Protein AF-0000000081843686 (afdb_homodimer)

Radius of gyration: 40.19 Å; Cα contacts (8 Å, |Δi|>4): 3943; chains: 2; bounding box: 91×129×81 Å

Foldseek 3Di:
DPPVQVVFADAFDADDLVRLLVLVVVLVVLQVVFPQPDWDDKAWDADDPPDQFGIKIWTWGADPVGQAIAIWIWTFGPDDDQVDFFATDTAGQADPDDQEDPDDDDDPVVVVLCVLVVPQGHDFPDWDAQAQFQKIWTHGPLWIWIDGADHVDDHDDHHYHIDTLDDPDDGGWADWDAAQAHRQWIWTDDQQFIKIARNVVSDIDTQDDQAPPDPPCLVRFKHKFADDPLLCNPLVDGTFKEWQNHQDVVFRKTKMKGKMWGLNQFDKDWACDLPVVVVGTDIDRFFFFQGDDIAMAIKMKMFTADPVRHTPDIFIWGALDGPCQLPVQFDDFNDWYADNVRQWTWTWTAGLLQFKIWIKTAGPLRTFTDDPDPVVSVVRDVVSPPPGGMARFDMGGAPAHDRRFDDKAWDDDPDPQKTWIKDWYQRPQLETFIKIWMWGQDDPDPSPNYTHIPDIAGQDDDQWYFDTGPPFDKQADVVLQKIWTWIAVPHLQAIFIWMAHNVDHDDIGTADDPLWHWDKDAHNVRQKMWIWIAFLQWATWIWIWGFDDDPVCSRPTHTDTRHTNGHTPPPRSQVFRWDKDWDQDPVGDIKIKTKGAAPDDDPSHAAAEEEEELQAAPDDDRHGHHCRPVCSLQSSCSPSGYIYMYIHAQLYPRRGNVSNSPLAQNVQVRLVVSVVVLVVVCVVDVNHDQQRYEYEYAESSLLNLLVCQLPPVRRHQAGEHHLYQQQSSRAHSSPSCNRNNGCVVNVPSRCVSHSLNRLLSGDQDALRAEYEYESRAPHSHCVRVVSSVVSCVVNNHYYHYHYHDSDYSDDSPPVSVSVVSSVVVNSSSVRD/DPPVQVVFADAFDADDLVRLLVLVVVLVVLQVVQPQPDWDDKAWDADDPVDQFGIKIWTWGADPVGQAIAIWIWTFGPDDDQVDFFATDTAGQADPDDQEDPDDDDDPVVVVLCVLVVPQGHDWDDWDAQAQFQKIWTHGPLWIWIDGADHVDDHDPHHYHIDTLDDPDDDGWADWDAAQAHRQWIWTDDQQFIKIARVVVSDIDTQDDQAPPDPDCLVRFKHKFADDPLLCNPLVDGTFKEWQNHQDVVFRKTKMKGKMWGLNQFDKDWACDLPVVVRDTDIDRFFFFQGDDIAMAMKMKMFTDDPVRHTDDIFIWGALDGPCQLPVQFDDFNDWYADNVRQWTWTWTAGLLQFKIWIKTAGPLRTFTDDPDPVVSVVRDVVSPPPGGMARFDMGGAPAHDRRFDDKAWDDDPDPQKTWIKDWYQRPQLETFIKIWMWGQDDPDPSPNYTDIPDIAGQDDDQWYWDTGPPFDKAADVVLQKIWTWIAVPHLQAIFIWMAHNVDHDDIGTADDPLWHWDKDAHNVRQKMWIWIAFLQWRTWIWIWGFDDDPVCSRPTHTDTRHTNGHTDPPRSQVWRWDKDWDQDPVRDIKIKTKTAAPDDDPSHAAAEEEEELQAAPDDDRHGHHCRPVCSLQSSCSPSGYIYMYIHAQLYPRRGNVSNSPLAQNVQVRLVVSVRVLVVVCVVDVNHDQQRYEYEYAESSLLNLLVCQLPPVRRHQAGEHHLYQQQSSRAHSSPSCNRNNGCVVNVPSRCVSHSLNRLLSGDQDALRAEYEYESRAPHSHCVRVVSSVVSCVVNNHYYHYHYHDSDYSDDSPPVSVSVVSSVVVNSSSVRD

Organism: Nothobranchius furzeri (NCBI:txid105023)

Structure (mmCIF, N/CA/C/O backbone):
data_AF-0000000081843686-model_v1
#
loop_
_entity.id
_entity.type
_entity.pdbx_description
1 polymer 'dipeptidyl-peptidase IV'
#
loop_
_atom_site.group_PDB
_atom_site.id
_atom_site.type_symbol
_atom_site.label_atom_id
_atom_site.label_alt_id
_atom_site.label_comp_id
_atom_site.label_asym_id
_atom_site.label_entity_id
_atom_site.label_seq_id
_atom_site.pdbx_PDB_ins_code
_atom_site.Cartn_x
_atom_site.Cartn_y
_atom_site.Cartn_z
_atom_site.occupancy
_atom_site.B_iso_or_equiv
_atom_site.auth_seq_id
_atom_site.auth_comp_id
_atom_site.auth_asym_id
_atom_site.auth_atom_id
_atom_site.pdbx_PDB_model_num
ATOM 1 N N . LEU A 1 1 ? -39.969 -5.34 -8.297 1 34.62 1 LEU A N 1
ATOM 2 C CA . LEU A 1 1 ? -40.562 -6.664 -8.422 1 34.62 1 LEU A CA 1
ATOM 3 C C . LEU A 1 1 ? -42.094 -6.59 -8.289 1 34.62 1 LEU A C 1
ATOM 5 O O . LEU A 1 1 ? -42.594 -6.039 -7.309 1 34.62 1 LEU A O 1
ATOM 9 N N . SER A 1 2 ? -42.688 -6.77 -9.352 1 35.47 2 SER A N 1
ATOM 10 C CA . SER A 1 2 ? -44.125 -6.812 -9.305 1 35.47 2 SER A CA 1
ATOM 11 C C . SER A 1 2 ? -44.625 -7.773 -8.227 1 35.47 2 SER A C 1
ATOM 13 O O . SER A 1 2 ? -43.875 -8.672 -7.809 1 35.47 2 SER A O 1
ATOM 15 N N . ASP A 1 3 ? -45.75 -7.605 -7.633 1 44.5 3 ASP A N 1
ATOM 16 C CA . ASP A 1 3 ? -46.438 -8.438 -6.66 1 44.5 3 ASP A CA 1
ATOM 17 C C . ASP A 1 3 ? -46.438 -9.906 -7.078 1 44.5 3 ASP A C 1
ATOM 19 O O . ASP A 1 3 ? -46.344 -10.797 -6.23 1 44.5 3 ASP A O 1
ATOM 23 N N . THR A 1 4 ? -46.688 -10.156 -8.305 1 43.41 4 THR A N 1
ATOM 24 C CA . THR A 1 4 ? -46.75 -11.516 -8.844 1 43.41 4 THR A CA 1
ATOM 25 C C . THR A 1 4 ? -45.375 -12.164 -8.852 1 43.41 4 THR A C 1
ATOM 27 O O . THR A 1 4 ? -45.25 -13.391 -8.75 1 43.41 4 THR A O 1
ATOM 30 N N . ASP A 1 5 ? -44.312 -11.414 -9.016 1 50.78 5 ASP A N 1
ATOM 31 C CA . ASP A 1 5 ? -42.938 -11.891 -9.125 1 50.78 5 ASP A CA 1
ATOM 32 C C . ASP A 1 5 ? -42.375 -12.258 -7.758 1 50.78 5 ASP A C 1
ATOM 34 O O . ASP A 1 5 ? -41.562 -13.172 -7.641 1 50.78 5 ASP A O 1
ATOM 38 N N . VAL A 1 6 ? -42.875 -11.547 -6.695 1 56.88 6 VAL A N 1
ATOM 39 C CA . VAL A 1 6 ? -42.438 -11.82 -5.332 1 56.88 6 VAL A CA 1
ATOM 40 C C . VAL A 1 6 ? -42.969 -13.164 -4.867 1 56.88 6 VAL A C 1
ATOM 42 O O . VAL A 1 6 ? -42.375 -13.836 -4.031 1 56.88 6 VAL A O 1
ATOM 45 N N . ARG A 1 7 ? -44.188 -13.539 -5.316 1 57.59 7 ARG A N 1
ATOM 46 C CA . ARG A 1 7 ? -44.906 -14.75 -4.91 1 57.59 7 ARG A CA 1
ATOM 47 C C . ARG A 1 7 ? -44.188 -15.992 -5.434 1 57.59 7 ARG A C 1
ATOM 49 O O . ARG A 1 7 ? -44.281 -17.062 -4.836 1 57.59 7 ARG A O 1
ATOM 56 N N . PHE A 1 8 ? -43.25 -15.914 -6.441 1 72 8 PHE A N 1
ATOM 57 C CA . PHE A 1 8 ? -42.625 -17.078 -7.07 1 72 8 PHE A CA 1
ATOM 58 C C . PHE A 1 8 ? -41.125 -17.062 -6.867 1 72 8 PHE A C 1
ATOM 60 O O . PHE A 1 8 ? -40.406 -17.922 -7.387 1 72 8 PHE A O 1
ATOM 67 N N . SER A 1 9 ? -40.625 -16.109 -6.02 1 83.94 9 SER A N 1
ATOM 68 C CA . SER A 1 9 ? -39.156 -16.016 -5.812 1 83.94 9 SER A CA 1
ATOM 69 C C . SER A 1 9 ? -38.781 -16.594 -4.457 1 83.94 9 SER A C 1
ATOM 71 O O . SER A 1 9 ? -39.406 -16.328 -3.445 1 83.94 9 SER A O 1
ATOM 73 N N . PHE A 1 10 ? -37.844 -17.469 -4.543 1 87.06 10 PHE A N 1
ATOM 74 C CA . PHE A 1 10 ? -37.281 -17.984 -3.297 1 87.06 10 PHE A CA 1
ATOM 75 C C . PHE A 1 10 ? -36.406 -16.922 -2.619 1 87.06 10 PHE A C 1
ATOM 77 O O . PHE A 1 10 ? -35.594 -16.297 -3.264 1 87.06 10 PHE A O 1
ATOM 84 N N . HIS A 1 11 ? -36.719 -16.688 -1.326 1 86.38 11 HIS A N 1
ATOM 85 C CA . HIS A 1 11 ? -35.906 -15.742 -0.57 1 86.38 11 HIS A CA 1
ATOM 86 C C . HIS A 1 11 ? -34.938 -16.469 0.344 1 86.38 11 HIS A C 1
ATOM 88 O O . HIS A 1 11 ? -35.344 -17.188 1.253 1 86.38 11 HIS A O 1
ATOM 94 N N . VAL A 1 12 ? -33.688 -16.297 0.044 1 89.81 12 VAL A N 1
ATOM 95 C CA . VAL A 1 12 ? -32.656 -16.875 0.894 1 89.81 12 VAL A CA 1
ATOM 96 C C . VAL A 1 12 ? -32.75 -16.266 2.293 1 89.81 12 VAL A C 1
ATOM 98 O O . VAL A 1 12 ? -32.844 -15.047 2.443 1 89.81 12 VAL A O 1
ATOM 101 N N . GLU A 1 13 ? -32.75 -17.156 3.184 1 89.62 13 GLU A N 1
ATOM 102 C CA . GLU A 1 13 ? -32.781 -16.688 4.566 1 89.62 13 GLU A CA 1
ATOM 103 C C . GLU A 1 13 ? -31.625 -15.758 4.875 1 89.62 13 GLU A C 1
ATOM 105 O O . GLU A 1 13 ? -30.484 -16.062 4.543 1 89.62 13 GLU A O 1
ATOM 110 N N . LYS A 1 14 ? -32 -14.633 5.387 1 93.25 14 LYS A N 1
ATOM 111 C CA . LYS A 1 14 ? -30.969 -13.688 5.781 1 93.25 14 LYS A CA 1
ATOM 112 C C . LYS A 1 14 ? -30.422 -14.023 7.168 1 93.25 14 LYS A C 1
ATOM 114 O O . LYS A 1 14 ? -31.172 -14.039 8.148 1 93.25 14 LYS A O 1
ATOM 119 N N . HIS A 1 15 ? -29.172 -14.289 7.184 1 95.56 15 HIS A N 1
ATOM 120 C CA . HIS A 1 15 ? -28.5 -14.586 8.438 1 95.56 15 HIS A CA 1
ATOM 121 C C . HIS A 1 15 ? -27.703 -13.383 8.938 1 95.56 15 HIS A C 1
ATOM 123 O O . HIS A 1 15 ? -27.281 -12.539 8.141 1 95.56 15 HIS A O 1
ATOM 129 N N . SER A 1 16 ? -27.641 -13.367 10.273 1 95.62 16 SER A N 1
ATOM 130 C CA . SER A 1 16 ? -26.75 -12.367 10.859 1 95.62 16 SER A CA 1
ATOM 131 C C . SER A 1 16 ? -25.281 -12.68 10.547 1 95.62 16 SER A C 1
ATOM 133 O O . SER A 1 16 ? -24.969 -13.773 10.07 1 95.62 16 SER A O 1
ATOM 135 N N . TRP A 1 17 ? -24.438 -11.719 10.758 1 95.69 17 TRP A N 1
ATOM 136 C CA . TRP A 1 17 ? -23 -11.898 10.562 1 95.69 17 TRP A CA 1
ATOM 137 C C . TRP A 1 17 ? -22.484 -13.094 11.359 1 95.69 17 TRP A C 1
ATOM 139 O O . TRP A 1 17 ? -21.781 -13.953 10.82 1 95.69 17 TRP A O 1
ATOM 149 N N . ASP A 1 18 ? -22.922 -13.227 12.562 1 94.88 18 ASP A N 1
ATOM 150 C CA . ASP A 1 18 ? -22.516 -14.344 13.414 1 94.88 18 ASP A CA 1
ATOM 151 C C . ASP A 1 18 ? -23.156 -15.648 12.945 1 94.88 18 ASP A C 1
ATOM 153 O O . ASP A 1 18 ? -22.562 -16.719 13.07 1 94.88 18 ASP A O 1
ATOM 157 N N . GLY A 1 19 ? -24.328 -15.492 12.484 1 96.25 19 GLY A N 1
ATOM 158 C CA . GLY A 1 19 ? -24.984 -16.656 11.922 1 96.25 19 GLY A CA 1
ATOM 159 C C . GLY A 1 19 ? -24.234 -17.25 10.734 1 96.25 19 GLY A C 1
ATOM 160 O O . GLY A 1 19 ? -24.109 -18.469 10.625 1 96.25 19 GLY A O 1
ATOM 161 N N . LEU A 1 20 ? -23.781 -16.391 9.875 1 95.88 20 LEU A N 1
ATOM 162 C CA . LEU A 1 20 ? -23.016 -16.828 8.727 1 95.88 20 LEU A CA 1
ATOM 163 C C . LEU A 1 20 ? -21.703 -17.469 9.164 1 95.88 20 LEU A C 1
ATOM 165 O O . LEU A 1 20 ? -21.25 -18.453 8.57 1 95.88 20 LEU A O 1
ATOM 169 N N . ARG A 1 21 ? -21.094 -16.891 10.156 1 94.12 21 ARG A N 1
ATOM 170 C CA . ARG A 1 21 ? -19.859 -17.453 10.711 1 94.12 21 ARG A CA 1
ATOM 171 C C . ARG A 1 21 ? -20.078 -18.875 11.203 1 94.12 21 ARG A C 1
ATOM 173 O O . ARG A 1 21 ? -19.25 -19.766 10.969 1 94.12 21 ARG A O 1
ATOM 180 N N . LYS A 1 22 ? -21.203 -19.125 11.82 1 94.12 22 LYS A N 1
ATOM 181 C CA . LYS A 1 22 ? -21.547 -20.453 12.32 1 94.12 22 LYS A CA 1
ATOM 182 C C . LYS A 1 22 ? -21.75 -21.422 11.164 1 94.12 22 LYS A C 1
ATOM 184 O O . LYS A 1 22 ? -21.359 -22.594 11.258 1 94.12 22 LYS A O 1
ATOM 189 N N . ILE A 1 23 ? -22.344 -20.953 10.156 1 92.88 23 ILE A N 1
ATOM 190 C CA . ILE A 1 23 ? -22.578 -21.797 8.984 1 92.88 23 ILE A CA 1
ATOM 191 C C . ILE A 1 23 ? -21.25 -22.234 8.391 1 92.88 23 ILE A C 1
ATOM 193 O O . ILE A 1 23 ? -21.078 -23.406 8.031 1 92.88 23 ILE A O 1
ATOM 197 N N . ILE A 1 24 ? -20.328 -21.359 8.305 1 91.31 24 ILE A N 1
ATOM 198 C CA . ILE A 1 24 ? -19.016 -21.656 7.727 1 91.31 24 ILE A CA 1
ATOM 199 C C . ILE A 1 24 ? -18.266 -22.625 8.625 1 91.31 24 ILE A C 1
ATOM 201 O O . ILE A 1 24 ? -17.641 -23.578 8.141 1 91.31 24 ILE A O 1
ATOM 205 N N . HIS A 1 25 ? -18.359 -22.422 9.93 1 88.12 25 HIS A N 1
ATOM 206 C CA . HIS A 1 25 ? -17.703 -23.328 10.875 1 88.12 25 HIS A CA 1
ATOM 207 C C . HIS A 1 25 ? -18.266 -24.734 10.766 1 88.12 25 HIS A C 1
ATOM 209 O O . HIS A 1 25 ? -17.516 -25.719 10.805 1 88.12 25 HIS A O 1
ATOM 215 N N . ASN A 1 26 ? -19.484 -24.766 10.617 1 85.5 26 ASN A N 1
ATOM 216 C CA . ASN A 1 26 ? -20.141 -26.078 10.523 1 85.5 26 ASN A CA 1
ATOM 217 C C . ASN A 1 26 ? -19.781 -26.781 9.219 1 85.5 26 ASN A C 1
ATOM 219 O O . ASN A 1 26 ? -19.625 -28 9.203 1 85.5 26 ASN A O 1
ATOM 223 N N . SER A 1 27 ? -19.656 -26.031 8.234 1 83.06 27 SER A N 1
ATOM 224 C CA . SER A 1 27 ? -19.281 -26.609 6.949 1 83.06 27 SER A CA 1
ATOM 225 C C . SER A 1 27 ? -17.859 -27.156 6.977 1 83.06 27 SER A C 1
ATOM 227 O O . SER A 1 27 ? -17.594 -28.203 6.379 1 83.06 27 SER A O 1
ATOM 229 N N . ARG A 1 28 ? -16.953 -26.516 7.668 1 79 28 ARG A N 1
ATOM 230 C CA . ARG A 1 28 ? -15.562 -26.922 7.742 1 79 28 ARG A CA 1
ATOM 231 C C . ARG A 1 28 ? -15.398 -28.125 8.672 1 79 28 ARG A C 1
ATOM 233 O O . ARG A 1 28 ? -14.531 -28.969 8.445 1 79 28 ARG A O 1
ATOM 240 N N . LYS A 1 29 ? -16.062 -28.125 9.75 1 73.81 29 LYS A N 1
ATOM 241 C CA . LYS A 1 29 ? -15.992 -29.25 10.68 1 73.81 29 LYS A CA 1
ATOM 242 C C . LYS A 1 29 ? -16.391 -30.547 10 1 73.81 29 LYS A C 1
ATOM 244 O O . LYS A 1 29 ? -15.773 -31.594 10.227 1 73.81 29 LYS A O 1
ATOM 249 N N . ASN A 1 30 ? -17.312 -30.469 9.258 1 65.56 30 ASN A N 1
ATOM 250 C CA . ASN A 1 30 ? -17.797 -31.656 8.57 1 65.56 30 ASN A CA 1
ATOM 251 C C . ASN A 1 30 ? -16.797 -32.156 7.547 1 65.56 30 ASN A C 1
ATOM 253 O O . ASN A 1 30 ? -16.672 -33.375 7.348 1 65.56 30 ASN A O 1
ATOM 257 N N . THR A 1 31 ? -16 -31.266 7.035 1 62.53 31 THR A N 1
ATOM 258 C CA . THR A 1 31 ? -15.047 -31.641 5.996 1 62.53 31 THR A CA 1
ATOM 259 C C . THR A 1 31 ? -13.719 -32.062 6.609 1 62.53 31 THR A C 1
ATOM 261 O O . THR A 1 31 ? -12.969 -32.844 6 1 62.53 31 THR A O 1
ATOM 264 N N . GLY A 1 32 ? -13.312 -31.391 7.691 1 58.59 32 GLY A N 1
ATOM 265 C CA . GLY A 1 32 ? -12.047 -31.703 8.352 1 58.59 32 GLY A CA 1
ATOM 266 C C . GLY A 1 32 ? -11.891 -33.156 8.672 1 58.59 32 GLY A C 1
ATOM 267 O O . GLY A 1 32 ? -10.766 -33.688 8.695 1 58.59 32 GLY A O 1
ATOM 268 N N . VAL A 1 33 ? -12.945 -33.844 8.859 1 54.34 33 VAL A N 1
ATOM 269 C CA . VAL A 1 33 ? -12.883 -35.281 9.164 1 54.34 33 VAL A CA 1
ATOM 270 C C . VAL A 1 33 ? -12.422 -36.062 7.938 1 54.34 33 VAL A C 1
ATOM 272 O O . VAL A 1 33 ? -11.75 -37.094 8.062 1 54.34 33 VAL A O 1
ATOM 275 N N . VAL A 1 34 ? -12.711 -35.531 6.832 1 54.22 34 VAL A N 1
ATOM 276 C CA . VAL A 1 34 ? -12.461 -36.281 5.602 1 54.22 34 VAL A CA 1
ATOM 277 C C . VAL A 1 34 ? -11.062 -35.969 5.078 1 54.22 34 VAL A C 1
ATOM 279 O O . VAL A 1 34 ? -10.531 -36.688 4.227 1 54.22 34 VAL A O 1
ATOM 282 N N . ILE A 1 35 ? -10.477 -34.906 5.641 1 53.84 35 ILE A N 1
ATOM 283 C CA . ILE A 1 35 ? -9.375 -34.406 4.824 1 53.84 35 ILE A CA 1
ATOM 284 C C . ILE A 1 35 ? -8.086 -35.156 5.199 1 53.84 35 ILE A C 1
ATOM 286 O O . ILE A 1 35 ? -7.34 -34.688 6.066 1 53.84 35 ILE A O 1
ATOM 290 N N . SER A 1 36 ? -8.18 -36.438 5.562 1 54.97 36 SER A N 1
ATOM 291 C CA . SER A 1 36 ? -6.828 -37 5.539 1 54.97 36 SER A CA 1
ATOM 292 C C . SER A 1 36 ? -6.156 -36.75 4.191 1 54.97 36 SER A C 1
ATOM 294 O O . SER A 1 36 ? -6.738 -37.031 3.143 1 54.97 36 SER A O 1
ATOM 296 N N . LYS A 1 37 ? -5.051 -35.875 4.148 1 70.44 37 LYS A N 1
ATOM 297 C CA . LYS A 1 37 ? -4.336 -35.656 2.895 1 70.44 37 LYS A CA 1
ATOM 298 C C . LYS A 1 37 ? -3.818 -37 2.326 1 70.44 37 LYS A C 1
ATOM 300 O O . LYS A 1 37 ? -3.166 -37.75 3.033 1 70.44 37 LYS A O 1
ATOM 305 N N . ALA A 1 38 ? -4.41 -37.375 1.188 1 82.62 38 ALA A N 1
ATOM 306 C CA . ALA A 1 38 ? -4.031 -38.594 0.466 1 82.62 38 ALA A CA 1
ATOM 307 C C . ALA A 1 38 ? -2.525 -38.625 0.217 1 82.62 38 ALA A C 1
ATOM 309 O O . ALA A 1 38 ? -1.91 -37.594 -0.077 1 82.62 38 ALA A O 1
ATOM 310 N N . PRO A 1 39 ? -1.926 -39.844 0.559 1 92 39 PRO A N 1
ATOM 311 C CA . PRO A 1 39 ? -0.5 -40 0.263 1 92 39 PRO A CA 1
ATOM 312 C C . PRO A 1 39 ? -0.16 -39.656 -1.19 1 92 39 PRO A C 1
ATOM 314 O O . PRO A 1 39 ? -0.974 -39.906 -2.086 1 92 39 PRO A O 1
ATOM 317 N N . HIS A 1 40 ? 0.996 -39.156 -1.357 1 90.75 40 HIS A N 1
ATOM 318 C CA . HIS A 1 40 ? 1.431 -38.781 -2.697 1 90.75 40 HIS A CA 1
ATOM 319 C C . HIS A 1 40 ? 2.947 -38.875 -2.828 1 90.75 40 HIS A C 1
ATOM 321 O O . HIS A 1 40 ? 3.641 -39.188 -1.863 1 90.75 40 HIS A O 1
ATOM 327 N N . ASP A 1 41 ? 3.486 -38.688 -4.016 1 92.62 41 ASP A N 1
ATOM 328 C CA . ASP A 1 41 ? 4.91 -38.719 -4.328 1 92.62 41 ASP A CA 1
ATOM 329 C C . ASP A 1 41 ? 5.488 -40.125 -4.047 1 92.62 41 ASP A C 1
ATOM 331 O O . ASP A 1 41 ? 6.441 -40.25 -3.279 1 92.62 41 ASP A O 1
ATOM 335 N N . PHE A 1 42 ? 5.082 -41.094 -4.684 1 95.88 42 PHE A N 1
ATOM 336 C CA . PHE A 1 42 ? 5.391 -42.5 -4.426 1 95.88 42 PHE A CA 1
ATOM 337 C C . PHE A 1 42 ? 6.695 -42.906 -5.102 1 95.88 42 PHE A C 1
ATOM 339 O O . PHE A 1 42 ? 6.977 -42.469 -6.223 1 95.88 42 PHE A O 1
ATOM 346 N N . GLN A 1 43 ? 7.473 -43.719 -4.422 1 94.62 43 GLN A N 1
ATOM 347 C CA . GLN A 1 43 ? 8.656 -44.375 -4.969 1 94.62 43 GLN A CA 1
ATOM 348 C C . GLN A 1 43 ? 8.672 -45.875 -4.637 1 94.62 43 GLN A C 1
ATOM 350 O O . GLN A 1 43 ? 8.672 -46.25 -3.465 1 94.62 43 GLN A O 1
ATOM 355 N N . PHE A 1 44 ? 8.734 -46.75 -5.66 1 94.75 44 PHE A N 1
ATOM 356 C CA . PHE A 1 44 ? 8.797 -48.188 -5.488 1 94.75 44 PHE A CA 1
ATOM 357 C C . PHE A 1 44 ? 10.242 -48.656 -5.348 1 94.75 44 PHE A C 1
ATOM 359 O O . PHE A 1 44 ? 11.117 -48.188 -6.082 1 94.75 44 PHE A O 1
ATOM 366 N N . VAL A 1 45 ? 10.445 -49.562 -4.441 1 94.5 45 VAL A N 1
ATOM 367 C CA . VAL A 1 45 ? 11.734 -50.219 -4.316 1 94.5 45 VAL A CA 1
ATOM 368 C C . VAL A 1 45 ? 11.531 -51.75 -4.223 1 94.5 45 VAL A C 1
ATOM 370 O O . VAL A 1 45 ? 10.953 -52.219 -3.254 1 94.5 45 VAL A O 1
ATOM 373 N N . PRO A 1 46 ? 12.016 -52.406 -5.203 1 92.25 46 PRO A N 1
ATOM 374 C CA . PRO A 1 46 ? 11.867 -53.875 -5.145 1 92.25 46 PRO A CA 1
ATOM 375 C C . PRO A 1 46 ? 12.703 -54.5 -4.035 1 92.25 46 PRO A C 1
ATOM 377 O O . PRO A 1 46 ? 13.82 -54.062 -3.766 1 92.25 46 PRO A O 1
ATOM 380 N N . LYS A 1 47 ? 12.133 -55.531 -3.486 1 91.5 47 LYS A N 1
ATOM 381 C CA . LYS A 1 47 ? 12.844 -56.281 -2.445 1 91.5 47 LYS A CA 1
ATOM 382 C C . LYS A 1 47 ? 13.391 -57.594 -2.984 1 91.5 47 LYS A C 1
ATOM 384 O O . LYS A 1 47 ? 13.016 -58.031 -4.07 1 91.5 47 LYS A O 1
ATOM 389 N N . ASP A 1 48 ? 14.25 -58.188 -2.133 1 86.88 48 ASP A N 1
ATOM 390 C CA . ASP A 1 48 ? 14.906 -59.406 -2.52 1 86.88 48 ASP A CA 1
ATOM 391 C C . ASP A 1 48 ? 13.906 -60.562 -2.541 1 86.88 48 ASP A C 1
ATOM 393 O O . ASP A 1 48 ? 12.875 -60.531 -1.864 1 86.88 48 ASP A O 1
ATOM 397 N N . GLU A 1 49 ? 14.242 -61.594 -3.229 1 85.31 49 GLU A N 1
ATOM 398 C CA . GLU A 1 49 ? 13.391 -62.781 -3.389 1 85.31 49 GLU A CA 1
ATOM 399 C C . GLU A 1 49 ? 13.141 -63.469 -2.053 1 85.31 49 GLU A C 1
ATOM 401 O O . GLU A 1 49 ? 12.086 -64.062 -1.839 1 85.31 49 GLU A O 1
ATOM 406 N N . ALA A 1 50 ? 14.055 -63.344 -1.211 1 87.81 50 ALA A N 1
ATOM 407 C CA . ALA A 1 50 ? 13.938 -64 0.078 1 87.81 50 ALA A CA 1
ATOM 408 C C . ALA A 1 50 ? 12.992 -63.25 1.01 1 87.81 50 ALA A C 1
ATOM 410 O O . ALA A 1 50 ? 12.523 -63.812 2.004 1 87.81 50 ALA A O 1
ATOM 411 N N . SER A 1 51 ? 12.734 -62.094 0.615 1 89.06 51 SER A N 1
ATOM 412 C CA . SER A 1 51 ? 11.859 -61.281 1.449 1 89.06 51 SER A CA 1
ATOM 413 C C . SER A 1 51 ? 10.398 -61.688 1.283 1 89.06 51 SER A C 1
ATOM 415 O O . SER A 1 51 ? 9.984 -62.094 0.201 1 89.06 51 SER A O 1
ATOM 417 N N . PRO A 1 52 ? 9.648 -61.562 2.342 1 93.38 52 PRO A N 1
ATOM 418 C CA . PRO A 1 52 ? 8.211 -61.812 2.227 1 93.38 52 PRO A CA 1
ATOM 419 C C . PRO A 1 52 ? 7.465 -60.719 1.499 1 93.38 52 PRO A C 1
ATOM 421 O O . PRO A 1 52 ? 6.281 -60.844 1.184 1 93.38 52 PRO A O 1
ATOM 424 N N . HIS A 1 53 ? 8.148 -59.719 1.301 1 94.12 53 HIS A N 1
ATOM 425 C CA . HIS A 1 53 ? 7.551 -58.562 0.624 1 94.12 53 HIS A CA 1
ATOM 426 C C . HIS A 1 53 ? 8.133 -58.375 -0.776 1 94.12 53 HIS A C 1
ATOM 428 O O . HIS A 1 53 ? 9.312 -58.656 -1.002 1 94.12 53 HIS A O 1
ATOM 434 N N . SER A 1 54 ? 7.316 -57.938 -1.661 1 93.81 54 SER A N 1
ATOM 435 C CA . SER A 1 54 ? 7.754 -57.719 -3.037 1 93.81 54 SER A CA 1
ATOM 436 C C . SER A 1 54 ? 8.43 -56.375 -3.201 1 93.81 54 SER A C 1
ATOM 438 O O . SER A 1 54 ? 9.461 -56.25 -3.877 1 93.81 54 SER A O 1
ATOM 440 N N . HIS A 1 55 ? 7.738 -55.344 -2.68 1 94.81 55 HIS A N 1
ATOM 441 C CA . HIS A 1 55 ? 8.25 -54 -2.789 1 94.81 55 HIS A CA 1
ATOM 442 C C . HIS A 1 55 ? 8.109 -53.25 -1.468 1 94.81 55 HIS A C 1
ATOM 444 O O . HIS A 1 55 ? 7.285 -53.625 -0.625 1 94.81 55 HIS A O 1
ATOM 450 N N . ARG A 1 56 ? 8.875 -52.312 -1.237 1 95.81 56 ARG A N 1
ATOM 451 C CA . ARG A 1 56 ? 8.625 -51.188 -0.321 1 95.81 56 ARG A CA 1
ATOM 452 C C . ARG A 1 56 ? 8.258 -49.938 -1.084 1 95.81 56 ARG A C 1
ATOM 454 O O . ARG A 1 56 ? 8.844 -49.625 -2.131 1 95.81 56 ARG A O 1
ATOM 461 N N . ILE A 1 57 ? 7.289 -49.25 -0.601 1 96.69 57 ILE A N 1
ATOM 462 C CA . ILE A 1 57 ? 6.887 -48 -1.22 1 96.69 57 ILE A CA 1
ATOM 463 C C . ILE A 1 57 ? 7.16 -46.844 -0.261 1 96.69 57 ILE A C 1
ATOM 465 O O . ILE A 1 57 ? 6.762 -46.875 0.906 1 96.69 57 ILE A O 1
ATOM 469 N N . TYR A 1 58 ? 7.898 -45.812 -0.705 1 96.75 58 TYR A N 1
ATOM 470 C CA . TYR A 1 58 ? 8.078 -44.562 0.029 1 96.75 58 TYR A CA 1
ATOM 471 C C . TYR A 1 58 ? 7.105 -43.5 -0.466 1 96.75 58 TYR A C 1
ATOM 473 O O . TYR A 1 58 ? 6.777 -43.469 -1.654 1 96.75 58 TYR A O 1
ATOM 481 N N . TYR A 1 59 ? 6.641 -42.656 0.372 1 96.19 59 TYR A N 1
ATOM 482 C CA . TYR A 1 59 ? 5.695 -41.625 -0.025 1 96.19 59 TYR A CA 1
ATOM 483 C C . TYR A 1 59 ? 5.582 -40.531 1.048 1 96.19 59 TYR A C 1
ATOM 485 O O . TYR A 1 59 ? 6.18 -40.656 2.119 1 96.19 59 TYR A O 1
ATOM 493 N N . LEU A 1 60 ? 4.984 -39.438 0.678 1 93.62 60 LEU A N 1
ATOM 494 C CA . LEU A 1 60 ? 4.641 -38.375 1.616 1 93.62 60 LEU A CA 1
ATOM 495 C C . LEU A 1 60 ? 3.17 -38.438 2.012 1 93.62 60 LEU A C 1
ATOM 497 O O . LEU A 1 60 ? 2.33 -38.875 1.213 1 93.62 60 LEU A O 1
ATOM 501 N N . GLY A 1 61 ? 2.895 -38.125 3.17 1 90.06 61 GLY A N 1
ATOM 502 C CA . GLY A 1 61 ? 1.527 -38.094 3.668 1 90.06 61 GLY A CA 1
ATOM 503 C C . GLY A 1 61 ? 1.409 -37.5 5.062 1 90.06 61 GLY A C 1
ATOM 504 O O . GLY A 1 61 ? 2.416 -37.312 5.746 1 90.06 61 GLY A O 1
ATOM 505 N N . MET A 1 62 ? 0.232 -37.188 5.441 1 86.12 62 MET A N 1
ATOM 506 C CA . MET A 1 62 ? -0.055 -36.688 6.777 1 86.12 62 MET A CA 1
ATOM 507 C C . MET A 1 62 ? -0.674 -37.781 7.656 1 86.12 62 MET A C 1
ATOM 509 O O . MET A 1 62 ? -1.878 -38.031 7.582 1 86.12 62 MET A O 1
ATOM 513 N N . PRO A 1 63 ? 0.116 -38.219 8.547 1 80.81 63 PRO A N 1
ATOM 514 C CA . PRO A 1 63 ? -0.454 -39.219 9.445 1 80.81 63 PRO A CA 1
ATOM 515 C C . PRO A 1 63 ? -1.611 -38.656 10.281 1 80.81 63 PRO A C 1
ATOM 517 O O . PRO A 1 63 ? -1.686 -37.469 10.531 1 80.81 63 PRO A O 1
ATOM 520 N N . TYR A 1 64 ? -2.604 -39.5 10.633 1 70.25 64 TYR A N 1
ATOM 521 C CA . TYR A 1 64 ? -3.848 -39.125 11.297 1 70.25 64 TYR A CA 1
ATOM 522 C C . TYR A 1 64 ? -3.58 -38.219 12.492 1 70.25 64 TYR A C 1
ATOM 524 O O . TYR A 1 64 ? -4.324 -37.281 12.727 1 70.25 64 TYR A O 1
ATOM 532 N N . ALA A 1 65 ? -2.604 -38.438 13.25 1 67.94 65 ALA A N 1
ATOM 533 C CA . ALA A 1 65 ? -2.404 -37.656 14.469 1 67.94 65 ALA A CA 1
ATOM 534 C C . ALA A 1 65 ? -1.494 -36.438 14.211 1 67.94 65 ALA A C 1
ATOM 536 O O . ALA A 1 65 ? -1.244 -35.656 15.109 1 67.94 65 ALA A O 1
ATOM 537 N N . SER A 1 66 ? -1.229 -36.25 12.891 1 75.06 66 SER A N 1
ATOM 538 C CA . SER A 1 66 ? -0.266 -35.188 12.609 1 75.06 66 SER A CA 1
ATOM 539 C C . SER A 1 66 ? -0.891 -34.094 11.758 1 75.06 66 SER A C 1
ATOM 541 O O . SER A 1 66 ? -1.899 -34.312 11.086 1 75.06 66 SER A O 1
ATOM 543 N N . ARG A 1 67 ? -0.345 -32.844 11.906 1 74.69 67 ARG A N 1
ATOM 544 C CA . ARG A 1 67 ? -0.785 -31.703 11.102 1 74.69 67 ARG A CA 1
ATOM 545 C C . ARG A 1 67 ? 0.25 -31.359 10.039 1 74.69 67 ARG A C 1
ATOM 547 O O . ARG A 1 67 ? 0.058 -30.422 9.258 1 74.69 67 ARG A O 1
ATOM 554 N N . GLU A 1 68 ? 1.282 -32.25 9.953 1 82.62 68 GLU A N 1
ATOM 555 C CA . GLU A 1 68 ? 2.354 -32 9 1 82.62 68 GLU A CA 1
ATOM 556 C C . GLU A 1 68 ? 2.6 -33.188 8.094 1 82.62 68 GLU A C 1
ATOM 558 O O . GLU A 1 68 ? 2.447 -34.344 8.523 1 82.62 68 GLU A O 1
ATOM 563 N N . ASN A 1 69 ? 3.047 -32.906 6.879 1 88.25 69 ASN A N 1
ATOM 564 C CA . ASN A 1 69 ? 3.479 -33.938 5.965 1 88.25 69 ASN A CA 1
ATOM 565 C C . ASN A 1 69 ? 4.742 -34.625 6.465 1 88.25 69 ASN A C 1
ATOM 567 O O . ASN A 1 69 ? 5.648 -33.969 6.984 1 88.25 69 ASN A O 1
ATOM 571 N N . ALA A 1 70 ? 4.695 -35.906 6.367 1 91.5 70 ALA A N 1
ATOM 572 C CA . ALA A 1 70 ? 5.844 -36.688 6.801 1 91.5 70 ALA A CA 1
ATOM 573 C C . ALA A 1 70 ? 6.285 -37.656 5.703 1 91.5 70 ALA A C 1
ATOM 575 O O . ALA A 1 70 ? 5.527 -37.938 4.77 1 91.5 70 ALA A O 1
ATOM 576 N N . LEU A 1 71 ? 7.52 -38.094 5.781 1 94.69 71 LEU A N 1
ATOM 577 C CA . LEU A 1 71 ? 8.055 -39.125 4.926 1 94.69 71 LEU A CA 1
ATOM 578 C C . LEU A 1 71 ? 7.695 -40.531 5.473 1 94.69 71 LEU A C 1
ATOM 580 O O . LEU A 1 71 ? 8.031 -40.844 6.617 1 94.69 71 LEU A O 1
ATOM 584 N N . LEU A 1 72 ? 7.059 -41.344 4.664 1 95.75 72 LEU A N 1
ATOM 585 C CA . LEU A 1 72 ? 6.496 -42.594 5.113 1 95.75 72 LEU A CA 1
ATOM 586 C C . LEU A 1 72 ? 6.906 -43.75 4.18 1 95.75 72 LEU A C 1
ATOM 588 O O . LEU A 1 72 ? 7.422 -43.5 3.084 1 95.75 72 LEU A O 1
ATOM 592 N N . TYR A 1 73 ? 6.719 -45 4.715 1 96.56 73 TYR A N 1
ATOM 593 C CA . TYR A 1 73 ? 6.898 -46.156 3.859 1 96.56 73 TYR A CA 1
ATOM 594 C C . TYR A 1 73 ? 5.902 -47.25 4.211 1 96.56 73 TYR A C 1
ATOM 596 O O . TYR A 1 73 ? 5.332 -47.25 5.309 1 96.56 73 TYR A O 1
ATOM 604 N N . SER A 1 74 ? 5.594 -48.125 3.305 1 97 74 SER A N 1
ATOM 605 C CA . SER A 1 74 ? 4.797 -49.312 3.451 1 97 74 SER A CA 1
ATOM 606 C C . SER A 1 74 ? 5.414 -50.5 2.684 1 97 74 SER A C 1
ATOM 608 O O . SER A 1 74 ? 6.004 -50.281 1.62 1 97 74 SER A O 1
ATOM 610 N N . ASP A 1 75 ? 5.266 -51.688 3.248 1 96.56 75 ASP A N 1
ATOM 611 C CA . ASP A 1 75 ? 5.766 -52.875 2.6 1 96.56 75 ASP A CA 1
ATOM 612 C C . ASP A 1 75 ? 4.625 -53.688 1.967 1 96.56 75 ASP A C 1
ATOM 614 O O . ASP A 1 75 ? 3.596 -53.906 2.602 1 96.56 75 ASP A O 1
ATOM 618 N N . ILE A 1 76 ? 4.848 -54.031 0.756 1 96.5 76 ILE A N 1
ATOM 619 C CA . ILE A 1 76 ? 3.832 -54.781 0.019 1 96.5 76 ILE A CA 1
ATOM 620 C C . ILE A 1 76 ? 4.125 -56.281 0.107 1 96.5 76 ILE A C 1
ATOM 622 O O . ILE A 1 76 ? 5.129 -56.75 -0.43 1 96.5 76 ILE A O 1
ATOM 626 N N . PRO A 1 77 ? 3.229 -57.031 0.593 1 95.38 77 PRO A N 1
ATOM 627 C CA . PRO A 1 77 ? 3.48 -58.469 0.703 1 95.38 77 PRO A CA 1
ATOM 628 C C . PRO A 1 77 ? 3.424 -59.188 -0.646 1 95.38 77 PRO A C 1
ATOM 630 O O . PRO A 1 77 ? 2.666 -58.781 -1.531 1 95.38 77 PRO A O 1
ATOM 633 N N . LYS A 1 78 ? 4.109 -60.312 -0.793 1 93.75 78 LYS A N 1
ATOM 634 C CA . LYS A 1 78 ? 4.105 -61.125 -2.006 1 93.75 78 LYS A CA 1
ATOM 635 C C . LYS A 1 78 ? 2.814 -61.906 -2.129 1 93.75 78 LYS A C 1
ATOM 637 O O . LYS A 1 78 ? 2.334 -62.156 -3.236 1 93.75 78 LYS A O 1
ATOM 642 N N . LYS A 1 79 ? 2.312 -62.312 -0.963 1 91.19 79 LYS A N 1
ATOM 643 C CA . LYS A 1 79 ? 1.09 -63.094 -0.921 1 91.19 79 LYS A CA 1
ATOM 644 C C . LYS A 1 79 ? 0.003 -62.406 -0.113 1 91.19 79 LYS A C 1
ATOM 646 O O . LYS A 1 79 ? 0.281 -61.812 0.939 1 91.19 79 LYS A O 1
ATOM 651 N N . ILE A 1 80 ? -1.1 -62.406 -0.775 1 90.44 80 ILE A N 1
ATOM 652 C CA . ILE A 1 80 ? -2.223 -61.812 -0.064 1 90.44 80 ILE A CA 1
ATOM 653 C C . ILE A 1 80 ? -3.396 -62.781 -0.034 1 90.44 80 ILE A C 1
ATOM 655 O O . ILE A 1 80 ? -3.453 -63.719 -0.835 1 90.44 80 ILE A O 1
ATOM 659 N N . ARG A 1 81 ? -4.336 -62.531 0.898 1 88.12 81 ARG A N 1
ATOM 660 C CA . ARG A 1 81 ? -5.582 -63.281 0.924 1 88.12 81 ARG A CA 1
ATOM 661 C C . ARG A 1 81 ? -6.582 -62.75 -0.084 1 88.12 81 ARG A C 1
ATOM 663 O O . ARG A 1 81 ? -6.934 -61.562 -0.035 1 88.12 81 ARG A O 1
ATOM 670 N N . LYS A 1 82 ? -7.012 -63.5 -1.021 1 77.94 82 LYS A N 1
ATOM 671 C CA . LYS A 1 82 ? -7.828 -63.031 -2.146 1 77.94 82 LYS A CA 1
ATOM 672 C C . LYS A 1 82 ? -9.156 -62.469 -1.67 1 77.94 82 LYS A C 1
ATOM 674 O O . LYS A 1 82 ? -9.688 -61.531 -2.279 1 77.94 82 LYS A O 1
ATOM 679 N N . ASP A 1 83 ? -9.719 -62.969 -0.579 1 79.25 83 ASP A N 1
ATOM 680 C CA . ASP A 1 83 ? -11.078 -62.562 -0.235 1 79.25 83 ASP A CA 1
ATOM 681 C C . ASP A 1 83 ? -11.07 -61.469 0.838 1 79.25 83 ASP A C 1
ATOM 683 O O . ASP A 1 83 ? -12.109 -61.156 1.418 1 79.25 83 ASP A O 1
ATOM 687 N N . ALA A 1 84 ? -9.875 -60.875 1.033 1 86.12 84 ALA A N 1
ATOM 688 C CA . ALA A 1 84 ? -9.82 -59.844 2.066 1 86.12 84 ALA A CA 1
ATOM 689 C C . ALA A 1 84 ? -9.062 -58.594 1.578 1 86.12 84 ALA A C 1
ATOM 691 O O . ALA A 1 84 ? -8.055 -58.719 0.875 1 86.12 84 ALA A O 1
ATOM 692 N N . LEU A 1 85 ? -9.727 -57.469 1.885 1 89.62 85 LEU A N 1
ATOM 693 C CA . LEU A 1 85 ? -9.031 -56.219 1.587 1 89.62 85 LEU A CA 1
ATOM 694 C C . LEU A 1 85 ? -7.879 -56 2.561 1 89.62 85 LEU A C 1
ATOM 696 O O . LEU A 1 85 ? -8.094 -55.906 3.775 1 89.62 85 LEU A O 1
ATOM 700 N N . LEU A 1 86 ? -6.676 -55.938 2.064 1 94.12 86 LEU A N 1
ATOM 701 C CA . LEU A 1 86 ? -5.496 -55.656 2.881 1 94.12 86 LEU A CA 1
ATOM 702 C C . LEU A 1 86 ? -5.188 -54.156 2.916 1 94.12 86 LEU A C 1
ATOM 704 O O . LEU A 1 86 ? -4.902 -53.562 1.879 1 94.12 86 LEU A O 1
ATOM 708 N N . VAL A 1 87 ? -5.277 -53.594 4.062 1 94.06 87 VAL A N 1
ATOM 709 C CA . VAL A 1 87 ? -4.902 -52.219 4.246 1 94.06 87 VAL A CA 1
ATOM 710 C C . VAL A 1 87 ? -3.5 -52.125 4.844 1 94.06 87 VAL A C 1
ATOM 712 O O . VAL A 1 87 ? -3.25 -52.656 5.934 1 94.06 87 VAL A O 1
ATOM 715 N N . LEU A 1 88 ? -2.637 -51.469 4.152 1 95.56 88 LEU A N 1
ATOM 716 C CA . LEU A 1 88 ? -1.251 -51.375 4.598 1 95.56 88 LEU A CA 1
ATOM 717 C C . LEU A 1 88 ? -1.09 -50.25 5.641 1 95.56 88 LEU A C 1
ATOM 719 O O . LEU A 1 88 ? -1.742 -49.219 5.559 1 95.56 88 LEU A O 1
ATOM 723 N N . SER A 1 89 ? -0.16 -50.5 6.551 1 92.69 89 SER A N 1
ATOM 724 C CA . SER A 1 89 ? 0.161 -49.5 7.562 1 92.69 89 SER A CA 1
ATOM 725 C C . SER A 1 89 ? 1.136 -48.469 7.023 1 92.69 89 SER A C 1
ATOM 727 O O . SER A 1 89 ? 2.059 -48.781 6.277 1 92.69 89 SER A O 1
ATOM 729 N N . TRP A 1 90 ? 0.874 -47.188 7.414 1 93.44 90 TRP A N 1
ATOM 730 C CA . TRP A 1 90 ? 1.81 -46.125 7.121 1 93.44 90 TRP A CA 1
ATOM 731 C C . TRP A 1 90 ? 2.906 -46.031 8.18 1 93.44 90 TRP A C 1
ATOM 733 O O . TRP A 1 90 ? 2.645 -45.688 9.336 1 93.44 90 TRP A O 1
ATOM 743 N N . LYS A 1 91 ? 4.086 -46.312 7.852 1 94.75 91 LYS A N 1
ATOM 744 C CA . LYS A 1 91 ? 5.18 -46.281 8.82 1 94.75 91 LYS A CA 1
ATOM 745 C C . LYS A 1 91 ? 6.086 -45.062 8.578 1 94.75 91 LYS A C 1
ATOM 747 O O . LYS A 1 91 ? 6.488 -44.812 7.445 1 94.75 91 LYS A O 1
ATOM 752 N N . PRO A 1 92 ? 6.359 -44.344 9.594 1 93.44 92 PRO A N 1
ATOM 753 C CA . PRO A 1 92 ? 7.238 -43.188 9.43 1 93.44 92 PRO A CA 1
ATOM 754 C C . PRO A 1 92 ? 8.703 -43.562 9.258 1 93.44 92 PRO A C 1
ATOM 756 O O . PRO A 1 92 ? 9.18 -44.5 9.906 1 93.44 92 PRO A O 1
ATOM 759 N N . ILE A 1 93 ? 9.344 -42.906 8.43 1 94.88 93 ILE A N 1
ATOM 760 C CA . ILE A 1 93 ? 10.773 -43.125 8.258 1 94.88 93 ILE A CA 1
ATOM 761 C C . ILE A 1 93 ? 11.531 -42.438 9.391 1 94.88 93 ILE A C 1
ATOM 763 O O . ILE A 1 93 ? 12.562 -42.938 9.844 1 94.88 93 ILE A O 1
ATOM 767 N N . LEU A 1 94 ? 10.992 -41.312 9.758 1 93.69 94 LEU A N 1
ATOM 768 C CA . LEU A 1 94 ? 11.695 -40.5 10.734 1 93.69 94 LEU A CA 1
ATOM 769 C C . LEU A 1 94 ? 11.016 -40.562 12.102 1 93.69 94 LEU A C 1
ATOM 771 O O . LEU A 1 94 ? 9.781 -40.625 12.18 1 93.69 94 LEU A O 1
ATOM 775 N N . ASP A 1 95 ? 11.797 -40.406 13.148 1 87.81 95 ASP A N 1
ATOM 776 C CA . ASP A 1 95 ? 11.289 -40.469 14.516 1 87.81 95 ASP A CA 1
ATOM 777 C C . ASP A 1 95 ? 10.93 -39.094 15.039 1 87.81 95 ASP A C 1
ATOM 779 O O . ASP A 1 95 ? 11.812 -38.281 15.359 1 87.81 95 ASP A O 1
ATOM 783 N N . ARG A 1 96 ? 9.883 -38.625 15.422 1 78.19 96 ARG A N 1
ATOM 784 C CA . ARG A 1 96 ? 9.336 -37.406 16.016 1 78.19 96 ARG A CA 1
ATOM 785 C C . ARG A 1 96 ? 10.039 -36.188 15.477 1 78.19 96 ARG A C 1
ATOM 787 O O . ARG A 1 96 ? 10.492 -35.312 16.25 1 78.19 96 ARG A O 1
ATOM 794 N N . PHE A 1 97 ? 10.18 -36.188 14.125 1 84 97 PHE A N 1
ATOM 795 C CA . PHE A 1 97 ? 10.906 -35.125 13.469 1 84 97 PHE A CA 1
ATOM 796 C C . PHE A 1 97 ? 9.977 -33.938 13.148 1 84 97 PHE A C 1
ATOM 798 O O . PHE A 1 97 ? 8.938 -34.125 12.523 1 84 97 PHE A O 1
ATOM 805 N N . GLN A 1 98 ? 10.352 -32.781 13.695 1 79.31 98 GLN A N 1
ATOM 806 C CA . GLN A 1 98 ? 9.594 -31.578 13.398 1 79.31 98 GLN A CA 1
ATOM 807 C C . GLN A 1 98 ? 10.25 -30.781 12.273 1 79.31 98 GLN A C 1
ATOM 809 O O . GLN A 1 98 ? 11.297 -30.172 12.477 1 79.31 98 GLN A O 1
ATOM 814 N N . ALA A 1 99 ? 9.531 -30.766 11.156 1 79.12 99 ALA A N 1
ATOM 815 C CA . ALA A 1 99 ? 10.109 -30.156 9.961 1 79.12 99 ALA A CA 1
ATOM 816 C C . ALA A 1 99 ? 9.789 -28.656 9.898 1 79.12 99 ALA A C 1
ATOM 818 O O . ALA A 1 99 ? 10.477 -27.906 9.219 1 79.12 99 ALA A O 1
ATOM 819 N N . SER A 1 100 ? 8.781 -28.172 10.555 1 72.5 100 SER A N 1
ATOM 820 C CA . SER A 1 100 ? 8.391 -26.766 10.492 1 72.5 100 SER A CA 1
ATOM 821 C C . SER A 1 100 ? 9.055 -25.969 11.609 1 72.5 100 SER A C 1
ATOM 823 O O . SER A 1 100 ? 9.266 -26.484 12.711 1 72.5 100 SER A O 1
ATOM 825 N N . PRO A 1 101 ? 9.445 -24.656 11.219 1 64.75 101 PRO A N 1
ATOM 826 C CA . PRO A 1 101 ? 10.109 -23.844 12.242 1 64.75 101 PRO A CA 1
ATOM 827 C C . PRO A 1 101 ? 9.234 -23.609 13.477 1 64.75 101 PRO A C 1
ATOM 829 O O . PRO A 1 101 ? 8.016 -23.438 13.344 1 64.75 101 PRO A O 1
ATOM 832 N N . HIS A 1 102 ? 9.797 -24 14.734 1 51.94 102 HIS A N 1
ATOM 833 C CA . HIS A 1 102 ? 9.055 -23.766 15.969 1 51.94 102 HIS A CA 1
ATOM 834 C C . HIS A 1 102 ? 8.648 -22.312 16.109 1 51.94 102 HIS A C 1
ATOM 836 O O . HIS A 1 102 ? 7.5 -22.016 16.453 1 51.94 102 HIS A O 1
ATOM 842 N N . HIS A 1 103 ? 9.82 -21.562 16.141 1 54.69 103 HIS A N 1
ATOM 843 C CA . HIS A 1 103 ? 9.648 -20.125 16.266 1 54.69 103 HIS A CA 1
ATOM 844 C C . HIS A 1 103 ? 10.156 -19.375 15.039 1 54.69 103 HIS A C 1
ATOM 846 O O . HIS A 1 103 ? 11.148 -19.781 14.438 1 54.69 103 HIS A O 1
ATOM 852 N N . GLY A 1 104 ? 9.289 -18.688 14.367 1 59.47 104 GLY A N 1
ATOM 853 C CA . GLY A 1 104 ? 9.781 -17.859 13.281 1 59.47 104 GLY A CA 1
ATOM 854 C C . GLY A 1 104 ? 9.195 -18.219 11.93 1 59.47 104 GLY A C 1
ATOM 855 O O . GLY A 1 104 ? 8.477 -19.219 11.812 1 59.47 104 GLY A O 1
ATOM 856 N N . GLY A 1 105 ? 9.242 -17.453 10.938 1 65.69 105 GLY A N 1
ATOM 857 C CA . GLY A 1 105 ? 8.695 -17.609 9.594 1 65.69 105 GLY A CA 1
ATOM 858 C C . GLY A 1 105 ? 9.711 -18.109 8.586 1 65.69 105 GLY A C 1
ATOM 859 O O . GLY A 1 105 ? 10.867 -18.359 8.938 1 65.69 105 GLY A O 1
ATOM 860 N N . PHE A 1 106 ? 9.328 -18.797 7.52 1 77.69 106 PHE A N 1
ATOM 861 C CA . PHE A 1 106 ? 10.156 -19.141 6.371 1 77.69 106 PHE A CA 1
ATOM 862 C C . PHE A 1 106 ? 10.969 -17.938 5.895 1 77.69 106 PHE A C 1
ATOM 864 O O . PHE A 1 106 ? 10.586 -16.797 6.137 1 77.69 106 PHE A O 1
ATOM 871 N N . SER A 1 107 ? 12.188 -18.281 5.461 1 82.38 107 SER A N 1
ATOM 872 C CA . SER A 1 107 ? 12.898 -17.203 4.758 1 82.38 107 SER A CA 1
ATOM 873 C C . SER A 1 107 ? 12.062 -16.641 3.621 1 82.38 107 SER A C 1
ATOM 875 O O . SER A 1 107 ? 11.109 -17.281 3.166 1 82.38 107 SER A O 1
ATOM 877 N N . ARG A 1 108 ? 12.383 -15.508 3.199 1 82.31 108 ARG A N 1
ATOM 878 C CA . ARG A 1 108 ? 11.648 -14.852 2.121 1 82.31 108 ARG A CA 1
ATOM 879 C C . ARG A 1 108 ? 11.703 -15.68 0.839 1 82.31 108 ARG A C 1
ATOM 881 O O . ARG A 1 108 ? 10.711 -15.781 0.115 1 82.31 108 ARG A O 1
ATOM 888 N N . GLU A 1 109 ? 12.828 -16.25 0.559 1 84.88 109 GLU A N 1
ATOM 889 C CA . GLU A 1 109 ? 13 -17.062 -0.635 1 84.88 109 GLU A CA 1
ATOM 890 C C . GLU A 1 109 ? 12.094 -18.297 -0.594 1 84.88 109 GLU A C 1
ATOM 892 O O . GLU A 1 109 ? 11.453 -18.641 -1.591 1 84.88 109 GLU A O 1
ATOM 897 N N . GLU A 1 110 ? 12.031 -18.844 0.509 1 85.5 110 GLU A N 1
ATOM 898 C CA . GLU A 1 110 ? 11.203 -20.031 0.666 1 85.5 110 GLU A CA 1
ATOM 899 C C . GLU A 1 110 ? 9.719 -19.688 0.585 1 85.5 110 GLU A C 1
ATOM 901 O O . GLU A 1 110 ? 8.938 -20.422 -0.006 1 85.5 110 GLU A O 1
ATOM 906 N N . GLU A 1 111 ? 9.375 -18.594 1.148 1 83.88 111 GLU A N 1
ATOM 907 C CA . GLU A 1 111 ? 7.988 -18.156 1.103 1 83.88 111 GLU A CA 1
ATOM 908 C C . GLU A 1 111 ? 7.527 -17.922 -0.334 1 83.88 111 GLU A C 1
ATOM 910 O O . GLU A 1 111 ? 6.43 -18.344 -0.712 1 83.88 111 GLU A O 1
ATOM 915 N N . LEU A 1 112 ? 8.336 -17.297 -1.015 1 85.69 112 LEU A N 1
ATOM 916 C CA . LEU A 1 112 ? 7.984 -16.984 -2.395 1 85.69 112 LEU A CA 1
ATOM 917 C C . LEU A 1 112 ? 7.891 -18.25 -3.236 1 85.69 112 LEU A C 1
ATOM 919 O O . LEU A 1 112 ? 7.008 -18.359 -4.09 1 85.69 112 LEU A O 1
ATOM 923 N N . LEU A 1 113 ? 8.812 -19.094 -3.01 1 86.94 113 LEU A N 1
ATOM 924 C CA . LEU A 1 113 ? 8.766 -20.359 -3.736 1 86.94 113 LEU A CA 1
ATOM 925 C C . LEU A 1 113 ? 7.504 -21.141 -3.395 1 86.94 113 LEU A C 1
ATOM 927 O O . LEU A 1 113 ? 6.875 -21.734 -4.277 1 86.94 113 LEU A O 1
ATOM 931 N N . ARG A 1 114 ? 7.148 -21.203 -2.188 1 83.62 114 ARG A N 1
ATOM 932 C CA . ARG A 1 114 ? 5.949 -21.906 -1.744 1 83.62 114 ARG A CA 1
ATOM 933 C C . ARG A 1 114 ? 4.699 -21.297 -2.373 1 83.62 114 ARG A C 1
ATOM 935 O O . ARG A 1 114 ? 3.773 -22.016 -2.748 1 83.62 114 ARG A O 1
ATOM 942 N N . GLU A 1 115 ? 4.664 -20.031 -2.479 1 83.75 115 GLU A N 1
ATOM 943 C CA . GLU A 1 115 ? 3.533 -19.359 -3.107 1 83.75 115 GLU A CA 1
ATOM 944 C C . GLU A 1 115 ? 3.434 -19.719 -4.59 1 83.75 115 GLU A C 1
ATOM 946 O O . GLU A 1 115 ? 2.336 -19.938 -5.105 1 83.75 115 GLU A O 1
ATOM 951 N N . ARG A 1 116 ? 4.562 -19.75 -5.172 1 84.5 116 ARG A N 1
ATOM 952 C CA . ARG A 1 116 ? 4.559 -20.047 -6.602 1 84.5 116 ARG A CA 1
ATOM 953 C C . ARG A 1 116 ? 4.195 -21.516 -6.848 1 84.5 116 ARG A C 1
ATOM 955 O O . ARG A 1 116 ? 3.58 -21.844 -7.863 1 84.5 116 ARG A O 1
ATOM 962 N N . LYS A 1 117 ? 4.543 -22.281 -5.836 1 83.06 117 LYS A N 1
ATOM 963 C CA . LYS A 1 117 ? 4.191 -23.688 -5.922 1 83.06 117 LYS A CA 1
ATOM 964 C C . LYS A 1 117 ? 2.785 -23.938 -5.379 1 83.06 117 LYS A C 1
ATOM 966 O O . LYS A 1 117 ? 2.289 -25.062 -5.422 1 83.06 117 LYS A O 1
ATOM 971 N N . ARG A 1 118 ? 2.166 -22.938 -4.883 1 78.75 118 ARG A N 1
ATOM 972 C CA . ARG A 1 118 ? 0.842 -23.016 -4.277 1 78.75 118 ARG A CA 1
ATOM 973 C C . ARG A 1 118 ? 0.799 -24.094 -3.195 1 78.75 118 ARG A C 1
ATOM 975 O O . ARG A 1 118 ? -0.127 -24.906 -3.158 1 78.75 118 ARG A O 1
ATOM 982 N N . LEU A 1 119 ? 1.87 -24.062 -2.404 1 78.62 119 LEU A N 1
ATOM 983 C CA . LEU A 1 119 ? 1.976 -25.031 -1.325 1 78.62 119 LEU A CA 1
ATOM 984 C C . LEU A 1 119 ? 1.299 -24.516 -0.06 1 78.62 119 LEU A C 1
ATOM 986 O O . LEU A 1 119 ? 1.704 -23.5 0.494 1 78.62 119 LEU A O 1
ATOM 990 N N . GLY A 1 120 ? 0.299 -25.219 0.366 1 74.12 120 GLY A N 1
ATOM 991 C CA . GLY A 1 120 ? -0.403 -24.812 1.574 1 74.12 120 GLY A CA 1
ATOM 992 C C . GLY A 1 120 ? -0.105 -25.703 2.764 1 74.12 120 GLY A C 1
ATOM 993 O O . GLY A 1 120 ? -0.507 -25.406 3.891 1 74.12 120 GLY A O 1
ATOM 994 N N . VAL A 1 121 ? 0.742 -26.75 2.531 1 76.56 121 VAL A N 1
ATOM 995 C CA . VAL A 1 121 ? 0.982 -27.719 3.598 1 76.56 121 VAL A CA 1
ATOM 996 C C . VAL A 1 121 ? 2.326 -27.422 4.262 1 76.56 121 VAL A C 1
ATOM 998 O O . VAL A 1 121 ? 3.229 -26.859 3.635 1 76.56 121 VAL A O 1
ATOM 1001 N N . SER A 1 122 ? 2.371 -27.891 5.492 1 81.12 122 SER A N 1
ATOM 1002 C CA . SER A 1 122 ? 3.613 -27.734 6.246 1 81.12 122 SER A CA 1
ATOM 1003 C C . SER A 1 122 ? 4.32 -29.078 6.406 1 81.12 122 SER A C 1
ATOM 1005 O O . SER A 1 122 ? 3.775 -30.125 6.047 1 81.12 122 SER A O 1
ATOM 1007 N N . GLY A 1 123 ? 5.543 -29.062 6.816 1 88.25 123 GLY A N 1
ATOM 1008 C CA . GLY A 1 123 ? 6.359 -30.25 6.98 1 88.25 123 GLY A CA 1
ATOM 1009 C C . GLY A 1 123 ? 7.262 -30.531 5.793 1 88.25 123 GLY A C 1
ATOM 1010 O O . GLY A 1 123 ? 7.766 -29.594 5.164 1 88.25 123 GLY A O 1
ATOM 1011 N N . ILE A 1 124 ? 7.449 -31.891 5.582 1 90.88 124 ILE A N 1
ATOM 1012 C CA . ILE A 1 124 ? 8.273 -32.281 4.445 1 90.88 124 ILE A CA 1
ATOM 1013 C C . ILE A 1 124 ? 7.434 -32.281 3.172 1 90.88 124 ILE A C 1
ATOM 1015 O O . ILE A 1 124 ? 6.527 -33.125 3.025 1 90.88 124 ILE A O 1
ATOM 1019 N N . THR A 1 125 ? 7.766 -31.406 2.363 1 89.38 125 THR A N 1
ATOM 1020 C CA . THR A 1 125 ? 6.902 -31.234 1.197 1 89.38 125 THR A CA 1
ATOM 1021 C C . THR A 1 125 ? 7.547 -31.844 -0.044 1 89.38 125 THR A C 1
ATOM 1023 O O . THR A 1 125 ? 6.898 -31.984 -1.085 1 89.38 125 THR A O 1
ATOM 1026 N N . SER A 1 126 ? 8.742 -32.156 0.013 1 91.12 126 SER A N 1
ATOM 1027 C CA . SER A 1 126 ? 9.453 -32.844 -1.078 1 91.12 126 SER A CA 1
ATOM 1028 C C . SER A 1 126 ? 10.664 -33.594 -0.563 1 91.12 126 SER A C 1
ATOM 1030 O O . SER A 1 126 ? 11.203 -33.281 0.502 1 91.12 126 SER A O 1
ATOM 1032 N N . TYR A 1 127 ? 11.078 -34.625 -1.302 1 95.06 127 TYR A N 1
ATOM 1033 C CA . TYR A 1 127 ? 12.266 -35.406 -0.947 1 95.06 127 TYR A CA 1
ATOM 1034 C C . TYR A 1 127 ? 12.93 -36 -2.191 1 95.06 127 TYR A C 1
ATOM 1036 O O . TYR A 1 127 ? 12.289 -36.156 -3.227 1 95.06 127 TYR A O 1
ATOM 1044 N N . GLU A 1 128 ? 14.227 -36.219 -2.104 1 95.81 128 GLU A N 1
ATOM 1045 C CA . GLU A 1 128 ? 15 -36.969 -3.1 1 95.81 128 GLU A CA 1
ATOM 1046 C C . GLU A 1 128 ? 15.422 -38.312 -2.566 1 95.81 128 GLU A C 1
ATOM 1048 O O . GLU A 1 128 ? 15.766 -38.469 -1.391 1 95.81 128 GLU A O 1
ATOM 1053 N N . TYR A 1 129 ? 15.328 -39.25 -3.379 1 95.69 129 TYR A N 1
ATOM 1054 C CA . TYR A 1 129 ? 15.742 -40.625 -3.027 1 95.69 129 TYR A CA 1
ATOM 1055 C C . TYR A 1 129 ? 16.688 -41.188 -4.078 1 95.69 129 TYR A C 1
ATOM 1057 O O . TYR A 1 129 ? 16.359 -41.219 -5.266 1 95.69 129 TYR A O 1
ATOM 1065 N N . HIS A 1 130 ? 17.891 -41.562 -3.699 1 95.38 130 HIS A N 1
ATOM 1066 C CA . HIS A 1 130 ? 18.875 -42.25 -4.539 1 95.38 130 HIS A CA 1
ATOM 1067 C C . HIS A 1 130 ? 18.828 -43.75 -4.309 1 95.38 130 HIS A C 1
ATOM 1069 O O . HIS A 1 130 ? 19.5 -44.281 -3.404 1 95.38 130 HIS A O 1
ATOM 1075 N N . GLN A 1 131 ? 18.25 -44.406 -5.191 1 91.12 131 GLN A N 1
ATOM 1076 C CA . GLN A 1 131 ? 17.906 -45.812 -5.004 1 91.12 131 GLN A CA 1
ATOM 1077 C C . GLN A 1 131 ? 19.156 -46.688 -4.805 1 91.12 131 GLN A C 1
ATOM 1079 O O . GLN A 1 131 ? 19.219 -47.5 -3.896 1 91.12 131 GLN A O 1
ATOM 1084 N N . PRO A 1 132 ? 20.219 -46.469 -5.574 1 90.19 132 PRO A N 1
ATOM 1085 C CA . PRO A 1 132 ? 21.391 -47.344 -5.434 1 90.19 132 PRO A CA 1
ATOM 1086 C C . PRO A 1 132 ? 22.047 -47.219 -4.062 1 90.19 132 PRO A C 1
ATOM 1088 O O . PRO A 1 132 ? 22.641 -48.188 -3.574 1 90.19 132 PRO A O 1
ATOM 1091 N N . SER A 1 133 ? 21.969 -46.094 -3.488 1 92.75 133 SER A N 1
ATOM 1092 C CA . SER A 1 133 ? 22.641 -45.906 -2.207 1 92.75 133 SER A CA 1
ATOM 1093 C C . SER A 1 133 ? 21.641 -45.906 -1.054 1 92.75 133 SER A C 1
ATOM 1095 O O . SER A 1 133 ? 22.031 -46.031 0.111 1 92.75 133 SER A O 1
ATOM 1097 N N . GLY A 1 134 ? 20.391 -45.781 -1.396 1 94.69 134 GLY A N 1
ATOM 1098 C CA . GLY A 1 134 ? 19.359 -45.688 -0.367 1 94.69 134 GLY A CA 1
ATOM 1099 C C . GLY A 1 134 ? 19.328 -44.344 0.336 1 94.69 134 GLY A C 1
ATOM 1100 O O . GLY A 1 134 ? 18.672 -44.188 1.365 1 94.69 134 GLY A O 1
ATOM 1101 N N . LEU A 1 135 ? 19.969 -43.375 -0.184 1 95.81 135 LEU A N 1
ATOM 1102 C CA . LEU A 1 135 ? 20.094 -42.062 0.452 1 95.81 135 LEU A CA 1
ATOM 1103 C C . LEU A 1 135 ? 18.844 -41.219 0.216 1 95.81 135 LEU A C 1
ATOM 1105 O O . LEU A 1 135 ? 18.375 -41.094 -0.917 1 95.81 135 LEU A O 1
ATOM 1109 N N . PHE A 1 136 ? 18.312 -40.656 1.361 1 96.06 136 PHE A N 1
ATOM 1110 C CA . PHE A 1 136 ? 17.25 -39.656 1.319 1 96.06 136 PHE A CA 1
ATOM 1111 C C . PHE A 1 136 ? 17.781 -38.25 1.592 1 96.06 136 PHE A C 1
ATOM 1113 O O . PHE A 1 136 ? 18.672 -38.094 2.428 1 96.06 136 PHE A O 1
ATOM 1120 N N . LEU A 1 137 ? 17.219 -37.281 0.872 1 97.31 137 LEU A N 1
ATOM 1121 C CA . LEU A 1 137 ? 17.531 -35.875 1.087 1 97.31 137 LEU A CA 1
ATOM 1122 C C . LEU A 1 137 ? 16.266 -35.031 1.12 1 97.31 137 LEU A C 1
ATOM 1124 O O . LEU A 1 137 ? 15.383 -35.188 0.263 1 97.31 137 LEU A O 1
ATOM 1128 N N . PHE A 1 138 ? 16.062 -34.219 2.107 1 94.69 138 PHE A N 1
ATOM 1129 C CA . PHE A 1 138 ? 14.891 -33.344 2.189 1 94.69 138 PHE A CA 1
ATOM 1130 C C . PHE A 1 138 ? 15.227 -32.062 2.963 1 94.69 138 PHE A C 1
ATOM 1132 O O . PHE A 1 138 ? 16.203 -32.031 3.705 1 94.69 138 PHE A O 1
ATOM 1139 N N . GLN A 1 139 ? 14.461 -31.094 2.674 1 90.38 139 GLN A N 1
ATOM 1140 C CA . GLN A 1 139 ? 14.633 -29.812 3.344 1 90.38 139 GLN A CA 1
ATOM 1141 C C . GLN A 1 139 ? 13.688 -29.688 4.535 1 90.38 139 GLN A C 1
ATOM 1143 O O . GLN A 1 139 ? 12.531 -30.109 4.465 1 90.38 139 GLN A O 1
ATOM 1148 N N . ALA A 1 140 ? 14.133 -29.156 5.652 1 86.56 140 ALA A N 1
ATOM 1149 C CA . ALA A 1 140 ? 13.352 -28.875 6.848 1 86.56 140 ALA A CA 1
ATOM 1150 C C . ALA A 1 140 ? 13.977 -27.75 7.66 1 86.56 140 ALA A C 1
ATOM 1152 O O . ALA A 1 140 ? 15.195 -27.688 7.812 1 86.56 140 ALA A O 1
ATOM 1153 N N . ASN A 1 141 ? 13.164 -26.781 8.102 1 79 141 ASN A N 1
ATOM 1154 C CA . ASN A 1 141 ? 13.609 -25.672 8.922 1 79 141 ASN A CA 1
ATOM 1155 C C . ASN A 1 141 ? 14.75 -24.891 8.258 1 79 141 ASN A C 1
ATOM 1157 O O . ASN A 1 141 ? 15.781 -24.641 8.875 1 79 141 ASN A O 1
ATOM 1161 N N . SER A 1 142 ? 14.648 -24.719 6.953 1 78.12 142 SER A N 1
ATOM 1162 C CA . SER A 1 142 ? 15.594 -23.953 6.152 1 78.12 142 SER A CA 1
ATOM 1163 C C . SER A 1 142 ? 16.953 -24.641 6.098 1 78.12 142 SER A C 1
ATOM 1165 O O . SER A 1 142 ? 17.969 -24 5.773 1 78.12 142 SER A O 1
ATOM 1167 N N . SER A 1 143 ? 16.969 -25.906 6.539 1 87.81 143 SER A N 1
ATOM 1168 C CA . SER A 1 143 ? 18.188 -26.719 6.48 1 87.81 143 SER A CA 1
ATOM 1169 C C . SER A 1 143 ? 17.969 -27.984 5.668 1 87.81 143 SER A C 1
ATOM 1171 O O . SER A 1 143 ? 16.844 -28.266 5.219 1 87.81 143 SER A O 1
ATOM 1173 N N . LEU A 1 144 ? 19.125 -28.719 5.484 1 94.06 144 LEU A N 1
ATOM 1174 C CA . LEU A 1 144 ? 19.062 -29.969 4.734 1 94.06 144 LEU A CA 1
ATOM 1175 C C . LEU A 1 144 ? 19.344 -31.172 5.645 1 94.06 144 LEU A C 1
ATOM 1177 O O . LEU A 1 144 ? 20.172 -31.094 6.543 1 94.06 144 LEU A O 1
ATOM 1181 N N . HIS A 1 145 ? 18.609 -32.188 5.418 1 95.5 145 HIS A N 1
ATOM 1182 C CA . HIS A 1 145 ? 18.734 -33.406 6.195 1 95.5 145 HIS A CA 1
ATOM 1183 C C . HIS A 1 145 ? 18.797 -34.625 5.285 1 95.5 145 HIS A C 1
ATOM 1185 O O . HIS A 1 145 ? 18.25 -34.594 4.18 1 95.5 145 HIS A O 1
ATOM 1191 N N . TYR A 1 146 ? 19.5 -35.594 5.734 1 96.12 146 TYR A N 1
ATOM 1192 C CA . TYR A 1 146 ? 19.531 -36.844 4.965 1 96.12 146 TYR A CA 1
ATOM 1193 C C . TYR A 1 146 ? 19.438 -38.062 5.883 1 96.12 146 TYR A C 1
ATOM 1195 O O . TYR A 1 146 ? 19.688 -37.969 7.086 1 96.12 146 TYR A O 1
ATOM 1203 N N . CYS A 1 147 ? 19 -39.188 5.422 1 95.06 147 CYS A N 1
ATOM 1204 C CA . CYS A 1 147 ? 18.969 -40.5 6.055 1 95.06 147 CYS A CA 1
ATOM 1205 C C . CYS A 1 147 ? 19.078 -41.594 5.012 1 95.06 147 CYS A C 1
ATOM 1207 O O . CYS A 1 147 ? 19.125 -41.344 3.811 1 95.06 147 CYS A O 1
ATOM 1209 N N . ARG A 1 148 ? 19.203 -42.812 5.457 1 94.5 148 ARG A N 1
ATOM 1210 C CA . ARG A 1 148 ? 19.391 -43.938 4.527 1 94.5 148 ARG A CA 1
ATOM 1211 C C . ARG A 1 148 ? 18.453 -45.062 4.844 1 94.5 148 ARG A C 1
ATOM 1213 O O . ARG A 1 148 ? 18.188 -45.375 6.016 1 94.5 148 ARG A O 1
ATOM 1220 N N . ASP A 1 149 ? 17.938 -45.594 3.814 1 94.25 149 ASP A N 1
ATOM 1221 C CA . ASP A 1 149 ? 17.109 -46.781 3.898 1 94.25 149 ASP A CA 1
ATOM 1222 C C . ASP A 1 149 ? 17.156 -47.594 2.596 1 94.25 149 ASP A C 1
ATOM 1224 O O . ASP A 1 149 ? 16.984 -47.031 1.512 1 94.25 149 ASP A O 1
ATOM 1228 N N . GLY A 1 150 ? 17.406 -48.906 2.697 1 87.88 150 GLY A N 1
ATOM 1229 C CA . GLY A 1 150 ? 17.422 -49.75 1.534 1 87.88 150 GLY A CA 1
ATOM 1230 C C . GLY A 1 150 ? 18.797 -49.875 0.908 1 87.88 150 GLY A C 1
ATOM 1231 O O . GLY A 1 150 ? 19.797 -49.5 1.517 1 87.88 150 GLY A O 1
ATOM 1232 N N . ALA A 1 151 ? 18.797 -50.5 -0.371 1 81.94 151 ALA A N 1
ATOM 1233 C CA . ALA A 1 151 ? 20.016 -50.75 -1.122 1 81.94 151 ALA A CA 1
ATOM 1234 C C . ALA A 1 151 ? 20.969 -51.625 -0.315 1 81.94 151 ALA A C 1
ATOM 1236 O O . ALA A 1 151 ? 20.594 -52.719 0.165 1 81.94 151 ALA A O 1
ATOM 1237 N N . ASN A 1 152 ? 22.25 -51.062 -0.171 1 77.38 152 ASN A N 1
ATOM 1238 C CA . ASN A 1 152 ? 23.234 -51.844 0.562 1 77.38 152 ASN A CA 1
ATOM 1239 C C . ASN A 1 152 ? 23.016 -51.75 2.07 1 77.38 152 ASN A C 1
ATOM 1241 O O . ASN A 1 152 ? 23.703 -52.438 2.842 1 77.38 152 ASN A O 1
ATOM 1245 N N . ASN A 1 153 ? 21.984 -51 2.268 1 74.44 153 ASN A N 1
ATOM 1246 C CA . ASN A 1 153 ? 21.609 -50.906 3.674 1 74.44 153 ASN A CA 1
ATOM 1247 C C . ASN A 1 153 ? 20.391 -51.75 3.992 1 74.44 153 ASN A C 1
ATOM 1249 O O . ASN A 1 153 ? 19.609 -52.094 3.1 1 74.44 153 ASN A O 1
ATOM 1253 N N . SER A 1 154 ? 20.359 -52.281 5.16 1 80.5 154 SER A N 1
ATOM 1254 C CA . SER A 1 154 ? 19.156 -53 5.586 1 80.5 154 SER A CA 1
ATOM 1255 C C . SER A 1 154 ? 17.953 -52.062 5.66 1 80.5 154 SER A C 1
ATOM 1257 O O . SER A 1 154 ? 18.109 -50.875 5.867 1 80.5 154 SER A O 1
ATOM 1259 N N . PHE A 1 155 ? 16.844 -52.594 5.211 1 91.06 155 PHE A N 1
ATOM 1260 C CA . PHE A 1 155 ? 15.602 -51.844 5.363 1 91.06 155 PHE A CA 1
ATOM 1261 C C . PHE A 1 155 ? 15.289 -51.594 6.836 1 91.06 155 PHE A C 1
ATOM 1263 O O . PHE A 1 155 ? 15.375 -52.531 7.652 1 91.06 155 PHE A O 1
ATOM 1270 N N . ILE A 1 156 ? 14.945 -50.406 7.062 1 89.62 156 ILE A N 1
ATOM 1271 C CA . ILE A 1 156 ? 14.68 -50.062 8.453 1 89.62 156 ILE A CA 1
ATOM 1272 C C . ILE A 1 156 ? 13.375 -50.688 8.914 1 89.62 156 ILE A C 1
ATOM 1274 O O . ILE A 1 156 ? 12.484 -50.938 8.102 1 89.62 156 ILE A O 1
ATOM 1278 N N . THR A 1 157 ? 13.32 -50.906 10.203 1 89 157 THR A N 1
ATOM 1279 C CA . THR A 1 157 ? 12.102 -51.406 10.812 1 89 157 THR A CA 1
ATOM 1280 C C . THR A 1 157 ? 11.586 -50.469 11.883 1 89 157 THR A C 1
ATOM 1282 O O . THR A 1 157 ? 10.469 -50.625 12.391 1 89 157 THR A O 1
ATOM 1285 N N . SER A 1 158 ? 12.406 -49.5 12.172 1 90.5 158 SER A N 1
ATOM 1286 C CA . SER A 1 158 ? 12.039 -48.469 13.125 1 90.5 158 SER A CA 1
ATOM 1287 C C . SER A 1 158 ? 12.453 -47.094 12.625 1 90.5 158 SER A C 1
ATOM 1289 O O . SER A 1 158 ? 13.445 -46.969 11.898 1 90.5 158 SER A O 1
ATOM 1291 N N . PRO A 1 159 ? 11.68 -46.156 13.023 1 93.19 159 PRO A N 1
ATOM 1292 C CA . PRO A 1 159 ? 12.016 -44.812 12.57 1 93.19 159 PRO A CA 1
ATOM 1293 C C . PRO A 1 159 ? 13.422 -44.375 12.984 1 93.19 159 PRO A C 1
ATOM 1295 O O . PRO A 1 159 ? 13.93 -44.844 14.008 1 93.19 159 PRO A O 1
ATOM 1298 N N . MET A 1 160 ? 13.969 -43.531 12.211 1 93.5 160 MET A N 1
ATOM 1299 C CA . MET A 1 160 ? 15.336 -43.094 12.484 1 93.5 160 MET A CA 1
ATOM 1300 C C . MET A 1 160 ? 15.398 -41.562 12.594 1 93.5 160 MET A C 1
ATOM 1302 O O . MET A 1 160 ? 14.445 -40.875 12.242 1 93.5 160 MET A O 1
ATOM 1306 N N . ASP A 1 161 ? 16.562 -41.125 13.133 1 93.5 161 ASP A N 1
ATOM 1307 C CA . ASP A 1 161 ? 16.844 -39.688 13.172 1 93.5 161 ASP A CA 1
ATOM 1308 C C . ASP A 1 161 ? 17.656 -39.25 11.953 1 93.5 161 ASP A C 1
ATOM 1310 O O . ASP A 1 161 ? 18.719 -39.812 11.688 1 93.5 161 ASP A O 1
ATOM 1314 N N . PRO A 1 162 ? 17.094 -38.344 11.289 1 94.88 162 PRO A N 1
ATOM 1315 C CA . PRO A 1 162 ? 17.875 -37.844 10.148 1 94.88 162 PRO A CA 1
ATOM 1316 C C . PRO A 1 162 ? 19.109 -37.062 10.57 1 94.88 162 PRO A C 1
ATOM 1318 O O . PRO A 1 162 ? 19.188 -36.562 11.703 1 94.88 162 PRO A O 1
ATOM 1321 N N . THR A 1 163 ? 20.062 -36.969 9.75 1 95 163 THR A N 1
ATOM 1322 C CA . THR A 1 163 ? 21.281 -36.188 9.977 1 95 163 THR A CA 1
ATOM 1323 C C . THR A 1 163 ? 21.203 -34.844 9.273 1 95 163 THR A C 1
ATOM 1325 O O . THR A 1 163 ? 20.906 -34.781 8.078 1 95 163 THR A O 1
ATOM 1328 N N . GLU A 1 164 ? 21.438 -33.812 9.961 1 93.56 164 GLU A N 1
ATOM 1329 C CA . GLU A 1 164 ? 21.453 -32.469 9.375 1 93.56 164 GLU A CA 1
ATOM 1330 C C . GLU A 1 164 ? 22.766 -32.219 8.648 1 93.56 164 GLU A C 1
ATOM 1332 O O . GLU A 1 164 ? 23.828 -32.562 9.133 1 93.56 164 GLU A O 1
ATOM 1337 N N . ILE A 1 165 ? 22.672 -31.688 7.531 1 94.62 165 ILE A N 1
ATOM 1338 C CA . ILE A 1 165 ? 23.844 -31.234 6.805 1 94.62 165 ILE A CA 1
ATOM 1339 C C . ILE A 1 165 ? 24.25 -29.844 7.285 1 94.62 165 ILE A C 1
ATOM 1341 O O . ILE A 1 165 ? 23.656 -28.844 6.875 1 94.62 165 ILE A O 1
ATOM 1345 N N . LYS A 1 166 ? 25.203 -29.734 7.992 1 90.44 166 LYS A N 1
ATOM 1346 C CA . LYS A 1 166 ? 25.656 -28.469 8.562 1 90.44 166 LYS A CA 1
ATOM 1347 C C . LYS A 1 166 ? 26.328 -27.594 7.508 1 90.44 166 LYS A C 1
ATOM 1349 O O . LYS A 1 166 ? 26.922 -28.109 6.559 1 90.44 166 LYS A O 1
ATOM 1354 N N . SER A 1 167 ? 26.109 -26.344 7.566 1 87.69 167 SER A N 1
ATOM 1355 C CA . SER A 1 167 ? 26.703 -25.406 6.621 1 87.69 167 SER A CA 1
ATOM 1356 C C . SER A 1 167 ? 27.281 -24.188 7.34 1 87.69 167 SER A C 1
ATOM 1358 O O . SER A 1 167 ? 26.797 -23.797 8.406 1 87.69 167 SER A O 1
ATOM 1360 N N . GLN A 1 168 ? 28.328 -23.562 6.859 1 79.81 168 GLN A N 1
ATOM 1361 C CA . GLN A 1 168 ? 28.938 -22.344 7.391 1 79.81 168 GLN A CA 1
ATOM 1362 C C . GLN A 1 168 ? 28.234 -21.094 6.836 1 79.81 168 GLN A C 1
ATOM 1364 O O . GLN A 1 168 ? 28.406 -20 7.371 1 79.81 168 GLN A O 1
ATOM 1369 N N . ASN A 1 169 ? 27.578 -21.359 5.805 1 79.12 169 ASN A N 1
ATOM 1370 C CA . ASN A 1 169 ? 26.922 -20.219 5.172 1 79.12 169 ASN A CA 1
ATOM 1371 C C . ASN A 1 169 ? 25.609 -19.891 5.863 1 79.12 169 ASN A C 1
ATOM 1373 O O . ASN A 1 169 ? 24.891 -20.781 6.309 1 79.12 169 ASN A O 1
ATOM 1377 N N . SER A 1 170 ? 25.516 -18.516 5.941 1 79.88 170 SER A N 1
ATOM 1378 C CA . SER A 1 170 ? 24.266 -18.031 6.496 1 79.88 170 SER A CA 1
ATOM 1379 C C . SER A 1 170 ? 23.188 -17.953 5.422 1 79.88 170 SER A C 1
ATOM 1381 O O . SER A 1 170 ? 23.484 -17.938 4.227 1 79.88 170 SER A O 1
ATOM 1383 N N . GLY A 1 171 ? 22.031 -18.438 5.602 1 81.75 171 GLY A N 1
ATOM 1384 C CA . GLY A 1 171 ? 20.906 -18.312 4.684 1 81.75 171 GLY A CA 1
ATOM 1385 C C . GLY A 1 171 ? 20.188 -19.609 4.414 1 81.75 171 GLY A C 1
ATOM 1386 O O . GLY A 1 171 ? 20.641 -20.672 4.844 1 81.75 171 GLY A O 1
ATOM 1387 N N . THR A 1 172 ? 19.312 -19.484 3.602 1 87.38 172 THR A N 1
ATOM 1388 C CA . THR A 1 172 ? 18.484 -20.641 3.293 1 87.38 172 THR A CA 1
ATOM 1389 C C . THR A 1 172 ? 19.094 -21.453 2.145 1 87.38 172 THR A C 1
ATOM 1391 O O . THR A 1 172 ? 19.625 -20.875 1.192 1 87.38 172 THR A O 1
ATOM 1394 N N . ARG A 1 173 ? 19.109 -22.75 2.252 1 92.69 173 ARG A N 1
ATOM 1395 C CA . ARG A 1 173 ? 19.562 -23.656 1.193 1 92.69 173 ARG A CA 1
ATOM 1396 C C . ARG A 1 173 ? 18.375 -24.188 0.396 1 92.69 173 ARG A C 1
ATOM 1398 O O . ARG A 1 173 ? 17.594 -25 0.909 1 92.69 173 ARG A O 1
ATOM 1405 N N . MET A 1 174 ? 18.422 -23.797 -0.85 1 93 174 MET A N 1
ATOM 1406 C CA . MET A 1 174 ? 17.25 -24.078 -1.68 1 93 174 MET A CA 1
ATOM 1407 C C . MET A 1 174 ? 17.562 -25.156 -2.717 1 93 174 MET A C 1
ATOM 1409 O O . MET A 1 174 ? 18.734 -25.406 -3.016 1 93 174 MET A O 1
ATOM 1413 N N . ASP A 1 175 ? 16.531 -25.859 -3.191 1 95 175 ASP A N 1
ATOM 1414 C CA . ASP A 1 175 ? 16.562 -26.781 -4.316 1 95 175 ASP A CA 1
ATOM 1415 C C . ASP A 1 175 ? 17.672 -27.812 -4.145 1 95 175 ASP A C 1
ATOM 1417 O O . ASP A 1 175 ? 18.531 -27.969 -5.023 1 95 175 ASP A O 1
ATOM 1421 N N . PRO A 1 176 ? 17.719 -28.469 -3.068 1 96.19 176 PRO A N 1
ATOM 1422 C CA . PRO A 1 176 ? 18.75 -29.484 -2.855 1 96.19 176 PRO A CA 1
ATOM 1423 C C . PRO A 1 176 ? 18.594 -30.688 -3.785 1 96.19 176 PRO A C 1
ATOM 1425 O O . PRO A 1 176 ? 17.484 -31.109 -4.066 1 96.19 176 PRO A O 1
ATOM 1428 N N . LYS A 1 177 ? 19.75 -31.25 -4.215 1 97.5 177 LYS A N 1
ATOM 1429 C CA . LYS A 1 177 ? 19.75 -32.406 -5.098 1 97.5 177 LYS A CA 1
ATOM 1430 C C . LYS A 1 177 ? 20.922 -33.344 -4.793 1 97.5 177 LYS A C 1
ATOM 1432 O O . LYS A 1 177 ? 22.016 -32.875 -4.488 1 97.5 177 LYS A O 1
ATOM 1437 N N . ILE A 1 178 ? 20.656 -34.562 -4.938 1 97.62 178 ILE A N 1
ATOM 1438 C CA . ILE A 1 178 ? 21.703 -35.562 -4.816 1 97.62 178 ILE A CA 1
ATOM 1439 C C . ILE A 1 178 ? 22.375 -35.781 -6.176 1 97.62 178 ILE A C 1
ATOM 1441 O O . ILE A 1 178 ? 21.688 -35.938 -7.191 1 97.62 178 ILE A O 1
ATOM 1445 N N . CYS A 1 179 ? 23.719 -35.781 -6.191 1 96.44 179 CYS A N 1
ATOM 1446 C CA . CYS A 1 179 ? 24.422 -36.156 -7.414 1 96.44 179 CYS A CA 1
ATOM 1447 C C . CYS A 1 179 ? 24.219 -37.625 -7.727 1 96.44 179 CYS A C 1
ATOM 1449 O O . CYS A 1 179 ? 24.625 -38.5 -6.941 1 96.44 179 CYS A O 1
ATOM 1451 N N . PRO A 1 180 ? 23.641 -37.906 -8.828 1 94.56 180 PRO A N 1
ATOM 1452 C CA . PRO A 1 180 ? 23.359 -39.312 -9.133 1 94.56 180 PRO A CA 1
ATOM 1453 C C . PRO A 1 180 ? 24.641 -40.156 -9.305 1 94.56 180 PRO A C 1
ATOM 1455 O O . PRO A 1 180 ? 24.672 -41.312 -8.93 1 94.56 180 PRO A O 1
ATOM 1458 N N . GLY A 1 181 ? 25.672 -39.594 -9.844 1 90.25 181 GLY A N 1
ATOM 1459 C CA . GLY A 1 181 ? 26.922 -40.312 -10.078 1 90.25 181 GLY A CA 1
ATOM 1460 C C . GLY A 1 181 ? 27.719 -40.531 -8.805 1 90.25 181 GLY A C 1
ATOM 1461 O O . GLY A 1 181 ? 28.484 -41.5 -8.711 1 90.25 181 GLY A O 1
ATOM 1462 N N . ASP A 1 182 ? 27.609 -39.656 -7.898 1 92.12 182 ASP A N 1
ATOM 1463 C CA . ASP A 1 182 ? 28.25 -39.75 -6.59 1 92.12 182 ASP A CA 1
ATOM 1464 C C . ASP A 1 182 ? 27.344 -39.188 -5.496 1 92.12 182 ASP A C 1
ATOM 1466 O O . ASP A 1 182 ? 27.422 -38 -5.164 1 92.12 182 ASP A O 1
ATOM 1470 N N . PRO A 1 183 ? 26.625 -40.031 -4.859 1 93.25 183 PRO A N 1
ATOM 1471 C CA . PRO A 1 183 ? 25.578 -39.562 -3.941 1 93.25 183 PRO A CA 1
ATOM 1472 C C . PRO A 1 183 ? 26.141 -38.906 -2.695 1 93.25 183 PRO A C 1
ATOM 1474 O O . PRO A 1 183 ? 25.391 -38.375 -1.879 1 93.25 183 PRO A O 1
ATOM 1477 N N . THR A 1 184 ? 27.422 -38.844 -2.533 1 93.5 184 THR A N 1
ATOM 1478 C CA . THR A 1 184 ? 28 -38.125 -1.405 1 93.5 184 THR A CA 1
ATOM 1479 C C . THR A 1 184 ? 27.953 -36.625 -1.653 1 93.5 184 THR A C 1
ATOM 1481 O O . THR A 1 184 ? 28.109 -35.844 -0.722 1 93.5 184 THR A O 1
ATOM 1484 N N . PHE A 1 185 ? 27.797 -36.281 -2.898 1 95.06 185 PHE A N 1
ATOM 1485 C CA . PHE A 1 185 ? 27.734 -34.875 -3.248 1 95.06 185 PHE A CA 1
ATOM 1486 C C . PHE A 1 185 ? 26.281 -34.375 -3.264 1 95.06 185 PHE A C 1
ATOM 1488 O O . PHE A 1 185 ? 25.438 -34.969 -3.941 1 95.06 185 PHE A O 1
ATOM 1495 N N . ILE A 1 186 ? 26.031 -33.344 -2.525 1 96.94 186 ILE A N 1
ATOM 1496 C CA . ILE A 1 186 ? 24.734 -32.688 -2.494 1 96.94 186 ILE A CA 1
ATOM 1497 C C . ILE A 1 186 ? 24.875 -31.25 -3.027 1 96.94 186 ILE A C 1
ATOM 1499 O O . ILE A 1 186 ? 25.719 -30.484 -2.559 1 96.94 186 ILE A O 1
ATOM 1503 N N . GLY A 1 187 ? 24.125 -30.953 -4.059 1 96.56 187 GLY A N 1
ATOM 1504 C CA . GLY A 1 187 ? 24.062 -29.578 -4.547 1 96.56 187 GLY A CA 1
ATOM 1505 C C . GLY A 1 187 ? 22.906 -28.797 -3.979 1 96.56 187 GLY A C 1
ATOM 1506 O O . GLY A 1 187 ? 21.844 -29.359 -3.666 1 96.56 187 GLY A O 1
ATOM 1507 N N . PHE A 1 188 ? 23.031 -27.484 -3.85 1 96.31 188 PHE A N 1
ATOM 1508 C CA . PHE A 1 188 ? 21.953 -26.609 -3.414 1 96.31 188 PHE A CA 1
ATOM 1509 C C . PHE A 1 188 ? 22.219 -25.172 -3.826 1 96.31 188 PHE A C 1
ATOM 1511 O O . PHE A 1 188 ? 23.312 -24.844 -4.312 1 96.31 188 PHE A O 1
ATOM 1518 N N . ILE A 1 189 ? 21.234 -24.328 -3.688 1 96 189 ILE A N 1
ATOM 1519 C CA . ILE A 1 189 ? 21.328 -22.906 -4.016 1 96 189 ILE A CA 1
ATOM 1520 C C . ILE A 1 189 ? 21.422 -22.078 -2.73 1 96 189 ILE A C 1
ATOM 1522 O O . ILE A 1 189 ? 20.625 -22.281 -1.805 1 96 189 ILE A O 1
ATOM 1526 N N . ASN A 1 190 ? 22.344 -21.234 -2.637 1 93.56 190 ASN A N 1
ATOM 1527 C CA . ASN A 1 190 ? 22.469 -20.25 -1.563 1 93.56 190 ASN A CA 1
ATOM 1528 C C . ASN A 1 190 ? 22.828 -18.875 -2.107 1 93.56 190 ASN A C 1
ATOM 1530 O O . ASN A 1 190 ? 23.797 -18.719 -2.848 1 93.56 190 ASN A O 1
ATOM 1534 N N . ASN A 1 191 ? 21.984 -17.875 -1.825 1 90.5 191 ASN A N 1
ATOM 1535 C CA . ASN A 1 191 ? 22.172 -16.5 -2.27 1 90.5 191 ASN A CA 1
ATOM 1536 C C . ASN A 1 191 ? 22.344 -16.422 -3.783 1 90.5 191 ASN A C 1
ATOM 1538 O O . ASN A 1 191 ? 23.312 -15.82 -4.27 1 90.5 191 ASN A O 1
ATOM 1542 N N . ASN A 1 192 ? 21.594 -17.172 -4.488 1 92.81 192 ASN A N 1
ATOM 1543 C CA . ASN A 1 192 ? 21.484 -17.109 -5.941 1 92.81 192 ASN A CA 1
ATOM 1544 C C . ASN A 1 192 ? 22.719 -17.703 -6.629 1 92.81 192 ASN A C 1
ATOM 1546 O O . ASN A 1 192 ? 23.016 -17.359 -7.777 1 92.81 192 ASN A O 1
ATOM 1550 N N . ASP A 1 193 ? 23.453 -18.547 -5.895 1 96.44 193 ASP A N 1
ATOM 1551 C CA . ASP A 1 193 ? 24.578 -19.281 -6.465 1 96.44 193 ASP A CA 1
ATOM 1552 C C . ASP A 1 193 ? 24.5 -20.766 -6.117 1 96.44 193 ASP A C 1
ATOM 1554 O O . ASP A 1 193 ? 23.844 -21.156 -5.16 1 96.44 193 ASP A O 1
ATOM 1558 N N . ILE A 1 194 ? 25.188 -21.516 -6.898 1 97.75 194 ILE A N 1
ATOM 1559 C CA . ILE A 1 194 ? 25.203 -22.969 -6.695 1 97.75 194 ILE A CA 1
ATOM 1560 C C . ILE A 1 194 ? 26.312 -23.344 -5.715 1 97.75 194 ILE A C 1
ATOM 1562 O O . ILE A 1 194 ? 27.453 -22.875 -5.848 1 97.75 194 ILE A O 1
ATOM 1566 N N . TRP A 1 195 ? 25.969 -24.141 -4.789 1 96.62 195 TRP A N 1
ATOM 1567 C CA . TRP A 1 195 ? 26.906 -24.703 -3.814 1 96.62 195 TRP A CA 1
ATOM 1568 C C . TRP A 1 195 ? 26.859 -26.219 -3.826 1 96.62 195 TRP A C 1
ATOM 1570 O O . TRP A 1 195 ? 25.891 -26.812 -4.309 1 96.62 195 TRP A O 1
ATOM 1580 N N . VAL A 1 196 ? 27.922 -26.828 -3.334 1 96.38 196 VAL A N 1
ATOM 1581 C CA . VAL A 1 196 ? 27.969 -28.281 -3.186 1 96.38 196 VAL A CA 1
ATOM 1582 C C . VAL A 1 196 ? 28.578 -28.656 -1.836 1 96.38 196 VAL A C 1
ATOM 1584 O O . VAL A 1 196 ? 29.438 -27.922 -1.318 1 96.38 196 VAL A O 1
ATOM 1587 N N . THR A 1 197 ? 28.078 -29.672 -1.305 1 95.44 197 THR A N 1
ATOM 1588 C CA . THR A 1 197 ? 28.656 -30.219 -0.084 1 95.44 197 THR A CA 1
ATOM 1589 C C . THR A 1 197 ? 28.859 -31.734 -0.216 1 95.44 197 THR A C 1
ATOM 1591 O O . THR A 1 197 ? 28.031 -32.406 -0.818 1 95.44 197 THR A O 1
ATOM 1594 N N . ASN A 1 198 ? 30 -32.125 0.234 1 94.56 198 ASN A N 1
ATOM 1595 C CA . ASN A 1 198 ? 30.25 -33.562 0.366 1 94.56 198 ASN A CA 1
ATOM 1596 C C . ASN A 1 198 ? 29.922 -34.062 1.772 1 94.56 198 ASN A C 1
ATOM 1598 O O . ASN A 1 198 ? 30.578 -33.688 2.74 1 94.56 198 ASN A O 1
ATOM 1602 N N . ILE A 1 199 ? 28.969 -34.969 1.887 1 94.06 199 ILE A N 1
ATOM 1603 C CA . ILE A 1 199 ? 28.469 -35.312 3.209 1 94.06 199 ILE A CA 1
ATOM 1604 C C . ILE A 1 199 ? 29.438 -36.281 3.881 1 94.06 199 ILE A C 1
ATOM 1606 O O . ILE A 1 199 ? 29.359 -36.531 5.086 1 94.06 199 ILE A O 1
ATOM 1610 N N . LYS A 1 200 ? 30.344 -36.844 3.197 1 92.62 200 LYS A N 1
ATOM 1611 C CA . LYS A 1 200 ? 31.359 -37.719 3.766 1 92.62 200 LYS A CA 1
ATOM 1612 C C . LYS A 1 200 ? 32.531 -36.906 4.32 1 92.62 200 LYS A C 1
ATOM 1614 O O . LYS A 1 200 ? 32.938 -37.094 5.477 1 92.62 200 LYS A O 1
ATOM 1619 N N . THR A 1 201 ? 33.062 -36.062 3.459 1 92 201 THR A N 1
ATOM 1620 C CA . THR A 1 201 ? 34.219 -35.281 3.865 1 92 201 THR A CA 1
ATOM 1621 C C . THR A 1 201 ? 33.781 -34.031 4.613 1 92 201 THR A C 1
ATOM 1623 O O . THR A 1 201 ? 34.594 -33.375 5.277 1 92 201 THR A O 1
ATOM 1626 N N . ARG A 1 202 ? 32.562 -33.594 4.457 1 91.75 202 ARG A N 1
ATOM 1627 C CA . ARG A 1 202 ? 31.969 -32.406 5.066 1 91.75 202 ARG A CA 1
ATOM 1628 C C . ARG A 1 202 ? 32.531 -31.141 4.43 1 91.75 202 ARG A C 1
ATOM 1630 O O . ARG A 1 202 ? 32.344 -30.047 4.98 1 91.75 202 ARG A O 1
ATOM 1637 N N . GLU A 1 203 ? 33.062 -31.344 3.316 1 94.12 203 GLU A N 1
ATOM 1638 C CA . GLU A 1 203 ? 33.562 -30.172 2.582 1 94.12 203 GLU A CA 1
ATOM 1639 C C . GLU A 1 203 ? 32.438 -29.5 1.804 1 94.12 203 GLU A C 1
ATOM 1641 O O . GLU A 1 203 ? 31.641 -30.156 1.15 1 94.12 203 GLU A O 1
ATOM 1646 N N . GLU A 1 204 ? 32.312 -28.172 1.979 1 94.56 204 GLU A N 1
ATOM 1647 C CA . GLU A 1 204 ? 31.359 -27.344 1.25 1 94.56 204 GLU A CA 1
ATOM 1648 C C . GLU A 1 204 ? 32.062 -26.344 0.343 1 94.56 204 GLU A C 1
ATOM 1650 O O . GLU A 1 204 ? 33.062 -25.734 0.74 1 94.56 204 GLU A O 1
ATOM 1655 N N . ARG A 1 205 ? 31.625 -26.188 -0.849 1 95.25 205 ARG A N 1
ATOM 1656 C CA . ARG A 1 205 ? 32.281 -25.312 -1.813 1 95.25 205 ARG A CA 1
ATOM 1657 C C . ARG A 1 205 ? 31.25 -24.562 -2.646 1 95.25 205 ARG A C 1
ATOM 1659 O O . ARG A 1 205 ? 30.25 -25.125 -3.092 1 95.25 205 ARG A O 1
ATOM 1666 N N . ARG A 1 206 ? 31.5 -23.203 -2.812 1 95.19 206 ARG A N 1
ATOM 1667 C CA . ARG A 1 206 ? 30.734 -22.406 -3.764 1 95.19 206 ARG A CA 1
ATOM 1668 C C . ARG A 1 206 ? 31.203 -22.656 -5.195 1 95.19 206 ARG A C 1
ATOM 1670 O O . ARG A 1 206 ? 32.406 -22.594 -5.484 1 95.19 206 ARG A O 1
ATOM 1677 N N . LEU A 1 207 ? 30.281 -22.938 -6.098 1 96.94 207 LEU A N 1
ATOM 1678 C CA . LEU A 1 207 ? 30.656 -23.312 -7.453 1 96.94 207 LEU A CA 1
ATOM 1679 C C . LEU A 1 207 ? 30.531 -22.141 -8.414 1 96.94 207 LEU A C 1
ATOM 1681 O O . LEU A 1 207 ? 31.25 -22.062 -9.414 1 96.94 207 LEU A O 1
ATOM 1685 N N . THR A 1 208 ? 29.531 -21.312 -8.211 1 97.12 208 THR A N 1
ATOM 1686 C CA . THR A 1 208 ? 29.297 -20.172 -9.078 1 97.12 208 THR A CA 1
ATOM 1687 C C . THR A 1 208 ? 29.359 -18.859 -8.297 1 97.12 208 THR A C 1
ATOM 1689 O O . THR A 1 208 ? 29.156 -18.859 -7.078 1 97.12 208 THR A O 1
ATOM 1692 N N . PHE A 1 209 ? 29.578 -17.656 -8.992 1 94.19 209 PHE A N 1
ATOM 1693 C CA . PHE A 1 209 ? 29.828 -16.406 -8.305 1 94.19 209 PHE A CA 1
ATOM 1694 C C . PHE A 1 209 ? 29.078 -15.258 -8.977 1 94.19 209 PHE A C 1
ATOM 1696 O O . PHE A 1 209 ? 29.656 -14.188 -9.219 1 94.19 209 PHE A O 1
ATOM 1703 N N . CYS A 1 210 ? 27.875 -15.516 -9.258 1 92.38 210 CYS A N 1
ATOM 1704 C CA . CYS A 1 210 ? 27.031 -14.492 -9.867 1 92.38 210 CYS A CA 1
ATOM 1705 C C . CYS A 1 210 ? 26.641 -13.43 -8.852 1 92.38 210 CYS A C 1
ATOM 1707 O O . CYS A 1 210 ? 26.578 -12.242 -9.18 1 92.38 210 CYS A O 1
ATOM 1709 N N . HIS A 1 211 ? 26.266 -13.828 -7.676 1 86.06 211 HIS A N 1
ATOM 1710 C CA . HIS A 1 211 ? 25.875 -12.891 -6.629 1 86.06 211 HIS A CA 1
ATOM 1711 C C . HIS A 1 211 ? 27.094 -12.18 -6.047 1 86.06 211 HIS A C 1
ATOM 1713 O O . HIS A 1 211 ? 28.031 -12.828 -5.57 1 86.06 211 HIS A O 1
ATOM 1719 N N . LYS A 1 212 ? 27.016 -10.836 -5.938 1 83.31 212 LYS A N 1
ATOM 1720 C CA . LYS A 1 212 ? 28.172 -10.055 -5.496 1 83.31 212 LYS A CA 1
ATOM 1721 C C . LYS A 1 212 ? 28.047 -9.656 -4.027 1 83.31 212 LYS A C 1
ATOM 1723 O O . LYS A 1 212 ? 29 -9.18 -3.418 1 83.31 212 LYS A O 1
ATOM 1728 N N . GLY A 1 213 ? 26.891 -9.93 -3.428 1 73.75 213 GLY A N 1
ATOM 1729 C CA . GLY A 1 213 ? 26.688 -9.617 -2.021 1 73.75 213 GLY A CA 1
ATOM 1730 C C . GLY A 1 213 ? 26.422 -8.148 -1.771 1 73.75 213 GLY A C 1
ATOM 1731 O O . GLY A 1 213 ? 26.594 -7.656 -0.655 1 73.75 213 GLY A O 1
ATOM 1732 N N . ILE A 1 214 ? 26.047 -7.379 -2.76 1 69.88 214 ILE A N 1
ATOM 1733 C CA . ILE A 1 214 ? 25.719 -5.965 -2.617 1 69.88 214 ILE A CA 1
ATOM 1734 C C . ILE A 1 214 ? 24.312 -5.816 -2.014 1 69.88 214 ILE A C 1
ATOM 1736 O O . ILE A 1 214 ? 23.406 -6.559 -2.367 1 69.88 214 ILE A O 1
ATOM 1740 N N . ASP A 1 215 ? 24.156 -4.953 -1.091 1 64.94 215 ASP A N 1
ATOM 1741 C CA . ASP A 1 215 ? 22.922 -4.797 -0.333 1 64.94 215 ASP A CA 1
ATOM 1742 C C . ASP A 1 215 ? 21.797 -4.242 -1.215 1 64.94 215 ASP A C 1
ATOM 1744 O O . ASP A 1 215 ? 20.625 -4.566 -1.021 1 64.94 215 ASP A O 1
ATOM 1748 N N . ASN A 1 216 ? 22.203 -3.434 -2.219 1 69.88 216 ASN A N 1
ATOM 1749 C CA . ASN A 1 216 ? 21.172 -2.869 -3.072 1 69.88 216 ASN A CA 1
ATOM 1750 C C . ASN A 1 216 ? 20.734 -3.854 -4.156 1 69.88 216 ASN A C 1
ATOM 1752 O O . ASN A 1 216 ? 21.531 -4.199 -5.035 1 69.88 216 ASN A O 1
ATOM 1756 N N . PRO A 1 217 ? 19.562 -4.383 -4.066 1 70.19 217 PRO A N 1
ATOM 1757 C CA . PRO A 1 217 ? 19.094 -5.363 -5.047 1 70.19 217 PRO A CA 1
ATOM 1758 C C . PRO A 1 217 ? 19.234 -4.867 -6.484 1 70.19 217 PRO A C 1
ATOM 1760 O O . PRO A 1 217 ? 19.328 -5.676 -7.414 1 70.19 217 PRO A O 1
ATOM 1763 N N . LYS A 1 218 ? 19.328 -3.58 -6.609 1 74.94 218 LYS A N 1
ATOM 1764 C CA . LYS A 1 218 ? 19.438 -3.031 -7.957 1 74.94 218 LYS A CA 1
ATOM 1765 C C . LYS A 1 218 ? 20.797 -3.34 -8.57 1 74.94 218 LYS A C 1
ATOM 1767 O O . LYS A 1 218 ? 20.922 -3.471 -9.789 1 74.94 218 LYS A O 1
ATOM 1772 N N . ASP A 1 219 ? 21.734 -3.635 -7.691 1 79.19 219 ASP A N 1
ATOM 1773 C CA . ASP A 1 219 ? 23.094 -3.787 -8.188 1 79.19 219 ASP A CA 1
ATOM 1774 C C . ASP A 1 219 ? 23.5 -5.262 -8.258 1 79.19 219 ASP A C 1
ATOM 1776 O O . ASP A 1 219 ? 24.547 -5.598 -8.797 1 79.19 219 ASP A O 1
ATOM 1780 N N . ASP A 1 220 ? 22.703 -6.16 -7.832 1 86.88 220 ASP A N 1
ATOM 1781 C CA . ASP A 1 220 ? 22.953 -7.598 -7.855 1 86.88 220 ASP A CA 1
ATOM 1782 C C . ASP A 1 220 ? 21.875 -8.328 -8.641 1 86.88 220 ASP A C 1
ATOM 1784 O O . ASP A 1 220 ? 21.062 -9.062 -8.062 1 86.88 220 ASP A O 1
ATOM 1788 N N . SER A 1 221 ? 22.031 -8.344 -9.984 1 91.56 221 SER A N 1
ATOM 1789 C CA . SER A 1 221 ? 20.922 -8.734 -10.844 1 91.56 221 SER A CA 1
ATOM 1790 C C . SER A 1 221 ? 21.141 -10.133 -11.422 1 91.56 221 SER A C 1
ATOM 1792 O O . SER A 1 221 ? 20.266 -10.664 -12.117 1 91.56 221 SER A O 1
ATOM 1794 N N . LYS A 1 222 ? 22.25 -10.867 -11.094 1 94.56 222 LYS A N 1
ATOM 1795 C CA . LYS A 1 222 ? 22.531 -12.156 -11.727 1 94.56 222 LYS A CA 1
ATOM 1796 C C . LYS A 1 222 ? 22.328 -13.305 -10.742 1 94.56 222 LYS A C 1
ATOM 1798 O O . LYS A 1 222 ? 22.484 -13.133 -9.531 1 94.56 222 LYS A O 1
ATOM 1803 N N . SER A 1 223 ? 21.984 -14.422 -11.258 1 95.69 223 SER A N 1
ATOM 1804 C CA . SER A 1 223 ? 21.828 -15.648 -10.477 1 95.69 223 SER A CA 1
ATOM 1805 C C . SER A 1 223 ? 22.25 -16.875 -11.281 1 95.69 223 SER A C 1
ATOM 1807 O O . SER A 1 223 ? 22.281 -16.828 -12.516 1 95.69 223 SER A O 1
ATOM 1809 N N . ALA A 1 224 ? 22.641 -17.938 -10.625 1 97.88 224 ALA A N 1
ATOM 1810 C CA . ALA A 1 224 ? 23 -19.219 -11.227 1 97.88 224 ALA A CA 1
ATOM 1811 C C . ALA A 1 224 ? 22.219 -20.359 -10.594 1 97.88 224 ALA A C 1
ATOM 1813 O O . ALA A 1 224 ? 22.188 -20.5 -9.367 1 97.88 224 ALA A O 1
ATOM 1814 N N . GLY A 1 225 ? 21.578 -21.078 -11.414 1 98.06 225 GLY A N 1
ATOM 1815 C CA . GLY A 1 225 ? 20.859 -22.266 -10.938 1 98.06 225 GLY A CA 1
ATOM 1816 C C . GLY A 1 225 ? 19.469 -21.938 -10.406 1 98.06 225 GLY A C 1
ATOM 1817 O O . GLY A 1 225 ? 18.812 -22.812 -9.836 1 98.06 225 GLY A O 1
ATOM 1818 N N . VAL A 1 226 ? 19.094 -20.734 -10.555 1 96.44 226 VAL A N 1
ATOM 1819 C CA . VAL A 1 226 ? 17.781 -20.312 -10.102 1 96.44 226 VAL A CA 1
ATOM 1820 C C . VAL A 1 226 ? 16.906 -19.969 -11.312 1 96.44 226 VAL A C 1
ATOM 1822 O O . VAL A 1 226 ? 17.297 -19.188 -12.172 1 96.44 226 VAL A O 1
ATOM 1825 N N . ALA A 1 227 ? 15.688 -20.609 -11.336 1 96.69 227 ALA A N 1
ATOM 1826 C CA . ALA A 1 227 ? 14.773 -20.328 -12.445 1 96.69 227 ALA A CA 1
ATOM 1827 C C . ALA A 1 227 ? 14.227 -18.906 -12.352 1 96.69 227 ALA A C 1
ATOM 1829 O O . ALA A 1 227 ? 14.047 -18.375 -11.258 1 96.69 227 ALA A O 1
ATOM 1830 N N . THR A 1 228 ? 13.938 -18.297 -13.469 1 95.94 228 THR A N 1
ATOM 1831 C CA . THR A 1 228 ? 13.375 -16.953 -13.516 1 95.94 228 THR A CA 1
ATOM 1832 C C . THR A 1 228 ? 11.945 -16.938 -12.977 1 95.94 228 THR A C 1
ATOM 1834 O O . THR A 1 228 ? 11.312 -18 -12.859 1 95.94 228 THR A O 1
ATOM 1837 N N . PHE A 1 229 ? 11.422 -15.789 -12.742 1 94.19 229 PHE A N 1
ATOM 1838 C CA . PHE A 1 229 ? 10.055 -15.641 -12.258 1 94.19 229 PHE A CA 1
ATOM 1839 C C . PHE A 1 229 ? 9.062 -16.25 -13.242 1 94.19 229 PHE A C 1
ATOM 1841 O O . PHE A 1 229 ? 8.203 -17.047 -12.859 1 94.19 229 PHE A O 1
ATOM 1848 N N . VAL A 1 230 ? 9.18 -15.938 -14.469 1 96.44 230 VAL A N 1
ATOM 1849 C CA . VAL A 1 230 ? 8.242 -16.391 -15.492 1 96.44 230 VAL A CA 1
ATOM 1850 C C . VAL A 1 230 ? 8.312 -17.906 -15.609 1 96.44 230 VAL A C 1
ATOM 1852 O O . VAL A 1 230 ? 7.285 -18.578 -15.75 1 96.44 230 VAL A O 1
ATOM 1855 N N . THR A 1 231 ? 9.516 -18.406 -15.586 1 96.69 231 THR A N 1
ATOM 1856 C CA . THR A 1 231 ? 9.695 -19.859 -15.711 1 96.69 231 THR A CA 1
ATOM 1857 C C . THR A 1 231 ? 9.039 -20.594 -14.547 1 96.69 231 THR A C 1
ATOM 1859 O O . THR A 1 231 ? 8.438 -21.641 -14.727 1 96.69 231 THR A O 1
ATOM 1862 N N . GLN A 1 232 ? 9.094 -20.016 -13.383 1 95.31 232 GLN A N 1
ATOM 1863 C CA . GLN A 1 232 ? 8.477 -20.625 -12.211 1 95.31 232 GLN A CA 1
ATOM 1864 C C . GLN A 1 232 ? 6.961 -20.453 -12.234 1 95.31 232 GLN A C 1
ATOM 1866 O O . GLN A 1 232 ? 6.219 -21.438 -12.102 1 95.31 232 GLN A O 1
ATOM 1871 N N . GLU A 1 233 ? 6.539 -19.297 -12.57 1 93.38 233 GLU A N 1
ATOM 1872 C CA . GLU A 1 233 ? 5.137 -18.938 -12.43 1 93.38 233 GLU A CA 1
ATOM 1873 C C . GLU A 1 233 ? 4.301 -19.484 -13.578 1 93.38 233 GLU A C 1
ATOM 1875 O O . GLU A 1 233 ? 3.17 -19.938 -13.375 1 93.38 233 GLU A O 1
ATOM 1880 N N . GLU A 1 234 ? 4.895 -19.5 -14.75 1 94.81 234 GLU A N 1
ATOM 1881 C CA . GLU A 1 234 ? 4.062 -19.781 -15.922 1 94.81 234 GLU A CA 1
ATOM 1882 C C . GLU A 1 234 ? 4.406 -21.125 -16.531 1 94.81 234 GLU A C 1
ATOM 1884 O O . GLU A 1 234 ? 3.6 -21.703 -17.266 1 94.81 234 GLU A O 1
ATOM 1889 N N . PHE A 1 235 ? 5.621 -21.609 -16.266 1 95.69 235 PHE A N 1
ATOM 1890 C CA . PHE A 1 235 ? 6.031 -22.859 -16.906 1 95.69 235 PHE A CA 1
ATOM 1891 C C . PHE A 1 235 ? 6.242 -23.953 -15.867 1 95.69 235 PHE A C 1
ATOM 1893 O O . PHE A 1 235 ? 6.664 -25.062 -16.203 1 95.69 235 PHE A O 1
ATOM 1900 N N . ASP A 1 236 ? 6.043 -23.625 -14.625 1 94.25 236 ASP A N 1
ATOM 1901 C CA . ASP A 1 236 ? 6.082 -24.578 -13.516 1 94.25 236 ASP A CA 1
ATOM 1902 C C . ASP A 1 236 ? 7.441 -25.281 -13.438 1 94.25 236 ASP A C 1
ATOM 1904 O O . ASP A 1 236 ? 7.512 -26.484 -13.227 1 94.25 236 ASP A O 1
ATOM 1908 N N . ARG A 1 237 ? 8.477 -24.641 -13.781 1 95.75 237 ARG A N 1
ATOM 1909 C CA . ARG A 1 237 ? 9.828 -25.109 -13.539 1 95.75 237 ARG A CA 1
ATOM 1910 C C . ARG A 1 237 ? 10.484 -24.344 -12.398 1 95.75 237 ARG A C 1
ATOM 1912 O O . ARG A 1 237 ? 10.688 -23.141 -12.5 1 95.75 237 ARG A O 1
ATOM 1919 N N . PHE A 1 238 ? 10.969 -25.094 -11.422 1 95.44 238 PHE A N 1
ATOM 1920 C CA . PHE A 1 238 ? 11.414 -24.422 -10.203 1 95.44 238 PHE A CA 1
ATOM 1921 C C . PHE A 1 238 ? 12.898 -24.656 -9.969 1 95.44 238 PHE A C 1
ATOM 1923 O O . PHE A 1 238 ? 13.43 -24.312 -8.906 1 95.44 238 PHE A O 1
ATOM 1930 N N . THR A 1 239 ? 13.555 -25.219 -10.898 1 96.44 239 THR A N 1
ATOM 1931 C CA . THR A 1 239 ? 14.984 -25.484 -10.812 1 96.44 239 THR A CA 1
ATOM 1932 C C . THR A 1 239 ? 15.727 -24.812 -11.961 1 96.44 239 THR A C 1
ATOM 1934 O O . THR A 1 239 ? 15.133 -24.5 -12.992 1 96.44 239 THR A O 1
ATOM 1937 N N . GLY A 1 240 ? 17.031 -24.594 -11.727 1 98.19 240 GLY A N 1
ATOM 1938 C CA . GLY A 1 240 ? 17.859 -24 -12.758 1 98.19 240 GLY A CA 1
ATOM 1939 C C . GLY A 1 240 ? 19.203 -24.703 -12.922 1 98.19 240 GLY A C 1
ATOM 1940 O O . GLY A 1 240 ? 20.094 -24.203 -13.602 1 98.19 240 GLY A O 1
ATOM 1941 N N . TYR A 1 241 ? 19.375 -25.875 -12.273 1 98.69 241 TYR A N 1
ATOM 1942 C CA . TYR A 1 241 ? 20.609 -26.641 -12.453 1 98.69 241 TYR A CA 1
ATOM 1943 C C . TYR A 1 241 ? 20.328 -28.141 -12.43 1 98.69 241 TYR A C 1
ATOM 1945 O O . TYR A 1 241 ? 19.391 -28.594 -11.781 1 98.69 241 TYR A O 1
ATOM 1953 N N . TRP A 1 242 ? 21.141 -28.984 -13.156 1 98.5 242 TRP A N 1
ATOM 1954 C CA . TRP A 1 242 ? 20.922 -30.406 -13.367 1 98.5 242 TRP A CA 1
ATOM 1955 C C . TRP A 1 242 ? 22.234 -31.172 -13.32 1 98.5 242 TRP A C 1
ATOM 1957 O O . TRP A 1 242 ? 23.141 -30.922 -14.117 1 98.5 242 TRP A O 1
ATOM 1967 N N . TRP A 1 243 ? 22.297 -32.188 -12.461 1 97.81 243 TRP A N 1
ATOM 1968 C CA . TRP A 1 243 ? 23.469 -33.062 -12.352 1 97.81 243 TRP A CA 1
ATOM 1969 C C . TRP A 1 243 ? 23.578 -34 -13.547 1 97.81 243 TRP A C 1
ATOM 1971 O O . TRP A 1 243 ? 22.562 -34.562 -13.992 1 97.81 243 TRP A O 1
ATOM 1981 N N . SER A 1 244 ? 24.781 -34.062 -14.062 1 96.06 244 SER A N 1
ATOM 1982 C CA . SER A 1 244 ? 25.016 -35.188 -14.984 1 96.06 244 SER A CA 1
ATOM 1983 C C . SER A 1 244 ? 24.891 -36.531 -14.281 1 96.06 244 SER A C 1
ATOM 1985 O O . SER A 1 244 ? 25.328 -36.688 -13.148 1 96.06 244 SER A O 1
ATOM 1987 N N . PRO A 1 245 ? 24.297 -37.531 -14.914 1 93.06 245 PRO A N 1
ATOM 1988 C CA . PRO A 1 245 ? 24.062 -38.812 -14.242 1 93.06 245 PRO A CA 1
ATOM 1989 C C . PRO A 1 245 ? 25.312 -39.656 -14.125 1 93.06 245 PRO A C 1
ATOM 1991 O O . PRO A 1 245 ? 25.344 -40.625 -13.359 1 93.06 245 PRO A O 1
ATOM 1994 N N . VAL A 1 246 ? 26.375 -39.312 -14.828 1 88.88 246 VAL A N 1
ATOM 1995 C CA . VAL A 1 246 ? 27.531 -40.188 -14.852 1 88.88 246 VAL A CA 1
ATOM 1996 C C . VAL A 1 246 ? 28.75 -39.469 -14.289 1 88.88 246 VAL A C 1
ATOM 1998 O O . VAL A 1 246 ? 28.844 -38.219 -14.375 1 88.88 246 VAL A O 1
ATOM 2001 N N . THR A 1 247 ? 29.484 -40.281 -13.57 1 83.56 247 THR A N 1
ATOM 2002 C CA . THR A 1 247 ? 30.812 -39.812 -13.148 1 83.56 247 THR A CA 1
ATOM 2003 C C . THR A 1 247 ? 31.875 -40.219 -14.172 1 83.56 247 THR A C 1
ATOM 2005 O O . THR A 1 247 ? 31.828 -41.312 -14.719 1 83.56 247 THR A O 1
ATOM 2008 N N . HIS A 1 248 ? 32.688 -39.281 -14.461 1 77.25 248 HIS A N 1
ATOM 2009 C CA . HIS A 1 248 ? 33.75 -39.625 -15.398 1 77.25 248 HIS A CA 1
ATOM 2010 C C . HIS A 1 248 ? 34.906 -40.281 -14.688 1 77.25 248 HIS A C 1
ATOM 2012 O O . HIS A 1 248 ? 35.469 -39.719 -13.75 1 77.25 248 HIS A O 1
ATOM 2018 N N . THR A 1 249 ? 35.094 -41.562 -14.898 1 61.81 249 THR A N 1
ATOM 2019 C CA . THR A 1 249 ? 36.031 -42.469 -14.211 1 61.81 249 THR A CA 1
ATOM 2020 C C . THR A 1 249 ? 37.438 -41.969 -14.375 1 61.81 249 THR A C 1
ATOM 2022 O O . THR A 1 249 ? 38.281 -42.125 -13.477 1 61.81 249 THR A O 1
ATOM 2025 N N . GLY A 1 250 ? 37.812 -41.469 -15.484 1 59.94 250 GLY A N 1
ATOM 2026 C CA . GLY A 1 250 ? 39.219 -41.125 -15.648 1 59.94 250 GLY A CA 1
ATOM 2027 C C . GLY A 1 250 ? 39.656 -40.031 -14.695 1 59.94 250 GLY A C 1
ATOM 2028 O O . GLY A 1 250 ? 40.688 -40.156 -14.047 1 59.94 250 GLY A O 1
ATOM 2029 N N . ASP A 1 251 ? 38.844 -39.062 -14.422 1 68.19 251 ASP A N 1
ATOM 2030 C CA . ASP A 1 251 ? 39.312 -37.938 -13.641 1 68.19 251 ASP A CA 1
ATOM 2031 C C . ASP A 1 251 ? 38.406 -37.688 -12.445 1 68.19 251 ASP A C 1
ATOM 2033 O O . ASP A 1 251 ? 38.531 -36.656 -11.75 1 68.19 251 ASP A O 1
ATOM 2037 N N . PHE A 1 252 ? 37.531 -38.625 -12.031 1 81.25 252 PHE A N 1
ATOM 2038 C CA . PHE A 1 252 ? 36.625 -38.5 -10.898 1 81.25 252 PHE A CA 1
ATOM 2039 C C . PHE A 1 252 ? 35.906 -37.156 -10.906 1 81.25 252 PHE A C 1
ATOM 2041 O O . PHE A 1 252 ? 35.938 -36.438 -9.906 1 81.25 252 PHE A O 1
ATOM 2048 N N . SER A 1 253 ? 35.375 -36.844 -12.055 1 91.12 253 SER A N 1
ATOM 2049 C CA . SER A 1 253 ? 34.75 -35.531 -12.148 1 91.12 253 SER A CA 1
ATOM 2050 C C . SER A 1 253 ? 33.219 -35.656 -12.297 1 91.12 253 SER A C 1
ATOM 2052 O O . SER A 1 253 ? 32.75 -36.625 -12.859 1 91.12 253 SER A O 1
ATOM 2054 N N . VAL A 1 254 ? 32.469 -34.812 -11.664 1 93.62 254 VAL A N 1
ATOM 2055 C CA . VAL A 1 254 ? 31.016 -34.688 -11.82 1 93.62 254 VAL A CA 1
ATOM 2056 C C . VAL A 1 254 ? 30.672 -33.312 -12.422 1 93.62 254 VAL A C 1
ATOM 2058 O O . VAL A 1 254 ? 31.438 -32.344 -12.266 1 93.62 254 VAL A O 1
ATOM 2061 N N . ARG A 1 255 ? 29.594 -33.281 -13.164 1 95.75 255 ARG A N 1
ATOM 2062 C CA . ARG A 1 255 ? 29.234 -32.062 -13.891 1 95.75 255 ARG A CA 1
ATOM 2063 C C . ARG A 1 255 ? 27.812 -31.625 -13.562 1 95.75 255 ARG A C 1
ATOM 2065 O O . ARG A 1 255 ? 26.953 -32.469 -13.297 1 95.75 255 ARG A O 1
ATOM 2072 N N . ILE A 1 256 ? 27.609 -30.312 -13.594 1 98.12 256 ILE A N 1
ATOM 2073 C CA . ILE A 1 256 ? 26.297 -29.703 -13.422 1 98.12 256 ILE A CA 1
ATOM 2074 C C . ILE A 1 256 ? 26 -28.75 -14.586 1 98.12 256 ILE A C 1
ATOM 2076 O O . ILE A 1 256 ? 26.781 -27.844 -14.867 1 98.12 256 ILE A O 1
ATOM 2080 N N . LEU A 1 257 ? 24.953 -29.031 -15.312 1 98.69 257 LEU A N 1
ATOM 2081 C CA . LEU A 1 257 ? 24.406 -28.031 -16.219 1 98.69 257 LEU A CA 1
ATOM 2082 C C . LEU A 1 257 ? 23.562 -27.016 -15.453 1 98.69 257 LEU A C 1
ATOM 2084 O O . LEU A 1 257 ? 22.797 -27.375 -14.562 1 98.69 257 LEU A O 1
ATOM 2088 N N . TYR A 1 258 ? 23.781 -25.719 -15.727 1 98.75 258 TYR A N 1
ATOM 2089 C CA . TYR A 1 258 ? 22.953 -24.766 -15.016 1 98.75 258 TYR A CA 1
ATOM 2090 C C . TYR A 1 258 ? 22.609 -23.578 -15.906 1 98.75 258 TYR A C 1
ATOM 2092 O O . TYR A 1 258 ? 23.312 -23.297 -16.875 1 98.75 258 TYR A O 1
ATOM 2100 N N . GLU A 1 259 ? 21.516 -22.938 -15.594 1 98.56 259 GLU A N 1
ATOM 2101 C CA . GLU A 1 259 ? 21.078 -21.688 -16.234 1 98.56 259 GLU A CA 1
ATOM 2102 C C . GLU A 1 259 ? 21.609 -20.469 -15.484 1 98.56 259 GLU A C 1
ATOM 2104 O O . GLU A 1 259 ? 21.5 -20.391 -14.258 1 98.56 259 GLU A O 1
ATOM 2109 N N . GLU A 1 260 ? 22.266 -19.609 -16.125 1 98.19 260 GLU A N 1
ATOM 2110 C CA . GLU A 1 260 ? 22.625 -18.297 -15.594 1 98.19 260 GLU A CA 1
ATOM 2111 C C . GLU A 1 260 ? 21.656 -17.219 -16.078 1 98.19 260 GLU A C 1
ATOM 2113 O O . GLU A 1 260 ? 21.359 -17.141 -17.281 1 98.19 260 GLU A O 1
ATOM 2118 N N . VAL A 1 261 ? 21.156 -16.438 -15.148 1 97.44 261 VAL A N 1
ATOM 2119 C CA . VAL A 1 261 ? 20.125 -15.445 -15.438 1 97.44 261 VAL A CA 1
ATOM 2120 C C . VAL A 1 261 ? 20.625 -14.047 -15.117 1 97.44 261 VAL A C 1
ATOM 2122 O O . VAL A 1 261 ? 21.203 -13.82 -14.047 1 97.44 261 VAL A O 1
ATOM 2125 N N . ASP A 1 262 ? 20.5 -13.13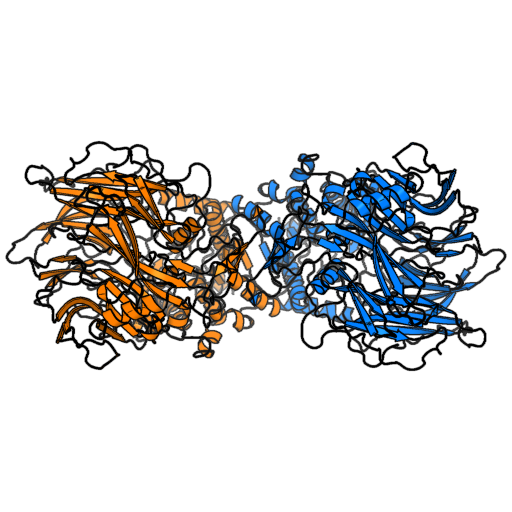3 -16 1 96.62 262 ASP A N 1
ATOM 2126 C CA . ASP A 1 262 ? 20.812 -11.719 -15.805 1 96.62 262 ASP A CA 1
ATOM 2127 C C . ASP A 1 262 ? 19.547 -10.859 -15.898 1 96.62 262 ASP A C 1
ATOM 2129 O O . ASP A 1 262 ? 19 -10.672 -16.984 1 96.62 262 ASP A O 1
ATOM 2133 N N . GLU A 1 263 ? 19.125 -10.258 -14.789 1 95.5 263 GLU A N 1
ATOM 2134 C CA . GLU A 1 263 ? 17.906 -9.469 -14.742 1 95.5 263 GLU A CA 1
ATOM 2135 C C . GLU A 1 263 ? 18.203 -7.973 -14.711 1 95.5 263 GLU A C 1
ATOM 2137 O O . GLU A 1 263 ? 17.375 -7.176 -14.266 1 95.5 263 GLU A O 1
ATOM 2142 N N . SER A 1 264 ? 19.312 -7.539 -15.156 1 94.19 264 SER A N 1
ATOM 2143 C CA . SER A 1 264 ? 19.75 -6.145 -15.086 1 94.19 264 SER A CA 1
ATOM 2144 C C . SER A 1 264 ? 18.781 -5.23 -15.844 1 94.19 264 SER A C 1
ATOM 2146 O O . SER A 1 264 ? 18.562 -4.09 -15.438 1 94.19 264 SER A O 1
ATOM 2148 N N . GLU A 1 265 ? 18.172 -5.75 -16.922 1 95 265 GLU A N 1
ATOM 2149 C CA . GLU A 1 265 ? 17.328 -4.906 -17.75 1 95 265 GLU A CA 1
ATOM 2150 C C . GLU A 1 265 ? 15.844 -5.105 -17.422 1 95 265 GLU A C 1
ATOM 2152 O O . GLU A 1 265 ? 14.977 -4.484 -18.047 1 95 265 GLU A O 1
ATOM 2157 N N . VAL A 1 266 ? 15.586 -5.992 -16.516 1 95.69 266 VAL A N 1
ATOM 2158 C CA . VAL A 1 266 ? 14.203 -6.242 -16.109 1 95.69 266 VAL A CA 1
ATOM 2159 C C . VAL A 1 266 ? 13.719 -5.125 -15.195 1 95.69 266 VAL A C 1
ATOM 2161 O O . VAL A 1 266 ? 14.469 -4.652 -14.336 1 95.69 266 VAL A O 1
ATOM 2164 N N . GLU A 1 267 ? 12.516 -4.723 -15.336 1 92.56 267 GLU A N 1
ATOM 2165 C CA . GLU A 1 267 ? 11.922 -3.629 -14.57 1 92.56 267 GLU A CA 1
ATOM 2166 C C . GLU A 1 267 ? 11.875 -3.965 -13.078 1 92.56 267 GLU A C 1
ATOM 2168 O O . GLU A 1 267 ? 11.609 -5.105 -12.703 1 92.56 267 GLU A O 1
ATOM 2173 N N . ILE A 1 268 ? 12.156 -2.936 -12.258 1 90.25 268 ILE A N 1
ATOM 2174 C CA . ILE A 1 268 ? 12.078 -3.086 -10.812 1 90.25 268 ILE A CA 1
ATOM 2175 C C . ILE A 1 268 ? 10.758 -2.516 -10.297 1 90.25 268 ILE A C 1
ATOM 2177 O O . ILE A 1 268 ? 10.391 -1.391 -10.641 1 90.25 268 ILE A O 1
ATOM 2181 N N . ILE A 1 269 ? 10.023 -3.254 -9.469 1 89.56 269 ILE A N 1
ATOM 2182 C CA . ILE A 1 269 ? 8.789 -2.785 -8.844 1 89.56 269 ILE A CA 1
ATOM 2183 C C . ILE A 1 269 ? 8.867 -2.988 -7.336 1 89.56 269 ILE A C 1
ATOM 2185 O O . ILE A 1 269 ? 9.727 -3.719 -6.84 1 89.56 269 ILE A O 1
ATOM 2189 N N . HIS A 1 270 ? 8.023 -2.322 -6.621 1 86.31 270 HIS A N 1
ATOM 2190 C CA . HIS A 1 270 ? 7.965 -2.447 -5.172 1 86.31 270 HIS A CA 1
ATOM 2191 C C . HIS A 1 270 ? 6.641 -3.068 -4.73 1 86.31 270 HIS A C 1
ATOM 2193 O O . HIS A 1 270 ? 5.578 -2.693 -5.227 1 86.31 270 HIS A O 1
ATOM 2199 N N . VAL A 1 271 ? 6.73 -4.055 -3.891 1 81.75 271 VAL A N 1
ATOM 2200 C CA . VAL A 1 271 ? 5.551 -4.695 -3.318 1 81.75 271 VAL A CA 1
ATOM 2201 C C . VAL A 1 271 ? 5.582 -4.57 -1.797 1 81.75 271 VAL A C 1
ATOM 2203 O O . VAL A 1 271 ? 6.656 -4.504 -1.193 1 81.75 271 VAL A O 1
ATOM 2206 N N . PRO A 1 272 ? 4.387 -4.398 -1.181 1 77.44 272 PRO A N 1
ATOM 2207 C CA . PRO A 1 272 ? 4.375 -4.258 0.278 1 77.44 272 PRO A CA 1
ATOM 2208 C C . PRO A 1 272 ? 5.043 -5.43 0.99 1 77.44 272 PRO A C 1
ATOM 2210 O O . PRO A 1 272 ? 4.914 -6.578 0.555 1 77.44 272 PRO A O 1
ATOM 2213 N N . SER A 1 273 ? 5.676 -5.098 2.09 1 78.25 273 SER A N 1
ATOM 2214 C CA . SER A 1 273 ? 6.328 -6.117 2.908 1 78.25 273 SER A CA 1
ATOM 2215 C C . SER A 1 273 ? 5.309 -6.918 3.709 1 78.25 273 SER A C 1
ATOM 2217 O O . SER A 1 273 ? 4.32 -6.367 4.199 1 78.25 273 SER A O 1
ATOM 2219 N N . PRO A 1 274 ? 5.578 -8.242 3.883 1 70.19 274 PRO A N 1
ATOM 2220 C CA . PRO A 1 274 ? 4.664 -9.055 4.691 1 70.19 274 PRO A CA 1
ATOM 2221 C C . PRO A 1 274 ? 4.641 -8.633 6.156 1 70.19 274 PRO A C 1
ATOM 2223 O O . PRO A 1 274 ? 3.699 -8.961 6.883 1 70.19 274 PRO A O 1
ATOM 2226 N N . ALA A 1 275 ? 5.766 -7.984 6.535 1 75.06 275 ALA A N 1
ATOM 2227 C CA . ALA A 1 275 ? 5.773 -7.461 7.898 1 75.06 275 ALA A CA 1
ATOM 2228 C C . ALA A 1 275 ? 5.184 -6.055 7.945 1 75.06 275 ALA A C 1
ATOM 2230 O O . ALA A 1 275 ? 5.922 -5.062 7.945 1 75.06 275 ALA A O 1
ATOM 2231 N N . LEU A 1 276 ? 3.951 -5.973 8 1 69.19 276 LEU A N 1
ATOM 2232 C CA . LEU A 1 276 ? 3.217 -4.711 7.957 1 69.19 276 LEU A CA 1
ATOM 2233 C C . LEU A 1 276 ? 3.76 -3.729 8.992 1 69.19 276 LEU A C 1
ATOM 2235 O O . LEU A 1 276 ? 3.836 -2.527 8.727 1 69.19 276 LEU A O 1
ATOM 2239 N N . GLU A 1 277 ? 4.293 -4.242 10 1 72.12 277 GLU A N 1
ATOM 2240 C CA . GLU A 1 277 ? 4.734 -3.4 11.109 1 72.12 277 GLU A CA 1
ATOM 2241 C C . GLU A 1 277 ? 6.004 -2.635 10.742 1 72.12 277 GLU A C 1
ATOM 2243 O O . GLU A 1 277 ? 6.281 -1.575 11.312 1 72.12 277 GLU A O 1
ATOM 2248 N N . GLU A 1 278 ? 6.719 -3.15 9.766 1 77.62 278 GLU A N 1
ATOM 2249 C CA . GLU A 1 278 ? 7.977 -2.514 9.398 1 77.62 278 GLU A CA 1
ATOM 2250 C C . GLU A 1 278 ? 7.75 -1.367 8.414 1 77.62 278 GLU A C 1
ATOM 2252 O O . GLU A 1 278 ? 8.625 -0.517 8.234 1 77.62 278 GLU A O 1
ATOM 2257 N N . ARG A 1 279 ? 6.562 -1.297 7.875 1 82.44 279 ARG A N 1
ATOM 2258 C CA . ARG A 1 279 ? 6.211 -0.237 6.934 1 82.44 279 ARG A CA 1
ATOM 2259 C C . ARG A 1 279 ? 7.254 -0.117 5.828 1 82.44 279 ARG A C 1
ATOM 2261 O O . ARG A 1 279 ? 7.684 0.988 5.492 1 82.44 279 ARG A O 1
ATOM 2268 N N . LYS A 1 280 ? 7.793 -1.27 5.383 1 83.25 280 LYS A N 1
ATOM 2269 C CA . LYS A 1 280 ? 8.773 -1.365 4.309 1 83.25 280 LYS A CA 1
ATOM 2270 C C . LYS A 1 280 ? 8.203 -2.113 3.105 1 83.25 280 LYS A C 1
ATOM 2272 O O . LYS A 1 280 ? 7.098 -2.65 3.172 1 83.25 280 LYS A O 1
ATOM 2277 N N . THR A 1 281 ? 8.891 -1.992 1.953 1 82.25 281 THR A N 1
ATOM 2278 C CA . THR A 1 281 ? 8.492 -2.701 0.741 1 82.25 281 THR A CA 1
ATOM 2279 C C . THR A 1 281 ? 9.625 -3.605 0.252 1 82.25 281 THR A C 1
ATOM 2281 O O . THR A 1 281 ? 10.781 -3.412 0.616 1 82.25 281 THR A O 1
ATOM 2284 N N . ASP A 1 282 ? 9.242 -4.648 -0.429 1 80 282 ASP A N 1
ATOM 2285 C CA . ASP A 1 282 ? 10.203 -5.52 -1.096 1 80 282 ASP A CA 1
ATOM 2286 C C . ASP A 1 282 ? 10.406 -5.105 -2.553 1 80 282 ASP A C 1
ATOM 2288 O O . ASP A 1 282 ? 9.469 -4.656 -3.209 1 80 282 ASP A O 1
ATOM 2292 N N . VAL A 1 283 ? 11.68 -5.219 -2.961 1 83 283 VAL A N 1
ATOM 2293 C CA . VAL A 1 283 ? 12.031 -4.914 -4.344 1 83 283 VAL A CA 1
ATOM 2294 C C . VAL A 1 283 ? 11.953 -6.188 -5.188 1 83 283 VAL A C 1
ATOM 2296 O O . VAL A 1 283 ? 12.5 -7.223 -4.812 1 83 283 VAL A O 1
ATOM 2299 N N . TYR A 1 284 ? 11.188 -6.129 -6.297 1 84.12 284 TYR A N 1
ATOM 2300 C CA . TYR A 1 284 ? 10.984 -7.262 -7.188 1 84.12 284 TYR A CA 1
ATOM 2301 C C . TYR A 1 284 ? 11.352 -6.902 -8.625 1 84.12 284 TYR A C 1
ATOM 2303 O O . TYR A 1 284 ? 11.078 -5.789 -9.078 1 84.12 284 TYR A O 1
ATOM 2311 N N . ARG A 1 285 ? 12.117 -7.766 -9.297 1 91.06 285 ARG A N 1
ATOM 2312 C CA . ARG A 1 285 ? 12.258 -7.668 -10.75 1 91.06 285 ARG A CA 1
ATOM 2313 C C . ARG A 1 285 ? 11.109 -8.383 -11.461 1 91.06 285 ARG A C 1
ATOM 2315 O O . ARG A 1 285 ? 10.914 -9.586 -11.266 1 91.06 285 ARG A O 1
ATOM 2322 N N . TYR A 1 286 ? 10.344 -7.645 -12.188 1 94 286 TYR A N 1
ATOM 2323 C CA . TYR A 1 286 ? 9.109 -8.172 -12.758 1 94 286 TYR A CA 1
ATOM 2324 C C . TYR A 1 286 ? 9 -7.836 -14.242 1 94 286 TYR A C 1
ATOM 2326 O O . TYR A 1 286 ? 8.883 -6.664 -14.609 1 94 286 TYR A O 1
ATOM 2334 N N . PRO A 1 287 ? 9.086 -8.875 -15.141 1 96.88 287 PRO A N 1
ATOM 2335 C CA . PRO A 1 287 ? 8.93 -8.633 -16.578 1 96.88 287 PRO A CA 1
ATOM 2336 C C . PRO A 1 287 ? 7.469 -8.445 -17 1 96.88 287 PRO A C 1
ATOM 2338 O O . PRO A 1 287 ? 6.793 -9.414 -17.344 1 96.88 287 PRO A O 1
ATOM 2341 N N . ARG A 1 288 ? 6.996 -7.273 -17.094 1 95.38 288 ARG A N 1
ATOM 2342 C CA . ARG A 1 288 ? 5.625 -7.004 -17.516 1 95.38 288 ARG A CA 1
ATOM 2343 C C . ARG A 1 288 ? 5.484 -7.145 -19.031 1 95.38 288 ARG A C 1
ATOM 2345 O O . ARG A 1 288 ? 6.457 -6.98 -19.766 1 95.38 288 ARG A O 1
ATOM 2352 N N . ALA A 1 289 ? 4.277 -7.359 -19.453 1 97.19 289 ALA A N 1
ATOM 2353 C CA . ALA A 1 289 ? 4.023 -7.543 -20.875 1 97.19 289 ALA A CA 1
ATOM 2354 C C . ALA A 1 289 ? 4.598 -6.391 -21.688 1 97.19 289 ALA A C 1
ATOM 2356 O O . ALA A 1 289 ? 4.383 -5.223 -21.359 1 97.19 289 ALA A O 1
ATOM 2357 N N . GLY A 1 290 ? 5.316 -6.715 -22.672 1 97.06 290 GLY A N 1
ATOM 2358 C CA . GLY A 1 290 ? 5.91 -5.715 -23.531 1 97.06 290 GLY A CA 1
ATOM 2359 C C . GLY A 1 290 ? 7.305 -5.297 -23.109 1 97.06 290 GLY A C 1
ATOM 2360 O O . GLY A 1 290 ? 8.055 -4.715 -23.891 1 97.06 290 GLY A O 1
ATOM 2361 N N . SER A 1 291 ? 7.75 -5.59 -21.875 1 96.25 291 SER A N 1
ATOM 2362 C CA . SER A 1 291 ? 9.055 -5.191 -21.359 1 96.25 291 SER A CA 1
ATOM 2363 C C . SER A 1 291 ? 10.086 -6.301 -21.547 1 96.25 291 SER A C 1
ATOM 2365 O O . SER A 1 291 ? 9.797 -7.324 -22.172 1 96.25 291 SER A O 1
ATOM 2367 N N . LYS A 1 292 ? 11.289 -6.098 -21.016 1 96.81 292 LYS A N 1
ATOM 2368 C CA . LYS A 1 292 ? 12.398 -7.023 -21.234 1 96.81 292 LYS A CA 1
ATOM 2369 C C . LYS A 1 292 ? 12.305 -8.219 -20.281 1 96.81 292 LYS A C 1
ATOM 2371 O O . LYS A 1 292 ? 11.945 -8.07 -19.109 1 96.81 292 LYS A O 1
ATOM 2376 N N . ASN A 1 293 ? 12.492 -9.414 -20.828 1 97.56 293 ASN A N 1
ATOM 2377 C CA . ASN A 1 293 ? 12.75 -10.602 -20.031 1 97.56 293 ASN A CA 1
ATOM 2378 C C . ASN A 1 293 ? 14.211 -10.695 -19.609 1 97.56 293 ASN A C 1
ATOM 2380 O O . ASN A 1 293 ? 15.062 -9.984 -20.141 1 97.56 293 ASN A O 1
ATOM 2384 N N . PRO A 1 294 ? 14.523 -11.5 -18.641 1 97.12 294 PRO A N 1
ATOM 2385 C CA . PRO A 1 294 ? 15.93 -11.711 -18.297 1 97.12 294 PRO A CA 1
ATOM 2386 C C . PRO A 1 294 ? 16.734 -12.328 -19.453 1 97.12 294 PRO A C 1
ATOM 2388 O O . PRO A 1 294 ? 16.188 -13.094 -20.25 1 97.12 294 PRO A O 1
ATOM 2391 N N . ASP A 1 295 ? 18.016 -11.984 -19.453 1 96.81 295 ASP A N 1
ATOM 2392 C CA . ASP A 1 295 ? 18.938 -12.711 -20.328 1 96.81 295 ASP A CA 1
ATOM 2393 C C . ASP A 1 295 ? 19.344 -14.047 -19.719 1 96.81 295 ASP A C 1
ATOM 2395 O O . ASP A 1 295 ? 19.656 -14.117 -18.531 1 96.81 295 ASP A O 1
ATOM 2399 N N . ILE A 1 296 ? 19.266 -15.07 -20.562 1 97.56 296 ILE A N 1
ATOM 2400 C CA . ILE A 1 296 ? 19.547 -16.391 -20.031 1 97.56 296 ILE A CA 1
ATOM 2401 C C . ILE A 1 296 ? 20.672 -17.047 -20.859 1 97.56 296 ILE A C 1
ATOM 2403 O O . ILE A 1 296 ? 20.891 -16.672 -22.016 1 97.56 296 ILE A O 1
ATOM 2407 N N . THR A 1 297 ? 21.391 -17.891 -20.234 1 98 297 THR A N 1
ATOM 2408 C CA . THR A 1 297 ? 22.375 -18.734 -20.891 1 98 297 THR A CA 1
ATOM 2409 C C . THR A 1 297 ? 22.547 -20.047 -20.141 1 98 297 THR A C 1
ATOM 2411 O O . THR A 1 297 ? 21.969 -20.25 -19.078 1 98 297 THR A O 1
ATOM 2414 N N . LEU A 1 298 ? 23.203 -21.016 -20.781 1 98.5 298 LEU A N 1
ATOM 2415 C CA . LEU A 1 298 ? 23.531 -22.297 -20.156 1 98.5 298 LEU A CA 1
ATOM 2416 C C . LEU A 1 298 ? 25.031 -22.438 -19.953 1 98.5 298 LEU A C 1
ATOM 2418 O O . LEU A 1 298 ? 25.828 -22.016 -20.812 1 98.5 298 LEU A O 1
ATOM 2422 N N . LYS A 1 299 ? 25.375 -22.953 -18.812 1 98.44 299 LYS A N 1
ATOM 2423 C CA . LYS A 1 299 ? 26.766 -23.203 -18.453 1 98.44 299 LYS A CA 1
ATOM 2424 C C . LYS A 1 299 ? 26.922 -24.562 -17.781 1 98.44 299 LYS A C 1
ATOM 2426 O O . LYS A 1 299 ? 25.922 -25.234 -17.484 1 98.44 299 LYS A O 1
ATOM 2431 N N . ILE A 1 300 ? 28.188 -24.969 -17.625 1 98 300 ILE A N 1
ATOM 2432 C CA . ILE A 1 300 ? 28.484 -26.203 -16.906 1 98 300 ILE A CA 1
ATOM 2433 C C . ILE A 1 300 ? 29.484 -25.938 -15.789 1 98 300 ILE A C 1
ATOM 2435 O O . ILE A 1 300 ? 30.422 -25.156 -15.961 1 98 300 ILE A O 1
ATOM 2439 N N . ALA A 1 301 ? 29.219 -26.422 -14.664 1 97.81 301 ALA A N 1
ATOM 2440 C CA . ALA A 1 301 ? 30.188 -26.484 -13.57 1 97.81 301 ALA A CA 1
ATOM 2441 C C . ALA A 1 301 ? 30.766 -27.891 -13.43 1 97.81 301 ALA A C 1
ATOM 2443 O O . ALA A 1 301 ? 30.031 -28.859 -13.312 1 97.81 301 ALA A O 1
ATOM 2444 N N . GLU A 1 302 ? 32.031 -27.922 -13.391 1 95.44 302 GLU A N 1
ATOM 2445 C CA . GLU A 1 302 ? 32.719 -29.203 -13.266 1 95.44 302 GLU A CA 1
ATOM 2446 C C . GLU A 1 302 ? 33.469 -29.297 -11.945 1 95.44 302 GLU A C 1
ATOM 2448 O O . GLU A 1 302 ? 34.156 -28.328 -11.547 1 95.44 302 GLU A O 1
ATOM 2453 N N . ILE A 1 303 ? 33.344 -30.422 -11.281 1 95.44 303 ILE A N 1
ATOM 2454 C CA . ILE A 1 303 ? 34 -30.656 -10.016 1 95.44 303 ILE A CA 1
ATOM 2455 C C . ILE A 1 303 ? 34.938 -31.875 -10.148 1 95.44 303 ILE A C 1
ATOM 2457 O O . ILE A 1 303 ? 34.469 -32.969 -10.5 1 95.44 303 ILE A O 1
ATOM 2461 N N . ARG A 1 304 ? 36.125 -31.656 -9.789 1 94.06 304 ARG A N 1
ATOM 2462 C CA . ARG A 1 304 ? 37.094 -32.75 -9.789 1 94.06 304 ARG A CA 1
ATOM 2463 C C . ARG A 1 304 ? 37.5 -33.125 -8.367 1 94.06 304 ARG A C 1
ATOM 2465 O O . ARG A 1 304 ? 37.75 -32.281 -7.531 1 94.06 304 ARG A O 1
ATOM 2472 N N . THR A 1 305 ? 37.438 -34.375 -8.164 1 91.75 305 THR A N 1
ATOM 2473 C CA . THR A 1 305 ? 37.75 -34.875 -6.828 1 91.75 305 THR A CA 1
ATOM 2474 C C . THR A 1 305 ? 38.938 -35.844 -6.883 1 91.75 305 THR A C 1
ATOM 2476 O O . THR A 1 305 ? 39.344 -36.281 -7.961 1 91.75 305 THR A O 1
ATOM 2479 N N . ASP A 1 306 ? 39.531 -36.125 -5.734 1 89.31 306 ASP A N 1
ATOM 2480 C CA . ASP A 1 306 ? 40.531 -37.188 -5.621 1 89.31 306 ASP A CA 1
ATOM 2481 C C . ASP A 1 306 ? 39.906 -38.5 -5.254 1 89.31 306 ASP A C 1
ATOM 2483 O O . ASP A 1 306 ? 38.656 -38.625 -5.238 1 89.31 306 ASP A O 1
ATOM 2487 N N . SER A 1 307 ? 40.719 -39.469 -5.031 1 82.5 307 SER A N 1
ATOM 2488 C CA . SER A 1 307 ? 40.219 -40.812 -4.797 1 82.5 307 SER A CA 1
ATOM 2489 C C . SER A 1 307 ? 39.469 -40.906 -3.477 1 82.5 307 SER A C 1
ATOM 2491 O O . SER A 1 307 ? 38.656 -41.812 -3.285 1 82.5 307 SER A O 1
ATOM 2493 N N . GLN A 1 308 ? 39.719 -39.906 -2.66 1 83.62 308 GLN A N 1
ATOM 2494 C CA . GLN A 1 308 ? 39.062 -39.906 -1.356 1 83.62 308 GLN A CA 1
ATOM 2495 C C . GLN A 1 308 ? 37.812 -39.062 -1.362 1 83.62 308 GLN A C 1
ATOM 2497 O O . GLN A 1 308 ? 37.094 -38.969 -0.361 1 83.62 308 GLN A O 1
ATOM 2502 N N . GLY A 1 309 ? 37.469 -38.5 -2.449 1 84.75 309 GLY A N 1
ATOM 2503 C CA . GLY A 1 309 ? 36.281 -37.688 -2.555 1 84.75 309 GLY A CA 1
ATOM 2504 C C . GLY A 1 309 ? 36.5 -36.219 -2.238 1 84.75 309 GLY A C 1
ATOM 2505 O O . GLY A 1 309 ? 35.562 -35.438 -2.236 1 84.75 309 GLY A O 1
ATOM 2506 N N . ASN A 1 310 ? 37.719 -35.844 -1.992 1 91.81 310 ASN A N 1
ATOM 2507 C CA . ASN A 1 310 ? 38.031 -34.438 -1.744 1 91.81 310 ASN A CA 1
ATOM 2508 C C . ASN A 1 310 ? 38 -33.625 -3.033 1 91.81 310 ASN A C 1
ATOM 2510 O O . ASN A 1 310 ? 38.469 -34.094 -4.082 1 91.81 310 ASN A O 1
ATOM 2514 N N . ILE A 1 311 ? 37.469 -32.469 -2.906 1 93.62 311 ILE A N 1
ATOM 2515 C CA . ILE A 1 311 ? 37.406 -31.609 -4.082 1 93.62 311 ILE A CA 1
ATOM 2516 C C . ILE A 1 311 ? 38.781 -31.047 -4.398 1 93.62 311 ILE A C 1
ATOM 2518 O O . ILE A 1 311 ? 39.375 -30.344 -3.576 1 93.62 311 ILE A O 1
ATOM 2522 N N . VAL A 1 312 ? 39.281 -31.297 -5.461 1 94.12 312 VAL A N 1
ATOM 2523 C CA . VAL A 1 312 ? 40.594 -30.844 -5.906 1 94.12 312 VAL A CA 1
ATOM 2524 C C . VAL A 1 312 ? 40.469 -29.516 -6.652 1 94.12 312 VAL A C 1
ATOM 2526 O O . VAL A 1 312 ? 41.281 -28.609 -6.465 1 94.12 312 VAL A O 1
ATOM 2529 N N . SER A 1 313 ? 39.469 -29.5 -7.547 1 93.88 313 SER A N 1
ATOM 2530 C CA . SER A 1 313 ? 39.25 -28.281 -8.312 1 93.88 313 SER A CA 1
ATOM 2531 C C . SER A 1 313 ? 37.812 -28.188 -8.812 1 93.88 313 SER A C 1
ATOM 2533 O O . SER A 1 313 ? 37.125 -29.188 -8.898 1 93.88 313 SER A O 1
ATOM 2535 N N . THR A 1 314 ? 37.406 -26.969 -9.023 1 95.19 314 THR A N 1
ATOM 2536 C CA . THR A 1 314 ? 36.125 -26.656 -9.664 1 95.19 314 THR A CA 1
ATOM 2537 C C . THR A 1 314 ? 36.344 -25.703 -10.844 1 95.19 314 THR A C 1
ATOM 2539 O O . THR A 1 314 ? 37.25 -24.875 -10.828 1 95.19 314 THR A O 1
ATOM 2542 N N . GLN A 1 315 ? 35.594 -25.891 -11.898 1 94.12 315 GLN A N 1
ATOM 2543 C CA . GLN A 1 315 ? 35.75 -25.078 -13.102 1 94.12 315 GLN A CA 1
ATOM 2544 C C . GLN A 1 315 ? 34.406 -24.75 -13.727 1 94.12 315 GLN A C 1
ATOM 2546 O O . GLN A 1 315 ? 33.562 -25.641 -13.906 1 94.12 315 GLN A O 1
ATOM 2551 N N . GLU A 1 316 ? 34.219 -23.469 -14.023 1 96.25 316 GLU A N 1
ATOM 2552 C CA . GLU A 1 316 ? 33.062 -23.062 -14.797 1 96.25 316 GLU A CA 1
ATOM 2553 C C . GLU A 1 316 ? 33.344 -23.109 -16.297 1 96.25 316 GLU A C 1
ATOM 2555 O O . GLU A 1 316 ? 34.406 -22.688 -16.734 1 96.25 316 GLU A O 1
ATOM 2560 N N . LYS A 1 317 ? 32.469 -23.641 -17 1 96.69 317 LYS A N 1
ATOM 2561 C CA . LYS A 1 317 ? 32.562 -23.688 -18.453 1 96.69 317 LYS A CA 1
ATOM 2562 C C . LYS A 1 317 ? 31.359 -22.969 -19.094 1 96.69 317 LYS A C 1
ATOM 2564 O O . LYS A 1 317 ? 30.266 -22.969 -18.547 1 96.69 317 LYS A O 1
ATOM 2569 N N . GLU A 1 318 ? 31.578 -22.328 -20.188 1 96.75 318 GLU A N 1
ATOM 2570 C CA . GLU A 1 318 ? 30.562 -21.531 -20.844 1 96.75 318 GLU A CA 1
ATOM 2571 C C . GLU A 1 318 ? 30.484 -21.844 -22.344 1 96.75 318 GLU A C 1
ATOM 2573 O O . GLU A 1 318 ? 31.375 -22.5 -22.875 1 96.75 318 GLU A O 1
ATOM 2578 N N . LEU A 1 319 ? 29.438 -21.422 -22.938 1 96.19 319 LEU A N 1
ATOM 2579 C CA . LEU A 1 319 ? 29.281 -21.578 -24.375 1 96.19 319 LEU A CA 1
ATOM 2580 C C . LEU A 1 319 ? 30.281 -20.719 -25.141 1 96.19 319 LEU A C 1
ATOM 2582 O O . LEU A 1 319 ? 30.75 -19.703 -24.625 1 96.19 319 LEU A O 1
ATOM 2586 N N . PRO A 1 320 ? 30.641 -21.094 -26.312 1 92.5 320 PRO A N 1
ATOM 2587 C CA . PRO A 1 320 ? 31.688 -20.375 -27.047 1 92.5 320 PRO A CA 1
ATOM 2588 C C . PRO A 1 320 ? 31.234 -18.984 -27.516 1 92.5 320 PRO A C 1
ATOM 2590 O O . PRO A 1 320 ? 32.062 -18.109 -27.734 1 92.5 320 PRO A O 1
ATOM 2593 N N . VAL A 1 321 ? 29.938 -18.891 -27.797 1 92 321 VAL A N 1
ATOM 2594 C CA . VAL A 1 321 ? 29.344 -17.609 -28.156 1 92 321 VAL A CA 1
ATOM 2595 C C . VAL A 1 321 ? 28.109 -17.344 -27.297 1 92 321 VAL A C 1
ATOM 2597 O O . VAL A 1 321 ? 27.641 -18.234 -26.578 1 92 321 VAL A O 1
ATOM 2600 N N . ALA A 1 322 ? 27.688 -16.078 -27.406 1 93.31 322 ALA A N 1
ATOM 2601 C CA . ALA A 1 322 ? 26.5 -15.734 -26.625 1 93.31 322 ALA A CA 1
ATOM 2602 C C . ALA A 1 322 ? 25.328 -16.641 -26.984 1 93.31 322 ALA A C 1
ATOM 2604 O O . ALA A 1 322 ? 25.141 -17 -28.141 1 93.31 322 ALA A O 1
ATOM 2605 N N . PHE A 1 323 ? 24.578 -16.969 -25.953 1 96.62 323 PHE A N 1
ATOM 2606 C CA . PHE A 1 323 ? 23.438 -17.844 -26.109 1 96.62 323 PHE A CA 1
ATOM 2607 C C . PHE A 1 323 ? 22.516 -17.328 -27.203 1 96.62 323 PHE A C 1
ATOM 2609 O O . PHE A 1 323 ? 22.031 -18.109 -28.031 1 96.62 323 PHE A O 1
ATOM 2616 N N . THR A 1 324 ? 22.297 -16.031 -27.312 1 93.69 324 THR A N 1
ATOM 2617 C CA . THR A 1 324 ? 21.391 -15.422 -28.281 1 93.69 324 THR A CA 1
ATOM 2618 C C . THR A 1 324 ? 21.953 -15.539 -29.688 1 93.69 324 THR A C 1
ATOM 2620 O O . THR A 1 324 ? 21.203 -15.492 -30.672 1 93.69 324 THR A O 1
ATOM 2623 N N . SER A 1 325 ? 23.25 -15.609 -29.75 1 92.31 325 SER A N 1
ATOM 2624 C CA . SER A 1 325 ? 23.875 -15.797 -31.062 1 92.31 325 SER A CA 1
ATOM 2625 C C . SER A 1 325 ? 23.719 -17.234 -31.547 1 92.31 325 SER A C 1
ATOM 2627 O O . SER A 1 325 ? 23.531 -17.469 -32.75 1 92.31 325 SER A O 1
ATOM 2629 N N . LEU A 1 326 ? 23.828 -18.141 -30.594 1 92.06 326 LEU A N 1
ATOM 2630 C CA . LEU A 1 326 ? 23.688 -19.562 -30.922 1 92.06 326 LEU A CA 1
ATOM 2631 C C . LEU A 1 326 ? 22.234 -19.891 -31.25 1 92.06 326 LEU A C 1
ATOM 2633 O O . LEU A 1 326 ? 21.953 -20.688 -32.156 1 92.06 326 LEU A O 1
ATOM 2637 N N . PHE A 1 327 ? 21.312 -19.25 -30.484 1 94.62 327 PHE A N 1
ATOM 2638 C CA . PHE A 1 327 ? 19.875 -19.484 -30.625 1 94.62 327 PHE A CA 1
ATOM 2639 C C . PHE A 1 327 ? 19.109 -18.172 -30.703 1 94.62 327 PHE A C 1
ATOM 2641 O O . PHE A 1 327 ? 18.406 -17.797 -29.766 1 94.62 327 PHE A O 1
ATOM 2648 N N . PRO A 1 328 ? 19.078 -17.391 -31.781 1 91.38 328 PRO A N 1
ATOM 2649 C CA . PRO A 1 328 ? 18.578 -16.031 -31.891 1 91.38 328 PRO A CA 1
ATOM 2650 C C . PRO A 1 328 ? 17.078 -15.922 -31.625 1 91.38 328 PRO A C 1
ATOM 2652 O O . PRO A 1 328 ? 16.594 -14.883 -31.188 1 91.38 328 PRO A O 1
ATOM 2655 N N . ASN A 1 329 ? 16.203 -16.922 -31.828 1 91.44 329 ASN A N 1
ATOM 2656 C CA . ASN A 1 329 ? 14.75 -16.797 -31.688 1 91.44 329 ASN A CA 1
ATOM 2657 C C . ASN A 1 329 ? 14.25 -17.453 -30.406 1 91.44 329 ASN A C 1
ATOM 2659 O O . ASN A 1 329 ? 13.039 -17.609 -30.219 1 91.44 329 ASN A O 1
ATOM 2663 N N . VAL A 1 330 ? 15.195 -17.625 -29.484 1 95.88 330 VAL A N 1
ATOM 2664 C CA . VAL A 1 330 ? 14.812 -18.297 -28.25 1 95.88 330 VAL A CA 1
ATOM 2665 C C . VAL A 1 330 ? 14.68 -17.281 -27.109 1 95.88 330 VAL A C 1
ATOM 2667 O O . VAL A 1 330 ? 15.555 -16.422 -26.938 1 95.88 330 VAL A O 1
ATOM 2670 N N . GLU A 1 331 ? 13.539 -17.359 -26.422 1 97.25 331 GLU A N 1
ATOM 2671 C CA . GLU A 1 331 ? 13.281 -16.469 -25.297 1 97.25 331 GLU A CA 1
ATOM 2672 C C . GLU A 1 331 ? 13.281 -17.219 -23.969 1 97.25 331 GLU A C 1
ATOM 2674 O O . GLU A 1 331 ? 13.711 -16.688 -22.953 1 97.25 331 GLU A O 1
ATOM 2679 N N . TYR A 1 332 ? 12.828 -18.469 -23.984 1 98.06 332 TYR A N 1
ATOM 2680 C CA . TYR A 1 332 ? 12.656 -19.234 -22.766 1 98.06 332 TYR A CA 1
ATOM 2681 C C . TYR A 1 332 ? 13.336 -20.594 -22.875 1 98.06 332 TYR A C 1
ATOM 2683 O O . TYR A 1 332 ? 13.344 -21.219 -23.938 1 98.06 332 TYR A O 1
ATOM 2691 N N . ILE A 1 333 ? 13.914 -21.047 -21.781 1 98.31 333 ILE A N 1
ATOM 2692 C CA . ILE A 1 333 ? 14.242 -22.453 -21.562 1 98.31 333 ILE A CA 1
ATOM 2693 C C . ILE A 1 333 ? 13.211 -23.094 -20.641 1 98.31 333 ILE A C 1
ATOM 2695 O O . ILE A 1 333 ? 13.203 -22.828 -19.438 1 98.31 333 ILE A O 1
ATOM 2699 N N . THR A 1 334 ? 12.391 -23.906 -21.203 1 97.25 334 THR A N 1
ATOM 2700 C CA . THR A 1 334 ? 11.266 -24.422 -20.422 1 97.25 334 THR A CA 1
ATOM 2701 C C . THR A 1 334 ? 11.664 -25.672 -19.656 1 97.25 334 THR A C 1
ATOM 2703 O O . THR A 1 334 ? 11.125 -25.938 -18.578 1 97.25 334 THR A O 1
ATOM 2706 N N . ARG A 1 335 ? 12.5 -26.484 -20.266 1 97.56 335 ARG A N 1
ATOM 2707 C CA . ARG A 1 335 ? 13.039 -27.672 -19.609 1 97.56 335 ARG A CA 1
ATOM 2708 C C . ARG A 1 335 ? 14.492 -27.906 -20 1 97.56 335 ARG A C 1
ATOM 2710 O O . ARG A 1 335 ? 14.938 -27.453 -21.047 1 97.56 335 ARG A O 1
ATOM 2717 N N . ALA A 1 336 ? 15.203 -28.625 -19.141 1 98.25 336 ALA A N 1
ATOM 2718 C CA . ALA A 1 336 ? 16.578 -29 -19.422 1 98.25 336 ALA A CA 1
ATOM 2719 C C . ALA A 1 336 ? 17 -30.219 -18.594 1 98.25 336 ALA A C 1
ATOM 2721 O O . ALA A 1 336 ? 16.312 -30.578 -17.641 1 98.25 336 ALA A O 1
ATOM 2722 N N . GLY A 1 337 ? 18.047 -30.859 -18.984 1 97.62 337 GLY A N 1
ATOM 2723 C CA . GLY A 1 337 ? 18.562 -32.031 -18.281 1 97.62 337 GLY A CA 1
ATOM 2724 C C . GLY A 1 337 ? 19.719 -32.688 -19.016 1 97.62 337 GLY A C 1
ATOM 2725 O O . GLY A 1 337 ? 20.453 -32.031 -19.75 1 97.62 337 GLY A O 1
ATOM 2726 N N . TRP A 1 338 ? 19.969 -33.969 -18.672 1 97.44 338 TRP A N 1
ATOM 2727 C CA . TRP A 1 338 ? 21.016 -34.781 -19.281 1 97.44 338 TRP A CA 1
ATOM 2728 C C . TRP A 1 338 ? 20.438 -36.094 -19.812 1 97.44 338 TRP A C 1
ATOM 2730 O O . TRP A 1 338 ? 19.438 -36.594 -19.297 1 97.44 338 TRP A O 1
ATOM 2740 N N . THR A 1 339 ? 21.031 -36.562 -20.891 1 96.06 339 THR A N 1
ATOM 2741 C CA . THR A 1 339 ? 20.734 -37.938 -21.297 1 96.06 339 THR A CA 1
ATOM 2742 C C . THR A 1 339 ? 21.234 -38.938 -20.266 1 96.06 339 THR A C 1
ATOM 2744 O O . THR A 1 339 ? 22.188 -38.625 -19.531 1 96.06 339 THR A O 1
ATOM 2747 N N . LYS A 1 340 ? 20.641 -40.062 -20.219 1 91.56 340 LYS A N 1
ATOM 2748 C CA . LYS A 1 340 ? 20.922 -41.062 -19.188 1 91.56 340 LYS A CA 1
ATOM 2749 C C . LYS A 1 340 ? 22.406 -41.469 -19.188 1 91.56 340 LYS A C 1
ATOM 2751 O O . LYS A 1 340 ? 22.969 -41.75 -18.125 1 91.56 340 LYS A O 1
ATOM 2756 N N . ASP A 1 341 ? 23.031 -41.438 -20.312 1 91.12 341 ASP A N 1
ATOM 2757 C CA . ASP A 1 341 ? 24.438 -41.812 -20.422 1 91.12 341 ASP A CA 1
ATOM 2758 C C . ASP A 1 341 ? 25.359 -40.625 -20.219 1 91.12 341 ASP A C 1
ATOM 2760 O O . ASP A 1 341 ? 26.594 -40.781 -20.25 1 91.12 341 ASP A O 1
ATOM 2764 N N . GLY A 1 342 ? 24.844 -39.469 -20.047 1 92.38 342 GLY A N 1
ATOM 2765 C CA . GLY A 1 342 ? 25.641 -38.281 -19.812 1 92.38 342 GLY A CA 1
ATOM 2766 C C . GLY A 1 342 ? 26.328 -37.75 -21.047 1 92.38 342 GLY A C 1
ATOM 2767 O O . GLY A 1 342 ? 27.141 -36.812 -20.984 1 92.38 342 GLY A O 1
ATOM 2768 N N . ARG A 1 343 ? 26 -38.281 -22.188 1 93.31 343 ARG A N 1
ATOM 2769 C CA . ARG A 1 343 ? 26.656 -37.906 -23.438 1 93.31 343 ARG A CA 1
ATOM 2770 C C . ARG A 1 343 ? 26.234 -36.5 -23.875 1 93.31 343 ARG A C 1
ATOM 2772 O O . ARG A 1 343 ? 27.031 -35.781 -24.484 1 93.31 343 ARG A O 1
ATOM 2779 N N . TYR A 1 344 ? 24.953 -36.188 -23.594 1 96.06 344 TYR A N 1
ATOM 2780 C CA . TYR A 1 344 ? 24.453 -34.875 -23.969 1 96.06 344 TYR A CA 1
ATOM 2781 C C . TYR A 1 344 ? 23.719 -34.219 -22.812 1 96.06 344 TYR A C 1
ATOM 2783 O O . TYR A 1 344 ? 22.984 -34.875 -22.078 1 96.06 344 TYR A O 1
ATOM 2791 N N . ALA A 1 345 ? 23.953 -32.938 -22.656 1 97.94 345 ALA A N 1
ATOM 2792 C CA . ALA A 1 345 ? 22.922 -32.094 -22.031 1 97.94 345 ALA A CA 1
ATOM 2793 C C . ALA A 1 345 ? 21.812 -31.75 -23.031 1 97.94 345 ALA A C 1
ATOM 2795 O O . ALA A 1 345 ? 22.016 -31.859 -24.234 1 97.94 345 ALA A O 1
ATOM 2796 N N . TRP A 1 346 ? 20.688 -31.453 -22.578 1 98.38 346 TRP A N 1
ATOM 2797 C CA . TRP A 1 346 ? 19.609 -31.078 -23.484 1 98.38 346 TRP A CA 1
ATOM 2798 C C . TRP A 1 346 ? 18.766 -29.953 -22.891 1 98.38 346 TRP A C 1
ATOM 2800 O O . TRP A 1 346 ? 18.828 -29.688 -21.688 1 98.38 346 TRP A O 1
ATOM 2810 N N . ALA A 1 347 ? 18.062 -29.219 -23.719 1 98.56 347 ALA A N 1
ATOM 2811 C CA . ALA A 1 347 ? 17.156 -28.141 -23.328 1 98.56 347 ALA A CA 1
ATOM 2812 C C . ALA A 1 347 ? 15.977 -28.047 -24.281 1 98.56 347 ALA A C 1
ATOM 2814 O O . ALA A 1 347 ? 16.094 -28.391 -25.469 1 98.56 347 ALA A O 1
ATOM 2815 N N . VAL A 1 348 ? 14.844 -27.75 -23.75 1 98 348 VAL A N 1
ATOM 2816 C CA . VAL A 1 348 ? 13.672 -27.375 -24.531 1 98 348 VAL A CA 1
ATOM 2817 C C . VAL A 1 348 ? 13.523 -25.859 -24.547 1 98 348 VAL A C 1
ATOM 2819 O O . VAL A 1 348 ? 13.367 -25.234 -23.484 1 98 348 VAL A O 1
ATOM 2822 N N . MET A 1 349 ? 13.516 -25.312 -25.734 1 98.06 349 MET A N 1
ATOM 2823 C CA . MET A 1 349 ? 13.531 -23.859 -25.891 1 98.06 349 MET A CA 1
ATOM 2824 C C . MET A 1 349 ? 12.273 -23.375 -26.594 1 98.06 349 MET A C 1
ATOM 2826 O O . MET A 1 349 ? 11.68 -24.109 -27.375 1 98.06 349 MET A O 1
ATOM 2830 N N . MET A 1 350 ? 11.914 -22.172 -26.25 1 97.88 350 MET A N 1
ATOM 2831 C CA . MET A 1 350 ? 10.703 -21.594 -26.828 1 97.88 350 MET A CA 1
ATOM 2832 C C . MET A 1 350 ? 10.906 -20.125 -27.172 1 97.88 350 MET A C 1
ATOM 2834 O O . MET A 1 350 ? 11.656 -19.422 -26.5 1 97.88 350 MET A O 1
ATOM 2838 N N . ASP A 1 351 ? 10.227 -19.688 -28.203 1 97.31 351 ASP A N 1
ATOM 2839 C CA . ASP A 1 351 ? 10.25 -18.266 -28.531 1 97.31 351 ASP A CA 1
ATOM 2840 C C . ASP A 1 351 ? 9.336 -17.469 -27.609 1 97.31 351 ASP A C 1
ATOM 2842 O O . ASP A 1 351 ? 8.617 -18.031 -26.781 1 97.31 351 ASP A O 1
ATOM 2846 N N . ARG A 1 352 ? 9.336 -16.234 -27.719 1 96.75 352 ARG A N 1
ATOM 2847 C CA . ARG A 1 352 ? 8.633 -15.336 -26.812 1 96.75 352 ARG A CA 1
ATOM 2848 C C . ARG A 1 352 ? 7.125 -15.539 -26.891 1 96.75 352 ARG A C 1
ATOM 2850 O O . ARG A 1 352 ? 6.438 -15.57 -25.875 1 96.75 352 ARG A O 1
ATOM 2857 N N . ARG A 1 353 ? 6.594 -15.789 -28.109 1 95.56 353 ARG A N 1
ATOM 2858 C CA . ARG A 1 353 ? 5.156 -15.969 -28.297 1 95.56 353 ARG A CA 1
ATOM 2859 C C . ARG A 1 353 ? 4.73 -17.391 -27.969 1 95.56 353 ARG A C 1
ATOM 2861 O O . ARG A 1 353 ? 3.537 -17.672 -27.859 1 95.56 353 ARG A O 1
ATOM 2868 N N . GLN A 1 354 ? 5.711 -18.266 -27.781 1 97.38 354 GLN A N 1
ATOM 2869 C CA . GLN A 1 354 ? 5.484 -19.656 -27.406 1 97.38 354 GLN A CA 1
ATOM 2870 C C . GLN A 1 354 ? 4.754 -20.422 -28.516 1 97.38 354 GLN A C 1
ATOM 2872 O O . GLN A 1 354 ? 3.811 -21.156 -28.234 1 97.38 354 GLN A O 1
ATOM 2877 N N . GLN A 1 355 ? 5.18 -20.141 -29.719 1 97.5 355 GLN A N 1
ATOM 2878 C CA . GLN A 1 355 ? 4.59 -20.797 -30.891 1 97.5 355 GLN A CA 1
ATOM 2879 C C . GLN A 1 355 ? 5.617 -21.672 -31.609 1 97.5 355 GLN A C 1
ATOM 2881 O O . GLN A 1 355 ? 5.281 -22.375 -32.562 1 97.5 355 GLN A O 1
ATOM 2886 N N . HIS A 1 356 ? 6.836 -21.594 -31.156 1 97.62 356 HIS A N 1
ATOM 2887 C CA . HIS A 1 356 ? 7.918 -22.391 -31.719 1 97.62 356 HIS A CA 1
ATOM 2888 C C . HIS A 1 356 ? 8.75 -23.047 -30.625 1 97.62 356 HIS A C 1
ATOM 2890 O O . HIS A 1 356 ? 9.328 -22.359 -29.781 1 97.62 356 HIS A O 1
ATOM 2896 N N . LEU A 1 357 ? 8.812 -24.359 -30.672 1 97.88 357 LEU A N 1
ATOM 2897 C CA . LEU A 1 357 ? 9.555 -25.141 -29.688 1 97.88 357 LEU A CA 1
ATOM 2898 C C . LEU A 1 357 ? 10.695 -25.906 -30.344 1 97.88 357 LEU A C 1
ATOM 2900 O O . LEU A 1 357 ? 10.523 -26.469 -31.422 1 97.88 357 LEU A O 1
ATOM 2904 N N . GLN A 1 358 ? 11.836 -25.875 -29.703 1 97.31 358 GLN A N 1
ATOM 2905 C CA . GLN A 1 358 ? 12.992 -26.641 -30.156 1 97.31 358 GLN A CA 1
ATOM 2906 C C . GLN A 1 358 ? 13.57 -27.5 -29.047 1 97.31 358 GLN A C 1
ATOM 2908 O O . GLN A 1 358 ? 13.742 -27.031 -27.922 1 97.31 358 GLN A O 1
ATOM 2913 N N . LEU A 1 359 ? 13.75 -28.75 -29.328 1 98.19 359 LEU A N 1
ATOM 2914 C CA . LEU A 1 359 ? 14.5 -29.641 -28.469 1 98.19 359 LEU A CA 1
ATOM 2915 C C . LEU A 1 359 ? 15.93 -29.812 -28.953 1 98.19 359 LEU A C 1
ATOM 2917 O O . LEU A 1 359 ? 16.172 -30.266 -30.062 1 98.19 359 LEU A O 1
ATOM 2921 N N . VAL A 1 360 ? 16.938 -29.484 -28.094 1 97.44 360 VAL A N 1
ATOM 2922 C CA . VAL A 1 360 ? 18.328 -29.406 -28.547 1 97.44 360 VAL A CA 1
ATOM 2923 C C . VAL A 1 360 ? 19.203 -30.297 -27.672 1 97.44 360 VAL A C 1
ATOM 2925 O O . VAL A 1 360 ? 19.016 -30.359 -26.453 1 97.44 360 VAL A O 1
ATOM 2928 N N . LEU A 1 361 ? 20.125 -30.984 -28.266 1 97.31 361 LEU A N 1
ATOM 2929 C CA . LEU A 1 361 ? 21.203 -31.688 -27.578 1 97.31 361 LEU A CA 1
ATOM 2930 C C . LEU A 1 361 ? 22.469 -30.844 -27.562 1 97.31 361 LEU A C 1
ATOM 2932 O O . LEU A 1 361 ? 22.812 -30.203 -28.562 1 97.31 361 LEU A O 1
ATOM 2936 N N . LEU A 1 362 ? 23.078 -30.812 -26.438 1 97.5 362 LEU A N 1
ATOM 2937 C CA . LEU A 1 362 ? 24.297 -30.047 -26.234 1 97.5 362 LEU A CA 1
ATOM 2938 C C . LEU A 1 362 ? 25.438 -30.953 -25.781 1 97.5 362 LEU A C 1
ATOM 2940 O O . LEU A 1 362 ? 25.516 -31.312 -24.609 1 97.5 362 LEU A O 1
ATOM 2944 N N . PRO A 1 363 ? 26.359 -31.188 -26.641 1 95.12 363 PRO A N 1
ATOM 2945 C CA . PRO A 1 363 ? 27.531 -31.953 -26.188 1 95.12 363 PRO A CA 1
ATOM 2946 C C . PRO A 1 363 ? 28.344 -31.203 -25.141 1 95.12 363 PRO A C 1
ATOM 2948 O O . PRO A 1 363 ? 28.578 -30 -25.281 1 95.12 363 PRO A O 1
ATOM 2951 N N . PRO A 1 364 ? 28.781 -31.875 -24.125 1 94.44 364 PRO A N 1
ATOM 2952 C CA . PRO A 1 364 ? 29.562 -31.188 -23.094 1 94.44 364 PRO A CA 1
ATOM 2953 C C . PRO A 1 364 ? 30.797 -30.484 -23.656 1 94.44 364 PRO A C 1
ATOM 2955 O O . PRO A 1 364 ? 31.219 -29.453 -23.125 1 94.44 364 PRO A O 1
ATOM 2958 N N . ALA A 1 365 ? 31.328 -30.984 -24.719 1 93.31 365 ALA A N 1
ATOM 2959 C CA . ALA A 1 365 ? 32.531 -30.438 -25.328 1 93.31 365 ALA A CA 1
ATOM 2960 C C . ALA A 1 365 ? 32.25 -29.047 -25.906 1 93.31 365 ALA A C 1
ATOM 2962 O O . ALA A 1 365 ? 33.188 -28.297 -26.203 1 93.31 365 ALA A O 1
ATOM 2963 N N . LEU A 1 366 ? 31.016 -28.797 -26.125 1 94.62 366 LEU A N 1
ATOM 2964 C CA . LEU A 1 366 ? 30.625 -27.5 -26.641 1 94.62 366 LEU A CA 1
ATOM 2965 C C . LEU A 1 366 ? 30.953 -26.391 -25.641 1 94.62 366 LEU A C 1
ATOM 2967 O O . LEU A 1 366 ? 31.109 -25.234 -26.031 1 94.62 366 LEU A O 1
ATOM 2971 N N . PHE A 1 367 ? 31.047 -26.688 -24.406 1 96.31 367 PHE A N 1
ATOM 2972 C CA . PHE A 1 367 ? 31.297 -25.734 -23.344 1 96.31 367 PHE A CA 1
ATOM 2973 C C . PHE A 1 367 ? 32.812 -25.594 -23.078 1 96.31 367 PHE A C 1
ATOM 2975 O O . PHE A 1 367 ? 33.469 -26.594 -22.797 1 96.31 367 PHE A O 1
ATOM 2982 N N . ILE A 1 368 ? 33.312 -24.375 -23.094 1 95.12 368 ILE A N 1
ATOM 2983 C CA . ILE A 1 368 ? 34.719 -24.141 -22.906 1 95.12 368 ILE A CA 1
ATOM 2984 C C . ILE A 1 368 ? 34.969 -23.5 -21.547 1 95.12 368 ILE A C 1
ATOM 2986 O O . ILE A 1 368 ? 34.062 -22.875 -20.969 1 95.12 368 ILE A O 1
ATOM 2990 N N . PRO A 1 369 ? 36.125 -23.656 -21 1 94.25 369 PRO A N 1
ATOM 2991 C CA . PRO A 1 369 ? 36.438 -23.031 -19.703 1 94.25 369 PRO A CA 1
ATOM 2992 C C . PRO A 1 369 ? 36.188 -21.531 -19.703 1 94.25 369 PRO A C 1
ATOM 2994 O O . PRO A 1 369 ? 36.562 -20.844 -20.656 1 94.25 369 PRO A O 1
ATOM 2997 N N . ALA A 1 370 ? 35.531 -21.109 -18.656 1 92.25 370 ALA A N 1
ATOM 2998 C CA . ALA A 1 370 ? 35.312 -19.672 -18.516 1 92.25 370 ALA A CA 1
ATOM 2999 C C . ALA A 1 370 ? 36.562 -18.938 -18.078 1 92.25 370 ALA A C 1
ATOM 3001 O O . ALA A 1 370 ? 37.219 -19.328 -17.094 1 92.25 370 ALA 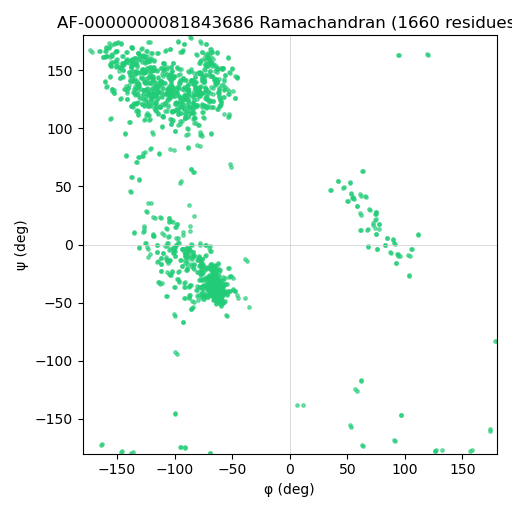A O 1
ATOM 3002 N N . HIS A 1 371 ? 37.125 -18.078 -18.906 1 84 371 HIS A N 1
ATOM 3003 C CA . HIS A 1 371 ? 38.312 -17.328 -18.578 1 84 371 HIS A CA 1
ATOM 3004 C C . HIS A 1 371 ? 38.062 -15.82 -18.656 1 84 371 HIS A C 1
ATOM 3006 O O . HIS A 1 371 ? 37.344 -15.352 -19.516 1 84 371 HIS A O 1
ATOM 3012 N N . ASN A 1 372 ? 38.625 -15.18 -17.703 1 79.75 372 ASN A N 1
ATOM 3013 C CA . ASN A 1 372 ? 38.562 -13.727 -17.781 1 79.75 372 ASN A CA 1
ATOM 3014 C C . ASN A 1 372 ? 39.594 -13.18 -18.797 1 79.75 372 ASN A C 1
ATOM 3016 O O . ASN A 1 372 ? 39.438 -12.055 -19.266 1 79.75 372 ASN A O 1
ATOM 3020 N N . ASP A 1 373 ? 40.531 -14.086 -19.078 1 81.62 373 ASP A N 1
ATOM 3021 C CA . ASP A 1 373 ? 41.594 -13.703 -19.984 1 81.62 373 ASP A CA 1
ATOM 3022 C C . ASP A 1 373 ? 41.219 -13.961 -21.438 1 81.62 373 ASP A C 1
ATOM 3024 O O . ASP A 1 373 ? 40.969 -15.109 -21.828 1 81.62 373 ASP A O 1
ATOM 3028 N N . LYS A 1 374 ? 41.312 -13.031 -22.375 1 82.19 374 LYS A N 1
ATOM 3029 C CA . LYS A 1 374 ? 40.906 -13.102 -23.781 1 82.19 374 LYS A CA 1
ATOM 3030 C C . LYS A 1 374 ? 41.781 -14.07 -24.562 1 82.19 374 LYS A C 1
ATOM 3032 O O . LYS A 1 374 ? 41.312 -14.758 -25.469 1 82.19 374 LYS A O 1
ATOM 3037 N N . PHE A 1 375 ? 43 -14.117 -24.125 1 83.94 375 PHE A N 1
ATOM 3038 C CA . PHE A 1 375 ? 43.938 -15 -24.828 1 83.94 375 PHE A CA 1
ATOM 3039 C C . PHE A 1 375 ? 43.594 -16.453 -24.547 1 83.94 375 PHE A C 1
ATOM 3041 O O . PHE A 1 375 ? 43.562 -17.281 -25.469 1 83.94 375 PHE A O 1
ATOM 3048 N N . ARG A 1 376 ? 43.375 -16.656 -23.422 1 85.25 376 ARG A N 1
ATOM 3049 C CA . ARG A 1 376 ? 43.031 -18.016 -23.031 1 85.25 376 ARG A CA 1
ATOM 3050 C C . ARG A 1 376 ? 41.719 -18.453 -23.641 1 85.25 376 ARG A C 1
ATOM 3052 O O . ARG A 1 376 ? 41.531 -19.609 -24.016 1 85.25 376 ARG A O 1
ATOM 3059 N N . ARG A 1 377 ? 40.812 -17.625 -23.641 1 89 377 ARG A N 1
ATOM 3060 C CA . ARG A 1 377 ? 39.531 -17.906 -24.266 1 89 377 ARG A CA 1
ATOM 3061 C C . ARG A 1 377 ? 39.688 -18.203 -25.75 1 89 377 ARG A C 1
ATOM 3063 O O . ARG A 1 377 ? 39.094 -19.125 -26.281 1 89 377 ARG A O 1
ATOM 3070 N N . HIS A 1 378 ? 40.562 -17.453 -26.438 1 88.88 378 HIS A N 1
ATOM 3071 C CA . HIS A 1 378 ? 40.812 -17.656 -27.859 1 88.88 378 HIS A CA 1
ATOM 3072 C C . HIS A 1 378 ? 41.438 -19.031 -28.109 1 88.88 378 HIS A C 1
ATOM 3074 O O . HIS A 1 378 ? 41.125 -19.688 -29.094 1 88.88 378 HIS A O 1
ATOM 3080 N N . GLU A 1 379 ? 42.281 -19.391 -27.234 1 89.25 379 GLU A N 1
ATOM 3081 C CA . GLU A 1 379 ? 42.906 -20.719 -27.359 1 89.25 379 GLU A CA 1
ATOM 3082 C C . GLU A 1 379 ? 41.844 -21.828 -27.234 1 89.25 379 GLU A C 1
ATOM 3084 O O . GLU A 1 379 ? 41.906 -22.812 -27.969 1 89.25 379 GLU A O 1
ATOM 3089 N N . SER A 1 380 ? 41 -21.594 -26.297 1 88.5 380 SER A N 1
ATOM 3090 C CA . SER A 1 380 ? 39.969 -22.578 -26.094 1 88.5 380 SER A CA 1
ATOM 3091 C C . SER A 1 380 ? 39.031 -22.672 -27.312 1 88.5 380 SER A C 1
ATOM 3093 O O . SER A 1 380 ? 38.562 -23.75 -27.672 1 88.5 380 SER A O 1
ATOM 3095 N N . LEU A 1 381 ? 38.781 -21.609 -27.969 1 89.12 381 LEU A N 1
ATOM 3096 C CA . LEU A 1 381 ? 37.938 -21.562 -29.156 1 89.12 381 LEU A CA 1
ATOM 3097 C C . LEU A 1 381 ? 38.625 -22.281 -30.328 1 89.12 381 LEU A C 1
ATOM 3099 O O . LEU A 1 381 ? 37.969 -22.953 -31.125 1 89.12 381 LEU A O 1
ATOM 3103 N N . LYS A 1 382 ? 39.938 -22.125 -30.391 1 87.5 382 LYS A N 1
ATOM 3104 C CA . LYS A 1 382 ? 40.719 -22.781 -31.438 1 87.5 382 LYS A CA 1
ATOM 3105 C C . LYS A 1 382 ? 40.656 -24.297 -31.281 1 87.5 382 LYS A C 1
ATOM 3107 O O . LYS A 1 382 ? 40.562 -25.031 -32.281 1 87.5 382 LYS A O 1
ATOM 3112 N N . VAL A 1 383 ? 40.719 -24.609 -30.078 1 85.31 383 VAL A N 1
ATOM 3113 C CA . VAL A 1 383 ? 40.719 -26.047 -29.797 1 85.31 383 VAL A CA 1
ATOM 3114 C C . VAL A 1 383 ? 39.344 -26.625 -30.141 1 85.31 383 VAL A C 1
ATOM 3116 O O . VAL A 1 383 ? 39.25 -27.766 -30.625 1 85.31 383 VAL A O 1
ATOM 3119 N N . LEU A 1 384 ? 38.312 -25.984 -29.797 1 85.31 384 LEU A N 1
ATOM 3120 C CA . LEU A 1 384 ? 36.969 -26.438 -30.078 1 85.31 384 LEU A CA 1
ATOM 3121 C C . LEU A 1 384 ? 36.75 -26.625 -31.578 1 85.31 384 LEU A C 1
ATOM 3123 O O . LEU A 1 384 ? 36.188 -27.625 -32.031 1 85.31 384 LEU A O 1
ATOM 3127 N N . GLY A 1 385 ? 37.344 -25.75 -32.406 1 77.69 385 GLY A N 1
ATOM 3128 C CA . GLY A 1 385 ? 37.156 -25.812 -33.875 1 77.69 385 GLY A CA 1
ATOM 3129 C C . GLY A 1 385 ? 35.719 -25.828 -34.312 1 77.69 385 GLY A C 1
ATOM 3130 O O . GLY A 1 385 ? 34.844 -25.328 -33.594 1 77.69 385 GLY A O 1
ATOM 3131 N N . ASP A 1 386 ? 35.469 -26.344 -35.531 1 74.88 386 ASP A N 1
ATOM 3132 C CA . ASP A 1 386 ? 34.125 -26.359 -36.094 1 74.88 386 ASP A CA 1
ATOM 3133 C C . ASP A 1 386 ? 33.469 -27.734 -35.969 1 74.88 386 ASP A C 1
ATOM 3135 O O . ASP A 1 386 ? 32.406 -27.984 -36.531 1 74.88 386 ASP A O 1
ATOM 3139 N N . SER A 1 387 ? 34.062 -28.453 -35.062 1 77.44 387 SER A N 1
ATOM 3140 C CA . SER A 1 387 ? 33.625 -29.859 -35.062 1 77.44 387 SER A CA 1
ATOM 3141 C C . SER A 1 387 ? 32.531 -30.094 -34.031 1 77.44 387 SER A C 1
ATOM 3143 O O . SER A 1 387 ? 31.781 -31.062 -34.125 1 77.44 387 SER A O 1
ATOM 3145 N N . VAL A 1 388 ? 32.406 -29.312 -33.031 1 87.12 388 VAL A N 1
ATOM 3146 C CA . VAL A 1 388 ? 31.406 -29.531 -31.984 1 87.12 388 VAL A CA 1
ATOM 3147 C C . VAL A 1 388 ? 30.297 -28.5 -32.094 1 87.12 388 VAL A C 1
ATOM 3149 O O . VAL A 1 388 ? 30.547 -27.297 -32.094 1 87.12 388 VAL A O 1
ATOM 3152 N N . HIS A 1 389 ? 29.094 -28.891 -32.25 1 89.94 389 HIS A N 1
ATOM 3153 C CA . HIS A 1 389 ? 27.938 -28.016 -32.375 1 89.94 389 HIS A CA 1
ATOM 3154 C C . HIS A 1 389 ? 26.703 -28.625 -31.703 1 89.94 389 HIS A C 1
ATOM 3156 O O . HIS A 1 389 ? 26.656 -29.828 -31.453 1 89.94 389 HIS A O 1
ATOM 3162 N N . PRO A 1 390 ? 25.719 -27.812 -31.422 1 94.44 390 PRO A N 1
ATOM 3163 C CA . PRO A 1 390 ? 24.453 -28.359 -30.906 1 94.44 390 PRO A CA 1
ATOM 3164 C C . PRO A 1 390 ? 23.641 -29.094 -31.953 1 94.44 390 PRO A C 1
ATOM 3166 O O . PRO A 1 390 ? 23.906 -28.953 -33.156 1 94.44 390 PRO A O 1
ATOM 3169 N N . PHE A 1 391 ? 22.656 -29.922 -31.484 1 95.38 391 PHE A N 1
ATOM 3170 C CA . PHE A 1 391 ? 21.766 -30.656 -32.375 1 95.38 391 PHE A CA 1
ATOM 3171 C C . PHE A 1 391 ? 20.312 -30.375 -32.031 1 95.38 391 PHE A C 1
ATOM 3173 O O . PHE A 1 391 ? 19.797 -30.844 -31.016 1 95.38 391 PHE A O 1
ATOM 3180 N N . ILE A 1 392 ? 19.656 -29.625 -32.875 1 96.62 392 ILE A N 1
ATOM 3181 C CA . ILE A 1 392 ? 18.219 -29.484 -32.719 1 96.62 392 ILE A CA 1
ATOM 3182 C C . ILE A 1 392 ? 17.5 -30.703 -33.281 1 96.62 392 ILE A C 1
ATOM 3184 O O . ILE A 1 392 ? 17.281 -30.797 -34.5 1 96.62 392 ILE A O 1
ATOM 3188 N N . ILE A 1 393 ? 17.078 -31.547 -32.438 1 96.81 393 ILE A N 1
ATOM 3189 C CA . ILE A 1 393 ? 16.656 -32.875 -32.875 1 96.81 393 ILE A CA 1
ATOM 3190 C C . ILE A 1 393 ? 15.141 -32.875 -33.094 1 96.81 393 ILE A C 1
ATOM 3192 O O . ILE A 1 393 ? 14.602 -33.844 -33.656 1 96.81 393 ILE A O 1
ATOM 3196 N N . TYR A 1 394 ? 14.438 -31.906 -32.656 1 97.19 394 TYR A N 1
ATOM 3197 C CA . TYR A 1 394 ? 12.992 -31.844 -32.812 1 97.19 394 TYR A CA 1
ATOM 3198 C C . TYR A 1 394 ? 12.5 -30.406 -32.75 1 97.19 394 TYR A C 1
ATOM 3200 O O . TYR A 1 394 ? 13.055 -29.578 -32 1 97.19 394 TYR A O 1
ATOM 3208 N N . GLN A 1 395 ? 11.508 -30.078 -33.5 1 96.06 395 GLN A N 1
ATOM 3209 C CA . GLN A 1 395 ? 10.867 -28.766 -33.531 1 96.06 395 GLN A CA 1
ATOM 3210 C C . GLN A 1 395 ? 9.352 -28.906 -33.625 1 96.06 395 GLN A C 1
ATOM 3212 O O . GLN A 1 395 ? 8.836 -29.812 -34.281 1 96.06 395 GLN A O 1
ATOM 3217 N N . GLU A 1 396 ? 8.664 -28.094 -32.969 1 97.38 396 GLU A N 1
ATOM 3218 C CA . GLU A 1 396 ? 7.207 -27.984 -33 1 97.38 396 GLU A CA 1
ATOM 3219 C C . GLU A 1 396 ? 6.766 -26.547 -33.25 1 97.38 396 GLU A C 1
ATOM 3221 O O . GLU A 1 396 ? 7.344 -25.609 -32.688 1 97.38 396 GLU A O 1
ATOM 3226 N N . THR A 1 397 ? 5.852 -26.344 -34.125 1 97.19 397 THR A N 1
ATOM 3227 C CA . THR A 1 397 ? 5.27 -25.031 -34.406 1 97.19 397 THR A CA 1
ATOM 3228 C C . THR A 1 397 ? 3.748 -25.078 -34.281 1 97.19 397 THR A C 1
ATOM 3230 O O . THR A 1 397 ? 3.125 -26.078 -34.656 1 97.19 397 THR A O 1
ATOM 3233 N N . SER A 1 398 ? 3.186 -24.062 -33.719 1 97.06 398 SER A N 1
ATOM 3234 C CA . SER A 1 398 ? 1.739 -23.953 -33.562 1 97.06 398 SER A CA 1
ATOM 3235 C C . SER A 1 398 ? 1.246 -22.562 -33.969 1 97.06 398 SER A C 1
ATOM 3237 O O . SER A 1 398 ? 1.958 -21.578 -33.781 1 97.06 398 SER A O 1
ATOM 3239 N N . ASP A 1 399 ? 0.022 -22.516 -34.531 1 93.25 399 ASP A N 1
ATOM 3240 C CA . ASP A 1 399 ? -0.603 -21.234 -34.844 1 93.25 399 ASP A CA 1
ATOM 3241 C C . ASP A 1 399 ? -1.283 -20.641 -33.625 1 93.25 399 ASP A C 1
ATOM 3243 O O . ASP A 1 399 ? -1.636 -19.453 -33.594 1 93.25 399 ASP A O 1
ATOM 3247 N N . VAL A 1 400 ? -1.521 -21.391 -32.625 1 94.81 400 VAL A N 1
ATOM 3248 C CA . VAL A 1 400 ? -2.096 -20.922 -31.375 1 94.81 400 VAL A CA 1
ATOM 3249 C C . VAL A 1 400 ? -0.987 -20.719 -30.344 1 94.81 400 VAL A C 1
ATOM 3251 O O . VAL A 1 400 ? -0.281 -19.703 -30.391 1 94.81 400 VAL A O 1
ATOM 3254 N N . TRP A 1 401 ? -0.639 -21.594 -29.531 1 96.19 401 TRP A N 1
ATOM 3255 C CA . TRP A 1 401 ? 0.518 -21.656 -28.641 1 96.19 401 TRP A CA 1
ATOM 3256 C C . TRP A 1 401 ? 0.911 -23.109 -28.359 1 96.19 401 TRP A C 1
ATOM 3258 O O . TRP A 1 401 ? 0.217 -24.031 -28.781 1 96.19 401 TRP A O 1
ATOM 3268 N N . ILE A 1 402 ? 2.035 -23.297 -27.844 1 96.69 402 ILE A N 1
ATOM 3269 C CA . ILE A 1 402 ? 2.506 -24.609 -27.453 1 96.69 402 ILE A CA 1
ATOM 3270 C C . ILE A 1 402 ? 2.469 -24.734 -25.938 1 96.69 402 ILE A C 1
ATOM 3272 O O . ILE A 1 402 ? 3.082 -23.938 -25.219 1 96.69 402 ILE A O 1
ATOM 3276 N N . ASN A 1 403 ? 1.698 -25.703 -25.438 1 95.19 403 ASN A N 1
ATOM 3277 C CA . ASN A 1 403 ? 1.696 -25.984 -24.016 1 95.19 403 ASN A CA 1
ATOM 3278 C C . ASN A 1 403 ? 2.982 -26.672 -23.578 1 95.19 403 ASN A C 1
ATOM 3280 O O . ASN A 1 403 ? 3.371 -27.688 -24.156 1 95.19 403 ASN A O 1
ATOM 3284 N N . VAL A 1 404 ? 3.629 -26.125 -22.625 1 93.94 404 VAL A N 1
ATOM 3285 C CA . VAL A 1 404 ? 4.855 -26.703 -22.078 1 93.94 404 VAL A CA 1
ATOM 3286 C C . VAL A 1 404 ? 4.551 -28.047 -21.438 1 93.94 404 VAL A C 1
ATOM 3288 O O . VAL A 1 404 ? 3.508 -28.219 -20.797 1 93.94 404 VAL A O 1
ATOM 3291 N N . HIS A 1 405 ? 5.395 -29 -21.641 1 94 405 HIS A N 1
ATOM 3292 C CA . HIS A 1 405 ? 5.168 -30.328 -21.078 1 94 405 HIS A CA 1
ATOM 3293 C C . HIS A 1 405 ? 6.453 -30.922 -20.5 1 94 405 HIS A C 1
ATOM 3295 O O . HIS A 1 405 ? 7.543 -30.391 -20.75 1 94 405 HIS A O 1
ATOM 3301 N N . ASP A 1 406 ? 6.301 -31.984 -19.812 1 93.94 406 ASP A N 1
ATOM 3302 C CA . ASP A 1 406 ? 7.426 -32.594 -19.109 1 93.94 406 ASP A CA 1
ATOM 3303 C C . ASP A 1 406 ? 7.812 -33.938 -19.766 1 93.94 406 ASP A C 1
ATOM 3305 O O . ASP A 1 406 ? 8.648 -34.656 -19.25 1 93.94 406 ASP A O 1
ATOM 3309 N N . ILE A 1 407 ? 7.273 -34.25 -20.891 1 96.5 407 ILE A N 1
ATOM 3310 C CA . ILE A 1 407 ? 7.465 -35.594 -21.453 1 96.5 407 ILE A CA 1
ATOM 3311 C C . ILE A 1 407 ? 8.633 -35.562 -22.438 1 96.5 407 ILE A C 1
ATOM 3313 O O . ILE A 1 407 ? 8.539 -34.969 -23.5 1 96.5 407 ILE A O 1
ATOM 3317 N N . PHE A 1 408 ? 9.641 -36.188 -22.141 1 96.56 408 PHE A N 1
ATOM 3318 C CA . PHE A 1 408 ? 10.82 -36.469 -22.953 1 96.56 408 PHE A CA 1
ATOM 3319 C C . PHE A 1 408 ? 11.547 -37.719 -22.469 1 96.56 408 PHE A C 1
ATOM 3321 O O . PHE A 1 408 ? 12.086 -37.719 -21.359 1 96.56 408 PHE A O 1
ATOM 3328 N N . HIS A 1 409 ? 11.477 -38.75 -23.203 1 97 409 HIS A N 1
ATOM 3329 C CA . HIS A 1 409 ? 12.148 -40 -22.844 1 97 409 HIS A CA 1
ATOM 3330 C C . HIS A 1 409 ? 13.172 -40.406 -23.906 1 97 409 HIS A C 1
ATOM 3332 O O . HIS A 1 409 ? 12.836 -41.094 -24.875 1 97 409 HIS A O 1
ATOM 3338 N N . PRO A 1 410 ? 14.477 -40.094 -23.75 1 96.88 410 PRO A N 1
ATOM 3339 C CA . PRO A 1 410 ? 15.531 -40.562 -24.641 1 96.88 410 PRO A CA 1
ATOM 3340 C C . PRO A 1 410 ? 15.844 -42.062 -24.438 1 96.88 410 PRO A C 1
ATOM 3342 O O . PRO A 1 410 ? 16.125 -42.469 -23.328 1 96.88 410 PRO A O 1
ATOM 3345 N N . PHE A 1 411 ? 15.789 -42.781 -25.5 1 95.44 411 PHE A N 1
ATOM 3346 C CA . PHE A 1 411 ? 16.172 -44.188 -25.422 1 95.44 411 PHE A CA 1
ATOM 3347 C C . PHE A 1 411 ? 17.688 -44.344 -25.297 1 95.44 411 PHE A C 1
ATOM 3349 O O . PHE A 1 411 ? 18.422 -43.375 -25.516 1 95.44 411 PHE A O 1
ATOM 3356 N N . ILE A 1 412 ? 18.062 -45.469 -24.812 1 89.19 412 ILE A N 1
ATOM 3357 C CA . ILE A 1 412 ? 19.484 -45.781 -24.938 1 89.19 412 ILE A CA 1
ATOM 3358 C C . ILE A 1 412 ? 19.844 -45.969 -26.406 1 89.19 412 ILE A C 1
ATOM 3360 O O . ILE A 1 412 ? 19.266 -46.812 -27.094 1 89.19 412 ILE A O 1
ATOM 3364 N N . GLN A 1 413 ? 20.797 -45.188 -26.812 1 91.62 413 GLN A N 1
ATOM 3365 C CA . GLN A 1 413 ? 21.109 -45.156 -28.25 1 91.62 413 GLN A CA 1
ATOM 3366 C C . GLN A 1 413 ? 22.016 -46.312 -28.641 1 91.62 413 GLN A C 1
ATOM 3368 O O . GLN A 1 413 ? 22.906 -46.719 -27.891 1 91.62 413 GLN A O 1
ATOM 3373 N N . THR A 1 414 ? 21.781 -46.812 -29.797 1 88 414 THR A N 1
ATOM 3374 C CA . THR A 1 414 ? 22.594 -47.906 -30.312 1 88 414 THR A CA 1
ATOM 3375 C C . THR A 1 414 ? 23.516 -47.406 -31.438 1 88 414 THR A C 1
ATOM 3377 O O . THR A 1 414 ? 24.406 -48.125 -31.891 1 88 414 THR A O 1
ATOM 3380 N N . SER A 1 415 ? 23.25 -46.25 -31.844 1 90.56 415 SER A N 1
ATOM 3381 C CA . SER A 1 415 ? 24.047 -45.625 -32.906 1 90.56 415 SER A CA 1
ATOM 3382 C C . SER A 1 415 ? 24.438 -44.188 -32.531 1 90.56 415 SER A C 1
ATOM 3384 O O . SER A 1 415 ? 23.719 -43.531 -31.781 1 90.56 415 SER A O 1
ATOM 3386 N N . ASP A 1 416 ? 25.578 -43.812 -33.125 1 89 416 ASP A N 1
ATOM 3387 C CA . ASP A 1 416 ? 26.047 -42.438 -32.812 1 89 416 ASP A CA 1
ATOM 3388 C C . ASP A 1 416 ? 25.484 -41.438 -33.844 1 89 416 ASP A C 1
ATOM 3390 O O . ASP A 1 416 ? 25.547 -40.25 -33.625 1 89 416 ASP A O 1
ATOM 3394 N N . ASP A 1 417 ? 24.875 -41.938 -34.844 1 92.25 417 ASP A N 1
ATOM 3395 C CA . ASP A 1 417 ? 24.453 -41.062 -35.906 1 92.25 417 ASP A CA 1
ATOM 3396 C C . ASP A 1 417 ? 22.953 -40.75 -35.812 1 92.25 417 ASP A C 1
ATOM 3398 O O . ASP A 1 417 ? 22.422 -40 -36.625 1 92.25 417 ASP A O 1
ATOM 3402 N N . GLU A 1 418 ? 22.344 -41.375 -34.844 1 95.44 418 GLU A N 1
ATOM 3403 C CA . GLU A 1 418 ? 20.922 -41.156 -34.688 1 95.44 418 GLU A CA 1
ATOM 3404 C C . GLU A 1 418 ? 20.547 -41 -33.219 1 95.44 418 GLU A C 1
ATOM 3406 O O . GLU A 1 418 ? 21.328 -41.375 -32.344 1 95.44 418 GLU A O 1
ATOM 3411 N N . PHE A 1 419 ? 19.469 -40.406 -33 1 97 419 PHE A N 1
ATOM 3412 C CA . PHE A 1 419 ? 18.953 -40.25 -31.641 1 97 419 PHE A CA 1
ATOM 3413 C C . PHE A 1 419 ? 17.453 -40.531 -31.594 1 97 419 PHE A C 1
ATOM 3415 O O . PHE A 1 419 ? 16.672 -39.906 -32.281 1 97 419 PHE A O 1
ATOM 3422 N N . THR A 1 420 ? 17.062 -41.562 -30.797 1 97.38 420 THR A N 1
ATOM 3423 C CA . THR A 1 420 ? 15.672 -41.969 -30.703 1 97.38 420 THR A CA 1
ATOM 3424 C C . THR A 1 420 ? 15.086 -41.656 -29.344 1 97.38 420 THR A C 1
ATOM 3426 O O . THR A 1 420 ? 15.734 -41.875 -28.312 1 97.38 420 THR A O 1
ATOM 3429 N N . PHE A 1 421 ? 13.898 -41.094 -29.359 1 98 421 PHE A N 1
ATOM 3430 C CA . PHE A 1 421 ? 13.266 -40.656 -28.125 1 98 421 PHE A CA 1
ATOM 3431 C C . PHE A 1 421 ? 11.75 -40.625 -28.266 1 98 421 PHE A C 1
ATOM 3433 O O . PHE A 1 421 ? 11.227 -40.719 -29.375 1 98 421 PHE A O 1
ATOM 3440 N N . ILE A 1 422 ? 11.008 -40.594 -27.109 1 98.06 422 ILE A N 1
ATOM 3441 C CA . ILE A 1 422 ? 9.562 -40.375 -27.062 1 98.06 422 ILE A CA 1
ATOM 3442 C C . ILE A 1 422 ? 9.273 -38.969 -26.531 1 98.06 422 ILE A C 1
ATOM 3444 O O . ILE A 1 422 ? 9.922 -38.5 -25.594 1 98.06 422 ILE A O 1
ATOM 3448 N N . THR A 1 423 ? 8.398 -38.281 -27.172 1 97.69 423 THR A N 1
ATOM 3449 C CA . THR A 1 423 ? 7.93 -36.969 -26.766 1 97.69 423 THR A CA 1
ATOM 3450 C C . THR A 1 423 ? 6.453 -36.781 -27.109 1 97.69 423 THR A C 1
ATOM 3452 O O . THR A 1 423 ? 5.789 -37.719 -27.531 1 97.69 423 THR A O 1
ATOM 3455 N N . VAL A 1 424 ? 5.922 -35.594 -26.828 1 97.56 424 VAL A N 1
ATOM 3456 C CA . VAL A 1 424 ? 4.531 -35.344 -27.172 1 97.56 424 VAL A CA 1
ATOM 3457 C C . VAL A 1 424 ? 4.461 -34.188 -28.188 1 97.56 424 VAL A C 1
ATOM 3459 O O . VAL A 1 424 ? 5.406 -33.406 -28.297 1 97.56 424 VAL A O 1
ATOM 3462 N N . ASN A 1 425 ? 3.436 -34.125 -28.875 1 97.19 425 ASN A N 1
ATOM 3463 C CA . ASN A 1 425 ? 3.104 -33.062 -29.797 1 97.19 425 ASN A CA 1
ATOM 3464 C C . ASN A 1 425 ? 1.596 -32.812 -29.875 1 97.19 425 ASN A C 1
ATOM 3466 O O . ASN A 1 425 ? 0.828 -33.781 -30.062 1 97.19 425 ASN A O 1
ATOM 3470 N N . GLU A 1 426 ? 1.228 -31.656 -29.656 1 95.75 426 GLU A N 1
ATOM 3471 C CA . GLU A 1 426 ? -0.188 -31.312 -29.703 1 95.75 426 GLU A CA 1
ATOM 3472 C C . GLU A 1 426 ? -0.537 -30.609 -31.016 1 95.75 426 GLU A C 1
ATOM 3474 O O . GLU A 1 426 ? -1.681 -30.672 -31.469 1 95.75 426 GLU A O 1
ATOM 3479 N N . SER A 1 427 ? 0.369 -30.031 -31.656 1 96.31 427 SER A N 1
ATOM 3480 C CA . SER A 1 427 ? 0.145 -29.141 -32.781 1 96.31 427 SER A CA 1
ATOM 3481 C C . SER A 1 427 ? -0.184 -29.906 -34.062 1 96.31 427 SER A C 1
ATOM 3483 O O . SER A 1 427 ? -0.854 -29.391 -34.938 1 96.31 427 SER A O 1
ATOM 3485 N N . LYS A 1 428 ? 0.216 -31.094 -34.125 1 95.94 428 LYS A N 1
ATOM 3486 C CA . LYS A 1 428 ? 0.04 -31.875 -35.344 1 95.94 428 LYS A CA 1
ATOM 3487 C C . LYS A 1 428 ? -1.421 -32.281 -35.531 1 95.94 428 LYS A C 1
ATOM 3489 O O . LYS A 1 428 ? -1.937 -32.219 -36.656 1 95.94 428 LYS A O 1
ATOM 3494 N N . THR A 1 429 ? -2.082 -32.688 -34.469 1 96.44 429 THR A N 1
ATOM 3495 C CA . THR A 1 429 ? -3.441 -33.219 -34.594 1 96.44 429 THR A CA 1
ATOM 3496 C C . THR A 1 429 ? -4.43 -32.312 -33.875 1 96.44 429 THR A C 1
ATOM 3498 O O . THR A 1 429 ? -5.645 -32.438 -34.062 1 96.44 429 THR A O 1
ATOM 3501 N N . GLY A 1 430 ? -3.9 -31.438 -33.031 1 96.81 430 GLY A N 1
ATOM 3502 C CA . GLY A 1 430 ? -4.762 -30.625 -32.188 1 96.81 430 GLY A CA 1
ATOM 3503 C C . GLY A 1 430 ? -4.957 -31.203 -30.812 1 96.81 430 GLY A C 1
ATOM 3504 O O . GLY A 1 430 ? -5.523 -30.562 -29.922 1 96.81 430 GLY A O 1
ATOM 3505 N N . PHE A 1 431 ? -4.523 -32.375 -30.641 1 97.5 431 PHE A N 1
ATOM 3506 C CA . PHE A 1 431 ? -4.566 -33.062 -29.359 1 97.5 431 PHE A CA 1
ATOM 3507 C C . PHE A 1 431 ? -3.18 -33.531 -28.953 1 97.5 431 PHE A C 1
ATOM 3509 O O . PHE A 1 431 ? -2.354 -33.844 -29.812 1 97.5 431 PHE A O 1
ATOM 3516 N N . CYS A 1 432 ? -2.904 -33.594 -27.688 1 97.25 432 CYS A N 1
ATOM 3517 C CA . CYS A 1 432 ? -1.602 -34 -27.188 1 97.25 432 CYS A CA 1
ATOM 3518 C C . CYS A 1 432 ? -1.441 -35.5 -27.297 1 97.25 432 CYS A C 1
ATOM 3520 O O . CYS A 1 432 ? -2.182 -36.281 -26.656 1 97.25 432 CYS A O 1
ATOM 3522 N N . HIS A 1 433 ? -0.475 -35.938 -28.062 1 98 433 HIS A N 1
ATOM 3523 C CA . HIS A 1 433 ? -0.245 -37.375 -28.266 1 98 433 HIS A CA 1
ATOM 3524 C C . HIS A 1 433 ? 1.24 -37.719 -28.172 1 98 433 HIS A C 1
ATOM 3526 O O . HIS A 1 433 ? 2.09 -36.812 -28.297 1 98 433 HIS A O 1
ATOM 3532 N N . LEU A 1 434 ? 1.509 -38.969 -27.938 1 98.44 434 LEU A N 1
ATOM 3533 C CA . LEU A 1 434 ? 2.873 -39.469 -27.844 1 98.44 434 LEU A CA 1
ATOM 3534 C C . LEU A 1 434 ? 3.422 -39.812 -29.234 1 98.44 434 LEU A C 1
ATOM 3536 O O . LEU A 1 434 ? 2.703 -40.344 -30.078 1 98.44 434 LEU A O 1
ATOM 3540 N N . TYR A 1 435 ? 4.676 -39.5 -29.453 1 98.44 435 TYR A N 1
ATOM 3541 C CA . TYR A 1 435 ? 5.406 -39.812 -30.688 1 98.44 435 TYR A CA 1
ATOM 3542 C C . TYR A 1 435 ? 6.762 -40.438 -30.359 1 98.44 435 TYR A C 1
ATOM 3544 O O . TYR A 1 435 ? 7.461 -39.969 -29.453 1 98.44 435 TYR A O 1
ATOM 3552 N N . LYS A 1 436 ? 7.066 -41.5 -31.031 1 98.5 436 LYS A N 1
ATOM 3553 C CA . LYS A 1 436 ? 8.438 -42 -31.078 1 98.5 436 LYS A CA 1
ATOM 3554 C C . LYS A 1 436 ? 9.188 -41.438 -32.281 1 98.5 436 LYS A C 1
ATOM 3556 O O . LYS A 1 436 ? 8.789 -41.688 -33.438 1 98.5 436 LYS A O 1
ATOM 3561 N N . ILE A 1 437 ? 10.258 -40.75 -32 1 98.12 437 ILE A N 1
ATOM 3562 C CA . ILE A 1 437 ? 10.953 -40.031 -33.062 1 98.12 437 ILE A CA 1
ATOM 3563 C C . ILE A 1 437 ? 12.406 -40.5 -33.125 1 98.12 437 ILE A C 1
ATOM 3565 O O . ILE A 1 437 ? 13.047 -40.719 -32.094 1 98.12 437 ILE A O 1
ATOM 3569 N N . THR A 1 438 ? 12.914 -40.656 -34.281 1 97.62 438 THR A N 1
ATOM 3570 C CA . THR A 1 438 ? 14.336 -40.875 -34.531 1 97.62 438 THR A CA 1
ATOM 3571 C C . THR A 1 438 ? 14.891 -39.781 -35.438 1 97.62 438 THR A C 1
ATOM 3573 O O . THR A 1 438 ? 14.422 -39.594 -36.562 1 97.62 438 THR A O 1
ATOM 3576 N N . SER A 1 439 ? 15.844 -39.062 -34.906 1 97.25 439 SER A N 1
ATOM 3577 C CA . SER A 1 439 ? 16.484 -38 -35.656 1 97.25 439 SER A CA 1
ATOM 3578 C C . SER A 1 439 ? 17.922 -38.375 -36.031 1 97.25 439 SER A C 1
ATOM 3580 O O . SER A 1 439 ? 18.594 -39.062 -35.281 1 97.25 439 SER A O 1
ATOM 3582 N N . VAL A 1 440 ? 18.344 -37.812 -37.188 1 95.94 440 VAL A N 1
ATOM 3583 C CA . VAL A 1 440 ? 19.734 -38 -37.594 1 95.94 440 VAL A CA 1
ATOM 3584 C C . VAL A 1 440 ? 20.594 -36.875 -37.062 1 95.94 440 VAL A C 1
ATOM 3586 O O . VAL A 1 440 ? 20.266 -35.688 -37.188 1 95.94 440 VAL A O 1
ATOM 3589 N N . LEU A 1 441 ? 21.672 -37.219 -36.406 1 93.12 441 LEU A N 1
ATOM 3590 C CA . LEU A 1 441 ? 22.547 -36.219 -35.812 1 93.12 441 LEU A CA 1
ATOM 3591 C C . LEU A 1 441 ? 23.516 -35.656 -36.844 1 93.12 441 LEU A C 1
ATOM 3593 O O . LEU A 1 441 ? 24.734 -35.75 -36.688 1 93.12 441 LEU A O 1
ATOM 3597 N N . HIS A 1 442 ? 23 -35.031 -37.844 1 85 442 HIS A N 1
ATOM 3598 C CA . HIS A 1 442 ? 23.719 -34.312 -38.875 1 85 442 HIS A CA 1
ATOM 3599 C C . HIS A 1 442 ? 22.953 -33.062 -39.312 1 85 442 HIS A C 1
ATOM 3601 O O . HIS A 1 442 ? 21.734 -33.094 -39.469 1 85 442 HIS A O 1
ATOM 3607 N N . TRP A 1 443 ? 23.672 -31.953 -39.406 1 73.75 443 TRP A N 1
ATOM 3608 C CA . TRP A 1 443 ? 22.938 -30.734 -39.688 1 73.75 443 TRP A CA 1
ATOM 3609 C C . TRP A 1 443 ? 22.734 -30.578 -41.219 1 73.75 443 TRP A C 1
ATOM 3611 O O . TRP A 1 443 ? 23.578 -31 -42 1 73.75 443 TRP A O 1
ATOM 3621 N N . THR A 1 444 ? 21.609 -30.109 -41.562 1 68.69 444 THR A N 1
ATOM 3622 C CA . THR A 1 444 ? 21.203 -29.906 -42.938 1 68.69 444 THR A CA 1
ATOM 3623 C C . THR A 1 444 ? 21.906 -28.688 -43.531 1 68.69 444 THR A C 1
ATOM 3625 O O . THR A 1 444 ? 22.219 -28.656 -44.719 1 68.69 444 THR A O 1
ATOM 3628 N N . SER A 1 445 ? 21.938 -27.609 -42.844 1 69.44 445 SER A N 1
ATOM 3629 C CA . SER A 1 445 ? 22.594 -26.375 -43.281 1 69.44 445 SER A CA 1
ATOM 3630 C C . SER A 1 445 ? 23.562 -25.844 -42.219 1 69.44 445 SER A C 1
ATOM 3632 O O . SER A 1 445 ? 23.344 -26.047 -41.031 1 69.44 445 SER A O 1
ATOM 3634 N N . PRO A 1 446 ? 24.531 -25.203 -42.844 1 65.81 446 PRO A N 1
ATOM 3635 C CA . PRO A 1 446 ? 25.516 -24.656 -41.906 1 65.81 446 PRO A CA 1
ATOM 3636 C C . PRO A 1 446 ? 24.906 -23.609 -40.969 1 65.81 446 PRO A C 1
ATOM 3638 O O . PRO A 1 446 ? 24.141 -22.734 -41.406 1 65.81 446 PRO A O 1
ATOM 3641 N N . TYR A 1 447 ? 24.797 -23.688 -39.688 1 68.12 447 TYR A N 1
ATOM 3642 C CA . TYR A 1 447 ? 24.578 -22.688 -38.656 1 68.12 447 TYR A CA 1
ATOM 3643 C C . TYR A 1 447 ? 23.156 -22.781 -38.125 1 68.12 447 TYR A C 1
ATOM 3645 O O . TYR A 1 447 ? 22.766 -22 -37.25 1 68.12 447 TYR A O 1
ATOM 3653 N N . ASP A 1 448 ? 22.25 -23.703 -38.719 1 82.19 448 ASP A N 1
ATOM 3654 C CA . ASP A 1 448 ? 20.922 -23.719 -38.094 1 82.19 448 ASP A CA 1
ATOM 3655 C C . ASP A 1 448 ? 20.781 -24.875 -37.125 1 82.19 448 ASP A C 1
ATOM 3657 O O . ASP A 1 448 ? 19.844 -24.922 -36.344 1 82.19 448 ASP A O 1
ATOM 3661 N N . PHE A 1 449 ? 21.703 -25.797 -37.094 1 90.06 449 PHE A N 1
ATOM 3662 C CA . PHE A 1 449 ? 21.891 -26.906 -36.156 1 90.06 449 PHE A CA 1
ATOM 3663 C C . PHE A 1 449 ? 20.688 -27.844 -36.188 1 90.06 449 PHE A C 1
ATOM 3665 O O . PHE A 1 449 ? 20.516 -28.625 -35.25 1 90.06 449 PHE A O 1
ATOM 3672 N N . LYS A 1 450 ? 19.75 -27.75 -37.188 1 93.75 450 LYS A N 1
ATOM 3673 C CA . LYS A 1 450 ? 18.547 -28.578 -37.281 1 93.75 450 LYS A CA 1
ATOM 3674 C C . LYS A 1 450 ? 18.875 -29.969 -37.812 1 93.75 450 LYS A C 1
ATOM 3676 O O . LYS A 1 450 ? 19.562 -30.094 -38.812 1 93.75 450 LYS A O 1
ATOM 3681 N N . CYS A 1 451 ? 18.359 -30.938 -37.094 1 95.12 451 CYS A N 1
ATOM 3682 C CA . CYS A 1 451 ? 18.562 -32.312 -37.5 1 95.12 451 CYS A CA 1
ATOM 3683 C C . CYS A 1 451 ? 17.297 -32.875 -38.156 1 95.12 451 CYS A C 1
ATOM 3685 O O . CYS A 1 451 ? 16.188 -32.656 -37.656 1 95.12 451 CYS A O 1
ATOM 3687 N N . PRO A 1 452 ? 17.5 -33.562 -39.312 1 94.56 452 PRO A N 1
ATOM 3688 C CA . PRO A 1 452 ? 16.312 -34.125 -39.938 1 94.56 452 PRO A CA 1
ATOM 3689 C C . PRO A 1 452 ? 15.727 -35.281 -39.156 1 94.56 452 PRO A C 1
ATOM 3691 O O . PRO A 1 452 ? 16.469 -36.094 -38.562 1 94.56 452 PRO A O 1
ATOM 3694 N N . VAL A 1 453 ? 14.477 -35.469 -39.156 1 95.62 453 VAL A N 1
ATOM 3695 C CA . VAL A 1 453 ? 13.781 -36.594 -38.531 1 95.62 453 VAL A CA 1
ATOM 3696 C C . VAL A 1 453 ? 13.734 -37.75 -39.5 1 95.62 453 VAL A C 1
ATOM 3698 O O . VAL A 1 453 ? 13.164 -37.656 -40.594 1 95.62 453 VAL A O 1
ATOM 3701 N N . LYS A 1 454 ? 14.297 -38.781 -39.156 1 95.75 454 LYS A N 1
ATOM 3702 C CA . LYS A 1 454 ? 14.344 -40 -40 1 95.75 454 LYS A CA 1
ATOM 3703 C C . LYS A 1 454 ? 13.031 -40.781 -39.906 1 95.75 454 LYS A C 1
ATOM 3705 O O . LYS A 1 454 ? 12.523 -41.281 -40.906 1 95.75 454 LYS A O 1
ATOM 3710 N N . GLU A 1 455 ? 12.586 -40.969 -38.719 1 96.62 455 GLU A N 1
ATOM 3711 C CA . GLU A 1 455 ? 11.367 -41.719 -38.469 1 96.62 455 GLU A CA 1
ATOM 3712 C C . GLU A 1 455 ? 10.523 -41.094 -37.375 1 96.62 455 GLU A C 1
ATOM 3714 O O . GLU A 1 455 ? 11.062 -40.625 -36.375 1 96.62 455 GLU A O 1
ATOM 3719 N N . GLU A 1 456 ? 9.281 -41.062 -37.625 1 96.81 456 GLU A N 1
ATOM 3720 C CA . GLU A 1 456 ? 8.305 -40.594 -36.656 1 96.81 456 GLU A CA 1
ATOM 3721 C C . GLU A 1 456 ? 7.121 -41.531 -36.562 1 96.81 456 GLU A C 1
ATOM 3723 O O . GLU A 1 456 ? 6.398 -41.75 -37.531 1 96.81 456 GLU A O 1
ATOM 3728 N N . VAL A 1 457 ? 6.965 -42.125 -35.438 1 97.19 457 VAL A N 1
ATOM 3729 C CA . VAL A 1 457 ? 5.863 -43.031 -35.188 1 97.19 457 VAL A CA 1
ATOM 3730 C C . VAL A 1 457 ? 4.871 -42.406 -34.219 1 97.19 457 VAL A C 1
ATOM 3732 O O . VAL A 1 457 ? 5.23 -42.062 -33.094 1 97.19 457 VAL A O 1
ATOM 3735 N N . MET A 1 458 ? 3.652 -42.25 -34.688 1 97.69 458 MET A N 1
ATOM 3736 C CA . MET A 1 458 ? 2.596 -41.812 -33.812 1 97.69 458 MET A CA 1
ATOM 3737 C C . MET A 1 458 ? 2.158 -42.938 -32.875 1 97.69 458 MET A C 1
ATOM 3739 O O . MET A 1 458 ? 1.457 -43.844 -33.281 1 97.69 458 MET A O 1
ATOM 3743 N N . VAL A 1 459 ? 2.467 -42.844 -31.625 1 98.5 459 VAL A N 1
ATOM 3744 C CA . VAL A 1 459 ? 2.248 -43.906 -30.656 1 98.5 459 VAL A CA 1
ATOM 3745 C C . VAL A 1 459 ? 0.784 -43.906 -30.219 1 98.5 459 VAL A C 1
ATOM 3747 O O . VAL A 1 459 ? 0.2 -44.969 -30 1 98.5 459 VAL A O 1
ATOM 3750 N N . THR A 1 460 ? 0.212 -42.781 -29.969 1 98.38 460 THR A N 1
ATOM 3751 C CA . THR A 1 460 ? -1.207 -42.625 -29.656 1 98.38 460 THR A CA 1
ATOM 3752 C C . THR A 1 460 ? -1.869 -41.656 -30.641 1 98.38 460 THR A C 1
ATOM 3754 O O . THR A 1 460 ? -1.19 -40.844 -31.281 1 98.38 460 THR A O 1
ATOM 3757 N N . SER A 1 461 ? -3.164 -41.719 -30.797 1 97.31 461 SER A N 1
ATOM 3758 C CA . SER A 1 461 ? -3.924 -40.875 -31.688 1 97.31 461 SER A CA 1
ATOM 3759 C C . SER A 1 461 ? -5.398 -40.844 -31.312 1 97.31 461 SER A C 1
ATOM 3761 O O . SER A 1 461 ? -5.879 -41.719 -30.578 1 97.31 461 SER A O 1
ATOM 3763 N N . GLY A 1 462 ? -6.09 -39.875 -31.781 1 96.94 462 GLY A N 1
ATOM 3764 C CA . GLY A 1 462 ? -7.512 -39.719 -31.531 1 96.94 462 GLY A CA 1
ATOM 3765 C C . GLY A 1 462 ? -7.867 -38.344 -30.969 1 96.94 462 GLY A C 1
ATOM 3766 O O . GLY A 1 462 ? -7.012 -37.469 -30.875 1 96.94 462 GLY A O 1
ATOM 3767 N N . GLU A 1 463 ? -9.148 -38.188 -30.656 1 97 463 GLU A N 1
ATOM 3768 C CA . GLU A 1 463 ? -9.633 -36.906 -30.141 1 97 463 GLU A CA 1
ATOM 3769 C C . GLU A 1 463 ? -9.664 -36.906 -28.609 1 97 463 GLU A C 1
ATOM 3771 O O . GLU A 1 463 ? -10.719 -36.688 -28 1 97 463 GLU A O 1
ATOM 3776 N N . TRP A 1 464 ? -8.617 -37.219 -28.109 1 97.25 464 TRP A N 1
ATOM 3777 C CA . TRP A 1 464 ? -8.367 -37.219 -26.672 1 97.25 464 TRP A CA 1
ATOM 3778 C C . TRP A 1 464 ? -6.922 -36.844 -26.375 1 97.25 464 TRP A C 1
ATOM 3780 O O . TRP A 1 464 ? -6.125 -36.625 -27.281 1 97.25 464 TRP A O 1
ATOM 3790 N N . GLU A 1 465 ? -6.594 -36.656 -25.109 1 96.56 465 GLU A N 1
ATOM 3791 C CA . GLU A 1 465 ? -5.305 -36.062 -24.781 1 96.56 465 GLU A CA 1
ATOM 3792 C C . GLU A 1 465 ? -4.508 -36.938 -23.844 1 96.56 465 GLU A C 1
ATOM 3794 O O . GLU A 1 465 ? -5.062 -37.531 -22.906 1 96.56 465 GLU A O 1
ATOM 3799 N N . VAL A 1 466 ? -3.184 -37.031 -24.109 1 97.75 466 VAL A N 1
ATOM 3800 C CA . VAL A 1 466 ? -2.215 -37.5 -23.125 1 97.75 466 VAL A CA 1
ATOM 3801 C C . VAL A 1 466 ? -1.916 -36.375 -22.125 1 97.75 466 VAL A C 1
ATOM 3803 O O . VAL A 1 466 ? -1.702 -35.219 -22.516 1 97.75 466 VAL A O 1
ATOM 3806 N N . LEU A 1 467 ? -2.053 -36.719 -20.844 1 96.12 467 LEU A N 1
ATOM 3807 C CA . LEU A 1 467 ? -1.713 -35.719 -19.844 1 96.12 467 LEU A CA 1
ATOM 3808 C C . LEU A 1 467 ? -0.206 -35.5 -19.781 1 96.12 467 LEU A C 1
ATOM 3810 O O . LEU A 1 467 ? 0.558 -36.406 -19.484 1 96.12 467 LEU A O 1
ATOM 3814 N N . ALA A 1 468 ? 0.19 -34.219 -20.078 1 91.94 468 ALA A N 1
ATOM 3815 C CA . ALA A 1 468 ? 1.622 -33.969 -20.203 1 91.94 468 ALA A CA 1
ATOM 3816 C C . ALA A 1 468 ? 2.043 -32.75 -19.375 1 91.94 468 ALA A C 1
ATOM 3818 O O . ALA A 1 468 ? 3.232 -32.469 -19.266 1 91.94 468 ALA A O 1
ATOM 3819 N N . ASN A 1 469 ? 1.147 -32.125 -18.75 1 83.25 469 ASN A N 1
ATOM 3820 C CA . ASN A 1 469 ? 1.472 -30.906 -18.016 1 83.25 469 ASN A CA 1
ATOM 3821 C C . ASN A 1 469 ? 2.334 -31.203 -16.781 1 83.25 469 ASN A C 1
ATOM 3823 O O . ASN A 1 469 ? 2.771 -32.344 -16.594 1 83.25 469 ASN A O 1
ATOM 3827 N N . HIS A 1 470 ? 2.629 -30.109 -16.109 1 73.88 470 HIS A N 1
ATOM 3828 C CA . HIS A 1 470 ? 3.602 -30.172 -15.023 1 73.88 470 HIS A CA 1
ATOM 3829 C C . HIS A 1 470 ? 3.311 -31.344 -14.094 1 73.88 470 HIS A C 1
ATOM 3831 O O . HIS A 1 470 ? 2.18 -31.516 -13.625 1 73.88 470 HIS A O 1
ATOM 3837 N N . GLY A 1 471 ? 4.25 -32.125 -13.906 1 77.31 471 GLY A N 1
ATOM 3838 C CA . GLY A 1 471 ? 4.164 -33.25 -12.992 1 77.31 471 GLY A CA 1
ATOM 3839 C C . GLY A 1 471 ? 3.76 -34.531 -13.688 1 77.31 471 GLY A C 1
ATOM 3840 O O . GLY A 1 471 ? 3.834 -35.625 -13.094 1 77.31 471 GLY A O 1
ATOM 3841 N N . ALA A 1 472 ? 3.393 -34.438 -14.938 1 87.25 472 ALA A N 1
ATOM 3842 C CA . ALA A 1 472 ? 3.012 -35.625 -15.695 1 87.25 472 ALA A CA 1
ATOM 3843 C C . ALA A 1 472 ? 4.234 -36.469 -16.047 1 87.25 472 ALA A C 1
ATOM 3845 O O . ALA A 1 472 ? 5.328 -35.938 -16.234 1 87.25 472 ALA A O 1
ATOM 3846 N N . LYS A 1 473 ? 3.977 -37.781 -16.047 1 91.88 473 LYS A N 1
ATOM 3847 C CA . LYS A 1 473 ? 5.039 -38.75 -16.344 1 91.88 473 LYS A CA 1
ATOM 3848 C C . LYS A 1 473 ? 4.535 -39.844 -17.25 1 91.88 473 LYS A C 1
ATOM 3850 O O . LYS A 1 473 ? 3.332 -40.125 -17.297 1 91.88 473 LYS A O 1
ATOM 3855 N N . ILE A 1 474 ? 5.473 -40.375 -17.984 1 97.44 474 ILE A N 1
ATOM 3856 C CA . ILE A 1 474 ? 5.238 -41.625 -18.688 1 97.44 474 ILE A CA 1
ATOM 3857 C C . ILE A 1 474 ? 6.215 -42.688 -18.188 1 97.44 474 ILE A C 1
ATOM 3859 O O . ILE A 1 474 ? 7.262 -42.344 -17.625 1 97.44 474 ILE A O 1
ATOM 3863 N N . TRP A 1 475 ? 5.824 -43.938 -18.25 1 97.38 475 TRP A N 1
ATOM 3864 C CA . TRP A 1 475 ? 6.668 -45.094 -17.891 1 97.38 475 TRP A CA 1
ATOM 3865 C C . TRP A 1 475 ? 6.902 -46 -19.094 1 97.38 475 TRP A C 1
ATOM 3867 O O . TRP A 1 475 ? 5.965 -46.594 -19.625 1 97.38 475 TRP A O 1
ATOM 3877 N N . VAL A 1 476 ? 8.18 -46.062 -19.469 1 97.62 476 VAL A N 1
ATOM 3878 C CA . VAL A 1 476 ? 8.5 -46.812 -20.688 1 97.62 476 VAL A CA 1
ATOM 3879 C C . VAL A 1 476 ? 9.164 -48.125 -20.328 1 97.62 476 VAL A C 1
ATOM 3881 O O . VAL A 1 476 ? 10.266 -48.156 -19.781 1 97.62 476 VAL A O 1
ATOM 3884 N N . ASP A 1 477 ? 8.477 -49.219 -20.641 1 96.81 477 ASP A N 1
ATOM 3885 C CA . ASP A 1 477 ? 9.039 -50.562 -20.562 1 96.81 477 ASP A CA 1
ATOM 3886 C C . ASP A 1 477 ? 9.719 -50.938 -21.875 1 96.81 477 ASP A C 1
ATOM 3888 O O . ASP A 1 477 ? 9.078 -51.5 -22.781 1 96.81 477 ASP A O 1
ATOM 3892 N N . GLU A 1 478 ? 10.961 -50.75 -21.953 1 94.62 478 GLU A N 1
ATOM 3893 C CA . GLU A 1 478 ? 11.68 -50.969 -23.203 1 94.62 478 GLU A CA 1
ATOM 3894 C C . GLU A 1 478 ? 11.781 -52.438 -23.516 1 94.62 478 GLU A C 1
ATOM 3896 O O . GLU A 1 478 ? 11.828 -52.844 -24.688 1 94.62 478 GLU A O 1
ATOM 3901 N N . ALA A 1 479 ? 11.781 -53.281 -22.516 1 93.56 479 ALA A N 1
ATOM 3902 C CA . ALA A 1 479 ? 11.844 -54.719 -22.734 1 93.56 479 ALA A CA 1
ATOM 3903 C C . ALA A 1 479 ? 10.57 -55.219 -23.422 1 93.56 479 ALA A C 1
ATOM 3905 O O . ALA A 1 479 ? 10.641 -56 -24.391 1 93.56 479 ALA A O 1
ATOM 3906 N N . ALA A 1 480 ? 9.477 -54.781 -22.891 1 95.06 480 ALA A N 1
ATOM 3907 C CA . ALA A 1 480 ? 8.195 -55.219 -23.438 1 95.06 480 ALA A CA 1
ATOM 3908 C C . ALA A 1 480 ? 7.742 -54.312 -24.562 1 95.06 480 ALA A C 1
ATOM 3910 O O . ALA A 1 480 ? 6.754 -54.594 -25.25 1 95.06 480 ALA A O 1
ATOM 3911 N N . LYS A 1 481 ? 8.469 -53.156 -24.828 1 96.19 481 LYS A N 1
ATOM 3912 C CA . LYS A 1 481 ? 8.164 -52.156 -25.859 1 96.19 481 LYS A CA 1
ATOM 3913 C C . LYS A 1 481 ? 6.801 -51.531 -25.609 1 96.19 481 LYS A C 1
ATOM 3915 O O . LYS A 1 481 ? 6 -51.406 -26.547 1 96.19 481 LYS A O 1
ATOM 3920 N N . LEU A 1 482 ? 6.547 -51.219 -24.344 1 97.75 482 LEU A N 1
ATOM 3921 C CA . LEU A 1 482 ? 5.297 -50.594 -23.922 1 97.75 482 LEU A CA 1
ATOM 3922 C C . LEU A 1 482 ? 5.555 -49.25 -23.281 1 97.75 482 LEU A C 1
ATOM 3924 O O . LEU A 1 482 ? 6.629 -49 -22.719 1 97.75 482 LEU A O 1
ATOM 3928 N N . VAL A 1 483 ? 4.617 -48.375 -23.422 1 98.31 483 VAL A N 1
ATOM 3929 C CA . VAL A 1 483 ? 4.641 -47.094 -22.719 1 98.31 483 VAL A CA 1
ATOM 3930 C C . VAL A 1 483 ? 3.342 -46.906 -21.922 1 98.31 483 VAL A C 1
ATOM 3932 O O . VAL A 1 483 ? 2.252 -47.125 -22.469 1 98.31 483 VAL A O 1
ATOM 3935 N N . TYR A 1 484 ? 3.457 -46.688 -20.594 1 98.31 484 TYR A N 1
ATOM 3936 C CA . TYR A 1 484 ? 2.342 -46.344 -19.734 1 98.31 484 TYR A CA 1
ATOM 3937 C C . TYR A 1 484 ? 2.184 -44.812 -19.609 1 98.31 484 TYR A C 1
ATOM 3939 O O . TYR A 1 484 ? 3.174 -44.094 -19.484 1 98.31 484 TYR A O 1
ATOM 3947 N N . PHE A 1 485 ? 0.98 -44.312 -19.75 1 98.12 485 PHE A N 1
ATOM 3948 C CA . PHE A 1 485 ? 0.716 -42.906 -19.672 1 98.12 485 PHE A CA 1
ATOM 3949 C C . PHE A 1 485 ? -0.684 -42.625 -19.141 1 98.12 485 PHE A C 1
ATOM 3951 O O . PHE A 1 485 ? -1.517 -43.531 -19.078 1 98.12 485 PHE A O 1
ATOM 3958 N N . GLN A 1 486 ? -0.878 -41.469 -18.656 1 97.88 486 GLN A N 1
ATOM 3959 C CA . GLN A 1 486 ? -2.215 -41.062 -18.234 1 97.88 486 GLN A CA 1
ATOM 3960 C C . GLN A 1 486 ? -2.857 -40.156 -19.297 1 97.88 486 GLN A C 1
ATOM 3962 O O . GLN A 1 486 ? -2.17 -39.375 -19.969 1 97.88 486 GLN A O 1
ATOM 3967 N N . GLY A 1 487 ? -4.156 -40.312 -19.453 1 97.81 487 GLY A N 1
ATOM 3968 C CA . GLY A 1 487 ? -4.836 -39.562 -20.5 1 97.81 487 GLY A CA 1
ATOM 3969 C C . GLY A 1 487 ? -6.344 -39.531 -20.312 1 97.81 487 GLY A C 1
ATOM 3970 O O . GLY A 1 487 ? -6.863 -39.938 -19.281 1 97.81 487 GLY A O 1
ATOM 3971 N N . THR A 1 488 ? -7.043 -38.969 -21.359 1 97.69 488 THR A N 1
ATOM 3972 C CA . THR A 1 488 ? -8.484 -38.781 -21.328 1 97.69 488 THR A CA 1
ATOM 3973 C C . THR A 1 488 ? -9.172 -39.531 -22.469 1 97.69 488 THR A C 1
ATOM 3975 O O . THR A 1 488 ? -10.125 -39 -23.062 1 97.69 488 THR A O 1
ATOM 3978 N N . LYS A 1 489 ? -8.672 -40.656 -22.797 1 98.06 489 LYS A N 1
ATOM 3979 C CA . LYS A 1 489 ? -9.156 -41.375 -23.969 1 98.06 489 LYS A CA 1
ATOM 3980 C C . LYS A 1 489 ? -10.633 -41.719 -23.828 1 98.06 489 LYS A C 1
ATOM 3982 O O . LYS A 1 489 ? -11.391 -41.656 -24.797 1 98.06 489 LYS A O 1
ATOM 3987 N N . ASP A 1 490 ? -11.086 -42.094 -22.609 1 97.44 490 ASP A N 1
ATOM 3988 C CA . ASP A 1 490 ? -12.453 -42.594 -22.422 1 97.44 490 ASP A CA 1
ATOM 3989 C C . ASP A 1 490 ? -13.406 -41.406 -22.203 1 97.44 490 ASP A C 1
ATOM 3991 O O . ASP A 1 490 ? -14.578 -41.469 -22.594 1 97.44 490 ASP A O 1
ATOM 3995 N N . SER A 1 491 ? -12.953 -40.375 -21.547 1 96.31 491 SER A N 1
ATOM 3996 C CA . SER A 1 491 ? -13.742 -39.188 -21.266 1 96.31 491 SER A CA 1
ATOM 3997 C C . SER A 1 491 ? -12.844 -38 -20.938 1 96.31 491 SER A C 1
ATOM 3999 O O . SER A 1 491 ? -11.836 -38.156 -20.25 1 96.31 491 SER A O 1
ATOM 4001 N N . PRO A 1 492 ? -13.258 -36.844 -21.469 1 96.38 492 PRO A N 1
ATOM 4002 C CA . PRO A 1 492 ? -12.477 -35.656 -21.047 1 96.38 492 PRO A CA 1
ATOM 4003 C C . PRO A 1 492 ? -12.672 -35.312 -19.578 1 96.38 492 PRO A C 1
ATOM 4005 O O . PRO A 1 492 ? -11.953 -34.469 -19.031 1 96.38 492 PRO A O 1
ATOM 4008 N N . LEU A 1 493 ? -13.609 -36.031 -18.859 1 97.56 493 LEU A N 1
ATOM 4009 C CA . LEU A 1 493 ? -13.945 -35.688 -17.484 1 97.56 493 LEU A CA 1
ATOM 4010 C C . LEU A 1 493 ? -13.211 -36.625 -16.516 1 97.56 493 LEU A C 1
ATOM 4012 O O . LEU A 1 493 ? -13.273 -36.406 -15.297 1 97.56 493 LEU A O 1
ATOM 4016 N N . GLU A 1 494 ? -12.492 -37.594 -17 1 97.81 494 GLU A N 1
ATOM 4017 C CA . GLU A 1 494 ? -11.797 -38.562 -16.172 1 97.81 494 GLU A CA 1
ATOM 4018 C C . GLU A 1 494 ? -10.367 -38.781 -16.656 1 97.81 494 GLU A C 1
ATOM 4020 O O . GLU A 1 494 ? -10.102 -38.781 -17.859 1 97.81 494 GLU A O 1
ATOM 4025 N N . HIS A 1 495 ? -9.484 -38.938 -15.742 1 97.19 495 HIS A N 1
ATOM 4026 C CA . HIS A 1 495 ? -8.109 -39.312 -16.016 1 97.19 495 HIS A CA 1
ATOM 4027 C C . HIS A 1 495 ? -7.891 -40.812 -15.742 1 97.19 495 HIS A C 1
ATOM 4029 O O . HIS A 1 495 ? -8.336 -41.312 -14.711 1 97.19 495 HIS A O 1
ATOM 4035 N N . HIS A 1 496 ? -7.234 -41.469 -16.672 1 98.12 496 HIS A N 1
ATOM 4036 C CA . HIS A 1 496 ? -6.984 -42.906 -16.531 1 98.12 496 HIS A CA 1
ATOM 4037 C C . HIS A 1 496 ? -5.543 -43.25 -16.891 1 98.12 496 HIS A C 1
ATOM 4039 O O . HIS A 1 496 ? -4.855 -42.469 -17.531 1 98.12 496 HIS A O 1
ATOM 4045 N N . LEU A 1 497 ? -5.125 -44.344 -16.344 1 98.5 497 LEU A N 1
ATOM 4046 C CA . LEU A 1 497 ? -3.855 -44.938 -16.75 1 98.5 497 LEU A CA 1
ATOM 4047 C C . LEU A 1 497 ? -4.047 -45.875 -17.938 1 98.5 497 LEU A C 1
ATOM 4049 O O . LEU A 1 497 ? -4.918 -46.75 -17.922 1 98.5 497 LEU A O 1
ATOM 4053 N N . TYR A 1 498 ? -3.236 -45.688 -18.984 1 98.56 498 TYR A N 1
ATOM 4054 C CA . TYR A 1 498 ? -3.285 -46.469 -20.203 1 98.56 498 TYR A CA 1
ATOM 4055 C C . TYR A 1 498 ? -1.922 -47.094 -20.5 1 98.56 498 TYR A C 1
ATOM 4057 O O . TYR A 1 498 ? -0.905 -46.656 -19.953 1 98.56 498 TYR A O 1
ATOM 4065 N N . VAL A 1 499 ? -1.938 -48.125 -21.375 1 98.38 499 VAL A N 1
ATOM 4066 C CA . VAL A 1 499 ? -0.71 -48.75 -21.891 1 98.38 499 VAL A CA 1
ATOM 4067 C C . VAL A 1 499 ? -0.848 -49 -23.391 1 98.38 499 VAL A C 1
ATOM 4069 O O . VAL A 1 499 ? -1.933 -49.312 -23.859 1 98.38 499 VAL A O 1
ATOM 4072 N N . VAL A 1 500 ? 0.211 -48.781 -24.125 1 98.56 500 VAL A N 1
ATOM 4073 C CA . VAL A 1 500 ? 0.235 -48.969 -25.562 1 98.56 500 VAL A CA 1
ATOM 4074 C C . VAL A 1 500 ? 1.625 -49.406 -26 1 98.56 500 VAL A C 1
ATOM 4076 O O . VAL A 1 500 ? 2.619 -49.125 -25.328 1 98.56 500 VAL A O 1
ATOM 4079 N N . SER A 1 501 ? 1.661 -50.188 -27.078 1 97.88 501 SER A N 1
ATOM 4080 C CA . SER A 1 501 ? 2.949 -50.562 -27.672 1 97.88 501 SER A CA 1
ATOM 4081 C C . SER A 1 501 ? 3.523 -49.406 -28.5 1 97.88 501 SER A C 1
ATOM 4083 O O . SER A 1 501 ? 2.838 -48.844 -29.359 1 97.88 501 SER A O 1
ATOM 4085 N N . TYR A 1 502 ? 4.781 -49.031 -28.281 1 97.44 502 TYR A N 1
ATOM 4086 C CA . TYR A 1 502 ? 5.371 -47.969 -29.094 1 97.44 502 TYR A CA 1
ATOM 4087 C C . TYR A 1 502 ? 6.047 -48.562 -30.328 1 97.44 502 TYR A C 1
ATOM 4089 O O . TYR A 1 502 ? 6.43 -47.812 -31.234 1 97.44 502 TYR A O 1
ATOM 4097 N N . GLU A 1 503 ? 6.176 -49.844 -30.375 1 94 503 GLU A N 1
ATOM 4098 C CA . GLU A 1 503 ? 6.719 -50.5 -31.547 1 94 503 GLU A CA 1
ATOM 4099 C C . GLU A 1 503 ? 5.621 -50.812 -32.562 1 94 503 GLU A C 1
ATOM 4101 O O . GLU A 1 503 ? 5.855 -50.75 -33.781 1 94 503 GLU A O 1
ATOM 4106 N N . SER A 1 504 ? 4.559 -51.281 -32.062 1 93.75 504 SER A N 1
ATOM 4107 C CA . SER A 1 504 ? 3.381 -51.531 -32.875 1 93.75 504 SER A CA 1
ATOM 4108 C C . SER A 1 504 ? 2.15 -50.844 -32.312 1 93.75 504 SER A C 1
ATOM 4110 O O . SER A 1 504 ? 1.215 -51.469 -31.844 1 93.75 504 SER A O 1
ATOM 4112 N N . PRO A 1 505 ? 2.205 -49.5 -32.688 1 94.75 505 PRO A N 1
ATOM 4113 C CA . PRO A 1 505 ? 1.095 -48.75 -32.125 1 94.75 505 PRO A CA 1
ATOM 4114 C C . PRO A 1 505 ? -0.263 -49.156 -32.656 1 94.75 505 PRO A C 1
ATOM 4116 O O . PRO A 1 505 ? -0.383 -49.469 -33.844 1 94.75 505 PRO A O 1
ATOM 4119 N N . GLY A 1 506 ? -1.32 -49.219 -31.891 1 91.19 506 GLY A N 1
ATOM 4120 C CA . GLY A 1 506 ? -2.674 -49.594 -32.25 1 91.19 506 GLY A CA 1
ATOM 4121 C C . GLY A 1 506 ? -3.646 -49.562 -31.094 1 91.19 506 GLY A C 1
ATOM 4122 O O . GLY A 1 506 ? -4.105 -48.469 -30.719 1 91.19 506 GLY A O 1
ATOM 4123 N N . GLU A 1 507 ? -3.604 -50.625 -30.406 1 94.81 507 GLU A N 1
ATOM 4124 C CA . GLU A 1 507 ? -4.559 -50.75 -29.297 1 94.81 507 GLU A CA 1
ATOM 4125 C C . GLU A 1 507 ? -4.047 -50.062 -28.047 1 94.81 507 GLU A C 1
ATOM 4127 O O . GLU A 1 507 ? -2.93 -50.312 -27.594 1 94.81 507 GLU A O 1
ATOM 4132 N N . VAL A 1 508 ? -4.777 -49.125 -27.531 1 97.94 508 VAL A N 1
ATOM 4133 C CA . VAL A 1 508 ? -4.516 -48.469 -26.25 1 97.94 508 VAL A CA 1
ATOM 4134 C C . VAL A 1 508 ? -5.383 -49.125 -25.172 1 97.94 508 VAL A C 1
ATOM 4136 O O . VAL A 1 508 ? -6.609 -49.031 -25.219 1 97.94 508 VAL A O 1
ATOM 4139 N N . VAL A 1 509 ? -4.809 -49.719 -24.156 1 98 509 VAL A N 1
ATOM 4140 C CA . VAL A 1 509 ? -5.535 -50.469 -23.125 1 98 509 VAL A CA 1
ATOM 4141 C C . VAL A 1 509 ? -5.621 -49.656 -21.844 1 98 509 VAL A C 1
ATOM 4143 O O . VAL A 1 509 ? -4.609 -49.156 -21.359 1 98 509 VAL A O 1
ATOM 4146 N N . ARG A 1 510 ? -6.82 -49.469 -21.328 1 98.5 510 ARG A N 1
ATOM 4147 C CA . ARG A 1 510 ? -7.012 -48.812 -20.047 1 98.5 510 ARG A CA 1
ATOM 4148 C C . ARG A 1 510 ? -6.781 -49.781 -18.891 1 98.5 510 ARG A C 1
ATOM 4150 O O . ARG A 1 510 ? -7.336 -50.875 -18.875 1 98.5 510 ARG A O 1
ATOM 4157 N N . LEU A 1 511 ? -6.066 -49.344 -17.891 1 98.31 511 LEU A N 1
ATOM 4158 C CA . LEU A 1 511 ? -5.754 -50.219 -16.75 1 98.31 511 LEU A CA 1
ATOM 4159 C C . LEU A 1 511 ? -6.621 -49.875 -15.547 1 98.31 511 LEU A C 1
ATOM 4161 O O . LEU A 1 511 ? -6.891 -50.719 -14.703 1 98.31 511 LEU A O 1
ATOM 4165 N N . THR A 1 512 ? -7.082 -48.688 -15.422 1 98.31 512 THR A N 1
ATOM 4166 C CA . THR A 1 512 ? -7.801 -48.219 -14.234 1 98.31 512 THR A CA 1
ATOM 4167 C C . THR A 1 512 ? -9.305 -48.406 -14.414 1 98.31 512 THR A C 1
ATOM 4169 O O . THR A 1 512 ? -9.789 -48.562 -15.539 1 98.31 512 THR A O 1
ATOM 4172 N N . LYS A 1 513 ? -10 -48.25 -13.289 1 96.06 513 LYS A N 1
ATOM 4173 C CA . LYS A 1 513 ? -11.445 -48.438 -13.258 1 96.06 513 LYS A CA 1
ATOM 4174 C C . LYS A 1 513 ? -12.172 -47.219 -13.797 1 96.06 513 LYS A C 1
ATOM 4176 O O . LYS A 1 513 ? -11.859 -46.094 -13.422 1 96.06 513 LYS A O 1
ATOM 4181 N N . PRO A 1 514 ? -13.148 -47.469 -14.742 1 96.75 514 PRO A N 1
ATOM 4182 C CA . PRO A 1 514 ? -13.945 -46.312 -15.219 1 96.75 514 PRO A CA 1
ATOM 4183 C C . PRO A 1 514 ? -14.852 -45.75 -14.141 1 96.75 514 PRO A C 1
ATOM 4185 O O . PRO A 1 514 ? -15.156 -46.406 -13.156 1 96.75 514 PRO A O 1
ATOM 4188 N N . GLY A 1 515 ? -15.297 -44.531 -14.32 1 97.06 515 GLY A N 1
ATOM 4189 C CA . GLY A 1 515 ? -16.203 -43.875 -13.383 1 97.06 515 GLY A CA 1
ATOM 4190 C C . GLY A 1 515 ? -15.477 -43.062 -12.312 1 97.06 515 GLY A C 1
ATOM 4191 O O . GLY A 1 515 ? -16.109 -42.5 -11.414 1 97.06 515 GLY A O 1
ATOM 4192 N N . PHE A 1 516 ? -14.164 -43.062 -12.391 1 97.12 516 PHE A N 1
ATOM 4193 C CA . PHE A 1 516 ? -13.312 -42.344 -11.445 1 97.12 516 PHE A CA 1
ATOM 4194 C C . PHE A 1 516 ? -12.234 -41.562 -12.172 1 97.12 516 PHE A C 1
ATOM 4196 O O . PHE A 1 516 ? -11.953 -41.812 -13.344 1 97.12 516 PHE A O 1
ATOM 4203 N N . SER A 1 517 ? -11.758 -40.594 -11.594 1 96.69 517 SER A N 1
ATOM 4204 C CA . SER A 1 517 ? -10.531 -39.938 -12.039 1 96.69 517 SER A CA 1
ATOM 4205 C C . SER A 1 517 ? -9.328 -40.438 -11.234 1 96.69 517 SER A C 1
ATOM 4207 O O . SER A 1 517 ? -9.383 -40.5 -10 1 96.69 517 SER A O 1
ATOM 4209 N N . HIS A 1 518 ? -8.242 -40.75 -11.945 1 96.62 518 HIS A N 1
ATOM 4210 C CA . HIS A 1 518 ? -7.113 -41.438 -11.32 1 96.62 518 HIS A CA 1
ATOM 4211 C C . HIS A 1 518 ? -5.832 -40.594 -11.461 1 96.62 518 HIS A C 1
ATOM 4213 O O . HIS A 1 518 ? -5.66 -39.875 -12.445 1 96.62 518 HIS A O 1
ATOM 4219 N N . SER A 1 519 ? -5.012 -40.656 -10.539 1 95.5 519 SER A N 1
ATOM 4220 C CA . SER A 1 519 ? -3.596 -40.312 -10.578 1 95.5 519 SER A CA 1
ATOM 4221 C C . SER A 1 519 ? -2.719 -41.5 -10.195 1 95.5 519 SER A C 1
ATOM 4223 O O . SER A 1 519 ? -2.82 -42 -9.086 1 95.5 519 SER A O 1
ATOM 4225 N N . CYS A 1 520 ? -1.838 -41.844 -11.102 1 97.06 520 CYS A N 1
ATOM 4226 C CA . CYS A 1 520 ? -1.201 -43.125 -10.906 1 97.06 520 CYS A CA 1
ATOM 4227 C C . CYS A 1 520 ? 0.317 -43 -10.914 1 97.06 520 CYS A C 1
ATOM 4229 O O . CYS A 1 520 ? 0.857 -42 -11.406 1 97.06 520 CYS A O 1
ATOM 4231 N N . SER A 1 521 ? 0.928 -43.969 -10.297 1 96.75 521 SER A N 1
ATOM 4232 C CA . SER A 1 521 ? 2.369 -44.188 -10.328 1 96.75 521 SER A CA 1
ATOM 4233 C C . SER A 1 521 ? 2.693 -45.656 -10.617 1 96.75 521 SER A C 1
ATOM 4235 O O . SER A 1 521 ? 2.156 -46.531 -9.969 1 96.75 521 SER A O 1
ATOM 4237 N N . VAL A 1 522 ? 3.553 -45.875 -11.578 1 97.5 522 VAL A N 1
ATOM 4238 C CA . VAL A 1 522 ? 3.885 -47.219 -12.008 1 97.5 522 VAL A CA 1
ATOM 4239 C C . VAL A 1 522 ? 5.246 -47.625 -11.445 1 97.5 522 VAL A C 1
ATOM 4241 O O . VAL A 1 522 ? 6.172 -46.812 -11.398 1 97.5 522 VAL A O 1
ATOM 4244 N N . SER A 1 523 ? 5.309 -48.938 -11.031 1 96.25 523 SER A N 1
ATOM 4245 C CA . SER A 1 523 ? 6.57 -49.438 -10.492 1 96.25 523 SER A CA 1
ATOM 4246 C C . SER A 1 523 ? 7.629 -49.531 -11.586 1 96.25 523 SER A C 1
ATOM 4248 O O . SER A 1 523 ? 7.305 -49.688 -12.758 1 96.25 523 SER A O 1
ATOM 4250 N N . GLN A 1 524 ? 8.859 -49.5 -11.195 1 91.12 524 GLN A N 1
ATOM 4251 C CA . GLN A 1 524 ? 9.969 -49.562 -12.148 1 91.12 524 GLN A CA 1
ATOM 4252 C C . GLN A 1 524 ? 10.039 -50.938 -12.805 1 91.12 524 GLN A C 1
ATOM 4254 O O . GLN A 1 524 ? 10.57 -51.094 -13.906 1 91.12 524 GLN A O 1
ATOM 4259 N N . THR A 1 525 ? 9.461 -51.906 -12.125 1 92.44 525 THR A N 1
ATOM 4260 C CA . THR A 1 525 ? 9.438 -53.281 -12.664 1 92.44 525 THR A CA 1
ATOM 4261 C C . THR A 1 525 ? 8.211 -53.5 -13.539 1 92.44 525 THR A C 1
ATOM 4263 O O . THR A 1 525 ? 8.055 -54.562 -14.148 1 92.44 525 THR A O 1
ATOM 4266 N N . PHE A 1 526 ? 7.355 -52.562 -13.609 1 95.56 526 PHE A N 1
ATOM 4267 C CA . PHE A 1 526 ? 6.164 -52.531 -14.445 1 95.56 526 PHE A CA 1
ATOM 4268 C C . PHE A 1 526 ? 5.219 -53.688 -14.07 1 95.56 526 PHE A C 1
ATOM 4270 O O . PHE A 1 526 ? 4.488 -54.188 -14.922 1 95.56 526 PHE A O 1
ATOM 4277 N N . ASP A 1 527 ? 5.285 -54.125 -12.852 1 94.88 527 ASP A N 1
ATOM 4278 C CA . ASP A 1 527 ? 4.422 -55.219 -12.406 1 94.88 527 ASP A CA 1
ATOM 4279 C C . ASP A 1 527 ? 3.322 -54.688 -11.484 1 94.88 527 ASP A C 1
ATOM 4281 O O . ASP A 1 527 ? 2.363 -55.406 -11.188 1 94.88 527 ASP A O 1
ATOM 4285 N N . MET A 1 528 ? 3.477 -53.469 -11.023 1 97.06 528 MET A N 1
ATOM 4286 C CA . MET A 1 528 ? 2.49 -52.875 -10.117 1 97.06 528 MET A CA 1
ATOM 4287 C C . MET A 1 528 ? 2.271 -51.406 -10.438 1 97.06 528 MET A C 1
ATOM 4289 O O . MET A 1 528 ? 3.104 -50.781 -11.086 1 97.06 528 MET A O 1
ATOM 4293 N N . PHE A 1 529 ? 1.16 -50.906 -10.008 1 98 529 PHE A N 1
ATOM 4294 C CA . PHE A 1 529 ? 0.947 -49.469 -9.992 1 98 529 PHE A CA 1
ATOM 4295 C C . PHE A 1 529 ? 0.045 -49.062 -8.836 1 98 529 PHE A C 1
ATOM 4297 O O . PHE A 1 529 ? -0.707 -49.875 -8.312 1 98 529 PHE A O 1
ATOM 4304 N N . ILE A 1 530 ? 0.181 -47.875 -8.367 1 97.81 530 ILE A N 1
ATOM 4305 C CA . ILE A 1 530 ? -0.667 -47.25 -7.355 1 97.81 530 ILE A CA 1
ATOM 4306 C C . ILE A 1 530 ? -1.648 -46.281 -8.023 1 97.81 530 ILE A C 1
ATOM 4308 O O . ILE A 1 530 ? -1.283 -45.562 -8.953 1 97.81 530 ILE A O 1
ATOM 4312 N N . SER A 1 531 ? -2.863 -46.312 -7.621 1 97.69 531 SER A N 1
ATOM 4313 C CA . SER A 1 531 ? -3.885 -45.406 -8.148 1 97.69 531 SER A CA 1
ATOM 4314 C C . SER A 1 531 ? -4.543 -44.625 -7.027 1 97.69 531 SER A C 1
ATOM 4316 O O . SER A 1 531 ? -5.121 -45.188 -6.102 1 97.69 531 SER A O 1
ATOM 4318 N N . HIS A 1 532 ? -4.316 -43.406 -7.023 1 95.31 532 HIS A N 1
ATOM 4319 C CA . HIS A 1 532 ? -5.113 -42.438 -6.246 1 95.31 532 HIS A CA 1
ATOM 4320 C C . HIS A 1 532 ? -6.332 -41.969 -7.027 1 95.31 532 HIS A C 1
ATOM 4322 O O . HIS A 1 532 ? -6.199 -41.312 -8.062 1 95.31 532 HIS A O 1
ATOM 4328 N N . TYR A 1 533 ? -7.527 -42.312 -6.598 1 95.38 533 TYR A N 1
ATOM 4329 C CA . TYR A 1 533 ? -8.672 -42 -7.445 1 95.38 533 TYR A CA 1
ATOM 4330 C C . TYR A 1 533 ? -9.883 -41.625 -6.605 1 95.38 533 TYR A C 1
ATOM 4332 O O . TYR A 1 533 ? -9.945 -41.938 -5.41 1 95.38 533 TYR A O 1
ATOM 4340 N N . SER A 1 534 ? -10.734 -40.906 -7.195 1 93.31 534 SER A N 1
ATOM 4341 C CA . SER A 1 534 ? -11.992 -40.469 -6.609 1 93.31 534 SER A CA 1
ATOM 4342 C C . SER A 1 534 ? -13.023 -40.125 -7.684 1 93.31 534 SER A C 1
ATOM 4344 O O . SER A 1 534 ? -12.75 -40.281 -8.875 1 93.31 534 SER A O 1
ATOM 4346 N N . SER A 1 535 ? -14.203 -39.844 -7.328 1 93.12 535 SER A N 1
ATOM 4347 C CA . SER A 1 535 ? -15.281 -39.344 -8.172 1 93.12 535 SER A CA 1
ATOM 4348 C C . SER A 1 535 ? -16.047 -38.25 -7.477 1 93.12 535 SER A C 1
ATOM 4350 O O . SER A 1 535 ? -15.727 -37.844 -6.352 1 93.12 535 SER A O 1
ATOM 4352 N N . LEU A 1 536 ? -17.031 -37.75 -8.141 1 91.12 536 LEU A N 1
ATOM 4353 C CA . LEU A 1 536 ? -17.859 -36.719 -7.531 1 91.12 536 LEU A CA 1
ATOM 4354 C C . LEU A 1 536 ? -18.562 -37.219 -6.285 1 91.12 536 LEU A C 1
ATOM 4356 O O . LEU A 1 536 ? -18.812 -36.469 -5.344 1 91.12 536 LEU A O 1
ATOM 4360 N N . THR A 1 537 ? -18.781 -38.5 -6.262 1 88.31 537 THR A N 1
ATOM 4361 C CA . THR A 1 537 ? -19.578 -39.094 -5.184 1 88.31 537 THR A CA 1
ATOM 4362 C C . THR A 1 537 ? -18.719 -39.938 -4.254 1 88.31 537 THR A C 1
ATOM 4364 O O . THR A 1 537 ? -19.188 -40.438 -3.236 1 88.31 537 THR A O 1
ATOM 4367 N N . THR A 1 538 ? -17.469 -40.125 -4.645 1 88.44 538 THR A N 1
ATOM 4368 C CA . THR A 1 538 ? -16.594 -40.969 -3.838 1 88.44 538 THR A CA 1
ATOM 4369 C C . THR A 1 538 ? -15.328 -40.219 -3.438 1 88.44 538 THR A C 1
ATOM 4371 O O . THR A 1 538 ? -14.602 -39.719 -4.297 1 88.44 538 THR A O 1
ATOM 4374 N N . SER A 1 539 ? -15.117 -40.125 -2.105 1 87.12 539 SER A N 1
ATOM 4375 C CA . SER A 1 539 ? -13.898 -39.5 -1.605 1 87.12 539 SER A CA 1
ATOM 4376 C C . SER A 1 539 ? -12.656 -40.281 -2.025 1 87.12 539 SER A C 1
ATOM 4378 O O . SER A 1 539 ? -12.758 -41.438 -2.432 1 87.12 539 SER A O 1
ATOM 4380 N N . PRO A 1 540 ? -11.523 -39.812 -1.951 1 88.88 540 PRO A N 1
ATOM 4381 C CA . PRO A 1 540 ? -10.289 -40.406 -2.494 1 88.88 540 PRO A CA 1
ATOM 4382 C C . PRO A 1 540 ? -9.93 -41.719 -1.839 1 88.88 540 PRO A C 1
ATOM 4384 O O . PRO A 1 540 ? -10.109 -41.906 -0.629 1 88.88 540 PRO A O 1
ATOM 4387 N N . CYS A 1 541 ? -9.438 -42.594 -2.66 1 91.81 541 CYS A N 1
ATOM 4388 C CA . CYS A 1 541 ? -8.844 -43.875 -2.275 1 91.81 541 CYS A CA 1
ATOM 4389 C C . CYS A 1 541 ? -7.477 -44.031 -2.928 1 91.81 541 CYS A C 1
ATOM 4391 O O . CYS A 1 541 ? -7.211 -43.469 -3.99 1 91.81 541 CYS A O 1
ATOM 4393 N N . VAL A 1 542 ? -6.648 -44.719 -2.205 1 95.75 542 VAL A N 1
ATOM 4394 C CA . VAL A 1 542 ? -5.344 -45.031 -2.768 1 95.75 542 VAL A CA 1
ATOM 4395 C C . VAL A 1 542 ? -5.125 -46.562 -2.727 1 95.75 542 VAL A C 1
ATOM 4397 O O . VAL A 1 542 ? -4.973 -47.125 -1.651 1 95.75 542 VAL A O 1
ATOM 4400 N N . HIS A 1 543 ? -5.109 -47.156 -3.883 1 97.06 543 HIS A N 1
ATOM 4401 C CA . HIS A 1 543 ? -5.016 -48.594 -4 1 97.06 543 HIS A CA 1
ATOM 4402 C C . HIS A 1 543 ? -3.787 -49 -4.801 1 97.06 543 HIS A C 1
ATOM 4404 O O . HIS A 1 543 ? -3.322 -48.25 -5.664 1 97.06 543 HIS A O 1
ATOM 4410 N N . ILE A 1 544 ? -3.277 -50.156 -4.453 1 97.62 544 ILE A N 1
ATOM 4411 C CA . ILE A 1 544 ? -2.152 -50.781 -5.16 1 97.62 544 ILE A CA 1
ATOM 4412 C C . ILE A 1 544 ? -2.646 -51.938 -6 1 97.62 544 ILE A C 1
ATOM 4414 O O . ILE A 1 544 ? -3.355 -52.812 -5.5 1 97.62 544 ILE A O 1
ATOM 4418 N N . TYR A 1 545 ? -2.252 -51.969 -7.219 1 97.62 545 TYR A N 1
ATOM 4419 C CA . TYR A 1 545 ? -2.654 -53.031 -8.148 1 97.62 545 TYR A CA 1
ATOM 4420 C C . TYR A 1 545 ? -1.441 -53.812 -8.656 1 97.62 545 TYR A C 1
ATOM 4422 O O . TYR A 1 545 ? -0.379 -53.219 -8.891 1 97.62 545 TYR A O 1
ATOM 4430 N N . LYS A 1 546 ? -1.62 -55.062 -8.805 1 96.44 546 LYS A N 1
ATOM 4431 C CA . LYS A 1 546 ? -0.639 -55.906 -9.453 1 96.44 546 LYS A CA 1
ATOM 4432 C C . LYS A 1 546 ? -1.083 -56.281 -10.867 1 96.44 546 LYS A C 1
ATOM 4434 O O . LYS A 1 546 ? -2.264 -56.562 -11.102 1 96.44 546 LYS A O 1
ATOM 4439 N N . LEU A 1 547 ? -0.172 -56.219 -11.797 1 96.75 547 LEU A N 1
ATOM 4440 C CA . LEU A 1 547 ? -0.467 -56.594 -13.172 1 96.75 547 LEU A CA 1
ATOM 4441 C C . LEU A 1 547 ? -0.2 -58.094 -13.391 1 96.75 547 LEU A C 1
ATOM 4443 O O . LEU A 1 547 ? 0.955 -58.531 -13.391 1 96.75 547 LEU A O 1
ATOM 4447 N N . ILE A 1 548 ? -1.29 -58.75 -13.656 1 94.38 548 ILE A N 1
ATOM 4448 C CA . ILE A 1 548 ? -1.193 -60.188 -13.797 1 94.38 548 ILE A CA 1
ATOM 4449 C C . ILE A 1 548 ? -1.497 -60.594 -15.234 1 94.38 548 ILE A C 1
ATOM 4451 O O . ILE A 1 548 ? -2.436 -60.094 -15.844 1 94.38 548 ILE A O 1
ATOM 4455 N N . GLY A 1 549 ? -0.723 -61.531 -15.727 1 91.62 549 GLY A N 1
ATOM 4456 C CA . GLY A 1 549 ? -0.901 -62.031 -17.078 1 91.62 549 GLY A CA 1
ATOM 4457 C C . GLY A 1 549 ? 0.355 -62.656 -17.656 1 91.62 549 GLY A C 1
ATOM 4458 O O . GLY A 1 549 ? 1.385 -62.719 -16.984 1 91.62 549 GLY A O 1
ATOM 4459 N N . SER A 1 550 ? 0.192 -63.062 -18.906 1 91.44 550 SER A N 1
ATOM 4460 C CA . SER A 1 550 ? 1.292 -63.75 -19.578 1 91.44 550 SER A CA 1
ATOM 4461 C C . SER A 1 550 ? 2.352 -62.781 -20.047 1 91.44 550 SER A C 1
ATOM 4463 O O . SER A 1 550 ? 2.025 -61.688 -20.516 1 91.44 550 SER A O 1
ATOM 4465 N N . ASP A 1 551 ? 3.514 -63.25 -20.016 1 87.62 551 ASP A N 1
ATOM 4466 C CA . ASP A 1 551 ? 4.621 -62.438 -20.5 1 87.62 551 ASP A CA 1
ATOM 4467 C C . ASP A 1 551 ? 4.641 -62.375 -22.031 1 87.62 551 ASP A C 1
ATOM 4469 O O . ASP A 1 551 ? 5.281 -61.531 -22.625 1 87.62 551 ASP A O 1
ATOM 4473 N N . SER A 1 552 ? 3.934 -63.281 -22.547 1 89.75 552 SER A N 1
ATOM 4474 C CA . SER A 1 552 ? 3.879 -63.312 -24.016 1 89.75 552 SER A CA 1
ATOM 4475 C C . SER A 1 552 ? 2.932 -62.25 -24.547 1 89.75 552 SER A C 1
ATOM 4477 O O . SER A 1 552 ? 2.99 -61.875 -25.719 1 89.75 552 SER A O 1
ATOM 4479 N N . ASP A 1 553 ? 2.102 -61.781 -23.672 1 92.56 553 ASP A N 1
ATOM 4480 C CA . ASP A 1 553 ? 1.18 -60.719 -24.062 1 92.56 553 ASP A CA 1
ATOM 4481 C C . ASP A 1 553 ? 1.157 -59.594 -23 1 92.56 553 ASP A C 1
ATOM 4483 O O . ASP A 1 553 ? 0.123 -59.344 -22.375 1 92.56 553 ASP A O 1
ATOM 4487 N N . PRO A 1 554 ? 2.17 -58.906 -22.953 1 92.31 554 PRO A N 1
ATOM 4488 C CA . PRO A 1 554 ? 2.312 -57.938 -21.875 1 92.31 554 PRO A CA 1
ATOM 4489 C C . PRO A 1 554 ? 1.294 -56.781 -21.984 1 92.31 554 PRO A C 1
ATOM 4491 O O . PRO A 1 554 ? 0.927 -56.188 -20.953 1 92.31 554 PRO A O 1
ATOM 4494 N N . LEU A 1 555 ? 0.782 -56.469 -23.125 1 94.06 555 LEU A N 1
ATOM 4495 C CA . LEU A 1 555 ? -0.169 -55.406 -23.344 1 94.06 555 LEU A CA 1
ATOM 4496 C C . LEU A 1 555 ? -1.492 -55.688 -22.641 1 94.06 555 LEU A C 1
ATOM 4498 O O . LEU A 1 555 ? -2.197 -54.75 -22.234 1 94.06 555 LEU A O 1
ATOM 4502 N N . HIS A 1 556 ? -1.837 -57 -22.422 1 95.06 556 HIS A N 1
ATOM 4503 C CA . HIS A 1 556 ? -3.156 -57.344 -21.906 1 95.06 556 HIS A CA 1
ATOM 4504 C C . HIS A 1 556 ? -3.064 -57.906 -20.5 1 95.06 556 HIS A C 1
ATOM 4506 O O . HIS A 1 556 ? -3.908 -58.719 -20.094 1 95.06 556 HIS A O 1
ATOM 4512 N N . LYS A 1 557 ? -1.977 -57.562 -19.828 1 95.19 557 LYS A N 1
ATOM 4513 C CA . LYS A 1 557 ? -1.97 -57.875 -18.406 1 95.19 557 LYS A CA 1
ATOM 4514 C C . LYS A 1 557 ? -3.092 -57.156 -17.672 1 95.19 557 LYS A C 1
ATOM 4516 O O . LYS A 1 557 ? -3.4 -56 -17.984 1 95.19 557 LYS A O 1
ATOM 4521 N N . GLU A 1 558 ? -3.717 -57.812 -16.688 1 95.62 558 GLU A N 1
ATOM 4522 C CA . GLU A 1 558 ? -4.879 -57.281 -16.016 1 95.62 558 GLU A CA 1
ATOM 4523 C C . GLU A 1 558 ? -4.523 -56.812 -14.594 1 95.62 558 GLU A C 1
ATOM 4525 O O . GLU A 1 558 ? -3.797 -57.5 -13.883 1 95.62 558 GLU A O 1
ATOM 4530 N N . PRO A 1 559 ? -4.973 -55.625 -14.273 1 97 559 PRO A N 1
ATOM 4531 C CA . PRO A 1 559 ? -4.73 -55.156 -12.906 1 97 559 PRO A CA 1
ATOM 4532 C C . PRO A 1 559 ? -5.57 -55.906 -11.875 1 97 559 PRO A C 1
ATOM 4534 O O . PRO A 1 559 ? -6.781 -56.062 -12.055 1 97 559 PRO A O 1
ATOM 4537 N N . GLN A 1 560 ? -4.992 -56.344 -10.867 1 95 560 GLN A N 1
ATOM 4538 C CA . GLN A 1 560 ? -5.645 -56.938 -9.711 1 95 560 GLN A CA 1
ATOM 4539 C C . GLN A 1 560 ? -5.363 -56.156 -8.438 1 95 560 GLN A C 1
ATOM 4541 O O . GLN A 1 560 ? -4.211 -55.844 -8.141 1 95 560 GLN A O 1
ATOM 4546 N N . LEU A 1 561 ? -6.449 -55.844 -7.73 1 95.62 561 LEU A N 1
ATOM 4547 C CA . LEU A 1 561 ? -6.254 -55.156 -6.465 1 95.62 561 LEU A CA 1
ATOM 4548 C C . LEU A 1 561 ? -5.406 -55.969 -5.508 1 95.62 561 LEU A C 1
ATOM 4550 O O . LEU A 1 561 ? -5.738 -57.125 -5.223 1 95.62 561 LEU A O 1
ATOM 4554 N N . TRP A 1 562 ? -4.32 -55.406 -5.055 1 96.06 562 TRP A N 1
ATOM 4555 C CA . TRP A 1 562 ? -3.379 -56.125 -4.215 1 96.06 562 TRP A CA 1
ATOM 4556 C C . TRP A 1 562 ? -3.457 -55.656 -2.77 1 96.06 562 TRP A C 1
ATOM 4558 O O . TRP A 1 562 ? -3.451 -56.469 -1.841 1 96.06 562 TRP A O 1
ATOM 4568 N N . ALA A 1 563 ? -3.514 -54.344 -2.572 1 96.31 563 ALA A N 1
ATOM 4569 C CA . ALA A 1 563 ? -3.59 -53.75 -1.243 1 96.31 563 ALA A CA 1
ATOM 4570 C C . ALA A 1 563 ? -4.121 -52.312 -1.318 1 96.31 563 ALA A C 1
ATOM 4572 O O . ALA A 1 563 ? -4.234 -51.75 -2.406 1 96.31 563 ALA A O 1
ATOM 4573 N N . SER A 1 564 ? -4.469 -51.875 -0.125 1 95.31 564 SER A N 1
ATOM 4574 C CA . SER A 1 564 ? -4.941 -50.5 -0.007 1 95.31 564 SER A CA 1
ATOM 4575 C C . SER A 1 564 ? -4.047 -49.688 0.923 1 95.31 564 SER A C 1
ATOM 4577 O O . SER A 1 564 ? -3.588 -50.188 1.951 1 95.31 564 SER A O 1
ATOM 4579 N N . LEU A 1 565 ? -3.689 -48.469 0.487 1 94.12 565 LEU A N 1
ATOM 4580 C CA . LEU A 1 565 ? -3.014 -47.531 1.375 1 94.12 565 LEU A CA 1
ATOM 4581 C C . LEU A 1 565 ? -4.023 -46.656 2.098 1 94.12 565 LEU A C 1
ATOM 4583 O O . LEU A 1 565 ? -3.746 -46.156 3.191 1 94.12 565 LEU A O 1
ATOM 4587 N N . MET A 1 566 ? -5.113 -46.344 1.485 1 92.12 566 MET A N 1
ATOM 4588 C CA . MET A 1 566 ? -6.148 -45.469 2.045 1 92.12 566 MET A CA 1
ATOM 4589 C C . MET A 1 566 ? -7.508 -45.781 1.436 1 92.12 566 MET A C 1
ATOM 4591 O O . MET A 1 566 ? -7.645 -45.875 0.214 1 92.12 566 MET A O 1
ATOM 4595 N N . GLU A 1 567 ? -8.477 -45.906 2.264 1 89.75 567 GLU A N 1
ATOM 4596 C CA . GLU A 1 567 ? -9.836 -46.188 1.81 1 89.75 567 GLU A CA 1
ATOM 4597 C C . GLU A 1 567 ? -10.688 -44.906 1.86 1 89.75 567 GLU A C 1
ATOM 4599 O O . GLU A 1 567 ? -10.398 -44 2.635 1 89.75 567 GLU A O 1
ATOM 4604 N N . SER A 1 568 ? -11.656 -44.969 0.95 1 85.88 568 SER A N 1
ATOM 4605 C CA . SER A 1 568 ? -12.594 -43.844 0.94 1 85.88 568 SER A CA 1
ATOM 4606 C C . SER A 1 568 ? -13.352 -43.75 2.262 1 85.88 568 SER A C 1
ATOM 4608 O O . SER A 1 568 ? -13.727 -44.781 2.848 1 85.88 568 SER A O 1
ATOM 4610 N N . SER A 1 569 ? -13.352 -42.5 2.768 1 74.81 569 SER A N 1
ATOM 4611 C CA . SER A 1 569 ? -14.102 -42.312 4.008 1 74.81 569 SER A CA 1
ATOM 4612 C C . SER A 1 569 ? -15.594 -42.469 3.787 1 74.81 569 SER A C 1
ATOM 4614 O O . SER A 1 569 ? -16.125 -42.125 2.732 1 74.81 569 SER A O 1
ATOM 4616 N N . GLY A 1 570 ? -16.266 -43.656 4.008 1 60.19 570 GLY A N 1
ATOM 4617 C CA . GLY A 1 570 ? -17.688 -43.969 3.834 1 60.19 570 GLY A CA 1
ATOM 4618 C C . GLY A 1 570 ? -18.594 -42.812 4.227 1 60.19 570 GLY A C 1
ATOM 4619 O O . GLY A 1 570 ? -19.812 -42.875 4.027 1 60.19 570 GLY A O 1
ATOM 4620 N N . HIS A 1 571 ? -18.109 -41.844 4.891 1 56.66 571 HIS A N 1
ATOM 4621 C CA . HIS A 1 571 ? -19.016 -40.812 5.398 1 56.66 571 HIS A CA 1
ATOM 4622 C C . HIS A 1 571 ? -19.422 -39.844 4.305 1 56.66 571 HIS A C 1
ATOM 4624 O O . HIS A 1 571 ? -18.547 -39.25 3.645 1 56.66 571 HIS A O 1
ATOM 4630 N N . HIS A 1 572 ? -20.391 -40.156 3.564 1 53.28 572 HIS A N 1
ATOM 4631 C CA . HIS A 1 572 ? -20.969 -39.25 2.598 1 53.28 572 HIS A CA 1
ATOM 4632 C C . HIS A 1 572 ? -21.297 -37.906 3.252 1 53.28 572 HIS A C 1
ATOM 4634 O O . HIS A 1 572 ? -22.281 -37.781 3.994 1 53.28 572 HIS A O 1
ATOM 4640 N N . PHE A 1 573 ? -20.469 -37.156 3.668 1 50.03 573 PHE A N 1
ATOM 4641 C CA . PHE A 1 573 ? -20.828 -35.906 4.32 1 50.03 573 PHE A CA 1
ATOM 4642 C C . PHE A 1 573 ? -21.625 -35.031 3.375 1 50.03 573 PHE A C 1
ATOM 4644 O O . PHE A 1 573 ? -22.297 -34.094 3.814 1 50.03 573 PHE A O 1
ATOM 4651 N N . ASP A 1 574 ? -21.078 -34.781 2.152 1 54.41 574 ASP A N 1
ATOM 4652 C CA . ASP A 1 574 ? -21.531 -33.531 1.507 1 54.41 574 ASP A CA 1
ATOM 4653 C C . ASP A 1 574 ? -22.938 -33.688 0.936 1 54.41 574 ASP A C 1
ATOM 4655 O O . ASP A 1 574 ? -23.156 -34.5 0.025 1 54.41 574 ASP A O 1
ATOM 4659 N N . PRO A 1 575 ? -23.906 -33.344 1.663 1 58.31 575 PRO A N 1
ATOM 4660 C CA . PRO A 1 575 ? -25.234 -33.469 1.077 1 58.31 575 PRO A CA 1
ATOM 4661 C C . PRO A 1 575 ? -25.266 -33.156 -0.413 1 58.31 575 PRO A C 1
ATOM 4663 O O . PRO A 1 575 ? -25.922 -33.844 -1.193 1 58.31 575 PRO A O 1
ATOM 4666 N N . SER A 1 576 ? -24.75 -31.938 -0.874 1 69.06 576 SER A N 1
ATOM 4667 C CA . SER A 1 576 ? -25.172 -31.562 -2.225 1 69.06 576 SER A CA 1
ATOM 4668 C C . SER A 1 576 ? -24.078 -31.875 -3.242 1 69.06 576 SER A C 1
ATOM 4670 O O . SER A 1 576 ? -23.141 -31.094 -3.412 1 69.06 576 SER A O 1
ATOM 4672 N N . THR A 1 577 ? -23.953 -33.156 -3.713 1 83.75 577 THR A N 1
ATOM 4673 C CA . THR A 1 577 ? -23.062 -33.531 -4.82 1 83.75 577 THR A CA 1
ATOM 4674 C C . THR A 1 577 ? -23.562 -32.906 -6.125 1 83.75 577 THR A C 1
ATOM 4676 O O . THR A 1 577 ? -24.75 -32.969 -6.438 1 83.75 577 THR A O 1
ATOM 4679 N N . PRO A 1 578 ? -22.688 -32.281 -6.773 1 92.81 578 PRO A N 1
ATOM 4680 C CA . PRO A 1 578 ? -23.109 -31.672 -8.031 1 92.81 578 PRO A CA 1
ATOM 4681 C C . PRO A 1 578 ? -23.406 -32.688 -9.125 1 92.81 578 PRO A C 1
ATOM 4683 O O . PRO A 1 578 ? -22.938 -33.844 -9.047 1 92.81 578 PRO A O 1
ATOM 4686 N N . GLU A 1 579 ? -24.188 -32.281 -10.055 1 93.88 579 GLU A N 1
ATOM 4687 C CA . GLU A 1 579 ? -24.516 -33.094 -11.234 1 93.88 579 GLU A CA 1
ATOM 4688 C C . GLU A 1 579 ? -23.812 -32.531 -12.477 1 93.88 579 GLU A C 1
ATOM 4690 O O . GLU A 1 579 ? -23.875 -31.312 -12.734 1 93.88 579 GLU A O 1
ATOM 4695 N N . ILE A 1 580 ? -23.141 -33.438 -13.164 1 96.94 580 ILE A N 1
ATOM 4696 C CA . ILE A 1 580 ? -22.5 -33 -14.398 1 96.94 580 ILE A CA 1
ATOM 4697 C C . ILE A 1 580 ? -23.531 -33 -15.531 1 96.94 580 ILE A C 1
ATOM 4699 O O . ILE A 1 580 ? -24.359 -33.906 -15.641 1 96.94 580 ILE A O 1
ATOM 4703 N N . PHE A 1 581 ? -23.547 -31.984 -16.297 1 97.38 581 PHE A N 1
ATOM 4704 C CA . PHE A 1 581 ? -24.391 -31.859 -17.484 1 97.38 581 PHE A CA 1
ATOM 4705 C C . PHE A 1 581 ? -23.562 -31.422 -18.688 1 97.38 581 PHE A C 1
ATOM 4707 O O . PHE A 1 581 ? -22.406 -31.031 -18.547 1 97.38 581 PHE A O 1
ATOM 4714 N N . ASN A 1 582 ? -24.062 -31.609 -19.859 1 97.56 582 ASN A N 1
ATOM 4715 C CA . ASN A 1 582 ? -23.422 -31.141 -21.078 1 97.56 582 ASN A CA 1
ATOM 4716 C C . ASN A 1 582 ? -24.438 -30.531 -22.047 1 97.56 582 ASN A C 1
ATOM 4718 O O . ASN A 1 582 ? -25.641 -30.766 -21.922 1 97.56 582 ASN A O 1
ATOM 4722 N N . PHE A 1 583 ? -24.031 -29.656 -22.859 1 97.44 583 PHE A N 1
ATOM 4723 C CA . PHE A 1 583 ? -24.812 -29.047 -23.922 1 97.44 583 PHE A CA 1
ATOM 4724 C C . PHE A 1 583 ? -23.922 -28.578 -25.062 1 97.44 583 PHE A C 1
ATOM 4726 O O . PHE A 1 583 ? -22.719 -28.406 -24.891 1 97.44 583 PHE A O 1
ATOM 4733 N N . THR A 1 584 ? -24.5 -28.453 -26.25 1 97 584 THR A N 1
ATOM 4734 C CA . THR A 1 584 ? -23.766 -27.953 -27.406 1 97 584 THR A CA 1
ATOM 4735 C C . THR A 1 584 ? -23.859 -26.438 -27.5 1 97 584 THR A C 1
ATOM 4737 O O . THR A 1 584 ? -24.953 -25.891 -27.625 1 97 584 THR A O 1
ATOM 4740 N N . GLY A 1 585 ? -22.734 -25.844 -27.422 1 94.75 585 GLY A N 1
ATOM 4741 C CA . GLY A 1 585 ? -22.719 -24.391 -27.547 1 94.75 585 GLY A CA 1
ATOM 4742 C C . GLY A 1 585 ? -22.969 -23.906 -28.953 1 94.75 585 GLY A C 1
ATOM 4743 O O . GLY A 1 585 ? -22.969 -24.703 -29.906 1 94.75 585 GLY A O 1
ATOM 4744 N N . LYS A 1 586 ? -23.125 -22.609 -29.094 1 93.88 586 LYS A N 1
ATOM 4745 C CA . LYS A 1 586 ? -23.328 -22 -30.391 1 93.88 586 LYS A CA 1
ATOM 4746 C C . LYS A 1 586 ? -22.094 -22.172 -31.281 1 93.88 586 LYS A C 1
ATOM 4748 O O . LYS A 1 586 ? -22.203 -22.172 -32.5 1 93.88 586 LYS A O 1
ATOM 4753 N N . SER A 1 587 ? -21.016 -22.359 -30.625 1 92.31 587 SER A N 1
ATOM 4754 C CA . SER A 1 587 ? -19.766 -22.531 -31.359 1 92.31 587 SER A CA 1
ATOM 4755 C C . SER A 1 587 ? -19.656 -23.938 -31.953 1 92.31 587 SER A C 1
ATOM 4757 O O . SER A 1 587 ? -18.812 -24.203 -32.812 1 92.31 587 SER A O 1
ATOM 4759 N N . GLY A 1 588 ? -20.453 -24.828 -31.516 1 94.25 588 GLY A N 1
ATOM 4760 C CA . GLY A 1 588 ? -20.453 -26.188 -32.031 1 94.25 588 GLY A CA 1
ATOM 4761 C C . GLY A 1 588 ? -19.766 -27.172 -31.094 1 94.25 588 GLY A C 1
ATOM 4762 O O . GLY A 1 588 ? -19.922 -28.391 -31.234 1 94.25 588 GLY A O 1
ATOM 4763 N N . PHE A 1 589 ? -19.141 -26.656 -30.094 1 95.19 589 PHE A N 1
ATOM 4764 C CA . PHE A 1 589 ? -18.453 -27.547 -29.156 1 95.19 589 PHE A CA 1
ATOM 4765 C C . PHE A 1 589 ? -19.422 -28.047 -28.078 1 95.19 589 PHE A C 1
ATOM 4767 O O . PHE A 1 589 ? -20.344 -27.344 -27.703 1 95.19 589 PHE A O 1
ATOM 4774 N N . GLU A 1 590 ? -19.125 -29.219 -27.609 1 96.31 590 GLU A N 1
ATOM 4775 C CA . GLU A 1 590 ? -19.797 -29.719 -26.406 1 96.31 590 GLU A CA 1
ATOM 4776 C C . GLU A 1 590 ? -19.172 -29.141 -25.141 1 96.31 590 GLU A C 1
ATOM 4778 O O . GLU A 1 590 ? -17.953 -29.25 -24.938 1 96.31 590 GLU A O 1
ATOM 4783 N N . LEU A 1 591 ? -20.016 -28.453 -24.406 1 96.88 591 LEU A N 1
ATOM 4784 C CA . LEU A 1 591 ? -19.547 -27.891 -23.141 1 96.88 591 LEU A CA 1
ATOM 4785 C C . LEU A 1 591 ? -20.047 -28.703 -21.969 1 96.88 591 LEU A C 1
ATOM 4787 O O . LEU A 1 591 ? -21.125 -29.312 -22.031 1 96.88 591 LEU A O 1
ATOM 4791 N N . TYR A 1 592 ? -19.234 -28.781 -20.938 1 97.75 592 TYR A N 1
ATOM 4792 C CA . TYR A 1 592 ? -19.609 -29.5 -19.719 1 97.75 592 TYR A CA 1
ATOM 4793 C C . TYR A 1 592 ? -19.734 -28.547 -18.547 1 97.75 592 TYR A C 1
ATOM 4795 O O . TYR A 1 592 ? -19.016 -27.562 -18.453 1 97.75 592 TYR A O 1
ATOM 4803 N N . GLY A 1 593 ? -20.688 -28.812 -17.672 1 97.62 593 GLY A N 1
ATOM 4804 C CA . GLY A 1 593 ? -20.891 -28.031 -16.469 1 97.62 593 GLY A CA 1
ATOM 4805 C C . GLY A 1 593 ? -21.281 -28.875 -15.266 1 97.62 593 GLY A C 1
ATOM 4806 O O . GLY A 1 593 ? -21.516 -30.078 -15.391 1 97.62 593 GLY A O 1
ATOM 4807 N N . MET A 1 594 ? -21.188 -28.266 -14.141 1 97.12 594 MET A N 1
ATOM 4808 C CA . MET A 1 594 ? -21.656 -28.844 -12.883 1 97.12 594 MET A CA 1
ATOM 4809 C C . MET A 1 594 ? -22.766 -27.984 -12.281 1 97.12 594 MET A C 1
ATOM 4811 O O . MET A 1 594 ? -22.656 -26.766 -12.258 1 97.12 594 MET A O 1
ATOM 4815 N N . LEU A 1 595 ? -23.812 -28.672 -11.898 1 97 595 LEU A N 1
ATOM 4816 C CA . LEU A 1 595 ? -24.953 -28 -11.289 1 97 595 LEU A CA 1
ATOM 4817 C C . LEU A 1 595 ? -25.141 -28.453 -9.836 1 97 595 LEU A C 1
ATOM 4819 O O . LEU A 1 595 ? -25.281 -29.641 -9.57 1 97 595 LEU A O 1
ATOM 4823 N N . TYR A 1 596 ? -24.969 -27.531 -8.922 1 95.81 596 TYR A N 1
ATOM 4824 C CA . TYR A 1 596 ? -25.375 -27.75 -7.539 1 95.81 596 TYR A CA 1
ATOM 4825 C C . TYR A 1 596 ? -26.812 -27.281 -7.32 1 95.81 596 TYR A C 1
ATOM 4827 O O . TYR A 1 596 ? -27.094 -26.078 -7.383 1 95.81 596 TYR A O 1
ATOM 4835 N N . LYS A 1 597 ? -27.703 -28.203 -7.133 1 94.25 597 LYS A N 1
ATOM 4836 C CA . LYS A 1 597 ? -29.094 -27.859 -6.836 1 94.25 597 LYS A CA 1
ATOM 4837 C C . LYS A 1 597 ? -29.25 -27.453 -5.375 1 94.25 597 LYS A C 1
ATOM 4839 O O . LYS A 1 597 ? -28.5 -27.906 -4.508 1 94.25 597 LYS A O 1
ATOM 4844 N N . PRO A 1 598 ? -30.219 -26.531 -5.152 1 93.75 598 PRO A N 1
ATOM 4845 C CA . PRO A 1 598 ? -30.469 -26.188 -3.748 1 93.75 598 PRO A CA 1
ATOM 4846 C C . PRO A 1 598 ? -30.891 -27.406 -2.918 1 93.75 598 PRO A C 1
ATOM 4848 O O . PRO A 1 598 ? -31.641 -28.25 -3.396 1 93.75 598 PRO A O 1
ATOM 4851 N N . ASN A 1 599 ? -30.328 -27.484 -1.733 1 87.94 599 ASN A N 1
ATOM 4852 C CA . ASN A 1 599 ? -30.672 -28.625 -0.872 1 87.94 599 ASN A CA 1
ATOM 4853 C C . ASN A 1 599 ? -32.156 -28.672 -0.563 1 87.94 599 ASN A C 1
ATOM 4855 O O . ASN A 1 599 ? -32.75 -29.75 -0.482 1 87.94 599 ASN A O 1
ATOM 4859 N N . HIS A 1 600 ? -32.719 -27.469 -0.363 1 85.81 600 HIS A N 1
ATOM 4860 C CA . HIS A 1 600 ? -34.156 -27.391 -0.112 1 85.81 600 HIS A CA 1
ATOM 4861 C C . HIS A 1 600 ? -34.875 -26.688 -1.262 1 85.81 600 HIS A C 1
ATOM 4863 O O . HIS A 1 600 ? -35.312 -25.547 -1.122 1 85.81 600 HIS A O 1
ATOM 4869 N N . LEU A 1 601 ? -35.031 -27.516 -2.275 1 89.06 601 LEU A N 1
ATOM 4870 C CA . LEU A 1 601 ? -35.75 -27 -3.436 1 89.06 601 LEU A CA 1
ATOM 4871 C C . LEU A 1 601 ? -37.219 -26.812 -3.129 1 89.06 601 LEU A C 1
ATOM 4873 O O . LEU A 1 601 ? -37.906 -27.734 -2.67 1 89.06 601 LEU A O 1
ATOM 4877 N N . VAL A 1 602 ? -37.688 -25.578 -3.309 1 86.44 602 VAL A N 1
ATOM 4878 C CA . VAL A 1 602 ? -39.094 -25.297 -3.113 1 86.44 602 VAL A CA 1
ATOM 4879 C C . VAL A 1 602 ? -39.812 -25.266 -4.461 1 86.44 602 VAL A C 1
ATOM 4881 O O . VAL A 1 602 ? -39.531 -24.422 -5.312 1 86.44 602 VAL A O 1
ATOM 4884 N N . PRO A 1 603 ? -40.719 -26.234 -4.598 1 84.5 603 PRO A N 1
ATOM 4885 C CA . PRO A 1 603 ? -41.406 -26.297 -5.891 1 84.5 603 PRO A CA 1
ATOM 4886 C C . PRO A 1 603 ? -42.125 -24.984 -6.238 1 84.5 603 PRO A C 1
ATOM 4888 O O . PRO A 1 603 ? -42.75 -24.375 -5.375 1 84.5 603 PRO A O 1
ATOM 4891 N N . GLY A 1 604 ? -41.938 -24.562 -7.414 1 86.44 604 GLY A N 1
ATOM 4892 C CA . GLY A 1 604 ? -42.625 -23.375 -7.914 1 86.44 604 GLY A CA 1
ATOM 4893 C C . GLY A 1 604 ? -41.906 -22.078 -7.609 1 86.44 604 GLY A C 1
ATOM 4894 O O . GLY A 1 604 ? -42.312 -21.016 -8.07 1 86.44 604 GLY A O 1
ATOM 4895 N N . ARG A 1 605 ? -40.875 -22.25 -6.852 1 91.69 605 ARG A N 1
ATOM 4896 C CA . ARG A 1 605 ? -40.125 -21.047 -6.527 1 91.69 605 ARG A CA 1
ATOM 4897 C C . ARG A 1 605 ? -38.812 -21 -7.297 1 91.69 605 ARG A C 1
ATOM 4899 O O . ARG A 1 605 ? -38.188 -22.047 -7.52 1 91.69 605 ARG A O 1
ATOM 4906 N N . LYS A 1 606 ? -38.438 -19.766 -7.68 1 94.81 606 LYS A N 1
ATOM 4907 C CA . LYS A 1 606 ? -37.188 -19.578 -8.391 1 94.81 606 LYS A CA 1
ATOM 4908 C C . LYS A 1 606 ? -36.062 -19.172 -7.43 1 94.81 606 LYS A C 1
ATOM 4910 O O . LYS A 1 606 ? -36.219 -18.25 -6.637 1 94.81 606 LYS A O 1
ATOM 4915 N N . HIS A 1 607 ? -35 -19.875 -7.492 1 96.44 607 HIS A N 1
ATOM 4916 C CA . HIS A 1 607 ? -33.875 -19.656 -6.594 1 96.44 607 HIS A CA 1
ATOM 4917 C C . HIS A 1 607 ? -32.812 -18.766 -7.242 1 96.44 607 HIS A C 1
ATOM 4919 O O . HIS A 1 607 ? -32.562 -18.891 -8.438 1 96.44 607 HIS A O 1
ATOM 4925 N N . PRO A 1 608 ? -32.219 -17.844 -6.449 1 97.12 608 PRO A N 1
ATOM 4926 C CA . PRO A 1 608 ? -31.078 -17.109 -7.012 1 97.12 608 PRO A CA 1
ATOM 4927 C C . PRO A 1 608 ? -29.938 -18.016 -7.445 1 97.12 608 PRO A C 1
ATOM 4929 O O . PRO A 1 608 ? -29.766 -19.109 -6.898 1 97.12 608 PRO A O 1
ATOM 4932 N N . THR A 1 609 ? -29.203 -17.547 -8.414 1 98.06 609 THR A N 1
ATOM 4933 C CA . THR A 1 609 ? -28.203 -18.406 -9.039 1 98.06 609 THR A CA 1
ATOM 4934 C C . THR A 1 609 ? -26.828 -17.766 -8.969 1 98.06 609 THR A C 1
ATOM 4936 O O . THR A 1 609 ? -26.688 -16.547 -9.172 1 98.06 609 THR A O 1
ATOM 4939 N N . VAL A 1 610 ? -25.844 -18.547 -8.602 1 98.38 610 VAL A N 1
ATOM 4940 C CA . VAL A 1 610 ? -24.453 -18.094 -8.602 1 98.38 610 VAL A CA 1
ATOM 4941 C C . VAL A 1 610 ? -23.672 -18.875 -9.656 1 98.38 610 VAL A C 1
ATOM 4943 O O . VAL A 1 610 ? -23.594 -20.109 -9.602 1 98.38 610 VAL A O 1
ATOM 4946 N N . VAL A 1 611 ? -23.141 -18.172 -10.617 1 98.44 611 VAL A N 1
ATOM 4947 C CA . VAL A 1 611 ? -22.234 -18.75 -11.602 1 98.44 611 VAL A CA 1
ATOM 4948 C C . VAL A 1 611 ? -20.797 -18.609 -11.117 1 98.44 611 VAL A C 1
ATOM 4950 O O . VAL A 1 611 ? -20.25 -17.5 -11.07 1 98.44 611 VAL A O 1
ATOM 4953 N N . PHE A 1 612 ? -20.219 -19.734 -10.75 1 97.94 612 PHE A N 1
ATOM 4954 C CA . PHE A 1 612 ? -18.797 -19.75 -10.375 1 97.94 612 PHE A CA 1
ATOM 4955 C C . PHE A 1 612 ? -17.922 -19.984 -11.602 1 97.94 612 PHE A C 1
ATOM 4957 O O . PHE A 1 612 ? -18.047 -21.016 -12.258 1 97.94 612 PHE A O 1
ATOM 4964 N N . VAL A 1 613 ? -16.938 -19.016 -11.852 1 96.62 613 VAL A N 1
ATOM 4965 C CA . VAL A 1 613 ? -16.25 -19.078 -13.141 1 96.62 613 VAL A CA 1
ATOM 4966 C C . VAL A 1 613 ? -14.75 -18.938 -12.938 1 96.62 613 VAL A C 1
ATOM 4968 O O . VAL A 1 613 ? -14.305 -18.172 -12.078 1 96.62 613 VAL A O 1
ATOM 4971 N N . TYR A 1 614 ? -13.977 -19.734 -13.555 1 94.31 614 TYR A N 1
ATOM 4972 C CA . TYR A 1 614 ? -12.578 -19.422 -13.844 1 94.31 614 TYR A CA 1
ATOM 4973 C C . TYR A 1 614 ? -12.414 -18.953 -15.281 1 94.31 614 TYR A C 1
ATOM 4975 O O . TYR A 1 614 ? -12.102 -17.781 -15.523 1 94.31 614 TYR A O 1
ATOM 4983 N N . GLY A 1 615 ? -12.766 -19.75 -16.25 1 86.81 615 GLY A N 1
ATOM 4984 C CA . GLY A 1 615 ? -12.898 -19.375 -17.656 1 86.81 615 GLY A CA 1
ATOM 4985 C C . GLY A 1 615 ? -11.57 -19.219 -18.359 1 86.81 615 GLY A C 1
ATOM 4986 O O . GLY A 1 615 ? -11.523 -19 -19.562 1 86.81 615 GLY A O 1
ATOM 4987 N N . GLY A 1 616 ? -10.445 -19.344 -17.672 1 87.19 616 GLY A N 1
ATOM 4988 C CA . GLY A 1 616 ? -9.141 -19.109 -18.281 1 87.19 616 GLY A CA 1
ATOM 4989 C C . GLY A 1 616 ? -8.461 -20.391 -18.734 1 87.19 616 GLY A C 1
ATOM 4990 O O . GLY A 1 616 ? -8.992 -21.484 -18.531 1 87.19 616 GLY A O 1
ATOM 4991 N N . PRO A 1 617 ? -7.359 -20.172 -19.375 1 89.75 617 PRO A N 1
ATOM 4992 C CA . PRO A 1 617 ? -6.617 -21.328 -19.891 1 89.75 617 PRO A CA 1
ATOM 4993 C C . PRO A 1 617 ? -5.957 -22.156 -18.781 1 89.75 617 PRO A C 1
ATOM 4995 O O . PRO A 1 617 ? -5.824 -21.688 -17.656 1 89.75 617 PRO A O 1
ATOM 4998 N N . GLN A 1 618 ? -5.734 -23.406 -19 1 89.12 618 GLN A N 1
ATOM 4999 C CA . GLN A 1 618 ? -4.918 -24.328 -18.219 1 89.12 618 GLN A CA 1
ATOM 5000 C C . GLN A 1 618 ? -5.699 -24.875 -17.031 1 89.12 618 GLN A C 1
ATOM 5002 O O . GLN A 1 618 ? -5.16 -25.641 -16.219 1 89.12 618 GLN A O 1
ATOM 5007 N N . VAL A 1 619 ? -6.945 -24.438 -16.891 1 92.12 619 VAL A N 1
ATOM 5008 C CA . VAL A 1 619 ? -7.695 -24.875 -15.711 1 92.12 619 VAL A CA 1
ATOM 5009 C C . VAL A 1 619 ? -8.977 -25.578 -16.156 1 92.12 619 VAL A C 1
ATOM 5011 O O . VAL A 1 619 ? -9.648 -25.141 -17.078 1 92.12 619 VAL A O 1
ATOM 5014 N N . GLN A 1 620 ? -9.242 -26.703 -15.648 1 94 620 GLN A N 1
ATOM 5015 C CA . GLN A 1 620 ? -10.5 -27.422 -15.773 1 94 620 GLN A CA 1
ATOM 5016 C C . GLN A 1 620 ? -11.172 -27.594 -14.414 1 94 620 GLN A C 1
ATOM 5018 O O . GLN A 1 620 ? -10.578 -28.141 -13.484 1 94 620 GLN A O 1
ATOM 5023 N N . LEU A 1 621 ? -12.383 -27.078 -14.305 1 95.12 621 LEU A N 1
ATOM 5024 C CA . LEU A 1 621 ? -13.117 -27.172 -13.047 1 95.12 621 LEU A CA 1
ATOM 5025 C C . LEU A 1 621 ? -14.07 -28.359 -13.055 1 95.12 621 LEU A C 1
ATOM 5027 O O . LEU A 1 621 ? -14.32 -28.969 -12.016 1 95.12 621 LEU A O 1
ATOM 5031 N N . VAL A 1 622 ? -14.594 -28.688 -14.211 1 97 622 VAL A N 1
ATOM 5032 C CA . VAL A 1 622 ? -15.617 -29.719 -14.336 1 97 622 VAL A CA 1
ATOM 5033 C C . VAL A 1 622 ? -14.961 -31.062 -14.656 1 97 622 VAL A C 1
ATOM 5035 O O . VAL A 1 622 ? -14.492 -31.281 -15.773 1 97 622 VAL A O 1
ATOM 5038 N N . ASN A 1 623 ? -14.898 -31.922 -13.742 1 95.56 623 ASN A N 1
ATOM 5039 C CA . ASN A 1 623 ? -14.391 -33.281 -13.883 1 95.56 623 ASN A CA 1
ATOM 5040 C C . ASN A 1 623 ? -15 -34.219 -12.836 1 95.56 623 ASN A C 1
ATOM 5042 O O . ASN A 1 623 ? -15.672 -33.75 -11.914 1 95.56 623 ASN A O 1
ATOM 5046 N N . ASN A 1 624 ? -14.867 -35.438 -13.086 1 96.12 624 ASN A N 1
ATOM 5047 C CA . ASN A 1 624 ? -15.398 -36.469 -12.172 1 96.12 624 ASN A CA 1
ATOM 5048 C C . ASN A 1 624 ? -14.406 -36.781 -11.062 1 96.12 624 ASN A C 1
ATOM 5050 O O . ASN A 1 624 ? -13.883 -37.906 -11 1 96.12 624 ASN A O 1
ATOM 5054 N N . SER A 1 625 ? -14.125 -35.875 -10.242 1 93.06 625 SER A N 1
ATOM 5055 C CA . SER A 1 625 ? -13.273 -36.031 -9.07 1 93.06 625 SER A CA 1
ATOM 5056 C C . SER A 1 625 ? -13.914 -35.406 -7.832 1 93.06 625 SER A C 1
ATOM 5058 O O . SER A 1 625 ? -14.773 -34.531 -7.945 1 93.06 625 SER A O 1
ATOM 5060 N N . TYR A 1 626 ? -13.461 -35.812 -6.73 1 88.25 626 TYR A N 1
ATOM 5061 C CA . TYR A 1 626 ? -14 -35.312 -5.473 1 88.25 626 TYR A CA 1
ATOM 5062 C C . TYR A 1 626 ? -13.633 -33.844 -5.266 1 88.25 626 TYR A C 1
ATOM 5064 O O . TYR A 1 626 ? -12.461 -33.469 -5.402 1 88.25 626 TYR A O 1
ATOM 5072 N N . LYS A 1 627 ? -14.562 -32.844 -5.055 1 82.62 627 LYS A N 1
ATOM 5073 C CA . LYS A 1 627 ? -14.32 -31.406 -4.938 1 82.62 627 LYS A CA 1
ATOM 5074 C C . LYS A 1 627 ? -13.977 -31.016 -3.504 1 82.62 627 LYS A C 1
ATOM 5076 O O . LYS A 1 627 ? -13.484 -29.922 -3.256 1 82.62 627 LYS A O 1
ATOM 5081 N N . GLY A 1 628 ? -13.727 -31.719 -2.639 1 74.62 628 GLY A N 1
ATOM 5082 C CA . GLY A 1 628 ? -13.32 -31.578 -1.25 1 74.62 628 GLY A CA 1
ATOM 5083 C C . GLY A 1 628 ? -13.453 -30.156 -0.73 1 74.62 628 GLY A C 1
ATOM 5084 O O . GLY A 1 628 ? -14.391 -29.453 -1.085 1 74.62 628 GLY A O 1
ATOM 5085 N N . VAL A 1 629 ? -12.461 -29.641 0.054 1 68.88 629 VAL A N 1
ATOM 5086 C CA . VAL A 1 629 ? -12.484 -28.391 0.814 1 68.88 629 VAL A CA 1
ATOM 5087 C C . VAL A 1 629 ? -12.312 -27.203 -0.131 1 68.88 629 VAL A C 1
ATOM 5089 O O . VAL A 1 629 ? -12.859 -26.125 0.113 1 68.88 629 VAL A O 1
ATOM 5092 N N . LYS A 1 630 ? -11.766 -27.391 -1.171 1 75.31 630 LYS A N 1
ATOM 5093 C CA . LYS A 1 630 ? -11.484 -26.297 -2.105 1 75.31 630 LYS A CA 1
ATOM 5094 C C . LYS A 1 630 ? -12.773 -25.703 -2.664 1 75.31 630 LYS A C 1
ATOM 5096 O O . LYS A 1 630 ? -12.828 -24.516 -2.965 1 75.31 630 LYS A O 1
ATOM 5101 N N . TYR A 1 631 ? -13.82 -26.578 -2.766 1 84.19 631 TYR A N 1
ATOM 5102 C CA . TYR A 1 631 ? -15.062 -26.094 -3.363 1 84.19 631 TYR A CA 1
ATOM 5103 C C . TYR A 1 631 ? -16.219 -26.172 -2.363 1 84.19 631 TYR A C 1
ATOM 5105 O O . TYR A 1 631 ? -17.375 -26.266 -2.752 1 84.19 631 TYR A O 1
ATOM 5113 N N . LEU A 1 632 ? -15.82 -26.156 -1.119 1 86.12 632 LEU A N 1
ATOM 5114 C CA . LEU A 1 632 ? -16.797 -26.203 -0.037 1 86.12 632 LEU A CA 1
ATOM 5115 C C . LEU A 1 632 ? -17.781 -25.047 -0.147 1 86.12 632 LEU A C 1
ATOM 5117 O O . LEU A 1 632 ? -18.953 -25.188 0.195 1 86.12 632 LEU A O 1
ATOM 5121 N N . ARG A 1 633 ? -17.328 -23.969 -0.6 1 91 633 ARG A N 1
ATOM 5122 C CA . ARG A 1 633 ? -18.188 -22.781 -0.752 1 91 633 ARG A CA 1
ATOM 5123 C C . ARG A 1 633 ? -19.375 -23.078 -1.655 1 91 633 ARG A C 1
ATOM 5125 O O . ARG A 1 633 ? -20.484 -22.609 -1.403 1 91 633 ARG A O 1
ATOM 5132 N N . LEU A 1 634 ? -19.141 -23.797 -2.717 1 94.31 634 LEU A N 1
ATOM 5133 C CA . LEU A 1 634 ? -20.203 -24.094 -3.672 1 94.31 634 LEU A CA 1
ATOM 5134 C C . LEU A 1 634 ? -21.297 -24.938 -3.027 1 94.31 634 LEU A C 1
ATOM 5136 O O . LEU A 1 634 ? -22.484 -24.672 -3.217 1 94.31 634 LEU A O 1
ATOM 5140 N N . SER A 1 635 ? -20.844 -25.859 -2.23 1 90.62 635 SER A N 1
ATOM 5141 C CA . SER A 1 635 ? -21.812 -26.672 -1.509 1 90.62 635 SER A CA 1
ATOM 5142 C C . SER A 1 635 ? -22.547 -25.859 -0.447 1 90.62 635 SER A C 1
ATOM 5144 O O . SER A 1 635 ? -23.734 -26.094 -0.201 1 90.62 635 SER A O 1
ATOM 5146 N N . THR A 1 636 ? -21.844 -25.031 0.19 1 91.94 636 THR A N 1
ATOM 5147 C CA . THR A 1 636 ? -22.453 -24.172 1.202 1 91.94 636 THR A CA 1
ATOM 5148 C C . THR A 1 636 ? -23.516 -23.266 0.58 1 91.94 636 THR A C 1
ATOM 5150 O O . THR A 1 636 ? -24.594 -23.094 1.148 1 91.94 636 THR A O 1
ATOM 5153 N N . LEU A 1 637 ? -23.266 -22.734 -0.526 1 95.25 637 LEU A N 1
ATOM 5154 C CA . LEU A 1 637 ? -24.234 -21.906 -1.231 1 95.25 637 LEU A CA 1
ATOM 5155 C C . LEU A 1 637 ? -25.484 -22.703 -1.568 1 95.25 637 LEU A C 1
ATOM 5157 O O . LEU A 1 637 ? -26.594 -22.203 -1.39 1 95.25 637 LEU A O 1
ATOM 5161 N N . ALA A 1 638 ? -25.266 -23.875 -2.035 1 93.94 638 ALA A N 1
ATOM 5162 C CA . ALA A 1 638 ? -26.406 -24.734 -2.348 1 93.94 638 ALA A CA 1
ATOM 5163 C C . ALA A 1 638 ? -27.219 -25.031 -1.099 1 93.94 638 ALA A C 1
ATOM 5165 O O . ALA A 1 638 ? -28.453 -25.078 -1.156 1 93.94 638 ALA A O 1
ATOM 5166 N N . SER A 1 639 ? -26.516 -25.219 -0.006 1 91.5 639 SER A N 1
ATOM 5167 C CA . SER A 1 639 ? -27.203 -25.5 1.251 1 91.5 639 SER A CA 1
ATOM 5168 C C . SER A 1 639 ? -28.031 -24.297 1.717 1 91.5 639 SER A C 1
ATOM 5170 O O . SER A 1 639 ? -29 -24.453 2.449 1 91.5 639 SER A O 1
ATOM 5172 N N . LEU A 1 640 ? -27.688 -23.156 1.273 1 93.81 640 LEU A N 1
ATOM 5173 C CA . LEU A 1 640 ? -28.391 -21.938 1.675 1 93.81 640 LEU A CA 1
ATOM 5174 C C . LEU A 1 640 ? -29.531 -21.625 0.713 1 93.81 640 LEU A C 1
ATOM 5176 O O . LEU A 1 640 ? -30.281 -20.672 0.932 1 93.81 640 LEU A O 1
ATOM 5180 N N . GLY A 1 641 ? -29.594 -22.391 -0.356 1 94.12 641 GLY A N 1
ATOM 5181 C CA . GLY A 1 641 ? -30.75 -22.266 -1.234 1 94.12 641 GLY A CA 1
ATOM 5182 C C . GLY A 1 641 ? -30.406 -21.672 -2.588 1 94.12 641 GLY A C 1
ATOM 5183 O O . GLY A 1 641 ? -31.297 -21.375 -3.393 1 94.12 641 GLY A O 1
ATOM 5184 N N . TYR A 1 642 ? -29.141 -21.516 -2.885 1 96.69 642 TYR A N 1
ATOM 5185 C CA . TYR A 1 642 ? -28.734 -21 -4.184 1 96.69 642 TYR A CA 1
ATOM 5186 C C . TYR A 1 642 ? -28.578 -22.125 -5.195 1 96.69 642 TYR A C 1
ATOM 5188 O O . TYR A 1 642 ? -28.25 -23.266 -4.832 1 96.69 642 TYR A O 1
ATOM 5196 N N . VAL A 1 643 ? -28.844 -21.781 -6.402 1 96.69 643 VAL A N 1
ATOM 5197 C CA . VAL A 1 643 ? -28.375 -22.609 -7.508 1 96.69 643 VAL A CA 1
ATOM 5198 C C . VAL A 1 643 ? -26.938 -22.25 -7.855 1 96.69 643 VAL A C 1
ATOM 5200 O O . VAL A 1 643 ? -26.609 -21.062 -7.996 1 96.69 643 VAL A O 1
ATOM 5203 N N . VAL A 1 644 ? -26.094 -23.234 -7.891 1 97.69 644 VAL A N 1
ATOM 5204 C CA . VAL A 1 644 ? -24.703 -22.938 -8.242 1 97.69 644 VAL A CA 1
ATOM 5205 C C . VAL A 1 644 ? -24.344 -23.641 -9.547 1 97.69 644 VAL A C 1
ATOM 5207 O O . VAL A 1 644 ? -24.562 -24.844 -9.688 1 97.69 644 VAL A O 1
ATOM 5210 N N . LEU A 1 645 ? -23.812 -22.844 -10.43 1 97.94 645 LEU A N 1
ATOM 5211 C CA . LEU A 1 645 ? -23.453 -23.344 -11.75 1 97.94 645 LEU A CA 1
ATOM 5212 C C . LEU A 1 645 ? -21.969 -23.141 -12.031 1 97.94 645 LEU A C 1
ATOM 5214 O O . LEU A 1 645 ? -21.438 -22.062 -11.797 1 97.94 645 LEU A O 1
ATOM 5218 N N . VAL A 1 646 ? -21.297 -24.219 -12.445 1 97.69 646 VAL A N 1
ATOM 5219 C CA . VAL A 1 646 ? -19.906 -24.188 -12.906 1 97.69 646 VAL A CA 1
ATOM 5220 C C . VAL A 1 646 ? -19.844 -24.703 -14.344 1 97.69 646 VAL A C 1
ATOM 5222 O O . VAL A 1 646 ? -20.297 -25.797 -14.641 1 97.69 646 VAL A O 1
ATOM 5225 N N . ILE A 1 647 ? -19.234 -23.906 -15.273 1 97.25 647 ILE A N 1
ATOM 5226 C CA . ILE A 1 647 ? -19.156 -24.297 -16.672 1 97.25 647 ILE A CA 1
ATOM 5227 C C . ILE A 1 647 ? -17.719 -24.156 -17.172 1 97.25 647 ILE A C 1
ATOM 5229 O O . ILE A 1 647 ? -17.094 -23.109 -16.984 1 97.25 647 ILE A O 1
ATOM 5233 N N . ASP A 1 648 ? -17.203 -25.219 -17.719 1 96.69 648 ASP A N 1
ATOM 5234 C CA . ASP A 1 648 ? -15.953 -25.109 -18.453 1 96.69 648 ASP A CA 1
ATOM 5235 C C . ASP A 1 648 ? -16.203 -24.766 -19.922 1 96.69 648 ASP A C 1
ATOM 5237 O O . ASP A 1 648 ? -16.578 -25.641 -20.703 1 96.69 648 ASP A O 1
ATOM 5241 N N . GLY A 1 649 ? -16.047 -23.516 -20.203 1 94.25 649 GLY A N 1
ATOM 5242 C CA . GLY A 1 649 ? -16.188 -23.047 -21.578 1 94.25 649 GLY A CA 1
ATOM 5243 C C . GLY A 1 649 ? -14.906 -23.172 -22.375 1 94.25 649 GLY A C 1
ATOM 5244 O O . GLY A 1 649 ? -13.93 -23.75 -21.922 1 94.25 649 GLY A O 1
ATOM 5245 N N . ARG A 1 650 ? -15.039 -22.766 -23.703 1 93.69 650 ARG A N 1
ATOM 5246 C CA . ARG A 1 650 ? -13.844 -22.688 -24.531 1 93.69 650 ARG A CA 1
ATOM 5247 C C . ARG A 1 650 ? -12.719 -21.953 -23.797 1 93.69 650 ARG A C 1
ATOM 5249 O O . ARG A 1 650 ? -12.977 -21.094 -22.969 1 93.69 650 ARG A O 1
ATOM 5256 N N . GLY A 1 651 ? -11.445 -22.391 -24.031 1 93.56 651 GLY A N 1
ATOM 5257 C CA . GLY A 1 651 ? -10.289 -21.859 -23.328 1 93.56 651 GLY A CA 1
ATOM 5258 C C . GLY A 1 651 ? -9.766 -22.781 -22.25 1 93.56 651 GLY A C 1
ATOM 5259 O O . GLY A 1 651 ? -8.602 -22.703 -21.859 1 93.56 651 GLY A O 1
ATOM 5260 N N . SER A 1 652 ? -10.648 -23.609 -21.703 1 93.19 652 SER A N 1
ATOM 5261 C CA . SER A 1 652 ? -10.227 -24.547 -20.672 1 93.19 652 SER A CA 1
ATOM 5262 C C . SER A 1 652 ? -9.352 -25.656 -21.25 1 93.19 652 SER A C 1
ATOM 5264 O O . SER A 1 652 ? -9.352 -25.891 -22.469 1 93.19 652 SER A O 1
ATOM 5266 N N . CYS A 1 653 ? -8.695 -26.344 -20.406 1 91.56 653 CYS A N 1
ATOM 5267 C CA . CYS A 1 653 ? -7.695 -27.312 -20.875 1 91.56 653 CYS A CA 1
ATOM 5268 C C . CYS A 1 653 ? -8.297 -28.703 -21.016 1 91.56 653 CYS A C 1
ATOM 5270 O O . CYS A 1 653 ? -9.461 -28.922 -20.656 1 91.56 653 CYS A O 1
ATOM 5272 N N . GLN A 1 654 ? -7.605 -29.594 -21.672 1 92.38 654 GLN A N 1
ATOM 5273 C CA . GLN A 1 654 ? -7.859 -31.016 -21.844 1 92.38 654 GLN A CA 1
ATOM 5274 C C . GLN A 1 654 ? -9.008 -31.266 -22.812 1 92.38 654 GLN A C 1
ATOM 5276 O O . GLN A 1 654 ? -9.789 -32.219 -22.641 1 92.38 654 GLN A O 1
ATOM 5281 N N . ARG A 1 655 ? -9.234 -30.344 -23.703 1 94.81 655 ARG A N 1
ATOM 5282 C CA . ARG A 1 655 ? -10.281 -30.469 -24.719 1 94.81 655 ARG A CA 1
ATOM 5283 C C . ARG A 1 655 ? -9.711 -30.25 -26.125 1 94.81 655 ARG A C 1
ATOM 5285 O O . ARG A 1 655 ? -10.461 -30.078 -27.078 1 94.81 655 ARG A O 1
ATOM 5292 N N . GLY A 1 656 ? -8.383 -30.234 -26.203 1 94.62 656 GLY A N 1
ATOM 5293 C CA . GLY A 1 656 ? -7.73 -29.984 -27.484 1 94.62 656 GLY A CA 1
ATOM 5294 C C . GLY A 1 656 ? -7.367 -28.531 -27.688 1 94.62 656 GLY A C 1
ATOM 5295 O O . GLY A 1 656 ? -7.941 -27.641 -27.047 1 94.62 656 GLY A O 1
ATOM 5296 N N . LEU A 1 657 ? -6.512 -28.297 -28.609 1 94.94 657 LEU A N 1
ATOM 5297 C CA . LEU A 1 657 ? -5.926 -26.969 -28.828 1 94.94 657 LEU A CA 1
ATOM 5298 C C . LEU A 1 657 ? -6.953 -26.016 -29.438 1 94.94 657 LEU A C 1
ATOM 5300 O O . LEU A 1 657 ? -6.93 -24.812 -29.156 1 94.94 657 LEU A O 1
ATOM 5304 N N . LYS A 1 658 ? -7.781 -26.516 -30.328 1 94.5 658 LYS A N 1
ATOM 5305 C CA . LYS A 1 658 ? -8.797 -25.672 -30.938 1 94.5 658 LYS A CA 1
ATOM 5306 C C . LYS A 1 658 ? -9.766 -25.141 -29.875 1 94.5 658 LYS A C 1
ATOM 5308 O O . LYS A 1 658 ? -10.18 -23.984 -29.938 1 94.5 658 LYS A O 1
ATOM 5313 N N . PHE A 1 659 ? -10.172 -25.953 -28.969 1 95.06 659 PHE A N 1
ATOM 5314 C CA . PHE A 1 659 ? -11.047 -25.562 -27.859 1 95.06 659 PHE A CA 1
ATOM 5315 C C . PHE A 1 659 ? -10.352 -24.562 -26.938 1 95.06 659 PHE A C 1
ATOM 5317 O O . PHE A 1 659 ? -10.93 -23.531 -26.578 1 95.06 659 PHE A O 1
ATOM 5324 N N . GLU A 1 660 ? -9.125 -24.875 -26.625 1 94.19 660 GLU A N 1
ATOM 5325 C CA . GLU A 1 660 ? -8.344 -24 -25.734 1 94.19 660 GLU A CA 1
ATOM 5326 C C . GLU A 1 660 ? -8 -22.688 -26.422 1 94.19 660 GLU A C 1
ATOM 5328 O O . GLU A 1 660 ? -7.973 -21.641 -25.766 1 94.19 660 GLU A O 1
ATOM 5333 N N . GLY A 1 661 ? -7.734 -22.766 -27.719 1 94.38 661 GLY A N 1
ATOM 5334 C CA . GLY A 1 661 ? -7.242 -21.625 -28.484 1 94.38 661 GLY A CA 1
ATOM 5335 C C . GLY A 1 661 ? -8.305 -20.578 -28.75 1 94.38 661 GLY A C 1
ATOM 5336 O O . GLY A 1 661 ? -8.008 -19.516 -29.312 1 94.38 661 GLY A O 1
ATOM 5337 N N . ALA A 1 662 ? -9.539 -20.797 -28.281 1 92.94 662 ALA A N 1
ATOM 5338 C CA . ALA A 1 662 ? -10.633 -19.859 -28.5 1 92.94 662 ALA A CA 1
ATOM 5339 C C . ALA A 1 662 ? -10.352 -18.516 -27.812 1 92.94 662 ALA A C 1
ATOM 5341 O O . ALA A 1 662 ? -10.875 -17.484 -28.219 1 92.94 662 ALA A O 1
ATOM 5342 N N . VAL A 1 663 ? -9.453 -18.516 -26.797 1 93.31 663 VAL A N 1
ATOM 5343 C CA . VAL A 1 663 ? -9.195 -17.312 -26.016 1 93.31 663 VAL A CA 1
ATOM 5344 C C . VAL A 1 663 ? -8.023 -16.531 -26.609 1 93.31 663 VAL A C 1
ATOM 5346 O O . VAL A 1 663 ? -7.695 -15.438 -26.172 1 93.31 663 VAL A O 1
ATOM 5349 N N . LYS A 1 664 ? -7.391 -17.094 -27.672 1 94.69 664 LYS A N 1
ATOM 5350 C CA . LYS A 1 664 ? -6.25 -16.438 -28.281 1 94.69 664 LYS A CA 1
ATOM 5351 C C . LYS A 1 664 ? -6.637 -15.055 -28.812 1 94.69 664 LYS A C 1
ATOM 5353 O O . LYS A 1 664 ? -7.594 -14.922 -29.578 1 94.69 664 LYS A O 1
ATOM 5358 N N . ASP A 1 665 ? -5.984 -14.008 -28.312 1 92.44 665 ASP A N 1
ATOM 5359 C CA . ASP A 1 665 ? -6.133 -12.609 -28.703 1 92.44 665 ASP A CA 1
ATOM 5360 C C . ASP A 1 665 ? -7.504 -12.07 -28.297 1 92.44 665 ASP A C 1
ATOM 5362 O O . ASP A 1 665 ? -7.855 -10.938 -28.641 1 92.44 665 ASP A O 1
ATOM 5366 N N . LYS A 1 666 ? -8.367 -12.891 -27.703 1 89.5 666 LYS A N 1
ATOM 5367 C CA . LYS A 1 666 ? -9.719 -12.523 -27.281 1 89.5 666 LYS A CA 1
ATOM 5368 C C . LYS A 1 666 ? -10.086 -13.188 -25.953 1 89.5 666 LYS A C 1
ATOM 5370 O O . LYS A 1 666 ? -11 -14.008 -25.906 1 89.5 666 LYS A O 1
ATOM 5375 N N . MET A 1 667 ? -9.625 -12.734 -24.922 1 92.5 667 MET A N 1
ATOM 5376 C CA . MET A 1 667 ? -9.703 -13.43 -23.641 1 92.5 667 MET A CA 1
ATOM 5377 C C . MET A 1 667 ? -11.086 -13.273 -23.016 1 92.5 667 MET A C 1
ATOM 5379 O O . MET A 1 667 ? -11.445 -14.023 -22.109 1 92.5 667 MET A O 1
ATOM 5383 N N . VAL A 1 668 ? -11.992 -12.391 -23.562 1 90.56 668 VAL A N 1
ATOM 5384 C CA . VAL A 1 668 ? -13.297 -12.117 -22.969 1 90.56 668 VAL A CA 1
ATOM 5385 C C . VAL A 1 668 ? -14.359 -13.023 -23.594 1 90.56 668 VAL A C 1
ATOM 5387 O O . VAL A 1 668 ? -15.438 -13.219 -23.031 1 90.56 668 VAL A O 1
ATOM 5390 N N . THR A 1 669 ? -14.117 -13.617 -24.75 1 84.81 669 THR A N 1
ATOM 5391 C CA . THR A 1 669 ? -15.078 -14.328 -25.594 1 84.81 669 THR A CA 1
ATOM 5392 C C . THR A 1 669 ? -15.672 -15.516 -24.844 1 84.81 669 THR A C 1
ATOM 5394 O O . THR A 1 669 ? -16.812 -15.914 -25.109 1 84.81 669 THR A O 1
ATOM 5397 N N . VAL A 1 670 ? -15.055 -15.977 -23.891 1 88.19 670 VAL A N 1
ATOM 5398 C CA . VAL A 1 670 ? -15.477 -17.188 -23.203 1 88.19 670 VAL A CA 1
ATOM 5399 C C . VAL A 1 670 ? -16.625 -16.859 -22.25 1 88.19 670 VAL A C 1
ATOM 5401 O O . VAL A 1 670 ? -17.312 -17.766 -21.766 1 88.19 670 VAL A O 1
ATOM 5404 N N . LEU A 1 671 ? -16.859 -15.609 -22.031 1 93.88 671 LEU A N 1
ATOM 5405 C CA . LEU A 1 671 ? -17.984 -15.172 -21.219 1 93.88 671 LEU A CA 1
ATOM 5406 C C . LEU A 1 671 ? -19.312 -15.641 -21.828 1 93.88 671 LEU A C 1
ATOM 5408 O O . LEU A 1 671 ? -20.25 -15.953 -21.109 1 93.88 671 LEU A O 1
ATOM 5412 N N . GLU A 1 672 ? -19.359 -15.734 -23.125 1 94.56 672 GLU A N 1
ATOM 5413 C CA . GLU A 1 672 ? -20.562 -16.156 -23.828 1 94.56 672 GLU A CA 1
ATOM 5414 C C . GLU A 1 672 ? -20.922 -17.609 -23.5 1 94.56 672 GLU A C 1
ATOM 5416 O O . GLU A 1 672 ? -22.094 -17.969 -23.438 1 94.56 672 GLU A O 1
ATOM 5421 N N . ASP A 1 673 ? -19.891 -18.375 -23.359 1 96.25 673 ASP A N 1
ATOM 5422 C CA . ASP A 1 673 ? -20.125 -19.766 -23 1 96.25 673 ASP A CA 1
ATOM 5423 C C . ASP A 1 673 ? -20.812 -19.891 -21.641 1 96.25 673 ASP A C 1
ATOM 5425 O O . ASP A 1 673 ? -21.641 -20.766 -21.438 1 96.25 673 ASP A O 1
ATOM 5429 N N . GLN A 1 674 ? -20.453 -19 -20.734 1 96.81 674 GLN A N 1
ATOM 5430 C CA . GLN A 1 674 ? -21.078 -18.984 -19.406 1 96.81 674 GLN A CA 1
ATOM 5431 C C . GLN A 1 674 ? -22.562 -18.609 -19.5 1 96.81 674 GLN A C 1
ATOM 5433 O O . GLN A 1 674 ? -23.406 -19.234 -18.844 1 96.81 674 GLN A O 1
ATOM 5438 N N . VAL A 1 675 ? -22.859 -17.641 -20.281 1 97.56 675 VAL A N 1
ATOM 5439 C CA . VAL A 1 675 ? -24.234 -17.156 -20.438 1 97.56 675 VAL A CA 1
ATOM 5440 C C . VAL A 1 675 ? -25.078 -18.219 -21.125 1 97.56 675 VAL A C 1
ATOM 5442 O O . VAL A 1 675 ? -26.234 -18.453 -20.734 1 97.56 675 VAL A O 1
ATOM 5445 N N . GLU A 1 676 ? -24.5 -18.859 -22.125 1 97.19 676 GLU A N 1
ATOM 5446 C CA . GLU A 1 676 ? -25.234 -19.922 -22.828 1 97.19 676 GLU A CA 1
ATOM 5447 C C . GLU A 1 676 ? -25.562 -21.078 -21.891 1 97.19 676 GLU A C 1
ATOM 5449 O O . GLU A 1 676 ? -26.672 -21.625 -21.922 1 97.19 676 GLU A O 1
ATOM 5454 N N . GLY A 1 677 ? -24.531 -21.438 -21.094 1 97.56 677 GLY A N 1
ATOM 5455 C CA . GLY A 1 677 ? -24.766 -22.5 -20.125 1 97.56 677 GLY A CA 1
ATOM 5456 C C . GLY A 1 677 ? -25.828 -22.141 -19.109 1 97.56 677 GLY A C 1
ATOM 5457 O O . GLY A 1 677 ? -26.641 -22.984 -18.734 1 97.56 677 GLY A O 1
ATOM 5458 N N . LEU A 1 678 ? -25.844 -20.922 -18.625 1 98 678 LEU A N 1
ATOM 5459 C CA . LEU A 1 678 ? -26.844 -20.438 -17.703 1 98 678 LEU A CA 1
ATOM 5460 C C . LEU A 1 678 ? -28.25 -20.531 -18.297 1 98 678 LEU A C 1
ATOM 5462 O O . LEU A 1 678 ? -29.172 -21.031 -17.656 1 98 678 LEU A O 1
ATOM 5466 N N . HIS A 1 679 ? -28.422 -20.188 -19.547 1 97.5 679 HIS A N 1
ATOM 5467 C CA . HIS A 1 679 ? -29.719 -20.25 -20.219 1 97.5 679 HIS A CA 1
ATOM 5468 C C . HIS A 1 679 ? -30.156 -21.688 -20.469 1 97.5 679 HIS A C 1
ATOM 5470 O O . HIS A 1 679 ? -31.328 -22.016 -20.375 1 97.5 679 HIS A O 1
ATOM 5476 N N . TYR A 1 680 ? -29.219 -22.5 -20.812 1 97.75 680 TYR A N 1
ATOM 5477 C CA . TYR A 1 680 ? -29.516 -23.906 -21 1 97.75 680 TYR A CA 1
ATOM 5478 C C . TYR A 1 680 ? -30.125 -24.516 -19.75 1 97.75 680 TYR A C 1
ATOM 5480 O O . TYR A 1 680 ? -31.172 -25.172 -19.812 1 97.75 680 TYR A O 1
ATOM 5488 N N . ILE A 1 681 ? -29.484 -24.266 -18.641 1 97.81 681 ILE A N 1
ATOM 5489 C CA . ILE A 1 681 ? -29.953 -24.828 -17.375 1 97.81 681 ILE A CA 1
ATOM 5490 C C . ILE A 1 681 ? -31.281 -24.203 -16.984 1 97.81 681 ILE A C 1
ATOM 5492 O O . ILE A 1 681 ? -32.156 -24.875 -16.438 1 97.81 681 ILE A O 1
ATOM 5496 N N . ALA A 1 682 ? -31.422 -22.922 -17.203 1 96.75 682 ALA A N 1
ATOM 5497 C CA . ALA A 1 682 ? -32.656 -22.219 -16.875 1 96.75 682 ALA A CA 1
ATOM 5498 C C . ALA A 1 682 ? -33.844 -22.781 -17.688 1 96.75 682 ALA A C 1
ATOM 5500 O O . ALA A 1 682 ? -34.969 -22.797 -17.203 1 96.75 682 ALA A O 1
ATOM 5501 N N . ASN A 1 683 ? -33.562 -23.156 -18.891 1 96.5 683 ASN A N 1
ATOM 5502 C CA . ASN A 1 683 ? -34.594 -23.75 -19.734 1 96.5 683 ASN A CA 1
ATOM 5503 C C . ASN A 1 683 ? -34.969 -25.156 -19.266 1 96.5 683 ASN A C 1
ATOM 5505 O O . ASN A 1 683 ? -36.125 -25.578 -19.391 1 96.5 683 ASN A O 1
ATOM 5509 N N . LYS A 1 684 ? -34 -25.781 -18.766 1 95.44 684 LYS A N 1
ATOM 5510 C CA . LYS A 1 684 ? -34.188 -27.156 -18.328 1 95.44 684 LYS A CA 1
ATOM 5511 C C . LYS A 1 684 ? -34.844 -27.203 -16.953 1 95.44 684 LYS A C 1
ATOM 5513 O O . LYS A 1 684 ? -35.656 -28.078 -16.672 1 95.44 684 LYS A O 1
ATOM 5518 N N . TYR A 1 685 ? -34.438 -26.297 -16.125 1 94.5 685 TYR A N 1
ATOM 5519 C CA . TYR A 1 685 ? -34.938 -26.266 -14.758 1 94.5 685 TYR A CA 1
ATOM 5520 C C . TYR A 1 685 ? -35.625 -24.938 -14.453 1 94.5 685 TYR A C 1
ATOM 5522 O O . TYR A 1 685 ? -34.969 -23.891 -14.398 1 94.5 685 TYR A O 1
ATOM 5530 N N . LYS A 1 686 ? -36.812 -25 -13.992 1 92.25 686 LYS A N 1
ATOM 5531 C CA . LYS A 1 686 ? -37.625 -23.781 -13.836 1 92.25 686 LYS A CA 1
ATOM 5532 C C . LYS A 1 686 ? -37.312 -23.094 -12.508 1 92.25 686 LYS A C 1
ATOM 5534 O O . LYS A 1 686 ? -37.719 -21.953 -12.297 1 92.25 686 LYS A O 1
ATOM 5539 N N . PHE A 1 687 ? -36.5 -23.75 -11.688 1 94.25 687 PHE A N 1
ATOM 5540 C CA . PHE A 1 687 ? -36.188 -23.141 -10.398 1 94.25 687 PHE A CA 1
ATOM 5541 C C . PHE A 1 687 ? -35.031 -22.156 -10.516 1 94.25 687 PHE A C 1
ATOM 5543 O O . PHE A 1 687 ? -34.688 -21.484 -9.547 1 94.25 687 PHE A O 1
ATOM 5550 N N . VAL A 1 688 ? -34.469 -21.984 -11.68 1 96.12 688 VAL A N 1
ATOM 5551 C CA . VAL A 1 688 ? -33.375 -21.031 -11.898 1 96.12 688 VAL A CA 1
ATOM 5552 C C . VAL A 1 688 ? -33.938 -19.625 -12.094 1 96.12 688 VAL A C 1
ATOM 5554 O O . VAL A 1 688 ? -34.781 -19.406 -12.992 1 96.12 688 VAL A O 1
ATOM 5557 N N . ASP A 1 689 ? -33.562 -18.703 -11.258 1 95.88 689 ASP A N 1
ATOM 5558 C CA . ASP A 1 689 ? -34 -17.312 -11.375 1 95.88 689 ASP A CA 1
ATOM 5559 C C . ASP A 1 689 ? -33 -16.5 -12.227 1 95.88 689 ASP A C 1
ATOM 5561 O O . ASP A 1 689 ? -31.922 -16.156 -11.766 1 95.88 689 ASP A O 1
ATOM 5565 N N . LEU A 1 690 ? -33.406 -16.078 -13.352 1 96.19 690 LEU A N 1
ATOM 5566 C CA . LEU A 1 690 ? -32.531 -15.367 -14.273 1 96.19 690 LEU A CA 1
ATOM 5567 C C . LEU A 1 690 ? -32.469 -13.883 -13.922 1 96.19 690 LEU A C 1
ATOM 5569 O O . LEU A 1 690 ? -31.609 -13.164 -14.414 1 96.19 690 LEU A O 1
ATOM 5573 N N . SER A 1 691 ? -33.312 -13.414 -13.008 1 95.5 691 SER A N 1
ATOM 5574 C CA . SER A 1 691 ? -33.312 -12.008 -12.602 1 95.5 691 SER A CA 1
ATOM 5575 C C . SER A 1 691 ? -32.344 -11.773 -11.43 1 95.5 691 SER A C 1
ATOM 5577 O O . SER A 1 691 ? -31.984 -10.633 -11.141 1 95.5 691 SER A O 1
ATOM 5579 N N . ARG A 1 692 ? -31.953 -12.844 -10.781 1 96.81 692 ARG A N 1
ATOM 5580 C CA . ARG A 1 692 ? -31.031 -12.773 -9.648 1 96.81 692 ARG A CA 1
ATOM 5581 C C . ARG A 1 692 ? -29.844 -13.711 -9.844 1 96.81 692 ARG A C 1
ATOM 5583 O O . ARG A 1 692 ? -29.734 -14.727 -9.156 1 96.81 692 ARG A O 1
ATOM 5590 N N . VAL A 1 693 ? -28.922 -13.281 -10.711 1 98.44 693 VAL A N 1
ATOM 5591 C CA . VAL A 1 693 ? -27.75 -14.086 -11.047 1 98.44 693 VAL A CA 1
ATOM 5592 C C . VAL A 1 693 ? -26.484 -13.344 -10.641 1 98.44 693 VAL A C 1
ATOM 5594 O O . VAL A 1 693 ? -26.312 -12.172 -10.969 1 98.44 693 VAL A O 1
ATOM 5597 N N . ALA A 1 694 ? -25.688 -14.023 -9.914 1 98.62 694 ALA A N 1
ATOM 5598 C CA . ALA A 1 694 ? -24.359 -13.508 -9.586 1 98.62 694 ALA A CA 1
ATOM 5599 C C . ALA A 1 694 ? -23.266 -14.258 -10.359 1 98.62 694 ALA A C 1
ATOM 5601 O O . ALA A 1 694 ? -23.438 -15.438 -10.688 1 98.62 694 ALA A O 1
ATOM 5602 N N . ILE A 1 695 ? -22.234 -13.57 -10.703 1 98.56 695 ILE A N 1
ATOM 5603 C CA . ILE A 1 695 ? -21.031 -14.188 -11.258 1 98.56 695 ILE A CA 1
ATOM 5604 C C . ILE A 1 695 ? -19.859 -13.969 -10.305 1 98.56 695 ILE A C 1
ATOM 5606 O O . ILE A 1 695 ? -19.641 -12.859 -9.812 1 98.56 695 ILE A O 1
ATOM 5610 N N . HIS A 1 696 ? -19.188 -15.039 -9.984 1 98.06 696 HIS A N 1
ATOM 5611 C CA . HIS A 1 696 ? -18.094 -14.977 -9.023 1 98.06 696 HIS A CA 1
ATOM 5612 C C . HIS A 1 696 ? -16.891 -15.781 -9.516 1 98.06 696 HIS A C 1
ATOM 5614 O O . HIS A 1 696 ? -17.047 -16.938 -9.938 1 98.06 696 HIS A O 1
ATOM 5620 N N . GLY A 1 697 ? -15.758 -15.164 -9.453 1 97.25 697 GLY A N 1
ATOM 5621 C CA . GLY A 1 697 ? -14.523 -15.867 -9.773 1 97.25 697 GLY A CA 1
ATOM 5622 C C . GLY A 1 697 ? -13.297 -15.227 -9.148 1 97.25 697 GLY A C 1
ATOM 5623 O O . GLY A 1 697 ? -13.391 -14.156 -8.539 1 97.25 697 GLY A O 1
ATOM 5624 N N . TRP A 1 698 ? -12.148 -15.93 -9.203 1 96.25 698 TRP A N 1
ATOM 5625 C CA . TRP A 1 698 ? -10.875 -15.508 -8.633 1 96.25 698 TRP A CA 1
ATOM 5626 C C . TRP A 1 698 ? -9.789 -15.469 -9.703 1 96.25 698 TRP A C 1
ATOM 5628 O O . TRP A 1 698 ? -9.781 -16.281 -10.625 1 96.25 698 TRP A O 1
ATOM 5638 N N . SER A 1 699 ? -8.844 -14.492 -9.648 1 96.5 699 SER A N 1
ATOM 5639 C CA . SER A 1 699 ? -7.773 -14.352 -10.625 1 96.5 699 SER A CA 1
ATOM 5640 C C . SER A 1 699 ? -8.328 -14.094 -12.023 1 96.5 699 SER A C 1
ATOM 5642 O O . SER A 1 699 ? -9.125 -13.172 -12.219 1 96.5 699 SER A O 1
ATOM 5644 N N . TYR A 1 700 ? -8.086 -15.023 -13.008 1 96.44 700 TYR A N 1
ATOM 5645 C CA . TYR A 1 700 ? -8.727 -14.906 -14.312 1 96.44 700 TYR A CA 1
ATOM 5646 C C . TYR A 1 700 ? -10.242 -14.906 -14.18 1 96.44 700 TYR A C 1
ATOM 5648 O O . TYR A 1 700 ? -10.938 -14.211 -14.922 1 96.44 700 TYR A O 1
ATOM 5656 N N . GLY A 1 701 ? -10.773 -15.672 -13.227 1 96.88 701 GLY A N 1
ATOM 5657 C CA . GLY A 1 701 ? -12.195 -15.664 -12.953 1 96.88 701 GLY A CA 1
ATOM 5658 C C . GLY A 1 701 ? -12.703 -14.328 -12.445 1 96.88 701 GLY A C 1
ATOM 5659 O O . GLY A 1 701 ? -13.836 -13.938 -12.727 1 96.88 701 GLY A O 1
ATOM 5660 N N . GLY A 1 702 ? -11.828 -13.664 -11.633 1 97.94 702 GLY A N 1
ATOM 5661 C CA . GLY A 1 702 ? -12.164 -12.312 -11.219 1 97.94 702 GLY A CA 1
ATOM 5662 C C . GLY A 1 702 ? -12.25 -11.336 -12.375 1 97.94 702 GLY A C 1
ATOM 5663 O O . GLY A 1 702 ? -13.164 -10.508 -12.43 1 97.94 702 GLY A O 1
ATOM 5664 N N . PHE A 1 703 ? -11.305 -11.469 -13.32 1 97.69 703 PHE A N 1
ATOM 5665 C CA . PHE A 1 703 ? -11.312 -10.688 -14.547 1 97.69 703 PHE A CA 1
ATOM 5666 C C . PHE A 1 703 ? -12.602 -10.93 -15.328 1 97.69 703 PHE A C 1
ATOM 5668 O O . PHE A 1 703 ? -13.266 -9.977 -15.742 1 97.69 703 PHE A O 1
ATOM 5675 N N . LEU A 1 704 ? -13.023 -12.156 -15.422 1 97.19 704 LEU A N 1
ATOM 5676 C CA . LEU A 1 704 ? -14.219 -12.492 -16.188 1 97.19 704 LEU A CA 1
ATOM 5677 C C . LEU A 1 704 ? -15.477 -12.023 -15.469 1 97.19 704 LEU A C 1
ATOM 5679 O O . LEU A 1 704 ? -16.453 -11.648 -16.109 1 97.19 704 LEU A O 1
ATOM 5683 N N . SER A 1 705 ? -15.453 -12.094 -14.141 1 98.31 705 SER A N 1
ATOM 5684 C CA . SER A 1 705 ? -16.594 -11.586 -13.375 1 98.31 705 SER A CA 1
ATOM 5685 C C . SER A 1 705 ? -16.812 -10.102 -13.633 1 98.31 705 SER A C 1
ATOM 5687 O O . SER A 1 705 ? -17.953 -9.656 -13.812 1 98.31 705 SER A O 1
ATOM 5689 N N . LEU A 1 706 ? -15.711 -9.359 -13.656 1 98.44 706 LEU A N 1
ATOM 5690 C CA . LEU A 1 706 ? -15.805 -7.934 -13.961 1 98.44 706 LEU A CA 1
ATOM 5691 C C . LEU A 1 706 ? -16.297 -7.719 -15.383 1 98.44 706 LEU A C 1
ATOM 5693 O O . LEU A 1 706 ? -17.172 -6.875 -15.625 1 98.44 706 LEU A O 1
ATOM 5697 N N . MET A 1 707 ? -15.773 -8.523 -16.297 1 97.75 707 MET A N 1
ATOM 5698 C CA . MET A 1 707 ? -16.172 -8.398 -17.688 1 97.75 707 MET A CA 1
ATOM 5699 C C . MET A 1 707 ? -17.641 -8.805 -17.875 1 97.75 707 MET A C 1
ATOM 5701 O O . MET A 1 707 ? -18.328 -8.281 -18.75 1 97.75 707 MET A O 1
ATOM 5705 N N . GLY A 1 708 ? -18.047 -9.797 -17.031 1 97.69 708 GLY A N 1
ATOM 5706 C CA . GLY A 1 708 ? -19.469 -10.141 -17.047 1 97.69 708 GLY A CA 1
ATOM 5707 C C . GLY A 1 708 ? -20.375 -8.969 -16.734 1 97.69 708 GLY A C 1
ATOM 5708 O O . GLY A 1 708 ? -21.406 -8.789 -17.391 1 97.69 708 GLY A O 1
ATOM 5709 N N . LEU A 1 709 ? -19.969 -8.172 -15.75 1 97.56 709 LEU A N 1
ATOM 5710 C CA . LEU A 1 709 ? -20.766 -7.012 -15.375 1 97.56 709 LEU A CA 1
ATOM 5711 C C . LEU A 1 709 ? -20.672 -5.918 -16.422 1 97.56 709 LEU A C 1
ATOM 5713 O O . LEU A 1 709 ? -21.609 -5.145 -16.625 1 97.56 709 LEU A O 1
ATOM 5717 N N . VAL A 1 710 ? -19.578 -5.828 -17.141 1 97.25 710 VAL A N 1
ATOM 5718 C CA . VAL A 1 710 ? -19.344 -4.809 -18.172 1 97.25 710 VAL A CA 1
ATOM 5719 C C . VAL A 1 710 ? -20.172 -5.141 -19.406 1 97.25 710 VAL A C 1
ATOM 5721 O O . VAL A 1 710 ? -20.859 -4.273 -19.953 1 97.25 710 VAL A O 1
ATOM 5724 N N . HIS A 1 711 ? -20.172 -6.383 -19.797 1 96.44 711 HIS A N 1
ATOM 5725 C CA . HIS A 1 711 ? -20.703 -6.766 -21.109 1 96.44 711 HIS A CA 1
ATOM 5726 C C . HIS A 1 711 ? -22.141 -7.281 -20.969 1 96.44 711 HIS A C 1
ATOM 5728 O O . HIS A 1 711 ? -22.922 -7.199 -21.922 1 96.44 711 HIS A O 1
ATOM 5734 N N . ARG A 1 712 ? -22.453 -7.871 -19.828 1 97.06 712 ARG A N 1
ATOM 5735 C CA . ARG A 1 712 ? -23.766 -8.477 -19.625 1 97.06 712 ARG A CA 1
ATOM 5736 C C . ARG A 1 712 ? -24.391 -8.039 -18.312 1 97.06 712 ARG A C 1
ATOM 5738 O O . ARG A 1 712 ? -24.797 -8.867 -17.5 1 97.06 712 ARG A O 1
ATOM 5745 N N . PRO A 1 713 ? -24.516 -6.734 -18.156 1 96.44 713 PRO A N 1
ATOM 5746 C CA . PRO A 1 713 ? -25.078 -6.254 -16.891 1 96.44 713 PRO A CA 1
ATOM 5747 C C . PRO A 1 713 ? -26.547 -6.645 -16.719 1 96.44 713 PRO A C 1
ATOM 5749 O O . PRO A 1 713 ? -27.062 -6.652 -15.586 1 96.44 713 PRO A O 1
ATOM 5752 N N . GLU A 1 714 ? -27.25 -6.977 -17.766 1 96.06 714 GLU A N 1
ATOM 5753 C CA . GLU A 1 714 ? -28.641 -7.391 -17.703 1 96.06 714 GLU A CA 1
ATOM 5754 C C . GLU A 1 714 ? -28.766 -8.836 -17.234 1 96.06 714 GLU A C 1
ATOM 5756 O O . GLU A 1 714 ? -29.797 -9.227 -16.672 1 96.06 714 GLU A O 1
ATOM 5761 N N . THR A 1 715 ? -27.719 -9.562 -17.469 1 97.25 715 THR A N 1
ATOM 5762 C CA . THR A 1 715 ? -27.719 -10.961 -17.078 1 97.25 715 THR A CA 1
ATOM 5763 C C . THR A 1 715 ? -27.234 -11.117 -15.641 1 97.25 715 THR A C 1
ATOM 5765 O O . THR A 1 715 ? -27.844 -11.836 -14.844 1 97.25 715 THR A O 1
ATOM 5768 N N . PHE A 1 716 ? -26.188 -10.438 -15.383 1 98.38 716 PHE A N 1
ATOM 5769 C CA . PHE A 1 716 ? -25.594 -10.562 -14.062 1 98.38 716 PHE A CA 1
ATOM 5770 C C . PHE A 1 716 ? -25.953 -9.375 -13.188 1 98.38 716 PHE A C 1
ATOM 5772 O O . PHE A 1 716 ? -25.484 -8.258 -13.414 1 98.38 716 PHE A O 1
ATOM 5779 N N . LYS A 1 717 ? -26.672 -9.656 -12.18 1 97.88 717 LYS A N 1
ATOM 5780 C CA . LYS A 1 717 ? -27.078 -8.617 -11.242 1 97.88 717 LYS A CA 1
ATOM 5781 C C . LYS A 1 717 ? -25.922 -8.211 -10.328 1 97.88 717 LYS A C 1
ATOM 5783 O O . LYS A 1 717 ? -25.797 -7.035 -9.977 1 97.88 717 LYS A O 1
ATOM 5788 N N . VAL A 1 718 ? -25.141 -9.203 -10 1 97.88 718 VAL A N 1
ATOM 5789 C CA . VAL A 1 718 ? -24.047 -8.977 -9.055 1 97.88 718 VAL A CA 1
ATOM 5790 C C . VAL A 1 718 ? -22.781 -9.648 -9.578 1 97.88 718 VAL A C 1
ATOM 5792 O O . VAL A 1 718 ? -22.828 -10.727 -10.172 1 97.88 718 VAL A O 1
ATOM 5795 N N . ALA A 1 719 ? -21.609 -8.977 -9.383 1 98.69 719 ALA A N 1
ATOM 5796 C CA . ALA A 1 719 ? -20.312 -9.578 -9.664 1 98.69 719 ALA A CA 1
ATOM 5797 C C . ALA A 1 719 ? -19.406 -9.539 -8.43 1 98.69 719 ALA A C 1
ATOM 5799 O O . ALA A 1 719 ? -19.328 -8.516 -7.75 1 98.69 719 ALA A O 1
ATOM 5800 N N . VAL A 1 720 ? -18.844 -10.633 -8.07 1 98.62 720 VAL A N 1
ATOM 5801 C CA . VAL A 1 720 ? -17.812 -10.742 -7.047 1 98.62 720 VAL A CA 1
ATOM 5802 C C . VAL A 1 720 ? -16.484 -11.094 -7.691 1 98.62 720 VAL A C 1
ATOM 5804 O O . VAL A 1 720 ? -16.281 -12.227 -8.141 1 98.62 720 VAL A O 1
ATOM 5807 N N . ALA A 1 721 ? -15.57 -10.188 -7.707 1 98.69 721 ALA A N 1
ATOM 5808 C CA . ALA A 1 721 ? -14.297 -10.352 -8.398 1 98.69 721 ALA A CA 1
ATOM 5809 C C . ALA A 1 721 ? -13.148 -10.477 -7.395 1 98.69 721 ALA A C 1
ATOM 5811 O O . ALA A 1 721 ? -12.773 -9.492 -6.742 1 98.69 721 ALA A O 1
ATOM 5812 N N . GLY A 1 722 ? -12.57 -11.68 -7.324 1 98.25 722 GLY A N 1
ATOM 5813 C CA . GLY A 1 722 ? -11.422 -11.898 -6.453 1 98.25 722 GLY A CA 1
ATOM 5814 C C . GLY A 1 722 ? -10.094 -11.766 -7.176 1 98.25 722 GLY A C 1
ATOM 5815 O O . GLY A 1 722 ? -9.891 -12.367 -8.234 1 98.25 722 GLY A O 1
ATOM 5816 N N . ALA A 1 723 ? -9.211 -10.945 -6.684 1 97.94 723 ALA A N 1
ATOM 5817 C CA . ALA A 1 723 ? -7.852 -10.711 -7.168 1 97.94 723 ALA A CA 1
ATOM 5818 C C . ALA A 1 723 ? -7.82 -10.648 -8.695 1 97.94 723 ALA A C 1
ATOM 5820 O O . ALA A 1 723 ? -7.031 -11.344 -9.336 1 97.94 723 ALA A O 1
ATOM 5821 N N . PRO A 1 724 ? -8.602 -9.805 -9.266 1 98.12 724 PRO A N 1
ATOM 5822 C CA . PRO A 1 724 ? -8.727 -9.766 -10.727 1 98.12 724 PRO A CA 1
ATOM 5823 C C . PRO A 1 724 ? -7.543 -9.094 -11.406 1 98.12 724 PRO A C 1
ATOM 5825 O O . PRO A 1 724 ? -6.992 -8.125 -10.875 1 98.12 724 PRO A O 1
ATOM 5828 N N . VAL A 1 725 ? -7.133 -9.57 -12.555 1 97.62 725 VAL A N 1
ATOM 5829 C CA . VAL A 1 725 ? -6.285 -8.797 -13.453 1 97.62 725 VAL A CA 1
ATOM 5830 C C . VAL A 1 725 ? -7.121 -7.746 -14.172 1 97.62 725 VAL A C 1
ATOM 5832 O O . VAL A 1 725 ? -8.109 -8.07 -14.828 1 97.62 725 VAL A O 1
ATOM 5835 N N . THR A 1 726 ? -6.789 -6.516 -14.016 1 97.81 726 THR A N 1
ATOM 5836 C CA . THR A 1 726 ? -7.637 -5.465 -14.57 1 97.81 726 THR A CA 1
ATOM 5837 C C . THR A 1 726 ? -6.934 -4.746 -15.719 1 97.81 726 THR A C 1
ATOM 5839 O O . THR A 1 726 ? -7.57 -4.031 -16.5 1 97.81 726 THR A O 1
ATOM 5842 N N . LEU A 1 727 ? -5.633 -4.902 -15.812 1 96.44 727 LEU A N 1
ATOM 5843 C CA . LEU A 1 727 ? -4.781 -4.379 -16.875 1 96.44 727 LEU A CA 1
ATOM 5844 C C . LEU A 1 727 ? -3.736 -5.406 -17.297 1 96.44 727 LEU A C 1
ATOM 5846 O O . LEU A 1 727 ? -2.68 -5.516 -16.672 1 96.44 727 LEU A O 1
ATOM 5850 N N . TRP A 1 728 ? -3.947 -6 -18.438 1 96.81 728 TRP A N 1
ATOM 5851 C CA . TRP A 1 728 ? -3.098 -7.113 -18.844 1 96.81 728 TRP A CA 1
ATOM 5852 C C . TRP A 1 728 ? -1.704 -6.621 -19.219 1 96.81 728 TRP A C 1
ATOM 5854 O O . TRP A 1 728 ? -0.739 -7.387 -19.188 1 96.81 728 TRP A O 1
ATOM 5864 N N . THR A 1 729 ? -1.489 -5.32 -19.531 1 96.19 729 THR A N 1
ATOM 5865 C CA . THR A 1 729 ? -0.167 -4.766 -19.797 1 96.19 729 THR A CA 1
ATOM 5866 C C . THR A 1 729 ? 0.691 -4.781 -18.531 1 96.19 729 THR A C 1
ATOM 5868 O O . THR A 1 729 ? 1.914 -4.645 -18.609 1 96.19 729 THR A O 1
ATOM 5871 N N . ALA A 1 730 ? 0.024 -4.914 -17.391 1 95.44 730 ALA A N 1
ATOM 5872 C CA . ALA A 1 730 ? 0.748 -4.883 -16.125 1 95.44 730 ALA A CA 1
ATOM 5873 C C . ALA A 1 730 ? 1.003 -6.293 -15.609 1 95.44 730 ALA A C 1
ATOM 5875 O O . ALA A 1 730 ? 1.59 -6.473 -14.539 1 95.44 730 ALA A O 1
ATOM 5876 N N . TYR A 1 731 ? 0.574 -7.348 -16.281 1 96.56 731 TYR A N 1
ATOM 5877 C CA . TYR A 1 731 ? 0.855 -8.734 -15.93 1 96.56 731 TYR A CA 1
ATOM 5878 C C . TYR A 1 731 ? 2.111 -9.234 -16.641 1 96.56 731 TYR A C 1
ATOM 5880 O O . TYR A 1 731 ? 2.703 -8.516 -17.438 1 96.56 731 TYR A O 1
ATOM 5888 N N . ASP A 1 732 ? 2.598 -10.375 -16.344 1 97 732 ASP A N 1
ATOM 5889 C CA . ASP A 1 732 ? 3.93 -10.797 -16.766 1 97 732 ASP A CA 1
ATOM 5890 C C . ASP A 1 732 ? 3.936 -11.18 -18.234 1 97 732 ASP A C 1
ATOM 5892 O O . ASP A 1 732 ? 2.877 -11.406 -18.828 1 97 732 ASP A O 1
ATOM 5896 N N . THR A 1 733 ? 5.082 -11.297 -18.828 1 97.81 733 THR A N 1
ATOM 5897 C CA . THR A 1 733 ? 5.289 -11.586 -20.25 1 97.81 733 THR A CA 1
ATOM 5898 C C . THR A 1 733 ? 4.879 -13.016 -20.578 1 97.81 733 THR A C 1
ATOM 5900 O O . THR A 1 733 ? 4.211 -13.266 -21.578 1 97.81 733 THR A O 1
ATOM 5903 N N . GLY A 1 734 ? 5.25 -14.031 -19.703 1 97.5 734 GLY A N 1
ATOM 5904 C CA . GLY A 1 734 ? 5.043 -15.438 -20 1 97.5 734 GLY A CA 1
ATOM 5905 C C . GLY A 1 734 ? 3.58 -15.797 -20.188 1 97.5 734 GLY A C 1
ATOM 5906 O O . GLY A 1 734 ? 3.234 -16.547 -21.109 1 97.5 734 GLY A O 1
ATOM 5907 N N . TYR A 1 735 ? 2.74 -15.227 -19.422 1 96.88 735 TYR A N 1
ATOM 5908 C CA . TYR A 1 735 ? 1.31 -15.508 -19.5 1 96.88 735 TYR A CA 1
ATOM 5909 C C . TYR A 1 735 ? 0.635 -14.641 -20.562 1 96.88 735 TYR A C 1
ATOM 5911 O O . TYR A 1 735 ? -0.021 -15.156 -21.469 1 96.88 735 TYR A O 1
ATOM 5919 N N . THR A 1 736 ? 0.76 -13.359 -20.484 1 97.5 736 THR A N 1
ATOM 5920 C CA . THR A 1 736 ? -0.032 -12.406 -21.25 1 97.5 736 THR A CA 1
ATOM 5921 C C . THR A 1 736 ? 0.29 -12.516 -22.734 1 97.5 736 THR A C 1
ATOM 5923 O O . THR A 1 736 ? -0.615 -12.523 -23.578 1 97.5 736 THR A O 1
ATOM 5926 N N . GLU A 1 737 ? 1.58 -12.633 -23.062 1 97.69 737 GLU A N 1
ATOM 5927 C CA . GLU A 1 737 ? 1.973 -12.578 -24.469 1 97.69 737 GLU A CA 1
ATOM 5928 C C . GLU A 1 737 ? 1.674 -13.898 -25.172 1 97.69 737 GLU A C 1
ATOM 5930 O O . GLU A 1 737 ? 1.541 -13.938 -26.391 1 97.69 737 GLU A O 1
ATOM 5935 N N . ARG A 1 738 ? 1.562 -14.938 -24.375 1 96.75 738 ARG A N 1
ATOM 5936 C CA . ARG A 1 738 ? 1.098 -16.219 -24.922 1 96.75 738 ARG A CA 1
ATOM 5937 C C . ARG A 1 738 ? -0.317 -16.094 -25.469 1 96.75 738 ARG A C 1
ATOM 5939 O O . ARG A 1 738 ? -0.616 -16.609 -26.547 1 96.75 738 ARG A O 1
ATOM 5946 N N . TYR A 1 739 ? -1.138 -15.305 -24.828 1 96.69 739 TYR A N 1
ATOM 5947 C CA . TYR A 1 739 ? -2.559 -15.289 -25.172 1 96.69 739 TYR A CA 1
ATOM 5948 C C . TYR A 1 739 ? -2.93 -14.023 -25.922 1 96.69 739 TYR A C 1
ATOM 5950 O O . TYR A 1 739 ? -3.887 -14.016 -26.703 1 96.69 739 TYR A O 1
ATOM 5958 N N . LEU A 1 740 ? -2.17 -12.938 -25.766 1 96.56 740 LEU A N 1
ATOM 5959 C CA . LEU A 1 740 ? -2.564 -11.664 -26.359 1 96.56 740 LEU A CA 1
ATOM 5960 C C . LEU A 1 740 ? -1.447 -11.109 -27.234 1 96.56 740 LEU A C 1
ATOM 5962 O O . LEU A 1 740 ? -1.592 -10.031 -27.812 1 96.56 740 LEU A O 1
ATOM 5966 N N . ASP A 1 741 ? -0.354 -11.828 -27.344 1 96.69 741 ASP A N 1
ATOM 5967 C CA . ASP A 1 741 ? 0.811 -11.266 -28 1 96.69 741 ASP A CA 1
ATOM 5968 C C . ASP A 1 741 ? 1.342 -10.047 -27.25 1 96.69 741 ASP A C 1
ATOM 5970 O O . ASP A 1 741 ? 0.966 -9.812 -26.094 1 96.69 741 ASP A O 1
ATOM 5974 N N . THR A 1 742 ? 2.322 -9.289 -27.766 1 96.81 742 THR A N 1
ATOM 5975 C CA . THR A 1 742 ? 2.854 -8.094 -27.125 1 96.81 742 THR A CA 1
ATOM 5976 C C . THR A 1 742 ? 1.88 -6.926 -27.25 1 96.81 742 THR A C 1
ATOM 5978 O O . THR A 1 742 ? 1.082 -6.879 -28.203 1 96.81 742 THR A O 1
ATOM 5981 N N . PRO A 1 743 ? 1.886 -5.992 -26.281 1 96.62 743 PRO A N 1
ATOM 5982 C CA . PRO A 1 743 ? 0.997 -4.832 -26.359 1 96.62 743 PRO A CA 1
ATOM 5983 C C . PRO A 1 743 ? 1.164 -4.047 -27.656 1 96.62 743 PRO A C 1
ATOM 5985 O O . PRO A 1 743 ? 0.185 -3.531 -28.203 1 96.62 743 PRO A O 1
ATOM 5988 N N . ASP A 1 744 ? 2.396 -3.969 -28.234 1 96.5 744 ASP A N 1
ATOM 5989 C CA . ASP A 1 744 ? 2.654 -3.24 -29.469 1 96.5 744 ASP A CA 1
ATOM 5990 C C . ASP A 1 744 ? 2 -3.934 -30.656 1 96.5 744 ASP A C 1
ATOM 5992 O O . ASP A 1 744 ? 1.521 -3.271 -31.578 1 96.5 744 ASP A O 1
ATOM 5996 N N . LYS A 1 745 ? 1.962 -5.238 -30.656 1 96.12 745 LYS A N 1
ATOM 5997 C CA . LYS A 1 745 ? 1.479 -6.012 -31.797 1 96.12 745 LYS A CA 1
ATOM 5998 C C . LYS A 1 745 ? -0.026 -6.246 -31.703 1 96.12 745 LYS A C 1
ATOM 6000 O O . LYS A 1 745 ? -0.678 -6.535 -32.719 1 96.12 745 LYS A O 1
ATOM 6005 N N . ASN A 1 746 ? -0.603 -6.152 -30.531 1 96.62 746 ASN A N 1
ATOM 6006 C CA . ASN A 1 746 ? -2.027 -6.395 -30.328 1 96.62 746 ASN A CA 1
ATOM 6007 C C . ASN A 1 746 ? -2.65 -5.359 -29.406 1 96.62 746 ASN A C 1
ATOM 6009 O O . ASN A 1 746 ? -3.264 -5.711 -28.391 1 96.62 746 ASN A O 1
ATOM 6013 N N . GLN A 1 747 ? -2.561 -4.129 -29.75 1 95.94 747 GLN A N 1
ATOM 6014 C CA . GLN A 1 747 ? -3.074 -3.037 -28.938 1 95.94 747 GLN A CA 1
ATOM 6015 C C . GLN A 1 747 ? -4.574 -3.182 -28.703 1 95.94 747 GLN A C 1
ATOM 6017 O O . GLN A 1 747 ? -5.062 -2.949 -27.594 1 95.94 747 GLN A O 1
ATOM 6022 N N . LYS A 1 748 ? -5.285 -3.592 -29.703 1 95.56 748 LYS A N 1
ATOM 6023 C CA . LYS A 1 748 ? -6.734 -3.727 -29.609 1 95.56 748 LYS A CA 1
ATOM 6024 C C . LYS A 1 748 ? -7.121 -4.812 -28.594 1 95.56 748 LYS A C 1
ATOM 6026 O O . LYS A 1 748 ? -8.062 -4.641 -27.828 1 95.56 748 LYS A O 1
ATOM 6031 N N . GLY A 1 749 ? -6.445 -5.98 -28.688 1 95.69 749 GLY A N 1
ATOM 6032 C CA . GLY A 1 749 ? -6.715 -7.055 -27.75 1 95.69 749 GLY A CA 1
ATOM 6033 C C . GLY A 1 749 ? -6.473 -6.648 -26.297 1 95.69 749 GLY A C 1
ATOM 6034 O O . GLY A 1 749 ? -7.266 -6.984 -25.422 1 95.69 749 GLY A O 1
ATOM 6035 N N . TYR A 1 750 ? -5.387 -5.867 -26.094 1 96.56 750 TYR A N 1
ATOM 6036 C CA . TYR A 1 750 ? -5.059 -5.402 -24.75 1 96.56 750 TYR A CA 1
ATOM 6037 C C . TYR A 1 750 ? -6.109 -4.422 -24.25 1 96.56 750 TYR A C 1
ATOM 6039 O O . TYR A 1 750 ? -6.508 -4.473 -23.078 1 96.56 750 TYR A O 1
ATOM 6047 N N . GLU A 1 751 ? -6.547 -3.549 -25.078 1 95.88 751 GLU A N 1
ATOM 6048 C CA . GLU A 1 751 ? -7.57 -2.582 -24.688 1 95.88 751 GLU A CA 1
ATOM 6049 C C . GLU A 1 751 ? -8.898 -3.271 -24.375 1 95.88 751 GLU A C 1
ATOM 6051 O O . GLU A 1 751 ? -9.547 -2.963 -23.375 1 95.88 751 GLU A O 1
ATOM 6056 N N . ALA A 1 752 ? -9.25 -4.203 -25.188 1 95 752 ALA A N 1
ATOM 6057 C CA . ALA A 1 752 ? -10.531 -4.887 -25.047 1 95 752 ALA A CA 1
ATOM 6058 C C . ALA A 1 752 ? -10.57 -5.727 -23.781 1 95 752 ALA A C 1
ATOM 6060 O O . ALA A 1 752 ? -11.625 -5.871 -23.156 1 95 752 ALA A O 1
ATOM 6061 N N . CYS A 1 753 ? -9.445 -6.23 -23.359 1 94.75 753 CYS A N 1
ATOM 6062 C CA . CYS A 1 753 ? -9.406 -7.164 -22.25 1 94.75 753 CYS A CA 1
ATOM 6063 C C . CYS A 1 753 ? -9.031 -6.453 -20.953 1 94.75 753 CYS A C 1
ATOM 6065 O O . CYS A 1 753 ? -8.812 -7.098 -19.922 1 94.75 753 CYS A O 1
ATOM 6067 N N . SER A 1 754 ? -8.922 -5.176 -21 1 94.75 754 SER A N 1
ATOM 6068 C CA . SER A 1 754 ? -8.586 -4.422 -19.797 1 94.75 754 SER A CA 1
ATOM 6069 C C . SER A 1 754 ? -9.82 -3.736 -19.203 1 94.75 754 SER A C 1
ATOM 6071 O O . SER A 1 754 ? -10.18 -2.633 -19.625 1 94.75 754 SER A O 1
ATOM 6073 N N . VAL A 1 755 ? -10.312 -4.328 -18.141 1 95.94 755 VAL A N 1
ATOM 6074 C CA . VAL A 1 755 ? -11.578 -3.889 -17.562 1 95.94 755 VAL A CA 1
ATOM 6075 C C . VAL A 1 755 ? -11.438 -2.451 -17.062 1 95.94 755 VAL A C 1
ATOM 6077 O O . VAL A 1 755 ? -12.391 -1.669 -17.141 1 95.94 755 VAL A O 1
ATOM 6080 N N . ALA A 1 756 ? -10.258 -2.029 -16.609 1 94.5 756 ALA A N 1
ATOM 6081 C CA . ALA A 1 756 ? -10.023 -0.713 -16.031 1 94.5 756 ALA A CA 1
ATOM 6082 C C . ALA A 1 756 ? -10.227 0.392 -17.062 1 94.5 756 ALA A C 1
ATOM 6084 O O . ALA A 1 756 ? -10.438 1.553 -16.703 1 94.5 756 ALA A O 1
ATOM 6085 N N . LEU A 1 757 ? -10.211 0.036 -18.312 1 94.5 757 LEU A N 1
ATOM 6086 C CA . LEU A 1 757 ? -10.398 1.017 -19.375 1 94.5 757 LEU A CA 1
ATOM 6087 C C . LEU A 1 757 ? -11.867 1.099 -19.781 1 94.5 757 LEU A C 1
ATOM 6089 O O . LEU A 1 757 ? -12.25 1.963 -20.578 1 94.5 757 LEU A O 1
ATOM 6093 N N . HIS A 1 758 ? -12.734 0.244 -19.203 1 96.25 758 HIS A N 1
ATOM 6094 C CA . HIS A 1 758 ? -14.141 0.189 -19.578 1 96.25 758 HIS A CA 1
ATOM 6095 C C . HIS A 1 758 ? -15.047 0.388 -18.375 1 96.25 758 HIS A C 1
ATOM 6097 O O . HIS A 1 758 ? -16.156 -0.136 -18.328 1 96.25 758 HIS A O 1
ATOM 6103 N N . VAL A 1 759 ? -14.602 1.093 -17.391 1 96.75 759 VAL A N 1
ATOM 6104 C CA . VAL A 1 759 ? -15.344 1.23 -16.141 1 96.75 759 VAL A CA 1
ATOM 6105 C C . VAL A 1 759 ? -16.641 2.006 -16.391 1 96.75 759 VAL A C 1
ATOM 6107 O O . VAL A 1 759 ? -17.594 1.867 -15.633 1 96.75 759 VAL A O 1
ATOM 6110 N N . ASP A 1 760 ? -16.703 2.852 -17.453 1 95.94 760 ASP A N 1
ATOM 6111 C CA . ASP A 1 760 ? -17.891 3.635 -17.781 1 95.94 760 ASP A CA 1
ATOM 6112 C C . ASP A 1 760 ? -19.078 2.727 -18.078 1 95.94 760 ASP A C 1
ATOM 6114 O O . ASP A 1 760 ? -20.234 3.135 -17.938 1 95.94 760 ASP A O 1
ATOM 6118 N N . ARG A 1 761 ? -18.797 1.507 -18.469 1 96.44 761 ARG A N 1
ATOM 6119 C CA . ARG A 1 761 ? -19.844 0.567 -18.844 1 96.44 761 ARG A CA 1
ATOM 6120 C C . ARG A 1 761 ? -20.344 -0.204 -17.625 1 96.44 761 ARG A C 1
ATOM 6122 O O . ARG A 1 761 ? -21.344 -0.919 -17.703 1 96.44 761 ARG A O 1
ATOM 6129 N N . LEU A 1 762 ? -19.688 -0.121 -16.516 1 97.5 762 LEU A N 1
ATOM 6130 C CA . LEU A 1 762 ? -20.172 -0.753 -15.289 1 97.5 762 LEU A CA 1
ATOM 6131 C C . LEU A 1 762 ? -21.422 -0.054 -14.766 1 97.5 762 LEU A C 1
ATOM 6133 O O . LEU A 1 762 ? -21.641 1.126 -15.047 1 97.5 762 LEU A O 1
ATOM 6137 N N . PRO A 1 763 ? -22.203 -0.728 -14.023 1 96.12 763 PRO A N 1
ATOM 6138 C CA . PRO A 1 763 ? -23.469 -0.166 -13.555 1 96.12 763 PRO A CA 1
ATOM 6139 C C . PRO A 1 763 ? -23.266 1.055 -12.656 1 96.12 763 PRO A C 1
ATOM 6141 O O . PRO A 1 763 ? -22.281 1.144 -11.938 1 96.12 763 PRO A O 1
ATOM 6144 N N . ASN A 1 764 ? -24.266 1.953 -12.648 1 94.69 764 ASN A N 1
ATOM 6145 C CA . ASN A 1 764 ? -24.281 3.123 -11.781 1 94.69 764 ASN A CA 1
ATOM 6146 C C . ASN A 1 764 ? -24.984 2.83 -10.461 1 94.69 764 ASN A C 1
ATOM 6148 O O . ASN A 1 764 ? -24.922 3.629 -9.523 1 94.69 764 ASN A O 1
ATOM 6152 N N . GLU A 1 765 ? -25.625 1.665 -10.438 1 95.12 765 GLU A N 1
ATOM 6153 C CA . GLU A 1 765 ? -26.344 1.278 -9.219 1 95.12 765 GLU A CA 1
ATOM 6154 C C . GLU A 1 765 ? -25.391 0.646 -8.211 1 95.12 765 GLU A C 1
ATOM 6156 O O . GLU A 1 765 ? -24.531 -0.164 -8.57 1 95.12 765 GLU A O 1
ATOM 6161 N N . PRO A 1 766 ? -25.547 0.985 -6.996 1 95.06 766 PRO A N 1
ATOM 6162 C CA . PRO A 1 766 ? -24.688 0.396 -5.957 1 95.06 766 PRO A CA 1
ATOM 6163 C C . PRO A 1 766 ? -25.016 -1.071 -5.691 1 95.06 766 PRO A C 1
ATOM 6165 O O . PRO A 1 766 ? -26.078 -1.558 -6.102 1 95.06 766 PRO A O 1
ATOM 6168 N N . ASN A 1 767 ? -24.109 -1.782 -5.094 1 96 767 ASN A N 1
ATOM 6169 C CA . ASN A 1 767 ? -24.281 -3.135 -4.578 1 96 767 ASN A CA 1
ATOM 6170 C C . ASN A 1 767 ? -24.297 -4.168 -5.699 1 96 767 ASN A C 1
ATOM 6172 O O . ASN A 1 767 ? -24.953 -5.207 -5.582 1 96 767 ASN A O 1
ATOM 6176 N N . ARG A 1 768 ? -23.641 -3.877 -6.773 1 98.12 768 ARG A N 1
ATOM 6177 C CA . ARG A 1 768 ? -23.562 -4.82 -7.887 1 98.12 768 ARG A CA 1
ATOM 6178 C C . ARG A 1 768 ? -22.156 -5.363 -8.055 1 98.12 768 ARG A C 1
ATOM 6180 O O . ARG A 1 768 ? -21.922 -6.305 -8.82 1 98.12 768 ARG A O 1
ATOM 6187 N N . LEU A 1 769 ? -21.188 -4.742 -7.359 1 98.56 769 LEU A N 1
ATOM 6188 C CA . LEU A 1 769 ? -19.797 -5.141 -7.559 1 98.56 769 LEU A CA 1
ATOM 6189 C C . LEU A 1 769 ? -19.062 -5.223 -6.23 1 98.56 769 LEU A C 1
ATOM 6191 O O . LEU A 1 769 ? -19 -4.242 -5.484 1 98.56 769 LEU A O 1
ATOM 6195 N N . LEU A 1 770 ? -18.562 -6.379 -5.875 1 98.56 770 LEU A N 1
ATOM 6196 C CA . LEU A 1 770 ? -17.672 -6.609 -4.75 1 98.56 770 LEU A CA 1
ATOM 6197 C C . LEU A 1 770 ? -16.281 -7.023 -5.234 1 98.56 770 LEU A C 1
ATOM 6199 O O . LEU A 1 770 ? -16.141 -7.996 -5.98 1 98.56 770 LEU A O 1
ATOM 6203 N N . ILE A 1 771 ? -15.266 -6.262 -4.934 1 98.62 771 ILE A N 1
ATOM 6204 C CA . ILE A 1 771 ? -13.883 -6.566 -5.293 1 98.62 771 ILE A CA 1
ATOM 6205 C C . ILE A 1 771 ? -13.117 -7.02 -4.051 1 98.62 771 ILE A C 1
ATOM 6207 O O . ILE A 1 771 ? -13.133 -6.336 -3.023 1 98.62 771 ILE A O 1
ATOM 6211 N N . LEU A 1 772 ? -12.516 -8.195 -4.094 1 98.25 772 LEU A N 1
ATOM 6212 C CA . LEU A 1 772 ? -11.695 -8.742 -3.018 1 98.25 772 LEU A CA 1
ATOM 6213 C C . LEU A 1 772 ? -10.258 -8.93 -3.477 1 98.25 772 LEU A C 1
ATOM 6215 O O . LEU A 1 772 ? -10.008 -9.336 -4.617 1 98.25 772 LEU A O 1
ATOM 6219 N N . HIS A 1 773 ? -9.242 -8.609 -2.604 1 97.81 773 HIS A N 1
ATOM 6220 C CA . HIS A 1 773 ? -7.855 -8.742 -3.037 1 97.81 773 HIS A CA 1
ATOM 6221 C C . HIS A 1 773 ? -6.914 -8.844 -1.842 1 97.81 773 HIS A C 1
ATOM 6223 O O . HIS A 1 773 ? -7.113 -8.164 -0.831 1 97.81 773 HIS A O 1
ATOM 6229 N N . GLY A 1 774 ? -5.941 -9.773 -1.886 1 96.06 774 GLY A N 1
ATOM 6230 C CA . GLY A 1 774 ? -4.852 -9.781 -0.925 1 96.06 774 GLY A CA 1
ATOM 6231 C C . GLY A 1 774 ? -3.838 -8.672 -1.169 1 96.06 774 GLY A C 1
ATOM 6232 O O . GLY A 1 774 ? -3.412 -8.453 -2.305 1 96.06 774 GLY A O 1
ATOM 6233 N N . PHE A 1 775 ? -3.445 -8.023 -0.125 1 93.38 775 PHE A N 1
ATOM 6234 C CA . PHE A 1 775 ? -2.6 -6.844 -0.246 1 93.38 775 PHE A CA 1
ATOM 6235 C C . PHE A 1 775 ? -1.181 -7.23 -0.643 1 93.38 775 PHE A C 1
ATOM 6237 O O . PHE A 1 775 ? -0.49 -6.469 -1.323 1 93.38 775 PHE A O 1
ATOM 6244 N N . LEU A 1 776 ? -0.737 -8.438 -0.26 1 91 776 LEU A N 1
ATOM 6245 C CA . LEU A 1 776 ? 0.636 -8.883 -0.479 1 91 776 LEU A CA 1
ATOM 6246 C C . LEU A 1 776 ? 0.734 -9.75 -1.729 1 91 776 LEU A C 1
ATOM 6248 O O . LEU A 1 776 ? 1.714 -10.477 -1.909 1 91 776 LEU A O 1
ATOM 6252 N N . ASP A 1 777 ? -0.235 -9.711 -2.604 1 92.38 777 ASP A N 1
ATOM 6253 C CA . ASP A 1 777 ? -0.319 -10.562 -3.787 1 92.38 777 ASP A CA 1
ATOM 6254 C C . ASP A 1 777 ? 0.873 -10.336 -4.715 1 92.38 777 ASP A C 1
ATOM 6256 O O . ASP A 1 777 ? 1.054 -9.234 -5.238 1 92.38 777 ASP A O 1
ATOM 6260 N N . GLU A 1 778 ? 1.629 -11.398 -4.926 1 89.19 778 GLU A N 1
ATOM 6261 C CA . GLU A 1 778 ? 2.811 -11.289 -5.777 1 89.19 778 GLU A CA 1
ATOM 6262 C C . GLU A 1 778 ? 2.537 -11.836 -7.176 1 89.19 778 GLU A C 1
ATOM 6264 O O . GLU A 1 778 ? 3.387 -11.742 -8.062 1 89.19 778 GLU A O 1
ATOM 6269 N N . ASN A 1 779 ? 1.376 -12.406 -7.336 1 91.81 779 ASN A N 1
ATOM 6270 C CA . ASN A 1 779 ? 0.979 -12.891 -8.648 1 91.81 779 ASN A CA 1
ATOM 6271 C C . ASN A 1 779 ? 0.194 -11.836 -9.422 1 91.81 779 ASN A C 1
ATOM 6273 O O . ASN A 1 779 ? 0.649 -11.352 -10.461 1 91.81 779 ASN A O 1
ATOM 6277 N N . VAL A 1 780 ? -0.921 -11.555 -8.938 1 95.75 780 VAL A N 1
ATOM 6278 C CA . VAL A 1 780 ? -1.665 -10.391 -9.406 1 95.75 780 VAL A CA 1
ATOM 6279 C C . VAL A 1 780 ? -1.471 -9.227 -8.43 1 95.75 780 VAL A C 1
ATOM 6281 O O . VAL A 1 780 ? -2.207 -9.102 -7.453 1 95.75 780 VAL A O 1
ATOM 6284 N N . HIS A 1 781 ? -0.55 -8.391 -8.812 1 93.69 781 HIS A N 1
ATOM 6285 C CA . HIS A 1 781 ? -0.165 -7.324 -7.898 1 93.69 781 HIS A CA 1
ATOM 6286 C C . HIS A 1 781 ? -1.36 -6.449 -7.535 1 93.69 781 HIS A C 1
ATOM 6288 O O . HIS A 1 781 ? -2.24 -6.219 -8.367 1 93.69 781 HIS A O 1
ATOM 6294 N N . PHE A 1 782 ? -1.354 -5.852 -6.355 1 93.56 782 PHE A N 1
ATOM 6295 C CA . PHE A 1 782 ? -2.439 -5.004 -5.875 1 93.56 782 PHE A CA 1
ATOM 6296 C C . PHE A 1 782 ? -2.607 -3.783 -6.77 1 93.56 782 PHE A C 1
ATOM 6298 O O . PHE A 1 782 ? -3.662 -3.145 -6.762 1 93.56 782 PHE A O 1
ATOM 6305 N N . PHE A 1 783 ? -1.616 -3.496 -7.574 1 93.88 783 PHE A N 1
ATOM 6306 C CA . PHE A 1 783 ? -1.685 -2.441 -8.578 1 93.88 783 PHE A CA 1
ATOM 6307 C C . PHE A 1 783 ? -2.959 -2.562 -9.406 1 93.88 783 PHE A C 1
ATOM 6309 O O . PHE A 1 783 ? -3.598 -1.556 -9.719 1 93.88 783 PHE A O 1
ATOM 6316 N N . HIS A 1 784 ? -3.334 -3.795 -9.703 1 96.31 784 HIS A N 1
ATOM 6317 C CA . HIS A 1 784 ? -4.5 -4.023 -10.555 1 96.31 784 HIS A CA 1
ATOM 6318 C C . HIS A 1 784 ? -5.77 -3.488 -9.898 1 96.31 784 HIS A C 1
ATOM 6320 O O . HIS A 1 784 ? -6.547 -2.777 -10.539 1 96.31 784 HIS A O 1
ATOM 6326 N N . THR A 1 785 ? -5.977 -3.83 -8.648 1 96.69 785 THR A N 1
ATOM 6327 C CA . THR A 1 785 ? -7.137 -3.336 -7.918 1 96.69 785 THR A CA 1
ATOM 6328 C C . THR A 1 785 ? -7.039 -1.827 -7.707 1 96.69 785 THR A C 1
ATOM 6330 O O . THR A 1 785 ? -8.031 -1.109 -7.863 1 96.69 785 THR A O 1
ATOM 6333 N N . ASN A 1 786 ? -5.867 -1.396 -7.367 1 94.69 786 ASN A N 1
ATOM 6334 C CA . ASN A 1 786 ? -5.656 0.029 -7.137 1 94.69 786 ASN A CA 1
ATOM 6335 C C . ASN A 1 786 ? -5.977 0.852 -8.383 1 94.69 786 ASN A C 1
ATOM 6337 O O . ASN A 1 786 ? -6.598 1.911 -8.289 1 94.69 786 ASN A O 1
ATOM 6341 N N . PHE A 1 787 ? -5.508 0.414 -9.508 1 95.25 787 PHE A N 1
ATOM 6342 C CA . PHE A 1 787 ? -5.754 1.106 -10.773 1 95.25 787 PHE A CA 1
ATOM 6343 C C . PHE A 1 787 ? -7.234 1.074 -11.125 1 95.25 787 PHE A C 1
ATOM 6345 O O . PHE A 1 787 ? -7.797 2.082 -11.562 1 95.25 787 PHE A O 1
ATOM 6352 N N . LEU A 1 788 ? -7.883 -0.078 -10.961 1 97.44 788 LEU A N 1
ATOM 6353 C CA . LEU A 1 788 ? -9.312 -0.202 -11.234 1 97.44 788 LEU A CA 1
ATOM 6354 C C . LEU A 1 788 ? -10.117 0.759 -10.367 1 97.44 788 LEU A C 1
ATOM 6356 O O . LEU A 1 788 ? -10.984 1.477 -10.867 1 97.44 788 LEU A O 1
ATOM 6360 N N . VAL A 1 789 ? -9.852 0.806 -9.109 1 97 789 VAL A N 1
ATOM 6361 C CA . VAL A 1 789 ? -10.562 1.649 -8.156 1 97 789 VAL A CA 1
ATOM 6362 C C . VAL A 1 789 ? -10.375 3.119 -8.523 1 97 789 VAL A C 1
ATOM 6364 O O . VAL A 1 789 ? -11.312 3.912 -8.438 1 97 789 VAL A O 1
ATOM 6367 N N . SER A 1 790 ? -9.141 3.49 -8.898 1 95.31 790 SER A N 1
ATOM 6368 C CA . SER A 1 790 ? -8.875 4.859 -9.328 1 95.31 790 SER A CA 1
ATOM 6369 C C . SER A 1 790 ? -9.766 5.246 -10.508 1 95.31 790 SER A C 1
ATOM 6371 O O . SER A 1 790 ? -10.281 6.367 -10.562 1 95.31 790 SER A O 1
ATOM 6373 N N . GLN A 1 791 ? -9.93 4.344 -11.438 1 96.62 791 GLN A N 1
ATOM 6374 C CA . GLN A 1 791 ? -10.766 4.605 -12.602 1 96.62 791 GLN A CA 1
ATOM 6375 C C . GLN A 1 791 ? -12.242 4.672 -12.219 1 96.62 791 GLN A C 1
ATOM 6377 O O . GLN A 1 791 ? -12.992 5.496 -12.742 1 96.62 791 GLN A O 1
ATOM 6382 N N . LEU A 1 792 ? -12.664 3.777 -11.352 1 97.69 792 LEU A N 1
ATOM 6383 C CA . LEU A 1 792 ? -14.047 3.773 -10.883 1 97.69 792 LEU A CA 1
ATOM 6384 C C . LEU A 1 792 ? -14.391 5.09 -10.195 1 97.69 792 LEU A C 1
ATOM 6386 O O . LEU A 1 792 ? -15.469 5.652 -10.422 1 97.69 792 LEU A O 1
ATOM 6390 N N . ILE A 1 793 ? -13.484 5.582 -9.383 1 96.69 793 ILE A N 1
ATOM 6391 C CA . ILE A 1 793 ? -13.688 6.828 -8.656 1 96.69 793 ILE A CA 1
ATOM 6392 C C . ILE A 1 793 ? -13.773 7.992 -9.641 1 96.69 793 ILE A C 1
ATOM 6394 O O . ILE A 1 793 ? -14.656 8.844 -9.523 1 96.69 793 ILE A O 1
ATOM 6398 N N . ARG A 1 794 ? -12.906 8.039 -10.578 1 95 794 ARG A N 1
ATOM 6399 C CA . ARG A 1 794 ? -12.906 9.094 -11.586 1 95 794 ARG A CA 1
ATOM 6400 C C . ARG A 1 794 ? -14.227 9.102 -12.367 1 95 794 ARG A C 1
ATOM 6402 O O . ARG A 1 794 ? -14.742 10.172 -12.703 1 95 794 ARG A O 1
ATOM 6409 N N . ALA A 1 795 ? -14.75 7.926 -12.57 1 96.06 795 ALA A N 1
ATOM 6410 C CA . ALA A 1 795 ? -15.984 7.801 -13.336 1 96.06 795 ALA A CA 1
ATOM 6411 C C . ALA A 1 795 ? -17.203 7.953 -12.438 1 96.06 795 ALA A C 1
ATOM 6413 O O . ALA A 1 795 ? -18.344 7.965 -12.914 1 96.06 795 ALA A O 1
ATOM 6414 N N . GLY A 1 796 ? -17.047 8.07 -11.148 1 95.81 796 GLY A N 1
ATOM 6415 C CA . GLY A 1 796 ? -18.141 8.211 -10.195 1 95.81 796 GLY A CA 1
ATOM 6416 C C . GLY A 1 796 ? -18.969 6.949 -10.039 1 95.81 796 GLY A C 1
ATOM 6417 O O . GLY A 1 796 ? -20.172 7.016 -9.836 1 95.81 796 GLY A O 1
ATOM 6418 N N . LYS A 1 797 ? -18.328 5.73 -10.234 1 97.31 797 LYS A N 1
ATOM 6419 C CA . LYS A 1 797 ? -19.031 4.453 -10.188 1 97.31 797 LYS A CA 1
ATOM 6420 C C . LYS A 1 797 ? -19.031 3.873 -8.773 1 97.31 797 LYS A C 1
ATOM 6422 O O . LYS A 1 797 ? -18.031 3.98 -8.055 1 97.31 797 LYS A O 1
ATOM 6427 N N . PRO A 1 798 ? -20.172 3.258 -8.375 1 97.25 798 PRO A N 1
ATOM 6428 C CA . PRO A 1 798 ? -20.219 2.598 -7.066 1 97.25 798 PRO A CA 1
ATOM 6429 C C . PRO A 1 798 ? -19.547 1.225 -7.082 1 97.25 798 PRO A C 1
ATOM 6431 O O . PRO A 1 798 ? -19.562 0.536 -8.102 1 97.25 798 PRO A O 1
ATOM 6434 N N . TYR A 1 799 ? -18.938 0.799 -6.02 1 97.81 799 TYR A N 1
ATOM 6435 C CA . TYR A 1 799 ? -18.328 -0.512 -5.812 1 97.81 799 TYR A CA 1
ATOM 6436 C C . TYR A 1 799 ? -18.109 -0.777 -4.328 1 97.81 799 TYR A C 1
ATOM 6438 O O . TYR A 1 799 ? -18.219 0.133 -3.504 1 97.81 799 TYR A O 1
ATOM 6446 N N . ARG A 1 800 ? -17.922 -2.014 -3.971 1 97.56 800 ARG A N 1
ATOM 6447 C CA . ARG A 1 800 ? -17.469 -2.406 -2.641 1 97.56 800 ARG A CA 1
ATOM 6448 C C . ARG A 1 800 ? -16.078 -3.059 -2.703 1 97.56 800 ARG A C 1
ATOM 6450 O O . ARG A 1 800 ? -15.812 -3.871 -3.59 1 97.56 800 ARG A O 1
ATOM 6457 N N . LEU A 1 801 ? -15.203 -2.594 -1.825 1 98 801 LEU A N 1
ATOM 6458 C CA . LEU A 1 801 ? -13.828 -3.096 -1.81 1 98 801 LEU A CA 1
ATOM 6459 C C . LEU A 1 801 ? -13.523 -3.795 -0.49 1 98 801 LEU A C 1
ATOM 6461 O O . LEU A 1 801 ? -13.883 -3.299 0.58 1 98 801 LEU A O 1
ATOM 6465 N N . GLN A 1 802 ? -13 -4.992 -0.536 1 98.06 802 GLN A N 1
ATOM 6466 C CA . GLN A 1 802 ? -12.492 -5.73 0.617 1 98.06 802 GLN A CA 1
ATOM 6467 C C . GLN A 1 802 ? -11.031 -6.125 0.417 1 98.06 802 GLN A C 1
ATOM 6469 O O . GLN A 1 802 ? -10.695 -6.832 -0.538 1 98.06 802 GLN A O 1
ATOM 6474 N N . ILE A 1 803 ? -10.156 -5.629 1.31 1 96.81 803 ILE A N 1
ATOM 6475 C CA . ILE A 1 803 ? -8.727 -5.922 1.217 1 96.81 803 ILE A CA 1
ATOM 6476 C C . ILE A 1 803 ? -8.312 -6.824 2.373 1 96.81 803 ILE A C 1
ATOM 6478 O O . ILE A 1 803 ? -8.773 -6.656 3.502 1 96.81 803 ILE A O 1
ATOM 6482 N N . TYR A 1 804 ? -7.484 -7.777 2.131 1 97 804 TYR A N 1
ATOM 6483 C CA . TYR A 1 804 ? -6.867 -8.625 3.148 1 97 804 TYR A CA 1
ATOM 6484 C C . TYR A 1 804 ? -5.379 -8.336 3.266 1 97 804 TYR A C 1
ATOM 6486 O O . TYR A 1 804 ? -4.57 -8.875 2.504 1 97 804 TYR A O 1
ATOM 6494 N N . PRO A 1 805 ? -4.98 -7.594 4.254 1 93.25 805 PRO A N 1
ATOM 6495 C CA . PRO A 1 805 ? -3.643 -7.004 4.344 1 93.25 805 PRO A CA 1
ATOM 6496 C C . PRO A 1 805 ? -2.535 -8.055 4.418 1 93.25 805 PRO A C 1
ATOM 6498 O O . PRO A 1 805 ? -1.433 -7.828 3.912 1 93.25 805 PRO A O 1
ATOM 6501 N N . ASN A 1 806 ? -2.785 -9.242 5.012 1 90.12 806 ASN A N 1
ATOM 6502 C CA . ASN A 1 806 ? -1.723 -10.211 5.266 1 90.12 806 ASN A CA 1
ATOM 6503 C C . ASN A 1 806 ? -1.811 -11.398 4.312 1 90.12 806 ASN A C 1
ATOM 6505 O O . ASN A 1 806 ? -1.212 -12.445 4.566 1 90.12 806 ASN A O 1
ATOM 6509 N N . GLU A 1 807 ? -2.596 -11.195 3.32 1 93.31 807 GLU A N 1
ATOM 6510 C CA . GLU A 1 807 ? -2.799 -12.312 2.408 1 93.31 807 GLU A CA 1
ATOM 6511 C C . GLU A 1 807 ? -2.172 -12.039 1.044 1 93.31 807 GLU A C 1
ATOM 6513 O O . GLU A 1 807 ? -2.008 -10.883 0.654 1 93.31 807 GLU A O 1
ATOM 6518 N N . ARG A 1 808 ? -1.811 -13.062 0.427 1 92.12 808 ARG A N 1
ATOM 6519 C CA . ARG A 1 808 ? -1.202 -13.016 -0.898 1 92.12 808 ARG A CA 1
ATOM 6520 C C . ARG A 1 808 ? -2.227 -13.336 -1.982 1 92.12 808 ARG A C 1
ATOM 6522 O O . ARG A 1 808 ? -3.379 -12.906 -1.9 1 92.12 808 ARG A O 1
ATOM 6529 N N . HIS A 1 809 ? -1.871 -13.984 -3.039 1 91.88 809 HIS A N 1
ATOM 6530 C CA . HIS A 1 809 ? -2.828 -14.297 -4.094 1 91.88 809 HIS A CA 1
ATOM 6531 C C . HIS A 1 809 ? -3.893 -15.273 -3.6 1 91.88 809 HIS A C 1
ATOM 6533 O O . HIS A 1 809 ? -5.051 -15.195 -4.02 1 91.88 809 HIS A O 1
ATOM 6539 N N . SER A 1 810 ? -3.459 -16.172 -2.768 1 89.88 810 SER A N 1
ATOM 6540 C CA . SER A 1 810 ? -4.402 -17.062 -2.098 1 89.88 810 SER A CA 1
ATOM 6541 C C . SER A 1 810 ? -4.645 -16.625 -0.656 1 89.88 810 SER A C 1
ATOM 6543 O O . SER A 1 810 ? -3.717 -16.188 0.028 1 89.88 810 SER A O 1
ATOM 6545 N N . ILE A 1 811 ? -5.836 -16.781 -0.26 1 91.12 811 ILE A N 1
ATOM 6546 C CA . ILE A 1 811 ? -6.164 -16.516 1.136 1 91.12 811 ILE A CA 1
ATOM 6547 C C . ILE A 1 811 ? -5.949 -17.766 1.969 1 91.12 811 ILE A C 1
ATOM 6549 O O . ILE A 1 811 ? -6.719 -18.734 1.867 1 91.12 811 ILE A O 1
ATOM 6553 N N . ARG A 1 812 ? -4.934 -17.766 2.807 1 85.31 812 ARG A N 1
ATOM 6554 C CA . ARG A 1 812 ? -4.551 -19.016 3.457 1 85.31 812 ARG A CA 1
ATOM 6555 C C . ARG A 1 812 ? -4.793 -18.953 4.961 1 85.31 812 ARG A C 1
ATOM 6557 O O . ARG A 1 812 ? -5.105 -19.969 5.594 1 85.31 812 ARG A O 1
ATOM 6564 N N . CYS A 1 813 ? -4.629 -17.734 5.48 1 87.25 813 CYS A N 1
ATOM 6565 C CA . CYS A 1 813 ? -4.895 -17.609 6.91 1 87.25 813 CYS A CA 1
ATOM 6566 C C . CYS A 1 813 ? -6.348 -17.953 7.223 1 87.25 813 CYS A C 1
ATOM 6568 O O . CYS A 1 813 ? -7.266 -17.438 6.586 1 87.25 813 CYS A O 1
ATOM 6570 N N . PRO A 1 814 ? -6.582 -18.844 8.156 1 88.12 814 PRO A N 1
ATOM 6571 C CA . PRO A 1 814 ? -7.945 -19.281 8.461 1 88.12 814 PRO A CA 1
ATOM 6572 C C . PRO A 1 814 ? -8.883 -18.125 8.789 1 88.12 814 PRO A C 1
ATOM 6574 O O . PRO A 1 814 ? -10.023 -18.094 8.328 1 88.12 814 PRO A O 1
ATOM 6577 N N . GLU A 1 815 ? -8.375 -17.156 9.531 1 93 815 GLU A N 1
ATOM 6578 C CA . GLU A 1 815 ? -9.203 -16.031 9.906 1 93 815 GLU A CA 1
ATOM 6579 C C . GLU A 1 815 ? -9.609 -15.203 8.688 1 93 815 GLU A C 1
ATOM 6581 O O . GLU A 1 815 ? -10.758 -14.781 8.57 1 93 815 GLU A O 1
ATOM 6586 N N . SER A 1 816 ? -8.633 -14.984 7.848 1 94.69 816 SER A N 1
ATOM 6587 C CA . SER A 1 816 ? -8.914 -14.242 6.625 1 94.69 816 SER A CA 1
ATOM 6588 C C . SER A 1 816 ? -9.891 -15 5.73 1 94.69 816 SER A C 1
ATOM 6590 O O . SER A 1 816 ? -10.773 -14.398 5.113 1 94.69 816 SER A O 1
ATOM 6592 N N . GLY A 1 817 ? -9.617 -16.328 5.656 1 93.62 817 GLY A N 1
ATOM 6593 C CA . GLY A 1 817 ? -10.516 -17.156 4.859 1 93.62 817 GLY A CA 1
ATOM 6594 C C . GLY A 1 817 ? -11.953 -17.125 5.359 1 93.62 817 GLY A C 1
ATOM 6595 O O . GLY A 1 817 ? -12.891 -17.062 4.566 1 93.62 817 GLY A O 1
ATOM 6596 N N . GLU A 1 818 ? -12.078 -17.234 6.609 1 94.31 818 GLU A N 1
ATOM 6597 C CA . GLU A 1 818 ? -13.406 -17.188 7.215 1 94.31 818 GLU A CA 1
ATOM 6598 C C . GLU A 1 818 ? -14.078 -15.844 6.938 1 94.31 818 GLU A C 1
ATOM 6600 O O . GLU A 1 818 ? -15.25 -15.805 6.543 1 94.31 818 GLU A O 1
ATOM 6605 N N . HIS A 1 819 ? -13.344 -14.781 7.207 1 96.75 819 HIS A N 1
ATOM 6606 C CA . HIS A 1 819 ? -13.891 -13.453 6.977 1 96.75 819 HIS A CA 1
ATOM 6607 C C . HIS A 1 819 ? -14.305 -13.273 5.52 1 96.75 819 HIS A C 1
ATOM 6609 O O . HIS A 1 819 ? -15.336 -12.664 5.238 1 96.75 819 HIS A O 1
ATOM 6615 N N . TYR A 1 820 ? -13.531 -13.766 4.668 1 96.12 820 TYR A N 1
ATOM 6616 C CA . TYR A 1 820 ? -13.812 -13.727 3.238 1 96.12 820 TYR A CA 1
ATOM 6617 C C . TYR A 1 820 ? -15.141 -14.414 2.928 1 96.12 820 TYR A C 1
ATOM 6619 O O . TYR A 1 820 ? -15.992 -13.844 2.24 1 96.12 820 TYR A O 1
ATOM 6627 N N . GLU A 1 821 ? -15.297 -15.578 3.418 1 96.19 821 GLU A N 1
ATOM 6628 C CA . GLU A 1 821 ? -16.516 -16.344 3.156 1 96.19 821 GLU A CA 1
ATOM 6629 C C . GLU A 1 821 ? -17.75 -15.641 3.711 1 96.19 821 GLU A C 1
ATOM 6631 O O . GLU A 1 821 ? -18.797 -15.602 3.061 1 96.19 821 GLU A O 1
ATOM 6636 N N . ILE A 1 822 ? -17.641 -15.078 4.887 1 96.69 822 ILE A N 1
ATOM 6637 C CA . ILE A 1 822 ? -18.766 -14.383 5.496 1 96.69 822 ILE A CA 1
ATOM 6638 C C . ILE A 1 822 ? -19.141 -13.164 4.648 1 96.69 822 ILE A C 1
ATOM 6640 O O . ILE A 1 822 ? -20.312 -12.93 4.387 1 96.69 822 ILE A O 1
ATOM 6644 N N . THR A 1 823 ? -18.094 -12.398 4.266 1 97.38 823 THR A N 1
ATOM 6645 C CA . THR A 1 823 ? -18.312 -11.195 3.471 1 97.38 823 THR A CA 1
ATOM 6646 C C . THR A 1 823 ? -19.016 -11.539 2.164 1 97.38 823 THR A C 1
ATOM 6648 O O . THR A 1 823 ? -19.953 -10.836 1.759 1 97.38 823 THR A O 1
ATOM 6651 N N . LEU A 1 824 ? -18.578 -12.555 1.551 1 97.31 824 LEU A N 1
ATOM 6652 C CA . LEU A 1 824 ? -19.156 -12.984 0.282 1 97.31 824 LEU A CA 1
ATOM 6653 C C . LEU A 1 824 ? -20.609 -13.406 0.467 1 97.31 824 LEU A C 1
ATOM 6655 O O . LEU A 1 824 ? -21.484 -12.961 -0.267 1 97.31 824 LEU A O 1
ATOM 6659 N N . LEU A 1 825 ? -20.891 -14.289 1.447 1 97.06 825 LEU A N 1
ATOM 6660 C CA . LEU A 1 825 ? -22.25 -14.773 1.688 1 97.06 825 LEU A CA 1
ATOM 6661 C C . LEU A 1 825 ? -23.172 -13.633 2.078 1 97.06 825 LEU A C 1
ATOM 6663 O O . LEU A 1 825 ? -24.328 -13.57 1.623 1 97.06 825 LEU A O 1
ATOM 6667 N N . HIS A 1 826 ? -22.641 -12.75 2.873 1 97.06 826 HIS A N 1
ATOM 6668 C CA . HIS A 1 826 ? -23.438 -11.602 3.291 1 97.06 826 HIS A CA 1
ATOM 6669 C C . HIS A 1 826 ? -23.781 -10.711 2.105 1 97.06 826 HIS A C 1
ATOM 6671 O O . HIS A 1 826 ? -24.906 -10.227 1.989 1 97.06 826 HIS A O 1
ATOM 6677 N N . PHE A 1 827 ? -22.859 -10.445 1.274 1 97.56 827 PHE A N 1
ATOM 6678 C CA . PHE A 1 827 ? -23.062 -9.609 0.096 1 97.56 827 PHE A CA 1
ATOM 6679 C C . PHE A 1 827 ? -24.125 -10.234 -0.819 1 97.56 827 PHE A C 1
ATOM 6681 O O . PHE A 1 827 ? -25 -9.531 -1.326 1 97.56 827 PHE A O 1
ATOM 6688 N N . LEU A 1 828 ? -24.031 -11.539 -1.012 1 97.94 828 LEU A N 1
ATOM 6689 C CA . LEU A 1 828 ? -24.969 -12.234 -1.889 1 97.94 828 LEU A CA 1
ATOM 6690 C C . LEU A 1 828 ? -26.375 -12.227 -1.301 1 97.94 828 LEU A C 1
ATOM 6692 O O . LEU A 1 828 ? -27.359 -11.961 -2.012 1 97.94 828 LEU A O 1
ATOM 6696 N N . GLN A 1 829 ? -26.547 -12.484 -0.025 1 96.44 829 GLN A N 1
ATOM 6697 C CA . GLN A 1 829 ? -27.875 -12.539 0.57 1 96.44 829 GLN A CA 1
ATOM 6698 C C . GLN A 1 829 ? -28.547 -11.172 0.564 1 96.44 829 GLN A C 1
ATOM 6700 O O . GLN A 1 829 ? -29.766 -11.07 0.475 1 96.44 829 GLN A O 1
ATOM 6705 N N . GLN A 1 830 ? -27.688 -10.102 0.591 1 95.12 830 GLN A N 1
ATOM 6706 C CA . GLN A 1 830 ? -28.234 -8.75 0.619 1 95.12 830 GLN A CA 1
ATOM 6707 C C . GLN A 1 830 ? -28.656 -8.305 -0.774 1 95.12 830 GLN A C 1
ATOM 6709 O O . GLN A 1 830 ? -29.547 -7.461 -0.914 1 95.12 830 GLN A O 1
ATOM 6714 N N . ASN A 1 831 ? -28.078 -8.906 -1.776 1 95.56 831 ASN A N 1
ATOM 6715 C CA . ASN A 1 831 ? -28.266 -8.273 -3.08 1 95.56 831 ASN A CA 1
ATOM 6716 C C . ASN A 1 831 ? -28.875 -9.234 -4.09 1 95.56 831 ASN A C 1
ATOM 6718 O O . ASN A 1 831 ? -29.078 -8.875 -5.25 1 95.56 831 ASN A O 1
ATOM 6722 N N . LEU A 1 832 ? -29.094 -10.484 -3.672 1 95.75 832 LEU A N 1
ATOM 6723 C CA . LEU A 1 832 ? -29.812 -11.445 -4.492 1 95.75 832 LEU A CA 1
ATOM 6724 C C . LEU A 1 832 ? -31.094 -11.914 -3.789 1 95.75 832 LEU A C 1
ATOM 6726 O O . LEU A 1 832 ? -31.109 -12.078 -2.566 1 95.75 832 LEU A O 1
ATOM 6730 N N . LEU B 1 1 ? -38.062 -2.066 14.742 1 34.84 1 LEU B N 1
ATOM 6731 C CA . LEU B 1 1 ? -38.844 -0.857 14.961 1 34.84 1 LEU B CA 1
ATOM 6732 C C . LEU B 1 1 ? -40.344 -1.192 15.117 1 34.84 1 LEU B C 1
ATOM 6734 O O . LEU B 1 1 ? -40.906 -1.854 14.258 1 34.84 1 LEU B O 1
ATOM 6738 N N . SER B 1 2 ? -40.719 -1.102 16.281 1 35.38 2 SER B N 1
ATOM 6739 C CA . SER B 1 2 ? -42.125 -1.312 16.5 1 35.38 2 SER B CA 1
ATOM 6740 C C . SER B 1 2 ? -42.969 -0.468 15.555 1 35.38 2 SER B C 1
ATOM 6742 O O . SER B 1 2 ? -42.5 0.537 15.023 1 35.38 2 SER B O 1
ATOM 6744 N N . ASP B 1 3 ? -44.156 -0.843 15.18 1 44.94 3 ASP B N 1
ATOM 6745 C CA . ASP B 1 3 ? -45.156 -0.171 14.367 1 44.94 3 ASP B CA 1
ATOM 6746 C C . ASP B 1 3 ? -45.312 1.288 14.781 1 44.94 3 ASP B C 1
ATOM 6748 O O . ASP B 1 3 ? -45.531 2.162 13.945 1 44.94 3 ASP B O 1
ATOM 6752 N N . THR B 1 4 ? -45.406 1.525 16.031 1 43.75 4 THR B N 1
ATOM 6753 C CA . THR B 1 4 ? -45.594 2.854 16.594 1 43.75 4 THR B CA 1
ATOM 6754 C C . THR B 1 4 ? -44.375 3.74 16.359 1 43.75 4 THR B C 1
ATOM 6756 O O . THR B 1 4 ? -44.5 4.957 16.219 1 43.75 4 THR B O 1
ATOM 6759 N N . ASP B 1 5 ? -43.188 3.189 16.312 1 50.97 5 ASP B N 1
ATOM 6760 C CA . ASP B 1 5 ? -41.906 3.891 16.172 1 50.97 5 ASP B CA 1
ATOM 6761 C C . ASP B 1 5 ? -41.688 4.324 14.727 1 50.97 5 ASP B C 1
ATOM 6763 O O . ASP B 1 5 ? -41.094 5.379 14.469 1 50.97 5 ASP B O 1
ATOM 6767 N N . VAL B 1 6 ? -42.25 3.539 13.758 1 56.88 6 VAL B N 1
ATOM 6768 C CA . VAL B 1 6 ? -42.125 3.855 12.336 1 56.88 6 VAL B CA 1
ATOM 6769 C C . VAL B 1 6 ? -42.969 5.074 12 1 56.88 6 VAL B C 1
ATOM 6771 O O . VAL B 1 6 ? -42.656 5.836 11.086 1 56.88 6 VAL B O 1
ATOM 6774 N N . ARG B 1 7 ? -44.156 5.246 12.719 1 57.41 7 ARG B N 1
ATOM 6775 C CA . ARG B 1 7 ? -45.125 6.316 12.469 1 57.41 7 ARG B CA 1
ATOM 6776 C C . ARG B 1 7 ? -44.531 7.672 12.875 1 57.41 7 ARG B C 1
ATOM 6778 O O . ARG B 1 7 ? -44.906 8.703 12.32 1 57.41 7 ARG B O 1
ATOM 6785 N N . PHE B 1 8 ? -43.438 7.781 13.695 1 72.25 8 PHE B N 1
ATOM 6786 C CA . PHE B 1 8 ? -42.906 9.039 14.219 1 72.25 8 PHE B CA 1
ATOM 6787 C C . PHE B 1 8 ? -41.469 9.281 13.734 1 72.25 8 PHE B C 1
ATOM 6789 O O . PHE B 1 8 ? -40.844 10.258 14.125 1 72.25 8 PHE B O 1
ATOM 6796 N N . SER B 1 9 ? -40.969 8.406 12.797 1 84.38 9 SER B N 1
ATOM 6797 C CA . SER B 1 9 ? -39.594 8.555 12.32 1 84.38 9 SER B CA 1
ATOM 6798 C C . SER B 1 9 ? -39.562 9.164 10.922 1 84.38 9 SER B C 1
ATOM 6800 O O . SER B 1 9 ? -40.344 8.781 10.047 1 84.38 9 SER B O 1
ATOM 6802 N N . PHE B 1 10 ? -38.812 10.195 10.852 1 87.56 10 PHE B N 1
ATOM 6803 C CA . PHE B 1 10 ? -38.594 10.773 9.539 1 87.56 10 PHE B CA 1
ATOM 6804 C C . PHE B 1 10 ? -37.688 9.875 8.688 1 87.56 10 PHE B C 1
ATOM 6806 O O . PHE B 1 10 ? -36.656 9.406 9.156 1 87.56 10 PHE B O 1
ATOM 6813 N N . HIS B 1 11 ? -38.188 9.57 7.473 1 86.69 11 HIS B N 1
ATOM 6814 C CA . HIS B 1 11 ? -37.375 8.766 6.562 1 86.69 11 HIS B CA 1
ATOM 6815 C C . HIS B 1 11 ? -36.719 9.641 5.492 1 86.69 11 HIS B C 1
ATOM 6817 O O . HIS B 1 11 ? -37.406 10.266 4.688 1 86.69 11 HIS B O 1
ATOM 6823 N N . VAL B 1 12 ? -35.438 9.695 5.547 1 89.94 12 VAL B N 1
ATOM 6824 C CA . VAL B 1 12 ? -34.688 10.422 4.527 1 89.94 12 VAL B CA 1
ATOM 6825 C C . VAL B 1 12 ? -34.938 9.781 3.16 1 89.94 12 VAL B C 1
ATOM 6827 O O . VAL B 1 12 ? -34.844 8.562 3.016 1 89.94 12 VAL B O 1
ATOM 6830 N N . GLU B 1 13 ? -35.25 10.641 2.291 1 89.88 13 GLU B N 1
ATOM 6831 C CA . GLU B 1 13 ? -35.469 10.148 0.937 1 89.88 13 GLU B CA 1
ATOM 6832 C C . GLU B 1 13 ? -34.25 9.43 0.399 1 89.88 13 GLU B C 1
ATOM 6834 O O . GLU B 1 13 ? -33.125 9.93 0.512 1 89.88 13 GLU B O 1
ATOM 6839 N N . LYS B 1 14 ? -34.531 8.234 -0.049 1 93.44 14 LYS B N 1
ATOM 6840 C CA . LYS B 1 14 ? -33.406 7.48 -0.65 1 93.44 14 LYS B CA 1
ATOM 6841 C C . LYS B 1 14 ? -33.219 7.879 -2.109 1 93.44 14 LYS B C 1
ATOM 6843 O O . LYS B 1 14 ? -34.125 7.754 -2.926 1 93.44 14 LYS B O 1
ATOM 6848 N N . HIS B 1 15 ? -32.062 8.359 -2.352 1 95.62 15 HIS B N 1
ATOM 6849 C CA . HIS B 1 15 ? -31.688 8.75 -3.709 1 95.62 15 HIS B CA 1
ATOM 6850 C C . HIS B 1 15 ? -30.797 7.695 -4.367 1 95.62 15 HIS B C 1
ATOM 6852 O O . HIS B 1 15 ? -30.109 6.945 -3.678 1 95.62 15 HIS B O 1
ATOM 6858 N N . SER B 1 16 ? -30.984 7.668 -5.688 1 95.69 16 SER B N 1
ATOM 6859 C CA . SER B 1 16 ? -30.062 6.832 -6.449 1 95.69 16 SER B CA 1
ATOM 6860 C C . SER B 1 16 ? -28.656 7.402 -6.41 1 95.69 16 SER B C 1
ATOM 6862 O O . SER B 1 16 ? -28.438 8.539 -5.984 1 95.69 16 SER B O 1
ATOM 6864 N N . TRP B 1 17 ? -27.703 6.598 -6.801 1 95.81 17 TRP B N 1
ATOM 6865 C CA . TRP B 1 17 ? -26.312 7.031 -6.867 1 95.81 17 TRP B CA 1
ATOM 6866 C C . TRP B 1 17 ? -26.172 8.281 -7.727 1 95.81 17 TRP B C 1
ATOM 6868 O O . TRP B 1 17 ? -25.531 9.258 -7.312 1 95.81 17 TRP B O 1
ATOM 6878 N N . ASP B 1 18 ? -26.828 8.32 -8.828 1 95 18 ASP B N 1
ATOM 6879 C CA . ASP B 1 18 ? -26.797 9.477 -9.719 1 95 18 ASP B CA 1
ATOM 6880 C C . ASP B 1 18 ? -27.547 10.656 -9.117 1 95 18 ASP B C 1
ATOM 6882 O O . ASP B 1 18 ? -27.188 11.812 -9.336 1 95 18 ASP B O 1
ATOM 6886 N N . GLY B 1 19 ? -28.562 10.312 -8.453 1 96.31 19 GLY B N 1
ATOM 6887 C CA . GLY B 1 19 ? -29.297 11.352 -7.754 1 96.31 19 GLY B CA 1
ATOM 6888 C C . GLY B 1 19 ? -28.453 12.078 -6.715 1 96.31 19 GLY B C 1
ATOM 6889 O O . GLY B 1 19 ? -28.516 13.305 -6.602 1 96.31 19 GLY B O 1
ATOM 6890 N N . LEU B 1 20 ? -27.719 11.32 -5.977 1 96 20 LEU B N 1
ATOM 6891 C CA . LEU B 1 20 ? -26.828 11.914 -4.98 1 96 20 LEU B CA 1
ATOM 6892 C C . LEU B 1 20 ? -25.75 12.758 -5.648 1 96 20 LEU B C 1
ATOM 6894 O O . LEU B 1 20 ? -25.359 13.812 -5.129 1 96 20 LEU B O 1
ATOM 6898 N N . ARG B 1 21 ? -25.25 12.289 -6.734 1 94.19 21 ARG B N 1
ATOM 6899 C CA . ARG B 1 21 ? -24.25 13.039 -7.5 1 94.19 21 ARG B CA 1
ATOM 6900 C C . ARG B 1 21 ? -24.797 14.398 -7.914 1 94.19 21 ARG B C 1
ATOM 6902 O O . ARG B 1 21 ? -24.109 15.414 -7.82 1 94.19 21 ARG B O 1
ATOM 6909 N N . LYS B 1 22 ? -26.031 14.438 -8.312 1 94.19 22 LYS B N 1
ATOM 6910 C CA . LYS B 1 22 ? -26.688 15.68 -8.711 1 94.19 22 LYS B CA 1
ATOM 6911 C C . LYS B 1 22 ? -26.844 16.625 -7.523 1 94.19 22 LYS B C 1
ATOM 6913 O O . LYS B 1 22 ? -26.688 17.844 -7.664 1 94.19 22 LYS B O 1
ATOM 6918 N N . ILE B 1 23 ? -27.141 16.078 -6.43 1 93 23 ILE B N 1
ATOM 6919 C CA . ILE B 1 23 ? -27.297 16.875 -5.219 1 93 23 ILE B CA 1
ATOM 6920 C C . ILE B 1 23 ? -25.984 17.547 -4.871 1 93 23 ILE B C 1
ATOM 6922 O O . ILE B 1 23 ? -25.953 18.734 -4.527 1 93 23 ILE B O 1
ATOM 6926 N N . ILE B 1 24 ? -24.922 16.844 -4.969 1 91.44 24 ILE B N 1
ATOM 6927 C CA . ILE B 1 24 ? -23.594 17.375 -4.641 1 91.44 24 ILE B CA 1
ATOM 6928 C C . ILE B 1 24 ? -23.203 18.453 -5.648 1 91.44 24 ILE B C 1
ATOM 6930 O O . ILE B 1 24 ? -22.672 19.5 -5.27 1 91.44 24 ILE B O 1
ATOM 6934 N N . HIS B 1 25 ? -23.484 18.219 -6.906 1 88.06 25 HIS B N 1
ATOM 6935 C CA . HIS B 1 25 ? -23.188 19.203 -7.941 1 88.06 25 HIS B CA 1
ATOM 6936 C C . HIS B 1 25 ? -23.953 20.5 -7.711 1 88.06 25 HIS B C 1
ATOM 6938 O O . HIS B 1 25 ? -23.391 21.594 -7.867 1 88.06 25 HIS B O 1
ATOM 6944 N N . ASN B 1 26 ? -25.109 20.344 -7.34 1 85.31 26 ASN B N 1
ATOM 6945 C CA . ASN B 1 26 ? -25.938 21.516 -7.098 1 85.31 26 ASN B CA 1
ATOM 6946 C C . ASN B 1 26 ? -25.484 22.281 -5.871 1 85.31 26 ASN B C 1
ATOM 6948 O O . ASN B 1 26 ? -25.531 23.516 -5.855 1 85.31 26 ASN B O 1
ATOM 6952 N N . SER B 1 27 ? -25.047 21.578 -4.938 1 83.12 27 SER B N 1
ATOM 6953 C CA . SER B 1 27 ? -24.562 22.219 -3.729 1 83.12 27 SER B CA 1
ATOM 6954 C C . SER B 1 27 ? -23.281 23.016 -4.008 1 83.12 27 SER B C 1
ATOM 6956 O O . SER B 1 27 ? -23.078 24.094 -3.441 1 83.12 27 SER B O 1
ATOM 6958 N N . ARG B 1 28 ? -22.438 22.531 -4.871 1 78.88 28 ARG B N 1
ATOM 6959 C CA . ARG B 1 28 ? -21.156 23.172 -5.191 1 78.88 28 ARG B CA 1
ATOM 6960 C C . ARG B 1 28 ? -21.375 24.375 -6.109 1 78.88 28 ARG B C 1
ATOM 6962 O O . ARG B 1 28 ? -20.641 25.359 -6.035 1 78.88 28 ARG B O 1
ATOM 6969 N N . LYS B 1 29 ? -22.203 24.25 -7.039 1 73.38 29 LYS B N 1
ATOM 6970 C CA . LYS B 1 29 ? -22.516 25.359 -7.953 1 73.38 29 LYS B CA 1
ATOM 6971 C C . LYS B 1 29 ? -23 26.578 -7.188 1 73.38 29 LYS B C 1
ATOM 6973 O O . LYS B 1 29 ? -22.625 27.703 -7.52 1 73.38 29 LYS B O 1
ATOM 6978 N N . ASN B 1 30 ? -23.703 26.359 -6.293 1 64.88 30 ASN B N 1
ATOM 6979 C CA . ASN B 1 30 ? -24.25 27.453 -5.504 1 64.88 30 ASN B CA 1
ATOM 6980 C C . ASN B 1 30 ? -23.172 28.156 -4.676 1 64.88 30 ASN B C 1
ATOM 6982 O O . ASN B 1 30 ? -23.234 29.359 -4.461 1 64.88 30 ASN B O 1
ATOM 6986 N N . THR B 1 31 ? -22.156 27.422 -4.34 1 61.84 31 THR B N 1
ATOM 6987 C CA . THR B 1 31 ? -21.125 27.953 -3.477 1 61.84 31 THR B CA 1
ATOM 6988 C C . THR B 1 31 ? -20 28.578 -4.305 1 61.84 31 THR B C 1
ATOM 6990 O O . THR B 1 31 ? -19.281 29.453 -3.828 1 61.84 31 THR B O 1
ATOM 6993 N N . GLY B 1 32 ? -19.688 27.969 -5.445 1 57.47 32 GLY B N 1
ATOM 6994 C CA . GLY B 1 32 ? -18.609 28.438 -6.293 1 57.47 32 GLY B CA 1
ATOM 6995 C C . GLY B 1 32 ? -18.672 29.938 -6.582 1 57.47 32 GLY B C 1
ATOM 6996 O O . GLY B 1 32 ? -17.656 30.594 -6.77 1 57.47 32 GLY B O 1
ATOM 6997 N N . VAL B 1 33 ? -19.828 30.484 -6.582 1 52.75 33 VAL B N 1
ATOM 6998 C CA . VAL B 1 33 ? -19.984 31.906 -6.852 1 52.75 33 VAL B CA 1
ATOM 6999 C C . VAL B 1 33 ? -19.422 32.719 -5.688 1 52.75 33 VAL B C 1
ATOM 7001 O O . VAL B 1 33 ? -18.906 33.812 -5.883 1 52.75 33 VAL B O 1
ATOM 7004 N N . VAL B 1 34 ? -19.469 32.156 -4.562 1 52.97 34 VAL B N 1
ATOM 7005 C CA . VAL B 1 34 ? -19.125 32.906 -3.365 1 52.97 34 VAL B CA 1
ATOM 7006 C C . VAL B 1 34 ? -17.625 32.75 -3.076 1 52.97 34 VAL B C 1
ATOM 7008 O O . VAL B 1 34 ? -17.062 33.531 -2.297 1 52.97 34 VAL B O 1
ATOM 7011 N N . ILE B 1 35 ? -17.062 31.766 -3.713 1 52.38 35 ILE B N 1
ATOM 7012 C CA . ILE B 1 35 ? -15.758 31.422 -3.158 1 52.38 35 ILE B CA 1
ATOM 7013 C C . ILE B 1 35 ? -14.688 32.344 -3.721 1 52.38 35 ILE B C 1
ATOM 7015 O O . ILE B 1 35 ? -13.969 32 -4.656 1 52.38 35 ILE B O 1
ATOM 7019 N N . SER B 1 36 ? -15.156 33.594 -4.164 1 52.56 36 SER B N 1
ATOM 7020 C CA . SER B 1 36 ? -13.961 34.375 -4.438 1 52.56 36 SER B CA 1
ATOM 7021 C C . SER B 1 36 ? -13.023 34.375 -3.232 1 52.56 36 SER B C 1
ATOM 7023 O O . SER B 1 36 ? -13.438 34.688 -2.117 1 52.56 36 SER B O 1
ATOM 7025 N N . LYS B 1 37 ? -11.812 33.688 -3.33 1 68.56 37 LYS B N 1
ATOM 7026 C CA . LYS B 1 37 ? -10.836 33.688 -2.242 1 68.56 37 LYS B CA 1
ATOM 7027 C C . LYS B 1 37 ? -10.477 35.094 -1.817 1 68.56 37 LYS B C 1
ATOM 7029 O O . LYS B 1 37 ? -10.125 35.938 -2.656 1 68.56 37 LYS B O 1
ATOM 7034 N N . ALA B 1 38 ? -10.93 35.469 -0.606 1 81.81 38 ALA B N 1
ATOM 7035 C CA . ALA B 1 38 ? -10.641 36.75 0.028 1 81.81 38 ALA B CA 1
ATOM 7036 C C . ALA B 1 38 ? -9.141 37.062 -0.013 1 81.81 38 ALA B C 1
ATOM 7038 O O . ALA B 1 38 ? -8.32 36.156 0.135 1 81.81 38 ALA B O 1
ATOM 7039 N N . PRO B 1 39 ? -8.844 38.312 -0.432 1 91.75 39 PRO B N 1
ATOM 7040 C CA . PRO B 1 39 ? -7.438 38.719 -0.406 1 91.75 39 PRO B CA 1
ATOM 7041 C C . PRO B 1 39 ? -6.781 38.5 0.953 1 91.75 39 PRO B C 1
ATOM 7043 O O . PRO B 1 39 ? -7.441 38.594 1.988 1 91.75 39 PRO B O 1
ATOM 7046 N N . HIS B 1 40 ? -5.543 38.219 0.888 1 90.62 40 HIS B N 1
ATOM 7047 C CA . HIS B 1 40 ? -4.805 37.938 2.115 1 90.62 40 HIS B CA 1
ATOM 7048 C C . HIS B 1 40 ? -3.328 38.281 1.962 1 90.62 40 HIS B C 1
ATOM 7050 O O . HIS B 1 40 ? -2.895 38.719 0.893 1 90.62 40 HIS B O 1
ATOM 7056 N N . ASP B 1 41 ? -2.547 38.219 3.039 1 92.44 41 ASP B N 1
ATOM 7057 C CA . ASP B 1 41 ? -1.119 38.5 3.082 1 92.44 41 ASP B CA 1
ATOM 7058 C C . ASP B 1 41 ? -0.855 39.969 2.73 1 92.44 41 ASP B C 1
ATOM 7060 O O . ASP B 1 41 ? -0.102 40.281 1.801 1 92.44 41 ASP B O 1
ATOM 7064 N N . PHE B 1 42 ? -1.298 40.875 3.447 1 95.81 42 PHE B N 1
ATOM 7065 C CA . PHE B 1 42 ? -1.288 42.312 3.17 1 95.81 42 PHE B CA 1
ATOM 7066 C C . PHE B 1 42 ? 0.032 42.938 3.604 1 95.81 42 PHE B C 1
ATOM 7068 O O . PHE B 1 42 ? 0.591 42.562 4.637 1 95.81 42 PHE B O 1
ATOM 7075 N N . GLN B 1 43 ? 0.521 43.875 2.816 1 94.69 43 GLN B N 1
ATOM 7076 C CA . GLN B 1 43 ? 1.661 44.719 3.145 1 94.69 43 GLN B CA 1
ATOM 7077 C C . GLN B 1 43 ? 1.358 46.188 2.85 1 94.69 43 GLN B C 1
ATOM 7079 O O . GLN B 1 43 ? 1.084 46.562 1.705 1 94.69 43 GLN B O 1
ATOM 7084 N N . PHE B 1 44 ? 1.458 47.062 3.871 1 94.81 44 PHE B N 1
ATOM 7085 C CA . PHE B 1 44 ? 1.243 48.5 3.719 1 94.81 44 PHE B CA 1
ATOM 7086 C C . PHE B 1 44 ? 2.535 49.219 3.324 1 94.81 44 PHE B C 1
ATOM 7088 O O . PHE B 1 44 ? 3.604 48.906 3.861 1 94.81 44 PHE B O 1
ATOM 7095 N N . VAL B 1 45 ? 2.398 50.125 2.418 1 94.56 45 VAL B N 1
ATOM 7096 C CA . VAL B 1 45 ? 3.512 51 2.068 1 94.56 45 VAL B CA 1
ATOM 7097 C C . VAL B 1 45 ? 3.039 52.469 2.051 1 94.56 45 VAL B C 1
ATOM 7099 O O . VAL B 1 45 ? 2.199 52.844 1.229 1 94.56 45 VAL B O 1
ATOM 7102 N N . PRO B 1 46 ? 3.578 53.219 2.939 1 92.25 46 PRO B N 1
ATOM 7103 C CA . PRO B 1 46 ? 3.176 54.625 2.945 1 92.25 46 PRO B CA 1
ATOM 7104 C C . PRO B 1 46 ? 3.662 55.375 1.712 1 92.25 46 PRO B C 1
ATOM 7106 O O . PRO B 1 46 ? 4.77 55.125 1.23 1 92.25 46 PRO B O 1
ATOM 7109 N N . LYS B 1 47 ? 2.826 56.281 1.308 1 91.5 47 LYS B N 1
ATOM 7110 C CA . LYS B 1 47 ? 3.189 57.125 0.171 1 91.5 47 LYS B CA 1
ATOM 7111 C C . LYS B 1 47 ? 3.596 58.531 0.628 1 91.5 47 LYS B C 1
ATOM 7113 O O . LYS B 1 47 ? 3.357 58.906 1.777 1 91.5 47 LYS B O 1
ATOM 7118 N N . ASP B 1 48 ? 4.168 59.25 -0.35 1 86.75 48 ASP B N 1
ATOM 7119 C CA . ASP B 1 48 ? 4.652 60.594 -0.063 1 86.75 48 ASP B CA 1
ATOM 7120 C C . ASP B 1 48 ? 3.494 61.562 0.169 1 86.75 48 ASP B C 1
ATOM 7122 O O . ASP B 1 48 ? 2.383 61.344 -0.316 1 86.75 48 ASP B O 1
ATOM 7126 N N . GLU B 1 49 ? 3.781 62.625 0.796 1 85.5 49 GLU B N 1
ATOM 7127 C CA . GLU B 1 49 ? 2.787 63.656 1.141 1 85.5 49 GLU B CA 1
ATOM 7128 C C . GLU B 1 49 ? 2.18 64.25 -0.111 1 85.5 49 GLU B C 1
ATOM 7130 O O . GLU B 1 49 ? 1.013 64.688 -0.108 1 85.5 49 GLU B O 1
ATOM 7135 N N . ALA B 1 50 ? 2.93 64.25 -1.101 1 87.94 50 ALA B N 1
ATOM 7136 C CA . ALA B 1 50 ? 2.459 64.938 -2.328 1 87.94 50 ALA B CA 1
ATOM 7137 C C . ALA B 1 50 ? 1.499 64 -3.084 1 87.94 50 ALA B C 1
ATOM 7139 O O . ALA B 1 50 ? 0.762 64.438 -3.963 1 87.94 50 ALA B O 1
ATOM 7140 N N . SER B 1 51 ? 1.525 62.812 -2.678 1 89.06 51 SER B N 1
ATOM 7141 C CA . SER B 1 51 ? 0.661 61.844 -3.352 1 89.06 51 SER B CA 1
ATOM 7142 C C . SER B 1 51 ? -0.79 62 -2.906 1 89.06 51 SER B C 1
ATOM 7144 O O . SER B 1 51 ? -1.059 62.344 -1.754 1 89.06 51 SER B O 1
ATOM 7146 N N . PRO B 1 52 ? -1.704 61.75 -3.812 1 93.44 52 PRO B N 1
ATOM 7147 C CA . PRO B 1 52 ? -3.117 61.75 -3.422 1 93.44 52 PRO B CA 1
ATOM 7148 C C . PRO B 1 52 ? -3.51 60.531 -2.594 1 93.44 52 PRO B C 1
ATOM 7150 O O . PRO B 1 52 ? -4.621 60.469 -2.061 1 93.44 52 PRO B O 1
ATOM 7153 N N . HIS B 1 53 ? -2.625 59.688 -2.549 1 94.19 53 HIS B N 1
ATOM 7154 C CA . HIS B 1 53 ? -2.883 58.469 -1.799 1 94.19 53 HIS B CA 1
ATOM 7155 C C . HIS B 1 53 ? -2.029 58.406 -0.536 1 94.19 53 HIS B C 1
ATOM 7157 O O . HIS B 1 53 ? -0.892 58.875 -0.526 1 94.19 53 HIS B O 1
ATOM 7163 N N . SER B 1 54 ? -2.584 57.812 0.473 1 93.81 54 SER B N 1
ATOM 7164 C CA . SER B 1 54 ? -1.866 57.688 1.738 1 93.81 54 SER B CA 1
ATOM 7165 C C . SER B 1 54 ? -0.947 56.469 1.741 1 93.81 54 SER B C 1
ATOM 7167 O O . SER B 1 54 ? 0.192 56.562 2.207 1 93.81 54 SER B O 1
ATOM 7169 N N . HIS B 1 55 ? -1.544 55.344 1.329 1 94.88 55 HIS B N 1
ATOM 7170 C CA . HIS B 1 55 ? -0.797 54.094 1.309 1 94.88 55 HIS B CA 1
ATOM 7171 C C . HIS B 1 55 ? -1.054 53.312 0.02 1 94.88 55 HIS B C 1
ATOM 7173 O O . HIS B 1 55 ? -2.07 53.531 -0.645 1 94.88 55 HIS B O 1
ATOM 7179 N N . ARG B 1 56 ? -0.19 52.531 -0.37 1 95.75 56 ARG B N 1
ATOM 7180 C CA . ARG B 1 56 ? -0.413 51.406 -1.247 1 95.75 56 ARG B CA 1
ATOM 7181 C C . ARG B 1 56 ? -0.409 50.094 -0.458 1 95.75 56 ARG B C 1
ATOM 7183 O O . ARG B 1 56 ? 0.401 49.906 0.454 1 95.75 56 ARG B O 1
ATOM 7190 N N . ILE B 1 57 ? -1.32 49.219 -0.776 1 96.69 57 ILE B N 1
ATOM 7191 C CA . ILE B 1 57 ? -1.376 47.938 -0.122 1 96.69 57 ILE B CA 1
ATOM 7192 C C . ILE B 1 57 ? -1.094 46.812 -1.141 1 96.69 57 ILE B C 1
ATOM 7194 O O . ILE B 1 57 ? -1.706 46.781 -2.211 1 96.69 57 ILE B O 1
ATOM 7198 N N . TYR B 1 58 ? -0.12 45.969 -0.865 1 96.75 58 TYR B N 1
ATOM 7199 C CA . TYR B 1 58 ? 0.13 44.75 -1.646 1 96.75 58 TYR B CA 1
ATOM 7200 C C . TYR B 1 58 ? -0.533 43.562 -1.004 1 96.75 58 TYR B C 1
ATOM 7202 O O . TYR B 1 58 ? -0.62 43.469 0.223 1 96.75 58 TYR B O 1
ATOM 7210 N N . TYR B 1 59 ? -0.991 42.625 -1.772 1 96.12 59 TYR B N 1
ATOM 7211 C CA . TYR B 1 59 ? -1.655 41.438 -1.228 1 96.12 59 TYR B CA 1
ATOM 7212 C C . TYR B 1 59 ? -1.783 40.344 -2.283 1 96.12 59 TYR B C 1
ATOM 7214 O O . TYR B 1 59 ? -1.42 40.562 -3.443 1 96.12 59 TYR B O 1
ATOM 7222 N N . LEU B 1 60 ? -2.113 39.156 -1.834 1 93.44 60 LEU B N 1
ATOM 7223 C CA . LEU B 1 60 ? -2.438 38.031 -2.715 1 93.44 60 LEU B CA 1
ATOM 7224 C C . LEU B 1 60 ? -3.947 37.844 -2.828 1 93.44 60 LEU B C 1
ATOM 7226 O O . LEU B 1 60 ? -4.684 38.125 -1.877 1 93.44 60 LEU B O 1
ATOM 7230 N N . GLY B 1 61 ? -4.375 37.469 -3.928 1 90 61 GLY B N 1
ATOM 7231 C CA . GLY B 1 61 ? -5.789 37.188 -4.164 1 90 61 GLY B CA 1
ATOM 7232 C C . GLY B 1 61 ? -6.062 36.594 -5.527 1 90 61 GLY B C 1
ATOM 7233 O O . GLY B 1 61 ? -5.18 36.562 -6.391 1 90 61 GLY B O 1
ATOM 7234 N N . MET B 1 62 ? -7.219 36.094 -5.695 1 85.94 62 MET B N 1
ATOM 7235 C CA . MET B 1 62 ? -7.656 35.5 -6.965 1 85.94 62 MET B CA 1
ATOM 7236 C C . MET B 1 62 ? -8.602 36.469 -7.691 1 85.94 62 MET B C 1
ATOM 7238 O O . MET B 1 62 ? -9.797 36.5 -7.395 1 85.94 62 MET B O 1
ATOM 7242 N N . PRO B 1 63 ? -8.086 37 -8.703 1 80.88 63 PRO B N 1
ATOM 7243 C CA . PRO B 1 63 ? -8.977 37.906 -9.453 1 80.88 63 PRO B CA 1
ATOM 7244 C C . PRO B 1 63 ? -10.156 37.156 -10.078 1 80.88 63 PRO B C 1
ATOM 7246 O O . PRO B 1 63 ? -10.07 35.938 -10.344 1 80.88 63 PRO B O 1
ATOM 7249 N N . TYR B 1 64 ? -11.312 37.812 -10.219 1 70.12 64 TYR B N 1
ATOM 7250 C CA . TYR B 1 64 ? -12.578 37.219 -10.648 1 70.12 64 TYR B CA 1
ATOM 7251 C C . TYR B 1 64 ? -12.383 36.344 -11.891 1 70.12 64 TYR B C 1
ATOM 7253 O O . TYR B 1 64 ? -12.984 35.281 -12 1 70.12 64 TYR B O 1
ATOM 7261 N N . ALA B 1 65 ? -11.625 36.719 -12.797 1 67.56 65 ALA B N 1
ATOM 7262 C CA . ALA B 1 65 ? -11.523 35.938 -14.039 1 67.56 65 ALA B CA 1
ATOM 7263 C C . ALA B 1 65 ? -10.398 34.938 -13.977 1 67.56 65 ALA B C 1
ATOM 7265 O O . ALA B 1 65 ? -10.195 34.156 -14.914 1 67.56 65 ALA B O 1
ATOM 7266 N N . SER B 1 66 ? -9.867 34.781 -12.742 1 74.81 66 SER B N 1
ATOM 7267 C CA . SER B 1 66 ? -8.703 33.906 -12.664 1 74.81 66 SER B CA 1
ATOM 7268 C C . SER B 1 66 ? -8.961 32.75 -11.727 1 74.81 66 SER B C 1
ATOM 7270 O O . SER B 1 66 ? -9.828 32.812 -10.852 1 74.81 66 SER B O 1
ATOM 7272 N N . ARG B 1 67 ? -8.258 31.609 -12.008 1 74.5 67 ARG B N 1
ATOM 7273 C CA . ARG B 1 67 ? -8.336 30.422 -11.156 1 74.5 67 ARG B CA 1
ATOM 7274 C C . ARG B 1 67 ? -7.074 30.266 -10.312 1 74.5 67 ARG B C 1
ATOM 7276 O O . ARG B 1 67 ? -6.957 29.328 -9.523 1 74.5 67 ARG B O 1
ATOM 7283 N N . GLU B 1 68 ? -6.207 31.328 -10.406 1 82.44 68 GLU B N 1
ATOM 7284 C CA . GLU B 1 68 ? -4.949 31.266 -9.672 1 82.44 68 GLU B CA 1
ATOM 7285 C C . GLU B 1 68 ? -4.746 32.5 -8.805 1 82.44 68 GLU B C 1
ATOM 7287 O O . GLU B 1 68 ? -5.172 33.594 -9.172 1 82.44 68 GLU B O 1
ATOM 7292 N N . ASN B 1 69 ? -4.023 32.312 -7.707 1 88 69 ASN B N 1
ATOM 7293 C CA . ASN B 1 69 ? -3.611 33.438 -6.871 1 88 69 ASN B CA 1
ATOM 7294 C C . ASN B 1 69 ? -2.6 34.312 -7.586 1 88 69 ASN B C 1
ATOM 7296 O O . ASN B 1 69 ? -1.715 33.812 -8.281 1 88 69 ASN B O 1
ATOM 7300 N N . ALA B 1 70 ? -2.846 35.562 -7.453 1 91.44 70 ALA B N 1
ATOM 7301 C CA . ALA B 1 70 ? -1.954 36.531 -8.078 1 91.44 70 ALA B CA 1
ATOM 7302 C C . ALA B 1 70 ? -1.484 37.594 -7.059 1 91.44 70 ALA B C 1
ATOM 7304 O O . ALA B 1 70 ? -2.09 37.75 -5.996 1 91.44 70 ALA B O 1
ATOM 7305 N N . LEU B 1 71 ? -0.376 38.188 -7.355 1 94.69 71 LEU B N 1
ATOM 7306 C CA . LEU B 1 71 ? 0.121 39.344 -6.59 1 94.69 71 LEU B CA 1
ATOM 7307 C C . LEU B 1 71 ? -0.564 40.625 -7.027 1 94.69 71 LEU B C 1
ATOM 7309 O O . LEU B 1 71 ? -0.512 41 -8.203 1 94.69 71 LEU B O 1
ATOM 7313 N N . LEU B 1 72 ? -1.166 41.344 -6.098 1 95.75 72 LEU B N 1
ATOM 7314 C CA . LEU B 1 72 ? -2.012 42.5 -6.398 1 95.75 72 LEU B CA 1
ATOM 7315 C C . LEU B 1 72 ? -1.633 43.688 -5.535 1 95.75 72 LEU B C 1
ATOM 7317 O O . LEU B 1 72 ? -0.889 43.531 -4.562 1 95.75 72 LEU B O 1
ATOM 7321 N N . TYR B 1 73 ? -2.139 44.875 -5.988 1 96.56 73 TYR B N 1
ATOM 7322 C CA . TYR B 1 73 ? -2.004 46.062 -5.156 1 96.56 73 TYR B CA 1
ATOM 7323 C C . TYR B 1 73 ? -3.225 46.969 -5.293 1 96.56 73 TYR B C 1
ATOM 7325 O O . TYR B 1 73 ? -3.98 46.875 -6.262 1 96.56 73 TYR B O 1
ATOM 7333 N N . SER B 1 74 ? -3.492 47.781 -4.324 1 97 74 SER B N 1
ATOM 7334 C CA . SER B 1 74 ? -4.5 48.844 -4.297 1 97 74 SER B CA 1
ATOM 7335 C C . SER B 1 74 ? -3.957 50.094 -3.629 1 97 74 SER B C 1
ATOM 7337 O O . SER B 1 74 ? -3.148 50.031 -2.703 1 97 74 SER B O 1
ATOM 7339 N N . ASP B 1 75 ? -4.414 51.25 -4.117 1 96.5 75 ASP B N 1
ATOM 7340 C CA . ASP B 1 75 ? -4.016 52.531 -3.543 1 96.5 75 ASP B CA 1
ATOM 7341 C C . ASP B 1 75 ? -5.137 53.125 -2.689 1 96.5 75 ASP B C 1
ATOM 7343 O O . ASP B 1 75 ? -6.293 53.156 -3.111 1 96.5 75 ASP B O 1
ATOM 7347 N N . ILE B 1 76 ? -4.758 53.531 -1.532 1 96.5 76 ILE B N 1
ATOM 7348 C CA . ILE B 1 76 ? -5.727 54.094 -0.601 1 96.5 76 ILE B CA 1
ATOM 7349 C C . ILE B 1 76 ? -5.715 55.625 -0.707 1 96.5 76 ILE B C 1
ATOM 7351 O O . ILE B 1 76 ? -4.727 56.25 -0.357 1 96.5 76 ILE B O 1
ATOM 7355 N N . PRO B 1 77 ? -6.797 56.188 -0.992 1 95.38 77 PRO B N 1
ATOM 7356 C CA . PRO B 1 77 ? -6.824 57.656 -1.113 1 95.38 77 PRO B CA 1
ATOM 7357 C C . PRO B 1 77 ? -6.742 58.344 0.238 1 95.38 77 PRO B C 1
ATOM 7359 O O . PRO B 1 77 ? -7.242 57.844 1.24 1 95.38 77 PRO B O 1
ATOM 7362 N N . LYS B 1 78 ? -6.254 59.594 0.278 1 93.75 78 LYS B N 1
ATOM 7363 C CA . LYS B 1 78 ? -6.164 60.375 1.488 1 93.75 78 LYS B CA 1
ATOM 7364 C C . LYS B 1 78 ? -7.527 60.969 1.872 1 93.75 78 LYS B C 1
ATOM 7366 O O . LYS B 1 78 ? -7.828 61.125 3.057 1 93.75 78 LYS B O 1
ATOM 7371 N N . LYS B 1 79 ? -8.289 61.219 0.843 1 91.19 79 LYS B N 1
ATOM 7372 C CA . LYS B 1 79 ? -9.617 61.812 1.053 1 91.19 79 LYS B CA 1
ATOM 7373 C C . LYS B 1 79 ? -10.703 60.938 0.442 1 91.19 79 LYS B C 1
ATOM 7375 O O . LYS B 1 79 ? -10.523 60.375 -0.653 1 91.19 79 LYS B O 1
ATOM 7380 N N . ILE B 1 80 ? -11.648 60.75 1.301 1 90.19 80 ILE B N 1
ATOM 7381 C CA . ILE B 1 80 ? -12.766 59.969 0.798 1 90.19 80 ILE B CA 1
ATOM 7382 C C . ILE B 1 80 ? -14.07 60.719 1.009 1 90.19 80 ILE B C 1
ATOM 7384 O O . ILE B 1 80 ? -14.133 61.656 1.825 1 90.19 80 ILE B O 1
ATOM 7388 N N . ARG B 1 81 ? -15.109 60.312 0.265 1 87.75 81 ARG B N 1
ATOM 7389 C CA . ARG B 1 81 ? -16.453 60.844 0.489 1 87.75 81 ARG B CA 1
ATOM 7390 C C . ARG B 1 81 ? -17.141 60.125 1.647 1 87.75 81 ARG B C 1
ATOM 7392 O O . ARG B 1 81 ? -17.297 58.906 1.627 1 87.75 81 ARG B O 1
ATOM 7399 N N . LYS B 1 82 ? -17.5 60.781 2.652 1 77.81 82 LYS B N 1
ATOM 7400 C CA . LYS B 1 82 ? -18.016 60.219 3.898 1 77.81 82 LYS B CA 1
ATOM 7401 C C . LYS B 1 82 ? -19.281 59.406 3.66 1 77.81 82 LYS B C 1
ATOM 7403 O O . LYS B 1 82 ? -19.531 58.406 4.34 1 77.81 82 LYS B O 1
ATOM 7408 N N . ASP B 1 83 ? -20.094 59.812 2.709 1 78.88 83 ASP B N 1
ATOM 7409 C CA . ASP B 1 83 ? -21.406 59.188 2.613 1 78.88 83 ASP B CA 1
ATOM 7410 C C . ASP B 1 83 ? -21.422 58.094 1.53 1 78.88 83 ASP B C 1
ATOM 7412 O O . ASP B 1 83 ? -22.484 57.594 1.161 1 78.88 83 ASP B O 1
ATOM 7416 N N . ALA B 1 84 ? -20.203 57.688 1.104 1 85.69 84 ALA B N 1
ATOM 7417 C CA . ALA B 1 84 ? -20.172 56.688 0.052 1 85.69 84 ALA B CA 1
ATOM 7418 C C . ALA B 1 84 ? -19.141 55.594 0.357 1 85.69 84 ALA B C 1
ATOM 7420 O O . ALA B 1 84 ? -18.062 55.906 0.865 1 85.69 84 ALA B O 1
ATOM 7421 N N . LEU B 1 85 ? -19.656 54.375 0.139 1 89.5 85 LEU B N 1
ATOM 7422 C CA . LEU B 1 85 ? -18.719 53.25 0.267 1 89.5 85 LEU B CA 1
ATOM 7423 C C . LEU B 1 85 ? -17.75 53.219 -0.911 1 89.5 85 LEU B C 1
ATOM 7425 O O . LEU B 1 85 ? -18.172 53.125 -2.064 1 89.5 85 LEU B O 1
ATOM 7429 N N . LEU B 1 86 ? -16.469 53.375 -0.642 1 94.06 86 LEU B N 1
ATOM 7430 C CA . LEU B 1 86 ? -15.445 53.281 -1.67 1 94.06 86 LEU B CA 1
ATOM 7431 C C . LEU B 1 86 ? -14.891 51.875 -1.791 1 94.06 86 LEU B C 1
ATOM 7433 O O . LEU B 1 86 ? -14.312 51.344 -0.839 1 94.06 86 LEU B O 1
ATOM 7437 N N . VAL B 1 87 ? -15.102 51.312 -2.916 1 94 87 VAL B N 1
ATOM 7438 C CA . VAL B 1 87 ? -14.531 50 -3.195 1 94 87 VAL B CA 1
ATOM 7439 C C . VAL B 1 87 ? -13.273 50.125 -4.047 1 94 87 VAL B C 1
ATOM 7441 O O . VAL B 1 87 ? -13.32 50.688 -5.145 1 94 87 VAL B O 1
ATOM 7444 N N . LEU B 1 88 ? -12.195 49.656 -3.539 1 95.56 88 LEU B N 1
ATOM 7445 C CA . LEU B 1 88 ? -10.914 49.781 -4.238 1 95.56 88 LEU B CA 1
ATOM 7446 C C . LEU B 1 88 ? -10.766 48.719 -5.32 1 95.56 88 LEU B C 1
ATOM 7448 O O . LEU B 1 88 ? -11.203 47.594 -5.141 1 95.56 88 LEU B O 1
ATOM 7452 N N . SER B 1 89 ? -10.078 49.094 -6.383 1 92.69 89 SER B N 1
ATOM 7453 C CA . SER B 1 89 ? -9.781 48.156 -7.461 1 92.69 89 SER B CA 1
ATOM 7454 C C . SER B 1 89 ? -8.562 47.312 -7.129 1 92.69 89 SER B C 1
ATOM 7456 O O . SER B 1 89 ? -7.586 47.812 -6.559 1 92.69 89 SER B O 1
ATOM 7458 N N . TRP B 1 90 ? -8.672 46 -7.5 1 93.56 90 TRP B N 1
ATOM 7459 C CA . TRP B 1 90 ? -7.523 45.125 -7.41 1 93.56 90 TRP B CA 1
ATOM 7460 C C . TRP B 1 90 ? -6.648 45.219 -8.648 1 93.56 90 TRP B C 1
ATOM 7462 O O . TRP B 1 90 ? -7.059 44.812 -9.742 1 93.56 90 TRP B O 1
ATOM 7472 N N . LYS B 1 91 ? -5.492 45.688 -8.547 1 94.75 91 LYS B N 1
ATOM 7473 C CA . LYS B 1 91 ? -4.609 45.844 -9.695 1 94.75 91 LYS B CA 1
ATOM 7474 C C . LYS B 1 91 ? -3.482 44.812 -9.664 1 94.75 91 LYS B C 1
ATOM 7476 O O . LYS B 1 91 ? -2.836 44.625 -8.625 1 94.75 91 LYS B O 1
ATOM 7481 N N . PRO B 1 92 ? -3.283 44.125 -10.734 1 93.44 92 PRO B N 1
ATOM 7482 C CA . PRO B 1 92 ? -2.203 43.156 -10.758 1 93.44 92 PRO B CA 1
ATOM 7483 C C . PRO B 1 92 ? -0.82 43.781 -10.859 1 93.44 92 PRO B C 1
ATOM 7485 O O . PRO B 1 92 ? -0.646 44.781 -11.555 1 93.44 92 PRO B O 1
ATOM 7488 N N . ILE B 1 93 ? 0.063 43.25 -10.18 1 94.88 93 ILE B N 1
ATOM 7489 C CA . ILE B 1 93 ? 1.449 43.688 -10.273 1 94.88 93 ILE B CA 1
ATOM 7490 C C . ILE B 1 93 ? 2.086 43.125 -11.539 1 94.88 93 ILE B C 1
ATOM 7492 O O . ILE B 1 93 ? 2.92 43.812 -12.164 1 94.88 93 ILE B O 1
ATOM 7496 N N . LEU B 1 94 ? 1.685 41.938 -11.82 1 93.69 94 LEU B N 1
ATOM 7497 C CA . LEU B 1 94 ? 2.32 41.25 -12.93 1 93.69 94 LEU B CA 1
ATOM 7498 C C . LEU B 1 94 ? 1.396 41.188 -14.141 1 93.69 94 LEU B C 1
ATOM 7500 O O . LEU B 1 94 ? 0.181 41.031 -13.992 1 93.69 94 LEU B O 1
ATOM 7504 N N . ASP B 1 95 ? 1.984 41.125 -15.312 1 87.88 95 ASP B N 1
ATOM 7505 C CA . ASP B 1 95 ? 1.229 41.094 -16.562 1 87.88 95 ASP B CA 1
ATOM 7506 C C . ASP B 1 95 ? 1.023 39.656 -17.047 1 87.88 95 ASP B C 1
ATOM 7508 O O . ASP B 1 95 ? 1.958 39.031 -17.531 1 87.88 95 ASP B O 1
ATOM 7512 N N . ARG B 1 96 ? 0.013 39.031 -17.234 1 77.56 96 ARG B N 1
ATOM 7513 C CA . ARG B 1 96 ? -0.418 37.75 -17.734 1 77.56 96 ARG B CA 1
ATOM 7514 C C . ARG B 1 96 ? 0.577 36.656 -17.375 1 77.56 96 ARG B C 1
ATOM 7516 O O . ARG B 1 96 ? 1.016 35.875 -18.234 1 77.56 96 ARG B O 1
ATOM 7523 N N . PHE B 1 97 ? 0.968 36.688 -16.078 1 84 97 PHE B N 1
ATOM 7524 C CA . PHE B 1 97 ? 1.98 35.75 -15.594 1 84 97 PHE B CA 1
ATOM 7525 C C . PHE B 1 97 ? 1.342 34.469 -15.133 1 84 97 PHE B C 1
ATOM 7527 O O . PHE B 1 97 ? 0.425 34.469 -14.305 1 84 97 PHE B O 1
ATOM 7534 N N . GLN B 1 98 ? 1.797 33.375 -15.758 1 79.06 98 GLN B N 1
ATOM 7535 C CA . GLN B 1 98 ? 1.326 32.062 -15.352 1 79.06 98 GLN B CA 1
ATOM 7536 C C . GLN B 1 98 ? 2.305 31.406 -14.391 1 79.06 98 GLN B C 1
ATOM 7538 O O . GLN B 1 98 ? 3.381 30.969 -14.789 1 79.06 98 GLN B O 1
ATOM 7543 N N . ALA B 1 99 ? 1.817 31.266 -13.156 1 79 99 ALA B N 1
ATOM 7544 C CA . ALA B 1 99 ? 2.707 30.781 -12.102 1 79 99 ALA B CA 1
ATOM 7545 C C . ALA B 1 99 ? 2.666 29.25 -12.016 1 79 99 ALA B C 1
ATOM 7547 O O . ALA B 1 99 ? 3.588 28.641 -11.484 1 79 99 ALA B O 1
ATOM 7548 N N . SER B 1 100 ? 1.655 28.578 -12.484 1 72.31 100 SER B N 1
ATOM 7549 C CA . SER B 1 100 ? 1.53 27.125 -12.383 1 72.31 100 SER B CA 1
ATOM 7550 C C . SER B 1 100 ? 2.1 26.438 -13.617 1 72.31 100 SER B C 1
ATOM 7552 O O . SER B 1 100 ? 2.012 26.969 -14.727 1 72.31 100 SER B O 1
ATOM 7554 N N . PRO B 1 101 ? 2.762 25.219 -13.336 1 64.81 101 PRO B N 1
ATOM 7555 C CA . PRO B 1 101 ? 3.35 24.516 -14.477 1 64.81 101 PRO B CA 1
ATOM 7556 C C . PRO B 1 101 ? 2.312 24.125 -15.531 1 64.81 101 PRO B C 1
ATOM 7558 O O . PRO B 1 101 ? 1.191 23.75 -15.188 1 64.81 101 PRO B O 1
ATOM 7561 N N . HIS B 1 102 ? 2.578 24.578 -16.859 1 51.75 102 HIS B N 1
ATOM 7562 C CA . HIS B 1 102 ? 1.672 24.219 -17.938 1 51.75 102 HIS B CA 1
ATOM 7563 C C . HIS B 1 102 ? 1.497 22.719 -18.031 1 51.75 102 HIS B C 1
ATOM 7565 O O . HIS B 1 102 ? 0.376 22.219 -18.172 1 51.75 102 HIS B O 1
ATOM 7571 N N . HIS B 1 103 ? 2.758 22.188 -18.281 1 54.53 103 HIS B N 1
ATOM 7572 C CA . HIS B 1 103 ? 2.809 20.734 -18.422 1 54.53 103 HIS B CA 1
ATOM 7573 C C . HIS B 1 103 ? 3.646 20.109 -17.312 1 54.53 103 HIS B C 1
ATOM 7575 O O . HIS B 1 103 ? 4.66 20.672 -16.906 1 54.53 103 HIS B O 1
ATOM 7581 N N . GLY B 1 104 ? 3.039 19.281 -16.516 1 60 104 GLY B N 1
ATOM 7582 C CA . GLY B 1 104 ? 3.855 18.547 -15.562 1 60 104 GLY B CA 1
ATOM 7583 C C . GLY B 1 104 ? 3.482 18.828 -14.117 1 60 104 GLY B C 1
ATOM 7584 O O . GLY B 1 104 ? 2.637 19.672 -13.844 1 60 104 GLY B O 1
ATOM 7585 N N . GLY B 1 105 ? 3.865 18.078 -13.164 1 65.81 105 GLY B N 1
ATOM 7586 C CA . GLY B 1 105 ? 3.564 18.141 -11.742 1 65.81 105 GLY B CA 1
ATOM 7587 C C . GLY B 1 105 ? 4.648 18.828 -10.93 1 65.81 105 GLY B C 1
ATOM 7588 O O . GLY B 1 105 ? 5.664 19.266 -11.484 1 65.81 105 GLY B O 1
ATOM 7589 N N . PHE B 1 106 ? 4.348 19.453 -9.797 1 77.56 106 PHE B N 1
ATOM 7590 C CA . PHE B 1 106 ? 5.301 19.953 -8.82 1 77.56 106 PHE B CA 1
ATOM 7591 C C . PHE B 1 106 ? 6.379 18.922 -8.523 1 77.56 106 PHE B C 1
ATOM 7593 O O . PHE B 1 106 ? 6.16 17.719 -8.703 1 77.56 106 PHE B O 1
ATOM 7600 N N . SER B 1 107 ? 7.586 19.469 -8.32 1 82.44 107 SER B N 1
ATOM 7601 C CA . SER B 1 107 ? 8.586 18.547 -7.781 1 82.44 107 SER B CA 1
ATOM 7602 C C . SER B 1 107 ? 8.086 17.859 -6.52 1 82.44 107 SER B C 1
ATOM 7604 O O . SER B 1 107 ? 7.145 18.344 -5.879 1 82.44 107 SER B O 1
ATOM 7606 N N . ARG B 1 108 ? 8.68 16.812 -6.188 1 82.31 108 ARG B N 1
ATOM 7607 C CA . ARG B 1 108 ? 8.281 16.047 -5.004 1 82.31 108 ARG B CA 1
ATOM 7608 C C . ARG B 1 108 ? 8.438 16.891 -3.74 1 82.31 108 ARG B C 1
ATOM 7610 O O . ARG B 1 108 ? 7.602 16.828 -2.84 1 82.31 108 ARG B O 1
ATOM 7617 N N . GLU B 1 109 ? 9.484 17.641 -3.658 1 84.94 109 GLU B N 1
ATOM 7618 C CA . GLU B 1 109 ? 9.734 18.5 -2.502 1 84.94 109 GLU B CA 1
ATOM 7619 C C . GLU B 1 109 ? 8.641 19.547 -2.346 1 84.94 109 GLU B C 1
ATOM 7621 O O . GLU B 1 109 ? 8.148 19.797 -1.239 1 84.94 109 GLU B O 1
ATOM 7626 N N . GLU B 1 110 ? 8.281 20.062 -3.408 1 85.5 110 GLU B N 1
ATOM 7627 C CA . GLU B 1 110 ? 7.242 21.094 -3.383 1 85.5 110 GLU B CA 1
ATOM 7628 C C . GLU B 1 110 ? 5.883 20.484 -3.031 1 85.5 110 GLU B C 1
ATOM 7630 O O . GLU B 1 110 ? 5.105 21.094 -2.291 1 85.5 110 GLU B O 1
ATOM 7635 N N . GLU B 1 111 ? 5.637 19.344 -3.553 1 83.88 111 GLU B N 1
ATOM 7636 C CA . GLU B 1 111 ? 4.375 18.672 -3.256 1 83.88 111 GLU B CA 1
ATOM 7637 C C . GLU B 1 111 ? 4.242 18.391 -1.763 1 83.88 111 GLU B C 1
ATOM 7639 O O . GLU B 1 111 ? 3.178 18.609 -1.178 1 83.88 111 GLU B O 1
ATOM 7644 N N . LEU B 1 112 ? 5.254 17.922 -1.255 1 85.62 112 LEU B N 1
ATOM 7645 C CA . LEU B 1 112 ? 5.23 17.562 0.16 1 85.62 112 LEU B CA 1
ATOM 7646 C C . LEU B 1 112 ? 5.078 18.812 1.029 1 85.62 112 LEU B C 1
ATOM 7648 O O . LEU B 1 112 ? 4.363 18.781 2.035 1 85.62 112 LEU B O 1
ATOM 7652 N N . LEU B 1 113 ? 5.781 19.812 0.653 1 86.88 113 LEU B N 1
ATOM 7653 C CA . LEU B 1 113 ? 5.664 21.062 1.4 1 86.88 113 LEU B CA 1
ATOM 7654 C C . LEU B 1 113 ? 4.242 21.609 1.316 1 86.88 113 LEU B C 1
ATOM 7656 O O . LEU B 1 113 ? 3.699 22.094 2.312 1 86.88 113 LEU B O 1
ATOM 7660 N N . ARG B 1 114 ? 3.662 21.594 0.2 1 83.69 114 ARG B N 1
ATOM 7661 C CA . ARG B 1 114 ? 2.299 22.062 0.002 1 83.69 114 ARG B CA 1
ATOM 7662 C C . ARG B 1 114 ? 1.31 21.266 0.842 1 83.69 114 ARG B C 1
ATOM 7664 O O . ARG B 1 114 ? 0.363 21.828 1.398 1 83.69 114 ARG B O 1
ATOM 7671 N N . GLU B 1 115 ? 1.519 20 0.927 1 84 115 GLU B N 1
ATOM 7672 C CA . GLU B 1 115 ? 0.66 19.156 1.747 1 84 115 GLU B CA 1
ATOM 7673 C C . GLU B 1 115 ? 0.783 19.5 3.227 1 84 115 GLU B C 1
ATOM 7675 O O . GLU B 1 115 ? -0.216 19.547 3.947 1 84 115 GLU B O 1
ATOM 7680 N N . ARG B 1 116 ? 1.97 19.75 3.594 1 84.38 116 ARG B N 1
ATOM 7681 C CA . ARG B 1 116 ? 2.186 20.078 5 1 84.38 116 ARG B CA 1
ATOM 7682 C C . ARG B 1 116 ? 1.634 21.453 5.34 1 84.38 116 ARG B C 1
ATOM 7684 O O . ARG B 1 116 ? 1.175 21.688 6.461 1 84.38 116 ARG B O 1
ATOM 7691 N N . LYS B 1 117 ? 1.646 22.25 4.289 1 83.12 117 LYS B N 1
ATOM 7692 C CA . LYS B 1 117 ? 1.081 23.578 4.465 1 83.12 117 LYS B CA 1
ATOM 7693 C C . LYS B 1 117 ? -0.422 23.578 4.199 1 83.12 117 LYS B C 1
ATOM 7695 O O . LYS B 1 117 ? -1.087 24.609 4.367 1 83.12 117 LYS B O 1
ATOM 7700 N N . ARG B 1 118 ? -0.951 22.484 3.811 1 78.88 118 ARG B N 1
ATOM 7701 C CA . ARG B 1 118 ? -2.359 22.328 3.465 1 78.88 118 ARG B CA 1
ATOM 7702 C C . ARG B 1 118 ? -2.785 23.359 2.43 1 78.88 118 ARG B C 1
ATOM 7704 O O . ARG B 1 118 ? -3.822 24.016 2.584 1 78.88 118 ARG B O 1
ATOM 7711 N N . LEU B 1 119 ? -1.89 23.516 1.455 1 78.5 119 LEU B N 1
ATOM 7712 C CA . LEU B 1 119 ? -2.156 24.469 0.391 1 78.5 119 LEU B CA 1
ATOM 7713 C C . LEU B 1 119 ? -2.961 23.828 -0.734 1 78.5 119 LEU B C 1
ATOM 7715 O O . LEU B 1 119 ? -2.498 22.875 -1.365 1 78.5 119 LEU B O 1
ATOM 7719 N N . GLY B 1 120 ? -4.121 24.344 -0.962 1 74.38 120 GLY B N 1
ATOM 7720 C CA . GLY B 1 120 ? -4.957 23.797 -2.023 1 74.38 120 GLY B CA 1
ATOM 7721 C C . GLY B 1 120 ? -5.051 24.719 -3.232 1 74.38 120 GLY B C 1
ATOM 7722 O O . GLY B 1 120 ? -5.586 24.328 -4.27 1 74.38 120 GLY B O 1
ATOM 7723 N N . VAL B 1 121 ? -4.383 25.906 -3.139 1 76.25 121 VAL B N 1
ATOM 7724 C CA . VAL B 1 121 ? -4.516 26.875 -4.215 1 76.25 121 VAL B CA 1
ATOM 7725 C C . VAL B 1 121 ? -3.289 26.828 -5.121 1 76.25 121 VAL B C 1
ATOM 7727 O O . VAL B 1 121 ? -2.201 26.438 -4.68 1 76.25 121 VAL B O 1
ATOM 7730 N N . SER B 1 122 ? -3.547 27.266 -6.324 1 80.88 122 SER B N 1
ATOM 7731 C CA . SER B 1 122 ? -2.461 27.328 -7.297 1 80.88 122 SER B CA 1
ATOM 7732 C C . SER B 1 122 ? -2.035 28.766 -7.559 1 80.88 122 SER B C 1
ATOM 7734 O O . SER B 1 122 ? -2.672 29.703 -7.078 1 80.88 122 SER B O 1
ATOM 7736 N N . GLY B 1 123 ? -0.929 28.953 -8.195 1 88.06 123 GLY B N 1
ATOM 7737 C CA . GLY B 1 123 ? -0.376 30.266 -8.484 1 88.06 123 GLY B CA 1
ATOM 7738 C C . GLY B 1 123 ? 0.671 30.703 -7.48 1 88.06 123 GLY B C 1
ATOM 7739 O O . GLY B 1 123 ? 1.435 29.875 -6.973 1 88.06 123 GLY B O 1
ATOM 7740 N N . ILE B 1 124 ? 0.649 32.094 -7.273 1 90.75 124 ILE B N 1
ATOM 7741 C CA . ILE B 1 124 ? 1.595 32.625 -6.305 1 90.75 124 ILE B CA 1
ATOM 7742 C C . ILE B 1 124 ? 1.012 32.5 -4.895 1 90.75 124 ILE B C 1
ATOM 7744 O O . ILE B 1 124 ? 0.018 33.156 -4.57 1 90.75 124 ILE B O 1
ATOM 7748 N N . THR B 1 125 ? 1.642 31.719 -4.18 1 89.25 125 THR B N 1
ATOM 7749 C CA . THR B 1 125 ? 1.052 31.422 -2.879 1 89.25 125 THR B CA 1
ATOM 7750 C C . THR B 1 125 ? 1.801 32.156 -1.768 1 89.25 125 THR B C 1
ATOM 7752 O O . THR B 1 125 ? 1.344 32.188 -0.623 1 89.25 125 THR B O 1
ATOM 7755 N N . SER B 1 126 ? 2.898 32.656 -2.037 1 91.06 126 SER B N 1
ATOM 7756 C CA . SER B 1 126 ? 3.674 33.438 -1.083 1 91.06 126 SER B CA 1
ATOM 7757 C C . SER B 1 126 ? 4.617 34.406 -1.798 1 91.06 126 SER B C 1
ATOM 7759 O O . SER B 1 126 ? 4.992 34.188 -2.951 1 91.06 126 SER B O 1
ATOM 7761 N N . TYR B 1 127 ? 4.984 35.531 -1.129 1 95.06 127 TYR B N 1
ATOM 7762 C CA . TYR B 1 127 ? 5.93 36.469 -1.678 1 95.06 127 TYR B CA 1
ATOM 7763 C C . TYR B 1 127 ? 6.707 37.188 -0.566 1 95.06 127 TYR B C 1
ATOM 7765 O O . TYR B 1 127 ? 6.242 37.25 0.574 1 95.06 127 TYR B O 1
ATOM 7773 N N . GLU B 1 128 ? 7.902 37.625 -0.889 1 95.88 128 GLU B N 1
ATOM 7774 C CA . GLU B 1 128 ? 8.703 38.5 -0.035 1 95.88 128 GLU B CA 1
ATOM 7775 C C . GLU B 1 128 ? 8.789 39.906 -0.61 1 95.88 128 GLU B C 1
ATOM 7777 O O . GLU B 1 128 ? 8.883 40.094 -1.827 1 95.88 128 GLU B O 1
ATOM 7782 N N . TYR B 1 129 ? 8.688 40.844 0.221 1 95.69 129 TYR B N 1
ATOM 7783 C CA . TYR B 1 129 ? 8.797 42.25 -0.177 1 95.69 129 TYR B CA 1
ATOM 7784 C C . TYR B 1 129 ? 9.805 42.969 0.694 1 95.69 129 TYR B C 1
ATOM 7786 O O . TYR B 1 129 ? 9.695 42.969 1.922 1 95.69 129 TYR B O 1
ATOM 7794 N N . HIS B 1 130 ? 10.844 43.531 0.107 1 95.44 130 HIS B N 1
ATOM 7795 C CA . HIS B 1 130 ? 11.828 44.406 0.766 1 95.44 130 HIS B CA 1
ATOM 7796 C C . HIS B 1 130 ? 11.484 45.875 0.583 1 95.44 130 HIS B C 1
ATOM 7798 O O . HIS B 1 130 ? 11.867 46.469 -0.421 1 95.44 130 HIS B O 1
ATOM 7804 N N . GLN B 1 131 ? 10.984 46.438 1.579 1 91.19 131 GLN B N 1
ATOM 7805 C CA . GLN B 1 131 ? 10.375 47.75 1.492 1 91.19 131 GLN B CA 1
ATOM 7806 C C . GLN B 1 131 ? 11.406 48.812 1.084 1 91.19 131 GLN B C 1
ATOM 7808 O O . GLN B 1 131 ? 11.141 49.625 0.201 1 91.19 131 GLN B O 1
ATOM 7813 N N . PRO B 1 132 ? 12.602 48.781 1.633 1 90.31 132 PRO B N 1
ATOM 7814 C CA . PRO B 1 132 ? 13.555 49.844 1.297 1 90.31 132 PRO B CA 1
ATOM 7815 C C . PRO B 1 132 ? 13.961 49.812 -0.176 1 90.31 132 PRO B C 1
ATOM 7817 O O . PRO B 1 132 ? 14.281 50.875 -0.741 1 90.31 132 PRO B O 1
ATOM 7820 N N . SER B 1 133 ? 13.961 48.719 -0.747 1 92.81 133 SER B N 1
ATOM 7821 C CA . SER B 1 133 ? 14.406 48.625 -2.135 1 92.81 133 SER B CA 1
ATOM 7822 C C . SER B 1 133 ? 13.227 48.438 -3.084 1 92.81 133 SER B C 1
ATOM 7824 O O . SER B 1 133 ? 13.367 48.594 -4.297 1 92.81 133 SER B O 1
ATOM 7826 N N . GLY B 1 134 ? 12.102 48.062 -2.516 1 94.69 134 GLY B N 1
ATOM 7827 C CA . GLY B 1 134 ? 10.938 47.812 -3.34 1 94.69 134 GLY B CA 1
ATOM 7828 C C . GLY B 1 134 ? 11 46.469 -4.055 1 94.69 134 GLY B C 1
ATOM 7829 O O . GLY B 1 134 ? 10.18 46.188 -4.934 1 94.69 134 GLY B O 1
ATOM 7830 N N . LEU B 1 135 ? 11.875 45.625 -3.691 1 95.81 135 LEU B N 1
ATOM 7831 C CA . LEU B 1 135 ? 12.109 44.375 -4.367 1 95.81 135 LEU B CA 1
ATOM 7832 C C . LEU B 1 135 ? 11.094 43.312 -3.922 1 95.81 135 LEU B C 1
ATOM 7834 O O . LEU B 1 135 ? 10.867 43.125 -2.723 1 95.81 135 LEU B O 1
ATOM 7838 N N . PHE B 1 136 ? 10.461 42.656 -4.953 1 96.06 136 PHE B N 1
ATOM 7839 C CA . PHE B 1 136 ? 9.602 41.5 -4.734 1 96.06 136 PHE B CA 1
ATOM 7840 C C . PHE B 1 136 ? 10.32 40.219 -5.133 1 96.06 136 PHE B C 1
ATOM 7842 O O . PHE B 1 136 ? 11.055 40.188 -6.121 1 96.06 136 PHE B O 1
ATOM 7849 N N . LEU B 1 137 ? 10.07 39.156 -4.348 1 97.31 137 LEU B N 1
ATOM 7850 C CA . LEU B 1 137 ? 10.57 37.844 -4.648 1 97.31 137 LEU B CA 1
ATOM 7851 C C . LEU B 1 137 ? 9.469 36.781 -4.465 1 97.31 137 LEU B C 1
ATOM 7853 O O . LEU B 1 137 ? 8.75 36.812 -3.459 1 97.31 137 LEU B O 1
ATOM 7857 N N . PHE B 1 138 ? 9.234 35.906 -5.41 1 94.75 138 PHE B N 1
ATOM 7858 C CA . PHE B 1 138 ? 8.242 34.844 -5.293 1 94.75 138 PHE B CA 1
ATOM 7859 C C . PHE B 1 138 ? 8.641 33.656 -6.141 1 94.75 138 PHE B C 1
ATOM 7861 O O . PHE B 1 138 ? 9.461 33.75 -7.055 1 94.75 138 PHE B O 1
ATOM 7868 N N . GLN B 1 139 ? 8.109 32.562 -5.742 1 90.44 139 GLN B N 1
ATOM 7869 C CA . GLN B 1 139 ? 8.367 31.328 -6.457 1 90.44 139 GLN B CA 1
ATOM 7870 C C . GLN B 1 139 ? 7.254 31.016 -7.457 1 90.44 139 GLN B C 1
ATOM 7872 O O . GLN B 1 139 ? 6.074 31.234 -7.164 1 90.44 139 GLN B O 1
ATOM 7877 N N . ALA B 1 140 ? 7.582 30.562 -8.648 1 86.56 140 ALA B N 1
ATOM 7878 C CA . ALA B 1 140 ? 6.645 30.141 -9.68 1 86.56 140 ALA B CA 1
ATOM 7879 C C . ALA B 1 140 ? 7.293 29.125 -10.617 1 86.56 140 ALA B C 1
ATOM 7881 O O . ALA B 1 140 ? 8.461 29.266 -10.992 1 86.56 140 ALA B O 1
ATOM 7882 N N . ASN B 1 141 ? 6.578 28.031 -10.922 1 78.69 141 ASN B N 1
ATOM 7883 C CA . ASN B 1 141 ? 7.047 26.984 -11.844 1 78.69 141 ASN B CA 1
ATOM 7884 C C . ASN B 1 141 ? 8.398 26.438 -11.414 1 78.69 141 ASN B C 1
ATOM 7886 O O . ASN B 1 141 ? 9.328 26.359 -12.227 1 78.69 141 ASN B O 1
ATOM 7890 N N . SER B 1 142 ? 8.586 26.266 -10.117 1 77.94 142 SER B N 1
ATOM 7891 C CA . SER B 1 142 ? 9.781 25.672 -9.523 1 77.94 142 SER B CA 1
ATOM 7892 C C . SER B 1 142 ? 10.992 26.578 -9.711 1 77.94 142 SER B C 1
ATOM 7894 O O . SER B 1 142 ? 12.133 26.125 -9.617 1 77.94 142 SER B O 1
ATOM 7896 N N . SER B 1 143 ? 10.703 27.828 -10.109 1 87.56 143 SER B N 1
ATOM 7897 C CA . SER B 1 143 ? 11.75 28.828 -10.258 1 87.56 143 SER B CA 1
ATOM 7898 C C . SER B 1 143 ? 11.477 30.062 -9.391 1 87.56 143 SER B C 1
ATOM 7900 O O . SER B 1 143 ? 10.43 30.141 -8.742 1 87.56 143 SER B O 1
ATOM 7902 N N . LEU B 1 144 ? 12.508 30.984 -9.414 1 94 144 LEU B N 1
ATOM 7903 C CA . LEU B 1 144 ? 12.375 32.219 -8.641 1 94 144 LEU B CA 1
ATOM 7904 C C . LEU B 1 144 ? 12.266 33.438 -9.562 1 94 144 LEU B C 1
ATOM 7906 O O . LEU B 1 144 ? 12.922 33.5 -10.602 1 94 144 LEU B O 1
ATOM 7910 N N . HIS B 1 145 ? 11.43 34.312 -9.172 1 95.5 145 HIS B N 1
ATOM 7911 C CA . HIS B 1 145 ? 11.211 35.531 -9.938 1 95.5 145 HIS B CA 1
ATOM 7912 C C . HIS B 1 145 ? 11.219 36.75 -9.031 1 95.5 145 HIS B C 1
ATOM 7914 O O . HIS B 1 145 ? 10.906 36.656 -7.84 1 95.5 145 HIS B O 1
ATOM 7920 N N . TYR B 1 146 ? 11.641 37.844 -9.578 1 96.12 146 TYR B N 1
ATOM 7921 C CA . TYR B 1 146 ? 11.602 39.062 -8.805 1 96.12 146 TYR B CA 1
ATOM 7922 C C . TYR B 1 146 ? 11.148 40.25 -9.664 1 96.12 146 TYR B C 1
ATOM 7924 O O . TYR B 1 146 ? 11.195 40.156 -10.898 1 96.12 146 TYR B O 1
ATOM 7932 N N . CYS B 1 147 ? 10.609 41.281 -9.109 1 95.06 147 CYS B N 1
ATOM 7933 C CA . CYS B 1 147 ? 10.25 42.562 -9.695 1 95.06 147 CYS B CA 1
ATOM 7934 C C . CYS B 1 147 ? 10.352 43.688 -8.672 1 95.06 147 CYS B C 1
ATOM 7936 O O . CYS B 1 147 ? 10.672 43.438 -7.504 1 95.06 147 CYS B O 1
ATOM 7938 N N . ARG B 1 148 ? 10.172 44.906 -9.094 1 94.56 148 ARG B N 1
ATOM 7939 C CA . ARG B 1 148 ? 10.344 46.031 -8.195 1 94.56 148 ARG B CA 1
ATOM 7940 C C . ARG B 1 148 ? 9.172 47 -8.305 1 94.56 148 ARG B C 1
ATOM 7942 O O . ARG B 1 148 ? 8.641 47.219 -9.391 1 94.56 148 ARG B O 1
ATOM 7949 N N . ASP B 1 149 ? 8.781 47.438 -7.184 1 94.38 149 ASP B N 1
ATOM 7950 C CA . ASP B 1 149 ? 7.766 48.469 -7.082 1 94.38 149 ASP B CA 1
ATOM 7951 C C . ASP B 1 149 ? 7.926 49.281 -5.797 1 94.38 149 ASP B C 1
ATOM 7953 O O . ASP B 1 149 ? 8.07 48.688 -4.715 1 94.38 149 ASP B O 1
ATOM 7957 N N . GLY B 1 150 ? 7.918 50.594 -5.91 1 87.94 150 GLY B N 1
ATOM 7958 C CA . GLY B 1 150 ? 8.016 51.469 -4.754 1 87.94 150 GLY B CA 1
ATOM 7959 C C . GLY B 1 150 ? 9.445 51.844 -4.398 1 87.94 150 GLY B C 1
ATOM 7960 O O . GLY B 1 150 ? 10.359 51.625 -5.188 1 87.94 150 GLY B O 1
ATOM 7961 N N . ALA B 1 151 ? 9.57 52.469 -3.135 1 82.25 151 ALA B N 1
ATOM 7962 C CA . ALA B 1 151 ? 10.852 52.969 -2.625 1 82.25 151 ALA B CA 1
ATOM 7963 C C . ALA B 1 151 ? 11.477 53.969 -3.582 1 82.25 151 ALA B C 1
ATOM 7965 O O . ALA B 1 151 ? 10.844 54.969 -3.965 1 82.25 151 ALA B O 1
ATOM 7966 N N . ASN B 1 152 ? 12.781 53.594 -3.963 1 77.5 152 ASN B N 1
ATOM 7967 C CA . ASN B 1 152 ? 13.461 54.531 -4.852 1 77.5 152 ASN B CA 1
ATOM 7968 C C . ASN B 1 152 ? 12.977 54.406 -6.293 1 77.5 152 ASN B C 1
ATOM 7970 O O . ASN B 1 152 ? 13.352 55.188 -7.16 1 77.5 152 ASN B O 1
ATOM 7974 N N . ASN B 1 153 ? 12.078 53.469 -6.305 1 74.44 153 ASN B N 1
ATOM 7975 C CA . ASN B 1 153 ? 11.461 53.312 -7.613 1 74.44 153 ASN B CA 1
ATOM 7976 C C . ASN B 1 153 ? 10.07 53.938 -7.664 1 74.44 153 ASN B C 1
ATOM 7978 O O . ASN B 1 153 ? 9.43 54.125 -6.629 1 74.44 153 ASN B O 1
ATOM 7982 N N . SER B 1 154 ? 9.719 54.438 -8.797 1 80.25 154 SER B N 1
ATOM 7983 C CA . SER B 1 154 ? 8.359 54.938 -8.961 1 80.25 154 SER B CA 1
ATOM 7984 C C . SER B 1 154 ? 7.34 53.812 -8.836 1 80.25 154 SER B C 1
ATOM 7986 O O . SER B 1 154 ? 7.652 52.656 -9.102 1 80.25 154 SER B O 1
ATOM 7988 N N . PHE B 1 155 ? 6.254 54.125 -8.188 1 90.94 155 PHE B N 1
ATOM 7989 C CA . PHE B 1 155 ? 5.156 53.156 -8.117 1 90.94 155 PHE B CA 1
ATOM 7990 C C . PHE B 1 155 ? 4.621 52.844 -9.516 1 90.94 155 PHE B C 1
ATOM 7992 O O . PHE B 1 155 ? 4.398 53.75 -10.312 1 90.94 155 PHE B O 1
ATOM 7999 N N . ILE B 1 156 ? 4.449 51.625 -9.688 1 89.5 156 ILE B N 1
ATOM 8000 C CA . ILE B 1 156 ? 3.996 51.219 -11.016 1 89.5 156 ILE B CA 1
ATOM 8001 C C . ILE B 1 156 ? 2.537 51.625 -11.203 1 89.5 156 ILE B C 1
ATOM 8003 O O . ILE B 1 156 ? 1.779 51.719 -10.234 1 89.5 156 ILE B O 1
ATOM 8007 N N . THR B 1 157 ? 2.229 51.781 -12.461 1 89.06 157 THR B N 1
ATOM 8008 C CA . THR B 1 157 ? 0.845 52.094 -12.828 1 89.06 157 THR B CA 1
ATOM 8009 C C . THR B 1 157 ? 0.309 51.031 -13.805 1 89.06 157 THR B C 1
ATOM 8011 O O . THR B 1 157 ? -0.889 51 -14.094 1 89.06 157 THR B O 1
ATOM 8014 N N . SER B 1 158 ? 1.207 50.25 -14.258 1 90.88 158 SER B N 1
ATOM 8015 C CA . SER B 1 158 ? 0.848 49.156 -15.148 1 90.88 158 SER B CA 1
ATOM 8016 C C . SER B 1 158 ? 1.584 47.875 -14.766 1 90.88 158 SER B C 1
ATOM 8018 O O . SER B 1 158 ? 2.697 47.906 -14.242 1 90.88 158 SER B O 1
ATOM 8020 N N . PRO B 1 159 ? 0.917 46.812 -15.039 1 93.31 159 PRO B N 1
ATOM 8021 C CA . PRO B 1 159 ? 1.557 45.531 -14.688 1 93.31 159 PRO B CA 1
ATOM 8022 C C . PRO B 1 159 ? 2.912 45.344 -15.367 1 93.31 159 PRO B C 1
ATOM 8024 O O . PRO B 1 159 ? 3.143 45.906 -16.453 1 93.31 159 PRO B O 1
ATOM 8027 N N . MET B 1 160 ? 3.727 44.625 -14.734 1 93.62 160 MET B N 1
ATOM 8028 C CA . MET B 1 160 ? 5.07 44.406 -15.266 1 93.62 160 MET B CA 1
ATOM 8029 C C . MET B 1 160 ? 5.375 42.938 -15.422 1 93.62 160 MET B C 1
ATOM 8031 O O . MET B 1 160 ? 4.633 42.062 -14.93 1 93.62 160 MET B O 1
ATOM 8035 N N . ASP B 1 161 ? 6.477 42.688 -16.172 1 93.56 161 ASP B N 1
ATOM 8036 C CA . ASP B 1 161 ? 6.984 41.312 -16.297 1 93.56 161 ASP B CA 1
ATOM 8037 C C . ASP B 1 161 ? 8.078 41.031 -15.258 1 93.56 161 ASP B C 1
ATOM 8039 O O . ASP B 1 161 ? 9.062 41.781 -15.18 1 93.56 161 ASP B O 1
ATOM 8043 N N . PRO B 1 162 ? 7.82 40.062 -14.531 1 94.88 162 PRO B N 1
ATOM 8044 C CA . PRO B 1 162 ? 8.875 39.719 -13.57 1 94.88 162 PRO B CA 1
ATOM 8045 C C . PRO B 1 162 ? 10.125 39.156 -14.234 1 94.88 162 PRO B C 1
ATOM 8047 O O . PRO B 1 162 ? 10.062 38.656 -15.359 1 94.88 162 PRO B O 1
ATOM 8050 N N . THR B 1 163 ? 11.211 39.219 -13.594 1 95.06 163 THR B N 1
ATOM 8051 C CA . THR B 1 163 ? 12.477 38.656 -14.062 1 95.06 163 THR B CA 1
ATOM 8052 C C . THR B 1 163 ? 12.766 37.312 -13.383 1 95.06 163 THR B C 1
ATOM 8054 O O . THR B 1 163 ? 12.727 37.219 -12.156 1 95.06 163 THR B O 1
ATOM 8057 N N . GLU B 1 164 ? 13.039 36.344 -14.125 1 93.5 164 GLU B N 1
ATOM 8058 C CA . GLU B 1 164 ? 13.391 35.031 -13.586 1 93.5 164 GLU B CA 1
ATOM 8059 C C . GLU B 1 164 ? 14.844 35 -13.117 1 93.5 164 GLU B C 1
ATOM 8061 O O . GLU B 1 164 ? 15.727 35.562 -13.789 1 93.5 164 GLU B O 1
ATOM 8066 N N . ILE B 1 165 ? 15.039 34.5 -12.016 1 94.56 165 ILE B N 1
ATOM 8067 C CA . ILE B 1 165 ? 16.391 34.25 -11.531 1 94.56 165 ILE B CA 1
ATOM 8068 C C . ILE B 1 165 ? 16.938 32.938 -12.117 1 94.56 165 ILE B C 1
ATOM 8070 O O . ILE B 1 165 ? 16.594 31.859 -11.633 1 94.56 165 ILE B O 1
ATOM 8074 N N . LYS B 1 166 ? 17.75 33 -12.992 1 90.31 166 LYS B N 1
ATOM 8075 C CA . LYS B 1 166 ? 18.297 31.812 -13.664 1 90.31 166 LYS B CA 1
ATOM 8076 C C . LYS B 1 166 ? 19.297 31.078 -12.773 1 90.31 166 LYS B C 1
ATOM 8078 O O . LYS B 1 166 ? 19.953 31.703 -11.938 1 90.31 166 LYS B O 1
ATOM 8083 N N . SER B 1 167 ? 19.281 29.812 -12.828 1 87.56 167 SER B N 1
ATOM 8084 C CA . SER B 1 167 ? 20.203 29 -12.039 1 87.56 167 SER B CA 1
ATOM 8085 C C . SER B 1 167 ? 20.844 27.906 -12.883 1 87.56 167 SER B C 1
ATOM 8087 O O . SER B 1 167 ? 20.234 27.422 -13.844 1 87.56 167 SER B O 1
ATOM 8089 N N . GLN B 1 168 ? 22.062 27.484 -12.617 1 79.62 168 GLN B N 1
ATOM 8090 C CA . GLN B 1 168 ? 22.75 26.391 -13.281 1 79.62 168 GLN B CA 1
ATOM 8091 C C . GLN B 1 168 ? 22.406 25.047 -12.641 1 79.62 168 GLN B C 1
ATOM 8093 O O . GLN B 1 168 ? 22.656 24 -13.227 1 79.62 168 GLN B O 1
ATOM 8098 N N . ASN B 1 169 ? 21.906 25.203 -11.508 1 79.06 169 ASN B N 1
ATOM 8099 C CA . ASN B 1 169 ? 21.609 23.969 -10.789 1 79.06 169 ASN B CA 1
ATOM 8100 C C . ASN B 1 169 ? 20.25 23.406 -11.211 1 79.06 169 ASN B C 1
ATOM 8102 O O . ASN B 1 169 ? 19.312 24.156 -11.492 1 79.06 169 ASN B O 1
ATOM 8106 N N . SER B 1 170 ? 20.375 22.047 -11.281 1 80.5 170 SER B N 1
ATOM 8107 C CA . SER B 1 170 ? 19.125 21.359 -11.57 1 80.5 170 SER B CA 1
ATOM 8108 C C . SER B 1 170 ? 18.312 21.125 -10.305 1 80.5 170 SER B C 1
ATOM 8110 O O . SER B 1 170 ? 18.844 21.203 -9.195 1 80.5 170 SER B O 1
ATOM 8112 N N . GLY B 1 171 ? 17.078 21.297 -10.305 1 81.88 171 GLY B N 1
ATOM 8113 C CA . GLY B 1 171 ? 16.203 20.984 -9.18 1 81.88 171 GLY B CA 1
ATOM 8114 C C . GLY B 1 171 ? 15.336 22.156 -8.758 1 81.88 171 GLY B C 1
ATOM 8115 O O . GLY B 1 171 ? 15.516 23.281 -9.242 1 81.88 171 GLY B O 1
ATOM 8116 N N . THR B 1 172 ? 14.641 21.922 -7.797 1 87.44 172 THR B N 1
ATOM 8117 C CA . THR B 1 172 ? 13.703 22.922 -7.312 1 87.44 172 THR B CA 1
ATOM 8118 C C . THR B 1 172 ? 14.367 23.844 -6.281 1 87.44 172 THR B C 1
ATOM 8120 O O . THR B 1 172 ? 15.156 23.375 -5.457 1 87.44 172 THR B O 1
ATOM 8123 N N . ARG B 1 173 ? 14.141 25.125 -6.363 1 92.75 173 ARG B N 1
ATOM 8124 C CA . ARG B 1 173 ? 14.617 26.094 -5.387 1 92.75 173 ARG B CA 1
ATOM 8125 C C . ARG B 1 173 ? 13.531 26.438 -4.371 1 92.75 173 ARG B C 1
ATOM 8127 O O . ARG B 1 173 ? 12.547 27.094 -4.707 1 92.75 173 ARG B O 1
ATOM 8134 N N . MET B 1 174 ? 13.859 26.062 -3.174 1 93 174 MET B N 1
ATOM 8135 C CA . MET B 1 174 ? 12.836 26.156 -2.137 1 93 174 MET B CA 1
ATOM 8136 C C . MET B 1 174 ? 13.156 27.266 -1.156 1 93 174 MET B C 1
ATOM 8138 O O . MET B 1 174 ? 14.297 27.734 -1.079 1 93 174 MET B O 1
ATOM 8142 N N . ASP B 1 175 ? 12.125 27.797 -0.476 1 94.94 175 ASP B N 1
ATOM 8143 C CA . ASP B 1 175 ? 12.203 28.734 0.642 1 94.94 175 ASP B CA 1
ATOM 8144 C C . ASP B 1 175 ? 13.07 29.938 0.284 1 94.94 175 ASP B C 1
ATOM 8146 O O . ASP B 1 175 ? 14.031 30.266 0.994 1 94.94 175 ASP B O 1
ATOM 8150 N N . PRO B 1 176 ? 12.797 30.594 -0.759 1 96.19 176 PRO B N 1
ATOM 8151 C CA . PRO B 1 176 ? 13.586 31.766 -1.14 1 96.19 176 PRO B CA 1
ATOM 8152 C C . PRO B 1 176 ? 13.406 32.938 -0.17 1 96.19 176 PRO B C 1
ATOM 8154 O O . PRO B 1 176 ? 12.305 33.156 0.33 1 96.19 176 PRO B O 1
ATOM 8157 N N . LYS B 1 177 ? 14.492 33.688 0.046 1 97.5 177 LYS B N 1
ATOM 8158 C CA . LYS B 1 177 ? 14.461 34.844 0.938 1 97.5 177 LYS B CA 1
ATOM 8159 C C . LYS B 1 177 ? 15.383 35.969 0.439 1 97.5 177 LYS B C 1
ATOM 8161 O O . LYS B 1 177 ? 16.469 35.688 -0.076 1 97.5 177 LYS B O 1
ATOM 8166 N N . ILE B 1 178 ? 14.938 37.125 0.66 1 97.62 178 ILE B N 1
ATOM 8167 C CA . ILE B 1 178 ? 15.758 38.281 0.368 1 97.62 178 ILE B CA 1
ATOM 8168 C C . ILE B 1 178 ? 16.625 38.625 1.58 1 97.62 178 ILE B C 1
ATOM 8170 O O . ILE B 1 178 ? 16.141 38.656 2.713 1 97.62 178 ILE B O 1
ATOM 8174 N N . CYS B 1 179 ? 17.922 38.844 1.35 1 96.5 179 CYS B N 1
ATOM 8175 C CA . CYS B 1 179 ? 18.766 39.375 2.426 1 96.5 179 CYS B CA 1
ATOM 8176 C C . CYS B 1 179 ? 18.391 40.781 2.801 1 96.5 179 CYS B C 1
ATOM 8178 O O . CYS B 1 179 ? 18.469 41.688 1.974 1 96.5 179 CYS B O 1
ATOM 8180 N N . PRO B 1 180 ? 17.984 41 3.99 1 94.56 180 PRO B N 1
ATOM 8181 C CA . PRO B 1 180 ? 17.531 42.312 4.371 1 94.56 180 PRO B CA 1
ATOM 8182 C C . PRO B 1 180 ? 18.656 43.375 4.316 1 94.56 180 PRO B C 1
ATOM 8184 O O . PRO B 1 180 ? 18.422 44.531 3.965 1 94.56 180 PRO B O 1
ATOM 8187 N N . GLY B 1 181 ? 19.859 43 4.645 1 90.25 181 GLY B N 1
ATOM 8188 C CA . GLY B 1 181 ? 20.984 43.938 4.652 1 90.25 181 GLY B CA 1
ATOM 8189 C C . GLY B 1 181 ? 21.484 44.281 3.262 1 90.25 181 GLY B C 1
ATOM 8190 O O . GLY B 1 181 ? 22.031 45.344 3.045 1 90.25 181 GLY B O 1
ATOM 8191 N N . ASP B 1 182 ? 21.344 43.375 2.377 1 92.06 182 ASP B N 1
ATOM 8192 C CA . ASP B 1 182 ? 21.703 43.562 0.974 1 92.06 182 ASP B CA 1
ATOM 8193 C C . ASP B 1 182 ? 20.719 42.844 0.058 1 92.06 182 ASP B C 1
ATOM 8195 O O . ASP B 1 182 ? 20.938 41.656 -0.305 1 92.06 182 ASP B O 1
ATOM 8199 N N . PRO B 1 183 ? 19.766 43.531 -0.413 1 93.25 183 PRO B N 1
ATOM 8200 C CA . PRO B 1 183 ? 18.656 42.875 -1.127 1 93.25 183 PRO B CA 1
ATOM 8201 C C . PRO B 1 183 ? 19.078 42.312 -2.471 1 93.25 183 PRO B C 1
ATOM 8203 O O . PRO B 1 183 ? 18.281 41.656 -3.143 1 93.25 183 PRO B O 1
ATOM 8206 N N . THR B 1 184 ? 20.297 42.5 -2.865 1 93.5 184 THR B N 1
ATOM 8207 C CA . THR B 1 184 ? 20.766 41.844 -4.098 1 93.5 184 THR B CA 1
ATOM 8208 C C . THR B 1 184 ? 21.031 40.375 -3.879 1 93.5 184 THR B C 1
ATOM 8210 O O . THR B 1 184 ? 21.141 39.594 -4.84 1 93.5 184 THR B O 1
ATOM 8213 N N . PHE B 1 185 ? 21.172 40.031 -2.637 1 95.06 185 PHE B N 1
ATOM 8214 C CA . PHE B 1 185 ? 21.406 38.625 -2.311 1 95.06 185 PHE B CA 1
ATOM 8215 C C . PHE B 1 185 ? 20.094 37.906 -2.033 1 95.06 185 PHE B C 1
ATOM 8217 O O . PHE B 1 185 ? 19.297 38.344 -1.203 1 95.06 185 PHE B O 1
ATOM 8224 N N . ILE B 1 186 ? 19.891 36.812 -2.736 1 96.94 186 ILE B N 1
ATOM 8225 C CA . ILE B 1 186 ? 18.75 35.938 -2.537 1 96.94 186 ILE B CA 1
ATOM 8226 C C . ILE B 1 186 ? 19.234 34.562 -2.068 1 96.94 186 ILE B C 1
ATOM 8228 O O . ILE B 1 186 ? 20.094 33.969 -2.703 1 96.94 186 ILE B O 1
ATOM 8232 N N . GLY B 1 187 ? 18.734 34.156 -0.932 1 96.56 187 GLY B N 1
ATOM 8233 C CA . GLY B 1 187 ? 19.016 32.812 -0.469 1 96.56 187 GLY B CA 1
ATOM 8234 C C . GLY B 1 187 ? 17.906 31.812 -0.827 1 96.56 187 GLY B C 1
ATOM 8235 O O . GLY B 1 187 ? 16.734 32.188 -0.928 1 96.56 187 GLY B O 1
ATOM 8236 N N . PHE B 1 188 ? 18.25 30.547 -1.001 1 96.31 188 PHE B N 1
ATOM 8237 C CA . PHE B 1 188 ? 17.281 29.5 -1.244 1 96.31 188 PHE B CA 1
ATOM 8238 C C . PHE B 1 188 ? 17.859 28.125 -0.918 1 96.31 188 PHE B C 1
ATOM 8240 O O . PHE B 1 188 ? 19.062 28 -0.651 1 96.31 188 PHE B O 1
ATOM 8247 N N . ILE B 1 189 ? 17.016 27.109 -0.898 1 96 189 ILE B N 1
ATOM 8248 C CA . ILE B 1 189 ? 17.422 25.734 -0.625 1 96 189 ILE B CA 1
ATOM 8249 C C . ILE B 1 189 ? 17.406 24.938 -1.92 1 96 189 ILE B C 1
ATOM 8251 O O . ILE B 1 189 ? 16.422 24.984 -2.678 1 96 189 ILE B O 1
ATOM 8255 N N . ASN B 1 190 ? 18.422 24.25 -2.197 1 93.5 190 ASN B N 1
ATOM 8256 C CA . ASN B 1 190 ? 18.531 23.297 -3.295 1 93.5 190 ASN B CA 1
ATOM 8257 C C . ASN B 1 190 ? 19.219 22 -2.854 1 93.5 190 ASN B C 1
ATOM 8259 O O . ASN B 1 190 ? 20.312 22.031 -2.309 1 93.5 190 ASN B O 1
ATOM 8263 N N . ASN B 1 191 ? 18.516 20.875 -2.998 1 90.44 191 ASN B N 1
ATOM 8264 C CA . ASN B 1 191 ? 19.016 19.562 -2.621 1 90.44 191 ASN B CA 1
ATOM 8265 C C . ASN B 1 191 ? 19.484 19.531 -1.169 1 90.44 191 ASN B C 1
ATOM 8267 O O . ASN B 1 191 ? 20.609 19.109 -0.881 1 90.44 191 ASN B O 1
ATOM 8271 N N . ASN B 1 192 ? 18.766 20.156 -0.331 1 92.81 192 ASN B N 1
ATOM 8272 C CA . ASN B 1 192 ? 18.938 20.078 1.116 1 92.81 192 ASN B CA 1
ATOM 8273 C C . ASN B 1 192 ? 20.156 20.875 1.575 1 92.81 192 ASN B C 1
ATOM 8275 O O . ASN B 1 192 ? 20.719 20.609 2.639 1 92.81 192 ASN B O 1
ATOM 8279 N N . ASP B 1 193 ? 20.578 21.844 0.744 1 96.44 193 ASP B N 1
ATOM 8280 C CA . ASP B 1 193 ? 21.656 22.766 1.109 1 96.44 193 ASP B CA 1
ATOM 8281 C C . ASP B 1 193 ? 21.266 24.219 0.812 1 96.44 193 ASP B C 1
ATOM 8283 O O . ASP B 1 193 ? 20.359 24.469 0.005 1 96.44 193 ASP B O 1
ATOM 8287 N N . ILE B 1 194 ? 21.938 25.078 1.465 1 97.75 194 ILE B N 1
ATOM 8288 C CA . ILE B 1 194 ? 21.656 26.5 1.292 1 97.75 194 ILE B CA 1
ATOM 8289 C C . ILE B 1 194 ? 22.484 27.047 0.132 1 97.75 194 ILE B C 1
ATOM 8291 O O . ILE B 1 194 ? 23.688 26.781 0.042 1 97.75 194 ILE B O 1
ATOM 8295 N N . TRP B 1 195 ? 21.844 27.781 -0.704 1 96.56 195 TRP B N 1
ATOM 8296 C CA . TRP B 1 195 ? 22.469 28.469 -1.822 1 96.56 195 TRP B CA 1
ATOM 8297 C C . TRP B 1 195 ? 22.172 29.969 -1.771 1 96.56 195 TRP B C 1
ATOM 8299 O O . TRP B 1 195 ? 21.219 30.391 -1.107 1 96.56 195 TRP B O 1
ATOM 8309 N N . VAL B 1 196 ? 23 30.734 -2.43 1 96.44 196 VAL B N 1
ATOM 8310 C CA . VAL B 1 196 ? 22.75 32.188 -2.555 1 96.44 196 VAL B CA 1
ATOM 8311 C C . VAL B 1 196 ? 23.031 32.625 -3.986 1 96.44 196 VAL B C 1
ATOM 8313 O O . VAL B 1 196 ? 23.891 32.062 -4.668 1 96.44 196 VAL B O 1
ATOM 8316 N N . THR B 1 197 ? 22.281 33.531 -4.398 1 95.5 197 THR B N 1
ATOM 8317 C CA . THR B 1 197 ? 22.516 34.188 -5.691 1 95.5 197 THR B CA 1
ATOM 8318 C C . THR B 1 197 ? 22.469 35.688 -5.566 1 95.5 197 THR B C 1
ATOM 8320 O O . THR B 1 197 ? 21.656 36.25 -4.809 1 95.5 197 THR B O 1
ATOM 8323 N N . ASN B 1 198 ? 23.422 36.281 -6.215 1 94.62 198 ASN B N 1
ATOM 8324 C CA . ASN B 1 198 ? 23.391 37.75 -6.355 1 94.62 198 ASN B CA 1
ATOM 8325 C C . ASN B 1 198 ? 22.734 38.156 -7.668 1 94.62 198 ASN B C 1
ATOM 8327 O O . ASN B 1 198 ? 23.25 37.875 -8.75 1 94.62 198 ASN B O 1
ATOM 8331 N N . ILE B 1 199 ? 21.625 38.875 -7.578 1 94.19 199 ILE B N 1
ATOM 8332 C CA . ILE B 1 199 ? 20.828 39.125 -8.773 1 94.19 199 ILE B CA 1
ATOM 8333 C C . ILE B 1 199 ? 21.484 40.25 -9.594 1 94.19 199 ILE B C 1
ATOM 8335 O O . ILE B 1 199 ? 21.125 40.438 -10.758 1 94.19 199 ILE B O 1
ATOM 8339 N N . LYS B 1 200 ? 22.391 40.938 -9.078 1 92.69 200 LYS B N 1
ATOM 8340 C CA . LYS B 1 200 ? 23.125 41.969 -9.812 1 92.69 200 LYS B CA 1
ATOM 8341 C C . LYS B 1 200 ? 24.281 41.375 -10.594 1 92.69 200 LYS B C 1
ATOM 8343 O O . LYS B 1 200 ? 24.422 41.594 -11.797 1 92.69 200 LYS B O 1
ATOM 8348 N N . THR B 1 201 ? 25.109 40.656 -9.875 1 92.06 201 THR B N 1
ATOM 8349 C CA . THR B 1 201 ? 26.281 40.062 -10.508 1 92.06 201 THR B CA 1
ATOM 8350 C C . THR B 1 201 ? 25.938 38.75 -11.188 1 92.06 201 THR B C 1
ATOM 8352 O O . THR B 1 201 ? 26.703 38.25 -12.008 1 92.06 201 THR B O 1
ATOM 8355 N N . ARG B 1 202 ? 24.859 38.125 -10.805 1 91.75 202 ARG B N 1
ATOM 8356 C CA . ARG B 1 202 ? 24.375 36.844 -11.312 1 91.75 202 ARG B CA 1
ATOM 8357 C C . ARG B 1 202 ? 25.234 35.688 -10.82 1 91.75 202 ARG B C 1
ATOM 8359 O O . ARG B 1 202 ? 25.156 34.562 -11.344 1 91.75 202 ARG B O 1
ATOM 8366 N N . GLU B 1 203 ? 25.953 36 -9.828 1 94.12 203 GLU B N 1
ATOM 8367 C CA . GLU B 1 203 ? 26.766 34.938 -9.227 1 94.12 203 GLU B CA 1
ATOM 8368 C C . GLU B 1 203 ? 25.938 34.094 -8.266 1 94.12 203 GLU B C 1
ATOM 8370 O O . GLU B 1 203 ? 25.156 34.625 -7.469 1 94.12 203 GLU B O 1
ATOM 8375 N N . GLU B 1 204 ? 26.016 32.75 -8.445 1 94.56 204 GLU B N 1
ATOM 8376 C CA . GLU B 1 204 ? 25.375 31.797 -7.562 1 94.56 204 GLU B CA 1
ATOM 8377 C C . GLU B 1 204 ? 26.391 30.938 -6.828 1 94.56 204 GLU B C 1
ATOM 8379 O O . GLU B 1 204 ? 27.391 30.5 -7.418 1 94.56 204 GLU B O 1
ATOM 8384 N N . ARG B 1 205 ? 26.219 30.719 -5.578 1 95.25 205 ARG B N 1
ATOM 8385 C CA . ARG B 1 205 ? 27.188 29.969 -4.773 1 95.25 205 ARG B CA 1
ATOM 8386 C C . ARG B 1 205 ? 26.484 29.062 -3.777 1 95.25 205 ARG B C 1
ATOM 8388 O O . ARG B 1 205 ? 25.5 29.469 -3.148 1 95.25 205 ARG B O 1
ATOM 8395 N N . ARG B 1 206 ? 26.984 27.766 -3.689 1 95.25 206 ARG B N 1
ATOM 8396 C CA . ARG B 1 206 ? 26.547 26.859 -2.627 1 95.25 206 ARG B CA 1
ATOM 8397 C C . ARG B 1 206 ? 27.219 27.219 -1.304 1 95.25 206 ARG B C 1
ATOM 8399 O O . ARG B 1 206 ? 28.438 27.375 -1.246 1 95.25 206 ARG B O 1
ATOM 8406 N N . LEU B 1 207 ?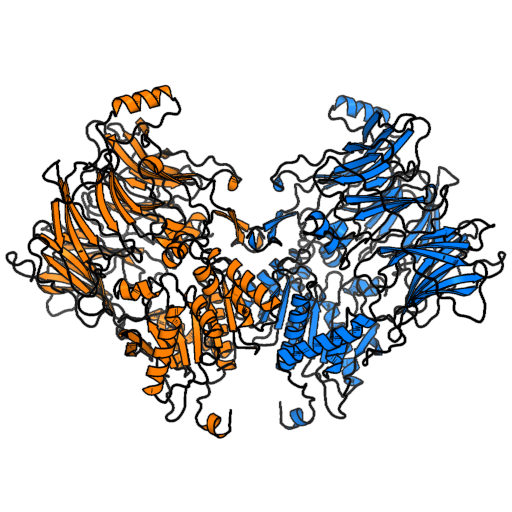 26.469 27.344 -0.228 1 96.94 207 LEU B N 1
ATOM 8407 C CA . LEU B 1 207 ? 27.016 27.812 1.04 1 96.94 207 LEU B CA 1
ATOM 8408 C C . LEU B 1 207 ? 27.281 26.641 1.98 1 96.94 207 LEU B C 1
ATOM 8410 O O . LEU B 1 207 ? 28.156 26.703 2.838 1 96.94 207 LEU B O 1
ATOM 8414 N N . THR B 1 208 ? 26.406 25.641 1.94 1 97.12 208 THR B N 1
ATOM 8415 C CA . THR B 1 208 ? 26.547 24.484 2.818 1 97.12 208 THR B CA 1
ATOM 8416 C C . THR B 1 208 ? 26.672 23.203 2.004 1 97.12 208 THR B C 1
ATOM 8418 O O . THR B 1 208 ? 26.266 23.156 0.845 1 97.12 208 THR B O 1
ATOM 8421 N N . PHE B 1 209 ? 27.234 22.078 2.629 1 94.19 209 PHE B N 1
ATOM 8422 C CA . PHE B 1 209 ? 27.578 20.875 1.88 1 94.19 209 PHE B CA 1
ATOM 8423 C C . PHE B 1 209 ? 27.172 19.625 2.65 1 94.19 209 PHE B C 1
ATOM 8425 O O . PHE B 1 209 ? 27.938 18.672 2.756 1 94.19 209 PHE B O 1
ATOM 8432 N N . CYS B 1 210 ? 26.016 19.656 3.154 1 92.38 210 CYS B N 1
ATOM 8433 C CA . CYS B 1 210 ? 25.484 18.516 3.893 1 92.38 210 CYS B CA 1
ATOM 8434 C C . CYS B 1 210 ? 25.094 17.391 2.945 1 92.38 210 CYS B C 1
ATOM 8436 O O . CYS B 1 210 ? 25.312 16.219 3.254 1 92.38 210 CYS B O 1
ATOM 8438 N N . HIS B 1 211 ? 24.453 17.703 1.865 1 86.12 211 HIS B N 1
ATOM 8439 C CA . HIS B 1 211 ? 24.047 16.703 0.891 1 86.12 211 HIS B CA 1
ATOM 8440 C C . HIS B 1 211 ? 25.234 16.203 0.077 1 86.12 211 HIS B C 1
ATOM 8442 O O . HIS B 1 211 ? 25.953 17 -0.54 1 86.12 211 HIS B O 1
ATOM 8448 N N . LYS B 1 212 ? 25.375 14.859 -0.052 1 83.25 212 LYS B N 1
ATOM 8449 C CA . LYS B 1 212 ? 26.531 14.289 -0.713 1 83.25 212 LYS B CA 1
ATOM 8450 C C . LYS B 1 212 ? 26.203 13.852 -2.137 1 83.25 212 LYS B C 1
ATOM 8452 O O . LYS B 1 212 ? 27.109 13.539 -2.924 1 83.25 212 LYS B O 1
ATOM 8457 N N . GLY B 1 213 ? 24.938 13.922 -2.506 1 73.81 213 GLY B N 1
ATOM 8458 C CA . GLY B 1 213 ? 24.547 13.555 -3.857 1 73.81 213 GLY B CA 1
ATOM 8459 C C . GLY B 1 213 ? 24.484 12.055 -4.078 1 73.81 213 GLY B C 1
ATOM 8460 O O . GLY B 1 213 ? 24.531 11.586 -5.215 1 73.81 213 GLY B O 1
ATOM 8461 N N . ILE B 1 214 ? 24.422 11.258 -3.064 1 70.06 214 ILE B N 1
ATOM 8462 C CA . ILE B 1 214 ? 24.312 9.805 -3.17 1 70.06 214 ILE B CA 1
ATOM 8463 C C . ILE B 1 214 ? 22.891 9.414 -3.52 1 70.06 214 ILE B C 1
ATOM 8465 O O . ILE B 1 214 ? 21.938 10 -2.998 1 70.06 214 ILE B O 1
ATOM 8469 N N . ASP B 1 215 ? 22.719 8.516 -4.406 1 65.12 215 ASP B N 1
ATOM 8470 C CA . ASP B 1 215 ? 21.406 8.141 -4.934 1 65.12 215 ASP B CA 1
ATOM 8471 C C . ASP B 1 215 ? 20.578 7.41 -3.873 1 65.12 215 ASP B C 1
ATOM 8473 O O . ASP B 1 215 ? 19.359 7.516 -3.855 1 65.12 215 ASP B O 1
ATOM 8477 N N . ASN B 1 216 ? 21.297 6.711 -2.98 1 69.81 216 ASN B N 1
ATOM 8478 C CA . ASN B 1 216 ? 20.547 5.984 -1.962 1 69.81 216 ASN B CA 1
ATOM 8479 C C . ASN B 1 216 ? 20.156 6.891 -0.798 1 69.81 216 ASN B C 1
ATOM 8481 O O . ASN B 1 216 ? 21.016 7.375 -0.069 1 69.81 216 ASN B O 1
ATOM 8485 N N . PRO B 1 217 ? 18.906 7.203 -0.668 1 70.12 217 PRO B N 1
ATOM 8486 C CA . PRO B 1 217 ? 18.469 8.102 0.401 1 70.12 217 PRO B CA 1
ATOM 8487 C C . PRO B 1 217 ? 18.938 7.648 1.782 1 70.12 217 PRO B C 1
ATOM 8489 O O . PRO B 1 217 ? 19.047 8.469 2.697 1 70.12 217 PRO B O 1
ATOM 8492 N N . LYS B 1 218 ? 19.266 6.402 1.857 1 75 218 LYS B N 1
ATOM 8493 C CA . LYS B 1 218 ? 19.703 5.895 3.154 1 75 218 LYS B CA 1
ATOM 8494 C C . LYS B 1 218 ? 21.078 6.438 3.525 1 75 218 LYS B C 1
ATOM 8496 O O . LYS B 1 218 ? 21.391 6.598 4.707 1 75 218 LYS B O 1
ATOM 8501 N N . ASP B 1 219 ? 21.781 6.879 2.514 1 79.31 219 ASP B N 1
ATOM 8502 C CA . ASP B 1 219 ? 23.156 7.266 2.764 1 79.31 219 ASP B CA 1
ATOM 8503 C C . ASP B 1 219 ? 23.312 8.781 2.791 1 79.31 219 ASP B C 1
ATOM 8505 O O . ASP B 1 219 ? 24.375 9.305 3.15 1 79.31 219 ASP B O 1
ATOM 8509 N N . ASP B 1 220 ? 22.344 9.531 2.516 1 86.88 220 ASP B N 1
ATOM 8510 C CA . ASP B 1 220 ? 22.344 10.992 2.523 1 86.88 220 ASP B CA 1
ATOM 8511 C C . ASP B 1 220 ? 21.312 11.539 3.512 1 86.88 220 ASP B C 1
ATOM 8513 O O . ASP B 1 220 ? 20.297 12.094 3.109 1 86.88 220 ASP B O 1
ATOM 8517 N N . SER B 1 221 ? 21.719 11.602 4.805 1 91.56 221 SER B N 1
ATOM 8518 C CA . SER B 1 221 ? 20.734 11.805 5.863 1 91.56 221 SER B CA 1
ATOM 8519 C C . SER B 1 221 ? 20.812 13.227 6.418 1 91.56 221 SER B C 1
ATOM 8521 O O . SER B 1 221 ? 20 13.602 7.273 1 91.56 221 SER B O 1
ATOM 8523 N N . LYS B 1 222 ? 21.703 14.141 5.91 1 94.62 222 LYS B N 1
ATOM 8524 C CA . LYS B 1 222 ? 21.875 15.461 6.508 1 94.62 222 LYS B CA 1
ATOM 8525 C C . LYS B 1 222 ? 21.297 16.547 5.605 1 94.62 222 LYS B C 1
ATOM 8527 O O . LYS B 1 222 ? 21.234 16.391 4.387 1 94.6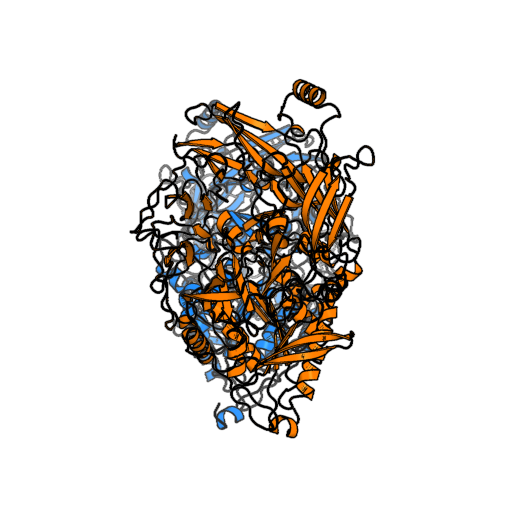2 222 LYS B O 1
ATOM 8532 N N . SER B 1 223 ? 20.875 17.594 6.195 1 95.75 223 SER B N 1
ATOM 8533 C CA . SER B 1 223 ? 20.375 18.766 5.48 1 95.75 223 SER B CA 1
ATOM 8534 C C . SER B 1 223 ? 20.719 20.047 6.219 1 95.75 223 SER B C 1
ATOM 8536 O O . SER B 1 223 ? 20.984 20.031 7.426 1 95.75 223 SER B O 1
ATOM 8538 N N . ALA B 1 224 ? 20.781 21.156 5.523 1 97.88 224 ALA B N 1
ATOM 8539 C CA . ALA B 1 224 ? 21.031 22.484 6.07 1 97.88 224 ALA B CA 1
ATOM 8540 C C . ALA B 1 224 ? 19.953 23.469 5.621 1 97.88 224 ALA B C 1
ATOM 8542 O O . ALA B 1 224 ? 19.672 23.578 4.426 1 97.88 224 ALA B O 1
ATOM 8543 N N . GLY B 1 225 ? 19.359 24.078 6.559 1 98.06 225 GLY B N 1
ATOM 8544 C CA . GLY B 1 225 ? 18.375 25.109 6.242 1 98.06 225 GLY B CA 1
ATOM 8545 C C . GLY B 1 225 ? 17 24.547 5.977 1 98.06 225 GLY B C 1
ATOM 8546 O O . GLY B 1 225 ? 16.094 25.281 5.57 1 98.06 225 GLY B O 1
ATOM 8547 N N . VAL B 1 226 ? 16.875 23.297 6.172 1 96.44 226 VAL B N 1
ATOM 8548 C CA . VAL B 1 226 ? 15.578 22.641 5.969 1 96.44 226 VAL B CA 1
ATOM 8549 C C . VAL B 1 226 ? 15.016 22.188 7.309 1 96.44 226 VAL B C 1
ATOM 8551 O O . VAL B 1 226 ? 15.695 21.484 8.062 1 96.44 226 VAL B O 1
ATOM 8554 N N . ALA B 1 227 ? 13.734 22.609 7.582 1 96.69 227 ALA B N 1
ATOM 8555 C CA . ALA B 1 227 ? 13.109 22.188 8.836 1 96.69 227 ALA B CA 1
ATOM 8556 C C . ALA B 1 227 ? 12.805 20.688 8.82 1 96.69 227 ALA B C 1
ATOM 8558 O O . ALA B 1 227 ? 12.516 20.109 7.766 1 96.69 227 ALA B O 1
ATOM 8559 N N . THR B 1 228 ? 12.836 20.047 9.969 1 96 228 THR B N 1
ATOM 8560 C CA . THR B 1 228 ? 12.531 18.625 10.086 1 96 228 THR B CA 1
ATOM 8561 C C . THR B 1 228 ? 11.047 18.375 9.82 1 96 228 THR B C 1
ATOM 8563 O O . THR B 1 228 ? 10.234 19.297 9.844 1 96 228 THR B O 1
ATOM 8566 N N . PHE B 1 229 ? 10.703 17.141 9.664 1 94.19 229 PHE B N 1
ATOM 8567 C CA . PHE B 1 229 ? 9.312 16.75 9.438 1 94.19 229 PHE B CA 1
ATOM 8568 C C . PHE B 1 229 ? 8.438 17.188 10.602 1 94.19 229 PHE B C 1
ATOM 8570 O O . PHE B 1 229 ? 7.395 17.812 10.398 1 94.19 229 PHE B O 1
ATOM 8577 N N . VAL B 1 230 ? 8.828 16.922 11.773 1 96.44 230 VAL B N 1
ATOM 8578 C CA . VAL B 1 230 ? 8.039 17.219 12.961 1 96.44 230 VAL B CA 1
ATOM 8579 C C . VAL B 1 230 ? 7.863 18.734 13.102 1 96.44 230 VAL B C 1
ATOM 8581 O O . VAL B 1 230 ? 6.781 19.219 13.445 1 96.44 230 VAL B O 1
ATOM 8584 N N . THR B 1 231 ? 8.938 19.438 12.859 1 96.69 231 THR B N 1
ATOM 8585 C CA . THR B 1 231 ? 8.883 20.891 12.977 1 96.69 231 THR B CA 1
ATOM 8586 C C . THR B 1 231 ? 7.906 21.484 11.961 1 96.69 231 THR B C 1
ATOM 8588 O O . THR B 1 231 ? 7.176 22.422 12.281 1 96.69 231 THR B O 1
ATOM 8591 N N . GLN B 1 232 ? 7.844 20.906 10.797 1 95.38 232 GLN B N 1
ATOM 8592 C CA . GLN B 1 232 ? 6.922 21.391 9.773 1 95.38 232 GLN B CA 1
ATOM 8593 C C . GLN B 1 232 ? 5.488 20.953 10.078 1 95.38 232 GLN B C 1
ATOM 8595 O O . GLN B 1 232 ? 4.578 21.781 10.102 1 95.38 232 GLN B O 1
ATOM 8600 N N . GLU B 1 233 ? 5.348 19.75 10.445 1 93.38 233 GLU B N 1
ATOM 8601 C CA . GLU B 1 233 ? 4.027 19.125 10.562 1 93.38 233 GLU B CA 1
ATOM 8602 C C . GLU B 1 233 ? 3.336 19.547 11.859 1 93.38 233 GLU B C 1
ATOM 8604 O O . GLU B 1 233 ? 2.127 19.797 11.875 1 93.38 233 GLU B O 1
ATOM 8609 N N . GLU B 1 234 ? 4.125 19.688 12.914 1 94.81 234 GLU B N 1
ATOM 8610 C CA . GLU B 1 234 ? 3.492 19.828 14.219 1 94.81 234 GLU B CA 1
ATOM 8611 C C . GLU B 1 234 ? 3.707 21.234 14.781 1 94.81 234 GLU B C 1
ATOM 8613 O O . GLU B 1 234 ? 2.959 21.672 15.656 1 94.81 234 GLU B O 1
ATOM 8618 N N . PHE B 1 235 ? 4.75 21.922 14.312 1 95.75 235 PHE B N 1
ATOM 8619 C CA . PHE B 1 235 ? 5.055 23.219 14.883 1 95.75 235 PHE B CA 1
ATOM 8620 C C . PHE B 1 235 ? 4.875 24.328 13.844 1 95.75 235 PHE B C 1
ATOM 8622 O O . PHE B 1 235 ? 5.148 25.5 14.117 1 95.75 235 PHE B O 1
ATOM 8629 N N . ASP B 1 236 ? 4.504 23.953 12.656 1 94.31 236 ASP B N 1
ATOM 8630 C CA . ASP B 1 236 ? 4.176 24.875 11.578 1 94.31 236 ASP B CA 1
ATOM 8631 C C . ASP B 1 236 ? 5.355 25.797 11.266 1 94.31 236 ASP B C 1
ATOM 8633 O O . ASP B 1 236 ? 5.176 27 11.062 1 94.31 236 ASP B O 1
ATOM 8637 N N . ARG B 1 237 ? 6.527 25.344 11.398 1 95.75 237 ARG B N 1
ATOM 8638 C CA . ARG B 1 237 ? 7.711 26.047 10.922 1 95.75 237 ARG B CA 1
ATOM 8639 C C . ARG B 1 237 ? 8.266 25.391 9.664 1 95.75 237 ARG B C 1
ATOM 8641 O O . ARG B 1 237 ? 8.68 24.234 9.695 1 95.75 237 ARG B O 1
ATOM 8648 N N . PHE B 1 238 ? 8.43 26.188 8.625 1 95.44 238 PHE B N 1
ATOM 8649 C CA . PHE B 1 238 ? 8.734 25.594 7.332 1 95.44 238 PHE B CA 1
ATOM 8650 C C . PHE B 1 238 ? 10.094 26.078 6.828 1 95.44 238 PHE B C 1
ATOM 8652 O O . PHE B 1 238 ? 10.469 25.797 5.688 1 95.44 238 PHE B O 1
ATOM 8659 N N . THR B 1 239 ? 10.797 26.766 7.629 1 96.44 239 THR B N 1
ATOM 8660 C CA . THR B 1 239 ? 12.117 27.266 7.281 1 96.44 239 THR B CA 1
ATOM 8661 C C . THR B 1 239 ? 13.172 26.75 8.266 1 96.44 239 THR B C 1
ATOM 8663 O O . THR B 1 239 ? 12.844 26.375 9.383 1 96.44 239 THR B O 1
ATOM 8666 N N . GLY B 1 240 ? 14.43 26.75 7.797 1 98.12 240 GLY B N 1
ATOM 8667 C CA . GLY B 1 240 ? 15.531 26.328 8.648 1 98.12 240 GLY B CA 1
ATOM 8668 C C . GLY B 1 240 ? 16.734 27.25 8.57 1 98.12 240 GLY B C 1
ATOM 8669 O O . GLY B 1 240 ? 17.812 26.922 9.062 1 98.12 240 GLY B O 1
ATOM 8670 N N . TYR B 1 241 ? 16.578 28.438 7.918 1 98.69 241 TYR B N 1
ATOM 8671 C CA . TYR B 1 241 ? 17.672 29.406 7.879 1 98.69 241 TYR B CA 1
ATOM 8672 C C . TYR B 1 241 ? 17.141 30.828 7.934 1 98.69 241 TYR B C 1
ATOM 8674 O O . TYR B 1 241 ? 16.031 31.094 7.48 1 98.69 241 TYR B O 1
ATOM 8682 N N . TRP B 1 242 ? 17.922 31.797 8.516 1 98.5 242 TRP B N 1
ATOM 8683 C CA . TRP B 1 242 ? 17.5 33.156 8.797 1 98.5 242 TRP B CA 1
ATOM 8684 C C . TRP B 1 242 ? 18.625 34.156 8.516 1 98.5 242 TRP B C 1
ATOM 8686 O O . TRP B 1 242 ? 19.703 34.062 9.125 1 98.5 242 TRP B O 1
ATOM 8696 N N . TRP B 1 243 ? 18.359 35.156 7.68 1 97.75 243 TRP B N 1
ATOM 8697 C CA . TRP B 1 243 ? 19.328 36.219 7.375 1 97.75 243 TRP B CA 1
ATOM 8698 C C . TRP B 1 243 ? 19.484 37.156 8.547 1 97.75 243 TRP B C 1
ATOM 8700 O O . TRP B 1 243 ? 18.5 37.531 9.188 1 97.75 243 TRP B O 1
ATOM 8710 N N . SER B 1 244 ? 20.734 37.438 8.844 1 96.06 244 SER B N 1
ATOM 8711 C CA . SER B 1 244 ? 20.938 38.594 9.734 1 96.06 244 SER B CA 1
ATOM 8712 C C . SER B 1 244 ? 20.453 39.875 9.094 1 96.06 244 SER B C 1
ATOM 8714 O O . SER B 1 244 ? 20.656 40.094 7.895 1 96.06 244 SER B O 1
ATOM 8716 N N . PRO B 1 245 ? 19.828 40.75 9.836 1 93 245 PRO B N 1
ATOM 8717 C CA . PRO B 1 245 ? 19.25 41.969 9.25 1 93 245 PRO B CA 1
ATOM 8718 C C . PRO B 1 245 ? 20.312 43.031 8.922 1 93 245 PRO B C 1
ATOM 8720 O O . PRO B 1 245 ? 20.031 43.969 8.18 1 93 245 PRO B O 1
ATOM 8723 N N . VAL B 1 246 ? 21.516 42.875 9.406 1 88.75 246 VAL B N 1
ATOM 8724 C CA . VAL B 1 246 ? 22.5 43.938 9.234 1 88.75 246 VAL B CA 1
ATOM 8725 C C . VAL B 1 246 ? 23.688 43.438 8.438 1 88.75 246 VAL B C 1
ATOM 8727 O O . VAL B 1 246 ? 24.016 42.25 8.477 1 88.75 246 VAL B O 1
ATOM 8730 N N . THR B 1 247 ? 24.125 44.375 7.605 1 83.62 247 THR B N 1
ATOM 8731 C CA . THR B 1 247 ? 25.406 44.125 6.938 1 83.62 247 THR B CA 1
ATOM 8732 C C . THR B 1 247 ? 26.562 44.719 7.75 1 83.62 247 THR B C 1
ATOM 8734 O O . THR B 1 247 ? 26.422 45.812 8.32 1 83.62 247 THR B O 1
ATOM 8737 N N . HIS B 1 248 ? 27.547 43.938 7.848 1 77.12 248 HIS B N 1
ATOM 8738 C CA . HIS B 1 248 ? 28.703 44.469 8.586 1 77.12 248 HIS B CA 1
ATOM 8739 C C . HIS B 1 248 ? 29.594 45.312 7.684 1 77.12 248 HIS B C 1
ATOM 8741 O O . HIS B 1 248 ? 30.062 44.844 6.648 1 77.12 248 HIS B O 1
ATOM 8747 N N . THR B 1 249 ? 29.562 46.594 7.883 1 61.69 249 THR B N 1
ATOM 8748 C CA . THR B 1 249 ? 30.188 47.625 7.055 1 61.69 249 THR B CA 1
ATOM 8749 C C . THR B 1 249 ? 31.688 47.375 6.941 1 61.69 249 THR B C 1
ATOM 8751 O O . THR B 1 249 ? 32.312 47.688 5.91 1 61.69 249 THR B O 1
ATOM 8754 N N . GLY B 1 250 ? 32.281 47 7.938 1 59.72 250 GLY B N 1
ATOM 8755 C CA . GLY B 1 250 ? 33.75 46.906 7.828 1 59.72 250 GLY B CA 1
ATOM 8756 C C . GLY B 1 250 ? 34.188 45.875 6.781 1 59.72 250 GLY B C 1
ATOM 8757 O O . GLY B 1 250 ? 35.062 46.188 5.957 1 59.72 250 GLY B O 1
ATOM 8758 N N . ASP B 1 251 ? 33.531 44.812 6.66 1 68.19 251 ASP B N 1
ATOM 8759 C CA . ASP B 1 251 ? 34.031 43.75 5.777 1 68.19 251 ASP B CA 1
ATOM 8760 C C . ASP B 1 251 ? 32.969 43.344 4.77 1 68.19 251 ASP B C 1
ATOM 8762 O O . ASP B 1 251 ? 33.156 42.375 4.035 1 68.19 251 ASP B O 1
ATOM 8766 N N . PHE B 1 252 ? 31.875 44.125 4.574 1 81.25 252 PHE B N 1
ATOM 8767 C CA . PHE B 1 252 ? 30.812 43.812 3.623 1 81.25 252 PHE B CA 1
ATOM 8768 C C . PHE B 1 252 ? 30.375 42.375 3.736 1 81.25 252 PHE B C 1
ATOM 8770 O O . PHE B 1 252 ? 30.344 41.656 2.738 1 81.25 252 PHE B O 1
ATOM 8777 N N . SER B 1 253 ? 30.125 42 4.945 1 91.12 253 SER B N 1
ATOM 8778 C CA . SER B 1 253 ? 29.75 40.594 5.129 1 91.12 253 SER B CA 1
ATOM 8779 C C . SER B 1 253 ? 28.297 40.438 5.559 1 91.12 253 SER B C 1
ATOM 8781 O O . SER B 1 253 ? 27.766 41.344 6.23 1 91.12 253 SER B O 1
ATOM 8783 N N . VAL B 1 254 ? 27.594 39.469 5.078 1 93.62 254 VAL B N 1
ATOM 8784 C CA . VAL B 1 254 ? 26.234 39.094 5.496 1 93.62 254 VAL B CA 1
ATOM 8785 C C . VAL B 1 254 ? 26.266 37.688 6.117 1 93.62 254 VAL B C 1
ATOM 8787 O O . VAL B 1 254 ? 27.141 36.875 5.805 1 93.62 254 VAL B O 1
ATOM 8790 N N . ARG B 1 255 ? 25.359 37.469 7.047 1 95.75 255 ARG B N 1
ATOM 8791 C CA . ARG B 1 255 ? 25.359 36.219 7.797 1 95.75 255 ARG B CA 1
ATOM 8792 C C . ARG B 1 255 ? 23.984 35.562 7.734 1 95.75 255 ARG B C 1
ATOM 8794 O O . ARG B 1 255 ? 22.969 36.25 7.648 1 95.75 255 ARG B O 1
ATOM 8801 N N . ILE B 1 256 ? 24.016 34.219 7.777 1 98.12 256 ILE B N 1
ATOM 8802 C CA . ILE B 1 256 ? 22.828 33.406 7.84 1 98.12 256 ILE B CA 1
ATOM 8803 C C . ILE B 1 256 ? 22.922 32.438 9.016 1 98.12 256 ILE B C 1
ATOM 8805 O O . ILE B 1 256 ? 23.891 31.688 9.125 1 98.12 256 ILE B O 1
ATOM 8809 N N . LEU B 1 257 ? 22 32.531 9.93 1 98.69 257 LEU B N 1
ATOM 8810 C CA . LEU B 1 257 ? 21.812 31.469 10.898 1 98.69 257 LEU B CA 1
ATOM 8811 C C . LEU B 1 257 ? 21.031 30.312 10.289 1 98.69 257 LEU B C 1
ATOM 8813 O O . LEU B 1 257 ? 20.047 30.516 9.57 1 98.69 257 LEU B O 1
ATOM 8817 N N . TYR B 1 258 ? 21.5 29.094 10.492 1 98.75 258 TYR B N 1
ATOM 8818 C CA . TYR B 1 258 ? 20.734 27.984 9.93 1 98.75 258 TYR B CA 1
ATOM 8819 C C . TYR B 1 258 ? 20.781 26.766 10.836 1 98.75 258 TYR B C 1
ATOM 8821 O O . TYR B 1 258 ? 21.688 26.625 11.656 1 98.75 258 TYR B O 1
ATOM 8829 N N . GLU B 1 259 ? 19.766 25.938 10.719 1 98.56 259 GLU B N 1
ATOM 8830 C CA . GLU B 1 259 ? 19.672 24.656 11.398 1 98.56 259 GLU B CA 1
ATOM 8831 C C . GLU B 1 259 ? 20.266 23.531 10.539 1 98.56 259 GLU B C 1
ATOM 8833 O O . GLU B 1 259 ? 19.953 23.438 9.352 1 98.56 259 GLU B O 1
ATOM 8838 N N . GLU B 1 260 ? 21.172 22.812 11.039 1 98.25 260 GLU B N 1
ATOM 8839 C CA . GLU B 1 260 ? 21.641 21.578 10.422 1 98.25 260 GLU B CA 1
ATOM 8840 C C . GLU B 1 260 ? 20.969 20.359 11.062 1 98.25 260 GLU B C 1
ATOM 8842 O O . GLU B 1 260 ? 20.922 20.25 12.289 1 98.25 260 GLU B O 1
ATOM 8847 N N . VAL B 1 261 ? 20.453 19.484 10.211 1 97.44 261 VAL B N 1
ATOM 8848 C CA . VAL B 1 261 ? 19.688 18.328 10.672 1 97.44 261 VAL B CA 1
ATOM 8849 C C . VAL B 1 261 ? 20.344 17.031 10.227 1 97.44 261 VAL B C 1
ATOM 8851 O O . VAL B 1 261 ? 20.75 16.906 9.07 1 97.44 261 VAL B O 1
ATOM 8854 N N . ASP B 1 262 ? 20.547 16.125 11.117 1 96.69 262 ASP B N 1
ATOM 8855 C CA . ASP B 1 262 ? 21.062 14.789 10.828 1 96.69 262 ASP B CA 1
ATOM 8856 C C . ASP B 1 262 ? 20 13.727 11.141 1 96.69 262 ASP B C 1
ATOM 8858 O O . ASP B 1 262 ? 19.703 13.469 12.312 1 96.69 262 ASP B O 1
ATOM 8862 N N . GLU B 1 263 ? 19.484 13.039 10.117 1 95.5 263 GLU B N 1
ATOM 8863 C CA . GLU B 1 263 ? 18.422 12.055 10.289 1 95.5 263 GLU B CA 1
ATOM 8864 C C . GLU B 1 263 ? 18.969 10.633 10.172 1 95.5 263 GLU B C 1
ATOM 8866 O O . GLU B 1 263 ? 18.219 9.695 9.875 1 95.5 263 GLU B O 1
ATOM 8871 N N . SER B 1 264 ? 20.203 10.406 10.383 1 94.19 264 SER B N 1
ATOM 8872 C CA . SER B 1 264 ? 20.844 9.109 10.203 1 94.19 264 SER B CA 1
ATOM 8873 C C . SER B 1 264 ? 20.219 8.047 11.109 1 94.19 264 SER B C 1
ATOM 8875 O O . SER B 1 264 ? 20.109 6.883 10.727 1 94.19 264 SER B O 1
ATOM 8877 N N . GLU B 1 265 ? 19.734 8.469 12.289 1 95.06 265 GLU B N 1
ATOM 8878 C CA . GLU B 1 265 ? 19.203 7.504 13.25 1 95.06 265 GLU B CA 1
ATOM 8879 C C . GLU B 1 265 ? 17.688 7.445 13.203 1 95.06 265 GLU B C 1
ATOM 8881 O O . GLU B 1 265 ? 17.062 6.691 13.961 1 95.06 265 GLU B O 1
ATOM 8886 N N . VAL B 1 266 ? 17.109 8.266 12.383 1 95.81 266 VAL B N 1
ATOM 8887 C CA . VAL B 1 266 ? 15.664 8.273 12.25 1 95.81 266 VAL B CA 1
ATOM 8888 C C . VAL B 1 266 ? 15.211 7.078 11.414 1 95.81 266 VAL B C 1
ATOM 8890 O O . VAL B 1 266 ? 15.852 6.73 10.422 1 95.81 266 VAL B O 1
ATOM 8893 N N . GLU B 1 267 ? 14.133 6.484 11.773 1 92.62 267 GLU B N 1
ATOM 8894 C CA . GLU B 1 267 ? 13.602 5.297 11.109 1 92.62 267 GLU B CA 1
ATOM 8895 C C . GLU B 1 267 ? 13.227 5.598 9.664 1 92.62 267 GLU B C 1
ATOM 8897 O O . GLU B 1 267 ? 12.703 6.672 9.367 1 92.62 267 GLU B O 1
ATOM 8902 N N . ILE B 1 268 ? 13.516 4.617 8.781 1 90.31 268 ILE B N 1
ATOM 8903 C CA . ILE B 1 268 ? 13.148 4.73 7.375 1 90.31 268 ILE B CA 1
ATOM 8904 C C . ILE B 1 268 ? 11.875 3.934 7.105 1 90.31 268 ILE B C 1
ATOM 8906 O O . ILE B 1 268 ? 11.773 2.766 7.488 1 90.31 268 ILE B O 1
ATOM 8910 N N . ILE B 1 269 ? 10.883 4.516 6.445 1 89.62 269 ILE B N 1
ATOM 8911 C CA . ILE B 1 269 ? 9.656 3.83 6.059 1 89.62 269 ILE B CA 1
ATOM 8912 C C . ILE B 1 269 ? 9.406 4.02 4.562 1 89.62 269 ILE B C 1
ATOM 8914 O O . ILE B 1 269 ? 10.023 4.883 3.932 1 89.62 269 ILE B O 1
ATOM 8918 N N . HIS B 1 270 ? 8.586 3.219 4.016 1 86.38 270 HIS B N 1
ATOM 8919 C CA . HIS B 1 270 ? 8.227 3.309 2.604 1 86.38 270 HIS B CA 1
ATOM 8920 C C . HIS B 1 270 ? 6.766 3.695 2.43 1 86.38 270 HIS B C 1
ATOM 8922 O O . HIS B 1 270 ? 5.891 3.152 3.107 1 86.38 270 HIS B O 1
ATOM 8928 N N . VAL B 1 271 ? 6.52 4.652 1.609 1 81.81 271 VAL B N 1
ATOM 8929 C CA . VAL B 1 271 ? 5.164 5.078 1.283 1 81.81 271 VAL B CA 1
ATOM 8930 C C . VAL B 1 271 ? 4.922 4.93 -0.217 1 81.81 271 VAL B C 1
ATOM 8932 O O . VAL B 1 271 ? 5.855 5.035 -1.016 1 81.81 271 VAL B O 1
ATOM 8935 N N . PRO B 1 272 ? 3.678 4.559 -0.597 1 77.62 272 PRO B N 1
ATOM 8936 C CA . PRO B 1 272 ? 3.41 4.395 -2.027 1 77.62 272 PRO B CA 1
ATOM 8937 C C . PRO B 1 272 ? 3.725 5.652 -2.836 1 77.62 272 PRO B C 1
ATOM 8939 O O . PRO B 1 272 ? 3.488 6.766 -2.363 1 77.62 272 PRO B O 1
ATOM 8942 N N . SER B 1 273 ? 4.18 5.422 -4.039 1 78 273 SER B N 1
ATOM 8943 C CA . SER B 1 273 ? 4.477 6.523 -4.953 1 78 273 SER B CA 1
ATOM 8944 C C . SER B 1 273 ? 3.195 7.121 -5.527 1 78 273 SER B C 1
ATOM 8946 O O . SER B 1 273 ? 2.244 6.398 -5.824 1 78 273 SER B O 1
ATOM 8948 N N . PRO B 1 274 ? 3.203 8.469 -5.73 1 70.12 274 PRO B N 1
ATOM 8949 C CA . PRO B 1 274 ? 2.027 9.086 -6.34 1 70.12 274 PRO B CA 1
ATOM 8950 C C . PRO B 1 274 ? 1.811 8.648 -7.785 1 70.12 274 PRO B C 1
ATOM 8952 O O . PRO B 1 274 ? 0.71 8.797 -8.32 1 70.12 274 PRO B O 1
ATOM 8955 N N . ALA B 1 275 ? 2.926 8.18 -8.367 1 73.69 275 ALA B N 1
ATOM 8956 C CA . ALA B 1 275 ? 2.781 7.648 -9.727 1 73.69 275 ALA B CA 1
ATOM 8957 C C . ALA B 1 275 ? 2.418 6.168 -9.695 1 73.69 275 ALA B C 1
ATOM 8959 O O . ALA B 1 275 ? 3.289 5.305 -9.836 1 73.69 275 ALA B O 1
ATOM 8960 N N . LEU B 1 276 ? 1.212 5.898 -9.562 1 69.06 276 LEU B N 1
ATOM 8961 C CA . LEU B 1 276 ? 0.697 4.543 -9.414 1 69.06 276 LEU B CA 1
ATOM 8962 C C . LEU B 1 276 ? 1.209 3.641 -10.531 1 69.06 276 LEU B C 1
ATOM 8964 O O . LEU B 1 276 ? 1.528 2.473 -10.297 1 69.06 276 LEU B O 1
ATOM 8968 N N . GLU B 1 277 ? 1.476 4.215 -11.609 1 71.5 277 GLU B N 1
ATOM 8969 C CA . GLU B 1 277 ? 1.847 3.436 -12.789 1 71.5 277 GLU B CA 1
ATOM 8970 C C . GLU B 1 277 ? 3.271 2.902 -12.672 1 71.5 277 GLU B C 1
ATOM 8972 O O . GLU B 1 277 ? 3.615 1.891 -13.289 1 71.5 277 GLU B O 1
ATOM 8977 N N . GLU B 1 278 ? 4.059 3.543 -11.828 1 77 278 GLU B N 1
ATOM 8978 C CA . GLU B 1 278 ? 5.453 3.139 -11.703 1 77 278 GLU B CA 1
ATOM 8979 C C . GLU B 1 278 ? 5.613 1.995 -10.703 1 77 278 GLU B C 1
ATOM 8981 O O . GLU B 1 278 ? 6.641 1.312 -10.695 1 77 278 GLU B O 1
ATOM 8986 N N . ARG B 1 279 ? 4.582 1.727 -9.969 1 81.06 279 ARG B N 1
ATOM 8987 C CA . ARG B 1 279 ? 4.598 0.645 -8.992 1 81.06 279 ARG B CA 1
ATOM 8988 C C . ARG B 1 279 ? 5.836 0.725 -8.102 1 81.06 279 ARG B C 1
ATOM 8990 O O . ARG B 1 279 ? 6.508 -0.283 -7.875 1 81.06 279 ARG B O 1
ATOM 8997 N N . LYS B 1 280 ? 6.254 1.958 -7.75 1 83.12 280 LYS B N 1
ATOM 8998 C CA . LYS B 1 280 ? 7.391 2.236 -6.879 1 83.12 280 LYS B CA 1
ATOM 8999 C C . LYS B 1 280 ? 6.941 2.891 -5.578 1 83.12 280 LYS B C 1
ATOM 9001 O O . LYS B 1 280 ? 5.766 3.225 -5.418 1 83.12 280 LYS B O 1
ATOM 9006 N N . THR B 1 281 ? 7.844 2.898 -4.582 1 82.06 281 THR B N 1
ATOM 9007 C CA . THR B 1 281 ? 7.574 3.547 -3.303 1 82.06 281 THR B CA 1
ATOM 9008 C C . THR B 1 281 ? 8.609 4.633 -3.02 1 82.06 281 THR B C 1
ATOM 9010 O O . THR B 1 281 ? 9.695 4.633 -3.6 1 82.06 281 THR B O 1
ATOM 9013 N N . ASP B 1 282 ? 8.195 5.621 -2.252 1 79.94 282 ASP B N 1
ATOM 9014 C CA . ASP B 1 282 ? 9.109 6.656 -1.771 1 79.94 282 ASP B CA 1
ATOM 9015 C C . ASP B 1 282 ? 9.641 6.312 -0.382 1 79.94 282 ASP B C 1
ATOM 9017 O O . ASP B 1 282 ? 8.938 5.715 0.432 1 79.94 282 ASP B O 1
ATOM 9021 N N . VAL B 1 283 ? 10.922 6.633 -0.216 1 82.94 283 VAL B N 1
ATOM 9022 C CA . VAL B 1 283 ? 11.578 6.422 1.073 1 82.94 283 VAL B CA 1
ATOM 9023 C C . VAL B 1 283 ? 11.43 7.676 1.936 1 82.94 283 VAL B C 1
ATOM 9025 O O . VAL B 1 283 ? 11.695 8.789 1.476 1 82.94 283 VAL B O 1
ATOM 9028 N N . TYR B 1 284 ? 10.922 7.5 3.162 1 84.31 284 TYR B N 1
ATOM 9029 C CA . TYR B 1 284 ? 10.68 8.594 4.094 1 84.31 284 TYR B CA 1
ATOM 9030 C C . TYR B 1 284 ? 11.359 8.328 5.434 1 84.31 284 TYR B C 1
ATOM 9032 O O . TYR B 1 284 ? 11.375 7.195 5.914 1 84.31 284 TYR B O 1
ATOM 9040 N N . ARG B 1 285 ? 12.078 9.32 5.977 1 91.12 285 ARG B N 1
ATOM 9041 C CA . ARG B 1 285 ? 12.508 9.273 7.371 1 91.12 285 ARG B CA 1
ATOM 9042 C C . ARG B 1 285 ? 11.414 9.789 8.297 1 91.12 285 ARG B C 1
ATOM 9044 O O . ARG B 1 285 ? 10.969 10.93 8.172 1 91.12 285 ARG B O 1
ATOM 9051 N N . TYR B 1 286 ? 10.93 8.938 9.141 1 94 286 TYR B N 1
ATOM 9052 C CA . TYR B 1 286 ? 9.758 9.25 9.945 1 94 286 TYR B CA 1
ATOM 9053 C C . TYR B 1 286 ? 9.992 8.914 11.406 1 94 286 TYR B C 1
ATOM 9055 O O . TYR B 1 286 ? 10.141 7.746 11.766 1 94 286 TYR B O 1
ATOM 9063 N N . PRO B 1 287 ? 10.07 9.969 12.305 1 96.81 287 PRO B N 1
ATOM 9064 C CA . PRO B 1 287 ? 10.234 9.711 13.742 1 96.81 287 PRO B CA 1
ATOM 9065 C C . PRO B 1 287 ? 8.93 9.289 14.414 1 96.81 287 PRO B C 1
ATOM 9067 O O . PRO B 1 287 ? 8.164 10.133 14.883 1 96.81 287 PRO B O 1
ATOM 9070 N N . ARG B 1 288 ? 8.695 8.047 14.586 1 95.38 288 ARG B N 1
ATOM 9071 C CA . ARG B 1 288 ? 7.496 7.551 15.25 1 95.38 288 ARG B CA 1
ATOM 9072 C C . ARG B 1 288 ? 7.617 7.684 16.766 1 95.38 288 ARG B C 1
ATOM 9074 O O . ARG B 1 288 ? 8.727 7.711 17.312 1 95.38 288 ARG B O 1
ATOM 9081 N N . ALA B 1 289 ? 6.492 7.695 17.406 1 97.19 289 ALA B N 1
ATOM 9082 C CA . ALA B 1 289 ? 6.484 7.852 18.859 1 97.19 289 ALA B CA 1
ATOM 9083 C C . ALA B 1 289 ? 7.398 6.828 19.531 1 97.19 289 ALA B C 1
ATOM 9085 O O . ALA B 1 289 ? 7.336 5.637 19.219 1 97.19 289 ALA B O 1
ATOM 9086 N N . GLY B 1 290 ? 8.219 7.285 20.359 1 97.12 290 GLY B N 1
ATOM 9087 C CA . GLY B 1 290 ? 9.133 6.418 21.078 1 97.12 290 GLY B CA 1
ATOM 9088 C C . GLY B 1 290 ? 10.469 6.242 20.391 1 97.12 290 GLY B C 1
ATOM 9089 O O . GLY B 1 290 ? 11.445 5.82 21 1 97.12 290 GLY B O 1
ATOM 9090 N N . SER B 1 291 ? 10.609 6.578 19.094 1 96.25 291 SER B N 1
ATOM 9091 C CA . SER B 1 291 ? 11.844 6.406 18.344 1 96.25 291 SER B CA 1
ATOM 9092 C C . SER B 1 291 ? 12.68 7.676 18.359 1 96.25 291 SER B C 1
ATOM 9094 O O . SER B 1 291 ? 12.352 8.641 19.047 1 96.25 291 SER B O 1
ATOM 9096 N N . LYS B 1 292 ? 13.781 7.684 17.609 1 96.88 292 LYS B N 1
ATOM 9097 C CA . LYS B 1 292 ? 14.734 8.789 17.625 1 96.88 292 LYS B CA 1
ATOM 9098 C C . LYS B 1 292 ? 14.258 9.938 16.734 1 96.88 292 LYS B C 1
ATOM 9100 O O . LYS B 1 292 ? 13.727 9.719 15.648 1 96.88 292 LYS B O 1
ATOM 9105 N N . ASN B 1 293 ? 14.344 11.141 17.266 1 97.62 293 ASN B N 1
ATOM 9106 C CA . ASN B 1 293 ? 14.234 12.352 16.453 1 97.62 293 ASN B CA 1
ATOM 9107 C C . ASN B 1 293 ? 15.555 12.68 15.766 1 97.62 293 ASN B C 1
ATOM 9109 O O . ASN B 1 293 ? 16.594 12.133 16.125 1 97.62 293 ASN B O 1
ATOM 9113 N N . PRO B 1 294 ? 15.531 13.523 14.789 1 97.12 294 PRO B N 1
ATOM 9114 C CA . PRO B 1 294 ? 16.797 13.969 14.195 1 97.12 294 PRO B CA 1
ATOM 9115 C C . PRO B 1 294 ? 17.672 14.727 15.18 1 97.12 294 PRO B C 1
ATOM 9117 O O . PRO B 1 294 ? 17.172 15.391 16.094 1 97.12 294 PRO B O 1
ATOM 9120 N N . ASP B 1 295 ? 18.984 14.617 14.945 1 96.81 295 ASP B N 1
ATOM 9121 C CA . ASP B 1 295 ? 19.906 15.492 15.648 1 96.81 295 ASP B CA 1
ATOM 9122 C C . ASP B 1 295 ? 19.953 16.875 15 1 96.81 295 ASP B C 1
ATOM 9124 O O . ASP B 1 295 ? 20.016 16.984 13.773 1 96.81 295 ASP B O 1
ATOM 9128 N N . ILE B 1 296 ? 19.859 17.859 15.859 1 97.56 296 ILE B N 1
ATOM 9129 C CA . ILE B 1 296 ? 19.812 19.219 15.312 1 97.56 296 ILE B CA 1
ATOM 9130 C C . ILE B 1 296 ? 20.938 20.062 15.922 1 97.56 296 ILE B C 1
ATOM 9132 O O . ILE B 1 296 ? 21.438 19.75 17 1 97.56 296 ILE B O 1
ATOM 9136 N N . THR B 1 297 ? 21.375 21.016 15.211 1 98 297 THR B N 1
ATOM 9137 C CA . THR B 1 297 ? 22.312 22.031 15.68 1 98 297 THR B CA 1
ATOM 9138 C C . THR B 1 297 ? 22.109 23.344 14.938 1 98 297 THR B C 1
ATOM 9140 O O . THR B 1 297 ? 21.328 23.422 13.992 1 98 297 THR B O 1
ATOM 9143 N N . LEU B 1 298 ? 22.703 24.406 15.453 1 98.5 298 LEU B N 1
ATOM 9144 C CA . LEU B 1 298 ? 22.688 25.719 14.812 1 98.5 298 LEU B CA 1
ATOM 9145 C C . LEU B 1 298 ? 24.078 26.109 14.328 1 98.5 298 LEU B C 1
ATOM 9147 O O . LEU B 1 298 ? 25.078 25.844 15.016 1 98.5 298 LEU B O 1
ATOM 9151 N N . LYS B 1 299 ? 24.094 26.656 13.172 1 98.44 299 LYS B N 1
ATOM 9152 C CA . LYS B 1 299 ? 25.328 27.141 12.562 1 98.44 299 LYS B CA 1
ATOM 9153 C C . LYS B 1 299 ? 25.125 28.5 11.906 1 98.44 299 LYS B C 1
ATOM 9155 O O . LYS B 1 299 ? 24 28.984 11.812 1 98.44 299 LYS B O 1
ATOM 9160 N N . ILE B 1 300 ? 26.25 29.109 11.516 1 98 300 ILE B N 1
ATOM 9161 C CA . ILE B 1 300 ? 26.188 30.375 10.789 1 98 300 ILE B CA 1
ATOM 9162 C C . ILE B 1 300 ? 26.984 30.266 9.492 1 98 300 ILE B C 1
ATOM 9164 O O . ILE B 1 300 ? 28.062 29.672 9.461 1 98 300 ILE B O 1
ATOM 9168 N N . ALA B 1 301 ? 26.438 30.688 8.438 1 97.81 301 ALA B N 1
ATOM 9169 C CA . ALA B 1 301 ? 27.172 30.906 7.188 1 97.81 301 ALA B CA 1
ATOM 9170 C C . ALA B 1 301 ? 27.453 32.375 6.965 1 97.81 301 ALA B C 1
ATOM 9172 O O . ALA B 1 301 ? 26.547 33.219 7.02 1 97.81 301 ALA B O 1
ATOM 9173 N N . GLU B 1 302 ? 28.656 32.656 6.691 1 95.44 302 GLU B N 1
ATOM 9174 C CA . GLU B 1 302 ? 29.078 34.031 6.465 1 95.44 302 GLU B CA 1
ATOM 9175 C C . GLU B 1 302 ? 29.562 34.219 5.027 1 95.44 302 GLU B C 1
ATOM 9177 O O . GLU B 1 302 ? 30.297 33.375 4.492 1 95.44 302 GLU B O 1
ATOM 9182 N N . ILE B 1 303 ? 29.109 35.281 4.434 1 95.44 303 ILE B N 1
ATOM 9183 C CA . ILE B 1 303 ? 29.484 35.625 3.066 1 95.44 303 ILE B CA 1
ATOM 9184 C C . ILE B 1 303 ? 30.203 37 3.055 1 95.44 303 ILE B C 1
ATOM 9186 O O . ILE B 1 303 ? 29.641 38 3.52 1 95.44 303 ILE B O 1
ATOM 9190 N N . ARG B 1 304 ? 31.328 37 2.475 1 94.12 304 ARG B N 1
ATOM 9191 C CA . ARG B 1 304 ? 32.094 38.219 2.314 1 94.12 304 ARG B CA 1
ATOM 9192 C C . ARG B 1 304 ? 32.125 38.656 0.853 1 94.12 304 ARG B C 1
ATOM 9194 O O . ARG B 1 304 ? 32.344 37.844 -0.037 1 94.12 304 ARG B O 1
ATOM 9201 N N . THR B 1 305 ? 31.812 39.875 0.686 1 91.81 305 THR B N 1
ATOM 9202 C CA . THR B 1 305 ? 31.797 40.406 -0.675 1 91.81 305 THR B CA 1
ATOM 9203 C C . THR B 1 305 ? 32.781 41.562 -0.826 1 91.81 305 THR B C 1
ATOM 9205 O O . THR B 1 305 ? 33.281 42.062 0.167 1 91.81 305 THR B O 1
ATOM 9208 N N . ASP B 1 306 ? 33.094 41.938 -2.064 1 89.38 306 ASP B N 1
ATOM 9209 C CA . ASP B 1 306 ? 33.844 43.125 -2.342 1 89.38 306 ASP B CA 1
ATOM 9210 C C . ASP B 1 306 ? 32.938 44.344 -2.551 1 89.38 306 ASP B C 1
ATOM 9212 O O . ASP B 1 306 ? 31.719 44.219 -2.342 1 89.38 306 ASP B O 1
ATOM 9216 N N . SER B 1 307 ? 33.531 45.406 -2.908 1 82.56 307 SER B N 1
ATOM 9217 C CA . SER B 1 307 ? 32.75 46.656 -3.018 1 82.56 307 SER B CA 1
ATOM 9218 C C . SER B 1 307 ? 31.766 46.594 -4.168 1 82.56 307 SER B C 1
ATOM 9220 O O . SER B 1 307 ? 30.766 47.344 -4.18 1 82.56 307 SER B O 1
ATOM 9222 N N . GLN B 1 308 ? 32.031 45.625 -5.039 1 83.75 308 GLN B N 1
ATOM 9223 C CA . GLN B 1 308 ? 31.141 45.5 -6.195 1 83.75 308 GLN B CA 1
ATOM 9224 C C . GLN B 1 308 ? 30.078 44.438 -5.969 1 83.75 308 GLN B C 1
ATOM 9226 O O . GLN B 1 308 ? 29.203 44.25 -6.816 1 83.75 308 GLN B O 1
ATOM 9231 N N . GLY B 1 309 ? 30.062 43.844 -4.844 1 85.12 309 GLY B N 1
ATOM 9232 C CA . GLY B 1 309 ? 29.062 42.844 -4.527 1 85.12 309 GLY B CA 1
ATOM 9233 C C . GLY B 1 309 ? 29.469 41.438 -4.918 1 85.12 309 GLY B C 1
ATOM 9234 O O . GLY B 1 309 ? 28.703 40.5 -4.75 1 85.12 309 GLY B O 1
ATOM 9235 N N . ASN B 1 310 ? 30.672 41.281 -5.391 1 91.88 310 ASN B N 1
ATOM 9236 C CA . ASN B 1 310 ? 31.156 39.938 -5.723 1 91.88 310 ASN B CA 1
ATOM 9237 C C . ASN B 1 310 ? 31.516 39.156 -4.473 1 91.88 310 ASN B C 1
ATOM 9239 O O . ASN B 1 310 ? 32.062 39.719 -3.52 1 91.88 310 ASN B O 1
ATOM 9243 N N . ILE B 1 311 ? 31.188 37.938 -4.531 1 93.62 311 ILE B N 1
ATOM 9244 C CA . ILE B 1 311 ? 31.484 37.094 -3.383 1 93.62 311 ILE B CA 1
ATOM 9245 C C . ILE B 1 311 ? 33 36.781 -3.346 1 93.62 311 ILE B C 1
ATOM 9247 O O . ILE B 1 311 ? 33.531 36.188 -4.285 1 93.62 311 ILE B O 1
ATOM 9251 N N . VAL B 1 312 ? 33.625 37.125 -2.379 1 94.12 312 VAL B N 1
ATOM 9252 C CA . VAL B 1 312 ? 35.031 36.906 -2.199 1 94.12 312 VAL B CA 1
ATOM 9253 C C . VAL B 1 312 ? 35.281 35.594 -1.47 1 94.12 312 VAL B C 1
ATOM 9255 O O . VAL B 1 312 ? 36.188 34.844 -1.819 1 94.12 312 VAL B O 1
ATOM 9258 N N . SER B 1 313 ? 34.5 35.406 -0.408 1 93.88 313 SER B N 1
ATOM 9259 C CA . SER B 1 313 ? 34.656 34.188 0.36 1 93.88 313 SER B CA 1
ATOM 9260 C C . SER B 1 313 ? 33.375 33.844 1.114 1 93.88 313 SER B C 1
ATOM 9262 O O . SER B 1 313 ? 32.531 34.719 1.357 1 93.88 313 SER B O 1
ATOM 9264 N N . THR B 1 314 ? 33.219 32.562 1.381 1 95.12 314 THR B N 1
ATOM 9265 C CA . THR B 1 314 ? 32.156 32.062 2.236 1 95.12 314 THR B CA 1
ATOM 9266 C C . THR B 1 314 ? 32.75 31.172 3.338 1 95.12 314 THR B C 1
ATOM 9268 O O . THR B 1 314 ? 33.75 30.5 3.137 1 95.12 314 THR B O 1
ATOM 9271 N N . GLN B 1 315 ? 32.188 31.234 4.52 1 94.19 315 GLN B N 1
ATOM 9272 C CA . GLN B 1 315 ? 32.688 30.469 5.652 1 94.19 315 GLN B CA 1
ATOM 9273 C C . GLN B 1 315 ? 31.562 29.922 6.508 1 94.19 315 GLN B C 1
ATOM 9275 O O . GLN B 1 315 ? 30.625 30.656 6.859 1 94.19 315 GLN B O 1
ATOM 9280 N N . GLU B 1 316 ? 31.672 28.641 6.82 1 96.25 316 GLU B N 1
ATOM 9281 C CA . GLU B 1 316 ? 30.75 28.047 7.789 1 96.25 316 GLU B CA 1
ATOM 9282 C C . GLU B 1 316 ? 31.312 28.156 9.211 1 96.25 316 GLU B C 1
ATOM 9284 O O . GLU B 1 316 ? 32.5 27.922 9.438 1 96.25 316 GLU B O 1
ATOM 9289 N N . LYS B 1 317 ? 30.5 28.547 10.07 1 96.69 317 LYS B N 1
ATOM 9290 C CA . LYS B 1 317 ? 30.844 28.609 11.484 1 96.69 317 LYS B CA 1
ATOM 9291 C C . LYS B 1 317 ? 29.953 27.719 12.32 1 96.69 317 LYS B C 1
ATOM 9293 O O . LYS B 1 317 ? 28.781 27.516 11.984 1 96.69 317 LYS B O 1
ATOM 9298 N N . GLU B 1 318 ? 30.469 27.141 13.336 1 96.69 318 GLU B N 1
ATOM 9299 C CA . GLU B 1 318 ? 29.75 26.172 14.164 1 96.69 318 GLU B CA 1
ATOM 9300 C C . GLU B 1 318 ? 29.906 26.5 15.641 1 96.69 318 GLU B C 1
ATOM 9302 O O . GLU B 1 318 ? 30.75 27.312 16.016 1 96.69 318 GLU B O 1
ATOM 9307 N N . LEU B 1 319 ? 29.078 25.906 16.422 1 96.19 319 LEU B N 1
ATOM 9308 C CA . LEU B 1 319 ? 29.172 26.047 17.875 1 96.19 319 LEU B CA 1
ATOM 9309 C C . LEU B 1 319 ? 30.438 25.391 18.406 1 96.19 319 LEU B C 1
ATOM 9311 O O . LEU B 1 319 ? 30.953 24.469 17.797 1 96.19 319 LEU B O 1
ATOM 9315 N N . PRO B 1 320 ? 30.922 25.828 19.5 1 92.5 320 PRO B N 1
ATOM 9316 C CA . PRO B 1 320 ? 32.188 25.312 20.016 1 92.5 320 PRO B CA 1
ATOM 9317 C C . PRO B 1 320 ? 32.094 23.875 20.531 1 92.5 320 PRO B C 1
ATOM 9319 O O . PRO B 1 320 ? 33.094 23.156 20.562 1 92.5 320 PRO B O 1
ATOM 9322 N N . VAL B 1 321 ? 30.906 23.578 21.047 1 92 321 VAL B N 1
ATOM 9323 C CA . VAL B 1 321 ? 30.625 22.203 21.484 1 92 321 VAL B CA 1
ATOM 9324 C C . VAL B 1 321 ? 29.312 21.719 20.859 1 92 321 VAL B C 1
ATOM 9326 O O . VAL B 1 321 ? 28.578 22.516 20.25 1 92 321 VAL B O 1
ATOM 9329 N N . ALA B 1 322 ? 29.141 20.406 21.031 1 93.38 322 ALA B N 1
ATOM 9330 C CA . ALA B 1 322 ? 27.906 19.844 20.484 1 93.38 322 ALA B CA 1
ATOM 9331 C C . ALA B 1 322 ? 26.672 20.531 21.062 1 93.38 322 ALA B C 1
ATOM 9333 O O . ALA B 1 322 ? 26.656 20.875 22.25 1 93.38 322 ALA B O 1
ATOM 9334 N N . PHE B 1 323 ? 25.719 20.719 20.188 1 96.62 323 PHE B N 1
ATOM 9335 C CA . PHE B 1 323 ? 24.484 21.391 20.578 1 96.62 323 PHE B CA 1
ATOM 9336 C C . PHE B 1 323 ? 23.891 20.734 21.828 1 96.62 323 PHE B C 1
ATOM 9338 O O . PHE B 1 323 ? 23.438 21.422 22.734 1 96.62 323 PHE B O 1
ATOM 9345 N N . THR B 1 324 ? 23.922 19.422 21.938 1 93.62 324 THR B N 1
ATOM 9346 C CA . THR B 1 324 ? 23.328 18.672 23.031 1 93.62 324 THR B CA 1
ATOM 9347 C C . THR B 1 324 ? 24.125 18.891 24.328 1 93.62 324 THR B C 1
ATOM 9349 O O . THR B 1 324 ? 23.578 18.719 25.422 1 93.62 324 THR B O 1
ATOM 9352 N N . SER B 1 325 ? 25.359 19.188 24.156 1 92.31 325 SER B N 1
ATOM 9353 C CA . SER B 1 325 ? 26.172 19.5 25.328 1 92.31 325 SER B CA 1
ATOM 9354 C C . SER B 1 325 ? 25.875 20.891 25.859 1 92.31 325 SER B C 1
ATOM 9356 O O . SER B 1 325 ? 25.875 21.109 27.078 1 92.31 325 SER B O 1
ATOM 9358 N N . LEU B 1 326 ? 25.656 21.797 24.922 1 92.06 326 LEU B N 1
ATOM 9359 C CA . LEU B 1 326 ? 25.328 23.156 25.312 1 92.06 326 LEU B CA 1
ATOM 9360 C C . LEU B 1 326 ? 23.938 23.25 25.906 1 92.06 326 LEU B C 1
ATOM 9362 O O . LEU B 1 326 ? 23.703 24 26.844 1 92.06 326 LEU B O 1
ATOM 9366 N N . PHE B 1 327 ? 23 22.453 25.312 1 94.62 327 PHE B N 1
ATOM 9367 C CA . PHE B 1 327 ? 21.609 22.438 25.719 1 94.62 327 PHE B CA 1
ATOM 9368 C C . PHE B 1 327 ? 21.109 21.016 25.922 1 94.62 327 PHE B C 1
ATOM 9370 O O . PHE B 1 327 ? 20.312 20.516 25.109 1 94.62 327 PHE B O 1
ATOM 9377 N N . PRO B 1 328 ? 21.406 20.266 26.953 1 91.5 328 PRO B N 1
ATOM 9378 C CA . PRO B 1 328 ? 21.188 18.828 27.125 1 91.5 328 PRO B CA 1
ATOM 9379 C C . PRO B 1 328 ? 19.703 18.469 27.156 1 91.5 328 PRO B C 1
ATOM 9381 O O . PRO B 1 328 ? 19.312 17.359 26.781 1 91.5 328 PRO B O 1
ATOM 9384 N N . ASN B 1 329 ? 18.719 19.312 27.531 1 91.44 329 ASN B N 1
ATOM 9385 C CA . ASN B 1 329 ? 17.312 18.938 27.656 1 91.44 329 ASN B CA 1
ATOM 9386 C C . ASN B 1 329 ? 16.484 19.469 26.5 1 91.44 329 ASN B C 1
ATOM 9388 O O . ASN B 1 329 ? 15.25 19.406 26.531 1 91.44 329 ASN B O 1
ATOM 9392 N N . VAL B 1 330 ? 17.172 19.797 25.422 1 95.94 330 VAL B N 1
ATOM 9393 C CA . VAL B 1 330 ? 16.469 20.375 24.297 1 95.94 330 VAL B CA 1
ATOM 9394 C C . VAL B 1 330 ? 16.297 19.328 23.203 1 95.94 330 VAL B C 1
ATOM 9396 O O . VAL B 1 330 ? 17.25 18.641 22.844 1 95.94 330 VAL B O 1
ATOM 9399 N N . GLU B 1 331 ? 15.039 19.219 22.719 1 97.25 331 GLU B N 1
ATOM 9400 C CA . GLU B 1 331 ? 14.734 18.281 21.656 1 97.25 331 GLU B CA 1
ATOM 9401 C C . GLU B 1 331 ? 14.359 19 20.375 1 97.25 331 GLU B C 1
ATOM 9403 O O . GLU B 1 331 ? 14.672 18.531 19.266 1 97.25 331 GLU B O 1
ATOM 9408 N N . TYR B 1 332 ? 13.703 20.141 20.5 1 98.06 332 TYR B N 1
ATOM 9409 C CA . TYR B 1 332 ? 13.18 20.844 19.328 1 98.06 332 TYR B CA 1
ATOM 9410 C C . TYR B 1 332 ? 13.625 22.312 19.344 1 98.06 332 TYR B C 1
ATOM 9412 O O . TYR B 1 332 ? 13.727 22.922 20.391 1 98.06 332 TYR B O 1
ATOM 9420 N N . ILE B 1 333 ? 13.898 22.844 18.172 1 98.31 333 ILE B N 1
ATOM 9421 C CA . ILE B 1 333 ? 13.938 24.281 17.922 1 98.31 333 ILE B CA 1
ATOM 9422 C C . ILE B 1 333 ? 12.656 24.734 17.219 1 98.31 333 ILE B C 1
ATOM 9424 O O . ILE B 1 333 ? 12.461 24.453 16.031 1 98.31 333 ILE B O 1
ATOM 9428 N N . THR B 1 334 ? 11.836 25.391 17.953 1 97.25 334 THR B N 1
ATOM 9429 C CA . THR B 1 334 ? 10.516 25.688 17.406 1 97.25 334 THR B CA 1
ATOM 9430 C C . THR B 1 334 ? 10.531 26.984 16.609 1 97.25 334 THR B C 1
ATOM 9432 O O . THR B 1 334 ? 9.766 27.156 15.656 1 97.25 334 THR B O 1
ATOM 9435 N N . ARG B 1 335 ? 11.32 27.938 17.062 1 97.62 335 ARG B N 1
ATOM 9436 C CA . ARG B 1 335 ? 11.508 29.203 16.344 1 97.62 335 ARG B CA 1
ATOM 9437 C C . ARG B 1 335 ? 12.953 29.672 16.453 1 97.62 335 ARG B C 1
ATOM 9439 O O . ARG B 1 335 ? 13.656 29.328 17.406 1 97.62 335 ARG B O 1
ATOM 9446 N N . ALA B 1 336 ? 13.352 30.5 15.508 1 98.31 336 ALA B N 1
ATOM 9447 C CA . ALA B 1 336 ? 14.68 31.109 15.531 1 98.31 336 ALA B CA 1
ATOM 9448 C C . ALA B 1 336 ? 14.719 32.375 14.656 1 98.31 336 ALA B C 1
ATOM 9450 O O . ALA B 1 336 ? 13.812 32.594 13.852 1 98.31 336 ALA B O 1
ATOM 9451 N N . GLY B 1 337 ? 15.695 33.188 14.859 1 97.62 337 GLY B N 1
ATOM 9452 C CA . GLY B 1 337 ? 15.867 34.406 14.094 1 97.62 337 GLY B CA 1
ATOM 9453 C C . GLY B 1 337 ? 17 35.281 14.609 1 97.62 337 GLY B C 1
ATOM 9454 O O . GLY B 1 337 ? 17.969 34.781 15.172 1 97.62 337 GLY B O 1
ATOM 9455 N N . TRP B 1 338 ? 16.969 36.594 14.266 1 97.44 338 TRP B N 1
ATOM 9456 C CA . TRP B 1 338 ? 17.953 37.562 14.695 1 97.44 338 TRP B CA 1
ATOM 9457 C C . TRP B 1 338 ? 17.266 38.781 15.352 1 97.44 338 TRP B C 1
ATOM 9459 O O . TRP B 1 338 ? 16.109 39.094 15.039 1 97.44 338 TRP B O 1
ATOM 9469 N N . THR B 1 339 ? 17.969 39.344 16.312 1 96 339 THR B N 1
ATOM 9470 C CA . THR B 1 339 ? 17.516 40.625 16.797 1 96 339 THR B CA 1
ATOM 9471 C C . THR B 1 339 ? 17.656 41.688 15.703 1 96 339 THR B C 1
ATOM 9473 O O . THR B 1 339 ? 18.469 41.562 14.797 1 96 339 THR B O 1
ATOM 9476 N N . LYS B 1 340 ? 16.859 42.719 15.805 1 91.56 340 LYS B N 1
ATOM 9477 C CA . LYS B 1 340 ? 16.766 43.719 14.758 1 91.56 340 LYS B CA 1
ATOM 9478 C C . LYS B 1 340 ? 18.125 44.375 14.477 1 91.56 340 LYS B C 1
ATOM 9480 O O . LYS B 1 340 ? 18.422 44.75 13.344 1 91.56 340 LYS B O 1
ATOM 9485 N N . ASP B 1 341 ? 18.953 44.469 15.477 1 91 341 ASP B N 1
ATOM 9486 C CA . ASP B 1 341 ? 20.266 45.094 15.336 1 91 341 ASP B CA 1
ATOM 9487 C C . ASP B 1 341 ? 21.328 44.094 14.93 1 91 341 ASP B C 1
ATOM 9489 O O . ASP B 1 341 ? 22.484 44.438 14.734 1 91 341 ASP B O 1
ATOM 9493 N N . GLY B 1 342 ? 20.984 42.844 14.82 1 92.19 342 GLY B N 1
ATOM 9494 C CA . GLY B 1 342 ? 21.922 41.812 14.406 1 92.19 342 GLY B CA 1
ATOM 9495 C C . GLY B 1 342 ? 22.906 41.438 15.492 1 92.19 342 GLY B C 1
ATOM 9496 O O . GLY B 1 342 ? 23.828 40.625 15.258 1 92.19 342 GLY B O 1
ATOM 9497 N N . ARG B 1 343 ? 22.719 41.906 16.703 1 93.5 343 ARG B N 1
ATOM 9498 C CA . ARG B 1 343 ? 23.641 41.656 17.797 1 93.5 343 ARG B CA 1
ATOM 9499 C C . ARG B 1 343 ? 23.562 40.219 18.266 1 93.5 343 ARG B C 1
ATOM 9501 O O . ARG B 1 343 ? 24.562 39.625 18.703 1 93.5 343 ARG B O 1
ATOM 9508 N N . TYR B 1 344 ? 22.328 39.688 18.219 1 96 344 TYR B N 1
ATOM 9509 C CA . TYR B 1 344 ? 22.156 38.281 18.656 1 96 344 TYR B CA 1
ATOM 9510 C C . TYR B 1 344 ? 21.328 37.5 17.641 1 96 344 TYR B C 1
ATOM 9512 O O . TYR B 1 344 ? 20.375 38.031 17.078 1 96 344 TYR B O 1
ATOM 9520 N N . ALA B 1 345 ? 21.75 36.281 17.406 1 97.94 345 ALA B N 1
ATOM 9521 C CA . ALA B 1 345 ? 20.781 35.25 16.969 1 97.94 345 ALA B CA 1
ATOM 9522 C C . ALA B 1 345 ? 19.969 34.75 18.156 1 97.94 345 ALA B C 1
ATOM 9524 O O . ALA B 1 345 ? 20.359 34.906 19.312 1 97.94 345 ALA B O 1
ATOM 9525 N N . TRP B 1 346 ? 18.828 34.25 17.906 1 98.38 346 TRP B N 1
ATOM 9526 C CA . TRP B 1 346 ? 18.031 33.719 19 1 98.38 346 TRP B CA 1
ATOM 9527 C C . TRP B 1 346 ? 17.297 32.469 18.547 1 98.38 346 TRP B C 1
ATOM 9529 O O . TRP B 1 346 ? 17.156 32.188 17.344 1 98.38 346 TRP B O 1
ATOM 9539 N N . ALA B 1 347 ? 16.891 31.625 19.469 1 98.56 347 ALA B N 1
ATOM 9540 C CA . ALA B 1 347 ? 16.125 30.406 19.234 1 98.56 347 ALA B CA 1
ATOM 9541 C C . ALA B 1 347 ? 15.18 30.125 20.391 1 98.56 347 ALA B C 1
ATOM 9543 O O . ALA B 1 347 ? 15.461 30.484 21.531 1 98.56 347 ALA B O 1
ATOM 9544 N N . VAL B 1 348 ? 14.031 29.625 20.078 1 98 348 VAL B N 1
ATOM 9545 C CA . VAL B 1 348 ? 13.109 29.062 21.047 1 98 348 VAL B CA 1
ATOM 9546 C C . VAL B 1 348 ? 13.227 27.547 21.062 1 98 348 VAL B C 1
ATOM 9548 O O . VAL B 1 348 ? 13 26.891 20.031 1 98 348 VAL B O 1
ATOM 9551 N N . MET B 1 349 ? 13.539 27.016 22.219 1 98.06 349 MET B N 1
ATOM 9552 C CA . MET B 1 349 ? 13.828 25.594 22.344 1 98.06 349 MET B CA 1
ATOM 9553 C C . MET B 1 349 ? 12.828 24.922 23.266 1 98.06 349 MET B C 1
ATOM 9555 O O . MET B 1 349 ? 12.273 25.547 24.172 1 98.06 349 MET B O 1
ATOM 9559 N N . MET B 1 350 ? 12.617 23.656 22.969 1 97.88 350 MET B N 1
ATOM 9560 C CA . MET B 1 350 ? 11.648 22.891 23.75 1 97.88 350 MET B CA 1
ATOM 9561 C C . MET B 1 350 ? 12.164 21.484 24.016 1 97.88 350 MET B C 1
ATOM 9563 O O . MET B 1 350 ? 12.891 20.922 23.188 1 97.88 350 MET B O 1
ATOM 9567 N N . ASP B 1 351 ? 11.773 20.953 25.141 1 97.38 351 ASP B N 1
ATOM 9568 C CA . ASP B 1 351 ? 12.094 19.562 25.453 1 97.38 351 ASP B CA 1
ATOM 9569 C C . ASP B 1 351 ? 11.18 18.609 24.688 1 97.38 351 ASP B C 1
ATOM 9571 O O . ASP B 1 351 ? 10.234 19.031 24.016 1 97.38 351 ASP B O 1
ATOM 9575 N N . ARG B 1 352 ? 11.422 17.391 24.766 1 96.75 352 ARG B N 1
ATOM 9576 C CA . ARG B 1 352 ? 10.719 16.375 23.984 1 96.75 352 ARG B CA 1
ATOM 9577 C C . ARG B 1 352 ? 9.242 16.312 24.344 1 96.75 352 ARG B C 1
ATOM 9579 O O . ARG B 1 352 ? 8.383 16.203 23.469 1 96.75 352 ARG B O 1
ATOM 9586 N N . ARG B 1 353 ? 8.906 16.5 25.641 1 95.62 353 ARG B N 1
ATOM 9587 C CA . ARG B 1 353 ? 7.52 16.422 26.094 1 95.62 353 ARG B CA 1
ATOM 9588 C C . ARG B 1 353 ? 6.805 17.75 25.875 1 95.62 353 ARG B C 1
ATOM 9590 O O . ARG B 1 353 ? 5.578 17.844 26 1 95.62 353 ARG B O 1
ATOM 9597 N N . GLN B 1 354 ? 7.574 18.781 25.531 1 97.44 354 GLN B N 1
ATOM 9598 C CA . GLN B 1 354 ? 7.047 20.109 25.219 1 97.44 354 GLN B CA 1
ATOM 9599 C C . GLN B 1 354 ? 6.418 20.75 26.469 1 97.44 354 GLN B C 1
ATOM 9601 O O . GLN B 1 354 ? 5.328 21.312 26.391 1 97.44 354 GLN B O 1
ATOM 9606 N N . GLN B 1 355 ? 7.094 20.562 27.578 1 97.56 355 GLN B N 1
ATOM 9607 C CA . GLN B 1 355 ? 6.629 21.109 28.844 1 97.56 355 GLN B CA 1
ATOM 9608 C C . GLN B 1 355 ? 7.609 22.156 29.391 1 97.56 355 GLN B C 1
ATOM 9610 O O . GLN B 1 355 ? 7.348 22.781 30.406 1 97.56 355 GLN B O 1
ATOM 9615 N N . HIS B 1 356 ? 8.719 22.281 28.719 1 97.69 356 HIS B N 1
ATOM 9616 C CA . HIS B 1 356 ? 9.742 23.266 29.094 1 97.69 356 HIS B CA 1
ATOM 9617 C C . HIS B 1 356 ? 10.234 24.047 27.875 1 97.69 356 HIS B C 1
ATOM 9619 O O . HIS B 1 356 ? 10.742 23.453 26.922 1 97.69 356 HIS B O 1
ATOM 9625 N N . LEU B 1 357 ? 10.078 25.328 27.938 1 97.94 357 LEU B N 1
ATOM 9626 C CA . LEU B 1 357 ? 10.469 26.203 26.844 1 97.94 357 LEU B CA 1
ATOM 9627 C C . LEU B 1 357 ? 11.562 27.172 27.281 1 97.94 357 LEU B C 1
ATOM 9629 O O . LEU B 1 357 ? 11.508 27.703 28.391 1 97.94 357 LEU B O 1
ATOM 9633 N N . GLN B 1 358 ? 12.555 27.344 26.453 1 97.38 358 GLN B N 1
ATOM 9634 C CA . GLN B 1 358 ? 13.625 28.297 26.703 1 97.38 358 GLN B CA 1
ATOM 9635 C C . GLN B 1 358 ? 13.828 29.234 25.516 1 97.38 358 GLN B C 1
ATOM 9637 O O . GLN B 1 358 ? 13.859 28.781 24.359 1 97.38 358 GLN B O 1
ATOM 9642 N N . LEU B 1 359 ? 13.852 30.484 25.781 1 98.25 359 LEU B N 1
ATOM 9643 C CA . LEU B 1 359 ? 14.258 31.484 24.812 1 98.25 359 LEU B CA 1
ATOM 9644 C C . LEU B 1 359 ? 15.703 31.906 25.016 1 98.25 359 LEU B C 1
ATOM 9646 O O . LEU B 1 359 ? 16.062 32.406 26.078 1 98.25 359 LEU B O 1
ATOM 9650 N N . VAL B 1 360 ? 16.562 31.75 23.984 1 97.44 360 VAL B N 1
ATOM 9651 C CA . VAL B 1 360 ? 18 31.922 24.172 1 97.44 360 VAL B CA 1
ATOM 9652 C C . VAL B 1 360 ? 18.547 32.938 23.172 1 97.44 360 VAL B C 1
ATOM 9654 O O . VAL B 1 360 ? 18.109 32.938 22.016 1 97.44 360 VAL B O 1
ATOM 9657 N N . LEU B 1 361 ? 19.422 33.75 23.594 1 97.31 361 LEU B N 1
ATOM 9658 C CA . LEU B 1 361 ? 20.219 34.625 22.719 1 97.31 361 LEU B CA 1
ATOM 9659 C C . LEU B 1 361 ? 21.594 34.031 22.438 1 97.31 361 LEU B C 1
ATOM 9661 O O . LEU B 1 361 ? 22.219 33.469 23.344 1 97.31 361 LEU B O 1
ATOM 9665 N N . LEU B 1 362 ? 21.984 34.094 21.234 1 97.5 362 LEU B N 1
ATOM 9666 C CA . LEU B 1 362 ? 23.25 33.531 20.797 1 97.5 362 LEU B CA 1
ATOM 9667 C C . LEU B 1 362 ? 24.109 34.625 20.156 1 97.5 362 LEU B C 1
ATOM 9669 O O . LEU B 1 362 ? 23.906 34.969 18.984 1 97.5 362 LEU B O 1
ATOM 9673 N N . PRO B 1 363 ? 25.109 35.031 20.844 1 95.12 363 PRO B N 1
ATOM 9674 C CA . PRO B 1 363 ? 26.031 35.969 20.188 1 95.12 363 PRO B CA 1
ATOM 9675 C C . PRO B 1 363 ? 26.75 35.344 18.984 1 95.12 363 PRO B C 1
ATOM 9677 O O . PRO B 1 363 ? 27.219 34.219 19.062 1 95.12 363 PRO B O 1
ATOM 9680 N N . PRO B 1 364 ? 26.875 36.094 17.922 1 94.5 364 PRO B N 1
ATOM 9681 C CA . PRO B 1 364 ? 27.547 35.531 16.75 1 94.5 364 PRO B CA 1
ATOM 9682 C C . PRO B 1 364 ? 28.969 35.062 17.062 1 94.5 364 PRO B C 1
ATOM 9684 O O . PRO B 1 364 ? 29.453 34.125 16.438 1 94.5 364 PRO B O 1
ATOM 9687 N N . ALA B 1 365 ? 29.609 35.656 18.016 1 93.31 365 ALA B N 1
ATOM 9688 C CA . ALA B 1 365 ? 30.969 35.344 18.375 1 93.31 365 ALA B CA 1
ATOM 9689 C C . ALA B 1 365 ? 31.062 33.938 18.969 1 93.31 365 ALA B C 1
ATOM 9691 O O . ALA B 1 365 ? 32.156 33.344 19.047 1 93.31 365 ALA B O 1
ATOM 9692 N N . LEU B 1 366 ? 29.938 33.469 19.406 1 94.62 366 LEU B N 1
ATOM 9693 C CA . LEU B 1 366 ? 29.891 32.125 19.969 1 94.62 366 LEU B CA 1
ATOM 9694 C C . LEU B 1 366 ? 30.203 31.094 18.906 1 94.62 366 LEU B C 1
ATOM 9696 O O . LEU B 1 366 ? 30.625 29.984 19.219 1 94.62 366 LEU B O 1
ATOM 9700 N N . PHE B 1 367 ? 30 31.391 17.672 1 96.31 367 PHE B N 1
ATOM 9701 C CA . PHE B 1 367 ? 30.219 30.469 16.562 1 96.31 367 PHE B CA 1
ATOM 9702 C C . PHE B 1 367 ? 31.641 30.594 16.016 1 96.31 367 PHE B C 1
ATOM 9704 O O . PHE B 1 367 ? 32.062 31.688 15.633 1 96.31 367 PHE B O 1
ATOM 9711 N N . ILE B 1 368 ? 32.344 29.484 15.898 1 95.12 368 ILE B N 1
ATOM 9712 C CA . ILE B 1 368 ? 33.719 29.5 15.453 1 95.12 368 ILE B CA 1
ATOM 9713 C C . ILE B 1 368 ? 33.812 28.891 14.047 1 95.12 368 ILE B C 1
ATOM 9715 O O . ILE B 1 368 ? 32.938 28.109 13.648 1 95.12 368 ILE B O 1
ATOM 9719 N N . PRO B 1 369 ? 34.812 29.234 13.305 1 94.25 369 PRO B N 1
ATOM 9720 C CA . PRO B 1 369 ? 34.938 28.656 11.961 1 94.25 369 PRO B CA 1
ATOM 9721 C C . PRO B 1 369 ? 34.969 27.141 11.977 1 94.25 369 PRO B C 1
ATOM 9723 O O . PRO B 1 369 ? 35.625 26.531 12.836 1 94.25 369 PRO B O 1
ATOM 9726 N N . ALA B 1 370 ? 34.219 26.594 11.055 1 92.12 370 ALA B N 1
ATOM 9727 C CA . ALA B 1 370 ? 34.219 25.141 10.938 1 92.12 370 ALA B CA 1
ATOM 9728 C C . ALA B 1 370 ? 35.5 24.625 10.258 1 92.12 370 ALA B C 1
ATOM 9730 O O . ALA B 1 370 ? 35.844 25.109 9.18 1 92.12 370 ALA B O 1
ATOM 9731 N N . HIS B 1 371 ? 36.344 23.891 10.953 1 83.81 371 HIS B N 1
ATOM 9732 C CA . HIS B 1 371 ? 37.562 23.359 10.398 1 83.81 371 HIS B CA 1
ATOM 9733 C C . HIS B 1 371 ? 37.594 21.844 10.484 1 83.81 371 HIS B C 1
ATOM 9735 O O . HIS B 1 371 ? 37.125 21.266 11.469 1 83.81 371 HIS B O 1
ATOM 9741 N N . ASN B 1 372 ? 38.062 21.312 9.445 1 79.56 372 ASN B N 1
ATOM 9742 C CA . ASN B 1 372 ? 38.281 19.859 9.5 1 79.56 372 ASN B CA 1
ATOM 9743 C C . ASN B 1 372 ? 39.531 19.516 10.281 1 79.56 372 ASN B C 1
ATOM 9745 O O . ASN B 1 372 ? 39.688 18.391 10.758 1 79.56 372 ASN B O 1
ATOM 9749 N N . ASP B 1 373 ? 40.344 20.594 10.414 1 81.75 373 ASP B N 1
ATOM 9750 C CA . ASP B 1 373 ? 41.625 20.406 11.094 1 81.75 373 ASP B CA 1
ATOM 9751 C C . ASP B 1 373 ? 41.5 20.625 12.594 1 81.75 373 ASP B C 1
ATOM 9753 O O . ASP B 1 373 ? 41.125 21.719 13.047 1 81.75 373 ASP B O 1
ATOM 9757 N N . LYS B 1 374 ? 41.969 19.703 13.453 1 82.31 374 LYS B N 1
ATOM 9758 C CA . LYS B 1 374 ? 41.812 19.703 14.906 1 82.31 374 LYS B CA 1
ATOM 9759 C C . LYS B 1 374 ? 42.656 20.828 15.531 1 82.31 374 LYS B C 1
ATOM 9761 O O . LYS B 1 374 ? 42.25 21.422 16.531 1 82.31 374 LYS B O 1
ATOM 9766 N N . PHE B 1 375 ? 43.719 21.109 14.898 1 83.94 375 PHE B N 1
ATOM 9767 C CA . PHE B 1 375 ? 44.594 22.141 15.43 1 83.94 375 PHE B CA 1
ATOM 9768 C C . PHE B 1 375 ? 43.969 23.516 15.258 1 83.94 375 PHE B C 1
ATOM 9770 O O . PHE B 1 375 ? 43.969 24.328 16.188 1 83.94 375 PHE B O 1
ATOM 9777 N N . ARG B 1 376 ? 43.531 23.609 14.188 1 84.62 376 ARG B N 1
ATOM 9778 C CA . ARG B 1 376 ? 42.906 24.891 13.906 1 84.62 376 ARG B CA 1
ATOM 9779 C C . ARG B 1 376 ? 41.656 25.094 14.766 1 84.62 376 ARG B C 1
ATOM 9781 O O . ARG B 1 376 ? 41.344 26.203 15.156 1 84.62 376 ARG B O 1
ATOM 9788 N N . ARG B 1 377 ? 40.875 24.141 14.898 1 89.19 377 ARG B N 1
ATOM 9789 C CA . ARG B 1 377 ? 39.719 24.203 15.766 1 89.19 377 ARG B CA 1
ATOM 9790 C C . ARG B 1 377 ? 40.125 24.531 17.203 1 89.19 377 ARG B C 1
ATOM 9792 O O . ARG B 1 377 ? 39.438 25.344 17.859 1 89.19 377 ARG B O 1
ATOM 9799 N N . HIS B 1 378 ? 41.188 23.969 17.703 1 89.06 378 HIS B N 1
ATOM 9800 C CA . HIS B 1 378 ? 41.656 24.234 19.047 1 89.06 378 HIS B CA 1
ATOM 9801 C C . HIS B 1 378 ? 42.094 25.703 19.203 1 89.06 378 HIS B C 1
ATOM 9803 O O . HIS B 1 378 ? 41.844 26.297 20.25 1 89.06 378 HIS B O 1
ATOM 9809 N N . GLU B 1 379 ? 42.656 26.188 18.203 1 89.44 379 GLU B N 1
ATOM 9810 C CA . GLU B 1 379 ? 43.031 27.594 18.234 1 89.44 379 GLU B CA 1
ATOM 9811 C C . GLU B 1 379 ? 41.812 28.5 18.328 1 89.44 379 GLU B C 1
ATOM 9813 O O . GLU B 1 379 ? 41.844 29.5 19.062 1 89.44 379 GLU B O 1
ATOM 9818 N N . SER B 1 380 ? 40.875 28.125 17.562 1 88.62 380 SER B N 1
ATOM 9819 C CA . SER B 1 380 ? 39.625 28.891 17.578 1 88.62 380 SER B CA 1
ATOM 9820 C C . SER B 1 380 ? 38.969 28.844 18.953 1 88.62 380 SER B C 1
ATOM 9822 O O . SER B 1 380 ? 38.375 29.828 19.406 1 88.62 380 SER B O 1
ATOM 9824 N N . LEU B 1 381 ? 39.031 27.766 19.609 1 89.12 381 LEU B N 1
ATOM 9825 C CA . LEU B 1 381 ? 38.438 27.594 20.938 1 89.12 381 LEU B CA 1
ATOM 9826 C C . LEU B 1 381 ? 39.188 28.422 21.984 1 89.12 381 LEU B C 1
ATOM 9828 O O . LEU B 1 381 ? 38.594 28.969 22.891 1 89.12 381 LEU B O 1
ATOM 9832 N N . LYS B 1 382 ? 40.469 28.484 21.766 1 87.31 382 LYS B N 1
ATOM 9833 C CA . LYS B 1 382 ? 41.312 29.266 22.688 1 87.31 382 LYS B CA 1
ATOM 9834 C C . LYS B 1 382 ? 40.969 30.75 22.562 1 87.31 382 LYS B C 1
ATOM 9836 O O . LYS B 1 382 ? 40.938 31.469 23.578 1 87.31 382 LYS B O 1
ATOM 9841 N N . VAL B 1 383 ? 40.781 31.062 21.406 1 85.62 383 VAL B N 1
ATOM 9842 C CA . VAL B 1 383 ? 40.469 32.469 21.156 1 85.62 383 VAL B CA 1
ATOM 9843 C C . VAL B 1 383 ? 39.125 32.812 21.75 1 85.62 383 VAL B C 1
ATOM 9845 O O . VAL B 1 383 ? 38.906 33.906 22.266 1 85.62 383 VAL B O 1
ATOM 9848 N N . LEU B 1 384 ? 38.156 32 21.594 1 85.38 384 LEU B N 1
ATOM 9849 C CA . LEU B 1 384 ? 36.844 32.219 22.141 1 85.38 384 LEU B CA 1
ATOM 9850 C C . LEU B 1 384 ? 36.875 32.344 23.656 1 85.38 384 LEU B C 1
ATOM 9852 O O . LEU B 1 384 ? 36.25 33.25 24.219 1 85.38 384 LEU B O 1
ATOM 9856 N N . GLY B 1 385 ? 37.75 31.609 24.328 1 77.62 385 GLY B N 1
ATOM 9857 C CA . GLY B 1 385 ? 37.844 31.641 25.781 1 77.62 385 GLY B CA 1
ATOM 9858 C C . GLY B 1 385 ? 36.531 31.406 26.484 1 77.62 385 GLY B C 1
ATOM 9859 O O . GLY B 1 385 ? 35.625 30.766 25.938 1 77.62 385 GLY B O 1
ATOM 9860 N N . ASP B 1 386 ? 36.406 31.922 27.75 1 75.06 386 ASP B N 1
ATOM 9861 C CA . ASP B 1 386 ? 35.219 31.719 28.562 1 75.06 386 ASP B CA 1
ATOM 9862 C C . ASP B 1 386 ? 34.344 32.969 28.594 1 75.06 386 ASP B C 1
ATOM 9864 O O . ASP B 1 386 ? 33.375 33.031 29.344 1 75.06 386 ASP B O 1
ATOM 9868 N N . SER B 1 387 ? 34.594 33.75 27.625 1 77.44 387 SER B N 1
ATOM 9869 C CA . SER B 1 387 ? 33.969 35.062 27.719 1 77.44 387 SER B CA 1
ATOM 9870 C C . SER B 1 387 ? 32.656 35.094 26.906 1 77.44 387 SER B C 1
ATOM 9872 O O . SER B 1 387 ? 31.797 35.938 27.172 1 77.44 387 SER B O 1
ATOM 9874 N N . VAL B 1 388 ? 32.5 34.281 25.953 1 87.12 388 VAL B N 1
ATOM 9875 C CA . VAL B 1 388 ? 31.312 34.312 25.094 1 87.12 388 VAL B CA 1
ATOM 9876 C C . VAL B 1 388 ? 30.422 33.125 25.391 1 87.12 388 VAL B C 1
ATOM 9878 O O . VAL B 1 388 ? 30.875 31.969 25.328 1 87.12 388 VAL B O 1
ATOM 9881 N N . HIS B 1 389 ? 29.219 33.281 25.766 1 90 389 HIS B N 1
ATOM 9882 C CA . HIS B 1 389 ? 28.281 32.219 26.094 1 90 389 HIS B CA 1
ATOM 9883 C C . HIS B 1 389 ? 26.859 32.625 25.688 1 90 389 HIS B C 1
ATOM 9885 O O . HIS B 1 389 ? 26.562 33.781 25.484 1 90 389 HIS B O 1
ATOM 9891 N N . PRO B 1 390 ? 25.984 31.641 25.594 1 94.44 390 PRO B N 1
ATOM 9892 C CA . PRO B 1 390 ? 24.578 31.953 25.312 1 94.44 390 PRO B CA 1
ATOM 9893 C C . PRO B 1 390 ? 23.859 32.562 26.531 1 94.44 390 PRO B C 1
ATOM 9895 O O . PRO B 1 390 ? 24.359 32.469 27.641 1 94.44 390 PRO B O 1
ATOM 9898 N N . PHE B 1 391 ? 22.672 33.188 26.266 1 95.44 391 PHE B N 1
ATOM 9899 C CA . PHE B 1 391 ? 21.859 33.781 27.312 1 95.44 391 PHE B CA 1
ATOM 9900 C C . PHE B 1 391 ? 20.438 33.25 27.25 1 95.44 391 PHE B C 1
ATOM 9902 O O . PHE B 1 391 ? 19.672 33.594 26.344 1 95.44 391 PHE B O 1
ATOM 9909 N N . ILE B 1 392 ? 20.078 32.406 28.188 1 96.62 392 ILE B N 1
ATOM 9910 C CA . ILE B 1 392 ? 18.688 32 28.281 1 96.62 392 ILE B CA 1
ATOM 9911 C C . ILE B 1 392 ? 17.891 33.094 29 1 96.62 392 ILE B C 1
ATOM 9913 O O . ILE B 1 392 ? 17.875 33.156 30.234 1 96.62 392 ILE B O 1
ATOM 9917 N N . ILE B 1 393 ? 17.172 33.844 28.266 1 96.88 393 ILE B N 1
ATOM 9918 C CA . ILE B 1 393 ? 16.609 35.094 28.812 1 96.88 393 ILE B CA 1
ATOM 9919 C C . ILE B 1 393 ? 15.195 34.844 29.312 1 96.88 393 ILE B C 1
ATOM 9921 O O . ILE B 1 393 ? 14.617 35.688 30 1 96.88 393 ILE B O 1
ATOM 9925 N N . TYR B 1 394 ? 14.602 33.75 28.984 1 97.25 394 TYR B N 1
ATOM 9926 C CA . TYR B 1 394 ? 13.242 33.438 29.422 1 97.25 394 TYR B CA 1
ATOM 9927 C C . TYR B 1 394 ? 13.008 31.938 29.422 1 97.25 394 TYR B C 1
ATOM 9929 O O . TYR B 1 394 ? 13.531 31.219 28.578 1 97.25 394 TYR B O 1
ATOM 9937 N N . GLN B 1 395 ? 12.25 31.453 30.344 1 96.12 395 GLN B N 1
ATOM 9938 C CA . GLN B 1 395 ? 11.859 30.047 30.453 1 96.12 395 GLN B CA 1
ATOM 9939 C C . GLN B 1 395 ? 10.391 29.922 30.844 1 96.12 395 GLN B C 1
ATOM 9941 O O . GLN B 1 395 ? 9.859 30.734 31.594 1 96.12 395 GLN B O 1
ATOM 9946 N N . GLU B 1 396 ? 9.734 29 30.281 1 97.44 396 GLU B N 1
ATOM 9947 C CA . GLU B 1 396 ? 8.352 28.641 30.578 1 97.44 396 GLU B CA 1
ATOM 9948 C C . GLU B 1 396 ? 8.211 27.156 30.875 1 97.44 396 GLU B C 1
ATOM 9950 O O . GLU B 1 396 ? 8.828 26.328 30.203 1 97.44 396 GLU B O 1
ATOM 9955 N N . THR B 1 397 ? 7.523 26.797 31.906 1 97.19 397 THR B N 1
ATOM 9956 C CA . THR B 1 397 ? 7.234 25.422 32.25 1 97.19 397 THR B CA 1
ATOM 9957 C C . THR B 1 397 ? 5.734 25.203 32.438 1 97.19 397 THR B C 1
ATOM 9959 O O . THR B 1 397 ? 5.031 26.078 32.938 1 97.19 397 THR B O 1
ATOM 9962 N N . SER B 1 398 ? 5.254 24.109 31.969 1 97.06 398 SER B N 1
ATOM 9963 C CA . SER B 1 398 ? 3.846 23.75 32.094 1 97.06 398 SER B CA 1
ATOM 9964 C C . SER B 1 398 ? 3.684 22.297 32.531 1 97.06 398 SER B C 1
ATOM 9966 O O . SER B 1 398 ? 4.504 21.438 32.188 1 97.06 398 SER B O 1
ATOM 9968 N N . ASP B 1 399 ? 2.613 22.047 33.312 1 93.25 399 ASP B N 1
ATOM 9969 C CA . ASP B 1 399 ? 2.291 20.672 33.719 1 93.25 399 ASP B CA 1
ATOM 9970 C C . ASP B 1 399 ? 1.508 19.953 32.625 1 93.25 399 ASP B C 1
ATOM 9972 O O . ASP B 1 399 ? 1.386 18.734 32.656 1 93.25 399 ASP B O 1
ATOM 9976 N N . VAL B 1 400 ? 0.95 20.656 31.734 1 94.88 400 VAL B N 1
ATOM 9977 C CA . VAL B 1 400 ? 0.239 20.078 30.594 1 94.88 400 VAL B CA 1
ATOM 9978 C C . VAL B 1 400 ? 1.156 20.062 29.375 1 94.88 400 VAL B C 1
ATOM 9980 O O . VAL B 1 400 ? 2.006 19.172 29.25 1 94.88 400 VAL B O 1
ATOM 9983 N N . TRP B 1 401 ? 1.187 20.969 28.5 1 96.31 401 TRP B N 1
ATOM 9984 C CA . TRP B 1 401 ? 2.129 21.234 27.422 1 96.31 401 TRP B CA 1
ATOM 9985 C C . TRP B 1 401 ? 2.209 22.719 27.109 1 96.31 401 TRP B C 1
ATOM 9987 O O . TRP B 1 401 ? 1.46 23.516 27.672 1 96.31 401 TRP B O 1
ATOM 9997 N N . ILE B 1 402 ? 3.17 23.094 26.391 1 96.75 402 ILE B N 1
ATOM 9998 C CA . ILE B 1 402 ? 3.324 24.469 25.938 1 96.75 402 ILE B CA 1
ATOM 9999 C C . ILE B 1 402 ? 2.979 24.578 24.453 1 96.75 402 ILE B C 1
ATOM 10001 O O . ILE B 1 402 ? 3.578 23.891 23.625 1 96.75 402 ILE B O 1
ATOM 10005 N N . ASN B 1 403 ? 1.979 25.359 24.141 1 95.31 403 ASN B N 1
ATOM 10006 C CA . ASN B 1 403 ? 1.658 25.625 22.75 1 95.31 403 ASN B CA 1
ATOM 10007 C C . ASN B 1 403 ? 2.703 26.531 22.094 1 95.31 403 ASN B C 1
ATOM 10009 O O . ASN B 1 403 ? 3.023 27.594 22.609 1 95.31 403 ASN B O 1
ATOM 10013 N N . VAL B 1 404 ? 3.24 26.078 21.016 1 94.06 404 VAL B N 1
ATOM 10014 C CA . VAL B 1 404 ? 4.227 26.859 20.281 1 94.06 404 VAL B CA 1
ATOM 10015 C C . VAL B 1 404 ? 3.584 28.125 19.734 1 94.06 404 VAL B C 1
ATOM 10017 O O . VAL B 1 404 ? 2.426 28.109 19.312 1 94.06 404 VAL B O 1
ATOM 10020 N N . HIS B 1 405 ? 4.277 29.219 19.797 1 94.19 405 HIS B N 1
ATOM 10021 C CA . HIS B 1 405 ? 3.729 30.484 19.328 1 94.19 405 HIS B CA 1
ATOM 10022 C C . HIS B 1 405 ? 4.762 31.266 18.531 1 94.19 405 HIS B C 1
ATOM 10024 O O . HIS B 1 405 ? 5.953 30.953 18.562 1 94.19 405 HIS B O 1
ATOM 10030 N N . ASP B 1 406 ? 4.301 32.281 17.891 1 94.06 406 ASP B N 1
ATOM 10031 C CA . ASP B 1 406 ? 5.148 33.094 17.016 1 94.06 406 ASP B CA 1
ATOM 10032 C C . ASP B 1 406 ? 5.422 34.469 17.609 1 94.06 406 ASP B C 1
ATOM 10034 O O . ASP B 1 406 ? 6.004 35.312 16.953 1 94.06 406 ASP B O 1
ATOM 10038 N N . ILE B 1 407 ? 5.051 34.688 18.812 1 96.56 407 ILE B N 1
ATOM 10039 C CA . ILE B 1 407 ? 5.113 36.062 19.359 1 96.56 407 ILE B CA 1
ATOM 10040 C C . ILE B 1 407 ? 6.43 36.25 20.109 1 96.56 407 ILE B C 1
ATOM 10042 O O . ILE B 1 407 ? 6.645 35.656 21.156 1 96.56 407 ILE B O 1
ATOM 10046 N N . PHE B 1 408 ? 7.246 37.031 19.656 1 96.56 408 PHE B N 1
ATOM 10047 C CA . PHE B 1 408 ? 8.492 37.5 20.234 1 96.56 408 PHE B CA 1
ATOM 10048 C C . PHE B 1 408 ? 8.891 38.844 19.641 1 96.56 408 PHE B C 1
ATOM 10050 O O . PHE B 1 408 ? 9.188 38.969 18.453 1 96.56 408 PHE B O 1
ATOM 10057 N N . HIS B 1 409 ? 8.781 39.875 20.406 1 97 409 HIS B N 1
ATOM 10058 C CA . HIS B 1 409 ? 9.148 41.219 19.969 1 97 409 HIS B CA 1
ATOM 10059 C C . HIS B 1 409 ? 10.273 41.812 20.812 1 97 409 HIS B C 1
ATOM 10061 O O . HIS B 1 409 ? 10.016 42.438 21.844 1 97 409 HIS B O 1
ATOM 10067 N N . PRO B 1 410 ? 11.562 41.719 20.422 1 96.88 410 PRO B N 1
ATOM 10068 C CA . PRO B 1 410 ? 12.664 42.375 21.109 1 96.88 410 PRO B CA 1
ATOM 10069 C C . PRO B 1 410 ? 12.68 43.875 20.891 1 96.88 410 PRO B C 1
ATOM 10071 O O . PRO B 1 410 ? 12.672 44.344 19.75 1 96.88 410 PRO B O 1
ATOM 10074 N N . PHE B 1 411 ? 12.703 44.594 21.953 1 95.38 411 PHE B N 1
ATOM 10075 C CA . PHE B 1 411 ? 12.82 46.062 21.828 1 95.38 411 PHE B CA 1
ATOM 10076 C C . PHE B 1 411 ? 14.234 46.438 21.438 1 95.38 411 PHE B C 1
ATOM 10078 O O . PHE B 1 411 ? 15.156 45.625 21.484 1 95.38 411 PHE B O 1
ATOM 10085 N N . ILE B 1 412 ? 14.297 47.625 20.922 1 89.06 412 ILE B N 1
ATOM 10086 C CA . ILE B 1 412 ? 15.641 48.188 20.781 1 89.06 412 ILE B CA 1
ATOM 10087 C C . ILE B 1 412 ? 16.234 48.438 22.172 1 89.06 412 ILE B C 1
ATOM 10089 O O . ILE B 1 412 ? 15.656 49.188 22.984 1 89.06 412 ILE B O 1
ATOM 10093 N N . GLN B 1 413 ? 17.375 47.844 22.375 1 91.56 413 GLN B N 1
ATOM 10094 C CA . GLN B 1 413 ? 17.938 47.875 23.719 1 91.56 413 GLN B CA 1
ATOM 10095 C C . GLN B 1 413 ? 18.688 49.188 23.984 1 91.56 413 GLN B C 1
ATOM 10097 O O . GLN B 1 413 ? 19.344 49.719 23.078 1 91.56 413 GLN B O 1
ATOM 10102 N N . THR B 1 414 ? 18.609 49.656 25.156 1 88 414 THR B N 1
ATOM 10103 C CA . THR B 1 414 ? 19.297 50.875 25.547 1 88 414 THR B CA 1
ATOM 10104 C C . THR B 1 414 ? 20.484 50.531 26.453 1 88 414 THR B C 1
ATOM 10106 O O . THR B 1 414 ? 21.297 51.406 26.766 1 88 414 THR B O 1
ATOM 10109 N N . SER B 1 415 ? 20.5 49.344 26.891 1 90.5 415 SER B N 1
ATOM 10110 C CA . SER B 1 415 ? 21.594 48.906 27.75 1 90.5 415 SER B CA 1
ATOM 10111 C C . SER B 1 415 ? 22.141 47.562 27.281 1 90.5 415 SER B C 1
ATOM 10113 O O . SER B 1 415 ? 21.422 46.75 26.672 1 90.5 415 SER B O 1
ATOM 10115 N N . ASP B 1 416 ? 23.422 47.375 27.641 1 89.06 416 ASP B N 1
ATOM 10116 C CA . ASP B 1 416 ? 24.047 46.125 27.25 1 89.06 416 ASP B CA 1
ATOM 10117 C C . ASP B 1 416 ? 23.875 45.031 28.312 1 89.06 416 ASP B C 1
ATOM 10119 O O . ASP B 1 416 ? 24.094 43.875 28.062 1 89.06 416 ASP B O 1
ATOM 10123 N N . ASP B 1 417 ? 23.391 45.438 29.406 1 92.25 417 ASP B N 1
ATOM 10124 C CA . ASP B 1 417 ? 23.328 44.5 30.531 1 92.25 417 ASP B CA 1
ATOM 10125 C C . ASP B 1 417 ? 21.922 43.938 30.719 1 92.25 417 ASP B C 1
ATOM 10127 O O . ASP B 1 417 ? 21.688 43.094 31.578 1 92.25 417 ASP B O 1
ATOM 10131 N N . GLU B 1 418 ? 21.047 44.438 29.906 1 95.38 418 GLU B N 1
ATOM 10132 C CA . GLU B 1 418 ? 19.672 43.969 30 1 95.38 418 GLU B CA 1
ATOM 10133 C C . GLU B 1 418 ? 19.062 43.75 28.625 1 95.38 418 GLU B C 1
ATOM 10135 O O . GLU B 1 418 ? 19.594 44.219 27.609 1 95.38 418 GLU B O 1
ATOM 10140 N N . PHE B 1 419 ? 18.062 42.969 28.578 1 97 419 PHE B N 1
ATOM 10141 C CA . PHE B 1 419 ? 17.344 42.688 27.344 1 97 419 PHE B CA 1
ATOM 10142 C C . PHE B 1 419 ? 15.836 42.719 27.594 1 97 419 PHE B C 1
ATOM 10144 O O . PHE B 1 419 ? 15.32 41.969 28.422 1 97 419 PHE B O 1
ATOM 10151 N N . THR B 1 420 ? 15.133 43.656 26.906 1 97.38 420 THR B N 1
ATOM 10152 C CA . THR B 1 420 ? 13.695 43.844 27.078 1 97.38 420 THR B CA 1
ATOM 10153 C C . THR B 1 420 ? 12.938 43.375 25.828 1 97.38 420 THR B C 1
ATOM 10155 O O . THR B 1 420 ? 13.328 43.719 24.703 1 97.38 420 THR B O 1
ATOM 10158 N N . PHE B 1 421 ? 11.891 42.656 26.062 1 98.06 421 PHE B N 1
ATOM 10159 C CA . PHE B 1 421 ? 11.117 42.094 24.953 1 98.06 421 PHE B CA 1
ATOM 10160 C C . PHE B 1 421 ? 9.68 41.812 25.375 1 98.06 421 PHE B C 1
ATOM 10162 O O . PHE B 1 421 ? 9.367 41.812 26.562 1 98.06 421 PHE B O 1
ATOM 10169 N N . ILE B 1 422 ? 8.75 41.656 24.391 1 98.06 422 ILE B N 1
ATOM 10170 C CA . ILE B 1 422 ? 7.383 41.188 24.594 1 98.06 422 ILE B CA 1
ATOM 10171 C C . ILE B 1 422 ? 7.246 39.75 24.109 1 98.06 422 ILE B C 1
ATOM 10173 O O . ILE B 1 422 ? 7.781 39.375 23.062 1 98.06 422 ILE B O 1
ATOM 10177 N N . THR B 1 423 ? 6.621 38.938 24.875 1 97.69 423 THR B N 1
ATOM 10178 C CA . THR B 1 423 ? 6.316 37.531 24.531 1 97.69 423 THR B CA 1
ATOM 10179 C C . THR B 1 423 ? 4.988 37.125 25.141 1 97.69 423 THR B C 1
ATOM 10181 O O . THR B 1 423 ? 4.266 37.938 25.719 1 97.69 423 THR B O 1
ATOM 10184 N N . VAL B 1 424 ? 4.629 35.875 24.922 1 97.56 424 VAL B N 1
ATOM 10185 C CA . VAL B 1 424 ? 3.395 35.375 25.531 1 97.56 424 VAL B CA 1
ATOM 10186 C C . VAL B 1 424 ? 3.713 34.219 26.5 1 97.56 424 VAL B C 1
ATOM 10188 O O . VAL B 1 424 ? 4.781 33.625 26.422 1 97.56 424 VAL B O 1
ATOM 10191 N N . ASN B 1 425 ? 2.859 34 27.375 1 97.25 425 ASN B N 1
ATOM 10192 C CA . ASN B 1 425 ? 2.895 32.906 28.312 1 97.25 425 ASN B CA 1
ATOM 10193 C C . ASN B 1 425 ? 1.49 32.406 28.656 1 97.25 425 ASN B C 1
ATOM 10195 O O . ASN B 1 425 ? 0.616 33.219 29 1 97.25 425 ASN B O 1
ATOM 10199 N N . GLU B 1 426 ? 1.295 31.203 28.5 1 95.75 426 GLU B N 1
ATOM 10200 C CA . GLU B 1 426 ? -0.004 30.609 28.797 1 95.75 426 GLU B CA 1
ATOM 10201 C C . GLU B 1 426 ? 0.027 29.875 30.141 1 95.75 426 GLU B C 1
ATOM 10203 O O . GLU B 1 426 ? -1.004 29.734 30.797 1 95.75 426 GLU B O 1
ATOM 10208 N N . SER B 1 427 ? 1.122 29.469 30.594 1 96.38 427 SER B N 1
ATOM 10209 C CA . SER B 1 427 ? 1.273 28.562 31.719 1 96.38 427 SER B CA 1
ATOM 10210 C C . SER B 1 427 ? 1.059 29.266 33.031 1 96.38 427 SER B C 1
ATOM 10212 O O . SER B 1 427 ? 0.674 28.656 34.031 1 96.38 427 SER B O 1
ATOM 10214 N N . LYS B 1 428 ? 1.254 30.516 33.062 1 96 428 LYS B N 1
ATOM 10215 C CA . LYS B 1 428 ? 1.178 31.266 34.312 1 96 428 LYS B CA 1
ATOM 10216 C C . LYS B 1 428 ? -0.267 31.406 34.781 1 96 428 LYS B C 1
ATOM 10218 O O . LYS B 1 428 ? -0.549 31.297 35.969 1 96 428 LYS B O 1
ATOM 10223 N N . THR B 1 429 ? -1.179 31.703 33.875 1 96.5 429 THR B N 1
ATOM 10224 C CA . THR B 1 429 ? -2.561 31.984 34.25 1 96.5 429 THR B CA 1
ATOM 10225 C C . THR B 1 429 ? -3.498 30.906 33.688 1 96.5 429 THR B C 1
ATOM 10227 O O . THR B 1 429 ? -4.656 30.812 34.094 1 96.5 429 THR B O 1
ATOM 10230 N N . GLY B 1 430 ? -2.996 30.125 32.781 1 96.75 430 GLY B N 1
ATOM 10231 C CA . GLY B 1 430 ? -3.85 29.172 32.094 1 96.75 430 GLY B CA 1
ATOM 10232 C C . GLY B 1 430 ? -4.395 29.703 30.781 1 96.75 430 GLY B C 1
ATOM 10233 O O . GLY B 1 430 ? -4.992 28.953 30 1 96.75 430 GLY B O 1
ATOM 10234 N N . PHE B 1 431 ? -4.211 30.938 30.547 1 97.56 431 PHE B N 1
ATOM 10235 C CA . PHE B 1 431 ? -4.609 31.578 29.312 1 97.56 431 PHE B CA 1
ATOM 10236 C C . PHE B 1 431 ? -3.426 32.281 28.672 1 97.56 431 PHE B C 1
ATOM 10238 O O . PHE B 1 431 ? -2.523 32.75 29.359 1 97.56 431 PHE B O 1
ATOM 10245 N N . CYS B 1 432 ? -3.4 32.344 27.375 1 97.31 432 CYS B N 1
ATOM 10246 C CA . CYS B 1 432 ? -2.309 33 26.656 1 97.31 432 CYS B CA 1
ATOM 10247 C C . CYS B 1 432 ? -2.393 34.5 26.766 1 97.31 432 CYS B C 1
ATOM 10249 O O . CYS B 1 432 ? -3.357 35.125 26.297 1 97.31 432 CYS B O 1
ATOM 10251 N N . HIS B 1 433 ? -1.385 35.125 27.344 1 98.06 433 HIS B N 1
ATOM 10252 C CA . HIS B 1 433 ? -1.371 36.562 27.531 1 98.06 433 HIS B CA 1
ATOM 10253 C C . HIS B 1 433 ? -0.009 37.156 27.188 1 98.06 433 HIS B C 1
ATOM 10255 O O . HIS B 1 433 ? 0.987 36.406 27.125 1 98.06 433 HIS B O 1
ATOM 10261 N N . LEU B 1 434 ? -0.011 38.406 26.922 1 98.5 434 LEU B N 1
ATOM 10262 C CA . LEU B 1 434 ? 1.204 39.156 26.594 1 98.5 434 LEU B CA 1
ATOM 10263 C C . LEU B 1 434 ? 1.938 39.594 27.859 1 98.5 434 LEU B C 1
ATOM 10265 O O . LEU B 1 434 ? 1.309 40 28.828 1 98.5 434 LEU B O 1
ATOM 10269 N N . TYR B 1 435 ? 3.248 39.5 27.844 1 98.44 435 TYR B N 1
ATOM 10270 C CA . TYR B 1 435 ? 4.129 39.969 28.922 1 98.44 435 TYR B CA 1
ATOM 10271 C C . TYR B 1 435 ? 5.273 40.812 28.359 1 98.44 435 TYR B C 1
ATOM 10273 O O . TYR B 1 435 ? 5.855 40.469 27.328 1 98.44 435 TYR B O 1
ATOM 10281 N N . LYS B 1 436 ? 5.523 41.875 28.984 1 98.5 436 LYS B N 1
ATOM 10282 C CA . LYS B 1 436 ? 6.77 42.625 28.781 1 98.5 436 LYS B CA 1
ATOM 10283 C C . LYS B 1 436 ? 7.82 42.219 29.812 1 98.5 436 LYS B C 1
ATOM 10285 O O . LYS B 1 436 ? 7.602 42.375 31.016 1 98.5 436 LYS B O 1
ATOM 10290 N N . ILE B 1 437 ? 8.914 41.719 29.328 1 98.19 437 ILE B N 1
ATOM 10291 C CA . ILE B 1 437 ? 9.914 41.125 30.219 1 98.19 437 ILE B CA 1
ATOM 10292 C C . ILE B 1 437 ? 11.25 41.844 30.016 1 98.19 437 ILE B C 1
ATOM 10294 O O . ILE B 1 437 ? 11.633 42.156 28.891 1 98.19 437 ILE B O 1
ATOM 10298 N N . THR B 1 438 ? 11.93 42.094 31.062 1 97.62 438 THR B N 1
ATOM 10299 C CA . THR B 1 438 ? 13.312 42.562 31.062 1 97.62 438 THR B CA 1
ATOM 10300 C C . THR B 1 438 ? 14.203 41.562 31.812 1 97.62 438 THR B C 1
ATOM 10302 O O . THR B 1 438 ? 13.984 41.312 33 1 97.62 438 THR B O 1
ATOM 10305 N N . SER B 1 439 ? 15.156 41.031 31.125 1 97.25 439 SER B N 1
ATOM 10306 C CA . SER B 1 439 ? 16.109 40.094 31.703 1 97.25 439 SER B CA 1
ATOM 10307 C C . SER B 1 439 ? 17.5 40.719 31.812 1 97.25 439 SER B C 1
ATOM 10309 O O . SER B 1 439 ? 17.891 41.531 30.953 1 97.25 439 SER B O 1
ATOM 10311 N N . VAL B 1 440 ? 18.219 40.25 32.844 1 95.94 440 VAL B N 1
ATOM 10312 C CA . VAL B 1 440 ? 19.594 40.688 33 1 95.94 440 VAL B CA 1
ATOM 10313 C C . VAL B 1 440 ? 20.531 39.719 32.281 1 95.94 440 VAL B C 1
ATOM 10315 O O . VAL B 1 440 ? 20.422 38.5 32.438 1 95.94 440 VAL B O 1
ATOM 10318 N N . LEU B 1 441 ? 21.391 40.25 31.453 1 93.19 441 LEU B N 1
ATOM 10319 C CA . LEU B 1 441 ? 22.281 39.406 30.672 1 93.19 441 LEU B CA 1
ATOM 10320 C C . LEU B 1 441 ? 23.516 39.031 31.484 1 93.19 441 LEU B C 1
ATOM 10322 O O . LEU B 1 441 ? 24.641 39.344 31.109 1 93.19 441 LEU B O 1
ATOM 10326 N N . HIS B 1 442 ? 23.312 38.344 32.562 1 84.81 442 HIS B N 1
ATOM 10327 C CA . HIS B 1 442 ? 24.344 37.75 33.438 1 84.81 442 HIS B CA 1
ATOM 10328 C C . HIS B 1 442 ? 23.891 36.406 33.969 1 84.81 442 HIS B C 1
ATOM 10330 O O . HIS B 1 442 ? 22.719 36.25 34.344 1 84.81 442 HIS B O 1
ATOM 10336 N N . TRP B 1 443 ? 24.797 35.438 33.906 1 73.62 443 TRP B N 1
ATOM 10337 C CA . TRP B 1 443 ? 24.359 34.125 34.312 1 73.62 443 TRP B CA 1
ATOM 10338 C C . TRP B 1 443 ? 24.469 33.938 35.812 1 73.62 443 TRP B C 1
ATOM 10340 O O . TRP B 1 443 ? 25.359 34.5 36.438 1 73.62 443 TRP B O 1
ATOM 10350 N N . THR B 1 444 ? 23.531 33.281 36.344 1 68.44 444 THR B N 1
ATOM 10351 C CA . THR B 1 444 ? 23.438 33.031 37.781 1 68.44 444 THR B CA 1
ATOM 10352 C C . THR B 1 444 ? 24.438 31.953 38.188 1 68.44 444 THR B C 1
ATOM 10354 O O . THR B 1 444 ? 24.969 32 39.312 1 68.44 444 THR B O 1
ATOM 10357 N N . SER B 1 445 ? 24.5 30.891 37.469 1 69.69 445 SER B N 1
ATOM 10358 C CA . SER B 1 445 ? 25.438 29.797 37.781 1 69.69 445 SER B CA 1
ATOM 10359 C C . SER B 1 445 ? 26.266 29.422 36.531 1 69.69 445 SER B C 1
ATOM 10361 O O . SER B 1 445 ? 25.797 29.578 35.406 1 69.69 445 SER B O 1
ATOM 10363 N N . PRO B 1 446 ? 27.422 28.969 36.969 1 65.94 446 PRO B N 1
ATOM 10364 C CA . PRO B 1 446 ? 28.281 28.578 35.844 1 65.94 446 PRO B CA 1
ATOM 10365 C C . PRO B 1 446 ? 27.703 27.453 35 1 65.94 446 PRO B C 1
ATOM 10367 O O . PRO B 1 446 ? 27.203 26.469 35.562 1 65.94 446 PRO B O 1
ATOM 10370 N N . TYR B 1 447 ? 27.359 27.516 33.781 1 68.31 447 TYR B N 1
ATOM 10371 C CA . TYR B 1 447 ? 27.125 26.484 32.781 1 68.31 447 TYR B CA 1
ATOM 10372 C C . TYR B 1 447 ? 25.625 26.312 32.531 1 68.31 447 TYR B C 1
ATOM 10374 O O . TYR B 1 447 ? 25.234 25.469 31.719 1 68.31 447 TYR B O 1
ATOM 10382 N N . ASP B 1 448 ? 24.719 27.062 33.312 1 82.25 448 ASP B N 1
ATOM 10383 C CA . ASP B 1 448 ? 23.312 26.844 32.938 1 82.25 448 ASP B CA 1
ATOM 10384 C C . ASP B 1 448 ? 22.797 27.953 32.062 1 82.25 448 ASP B C 1
ATOM 10386 O O . ASP B 1 448 ? 21.734 27.812 31.438 1 82.25 448 ASP B O 1
ATOM 10390 N N . PHE B 1 449 ? 23.5 29.031 31.875 1 90.19 449 PHE B N 1
ATOM 10391 C CA . PHE B 1 449 ? 23.328 30.141 30.938 1 90.19 449 PHE B CA 1
ATOM 10392 C C . PHE B 1 449 ? 22.016 30.859 31.203 1 90.19 449 PHE B C 1
ATOM 10394 O O . PHE B 1 449 ? 21.531 31.609 30.344 1 90.19 449 PHE B O 1
ATOM 10401 N N . LYS B 1 450 ? 21.297 30.609 32.375 1 93.81 450 LYS B N 1
ATOM 10402 C CA . LYS B 1 450 ? 20.016 31.203 32.688 1 93.81 450 LYS B CA 1
ATOM 10403 C C . LYS B 1 450 ? 20.188 32.625 33.188 1 93.81 450 LYS B C 1
ATOM 10405 O O . LYS B 1 450 ? 21.031 32.906 34.062 1 93.81 450 LYS B O 1
ATOM 10410 N N . CYS B 1 451 ? 19.406 33.5 32.594 1 95.19 451 CYS B N 1
ATOM 10411 C CA . CYS B 1 451 ? 19.422 34.906 33 1 95.19 451 CYS B CA 1
ATOM 10412 C C . CYS B 1 451 ? 18.234 35.219 33.875 1 95.19 451 CYS B C 1
ATOM 10414 O O . CYS B 1 451 ? 17.109 34.812 33.625 1 95.19 451 CYS B O 1
ATOM 10416 N N . PRO B 1 452 ? 18.516 35.938 35 1 94.56 452 PRO B N 1
ATOM 10417 C CA . PRO B 1 452 ? 17.391 36.312 35.844 1 94.56 452 PRO B CA 1
ATOM 10418 C C . PRO B 1 452 ? 16.484 37.344 35.219 1 94.56 452 PRO B C 1
ATOM 10420 O O . PRO B 1 452 ? 16.953 38.25 34.531 1 94.56 452 PRO B O 1
ATOM 10423 N N . VAL B 1 453 ? 15.242 37.281 35.438 1 95.62 453 VAL B N 1
ATOM 10424 C CA . VAL B 1 453 ? 14.258 38.281 35 1 95.62 453 VAL B CA 1
ATOM 10425 C C . VAL B 1 453 ? 14.195 39.438 35.969 1 95.62 453 VAL B C 1
ATOM 10427 O O . VAL B 1 453 ? 13.875 39.25 37.156 1 95.62 453 VAL B O 1
ATOM 10430 N N . LYS B 1 454 ? 14.5 40.562 35.562 1 95.75 454 LYS B N 1
ATOM 10431 C CA . LYS B 1 454 ? 14.492 41.75 36.406 1 95.75 454 LYS B CA 1
ATOM 10432 C C . LYS B 1 454 ? 13.07 42.312 36.562 1 95.75 454 LYS B C 1
ATOM 10434 O O . LYS B 1 454 ? 12.695 42.719 37.656 1 95.75 454 LYS B O 1
ATOM 10439 N N . GLU B 1 455 ? 12.391 42.375 35.5 1 96.69 455 GLU B N 1
ATOM 10440 C CA . GLU B 1 455 ? 11.039 42.938 35.5 1 96.69 455 GLU B CA 1
ATOM 10441 C C . GLU B 1 455 ? 10.117 42.156 34.562 1 96.69 455 GLU B C 1
ATOM 10443 O O . GLU B 1 455 ? 10.531 41.781 33.469 1 96.69 455 GLU B O 1
ATOM 10448 N N . GLU B 1 456 ? 8.977 41.906 35.031 1 96.81 456 GLU B N 1
ATOM 10449 C CA . GLU B 1 456 ? 7.922 41.25 34.25 1 96.81 456 GLU B CA 1
ATOM 10450 C C . GLU B 1 456 ? 6.594 42 34.406 1 96.81 456 GLU B C 1
ATOM 10452 O O . GLU B 1 456 ? 6.047 42.094 35.5 1 96.81 456 GLU B O 1
ATOM 10457 N N . VAL B 1 457 ? 6.145 42.531 33.344 1 97.25 457 VAL B N 1
ATOM 10458 C CA . VAL B 1 457 ? 4.875 43.25 33.344 1 97.25 457 VAL B CA 1
ATOM 10459 C C . VAL B 1 457 ? 3.836 42.438 32.531 1 97.25 457 VAL B C 1
ATOM 10461 O O . VAL B 1 457 ? 4.039 42.156 31.359 1 97.25 457 VAL B O 1
ATOM 10464 N N . MET B 1 458 ? 2.77 42.094 33.25 1 97.69 458 MET B N 1
ATOM 10465 C CA . MET B 1 458 ? 1.657 41.438 32.531 1 97.69 458 MET B CA 1
ATOM 10466 C C . MET B 1 458 ? 0.869 42.469 31.719 1 97.69 458 MET B C 1
ATOM 10468 O O . MET B 1 458 ? 0.103 43.25 32.281 1 97.69 458 MET B O 1
ATOM 10472 N N . VAL B 1 459 ? 0.949 42.438 30.453 1 98.5 459 VAL B N 1
ATOM 10473 C CA . VAL B 1 459 ? 0.373 43.406 29.547 1 98.5 459 VAL B CA 1
ATOM 10474 C C . VAL B 1 459 ? -1.127 43.188 29.406 1 98.5 459 VAL B C 1
ATOM 10476 O O . VAL B 1 459 ? -1.913 44.125 29.328 1 98.5 459 VAL B O 1
ATOM 10479 N N . THR B 1 460 ? -1.526 41.969 29.25 1 98.38 460 THR B N 1
ATOM 10480 C CA . THR B 1 460 ? -2.93 41.562 29.203 1 98.38 460 THR B CA 1
ATOM 10481 C C . THR B 1 460 ? -3.219 40.5 30.266 1 98.38 460 THR B C 1
ATOM 10483 O O . THR B 1 460 ? -2.305 39.812 30.75 1 98.38 460 THR B O 1
ATOM 10486 N N . SER B 1 461 ? -4.461 40.375 30.656 1 97.31 461 SER B N 1
ATOM 10487 C CA . SER B 1 461 ? -4.879 39.406 31.672 1 97.31 461 SER B CA 1
ATOM 10488 C C . SER B 1 461 ? -6.375 39.125 31.562 1 97.31 461 SER B C 1
ATOM 10490 O O . SER B 1 461 ? -7.121 39.875 30.969 1 97.31 461 SER B O 1
ATOM 10492 N N . GLY B 1 462 ? -6.781 38.031 32.156 1 96.94 462 GLY B N 1
ATOM 10493 C CA . GLY B 1 462 ? -8.18 37.625 32.156 1 96.94 462 GLY B CA 1
ATOM 10494 C C . GLY B 1 462 ? -8.391 36.219 31.641 1 96.94 462 GLY B C 1
ATOM 10495 O O . GLY B 1 462 ? -7.43 35.5 31.359 1 96.94 462 GLY B O 1
ATOM 10496 N N . GLU B 1 463 ? -9.664 35.844 31.578 1 97 463 GLU B N 1
ATOM 10497 C CA . GLU B 1 463 ? -10.016 34.5 31.109 1 97 463 GLU B CA 1
ATOM 10498 C C . GLU B 1 463 ? -10.336 34.5 29.625 1 97 463 GLU B C 1
ATOM 10500 O O . GLU B 1 463 ? -11.422 34.062 29.219 1 97 463 GLU B O 1
ATOM 10505 N N . TRP B 1 464 ? -9.461 34.969 28.938 1 97.31 464 TRP B N 1
ATOM 10506 C CA . TRP B 1 464 ? -9.492 35 27.484 1 97.31 464 TRP B CA 1
ATOM 10507 C C . TRP B 1 464 ? -8.086 34.844 26.906 1 97.31 464 TRP B C 1
ATOM 10509 O O . TRP B 1 464 ? -7.102 34.812 27.656 1 97.31 464 TRP B O 1
ATOM 10519 N N . GLU B 1 465 ? -7.973 34.719 25.609 1 96.62 465 GLU B N 1
ATOM 10520 C CA . GLU B 1 465 ? -6.688 34.344 25.031 1 96.62 465 GLU B CA 1
ATOM 10521 C C . GLU B 1 465 ? -6.246 35.344 23.969 1 96.62 465 GLU B C 1
ATOM 10523 O O . GLU B 1 465 ? -7.062 35.812 23.172 1 96.62 465 GLU B O 1
ATOM 10528 N N . VAL B 1 466 ? -4.922 35.656 23.984 1 97.81 466 VAL B N 1
ATOM 10529 C CA . VAL B 1 466 ? -4.254 36.281 22.844 1 97.81 466 VAL B CA 1
ATOM 10530 C C . VAL B 1 466 ? -3.957 35.219 21.781 1 97.81 466 VAL B C 1
ATOM 10532 O O . VAL B 1 466 ? -3.484 34.125 22.109 1 97.81 466 VAL B O 1
ATOM 10535 N N . LEU B 1 467 ? -4.387 35.5 20.562 1 96.12 467 LEU B N 1
ATOM 10536 C CA . LEU B 1 467 ? -4.074 34.594 19.484 1 96.12 467 LEU B CA 1
ATOM 10537 C C . LEU B 1 467 ? -2.588 34.625 19.156 1 96.12 467 LEU B C 1
ATOM 10539 O O . LEU B 1 467 ? -2.059 35.656 18.75 1 96.12 467 LEU B O 1
ATOM 10543 N N . ALA B 1 468 ? -1.935 33.438 19.328 1 91.94 468 ALA B N 1
ATOM 10544 C CA . ALA B 1 468 ? -0.481 33.438 19.188 1 91.94 468 ALA B CA 1
ATOM 10545 C C . ALA B 1 468 ? -0.018 32.312 18.266 1 91.94 468 ALA B C 1
ATOM 10547 O O . ALA B 1 468 ? 1.169 32.219 17.953 1 91.94 468 ALA B O 1
ATOM 10548 N N . ASN B 1 469 ? -0.889 31.516 17.812 1 83.44 469 ASN B N 1
ATOM 10549 C CA . ASN B 1 469 ? -0.499 30.375 17.016 1 83.44 469 ASN B CA 1
ATOM 10550 C C . ASN B 1 469 ? 0.05 30.797 15.648 1 83.44 469 ASN B C 1
ATOM 10552 O O . ASN B 1 469 ? 0.241 31.984 15.398 1 83.44 469 ASN B O 1
ATOM 10556 N N . HIS B 1 470 ? 0.396 29.766 14.906 1 74.06 470 HIS B N 1
ATOM 10557 C CA . HIS B 1 470 ? 1.117 29.984 13.656 1 74.06 470 HIS B CA 1
ATOM 10558 C C . HIS B 1 470 ? 0.459 31.078 12.82 1 74.06 470 HIS B C 1
ATOM 10560 O O . HIS B 1 470 ? -0.749 31.031 12.578 1 74.06 470 HIS B O 1
ATOM 10566 N N . GLY B 1 471 ? 1.2 32 12.477 1 77.44 471 GLY B N 1
ATOM 10567 C CA . GLY B 1 471 ? 0.747 33.094 11.625 1 77.44 471 GLY B CA 1
ATOM 10568 C C . GLY B 1 471 ? 0.26 34.281 12.406 1 77.44 471 GLY B C 1
ATOM 10569 O O . GLY B 1 471 ? 0.036 35.344 11.836 1 77.44 471 GLY B O 1
ATOM 10570 N N . ALA B 1 472 ? 0.149 34.125 13.703 1 87.38 472 ALA B N 1
ATOM 10571 C CA . ALA B 1 472 ? -0.281 35.25 14.547 1 87.38 472 ALA B CA 1
ATOM 10572 C C . ALA B 1 472 ? 0.823 36.281 14.68 1 87.38 472 ALA B C 1
ATOM 10574 O O . ALA B 1 472 ? 2.01 35.938 14.648 1 87.38 472 ALA B O 1
ATOM 10575 N N . LYS B 1 473 ? 0.341 37.531 14.758 1 91.88 473 LYS B N 1
ATOM 10576 C CA . LYS B 1 473 ? 1.26 38.656 14.875 1 91.88 473 LYS B CA 1
ATOM 10577 C C . LYS B 1 473 ? 0.751 39.688 15.891 1 91.88 473 LYS B C 1
ATOM 10579 O O . LYS B 1 473 ? -0.449 39.75 16.172 1 91.88 473 LYS B O 1
ATOM 10584 N N . ILE B 1 474 ? 1.707 40.375 16.453 1 97.44 474 ILE B N 1
ATOM 10585 C CA . ILE B 1 474 ? 1.396 41.562 17.203 1 97.44 474 ILE B CA 1
ATOM 10586 C C . ILE B 1 474 ? 2.064 42.781 16.547 1 97.44 474 ILE B C 1
ATOM 10588 O O . ILE B 1 474 ? 3.029 42.625 15.789 1 97.44 474 ILE B O 1
ATOM 10592 N N . TRP B 1 475 ? 1.491 43.969 16.719 1 97.38 475 TRP B N 1
ATOM 10593 C CA . TRP B 1 475 ? 2.047 45.219 16.234 1 97.38 475 TRP B CA 1
ATOM 10594 C C . TRP B 1 475 ? 2.346 46.156 17.391 1 97.38 475 TRP B C 1
ATOM 10596 O O . TRP B 1 475 ? 1.432 46.594 18.094 1 97.38 475 TRP B O 1
ATOM 10606 N N . VAL B 1 476 ? 3.629 46.469 17.516 1 97.62 476 VAL B N 1
ATOM 10607 C CA . VAL B 1 476 ? 4.043 47.25 18.672 1 97.62 476 VAL B CA 1
ATOM 10608 C C . VAL B 1 476 ? 4.395 48.656 18.234 1 97.62 476 VAL B C 1
ATOM 10610 O O . VAL B 1 476 ? 5.34 48.875 17.469 1 97.62 476 VAL B O 1
ATOM 10613 N N . ASP B 1 477 ? 3.607 49.625 18.703 1 96.81 477 ASP B N 1
ATOM 10614 C CA . ASP B 1 477 ? 3.906 51.031 18.547 1 96.81 477 ASP B CA 1
ATOM 10615 C C . ASP B 1 477 ? 4.738 51.562 19.719 1 96.81 477 ASP B C 1
ATOM 10617 O O . ASP B 1 477 ? 4.191 52 20.734 1 96.81 477 ASP B O 1
ATOM 10621 N N . GLU B 1 478 ? 5.984 51.562 19.547 1 94.69 478 GLU B N 1
ATOM 10622 C CA . GLU B 1 478 ? 6.879 51.906 20.656 1 94.69 478 GLU B CA 1
ATOM 10623 C C . GLU B 1 478 ? 6.773 53.406 20.984 1 94.69 478 GLU B C 1
ATOM 10625 O O . GLU B 1 478 ? 6.973 53.812 22.141 1 94.69 478 GLU B O 1
ATOM 10630 N N . ALA B 1 479 ? 6.461 54.219 20.016 1 93.69 479 ALA B N 1
ATOM 10631 C CA . ALA B 1 479 ? 6.309 55.656 20.25 1 93.69 479 ALA B CA 1
ATOM 10632 C C . ALA B 1 479 ? 5.121 55.938 21.172 1 93.69 479 ALA B C 1
ATOM 10634 O O . ALA B 1 479 ? 5.234 56.719 22.109 1 93.69 479 ALA B O 1
ATOM 10635 N N . ALA B 1 480 ? 4.039 55.312 20.844 1 95.12 480 ALA B N 1
ATOM 10636 C CA . ALA B 1 480 ? 2.828 55.5 21.625 1 95.12 480 ALA B CA 1
ATOM 10637 C C . ALA B 1 480 ? 2.76 54.562 22.812 1 95.12 480 ALA B C 1
ATOM 10639 O O . ALA B 1 480 ? 1.882 54.656 23.656 1 95.12 480 ALA B O 1
ATOM 10640 N N . LYS B 1 481 ? 3.697 53.562 22.891 1 96.25 481 LYS B N 1
ATOM 10641 C CA . LYS B 1 481 ? 3.768 52.531 23.938 1 96.25 481 LYS B CA 1
ATOM 10642 C C . LYS B 1 481 ? 2.514 51.656 23.953 1 96.25 481 LYS B C 1
ATOM 10644 O O . LYS B 1 481 ? 1.938 51.406 25 1 96.25 481 LYS B O 1
ATOM 10649 N N . LEU B 1 482 ? 2.084 51.312 22.734 1 97.75 482 LEU B N 1
ATOM 10650 C CA . LEU B 1 482 ? 0.902 50.469 22.547 1 97.75 482 LEU B CA 1
ATOM 10651 C C . LEU B 1 482 ? 1.264 49.188 21.828 1 97.75 482 LEU B C 1
ATOM 10653 O O . LEU B 1 482 ? 2.24 49.125 21.078 1 97.75 482 LEU B O 1
ATOM 10657 N N . VAL B 1 483 ? 0.532 48.156 22.125 1 98.31 483 VAL B N 1
ATOM 10658 C CA . VAL B 1 483 ? 0.64 46.906 21.391 1 98.31 483 VAL B CA 1
ATOM 10659 C C . VAL B 1 483 ? -0.732 46.5 20.859 1 98.31 483 VAL B C 1
ATOM 10661 O O . VAL B 1 483 ? -1.72 46.5 21.609 1 98.31 483 VAL B O 1
ATOM 10664 N N . TYR B 1 484 ? -0.824 46.25 19.531 1 98.31 484 TYR B N 1
ATOM 10665 C CA . TYR B 1 484 ? -2.008 45.719 18.875 1 98.31 484 TYR B CA 1
ATOM 10666 C C . TYR B 1 484 ? -1.92 44.219 18.766 1 98.31 484 TYR B C 1
ATOM 10668 O O . TYR B 1 484 ? -0.859 43.656 18.453 1 98.31 484 TYR B O 1
ATOM 10676 N N . PHE B 1 485 ? -2.975 43.531 19.094 1 98.12 485 PHE B N 1
ATOM 10677 C CA . PHE B 1 485 ? -2.998 42.062 19.047 1 98.12 485 PHE B CA 1
ATOM 10678 C C . PHE B 1 485 ? -4.406 41.562 18.766 1 98.12 485 PHE B C 1
ATOM 10680 O O . PHE B 1 485 ? -5.379 42.312 18.891 1 98.12 485 PHE B O 1
ATOM 10687 N N . GLN B 1 486 ? -4.484 40.375 18.297 1 97.88 486 GLN B N 1
ATOM 10688 C CA . GLN B 1 486 ? -5.781 39.719 18.141 1 97.88 486 GLN B CA 1
ATOM 10689 C C . GLN B 1 486 ? -6.051 38.75 19.281 1 97.88 486 GLN B C 1
ATOM 10691 O O . GLN B 1 486 ? -5.129 38.125 19.797 1 97.88 486 GLN B O 1
ATOM 10696 N N . GLY B 1 487 ? -7.312 38.688 19.672 1 97.88 487 GLY B N 1
ATOM 10697 C CA . GLY B 1 487 ? -7.645 37.844 20.812 1 97.88 487 GLY B CA 1
ATOM 10698 C C . GLY B 1 487 ? -9.133 37.531 20.922 1 97.88 487 GLY B C 1
ATOM 10699 O O . GLY B 1 487 ? -9.898 37.844 20 1 97.88 487 GLY B O 1
ATOM 10700 N N . THR B 1 488 ? -9.516 36.906 22.062 1 97.75 488 THR B N 1
ATOM 10701 C CA . THR B 1 488 ? -10.883 36.438 22.297 1 97.75 488 THR B CA 1
ATOM 10702 C C . THR B 1 488 ? -11.453 37.062 23.562 1 97.75 488 THR B C 1
ATOM 10704 O O . THR B 1 488 ? -12.18 36.406 24.312 1 97.75 488 THR B O 1
ATOM 10707 N N . LYS B 1 489 ? -11.102 38.281 23.812 1 98.12 489 LYS B N 1
ATOM 10708 C CA . LYS B 1 489 ? -11.469 38.906 25.062 1 98.12 489 LYS B CA 1
ATOM 10709 C C . LYS B 1 489 ? -12.984 39 25.219 1 98.12 489 LYS B C 1
ATOM 10711 O O . LYS B 1 489 ? -13.523 38.812 26.312 1 98.12 489 LYS B O 1
ATOM 10716 N N . ASP B 1 490 ? -13.727 39.281 24.109 1 97.5 490 ASP B N 1
ATOM 10717 C CA . ASP B 1 490 ? -15.164 39.5 24.188 1 97.5 490 ASP B CA 1
ATOM 10718 C C . ASP B 1 490 ? -15.93 38.188 24.125 1 97.5 490 ASP B C 1
ATOM 10720 O O . ASP B 1 490 ? -17.016 38.062 24.719 1 97.5 490 ASP B O 1
ATOM 10724 N N . SER B 1 491 ? -15.43 37.25 23.375 1 96.31 491 SER B N 1
ATOM 10725 C CA . SER B 1 491 ? -16.047 35.938 23.219 1 96.31 491 SER B CA 1
ATOM 10726 C C . SER B 1 491 ? -15.031 34.938 22.703 1 96.31 491 SER B C 1
ATOM 10728 O O . SER B 1 491 ? -14.203 35.25 21.844 1 96.31 491 SER B O 1
ATOM 10730 N N . PRO B 1 492 ? -15.141 33.719 23.266 1 96.38 492 PRO B N 1
ATOM 10731 C CA . PRO B 1 492 ? -14.266 32.688 22.688 1 96.38 492 PRO B CA 1
ATOM 10732 C C . PRO B 1 492 ? -14.672 32.281 21.266 1 96.38 492 PRO B C 1
ATOM 10734 O O . PRO B 1 492 ? -13.93 31.578 20.594 1 96.38 492 PRO B O 1
ATOM 10737 N N . LEU B 1 493 ? -15.828 32.812 20.766 1 97.62 493 LEU B N 1
ATOM 10738 C CA . LEU B 1 493 ? -16.359 32.406 19.469 1 97.62 493 LEU B CA 1
ATOM 10739 C C . LEU B 1 493 ? -15.984 33.438 18.391 1 97.62 493 LEU B C 1
ATOM 10741 O O . LEU B 1 493 ? -16.234 33.219 17.203 1 97.62 493 LEU B O 1
ATOM 10745 N N . GLU B 1 494 ? -15.375 34.531 18.75 1 97.88 494 GLU B N 1
ATOM 10746 C CA . GLU B 1 494 ? -15.031 35.625 17.828 1 97.88 494 GLU B CA 1
ATOM 10747 C C . GLU B 1 494 ? -13.586 36.062 18.047 1 97.88 494 GLU B C 1
ATOM 10749 O O . GLU B 1 494 ? -13.109 36.125 19.172 1 97.88 494 GLU B O 1
ATOM 10754 N N . HIS B 1 495 ? -12.938 36.344 16.984 1 97.19 495 HIS B N 1
ATOM 10755 C CA . HIS B 1 495 ? -11.617 36.969 17.016 1 97.19 495 HIS B CA 1
ATOM 10756 C C . HIS B 1 495 ? -11.711 38.469 16.734 1 97.19 495 HIS B C 1
ATOM 10758 O O . HIS B 1 495 ? -12.422 38.906 15.812 1 97.19 495 HIS B O 1
ATOM 10764 N N . HIS B 1 496 ? -11.016 39.25 17.531 1 98.19 496 HIS B N 1
ATOM 10765 C CA . HIS B 1 496 ? -11.047 40.688 17.375 1 98.19 496 HIS B CA 1
ATOM 10766 C C . HIS B 1 496 ? -9.648 41.281 17.469 1 98.19 496 HIS B C 1
ATOM 10768 O O . HIS B 1 496 ? -8.719 40.656 17.969 1 98.19 496 HIS B O 1
ATOM 10774 N N . LEU B 1 497 ? -9.531 42.438 16.891 1 98.5 497 LEU B N 1
ATOM 10775 C CA . LEU B 1 497 ? -8.32 43.25 17.078 1 98.5 497 LEU B CA 1
ATOM 10776 C C . LEU B 1 497 ? -8.445 44.156 18.297 1 98.5 497 LEU B C 1
ATOM 10778 O O . LEU B 1 497 ? -9.445 44.844 18.453 1 98.5 497 LEU B O 1
ATOM 10782 N N . TYR B 1 498 ? -7.434 44.125 19.156 1 98.56 498 TYR B N 1
ATOM 10783 C CA . TYR B 1 498 ? -7.391 44.906 20.375 1 98.56 498 TYR B CA 1
ATOM 10784 C C . TYR B 1 498 ? -6.117 45.75 20.438 1 98.56 498 TYR B C 1
ATOM 10786 O O . TYR B 1 498 ? -5.16 45.5 19.703 1 98.56 498 TYR B O 1
ATOM 10794 N N . VAL B 1 499 ? -6.152 46.781 21.328 1 98.44 499 VAL B N 1
ATOM 10795 C CA . VAL B 1 499 ? -4.969 47.594 21.609 1 98.44 499 VAL B CA 1
ATOM 10796 C C . VAL B 1 499 ? -4.863 47.844 23.109 1 98.44 499 VAL B C 1
ATOM 10798 O O . VAL B 1 499 ? -5.879 48 23.797 1 98.44 499 VAL B O 1
ATOM 10801 N N . VAL B 1 500 ? -3.664 47.812 23.641 1 98.56 500 VAL B N 1
ATOM 10802 C CA . VAL B 1 500 ? -3.404 48.031 25.062 1 98.56 500 VAL B CA 1
ATOM 10803 C C . VAL B 1 500 ? -2.055 48.719 25.234 1 98.56 500 VAL B C 1
ATOM 10805 O O . VAL B 1 500 ? -1.172 48.594 24.391 1 98.56 500 VAL B O 1
ATOM 10808 N N . SER B 1 501 ? -1.95 49.469 26.312 1 97.88 501 SER B N 1
ATOM 10809 C CA . SER B 1 501 ? -0.658 50.062 26.656 1 97.88 501 SER B CA 1
ATOM 10810 C C . SER B 1 501 ? 0.247 49.062 27.344 1 97.88 501 SER B C 1
ATOM 10812 O O . SER B 1 501 ? -0.162 48.406 28.297 1 97.88 501 SER B O 1
ATOM 10814 N N . TYR B 1 502 ? 1.492 48.906 26.891 1 97.5 502 TYR B N 1
ATOM 10815 C CA . TYR B 1 502 ? 2.393 47.969 27.547 1 97.5 502 TYR B CA 1
ATOM 10816 C C . TYR B 1 502 ? 3.18 48.656 28.656 1 97.5 502 TYR B C 1
ATOM 10818 O O . TYR B 1 502 ? 3.846 48 29.469 1 97.5 502 TYR B O 1
ATOM 10826 N N . GLU B 1 503 ? 3.094 49.938 28.688 1 94.06 503 GLU B N 1
ATOM 10827 C CA . GLU B 1 503 ? 3.725 50.719 29.75 1 94.06 503 GLU B CA 1
ATOM 10828 C C . GLU B 1 503 ? 2.799 50.844 30.969 1 94.06 503 GLU B C 1
ATOM 10830 O O . GLU B 1 503 ? 3.26 50.844 32.094 1 94.06 503 GLU B O 1
ATOM 10835 N N . SER B 1 504 ? 1.602 51.094 30.688 1 93.69 504 SER B N 1
ATOM 10836 C CA . SER B 1 504 ? 0.569 51.156 31.719 1 93.69 504 SER B CA 1
ATOM 10837 C C . SER B 1 504 ? -0.605 50.25 31.375 1 93.69 504 SER B C 1
ATOM 10839 O O . SER B 1 504 ? -1.706 50.719 31.094 1 93.69 504 SER B O 1
ATOM 10841 N N . PRO B 1 505 ? -0.255 48.969 31.688 1 94.88 505 PRO B N 1
ATOM 10842 C CA . PRO B 1 505 ? -1.307 48 31.312 1 94.88 505 PRO B CA 1
ATOM 10843 C C . PRO B 1 505 ? -2.59 48.219 32.125 1 94.88 505 PRO B C 1
ATOM 10845 O O . PRO B 1 505 ? -2.535 48.5 33.312 1 94.88 505 PRO B O 1
ATOM 10848 N N . GLY B 1 506 ? -3.76 48.062 31.562 1 91.12 506 GLY B N 1
ATOM 10849 C CA . GLY B 1 506 ? -5.066 48.188 32.188 1 91.12 506 GLY B CA 1
ATOM 10850 C C . GLY B 1 506 ? -6.215 47.969 31.219 1 91.12 506 GLY B C 1
ATOM 10851 O O . GLY B 1 506 ? -6.547 46.812 30.906 1 91.12 506 GLY B O 1
ATOM 10852 N N . GLU B 1 507 ? -6.496 49.031 30.547 1 94.88 507 GLU B N 1
ATOM 10853 C CA . GLU B 1 507 ? -7.645 48.969 29.656 1 94.88 507 GLU B CA 1
ATOM 10854 C C . GLU B 1 507 ? -7.266 48.375 28.312 1 94.88 507 GLU B C 1
ATOM 10856 O O . GLU B 1 507 ? -6.316 48.812 27.656 1 94.88 507 GLU B O 1
ATOM 10861 N N . VAL B 1 508 ? -7.898 47.344 27.922 1 97.94 508 VAL B N 1
ATOM 10862 C CA . VAL B 1 508 ? -7.773 46.719 26.609 1 97.94 508 VAL B CA 1
ATOM 10863 C C . VAL B 1 508 ? -8.922 47.188 25.719 1 97.94 508 VAL B C 1
ATOM 10865 O O . VAL B 1 508 ? -10.086 46.906 25.984 1 97.94 508 VAL B O 1
ATOM 10868 N N . VAL B 1 509 ? -8.672 47.906 24.625 1 98 509 VAL B N 1
ATOM 10869 C CA . VAL B 1 509 ? -9.695 48.5 23.766 1 98 509 VAL B CA 1
ATOM 10870 C C . VAL B 1 509 ? -9.875 47.656 22.516 1 98 509 VAL B C 1
ATOM 10872 O O . VAL B 1 509 ? -8.898 47.312 21.844 1 98 509 VAL B O 1
ATOM 10875 N N . ARG B 1 510 ? -11.102 47.281 22.234 1 98.5 510 ARG B N 1
ATOM 10876 C CA . ARG B 1 510 ? -11.414 46.562 20.984 1 98.5 510 ARG B CA 1
ATOM 10877 C C . ARG B 1 510 ? -11.57 47.531 19.828 1 98.5 510 ARG B C 1
ATOM 10879 O O . ARG B 1 510 ? -12.297 48.531 19.938 1 98.5 510 ARG B O 1
ATOM 10886 N N . LEU B 1 511 ? -11 47.219 18.703 1 98.38 511 LEU B N 1
ATOM 10887 C CA . LEU B 1 511 ? -11.055 48.125 17.547 1 98.38 511 LEU B CA 1
ATOM 10888 C C . LEU B 1 511 ? -12.062 47.625 16.516 1 98.38 511 LEU B C 1
ATOM 10890 O O . LEU B 1 511 ? -12.602 48.406 15.742 1 98.38 511 LEU B O 1
ATOM 10894 N N . THR B 1 512 ? -12.336 46.375 16.453 1 98.31 512 THR B N 1
ATOM 10895 C CA . THR B 1 512 ? -13.172 45.781 15.422 1 98.31 512 THR B CA 1
ATOM 10896 C C . THR B 1 512 ? -14.625 45.688 15.883 1 98.31 512 THR B C 1
ATOM 10898 O O . THR B 1 512 ? -14.906 45.781 17.078 1 98.31 512 THR B O 1
ATOM 10901 N N . LYS B 1 513 ? -15.484 45.438 14.891 1 96.19 513 LYS B N 1
ATOM 10902 C CA . LYS B 1 513 ? -16.922 45.344 15.133 1 96.19 513 LYS B CA 1
ATOM 10903 C C . LYS B 1 513 ? -17.312 44.031 15.781 1 96.19 513 LYS B C 1
ATOM 10905 O O . LYS B 1 513 ? -16.891 42.969 15.32 1 96.19 513 LYS B O 1
ATOM 10910 N N . PRO B 1 514 ? -18.109 44.094 16.891 1 96.81 514 PRO B N 1
ATOM 10911 C CA . PRO B 1 514 ? -18.609 42.844 17.484 1 96.81 514 PRO B CA 1
ATOM 10912 C C . PRO B 1 514 ? -19.578 42.094 16.594 1 96.81 514 PRO B C 1
ATOM 10914 O O . PRO B 1 514 ? -20.188 42.719 15.695 1 96.81 514 PRO B O 1
ATOM 10917 N N . GLY B 1 515 ? -19.766 40.844 16.812 1 97.12 515 GLY B N 1
ATOM 10918 C CA . GLY B 1 515 ? -20.703 40.031 16.047 1 97.12 515 GLY B CA 1
ATOM 10919 C C . GLY B 1 515 ? -20.078 39.375 14.844 1 97.12 515 GLY B C 1
ATOM 10920 O O . GLY B 1 515 ? -20.75 38.688 14.078 1 97.12 515 GLY B O 1
ATOM 10921 N N . PHE B 1 516 ? -18.797 39.594 14.672 1 97.19 516 PHE B N 1
ATOM 10922 C CA . PHE B 1 516 ? -18.031 39.031 13.57 1 97.19 516 PHE B CA 1
ATOM 10923 C C . PHE B 1 516 ? -16.719 38.438 14.062 1 97.19 516 PHE B C 1
ATOM 10925 O O . PHE B 1 516 ? -16.266 38.75 15.164 1 97.19 516 PHE B O 1
ATOM 10932 N N . SER B 1 517 ? -16.188 37.531 13.383 1 96.75 517 SER B N 1
ATOM 10933 C CA . SER B 1 517 ? -14.805 37.125 13.57 1 96.75 517 SER B CA 1
ATOM 10934 C C . SER B 1 517 ? -13.883 37.812 12.57 1 96.75 517 SER B C 1
ATOM 10936 O O . SER B 1 517 ? -14.18 37.844 11.375 1 96.75 517 SER B O 1
ATOM 10938 N N . HIS B 1 518 ? -12.75 38.312 13.07 1 96.56 518 HIS B N 1
ATOM 10939 C CA . HIS B 1 518 ? -11.898 39.156 12.258 1 96.56 518 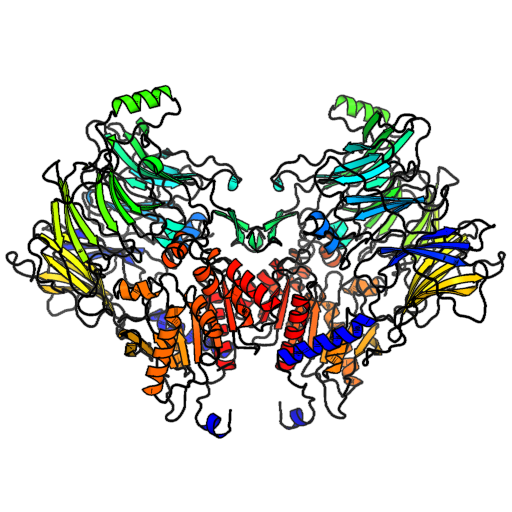HIS B CA 1
ATOM 10940 C C . HIS B 1 518 ? -10.492 38.594 12.133 1 96.56 518 HIS B C 1
ATOM 10942 O O . HIS B 1 518 ? -10.008 37.906 13.055 1 96.56 518 HIS B O 1
ATOM 10948 N N . SER B 1 519 ? -9.875 38.75 11.078 1 95.38 519 SER B N 1
ATOM 10949 C CA . SER B 1 519 ? -8.438 38.656 10.844 1 95.38 519 SER B CA 1
ATOM 10950 C C . SER B 1 519 ? -7.863 39.969 10.336 1 95.38 519 SER B C 1
ATOM 10952 O O . SER B 1 519 ? -8.266 40.469 9.273 1 95.38 519 SER B O 1
ATOM 10954 N N . CYS B 1 520 ? -6.906 40.469 11.062 1 97.06 520 CYS B N 1
ATOM 10955 C CA . CYS B 1 520 ? -6.551 41.875 10.789 1 97.06 520 CYS B CA 1
ATOM 10956 C C . CYS B 1 520 ? -5.059 42 10.508 1 97.06 520 CYS B C 1
ATOM 10958 O O . CYS B 1 520 ? -4.273 41.125 10.867 1 97.06 520 CYS B O 1
ATOM 10960 N N . SER B 1 521 ? -4.742 43.031 9.805 1 96.69 521 SER B N 1
ATOM 10961 C CA . SER B 1 521 ? -3.379 43.5 9.578 1 96.69 521 SER B CA 1
ATOM 10962 C C . SER B 1 521 ? -3.262 45 9.828 1 96.69 521 SER B C 1
ATOM 10964 O O . SER B 1 521 ? -4.059 45.781 9.312 1 96.69 521 SER B O 1
ATOM 10966 N N . VAL B 1 522 ? -2.289 45.375 10.625 1 97.44 522 VAL B N 1
ATOM 10967 C CA . VAL B 1 522 ? -2.119 46.781 11.016 1 97.44 522 VAL B CA 1
ATOM 10968 C C . VAL B 1 522 ? -0.979 47.406 10.219 1 97.44 522 VAL B C 1
ATOM 10970 O O . VAL B 1 522 ? 0.046 46.781 9.977 1 97.44 522 VAL B O 1
ATOM 10973 N N . SER B 1 523 ? -1.227 48.688 9.836 1 96.19 523 SER B N 1
ATOM 10974 C CA . SER B 1 523 ? -0.192 49.406 9.078 1 96.19 523 SER B CA 1
ATOM 10975 C C . SER B 1 523 ? 1.021 49.688 9.953 1 96.19 523 SER B C 1
ATOM 10977 O O . SER B 1 523 ? 0.897 49.812 11.18 1 96.19 523 SER B O 1
ATOM 10979 N N . GLN B 1 524 ? 2.15 49.875 9.352 1 91 524 GLN B N 1
ATOM 10980 C CA . GLN B 1 524 ? 3.381 50.156 10.078 1 91 524 GLN B CA 1
ATOM 10981 C C . GLN B 1 524 ? 3.332 51.531 10.734 1 91 524 GLN B C 1
ATOM 10983 O O . GLN B 1 524 ? 4.023 51.781 11.727 1 91 524 GLN B O 1
ATOM 10988 N N . THR B 1 525 ? 2.482 52.375 10.203 1 92.38 525 THR B N 1
ATOM 10989 C CA . THR B 1 525 ? 2.326 53.719 10.758 1 92.38 525 THR B CA 1
ATOM 10990 C C . THR B 1 525 ? 1.267 53.719 11.859 1 92.38 525 THR B C 1
ATOM 10992 O O . THR B 1 525 ? 1.047 54.75 12.508 1 92.38 525 THR B O 1
ATOM 10995 N N . PHE B 1 526 ? 0.622 52.656 12.07 1 95.5 526 PHE B N 1
ATOM 10996 C CA . PHE B 1 526 ? -0.371 52.438 13.117 1 95.5 526 PHE B CA 1
ATOM 10997 C C . PHE B 1 526 ? -1.55 53.375 12.953 1 95.5 526 PHE B C 1
ATOM 10999 O O . PHE B 1 526 ? -2.186 53.781 13.938 1 95.5 526 PHE B O 1
ATOM 11006 N N . ASP B 1 527 ? -1.781 53.812 11.742 1 94.88 527 ASP B N 1
ATOM 11007 C CA . ASP B 1 527 ? -2.889 54.75 11.492 1 94.88 527 ASP B CA 1
ATOM 11008 C C . ASP B 1 527 ? -4.035 54.031 10.773 1 94.88 527 ASP B C 1
ATOM 11010 O O . ASP B 1 527 ? -5.141 54.562 10.68 1 94.88 527 ASP B O 1
ATOM 11014 N N . MET B 1 528 ? -3.762 52.844 10.273 1 97.06 528 MET B N 1
ATOM 11015 C CA . MET B 1 528 ? -4.785 52.094 9.562 1 97.06 528 MET B CA 1
ATOM 11016 C C . MET B 1 528 ? -4.688 50.625 9.883 1 97.06 528 MET B C 1
ATOM 11018 O O . MET B 1 528 ? -3.65 50.156 10.352 1 97.06 528 MET B O 1
ATOM 11022 N N . PHE B 1 529 ? -5.766 49.906 9.648 1 98 529 PHE B N 1
ATOM 11023 C CA . PHE B 1 529 ? -5.73 48.469 9.648 1 98 529 PHE B CA 1
ATOM 11024 C C . PHE B 1 529 ? -6.75 47.906 8.664 1 98 529 PHE B C 1
ATOM 11026 O O . PHE B 1 529 ? -7.719 48.562 8.305 1 98 529 PHE B O 1
ATOM 11033 N N . ILE B 1 530 ? -6.492 46.719 8.141 1 97.81 530 ILE B N 1
ATOM 11034 C CA . ILE B 1 530 ? -7.395 45.969 7.293 1 97.81 530 ILE B CA 1
ATOM 11035 C C . ILE B 1 530 ? -8.055 44.844 8.117 1 97.81 530 ILE B C 1
ATOM 11037 O O . ILE B 1 530 ? -7.398 44.219 8.945 1 97.81 530 ILE B O 1
ATOM 11041 N N . SER B 1 531 ? -9.32 44.688 7.945 1 97.62 531 SER B N 1
ATOM 11042 C CA . SER B 1 531 ? -10.055 43.625 8.633 1 97.62 531 SER B CA 1
ATOM 11043 C C . SER B 1 531 ? -10.766 42.688 7.641 1 97.62 531 SER B C 1
ATOM 11045 O O . SER B 1 531 ? -11.594 43.156 6.848 1 97.62 531 SER B O 1
ATOM 11047 N N . HIS B 1 532 ? -10.336 41.531 7.559 1 95.19 532 HIS B N 1
ATOM 11048 C CA . HIS B 1 532 ? -11.094 40.438 6.926 1 95.19 532 HIS B CA 1
ATOM 11049 C C . HIS B 1 532 ? -12.047 39.781 7.914 1 95.19 532 HIS B C 1
ATOM 11051 O O . HIS B 1 532 ? -11.609 39.188 8.898 1 95.19 532 HIS B O 1
ATOM 11057 N N . TYR B 1 533 ? -13.344 39.906 7.719 1 95.31 533 TYR B N 1
ATOM 11058 C CA . TYR B 1 533 ? -14.242 39.438 8.758 1 95.31 533 TYR B CA 1
ATOM 11059 C C . TYR B 1 533 ? -15.5 38.844 8.156 1 95.31 533 TYR B C 1
ATOM 11061 O O . TYR B 1 533 ? -15.836 39.094 7 1 95.31 533 TYR B O 1
ATOM 11069 N N . SER B 1 534 ? -16.094 38 8.867 1 93.25 534 SER B N 1
ATOM 11070 C CA . SER B 1 534 ? -17.328 37.312 8.516 1 93.25 534 SER B CA 1
ATOM 11071 C C . SER B 1 534 ? -18.078 36.844 9.758 1 93.25 534 SER B C 1
ATOM 11073 O O . SER B 1 534 ? -17.609 37.031 10.883 1 93.25 534 SER B O 1
ATOM 11075 N N . SER B 1 535 ? -19.234 36.375 9.625 1 93.06 535 SER B N 1
ATOM 11076 C CA . SER B 1 535 ? -20.031 35.688 10.641 1 93.06 535 SER B CA 1
ATOM 11077 C C . SER B 1 535 ? -20.719 34.438 10.078 1 93.06 535 SER B C 1
ATOM 11079 O O . SER B 1 535 ? -20.547 34.125 8.906 1 93.06 535 SER B O 1
ATOM 11081 N N . LEU B 1 536 ? -21.469 33.781 10.906 1 91.19 536 LEU B N 1
ATOM 11082 C CA . LEU B 1 536 ? -22.203 32.625 10.438 1 91.19 536 LEU B CA 1
ATOM 11083 C C . LEU B 1 536 ? -23.203 33 9.359 1 91.19 536 LEU B C 1
ATOM 11085 O O . LEU B 1 536 ? -23.5 32.219 8.469 1 91.19 536 LEU B O 1
ATOM 11089 N N . THR B 1 537 ? -23.641 34.219 9.414 1 88.44 537 THR B N 1
ATOM 11090 C CA . THR B 1 537 ? -24.719 34.625 8.508 1 88.44 537 THR B CA 1
ATOM 11091 C C . THR B 1 537 ? -24.203 35.594 7.457 1 88.44 537 THR B C 1
ATOM 11093 O O . THR B 1 537 ? -24.938 36 6.562 1 88.44 537 THR B O 1
ATOM 11096 N N . THR B 1 538 ? -22.953 36.031 7.613 1 88.56 538 THR B N 1
ATOM 11097 C CA . THR B 1 538 ? -22.406 37 6.672 1 88.56 538 THR B CA 1
ATOM 11098 C C . THR B 1 538 ? -21.125 36.469 6.027 1 88.56 538 THR B C 1
ATOM 11100 O O . THR B 1 538 ? -20.188 36.094 6.723 1 88.56 538 THR B O 1
ATOM 11103 N N . SER B 1 539 ? -21.156 36.406 4.676 1 87.12 539 SER B N 1
ATOM 11104 C CA . SER B 1 539 ? -19.969 36 3.941 1 87.12 539 SER B CA 1
ATOM 11105 C C . SER B 1 539 ? -18.828 36.969 4.141 1 87.12 539 SER B C 1
ATOM 11107 O O . SER B 1 539 ? -19.047 38.094 4.582 1 87.12 539 SER B O 1
ATOM 11109 N N . PRO B 1 540 ? -17.656 36.719 3.832 1 88.94 540 PRO B N 1
ATOM 11110 C CA . PRO B 1 540 ? -16.469 37.5 4.148 1 88.94 540 PRO B CA 1
ATOM 11111 C C . PRO B 1 540 ? -16.469 38.875 3.463 1 88.94 540 PRO B C 1
ATOM 11113 O O . PRO B 1 540 ? -16.891 39 2.314 1 88.94 540 PRO B O 1
ATOM 11116 N N . CYS B 1 541 ? -15.969 39.812 4.211 1 91.69 541 CYS B N 1
ATOM 11117 C CA . CYS B 1 541 ? -15.688 41.156 3.746 1 91.69 541 CYS B CA 1
ATOM 11118 C C . CYS B 1 541 ? -14.273 41.594 4.137 1 91.69 541 CYS B C 1
ATOM 11120 O O . CYS B 1 541 ? -13.719 41.094 5.117 1 91.69 541 CYS B O 1
ATOM 11122 N N . VAL B 1 542 ? -13.727 42.375 3.293 1 95.62 542 VAL B N 1
ATOM 11123 C CA . VAL B 1 542 ? -12.414 42.938 3.607 1 95.62 542 VAL B CA 1
ATOM 11124 C C . VAL B 1 542 ? -12.469 44.469 3.562 1 95.62 542 VAL B C 1
ATOM 11126 O O . VAL B 1 542 ? -12.633 45.031 2.49 1 95.62 542 VAL B O 1
ATOM 11129 N N . HIS B 1 543 ? -12.344 45.062 4.707 1 97 543 HIS B N 1
ATOM 11130 C CA . HIS B 1 543 ? -12.477 46.5 4.836 1 97 543 HIS B CA 1
ATOM 11131 C C . HIS B 1 543 ? -11.203 47.125 5.402 1 97 543 HIS B C 1
ATOM 11133 O O . HIS B 1 543 ? -10.469 46.5 6.145 1 97 543 HIS B O 1
ATOM 11139 N N . ILE B 1 544 ? -10.969 48.344 5.004 1 97.62 544 ILE B N 1
ATOM 11140 C CA . ILE B 1 544 ? -9.852 49.156 5.496 1 97.62 544 ILE B CA 1
ATOM 11141 C C . ILE B 1 544 ? -10.375 50.25 6.441 1 97.62 544 ILE B C 1
ATOM 11143 O O . ILE B 1 544 ? -11.312 50.969 6.105 1 97.62 544 ILE B O 1
ATOM 11147 N N . TYR B 1 545 ? -9.766 50.344 7.562 1 97.62 545 TYR B N 1
ATOM 11148 C CA . TYR B 1 545 ? -10.164 51.344 8.57 1 97.62 545 TYR B CA 1
ATOM 11149 C C . TYR B 1 545 ? -9.023 52.312 8.859 1 97.62 545 TYR B C 1
ATOM 11151 O O . TYR B 1 545 ? -7.855 51.906 8.875 1 97.62 545 TYR B O 1
ATOM 11159 N N . LYS B 1 546 ? -9.383 53.5 9.078 1 96.44 546 LYS B N 1
ATOM 11160 C CA . LYS B 1 546 ? -8.461 54.531 9.555 1 96.44 546 LYS B CA 1
ATOM 11161 C C . LYS B 1 546 ? -8.695 54.844 11.031 1 96.44 546 LYS B C 1
ATOM 11163 O O . LYS B 1 546 ? -9.844 54.906 11.484 1 96.44 546 LYS B O 1
ATOM 11168 N N . LEU B 1 547 ? -7.625 54.938 11.789 1 96.75 547 LEU B N 1
ATOM 11169 C CA . LEU B 1 547 ? -7.719 55.281 13.203 1 96.75 547 LEU B CA 1
ATOM 11170 C C . LEU B 1 547 ? -7.676 56.781 13.391 1 96.75 547 LEU B C 1
ATOM 11172 O O . LEU B 1 547 ? -6.633 57.406 13.188 1 96.75 547 LEU B O 1
ATOM 11176 N N . ILE B 1 548 ? -8.789 57.25 13.867 1 94.25 548 ILE B N 1
ATOM 11177 C CA . ILE B 1 548 ? -8.922 58.719 14.016 1 94.25 548 ILE B CA 1
ATOM 11178 C C . ILE B 1 548 ? -9.016 59.062 15.5 1 94.25 548 ILE B C 1
ATOM 11180 O O . ILE B 1 548 ? -9.711 58.406 16.266 1 94.25 548 ILE B O 1
ATOM 11184 N N . GLY B 1 549 ? -8.328 60.094 15.867 1 91.62 549 GLY B N 1
ATOM 11185 C CA . GLY B 1 549 ? -8.328 60.594 17.234 1 91.62 549 GLY B CA 1
ATOM 11186 C C . GLY B 1 549 ? -7.117 61.438 17.578 1 91.62 549 GLY B C 1
ATOM 11187 O O . GLY B 1 549 ? -6.262 61.656 16.734 1 91.62 549 GLY B O 1
ATOM 11188 N N . SER B 1 550 ? -7.113 61.812 18.844 1 91.31 550 SER B N 1
ATOM 11189 C CA . SER B 1 550 ? -6.043 62.688 19.312 1 91.31 550 SER B CA 1
ATOM 11190 C C . SER B 1 550 ? -4.758 61.906 19.562 1 91.31 550 SER B C 1
ATOM 11192 O O . SER B 1 550 ? -4.797 60.781 20.062 1 91.31 550 SER B O 1
ATOM 11194 N N . ASP B 1 551 ? -3.73 62.594 19.344 1 87.5 551 ASP B N 1
ATOM 11195 C CA . ASP B 1 551 ? -2.428 62 19.594 1 87.5 551 ASP B CA 1
ATOM 11196 C C . ASP B 1 551 ? -2.109 61.969 21.078 1 87.5 551 ASP B C 1
ATOM 11198 O O . ASP B 1 551 ? -1.232 61.219 21.531 1 87.5 551 ASP B O 1
ATOM 11202 N N . SER B 1 552 ? -2.838 62.719 21.734 1 89.75 552 SER B N 1
ATOM 11203 C CA . SER B 1 552 ? -2.619 62.75 23.172 1 89.75 552 SER B CA 1
ATOM 11204 C C . SER B 1 552 ? -3.25 61.531 23.859 1 89.75 552 SER B C 1
ATOM 11206 O O . SER B 1 552 ? -2.908 61.219 25 1 89.75 552 SER B O 1
ATOM 11208 N N . ASP B 1 553 ? -4.133 60.938 23.156 1 92.62 553 ASP B N 1
ATOM 11209 C CA . ASP B 1 553 ? -4.773 59.719 23.672 1 92.62 553 ASP B CA 1
ATOM 11210 C C . ASP B 1 553 ? -4.805 58.625 22.625 1 92.62 553 ASP B C 1
ATOM 11212 O O . ASP B 1 553 ? -5.883 58.219 22.188 1 92.62 553 ASP B O 1
ATOM 11216 N N . PRO B 1 554 ? -3.723 58.125 22.375 1 92.5 554 PRO B N 1
ATOM 11217 C CA . PRO B 1 554 ? -3.621 57.156 21.266 1 92.5 554 PRO B CA 1
ATOM 11218 C C . PRO B 1 554 ? -4.395 55.875 21.516 1 92.5 554 PRO B C 1
ATOM 11220 O O . PRO B 1 554 ? -4.844 55.219 20.578 1 92.5 554 PRO B O 1
ATOM 11223 N N . LEU B 1 555 ? -4.625 55.5 22.734 1 94.12 555 LEU B N 1
ATOM 11224 C CA . LEU B 1 555 ? -5.316 54.25 23.109 1 94.12 555 LEU B CA 1
ATOM 11225 C C . LEU B 1 555 ? -6.777 54.312 22.672 1 94.12 555 LEU B C 1
ATOM 11227 O O . LEU B 1 555 ? -7.383 53.281 22.391 1 94.12 555 LEU B O 1
ATOM 11231 N N . HIS B 1 556 ? -7.367 55.531 22.547 1 95.12 556 HIS B N 1
ATOM 11232 C CA . HIS B 1 556 ? -8.797 55.656 22.297 1 95.12 556 HIS B CA 1
ATOM 11233 C C . HIS B 1 556 ? -9.078 56.219 20.906 1 95.12 556 HIS B C 1
ATOM 11235 O O . HIS B 1 556 ? -10.109 56.844 20.688 1 95.12 556 HIS B O 1
ATOM 11241 N N . LYS B 1 557 ? -8.094 56.031 20.031 1 95.25 557 LYS B N 1
ATOM 11242 C CA . LYS B 1 557 ? -8.406 56.344 18.641 1 95.25 557 LYS B CA 1
ATOM 11243 C C . LYS B 1 557 ? -9.508 55.406 18.109 1 95.25 557 LYS B C 1
ATOM 11245 O O . LYS B 1 557 ? -9.547 54.219 18.453 1 95.25 557 LYS B O 1
ATOM 11250 N N . GLU B 1 558 ? -10.406 55.969 17.281 1 95.62 558 GLU B N 1
ATOM 11251 C CA . GLU B 1 558 ? -11.562 55.219 16.812 1 95.62 558 GLU B CA 1
ATOM 11252 C C . GLU B 1 558 ? -11.406 54.812 15.352 1 95.62 558 GLU B C 1
ATOM 11254 O O . GLU B 1 558 ? -10.961 55.625 14.531 1 95.62 558 GLU B O 1
ATOM 11259 N N . PRO B 1 559 ? -11.695 53.531 15.094 1 97 559 PRO B N 1
ATOM 11260 C CA . PRO B 1 559 ? -11.641 53.125 13.695 1 97 559 PRO B CA 1
ATOM 11261 C C . PRO B 1 559 ? -12.773 53.688 12.852 1 97 559 PRO B C 1
ATOM 11263 O O . PRO B 1 559 ? -13.938 53.656 13.266 1 97 559 PRO B O 1
ATOM 11266 N N . GLN B 1 560 ? -12.477 54.219 11.758 1 95 560 GLN B N 1
ATOM 11267 C CA . GLN B 1 560 ? -13.43 54.719 10.758 1 95 560 GLN B CA 1
ATOM 11268 C C . GLN B 1 560 ? -13.258 53.938 9.438 1 95 560 GLN B C 1
ATOM 11270 O O . GLN B 1 560 ? -12.148 53.844 8.922 1 95 560 GLN B O 1
ATOM 11275 N N . LEU B 1 561 ? -14.398 53.438 8.938 1 95.56 561 LEU B N 1
ATOM 11276 C CA . LEU B 1 561 ? -14.328 52.781 7.641 1 95.56 561 LEU B CA 1
ATOM 11277 C C . LEU B 1 561 ? -13.828 53.719 6.559 1 95.56 561 LEU B C 1
ATOM 11279 O O . LEU B 1 561 ? -14.391 54.812 6.371 1 95.56 561 LEU B O 1
ATOM 11283 N N . TRP B 1 562 ? -12.773 53.344 5.898 1 96 562 TRP B N 1
ATOM 11284 C CA . TRP B 1 562 ? -12.141 54.219 4.914 1 96 562 TRP B CA 1
ATOM 11285 C C . TRP B 1 562 ? -12.406 53.719 3.498 1 96 562 TRP B C 1
ATOM 11287 O O . TRP B 1 562 ? -12.703 54.5 2.6 1 96 562 TRP B O 1
ATOM 11297 N N . ALA B 1 563 ? -12.266 52.406 3.289 1 96.31 563 ALA B N 1
ATOM 11298 C CA . ALA B 1 563 ? -12.484 51.781 1.986 1 96.31 563 ALA B CA 1
ATOM 11299 C C . ALA B 1 563 ? -12.742 50.281 2.129 1 96.31 563 ALA B C 1
ATOM 11301 O O . ALA B 1 563 ? -12.547 49.719 3.205 1 96.31 563 ALA B O 1
ATOM 11302 N N . SER B 1 564 ? -13.227 49.781 0.994 1 95.25 564 SER B N 1
ATOM 11303 C CA . SER B 1 564 ? -13.469 48.344 0.936 1 95.25 564 SER B CA 1
ATOM 11304 C C . SER B 1 564 ? -12.641 47.688 -0.162 1 95.25 564 SER B C 1
ATOM 11306 O O . SER B 1 564 ? -12.477 48.25 -1.246 1 95.25 564 SER B O 1
ATOM 11308 N N . LEU B 1 565 ? -12.016 46.562 0.174 1 94 565 LEU B N 1
ATOM 11309 C CA . LEU B 1 565 ? -11.367 45.75 -0.846 1 94 565 LEU B CA 1
ATOM 11310 C C . LEU B 1 565 ? -12.328 44.688 -1.386 1 94 565 LEU B C 1
ATOM 11312 O O . LEU B 1 565 ? -12.172 44.219 -2.516 1 94 565 LEU B O 1
ATOM 11316 N N . MET B 1 566 ? -13.203 44.188 -0.584 1 92.06 566 MET B N 1
ATOM 11317 C CA . MET B 1 566 ? -14.164 43.156 -0.957 1 92.06 566 MET B CA 1
ATOM 11318 C C . MET B 1 566 ? -15.414 43.25 -0.098 1 92.06 566 MET B C 1
ATOM 11320 O O . MET B 1 566 ? -15.328 43.344 1.128 1 92.06 566 MET B O 1
ATOM 11324 N N . GLU B 1 567 ? -16.531 43.188 -0.735 1 89.88 567 GLU B N 1
ATOM 11325 C CA . GLU B 1 567 ? -17.812 43.219 -0.028 1 89.88 567 GLU B CA 1
ATOM 11326 C C . GLU B 1 567 ? -18.422 41.812 0.055 1 89.88 567 GLU B C 1
ATOM 11328 O O . GLU B 1 567 ? -18.141 40.969 -0.781 1 89.88 567 GLU B O 1
ATOM 11333 N N . SER B 1 568 ? -19.203 41.719 1.131 1 85.81 568 SER B N 1
ATOM 11334 C CA . SER B 1 568 ? -19.922 40.469 1.292 1 85.81 568 SER B CA 1
ATOM 11335 C C . SER B 1 568 ? -20.875 40.219 0.134 1 85.81 568 SER B C 1
ATOM 11337 O O . SER B 1 568 ? -21.516 41.156 -0.351 1 85.81 568 SER B O 1
ATOM 11339 N N . SER B 1 569 ? -20.781 39 -0.379 1 74.81 569 SER B N 1
ATOM 11340 C CA . SER B 1 569 ? -21.703 38.656 -1.461 1 74.81 569 SER B CA 1
ATOM 11341 C C . SER B 1 569 ? -23.125 38.562 -0.958 1 74.81 569 SER B C 1
ATOM 11343 O O . SER B 1 569 ? -23.375 38.125 0.17 1 74.81 569 SER B O 1
ATOM 11345 N N . GLY B 1 570 ? -24.016 39.562 -1.035 1 60.09 570 GLY B N 1
ATOM 11346 C CA . GLY B 1 570 ? -25.391 39.625 -0.593 1 60.09 570 GLY B CA 1
ATOM 11347 C C . GLY B 1 570 ? -26.156 38.344 -0.835 1 60.09 570 GLY B C 1
ATOM 11348 O O . GLY B 1 570 ? -27.297 38.188 -0.415 1 60.09 570 GLY B O 1
ATOM 11349 N N . HIS B 1 571 ? -25.625 37.469 -1.595 1 56.72 571 HIS B N 1
ATOM 11350 C CA . HIS B 1 571 ? -26.438 36.281 -1.947 1 56.72 571 HIS B CA 1
ATOM 11351 C C . HIS B 1 571 ? -26.422 35.25 -0.829 1 56.72 571 HIS B C 1
ATOM 11353 O O . HIS B 1 571 ? -25.359 34.844 -0.367 1 56.72 571 HIS B O 1
ATOM 11359 N N . HIS B 1 572 ? -27.297 35.438 0.096 1 53.41 572 HIS B N 1
ATOM 11360 C CA . HIS B 1 572 ? -27.484 34.406 1.13 1 53.41 572 HIS B CA 1
ATOM 11361 C C . HIS B 1 572 ? -27.703 33.031 0.517 1 53.41 572 HIS B C 1
ATOM 11363 O O . HIS B 1 572 ? -28.766 32.75 -0.041 1 53.41 572 HIS B O 1
ATOM 11369 N N . PHE B 1 573 ? -26.844 32.438 -0.059 1 50.09 573 PHE B N 1
ATOM 11370 C CA . PHE B 1 573 ? -27.078 31.156 -0.676 1 50.09 573 PHE B CA 1
ATOM 11371 C C . PHE B 1 573 ? -27.531 30.125 0.365 1 50.09 573 PHE B C 1
ATOM 11373 O O . PHE B 1 573 ? -28.156 29.125 0.026 1 50.09 573 PHE B O 1
ATOM 11380 N N . ASP B 1 574 ? -26.766 29.969 1.485 1 54.62 574 ASP B N 1
ATOM 11381 C CA . ASP B 1 574 ? -26.891 28.688 2.164 1 54.62 574 ASP B CA 1
ATOM 11382 C C . ASP B 1 574 ? -28.172 28.641 2.998 1 54.62 574 ASP B C 1
ATOM 11384 O O . ASP B 1 574 ? -28.328 29.406 3.949 1 54.62 574 ASP B O 1
ATOM 11388 N N . PRO B 1 575 ? -29.219 28.125 2.457 1 58.12 575 PRO B N 1
ATOM 11389 C CA . PRO B 1 575 ? -30.422 28.078 3.275 1 58.12 575 PRO B CA 1
ATOM 11390 C C . PRO B 1 575 ? -30.141 27.734 4.734 1 58.12 575 PRO B C 1
ATOM 11392 O O . PRO B 1 575 ? -30.797 28.266 5.637 1 58.12 575 PRO B O 1
ATOM 11395 N N . SER B 1 576 ? -29.281 26.672 5.043 1 69.81 576 SER B N 1
ATOM 11396 C CA . SER B 1 576 ? -29.359 26.25 6.438 1 69.81 576 SER B CA 1
ATOM 11397 C C . SER B 1 576 ? -28.172 26.75 7.238 1 69.81 576 SER B C 1
ATOM 11399 O O . SER B 1 576 ? -27.094 26.156 7.207 1 69.81 576 SER B O 1
ATOM 11401 N N . THR B 1 577 ? -28.203 28.047 7.727 1 83.81 577 THR B N 1
ATOM 11402 C CA . THR B 1 577 ? -27.188 28.562 8.648 1 83.81 577 THR B CA 1
ATOM 11403 C C . THR B 1 577 ? -27.312 27.891 10.016 1 83.81 577 THR B C 1
ATOM 11405 O O . THR B 1 577 ? -28.422 27.75 10.547 1 83.81 577 THR B O 1
ATOM 11408 N N . PRO B 1 578 ? -26.234 27.438 10.477 1 92.88 578 PRO B N 1
ATOM 11409 C CA . PRO B 1 578 ? -26.297 26.766 11.781 1 92.88 578 PRO B CA 1
ATOM 11410 C C . PRO B 1 578 ? -26.547 27.75 12.93 1 92.88 578 PRO B C 1
ATOM 11412 O O . PRO B 1 578 ? -26.312 28.953 12.789 1 92.88 578 PRO B O 1
ATOM 11415 N N . GLU B 1 579 ? -27.078 27.219 13.977 1 93.94 579 GLU B N 1
ATOM 11416 C CA . GLU B 1 579 ? -27.297 27.969 15.219 1 93.94 579 GLU B CA 1
ATOM 11417 C C . GLU B 1 579 ? -26.297 27.547 16.297 1 93.94 579 GLU B C 1
ATOM 11419 O O . GLU B 1 579 ? -26.109 26.344 16.547 1 93.94 579 GLU B O 1
ATOM 11424 N N . ILE B 1 580 ? -25.688 28.578 16.875 1 97 580 ILE B N 1
ATOM 11425 C CA . ILE B 1 580 ? -24.766 28.281 17.953 1 97 580 ILE B CA 1
ATOM 11426 C C . ILE B 1 580 ? -25.531 28.094 19.266 1 97 580 ILE B C 1
ATOM 11428 O O . ILE B 1 580 ? -26.484 28.828 19.531 1 97 580 ILE B O 1
ATOM 11432 N N . PHE B 1 581 ? -25.234 27.094 20 1 97.38 581 PHE B N 1
ATOM 11433 C CA . PHE B 1 581 ? -25.797 26.859 21.328 1 97.38 581 PHE B CA 1
ATOM 11434 C C . PHE B 1 581 ? -24.703 26.578 22.344 1 97.38 581 PHE B C 1
ATOM 11436 O O . PHE B 1 581 ? -23.547 26.406 21.984 1 97.38 581 PHE B O 1
ATOM 11443 N N . ASN B 1 582 ? -25 26.703 23.594 1 97.56 582 ASN B N 1
ATOM 11444 C CA . ASN B 1 582 ? -24.078 26.359 24.656 1 97.56 582 ASN B CA 1
ATOM 11445 C C . ASN B 1 582 ? -24.766 25.594 25.781 1 97.56 582 ASN B C 1
ATOM 11447 O O . ASN B 1 582 ? -26 25.609 25.891 1 97.56 582 ASN B O 1
ATOM 11451 N N . PHE B 1 583 ? -24.062 24.828 26.5 1 97.44 583 PHE B N 1
ATOM 11452 C CA . PHE B 1 583 ? -24.531 24.094 27.672 1 97.44 583 PHE B CA 1
ATOM 11453 C C . PHE B 1 583 ? -23.359 23.797 28.609 1 97.44 583 PHE B C 1
ATOM 11455 O O . PHE B 1 583 ? -22.203 23.844 28.203 1 97.44 583 PHE B O 1
ATOM 11462 N N . THR B 1 584 ? -23.688 23.578 29.875 1 97 584 THR B N 1
ATOM 11463 C CA . THR B 1 584 ? -22.656 23.234 30.859 1 97 584 THR B CA 1
ATOM 11464 C C . THR B 1 584 ? -22.469 21.719 30.938 1 97 584 THR B C 1
ATOM 11466 O O . THR B 1 584 ? -23.422 21 31.25 1 97 584 THR B O 1
ATOM 11469 N N . GLY B 1 585 ? -21.297 21.344 30.656 1 94.81 585 GLY B N 1
ATOM 11470 C CA . GLY B 1 585 ? -21 19.922 30.734 1 94.81 585 GLY B CA 1
ATOM 11471 C C . GLY B 1 585 ? -20.922 19.406 32.156 1 94.81 585 GLY B C 1
ATOM 11472 O O . GLY B 1 585 ? -20.859 20.203 33.125 1 94.81 585 GLY B O 1
ATOM 11473 N N . LYS B 1 586 ? -20.812 18.109 32.281 1 93.94 586 LYS B N 1
ATOM 11474 C CA . LYS B 1 586 ? -20.656 17.484 33.594 1 93.94 586 LYS B CA 1
ATOM 11475 C C . LYS B 1 586 ? -19.328 17.859 34.25 1 93.94 586 LYS B C 1
ATOM 11477 O O . LYS B 1 586 ? -19.203 17.859 35.469 1 93.94 586 LYS B O 1
ATOM 11482 N N . SER B 1 587 ? -18.438 18.234 33.406 1 92.25 587 SER B N 1
ATOM 11483 C CA . SER B 1 587 ? -17.125 18.641 33.875 1 92.25 587 SER B CA 1
ATOM 11484 C C . SER B 1 587 ? -17.156 20.031 34.5 1 92.25 587 SER B C 1
ATOM 11486 O O . SER B 1 587 ? -16.219 20.438 35.188 1 92.25 587 SER B O 1
ATOM 11488 N N . GLY B 1 588 ? -18.156 20.766 34.219 1 94.25 588 GLY B N 1
ATOM 11489 C CA . GLY B 1 588 ? -18.281 22.125 34.75 1 94.25 588 GLY B CA 1
ATOM 11490 C C . GLY B 1 588 ? -17.969 23.188 33.719 1 94.25 588 GLY B C 1
ATOM 11491 O O . GLY B 1 588 ? -18.297 24.359 33.906 1 94.25 588 GLY B O 1
ATOM 11492 N N . PHE B 1 589 ? -17.469 22.781 32.625 1 95.12 589 PHE B N 1
ATOM 11493 C CA . PHE B 1 589 ? -17.125 23.766 31.578 1 95.12 589 PHE B CA 1
ATOM 11494 C C . PHE B 1 589 ? -18.344 24.078 30.719 1 95.12 589 PHE B C 1
ATOM 11496 O O . PHE B 1 589 ? -19.203 23.219 30.5 1 95.12 589 PHE B O 1
ATOM 11503 N N . GLU B 1 590 ? -18.359 25.281 30.234 1 96.31 590 GLU B N 1
ATOM 11504 C CA . GLU B 1 590 ? -19.328 25.641 29.188 1 96.31 590 GLU B CA 1
ATOM 11505 C C . GLU B 1 590 ? -18.859 25.172 27.828 1 96.31 590 GLU B C 1
ATOM 11507 O O . GLU B 1 590 ? -17.734 25.484 27.391 1 96.31 590 GLU B O 1
ATOM 11512 N N . LEU B 1 591 ? -19.688 24.328 27.234 1 96.88 591 LEU B N 1
ATOM 11513 C CA . LEU B 1 591 ? -19.375 23.844 25.906 1 96.88 591 LEU B CA 1
ATOM 11514 C C . LEU B 1 591 ? -20.234 24.547 24.844 1 96.88 591 LEU B C 1
ATOM 11516 O O . LEU B 1 591 ? -21.359 24.953 25.125 1 96.88 591 LEU B O 1
ATOM 11520 N N . TYR B 1 592 ? -19.656 24.75 23.703 1 97.75 592 TYR B N 1
ATOM 11521 C CA . TYR B 1 592 ? -20.359 25.391 22.594 1 97.75 592 TYR B CA 1
ATOM 11522 C C . TYR B 1 592 ? -20.547 24.406 21.438 1 97.75 592 TYR B C 1
ATOM 11524 O O . TYR B 1 592 ? -19.688 23.547 21.203 1 97.75 592 TYR B O 1
ATOM 11532 N N . GLY B 1 593 ? -21.672 24.484 20.766 1 97.62 593 GLY B N 1
ATOM 11533 C CA . GLY B 1 593 ? -21.953 23.672 19.594 1 97.62 593 GLY B CA 1
ATOM 11534 C C . GLY B 1 593 ? -22.703 24.406 18.5 1 97.62 593 GLY B C 1
ATOM 11535 O O . GLY B 1 593 ? -23.125 25.547 18.703 1 97.62 593 GLY B O 1
ATOM 11536 N N . MET B 1 594 ? -22.719 23.844 17.359 1 97.19 594 MET B N 1
ATOM 11537 C CA . MET B 1 594 ? -23.516 24.312 16.234 1 97.19 594 MET B CA 1
ATOM 11538 C C . MET B 1 594 ? -24.562 23.266 15.828 1 97.19 594 MET B C 1
ATOM 11540 O O . MET B 1 594 ? -24.25 22.062 15.766 1 97.19 594 MET B O 1
ATOM 11544 N N . LEU B 1 595 ? -25.766 23.75 15.664 1 97 595 LEU B N 1
ATOM 11545 C CA . LEU B 1 595 ? -26.859 22.875 15.258 1 97 595 LEU B CA 1
ATOM 11546 C C . LEU B 1 595 ? -27.391 23.281 13.875 1 97 595 LEU B C 1
ATOM 11548 O O . LEU B 1 595 ? -27.781 24.422 13.656 1 97 595 LEU B O 1
ATOM 11552 N N . TYR B 1 596 ? -27.234 22.375 12.93 1 95.88 596 TYR B N 1
ATOM 11553 C CA . TYR B 1 596 ? -27.938 22.5 11.648 1 95.88 596 TYR B CA 1
ATOM 11554 C C . TYR B 1 596 ? -29.281 21.797 11.695 1 95.88 596 TYR B C 1
ATOM 11556 O O . TYR B 1 596 ? -29.344 20.562 11.797 1 95.88 596 TYR B O 1
ATOM 11564 N N . LYS B 1 597 ? -30.344 22.547 11.703 1 94.31 597 LYS B N 1
ATOM 11565 C CA . LYS B 1 597 ? -31.688 21.969 11.656 1 94.31 597 LYS B CA 1
ATOM 11566 C C . LYS B 1 597 ? -32.031 21.516 10.25 1 94.31 597 LYS B C 1
ATOM 11568 O O . LYS B 1 597 ? -31.562 22.078 9.266 1 94.31 597 LYS B O 1
ATOM 11573 N N . PRO B 1 598 ? -32.844 20.438 10.188 1 93.81 598 PRO B N 1
ATOM 11574 C CA . PRO B 1 598 ? -33.312 20.047 8.852 1 93.81 598 PRO B CA 1
ATOM 11575 C C . PRO B 1 598 ? -34.062 21.156 8.141 1 93.81 598 PRO B C 1
ATOM 11577 O O . PRO B 1 598 ? -34.844 21.875 8.766 1 93.81 598 PRO B O 1
ATOM 11580 N N . ASN B 1 599 ? -33.781 21.328 6.867 1 88 599 ASN B N 1
ATOM 11581 C CA . ASN B 1 599 ? -34.438 22.359 6.105 1 88 599 ASN B CA 1
ATOM 11582 C C . ASN B 1 599 ? -35.969 22.156 6.082 1 88 599 ASN B C 1
ATOM 11584 O O . ASN B 1 599 ? -36.719 23.109 6.129 1 88 599 ASN B O 1
ATOM 11588 N N . HIS B 1 600 ? -36.344 20.875 5.977 1 85.81 600 HIS B N 1
ATOM 11589 C CA . HIS B 1 600 ? -37.75 20.547 5.996 1 85.81 600 HIS B CA 1
ATOM 11590 C C . HIS B 1 600 ? -38.125 19.75 7.246 1 85.81 600 HIS B C 1
ATOM 11592 O O . HIS B 1 600 ? -38.375 18.547 7.164 1 85.81 600 HIS B O 1
ATOM 11598 N N . LEU B 1 601 ? -38.219 20.562 8.289 1 89.19 601 LEU B N 1
ATOM 11599 C CA . LEU B 1 601 ? -38.594 19.922 9.547 1 89.19 601 LEU B CA 1
ATOM 11600 C C . LEU B 1 601 ? -40.062 19.484 9.516 1 89.19 601 LEU B C 1
ATOM 11602 O O . LEU B 1 601 ? -40.969 20.281 9.203 1 89.19 601 LEU B O 1
ATOM 11606 N N . VAL B 1 602 ? -40.25 18.203 9.766 1 86.44 602 VAL B N 1
ATOM 11607 C CA . VAL B 1 602 ? -41.625 17.672 9.828 1 86.44 602 VAL B CA 1
ATOM 11608 C C . VAL B 1 602 ? -42.062 17.531 11.289 1 86.44 602 VAL B C 1
ATOM 11610 O O . VAL B 1 602 ? -41.469 16.766 12.055 1 86.44 602 VAL B O 1
ATOM 11613 N N . PRO B 1 603 ? -43.062 18.328 11.609 1 84.5 603 PRO B N 1
ATOM 11614 C CA . PRO B 1 603 ? -43.5 18.297 13.008 1 84.5 603 PRO B CA 1
ATOM 11615 C C . PRO B 1 603 ? -43.906 16.891 13.461 1 84.5 603 PRO B C 1
ATOM 11617 O O . PRO B 1 603 ? -44.594 16.172 12.711 1 84.5 603 PRO B O 1
ATOM 11620 N N . GLY B 1 604 ? -43.438 16.516 14.562 1 86.44 604 GLY B N 1
ATOM 11621 C CA . GLY B 1 604 ? -43.812 15.25 15.156 1 86.44 604 GLY B CA 1
ATOM 11622 C C . GLY B 1 604 ? -42.938 14.094 14.703 1 86.44 604 GLY B C 1
ATOM 11623 O O . GLY B 1 604 ? -43.062 12.977 15.211 1 86.44 604 GLY B O 1
ATOM 11624 N N . ARG B 1 605 ? -42.125 14.406 13.773 1 91.69 605 ARG B N 1
ATOM 11625 C CA . ARG B 1 605 ? -41.219 13.352 13.297 1 91.69 605 ARG B CA 1
ATOM 11626 C C . ARG B 1 605 ? -39.812 13.555 13.797 1 91.69 605 ARG B C 1
ATOM 11628 O O . ARG B 1 605 ? -39.344 14.688 13.93 1 91.69 605 ARG B O 1
ATOM 11635 N N . LYS B 1 606 ? -39.188 12.414 14.086 1 94.81 606 LYS B N 1
ATOM 11636 C CA . LYS B 1 606 ? -37.781 12.453 14.547 1 94.81 606 LYS B CA 1
ATOM 11637 C C . LYS B 1 606 ? -36.812 12.227 13.391 1 94.81 606 LYS B C 1
ATOM 11639 O O . LYS B 1 606 ? -36.969 11.273 12.625 1 94.81 606 LYS B O 1
ATOM 11644 N N . HIS B 1 607 ? -35.906 13.102 13.266 1 96.5 607 HIS B N 1
ATOM 11645 C CA . HIS B 1 607 ? -34.938 13.07 12.164 1 96.5 607 HIS B CA 1
ATOM 11646 C C . HIS B 1 607 ? -33.656 12.391 12.586 1 96.5 607 HIS B C 1
ATOM 11648 O O . HIS B 1 607 ? -33.188 12.562 13.719 1 96.5 607 HIS B O 1
ATOM 11654 N N . PRO B 1 608 ? -33.031 11.57 11.664 1 97.12 608 PRO B N 1
ATOM 11655 C CA . PRO B 1 608 ? -31.703 11.047 11.992 1 97.12 608 PRO B CA 1
ATOM 11656 C C . PRO B 1 608 ? -30.672 12.148 12.227 1 97.12 608 PRO B C 1
ATOM 11658 O O . PRO B 1 608 ? -30.797 13.242 11.672 1 97.12 608 PRO B O 1
ATOM 11661 N N . THR B 1 609 ? -29.719 11.82 13.039 1 98.06 609 THR B N 1
ATOM 11662 C CA . THR B 1 609 ? -28.781 12.844 13.484 1 98.06 609 THR B CA 1
ATOM 11663 C C . THR B 1 609 ? -27.344 12.445 13.141 1 98.06 609 THR B C 1
ATOM 11665 O O . THR B 1 609 ? -26.969 11.281 13.289 1 98.06 609 THR B O 1
ATOM 11668 N N . VAL B 1 610 ? -26.609 13.375 12.602 1 98.38 610 VAL B N 1
ATOM 11669 C CA . VAL B 1 610 ? -25.188 13.18 12.336 1 98.38 610 VAL B CA 1
ATOM 11670 C C . VAL B 1 610 ? -24.359 14.086 13.242 1 98.38 610 VAL B C 1
ATOM 11672 O O . VAL B 1 610 ? -24.5 15.312 13.203 1 98.38 610 VAL B O 1
ATOM 11675 N N . VAL B 1 611 ? -23.547 13.516 14.078 1 98.44 611 VAL B N 1
ATOM 11676 C CA . VAL B 1 611 ? -22.578 14.25 14.883 1 98.44 611 VAL B CA 1
ATOM 11677 C C . VAL B 1 611 ? -21.25 14.344 14.141 1 98.44 611 VAL B C 1
ATOM 11679 O O . VAL B 1 611 ? -20.547 13.344 13.969 1 98.44 611 VAL B O 1
ATOM 11682 N N . PHE B 1 612 ? -20.953 15.539 13.68 1 97.94 612 PHE B N 1
ATOM 11683 C CA . PHE B 1 612 ? -19.672 15.789 13.055 1 97.94 612 PHE B CA 1
ATOM 11684 C C . PHE B 1 612 ? -18.625 16.203 14.094 1 97.94 612 PHE B C 1
ATOM 11686 O O . PHE B 1 612 ? -18.797 17.203 14.789 1 97.94 612 PHE B O 1
ATOM 11693 N N . VAL B 1 613 ? -17.453 15.422 14.141 1 96.69 613 VAL B N 1
ATOM 11694 C CA . VAL B 1 613 ? -16.578 15.633 15.281 1 96.69 613 VAL B CA 1
ATOM 11695 C C . VAL B 1 613 ? -15.125 15.742 14.797 1 96.69 613 VAL B C 1
ATOM 11697 O O . VAL B 1 613 ? -14.727 15.062 13.852 1 96.69 613 VAL B O 1
ATOM 11700 N N . TYR B 1 614 ? -14.398 16.656 15.289 1 94.31 614 TYR B N 1
ATOM 11701 C CA . TYR B 1 614 ? -12.945 16.609 15.312 1 94.31 614 TYR B CA 1
ATOM 11702 C C . TYR B 1 614 ? -12.43 16.172 16.688 1 94.31 614 TYR B C 1
ATOM 11704 O O . TYR B 1 614 ? -11.883 15.078 16.828 1 94.31 614 TYR B O 1
ATOM 11712 N N . GLY B 1 615 ? -12.719 16.922 17.719 1 86.69 615 GLY B N 1
ATOM 11713 C CA . GLY B 1 615 ? -12.523 16.547 19.109 1 86.69 615 GLY B CA 1
ATOM 11714 C C . GLY B 1 615 ? -11.07 16.625 19.547 1 86.69 615 GLY B C 1
ATOM 11715 O O . GLY B 1 615 ? -10.766 16.453 20.734 1 86.69 615 GLY B O 1
ATOM 11716 N N . GLY B 1 616 ? -10.133 16.938 18.656 1 87.06 616 GLY B N 1
ATOM 11717 C CA . GLY B 1 616 ? -8.719 16.938 19 1 87.06 616 GLY B CA 1
ATOM 11718 C C . GLY B 1 616 ? -8.203 18.328 19.359 1 87.06 616 GLY B C 1
ATOM 11719 O O . GLY B 1 616 ? -8.945 19.312 19.281 1 87.06 616 GLY B O 1
ATOM 11720 N N . PRO B 1 617 ? -6.977 18.312 19.766 1 89.88 617 PRO B N 1
ATOM 11721 C CA . PRO B 1 617 ? -6.359 19.578 20.172 1 89.88 617 PRO B CA 1
ATOM 11722 C C . PRO B 1 617 ? -6.07 20.484 18.984 1 89.88 617 PRO B C 1
ATOM 11724 O O . PRO B 1 617 ? -6.078 20.047 17.828 1 89.88 617 PRO B O 1
ATOM 11727 N N . GLN B 1 618 ? -6.027 21.766 19.172 1 89.12 618 GLN B N 1
ATOM 11728 C CA . GLN B 1 618 ? -5.547 22.797 18.266 1 89.12 618 GLN B CA 1
ATOM 11729 C C . GLN B 1 618 ? -6.617 23.188 17.25 1 89.12 618 GLN B C 1
ATOM 11731 O O . GLN B 1 618 ? -6.375 24.016 16.359 1 89.12 618 GLN B O 1
ATOM 11736 N N . VAL B 1 619 ? -7.773 22.547 17.344 1 92.19 619 VAL B N 1
ATOM 11737 C CA . VAL B 1 619 ? -8.797 22.828 16.328 1 92.19 619 VAL B CA 1
ATOM 11738 C C . VAL B 1 619 ? -10.07 23.312 17.016 1 92.19 619 VAL B C 1
ATOM 11740 O O . VAL B 1 619 ? -10.469 22.766 18.047 1 92.19 619 VAL B O 1
ATOM 11743 N N . GLN B 1 620 ? -10.617 24.359 16.594 1 94 620 GLN B N 1
ATOM 11744 C CA . GLN B 1 620 ? -11.938 24.844 16.969 1 94 620 GLN B CA 1
ATOM 11745 C C . GLN B 1 620 ? -12.867 24.891 15.766 1 94 620 GLN B C 1
ATOM 11747 O O . GLN B 1 620 ? -12.562 25.531 14.758 1 94 620 GLN B O 1
ATOM 11752 N N . LEU B 1 621 ? -13.969 24.172 15.859 1 95.12 621 LEU B N 1
ATOM 11753 C CA . LEU B 1 621 ? -14.938 24.125 14.766 1 95.12 621 LEU B CA 1
ATOM 11754 C C . LEU B 1 621 ? -16.062 25.125 14.984 1 95.12 621 LEU B C 1
ATOM 11756 O O . LEU B 1 621 ? -16.594 25.688 14.016 1 95.12 621 LEU B O 1
ATOM 11760 N N . VAL B 1 622 ? -16.391 25.375 16.219 1 97.06 622 VAL B N 1
ATOM 11761 C CA . VAL B 1 622 ? -17.547 26.203 16.547 1 97.06 622 VAL B CA 1
ATOM 11762 C C . VAL B 1 622 ? -17.078 27.641 16.781 1 97.06 622 VAL B C 1
ATOM 11764 O O . VAL B 1 622 ? -16.438 27.953 17.781 1 97.06 622 VAL B O 1
ATOM 11767 N N . ASN B 1 623 ? -17.344 28.5 15.883 1 95.62 623 ASN B N 1
ATOM 11768 C CA . ASN B 1 623 ? -17.047 29.922 15.953 1 95.62 623 ASN B CA 1
ATOM 11769 C C . ASN B 1 623 ? -18 30.734 15.055 1 95.62 623 ASN B C 1
ATOM 11771 O O . ASN B 1 623 ? -18.75 30.156 14.266 1 95.62 623 ASN B O 1
ATOM 11775 N N . ASN B 1 624 ? -18.031 31.969 15.305 1 96.19 624 ASN B N 1
ATOM 11776 C CA . ASN B 1 624 ? -18.891 32.875 14.531 1 96.19 624 ASN B CA 1
ATOM 11777 C C . ASN B 1 624 ? -18.203 33.344 13.266 1 96.19 624 ASN B C 1
ATOM 11779 O O . ASN B 1 624 ? -17.891 34.531 13.133 1 96.19 624 ASN B O 1
ATOM 11783 N N . SER B 1 625 ? -17.938 32.5 12.383 1 93.06 625 SER B N 1
ATOM 11784 C CA . SER B 1 625 ? -17.344 32.781 11.078 1 93.06 625 SER B CA 1
ATOM 11785 C C . SER B 1 625 ? -18.094 32.031 9.969 1 93.06 625 SER B C 1
ATOM 11787 O O . SER B 1 625 ? -18.75 31.031 10.227 1 93.06 625 SER B O 1
ATOM 11789 N N . TYR B 1 626 ? -17.938 32.469 8.805 1 88.31 626 TYR B N 1
ATOM 11790 C CA . TYR B 1 626 ? -18.609 31.875 7.66 1 88.31 626 TYR B CA 1
ATOM 11791 C C . TYR B 1 626 ? -18.047 30.5 7.359 1 88.31 626 TYR B C 1
ATOM 11793 O O . TYR B 1 626 ? -16.828 30.328 7.27 1 88.31 626 TYR B O 1
ATOM 11801 N N . LYS B 1 627 ? -18.844 29.359 7.301 1 82.62 627 LYS B N 1
ATOM 11802 C CA . LYS B 1 627 ? -18.391 27.969 7.113 1 82.62 627 LYS B CA 1
ATOM 11803 C C . LYS B 1 627 ? -18.266 27.641 5.633 1 82.62 627 LYS B C 1
ATOM 11805 O O . LYS B 1 627 ? -17.688 26.609 5.273 1 82.62 627 LYS B O 1
ATOM 11810 N N . GLY B 1 628 ? -18.234 28.359 4.75 1 74.62 628 GLY B N 1
ATOM 11811 C CA . GLY B 1 628 ? -18.078 28.266 3.309 1 74.62 628 GLY B CA 1
ATOM 11812 C C . GLY B 1 628 ? -18.062 26.844 2.795 1 74.62 628 GLY B C 1
ATOM 11813 O O . GLY B 1 628 ? -18.797 25.984 3.303 1 74.62 628 GLY B O 1
ATOM 11814 N N . VAL B 1 629 ? -17.172 26.484 1.829 1 69.25 629 VAL B N 1
ATOM 11815 C CA . VAL B 1 629 ? -17.141 25.25 1.061 1 69.25 629 VAL B CA 1
ATOM 11816 C C . VAL B 1 629 ? -16.594 24.109 1.932 1 69.25 629 VAL B C 1
ATOM 11818 O O . VAL B 1 629 ? -16.984 22.953 1.771 1 69.25 629 VAL B O 1
ATOM 11821 N N . LYS B 1 630 ? -15.898 24.391 2.848 1 75.44 630 LYS B N 1
ATOM 11822 C CA . LYS B 1 630 ? -15.266 23.375 3.689 1 75.44 630 LYS B CA 1
ATOM 11823 C C . LYS B 1 630 ? -16.312 22.578 4.465 1 75.44 630 LYS B C 1
ATOM 11825 O O . LYS B 1 630 ? -16.109 21.391 4.75 1 75.44 630 LYS B O 1
ATOM 11830 N N . TYR B 1 631 ? -17.453 23.266 4.785 1 84.5 631 TYR B N 1
ATOM 11831 C CA . TYR B 1 631 ? -18.469 22.594 5.598 1 84.5 631 TYR B CA 1
ATOM 11832 C C . TYR B 1 631 ? -19.766 22.453 4.832 1 84.5 631 TYR B C 1
ATOM 11834 O O . TYR B 1 631 ? -20.844 22.344 5.434 1 84.5 631 TYR B O 1
ATOM 11842 N N . LEU B 1 632 ? -19.625 22.5 3.533 1 86.19 632 LEU B N 1
ATOM 11843 C CA . LEU B 1 632 ? -20.781 22.359 2.656 1 86.19 632 LEU B CA 1
ATOM 11844 C C . LEU B 1 632 ? -21.516 21.047 2.926 1 86.19 632 LEU B C 1
ATOM 11846 O O . LEU B 1 632 ? -22.734 20.984 2.814 1 86.19 632 LEU B O 1
ATOM 11850 N N . ARG B 1 633 ? -20.812 20.078 3.262 1 91.12 633 ARG B N 1
ATOM 11851 C CA . ARG B 1 633 ? -21.391 18.766 3.549 1 91.12 633 ARG B CA 1
ATOM 11852 C C . ARG B 1 633 ? -22.438 18.859 4.664 1 91.12 633 ARG B C 1
ATOM 11854 O O . ARG B 1 633 ? -23.469 18.203 4.609 1 91.12 633 ARG B O 1
ATOM 11861 N N . LEU B 1 634 ? -22.125 19.625 5.68 1 94.38 634 LEU B N 1
ATOM 11862 C CA . LEU B 1 634 ? -23.031 19.734 6.82 1 94.38 634 LEU B CA 1
ATOM 11863 C C . LEU B 1 634 ? -24.359 20.375 6.406 1 94.38 634 LEU B C 1
ATOM 11865 O O . LEU B 1 634 ? -25.422 19.906 6.809 1 94.38 634 LEU B O 1
ATOM 11869 N N . SER B 1 635 ? -24.219 21.344 5.555 1 90.69 635 SER B N 1
ATOM 11870 C CA . SER B 1 635 ? -25.422 21.984 5.043 1 90.69 635 SER B CA 1
ATOM 11871 C C . SER B 1 635 ? -26.188 21.047 4.121 1 90.69 635 SER B C 1
ATOM 11873 O O . SER B 1 635 ? -27.422 21.047 4.105 1 90.69 635 SER B O 1
ATOM 11875 N N . THR B 1 636 ? -25.5 20.328 3.348 1 92 636 THR B N 1
ATOM 11876 C CA . THR B 1 636 ? -26.125 19.359 2.451 1 92 636 THR B CA 1
ATOM 11877 C C . THR B 1 636 ? -26.891 18.297 3.244 1 92 636 THR B C 1
ATOM 11879 O O . THR B 1 636 ? -28 17.922 2.883 1 92 636 THR B O 1
ATOM 11882 N N . LEU B 1 637 ? -26.328 17.828 4.273 1 95.25 637 LEU B N 1
ATOM 11883 C CA . LEU B 1 637 ? -27 16.844 5.129 1 95.25 637 LEU B CA 1
ATOM 11884 C C . LEU B 1 637 ? -28.281 17.422 5.711 1 95.25 637 LEU B C 1
ATOM 11886 O O . LEU B 1 637 ? -29.312 16.75 5.734 1 95.25 637 LEU B O 1
ATOM 11890 N N . ALA B 1 638 ? -28.188 18.641 6.152 1 94.06 638 ALA B N 1
ATOM 11891 C CA . ALA B 1 638 ? -29.375 19.297 6.688 1 94.06 638 ALA B CA 1
ATOM 11892 C C . ALA B 1 638 ? -30.453 19.422 5.617 1 94.06 638 ALA B C 1
ATOM 11894 O O . ALA B 1 638 ? -31.641 19.266 5.906 1 94.06 638 ALA B O 1
ATOM 11895 N N . SER B 1 639 ? -30.016 19.703 4.418 1 91.62 639 SER B N 1
ATOM 11896 C CA . SER B 1 639 ? -30.969 19.844 3.316 1 91.62 639 SER B CA 1
ATOM 11897 C C . SER B 1 639 ? -31.641 18.516 2.988 1 91.62 639 SER B C 1
ATOM 11899 O O . SER B 1 639 ? -32.75 18.5 2.449 1 91.62 639 SER B O 1
ATOM 11901 N N . LEU B 1 640 ? -31.031 17.469 3.336 1 93.88 640 LEU B N 1
ATOM 11902 C CA . LEU B 1 640 ? -31.578 16.141 3.049 1 93.88 640 LEU B CA 1
ATOM 11903 C C . LEU B 1 640 ? -32.438 15.641 4.199 1 93.88 640 LEU B C 1
ATOM 11905 O O . LEU B 1 640 ? -33.062 14.57 4.109 1 93.88 640 LEU B O 1
ATOM 11909 N N . GLY B 1 641 ? -32.438 16.406 5.281 1 94.25 641 GLY B N 1
ATOM 11910 C CA . GLY B 1 641 ? -33.375 16.078 6.355 1 94.25 641 GLY B CA 1
ATOM 11911 C C . GLY B 1 641 ? -32.688 15.578 7.609 1 94.25 641 GLY B C 1
ATOM 11912 O O . GLY B 1 641 ? -33.344 15.156 8.562 1 94.25 641 GLY B O 1
ATOM 11913 N N . TYR B 1 642 ? -31.375 15.648 7.66 1 96.69 642 TYR B N 1
ATOM 11914 C CA . TYR B 1 642 ? -30.641 15.227 8.844 1 96.69 642 TYR B CA 1
ATOM 11915 C C . TYR B 1 642 ? -30.5 16.375 9.836 1 96.69 642 TYR B C 1
ATOM 11917 O O . TYR B 1 642 ? -30.438 17.547 9.438 1 96.69 642 TYR B O 1
ATOM 11925 N N . VAL B 1 643 ? -30.469 16.016 11.07 1 96.75 643 VAL B N 1
ATOM 11926 C CA . VAL B 1 643 ? -29.953 16.938 12.086 1 96.75 643 VAL B CA 1
ATOM 11927 C C . VAL B 1 643 ? -28.422 16.828 12.148 1 96.75 643 VAL B C 1
ATOM 11929 O O . VAL B 1 643 ? -27.875 15.727 12.195 1 96.75 643 VAL B O 1
ATOM 11932 N N . VAL B 1 644 ? -27.781 17.938 12.047 1 97.75 644 VAL B N 1
ATOM 11933 C CA . VAL B 1 644 ? -26.328 17.891 12.117 1 97.75 644 VAL B CA 1
ATOM 11934 C C . VAL B 1 644 ? -25.859 18.672 13.344 1 97.75 644 VAL B C 1
ATOM 11936 O O . VAL B 1 644 ? -26.25 19.828 13.555 1 97.75 644 VAL B O 1
ATOM 11939 N N . LEU B 1 645 ? -25.031 17.984 14.102 1 97.94 645 LEU B N 1
ATOM 11940 C CA . LEU B 1 645 ? -24.531 18.562 15.352 1 97.94 645 LEU B CA 1
ATOM 11941 C C . LEU B 1 645 ? -23.016 18.625 15.344 1 97.94 645 LEU B C 1
ATOM 11943 O O . LEU B 1 645 ? -22.344 17.641 15 1 97.94 645 LEU B O 1
ATOM 11947 N N . VAL B 1 646 ? -22.453 19.797 15.641 1 97.69 646 VAL B N 1
ATOM 11948 C CA . VAL B 1 646 ? -21.031 20.016 15.836 1 97.69 646 VAL B CA 1
ATOM 11949 C C . VAL B 1 646 ? -20.766 20.547 17.234 1 97.69 646 VAL B C 1
ATOM 11951 O O . VAL B 1 646 ? -21.359 21.562 17.641 1 97.69 646 VAL B O 1
ATOM 11954 N N . ILE B 1 647 ? -19.875 19.875 18.016 1 97.25 647 ILE B N 1
ATOM 11955 C CA . ILE B 1 647 ? -19.609 20.312 19.391 1 97.25 647 ILE B CA 1
ATOM 11956 C C . ILE B 1 647 ? -18.094 20.406 19.609 1 97.25 647 ILE B C 1
ATOM 11958 O O . ILE B 1 647 ? -17.344 19.484 19.266 1 97.25 647 ILE B O 1
ATOM 11962 N N . ASP B 1 648 ? -17.672 21.547 20.078 1 96.75 648 ASP B N 1
ATOM 11963 C CA . ASP B 1 648 ? -16.297 21.672 20.562 1 96.75 648 ASP B CA 1
ATOM 11964 C C . ASP B 1 648 ? -16.219 21.312 22.047 1 96.75 648 ASP B C 1
ATOM 11966 O O . ASP B 1 648 ? -16.594 22.109 22.906 1 96.75 648 ASP B O 1
ATOM 11970 N N . GLY B 1 649 ? -15.789 20.109 22.266 1 94.25 649 GLY B N 1
ATOM 11971 C CA . GLY B 1 649 ? -15.594 19.656 23.641 1 94.25 649 GLY B CA 1
ATOM 11972 C C . GLY B 1 649 ? -14.227 20 24.188 1 94.25 649 GLY B C 1
ATOM 11973 O O . GLY B 1 649 ? -13.461 20.734 23.562 1 94.25 649 GLY B O 1
ATOM 11974 N N . ARG B 1 650 ? -14.039 19.594 25.516 1 93.81 650 ARG B N 1
ATOM 11975 C CA . ARG B 1 650 ? -12.711 19.719 26.109 1 93.81 650 ARG B CA 1
ATOM 11976 C C . ARG B 1 650 ? -11.633 19.203 25.156 1 93.81 650 ARG B C 1
ATOM 11978 O O . ARG B 1 650 ? -11.891 18.281 24.375 1 93.81 650 ARG B O 1
ATOM 11985 N N . GLY B 1 651 ? -10.438 19.844 25.141 1 93.62 651 GLY B N 1
ATOM 11986 C CA . GLY B 1 651 ? -9.359 19.516 24.234 1 93.62 651 GLY B CA 1
ATOM 11987 C C . GLY B 1 651 ? -9.219 20.5 23.094 1 93.62 651 GLY B C 1
ATOM 11988 O O . GLY B 1 651 ? -8.141 20.609 22.484 1 93.62 651 GLY B O 1
ATOM 11989 N N . SER B 1 652 ? -10.312 21.141 22.75 1 93.19 652 SER B N 1
ATOM 11990 C CA . SER B 1 652 ? -10.258 22.141 21.672 1 93.19 652 SER B CA 1
ATOM 11991 C C . SER B 1 652 ? -9.484 23.375 22.094 1 93.19 652 SER B C 1
ATOM 11993 O O . SER B 1 652 ? -9.297 23.625 23.297 1 93.19 652 SER B O 1
ATOM 11995 N N . CYS B 1 653 ? -9.125 24.172 21.156 1 91.62 653 CYS B N 1
ATOM 11996 C CA . CYS B 1 653 ? -8.234 25.281 21.453 1 91.62 653 CYS B CA 1
ATOM 11997 C C . CYS B 1 653 ? -9.031 26.562 21.719 1 91.62 653 CYS B C 1
ATOM 11999 O O . CYS B 1 653 ? -10.258 26.562 21.594 1 91.62 653 CYS B O 1
ATOM 12001 N N . GLN B 1 654 ? -8.398 27.562 22.266 1 92.38 654 GLN B N 1
ATOM 12002 C CA . GLN B 1 654 ? -8.859 28.922 22.5 1 92.38 654 GLN B CA 1
ATOM 12003 C C . GLN B 1 654 ? -9.836 28.984 23.672 1 92.38 654 GLN B C 1
ATOM 12005 O O . GLN B 1 654 ? -10.781 29.766 23.672 1 92.38 654 GLN B O 1
ATOM 12010 N N . ARG B 1 655 ? -9.719 28.062 24.578 1 94.81 655 ARG B N 1
ATOM 12011 C CA . ARG B 1 655 ? -10.555 28 25.766 1 94.81 655 ARG B CA 1
ATOM 12012 C C . ARG B 1 655 ? -9.703 27.906 27.031 1 94.81 655 ARG B C 1
ATOM 12014 O O . ARG B 1 655 ? -10.227 27.641 28.125 1 94.81 655 ARG B O 1
ATOM 12021 N N . GLY B 1 656 ? -8.406 28.125 26.859 1 94.69 656 GLY B N 1
ATOM 12022 C CA . GLY B 1 656 ? -7.492 28.016 27.984 1 94.69 656 GLY B CA 1
ATOM 12023 C C . GLY B 1 656 ? -6.852 26.641 28.094 1 94.69 656 GLY B C 1
ATOM 12024 O O . GLY B 1 656 ? -7.379 25.656 27.562 1 94.69 656 GLY B O 1
ATOM 12025 N N . LEU B 1 657 ? -5.797 26.562 28.828 1 95 657 LEU B N 1
ATOM 12026 C CA . LEU B 1 657 ? -4.969 25.359 28.922 1 95 657 LEU B CA 1
ATOM 12027 C C . LEU B 1 657 ? -5.684 24.25 29.688 1 95 657 LEU B C 1
ATOM 12029 O O . LEU B 1 657 ? -5.508 23.078 29.375 1 95 657 LEU B O 1
ATOM 12033 N N . LYS B 1 658 ? -6.402 24.641 30.719 1 94.56 658 LYS B N 1
ATOM 12034 C CA . LYS B 1 658 ? -7.129 23.625 31.484 1 94.56 658 LYS B CA 1
ATOM 12035 C C . LYS B 1 658 ? -8.172 22.922 30.625 1 94.56 658 LYS B C 1
ATOM 12037 O O . LYS B 1 658 ? -8.359 21.703 30.734 1 94.56 658 LYS B O 1
ATOM 12042 N N . PHE B 1 659 ? -8.883 23.625 29.812 1 95.06 659 PHE B N 1
ATOM 12043 C CA . PHE B 1 659 ? -9.867 23.078 28.891 1 95.06 659 PHE B CA 1
ATOM 12044 C C . PHE B 1 659 ? -9.195 22.203 27.844 1 95.06 659 PHE B C 1
ATOM 12046 O O . PHE B 1 659 ? -9.641 21.094 27.578 1 95.06 659 PHE B O 1
ATOM 12053 N N . GLU B 1 660 ? -8.125 22.719 27.297 1 94.31 660 GLU B N 1
ATOM 12054 C CA . GLU B 1 660 ? -7.387 21.984 26.266 1 94.31 660 GLU B CA 1
ATOM 12055 C C . GLU B 1 660 ? -6.699 20.75 26.859 1 94.31 660 GLU B C 1
ATOM 12057 O O . GLU B 1 660 ? -6.609 19.719 26.188 1 94.31 660 GLU B O 1
ATOM 12062 N N . GLY B 1 661 ? -6.207 20.906 28.094 1 94.44 661 GLY B N 1
ATOM 12063 C CA . GLY B 1 661 ? -5.395 19.891 28.734 1 94.44 661 GLY B CA 1
ATOM 12064 C C . GLY B 1 661 ? -6.191 18.672 29.172 1 94.44 661 GLY B C 1
ATOM 12065 O O . GLY B 1 661 ? -5.621 17.672 29.625 1 94.44 661 GLY B O 1
ATOM 12066 N N . ALA B 1 662 ? -7.523 18.672 28.938 1 93 662 ALA B N 1
ATOM 12067 C CA . ALA B 1 662 ? -8.375 17.547 29.328 1 93 662 ALA B CA 1
ATOM 12068 C C . ALA B 1 662 ? -8.008 16.281 28.578 1 93 662 ALA B C 1
ATOM 12070 O O . ALA B 1 662 ? -8.258 15.164 29.047 1 93 662 ALA B O 1
ATOM 12071 N N . VAL B 1 663 ? -7.336 16.406 27.422 1 93.38 663 VAL B N 1
ATOM 12072 C CA . VAL B 1 663 ? -7.031 15.25 26.578 1 93.38 663 VAL B CA 1
ATOM 12073 C C . VAL B 1 663 ? -5.652 14.703 26.922 1 93.38 663 VAL B C 1
ATOM 12075 O O . VAL B 1 663 ? -5.234 13.664 26.406 1 93.38 663 VAL B O 1
ATOM 12078 N N . LYS B 1 664 ? -4.934 15.383 27.844 1 94.81 664 LYS B N 1
ATOM 12079 C CA . LYS B 1 664 ? -3.598 14.922 28.219 1 94.81 664 LYS B CA 1
ATOM 12080 C C . LYS B 1 664 ? -3.643 13.508 28.781 1 94.81 664 LYS B C 1
ATOM 12082 O O . LYS B 1 664 ? -4.402 13.219 29.719 1 94.81 664 LYS B O 1
ATOM 12087 N N . ASP B 1 665 ? -2.926 12.578 28.156 1 92.56 665 ASP B N 1
ATOM 12088 C CA . ASP B 1 665 ? -2.764 11.18 28.547 1 92.56 665 ASP B CA 1
ATOM 12089 C C . ASP B 1 665 ? -4.078 10.414 28.391 1 92.56 665 ASP B C 1
ATOM 12091 O O . ASP B 1 665 ? -4.168 9.25 28.781 1 92.56 665 ASP B O 1
ATOM 12095 N N . LYS B 1 666 ? -5.164 11.078 27.984 1 89.62 666 LYS B N 1
ATOM 12096 C CA . LYS B 1 666 ? -6.484 10.484 27.828 1 89.62 666 LYS B CA 1
ATOM 12097 C C . LYS B 1 666 ? -7.203 11.062 26.609 1 89.62 666 LYS B C 1
ATOM 12099 O O . LYS B 1 666 ? -8.242 11.711 26.734 1 89.62 666 LYS B O 1
ATOM 12104 N N . MET B 1 667 ? -6.879 10.688 25.5 1 92.62 667 MET B N 1
ATOM 12105 C CA . MET B 1 667 ? -7.305 11.336 24.266 1 92.62 667 MET B CA 1
ATOM 12106 C C . MET B 1 667 ? -8.734 10.93 23.906 1 92.62 667 MET B C 1
ATOM 12108 O O . MET B 1 667 ? -9.383 11.594 23.094 1 92.62 667 MET B O 1
ATOM 12112 N N . VAL B 1 668 ? -9.352 9.906 24.578 1 90.81 668 VAL B N 1
ATOM 12113 C CA . VAL B 1 668 ? -10.68 9.406 24.234 1 90.81 668 VAL B CA 1
ATOM 12114 C C . VAL B 1 668 ? -11.734 10.117 25.078 1 90.81 668 VAL B C 1
ATOM 12116 O O . VAL B 1 668 ? -12.914 10.125 24.719 1 90.81 668 VAL B O 1
ATOM 12119 N N . THR B 1 669 ? -11.398 10.758 26.188 1 84.69 669 THR B N 1
ATOM 12120 C CA . THR B 1 669 ? -12.297 11.297 27.203 1 84.69 669 THR B CA 1
ATOM 12121 C C . THR B 1 669 ? -13.203 12.367 26.594 1 84.69 669 THR B C 1
ATOM 12123 O O . THR B 1 669 ? -14.328 12.57 27.062 1 84.69 669 THR B O 1
ATOM 12126 N N . VAL B 1 670 ? -12.859 12.906 25.562 1 88.19 670 VAL B N 1
ATOM 12127 C CA . VAL B 1 670 ? -13.602 14.023 24.969 1 88.19 670 VAL B CA 1
ATOM 12128 C C . VAL B 1 670 ? -14.844 13.492 24.25 1 88.19 670 VAL B C 1
ATOM 12130 O O . VAL B 1 670 ? -15.75 14.258 23.922 1 88.19 670 VAL B O 1
ATOM 12133 N N . LEU B 1 671 ? -14.891 12.227 24.062 1 93.88 671 LEU B N 1
ATOM 12134 C CA . LEU B 1 671 ? -16.062 11.594 23.469 1 93.88 671 LEU B CA 1
ATOM 12135 C C . LEU B 1 671 ? -17.297 11.828 24.328 1 93.88 671 LEU B C 1
ATOM 12137 O O . LEU B 1 671 ? -18.406 11.969 23.797 1 93.88 671 LEU B O 1
ATOM 12141 N N . GLU B 1 672 ? -17.125 11.93 25.609 1 94.62 672 GLU B N 1
ATOM 12142 C CA . GLU B 1 672 ? -18.234 12.141 26.531 1 94.62 672 GLU B CA 1
ATOM 12143 C C . GLU B 1 672 ? -18.891 13.508 26.312 1 94.62 672 GLU B C 1
ATOM 12145 O O . GLU B 1 672 ? -20.094 13.664 26.469 1 94.62 672 GLU B O 1
ATOM 12150 N N . ASP B 1 673 ? -18.047 14.438 25.984 1 96.25 673 ASP B N 1
ATOM 12151 C CA . ASP B 1 673 ? -18.562 15.766 25.703 1 96.25 673 ASP B CA 1
ATOM 12152 C C . ASP B 1 673 ? -19.516 15.742 24.516 1 96.25 673 ASP B C 1
ATOM 12154 O O . ASP B 1 673 ? -20.516 16.469 24.484 1 96.25 673 ASP B O 1
ATOM 12158 N N . GLN B 1 674 ? -19.203 14.93 23.516 1 96.88 674 GLN B N 1
ATOM 12159 C CA . GLN B 1 674 ? -20.047 14.781 22.344 1 96.88 674 GLN B CA 1
ATOM 12160 C C . GLN B 1 674 ? -21.391 14.164 22.703 1 96.88 674 GLN B C 1
ATOM 12162 O O . GLN B 1 674 ? -22.438 14.617 22.234 1 96.88 674 GLN B O 1
ATOM 12167 N N . VAL B 1 675 ? -21.375 13.172 23.5 1 97.56 675 VAL B N 1
ATOM 12168 C CA . VAL B 1 675 ? -22.578 12.453 23.906 1 97.56 675 VAL B CA 1
ATOM 12169 C C . VAL B 1 675 ? -23.453 13.359 24.766 1 97.56 675 VAL B C 1
ATOM 12171 O O . VAL B 1 675 ? -24.688 13.383 24.594 1 97.56 675 VAL B O 1
ATOM 12174 N N . GLU B 1 676 ? -22.828 14.109 25.656 1 97.25 676 GLU B N 1
ATOM 12175 C CA . GLU B 1 676 ? -23.578 15.039 26.5 1 97.25 676 GLU B CA 1
ATOM 12176 C C . GLU B 1 676 ? -24.266 16.109 25.656 1 97.25 676 GLU B C 1
ATOM 12178 O O . GLU B 1 676 ? -25.422 16.453 25.906 1 97.25 676 GLU B O 1
ATOM 12183 N N . GLY B 1 677 ? -23.484 16.641 24.688 1 97.62 677 GLY B N 1
ATOM 12184 C CA . GLY B 1 677 ? -24.078 17.625 23.797 1 97.62 677 GLY B CA 1
ATOM 12185 C C . GLY B 1 677 ? -25.234 17.078 22.984 1 97.62 677 GLY B C 1
ATOM 12186 O O . GLY B 1 677 ? -26.234 17.75 22.781 1 97.62 677 GLY B O 1
ATOM 12187 N N . LEU B 1 678 ? -25.125 15.859 22.5 1 98.06 678 LEU B N 1
ATOM 12188 C CA . LEU B 1 678 ? -26.188 15.188 21.766 1 98.06 678 LEU B CA 1
ATOM 12189 C C . LEU B 1 678 ? -27.438 15.07 22.625 1 98.06 678 LEU B C 1
ATOM 12191 O O . LEU B 1 678 ? -28.547 15.383 22.172 1 98.06 678 LEU B O 1
ATOM 12195 N N . HIS B 1 679 ? -27.328 14.695 23.875 1 97.5 679 HIS B N 1
ATOM 12196 C CA . HIS B 1 679 ? -28.453 14.539 24.781 1 97.5 679 HIS B CA 1
ATOM 12197 C C . HIS B 1 679 ? -29.078 15.891 25.125 1 97.5 679 HIS B C 1
ATOM 12199 O O . HIS B 1 679 ? -30.297 16 25.266 1 97.5 679 HIS B O 1
ATOM 12205 N N . TYR B 1 680 ? -28.25 16.844 25.312 1 97.75 680 TYR B N 1
ATOM 12206 C CA . TYR B 1 680 ? -28.734 18.188 25.594 1 97.75 680 TYR B CA 1
ATOM 12207 C C . TYR B 1 680 ? -29.672 18.672 24.484 1 97.75 680 TYR B C 1
ATOM 12209 O O . TYR B 1 680 ? -30.781 19.156 24.766 1 97.75 680 TYR B O 1
ATOM 12217 N N . ILE B 1 681 ? -29.219 18.516 23.266 1 97.81 681 ILE B N 1
ATOM 12218 C CA . ILE B 1 681 ? -30 18.984 22.125 1 97.81 681 ILE B CA 1
ATOM 12219 C C . ILE B 1 681 ? -31.25 18.125 21.969 1 97.81 681 ILE B C 1
ATOM 12221 O O . ILE B 1 681 ? -32.312 18.641 21.625 1 97.81 681 ILE B O 1
ATOM 12225 N N . ALA B 1 682 ? -31.125 16.859 22.188 1 96.75 682 ALA B N 1
ATOM 12226 C CA . ALA B 1 682 ? -32.281 15.953 22.078 1 96.75 682 ALA B CA 1
ATOM 12227 C C . ALA B 1 682 ? -33.344 16.297 23.109 1 96.75 682 ALA B C 1
ATOM 12229 O O . ALA B 1 682 ? -34.531 16.125 22.859 1 96.75 682 ALA B O 1
ATOM 12230 N N . ASN B 1 683 ? -32.938 16.734 24.234 1 96.44 683 ASN B N 1
ATOM 12231 C CA . ASN B 1 683 ? -33.875 17.156 25.281 1 96.44 683 ASN B CA 1
ATOM 12232 C C . ASN B 1 683 ? -34.531 18.469 24.922 1 96.44 683 ASN B C 1
ATOM 12234 O O . ASN B 1 683 ? -35.719 18.688 25.266 1 96.44 683 ASN B O 1
ATOM 12238 N N . LYS B 1 684 ? -33.812 19.25 24.25 1 95.44 684 LYS B N 1
ATOM 12239 C CA . LYS B 1 684 ? -34.312 20.562 23.875 1 95.44 684 LYS B CA 1
ATOM 12240 C C . LYS B 1 684 ? -35.219 20.469 22.641 1 95.44 684 LYS B C 1
ATOM 12242 O O . LYS B 1 684 ? -36.219 21.188 22.547 1 95.44 684 LYS B O 1
ATOM 12247 N N . TYR B 1 685 ? -34.812 19.641 21.75 1 94.5 685 TYR B N 1
ATOM 12248 C CA . TYR B 1 685 ? -35.531 19.516 20.484 1 94.5 685 TYR B CA 1
ATOM 12249 C C . TYR B 1 685 ? -36.031 18.078 20.297 1 94.5 685 TYR B C 1
ATOM 12251 O O . TYR B 1 685 ? -35.25 17.172 20.094 1 94.5 685 TYR B O 1
ATOM 12259 N N . LYS B 1 686 ? -37.281 17.938 20.078 1 92.25 686 LYS B N 1
ATOM 12260 C CA . LYS B 1 686 ? -37.906 16.609 20.047 1 92.25 686 LYS B CA 1
ATOM 12261 C C . LYS B 1 686 ? -37.75 15.961 18.672 1 92.25 686 LYS B C 1
ATOM 12263 O O . LYS B 1 686 ? -37.969 14.75 18.531 1 92.25 686 LYS B O 1
ATOM 12268 N N . PHE B 1 687 ? -37.219 16.734 17.734 1 94.25 687 PHE B N 1
ATOM 12269 C CA . PHE B 1 687 ? -37.062 16.156 16.406 1 94.25 687 PHE B CA 1
ATOM 12270 C C . PHE B 1 687 ? -35.75 15.391 16.281 1 94.25 687 PHE B C 1
ATOM 12272 O O . PHE B 1 687 ? -35.469 14.781 15.25 1 94.25 687 PHE B O 1
ATOM 12279 N N . VAL B 1 688 ? -34.969 15.328 17.312 1 96.19 688 VAL B N 1
ATOM 12280 C CA . VAL B 1 688 ? -33.719 14.586 17.297 1 96.19 688 VAL B CA 1
ATOM 12281 C C . VAL B 1 688 ? -33.969 13.109 17.578 1 96.19 688 VAL B C 1
ATOM 12283 O O . VAL B 1 688 ? -34.562 12.758 18.609 1 96.19 688 VAL B O 1
ATOM 12286 N N . ASP B 1 689 ? -33.594 12.266 16.656 1 95.88 689 ASP B N 1
ATOM 12287 C CA . ASP B 1 689 ? -33.75 10.82 16.828 1 95.88 689 ASP B CA 1
ATOM 12288 C C . ASP B 1 689 ? -32.5 10.203 17.469 1 95.88 689 ASP B C 1
ATOM 12290 O O . ASP B 1 689 ? -31.469 10.055 16.812 1 95.88 689 ASP B O 1
ATOM 12294 N N . LEU B 1 690 ? -32.625 9.734 18.641 1 96.12 690 LEU B N 1
ATOM 12295 C CA . LEU B 1 690 ? -31.469 9.188 19.375 1 96.12 690 LEU B CA 1
ATOM 12296 C C . LEU B 1 690 ? -31.219 7.73 18.984 1 96.12 690 LEU B C 1
ATOM 12298 O O . LEU B 1 690 ? -30.172 7.172 19.297 1 96.12 690 LEU B O 1
ATOM 12302 N N . SER B 1 691 ? -32.125 7.109 18.25 1 95.44 691 SER B N 1
ATOM 12303 C CA . SER B 1 691 ? -31.953 5.727 17.828 1 95.44 691 SER B CA 1
ATOM 12304 C C . SER B 1 691 ? -31.219 5.641 16.484 1 95.44 691 SER B C 1
ATOM 12306 O O . SER B 1 691 ? -30.719 4.574 16.109 1 95.44 691 SER B O 1
ATOM 12308 N N . ARG B 1 692 ? -31.125 6.75 15.789 1 96.81 692 ARG B N 1
ATOM 12309 C CA . ARG B 1 692 ? -30.438 6.82 14.508 1 96.81 692 ARG B CA 1
ATOM 12310 C C . ARG B 1 692 ? -29.422 7.945 14.492 1 96.81 692 ARG B C 1
ATOM 12312 O O . ARG B 1 692 ? -29.609 8.953 13.812 1 96.81 692 ARG B O 1
ATOM 12319 N N . VAL B 1 693 ? -28.281 7.695 15.164 1 98.44 693 VAL B N 1
ATOM 12320 C CA . VAL B 1 693 ? -27.234 8.695 15.281 1 98.44 693 VAL B CA 1
ATOM 12321 C C . VAL B 1 693 ? -25.953 8.172 14.633 1 98.44 693 VAL B C 1
ATOM 12323 O O . VAL B 1 693 ? -25.531 7.047 14.891 1 98.44 693 VAL B O 1
ATOM 12326 N N . ALA B 1 694 ? -25.422 8.969 13.789 1 98.62 694 ALA B N 1
ATOM 12327 C CA . ALA B 1 694 ? -24.109 8.688 13.211 1 98.62 694 ALA B CA 1
ATOM 12328 C C . ALA B 1 694 ? -23.047 9.617 13.773 1 98.62 694 ALA B C 1
ATOM 12330 O O . ALA B 1 694 ? -23.344 10.758 14.156 1 98.62 694 ALA B O 1
ATOM 12331 N N . ILE B 1 695 ? -21.859 9.133 13.906 1 98.56 695 ILE B N 1
ATOM 12332 C CA . ILE B 1 695 ? -20.703 9.953 14.234 1 98.56 695 ILE B CA 1
ATOM 12333 C C . ILE B 1 695 ? -19.703 9.93 13.07 1 98.56 695 ILE B C 1
ATOM 12335 O O . ILE B 1 695 ? -19.406 8.859 12.531 1 98.56 695 ILE B O 1
ATOM 12339 N N . HIS B 1 696 ? -19.312 11.086 12.648 1 98.12 696 HIS B N 1
ATOM 12340 C CA . HIS B 1 696 ? -18.422 11.203 11.5 1 98.12 696 HIS B CA 1
ATOM 12341 C C . HIS B 1 696 ? -17.312 12.211 11.766 1 98.12 696 HIS B C 1
ATOM 12343 O O . HIS B 1 696 ? -17.578 13.32 12.234 1 98.12 696 HIS B O 1
ATOM 12349 N N . GLY B 1 697 ? -16.109 11.797 11.492 1 97.31 697 GLY B N 1
ATOM 12350 C CA . GLY B 1 697 ? -14.984 12.711 11.578 1 97.31 697 GLY B CA 1
ATOM 12351 C C . GLY B 1 697 ? -13.805 12.281 10.727 1 97.31 697 GLY B C 1
ATOM 12352 O O . GLY B 1 697 ? -13.82 11.203 10.125 1 97.31 697 GLY B O 1
ATOM 12353 N N . TRP B 1 698 ? -12.797 13.164 10.586 1 96.31 698 TRP B N 1
ATOM 12354 C CA . TRP B 1 698 ? -11.602 12.961 9.781 1 96.31 698 TRP B CA 1
ATOM 12355 C C . TRP B 1 698 ? -10.344 13.133 10.625 1 96.31 698 TRP B C 1
ATOM 12357 O O . TRP B 1 698 ? -10.305 13.953 11.539 1 96.31 698 TRP B O 1
ATOM 12367 N N . SER B 1 699 ? -9.273 12.328 10.367 1 96.56 699 SER B N 1
ATOM 12368 C CA . SER B 1 699 ? -8.031 12.391 11.125 1 96.56 699 SER B CA 1
ATOM 12369 C C . SER B 1 699 ? -8.258 12.055 12.594 1 96.56 699 SER B C 1
ATOM 12371 O O . SER B 1 699 ? -8.836 11.016 12.922 1 96.56 699 SER B O 1
ATOM 12373 N N . TYR B 1 700 ? -7.996 13.031 13.539 1 96.44 700 TYR B N 1
ATOM 12374 C CA . TYR B 1 700 ? -8.352 12.828 14.938 1 96.44 700 TYR B CA 1
ATOM 12375 C C . TYR B 1 700 ? -9.844 12.562 15.094 1 96.44 700 TYR B C 1
ATOM 12377 O O . TYR B 1 700 ? -10.258 11.766 15.938 1 96.44 700 TYR B O 1
ATOM 12385 N N . GLY B 1 701 ? -10.664 13.219 14.266 1 96.94 701 GLY B N 1
ATOM 12386 C CA . GLY B 1 701 ? -12.094 12.961 14.258 1 96.94 701 GLY B CA 1
ATOM 12387 C C . GLY B 1 701 ? -12.445 11.547 13.836 1 96.94 701 GLY B C 1
ATOM 12388 O O . GLY B 1 701 ? -13.43 10.977 14.312 1 96.94 701 GLY B O 1
ATOM 12389 N N . GLY B 1 702 ? -11.648 11.039 12.859 1 97.94 702 GLY B N 1
ATOM 12390 C CA . GLY B 1 702 ? -11.82 9.641 12.492 1 97.94 702 GLY B CA 1
ATOM 12391 C C . GLY B 1 702 ? -11.516 8.688 13.625 1 97.94 702 GLY B C 1
ATOM 12392 O O . GLY B 1 702 ? -12.242 7.711 13.836 1 97.94 702 GLY B O 1
ATOM 12393 N N . PHE B 1 703 ? -10.438 8.984 14.383 1 97.69 703 PHE B N 1
ATOM 12394 C CA . PHE B 1 703 ? -10.086 8.234 15.578 1 97.69 703 PHE B CA 1
ATOM 12395 C C . PHE B 1 703 ? -11.227 8.258 16.594 1 97.69 703 PHE B C 1
ATOM 12397 O O . PHE B 1 703 ? -11.625 7.215 17.109 1 97.69 703 PHE B O 1
ATOM 12404 N N . LEU B 1 704 ? -11.82 9.398 16.781 1 97.19 704 LEU B N 1
ATOM 12405 C CA . LEU B 1 704 ? -12.891 9.539 17.766 1 97.19 704 LEU B CA 1
ATOM 12406 C C . LEU B 1 704 ? -14.164 8.852 17.281 1 97.19 704 LEU B C 1
ATOM 12408 O O . LEU B 1 704 ? -14.93 8.312 18.094 1 97.19 704 LEU B O 1
ATOM 12412 N N . SER B 1 705 ? -14.414 8.891 15.984 1 98.25 705 SER B N 1
ATOM 12413 C CA . SER B 1 705 ? -15.57 8.195 15.438 1 98.25 705 SER B CA 1
ATOM 12414 C C . SER B 1 705 ? -15.484 6.695 15.703 1 98.25 705 SER B C 1
ATOM 12416 O O . SER B 1 705 ? -16.469 6.066 16.078 1 98.25 705 SER B O 1
ATOM 12418 N N . LEU B 1 706 ? -14.281 6.152 15.492 1 98.44 706 LEU B N 1
ATOM 12419 C CA . LEU B 1 706 ? -14.062 4.738 15.789 1 98.44 706 LEU B CA 1
ATOM 12420 C C . LEU B 1 706 ? -14.242 4.461 17.281 1 98.44 706 LEU B C 1
ATOM 12422 O O . LEU B 1 706 ? -14.898 3.482 17.656 1 98.44 706 LEU B O 1
ATOM 12426 N N . MET B 1 707 ? -13.695 5.359 18.078 1 97.81 707 MET B N 1
ATOM 12427 C CA . MET B 1 707 ? -13.805 5.184 19.531 1 97.81 707 MET B CA 1
ATOM 12428 C C . MET B 1 707 ? -15.25 5.34 19.984 1 97.81 707 MET B C 1
ATOM 12430 O O . MET B 1 707 ? -15.664 4.715 20.969 1 97.81 707 MET B O 1
ATOM 12434 N N . GLY B 1 708 ? -15.977 6.234 19.25 1 97.69 708 GLY B N 1
ATOM 12435 C CA . GLY B 1 708 ? -17.406 6.336 19.547 1 97.69 708 GLY B CA 1
ATOM 12436 C C . GLY B 1 708 ? -18.141 5.02 19.391 1 97.69 708 GLY B C 1
ATOM 12437 O O . GLY B 1 708 ? -18.984 4.672 20.219 1 97.69 708 GLY B O 1
ATOM 12438 N N . LEU B 1 709 ? -17.797 4.289 18.344 1 97.56 709 LEU B N 1
ATOM 12439 C CA . LEU B 1 709 ? -18.453 3.006 18.094 1 97.56 709 LEU B CA 1
ATOM 12440 C C . LEU B 1 709 ? -17.969 1.956 19.078 1 97.56 709 LEU B C 1
ATOM 12442 O O . LEU B 1 709 ? -18.719 1.036 19.438 1 97.56 709 LEU B O 1
ATOM 12446 N N . VAL B 1 710 ? -16.75 2.061 19.578 1 97.25 710 VAL B N 1
ATOM 12447 C CA . VAL B 1 710 ? -16.172 1.108 20.516 1 97.25 710 VAL B CA 1
ATOM 12448 C C . VAL B 1 710 ? -16.797 1.31 21.906 1 97.25 710 VAL B C 1
ATOM 12450 O O . VAL B 1 710 ? -17.219 0.345 22.547 1 97.25 710 VAL B O 1
ATOM 12453 N N . HIS B 1 711 ? -16.922 2.547 22.312 1 96.44 711 HIS B N 1
ATOM 12454 C CA . HIS B 1 711 ? -17.266 2.846 23.703 1 96.44 711 HIS B CA 1
ATOM 12455 C C . HIS B 1 711 ? -18.766 3.107 23.844 1 96.44 711 HIS B C 1
ATOM 12457 O O . HIS B 1 711 ? -19.328 2.906 24.922 1 96.44 711 HIS B O 1
ATOM 12463 N N . ARG B 1 712 ? -19.391 3.623 22.797 1 97.06 712 ARG B N 1
ATOM 12464 C CA . ARG B 1 712 ? -20.797 3.996 22.859 1 97.06 712 ARG B CA 1
ATOM 12465 C C . ARG B 1 712 ? -21.578 3.434 21.672 1 97.06 712 ARG B C 1
ATOM 12467 O O . ARG B 1 712 ? -22.25 4.176 20.953 1 97.06 712 ARG B O 1
ATOM 12474 N N . PRO B 1 713 ? -21.5 2.121 21.516 1 96.5 713 PRO B N 1
ATOM 12475 C CA . PRO B 1 713 ? -22.203 1.529 20.375 1 96.5 713 PRO B CA 1
ATOM 12476 C C . PRO B 1 713 ? -23.719 1.659 20.484 1 96.5 713 PRO B C 1
ATOM 12478 O O . PRO B 1 713 ? -24.422 1.564 19.484 1 96.5 713 PRO B O 1
ATOM 12481 N N . GLU B 1 714 ? -24.25 1.876 21.641 1 96.06 714 GLU B N 1
ATOM 12482 C CA . GLU B 1 714 ? -25.688 2.043 21.859 1 96.06 714 GLU B CA 1
ATOM 12483 C C . GLU B 1 714 ? -26.156 3.438 21.438 1 96.06 714 GLU B C 1
ATOM 12485 O O . GLU B 1 714 ? -27.312 3.637 21.109 1 96.06 714 GLU B O 1
ATOM 12490 N N . THR B 1 715 ? -25.203 4.344 21.5 1 97.31 715 THR B N 1
ATOM 12491 C CA . THR B 1 715 ? -25.516 5.719 21.141 1 97.31 715 THR B CA 1
ATOM 12492 C C . THR B 1 715 ? -25.344 5.934 19.641 1 97.31 715 THR B C 1
ATOM 12494 O O . THR B 1 715 ? -26.203 6.527 18.984 1 97.31 715 THR B O 1
ATOM 12497 N N . PHE B 1 716 ? -24.281 5.434 19.188 1 98.38 716 PHE B N 1
ATOM 12498 C CA . PHE B 1 716 ? -23.953 5.645 17.781 1 98.38 716 PHE B CA 1
ATOM 12499 C C . PHE B 1 716 ? -24.266 4.395 16.953 1 98.38 716 PHE B C 1
ATOM 12501 O O . PHE B 1 716 ? -23.578 3.383 17.078 1 98.38 716 PHE B O 1
ATOM 12508 N N . LYS B 1 717 ? -25.203 4.539 16.109 1 97.94 717 LYS B N 1
ATOM 12509 C CA . LYS B 1 717 ? -25.594 3.432 15.25 1 97.94 717 LYS B CA 1
ATOM 12510 C C . LYS B 1 717 ? -24.578 3.211 14.133 1 97.94 717 LYS B C 1
ATOM 12512 O O . LYS B 1 717 ? -24.328 2.072 13.734 1 97.94 717 LYS B O 1
ATOM 12517 N N . VAL B 1 718 ? -24.047 4.32 13.672 1 97.88 718 VAL B N 1
ATOM 12518 C CA . VAL B 1 718 ? -23.125 4.277 12.539 1 97.88 718 VAL B CA 1
ATOM 12519 C C . VAL B 1 718 ? -21.922 5.164 12.82 1 97.88 718 VAL B C 1
ATOM 12521 O O . VAL B 1 718 ? -22.047 6.227 13.438 1 97.88 718 VAL B O 1
ATOM 12524 N N . ALA B 1 719 ? -20.719 4.699 12.414 1 98.69 719 ALA B N 1
ATOM 12525 C CA . ALA B 1 719 ? -19.516 5.516 12.453 1 98.69 719 ALA B CA 1
ATOM 12526 C C . ALA B 1 719 ? -18.859 5.613 11.078 1 98.69 719 ALA B C 1
ATOM 12528 O O . ALA B 1 719 ? -18.75 4.609 10.367 1 98.69 719 ALA B O 1
ATOM 12529 N N . VAL B 1 720 ? -18.578 6.785 10.641 1 98.62 720 VAL B N 1
ATOM 12530 C CA . VAL B 1 720 ? -17.797 7.055 9.438 1 98.62 720 VAL B CA 1
ATOM 12531 C C . VAL B 1 720 ? -16.438 7.641 9.828 1 98.62 720 VAL B C 1
ATOM 12533 O O . VAL B 1 720 ? -16.344 8.797 10.258 1 98.62 720 VAL B O 1
ATOM 12536 N N . ALA B 1 721 ? -15.398 6.91 9.648 1 98.62 721 ALA B N 1
ATOM 12537 C CA . ALA B 1 721 ? -14.062 7.305 10.086 1 98.62 721 ALA B CA 1
ATOM 12538 C C . ALA B 1 721 ? -13.164 7.605 8.891 1 98.62 721 ALA B C 1
ATOM 12540 O O . ALA B 1 721 ? -12.773 6.695 8.156 1 98.62 721 ALA B O 1
ATOM 12541 N N . GLY B 1 722 ? -12.828 8.891 8.734 1 98.25 722 GLY B N 1
ATOM 12542 C CA . GLY B 1 722 ? -11.922 9.289 7.672 1 98.25 722 GLY B CA 1
ATOM 12543 C C . GLY B 1 722 ? -10.477 9.398 8.125 1 98.25 722 GLY B C 1
ATOM 12544 O O . GLY B 1 722 ? -10.18 10.047 9.133 1 98.25 722 GLY B O 1
ATOM 12545 N N . ALA B 1 723 ? -9.57 8.734 7.465 1 97.94 723 ALA B N 1
ATOM 12546 C CA . ALA B 1 723 ? -8.125 8.742 7.684 1 97.94 723 ALA B CA 1
ATOM 12547 C C . ALA B 1 723 ? -7.793 8.703 9.172 1 97.94 723 ALA B C 1
ATOM 12549 O O . ALA B 1 723 ? -7.027 9.539 9.664 1 97.94 723 ALA B O 1
ATOM 12550 N N . PRO B 1 724 ? -8.297 7.758 9.867 1 98.12 724 PRO B N 1
ATOM 12551 C CA . PRO B 1 724 ? -8.141 7.719 11.32 1 98.12 724 PRO B CA 1
ATOM 12552 C C . PRO B 1 724 ? -6.75 7.262 11.758 1 98.12 724 PRO B C 1
ATOM 12554 O O . PRO B 1 724 ? -6.156 6.395 11.117 1 98.12 724 PRO B O 1
ATOM 12557 N N . VAL B 1 725 ? -6.227 7.824 12.805 1 97.56 725 VAL B N 1
ATOM 12558 C CA . VAL B 1 725 ? -5.105 7.227 13.523 1 97.56 725 VAL B CA 1
ATOM 12559 C C . VAL B 1 725 ? -5.594 6.055 14.367 1 97.56 725 VAL B C 1
ATOM 12561 O O . VAL B 1 725 ? -6.484 6.219 15.211 1 97.56 725 VAL B O 1
ATOM 12564 N N . THR B 1 726 ? -5.09 4.895 14.125 1 97.75 726 THR B N 1
ATOM 12565 C CA . THR B 1 726 ? -5.629 3.721 14.805 1 97.75 726 THR B CA 1
ATOM 12566 C C . THR B 1 726 ? -4.609 3.15 15.789 1 97.75 726 THR B C 1
ATOM 12568 O O . THR B 1 726 ? -4.957 2.352 16.656 1 97.75 726 THR B O 1
ATOM 12571 N N . LEU B 1 727 ? -3.357 3.533 15.648 1 96.44 727 LEU B N 1
ATOM 12572 C CA . LEU B 1 727 ? -2.246 3.176 16.516 1 96.44 727 LEU B CA 1
ATOM 12573 C C . LEU B 1 727 ? -1.332 4.375 16.75 1 96.44 727 LEU B C 1
ATOM 12575 O O . LEU B 1 727 ? -0.45 4.656 15.938 1 96.44 727 LEU B O 1
ATOM 12579 N N . TRP B 1 728 ? -1.425 4.93 17.922 1 96.81 728 TRP B N 1
ATOM 12580 C CA . TRP B 1 728 ? -0.717 6.18 18.188 1 96.81 728 TRP B CA 1
ATOM 12581 C C . TRP B 1 728 ? 0.785 5.941 18.281 1 96.81 728 TRP B C 1
ATOM 12583 O O . TRP B 1 728 ? 1.581 6.863 18.078 1 96.81 728 TRP B O 1
ATOM 12593 N N . THR B 1 729 ? 1.28 4.707 18.531 1 96.25 729 THR B N 1
ATOM 12594 C CA . THR B 1 729 ? 2.703 4.391 18.531 1 96.25 729 THR B CA 1
ATOM 12595 C C . THR B 1 729 ? 3.293 4.535 17.141 1 96.25 729 THR B C 1
ATOM 12597 O O . THR B 1 729 ? 4.512 4.617 16.969 1 96.25 729 THR B O 1
ATOM 12600 N N . ALA B 1 730 ? 2.414 4.531 16.141 1 95.5 730 ALA B N 1
ATOM 12601 C CA . ALA B 1 730 ? 2.879 4.605 14.758 1 95.5 730 ALA B CA 1
ATOM 12602 C C . ALA B 1 730 ? 2.785 6.035 14.227 1 95.5 730 ALA B C 1
ATOM 12604 O O . ALA B 1 730 ? 3.113 6.293 13.062 1 95.5 730 ALA B O 1
ATOM 12605 N N . TYR B 1 731 ? 2.316 7 14.992 1 96.62 731 TYR B N 1
ATOM 12606 C CA . TYR B 1 731 ? 2.285 8.406 14.617 1 96.62 731 TYR B CA 1
ATOM 12607 C C . TYR B 1 731 ? 3.547 9.125 15.086 1 96.62 731 TYR B C 1
ATOM 12609 O O . TYR B 1 731 ? 4.395 8.531 15.75 1 96.62 731 TYR B O 1
ATOM 12617 N N . ASP B 1 732 ? 3.77 10.328 14.727 1 97 732 ASP B N 1
ATOM 12618 C CA . ASP B 1 732 ? 5.066 10.977 14.898 1 97 732 ASP B CA 1
ATOM 12619 C C . ASP B 1 732 ? 5.281 11.383 16.359 1 97 732 ASP B C 1
ATOM 12621 O O . ASP B 1 732 ? 4.332 11.422 17.141 1 97 732 ASP B O 1
ATOM 12625 N N . THR B 1 733 ? 6.477 11.703 16.719 1 97.81 733 THR B N 1
ATOM 12626 C CA . THR B 1 733 ? 6.895 12.047 18.078 1 97.81 733 THR B CA 1
ATOM 12627 C C . THR B 1 733 ? 6.312 13.391 18.5 1 97.81 733 THR B C 1
ATOM 12629 O O . THR B 1 733 ? 5.816 13.531 19.625 1 97.81 733 THR B O 1
ATOM 12632 N N . GLY B 1 734 ? 6.336 14.43 17.609 1 97.5 734 GLY B N 1
ATOM 12633 C CA . GLY B 1 734 ? 5.949 15.781 17.969 1 97.5 734 GLY B CA 1
ATOM 12634 C C . GLY B 1 734 ? 4.508 15.891 18.422 1 97.5 734 GLY B C 1
ATOM 12635 O O . GLY B 1 734 ? 4.215 16.594 19.391 1 97.5 734 GLY B O 1
ATOM 12636 N N . TYR B 1 735 ? 3.65 15.172 17.828 1 96.94 735 TYR B N 1
ATOM 12637 C CA . TYR B 1 735 ? 2.232 15.203 18.156 1 96.94 735 TYR B CA 1
ATOM 12638 C C . TYR B 1 735 ? 1.925 14.25 19.312 1 96.94 735 TYR B C 1
ATOM 12640 O O . TYR B 1 735 ? 1.376 14.656 20.344 1 96.94 735 TYR B O 1
ATOM 12648 N N . THR B 1 736 ? 2.262 13.008 19.188 1 97.56 736 THR B N 1
ATOM 12649 C CA . THR B 1 736 ? 1.801 11.945 20.078 1 97.56 736 THR B CA 1
ATOM 12650 C C . THR B 1 736 ? 2.373 12.125 21.484 1 97.56 736 THR B C 1
ATOM 12652 O O . THR B 1 736 ? 1.653 11.992 22.469 1 97.56 736 THR B O 1
ATOM 12655 N N . GLU B 1 737 ? 3.658 12.469 21.562 1 97.75 737 GLU B N 1
ATOM 12656 C CA . GLU B 1 737 ? 4.312 12.508 22.859 1 97.75 737 GLU B CA 1
ATOM 12657 C C . GLU B 1 737 ? 3.928 13.758 23.641 1 97.75 737 GLU B C 1
ATOM 12659 O O . GLU B 1 737 ? 4.02 13.789 24.875 1 97.75 737 GLU B O 1
ATOM 12664 N N . ARG B 1 738 ? 3.488 14.75 22.906 1 96.88 738 ARG B N 1
ATOM 12665 C CA . ARG B 1 738 ? 2.924 15.93 23.547 1 96.88 738 ARG B CA 1
ATOM 12666 C C . ARG B 1 738 ? 1.683 15.57 24.359 1 96.88 738 ARG B C 1
ATOM 12668 O O . ARG B 1 738 ? 1.505 16.047 25.484 1 96.88 738 ARG B O 1
ATOM 12675 N N . TYR B 1 739 ? 0.897 14.656 23.859 1 96.75 739 TYR B N 1
ATOM 12676 C CA . TYR B 1 739 ? -0.412 14.398 24.453 1 96.75 739 TYR B CA 1
ATOM 12677 C C . TYR B 1 739 ? -0.409 13.102 25.25 1 96.75 739 TYR B C 1
ATOM 12679 O O . TYR B 1 739 ? -1.189 12.938 26.188 1 96.75 739 TYR B O 1
ATOM 12687 N N . LEU B 1 740 ? 0.478 12.156 24.922 1 96.62 740 LEU B N 1
ATOM 12688 C CA . LEU B 1 740 ? 0.427 10.852 25.562 1 96.62 740 LEU B CA 1
ATOM 12689 C C . LEU B 1 740 ? 1.768 10.5 26.203 1 96.62 740 LEU B C 1
ATOM 12691 O O . LEU B 1 740 ? 1.92 9.43 26.781 1 96.62 740 LEU B O 1
ATOM 12695 N N . ASP B 1 741 ? 2.721 11.414 26.109 1 96.75 741 ASP B N 1
ATOM 12696 C CA . ASP B 1 741 ? 4.07 11.062 26.531 1 96.75 741 ASP B CA 1
ATOM 12697 C C . ASP B 1 741 ? 4.648 9.945 25.672 1 96.75 741 ASP B C 1
ATOM 12699 O O . ASP B 1 741 ? 4.105 9.633 24.609 1 96.75 741 ASP B O 1
ATOM 12703 N N . THR B 1 742 ? 5.836 9.375 25.969 1 96.88 742 THR B N 1
ATOM 12704 C CA . THR B 1 742 ? 6.43 8.281 25.219 1 96.88 742 THR B CA 1
ATOM 12705 C C . THR B 1 742 ? 5.715 6.965 25.5 1 96.88 742 THR B C 1
ATOM 12707 O O . THR B 1 742 ? 5.125 6.797 26.578 1 96.88 742 THR B O 1
ATOM 12710 N N . PRO B 1 743 ? 5.699 6.047 24.531 1 96.69 743 PRO B N 1
ATOM 12711 C CA . PRO B 1 743 ? 5.055 4.75 24.75 1 96.69 743 PRO B CA 1
ATOM 12712 C 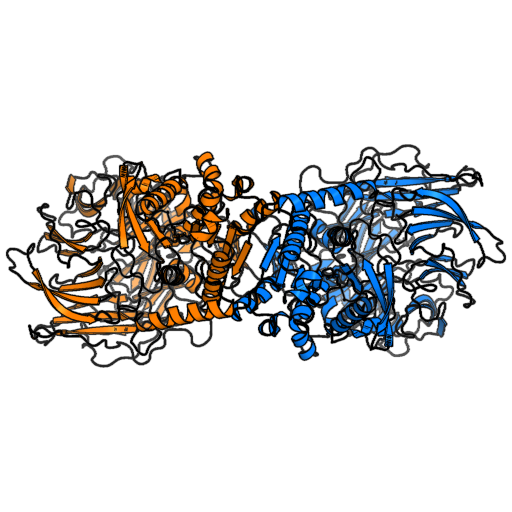C . PRO B 1 743 ? 5.594 4.023 25.984 1 96.69 743 PRO B C 1
ATOM 12714 O O . PRO B 1 743 ? 4.836 3.354 26.688 1 96.69 743 PRO B O 1
ATOM 12717 N N . ASP B 1 744 ? 6.898 4.16 26.312 1 96.56 744 ASP B N 1
ATOM 12718 C CA . ASP B 1 744 ? 7.504 3.506 27.469 1 96.56 744 ASP B CA 1
ATOM 12719 C C . ASP B 1 744 ? 6.973 4.094 28.766 1 96.56 744 ASP B C 1
ATOM 12721 O O . ASP B 1 744 ? 6.793 3.371 29.75 1 96.56 744 ASP B O 1
ATOM 12725 N N . LYS B 1 745 ? 6.723 5.371 28.797 1 96.19 745 LYS B N 1
ATOM 12726 C CA . LYS B 1 745 ? 6.336 6.062 30.031 1 96.19 745 LYS B CA 1
ATOM 12727 C C . LYS B 1 745 ? 4.82 6.035 30.219 1 96.19 745 LYS B C 1
ATOM 12729 O O . LYS B 1 745 ? 4.328 6.227 31.328 1 96.19 745 LYS B O 1
ATOM 12734 N N . ASN B 1 746 ? 4.055 5.824 29.188 1 96.69 746 ASN B N 1
ATOM 12735 C CA . ASN B 1 746 ? 2.6 5.816 29.266 1 96.69 746 ASN B CA 1
ATOM 12736 C C . ASN B 1 746 ? 2 4.676 28.438 1 96.69 746 ASN B C 1
ATOM 12738 O O . ASN B 1 746 ? 1.159 4.906 27.562 1 96.69 746 ASN B O 1
ATOM 12742 N N . GLN B 1 747 ? 2.373 3.492 28.734 1 96 747 GLN B N 1
ATOM 12743 C CA . GLN B 1 747 ? 1.911 2.314 28 1 96 747 GLN B CA 1
ATOM 12744 C C . GLN B 1 747 ? 0.39 2.195 28.062 1 96 747 GLN B C 1
ATOM 12746 O O . GLN B 1 747 ? -0.249 1.868 27.062 1 96 747 GLN B O 1
ATOM 12751 N N . LYS B 1 748 ? -0.18 2.496 29.172 1 95.56 748 LYS B N 1
ATOM 12752 C CA . LYS B 1 748 ? -1.624 2.377 29.359 1 95.56 748 LYS B CA 1
ATOM 12753 C C . LYS B 1 748 ? -2.373 3.365 28.469 1 95.56 748 LYS B C 1
ATOM 12755 O O . LYS B 1 748 ? -3.404 3.025 27.891 1 95.56 748 LYS B O 1
ATOM 12760 N N . GLY B 1 749 ? -1.901 4.637 28.469 1 95.75 749 GLY B N 1
ATOM 12761 C CA . GLY B 1 749 ? -2.521 5.633 27.609 1 95.75 749 GLY B CA 1
ATOM 12762 C C . GLY B 1 749 ? -2.494 5.254 26.141 1 95.75 749 GLY B C 1
ATOM 12763 O O . GLY B 1 749 ? -3.48 5.441 25.422 1 95.75 749 GLY B O 1
ATOM 12764 N N . TYR B 1 750 ? -1.35 4.668 25.703 1 96.56 750 TYR B N 1
ATOM 12765 C CA . TYR B 1 750 ? -1.209 4.25 24.312 1 96.56 750 TYR B CA 1
ATOM 12766 C C . TYR B 1 750 ? -2.154 3.096 24 1 96.56 750 TYR B C 1
ATOM 12768 O O . TYR B 1 750 ? -2.766 3.064 22.922 1 96.56 750 TYR B O 1
ATOM 12776 N N . GLU B 1 751 ? -2.273 2.174 24.875 1 95.88 751 GLU B N 1
ATOM 12777 C CA . GLU B 1 751 ? -3.17 1.041 24.672 1 95.88 751 GLU B CA 1
ATOM 12778 C C . GLU B 1 751 ? -4.629 1.49 24.641 1 95.88 751 GLU B C 1
ATOM 12780 O O . GLU B 1 751 ? -5.391 1.062 23.766 1 95.88 751 GLU B O 1
ATOM 12785 N N . ALA B 1 752 ? -4.977 2.35 25.516 1 95 752 ALA B N 1
ATOM 12786 C CA . ALA B 1 752 ? -6.363 2.801 25.641 1 95 752 ALA B CA 1
ATOM 12787 C C . ALA B 1 752 ? -6.785 3.602 24.406 1 95 752 ALA B C 1
ATOM 12789 O O . ALA B 1 752 ? -7.945 3.555 24 1 95 752 ALA B O 1
ATOM 12790 N N . CYS B 1 753 ? -5.863 4.297 23.812 1 94.81 753 CYS B N 1
ATOM 12791 C CA . CYS B 1 753 ? -6.195 5.207 22.719 1 94.81 753 CYS B CA 1
ATOM 12792 C C . CYS B 1 753 ? -5.957 4.551 21.359 1 94.81 753 CYS B C 1
ATOM 12794 O O . CYS B 1 753 ? -6.043 5.207 20.328 1 94.81 753 CYS B O 1
ATOM 12796 N N . SER B 1 754 ? -5.621 3.314 21.359 1 94.81 754 SER B N 1
ATOM 12797 C CA . SER B 1 754 ? -5.395 2.615 20.109 1 94.81 754 SER B CA 1
ATOM 12798 C C . SER B 1 754 ? -6.578 1.719 19.75 1 94.81 754 SER B C 1
ATOM 12800 O O . SER B 1 754 ? -6.656 0.578 20.203 1 94.81 754 SER B O 1
ATOM 12802 N N . VAL B 1 755 ? -7.355 2.207 18.812 1 95.94 755 VAL B N 1
ATOM 12803 C CA . VAL B 1 755 ? -8.609 1.543 18.453 1 95.94 755 VAL B CA 1
ATOM 12804 C C . VAL B 1 755 ? -8.32 0.143 17.922 1 95.94 755 VAL B C 1
ATOM 12806 O O . VAL B 1 755 ? -9.086 -0.791 18.156 1 95.94 755 VAL B O 1
ATOM 12809 N N . ALA B 1 756 ? -7.195 -0.072 17.234 1 94.56 756 ALA B N 1
ATOM 12810 C CA . ALA B 1 756 ? -6.848 -1.337 16.594 1 94.56 756 ALA B CA 1
ATOM 12811 C C . ALA B 1 756 ? -6.668 -2.445 17.625 1 94.56 756 ALA B C 1
ATOM 12813 O O . ALA B 1 756 ? -6.734 -3.631 17.297 1 94.56 756 ALA B O 1
ATOM 12814 N N . LEU B 1 757 ? -6.461 -2.066 18.875 1 94.5 757 LEU B N 1
ATOM 12815 C CA . LEU B 1 757 ? -6.281 -3.051 19.938 1 94.5 757 LEU B CA 1
ATOM 12816 C C . LEU B 1 757 ? -7.609 -3.373 20.609 1 94.5 757 LEU B C 1
ATOM 12818 O O . LEU B 1 757 ? -7.684 -4.273 21.453 1 94.5 757 LEU B O 1
ATOM 12822 N N . HIS B 1 758 ? -8.703 -2.697 20.219 1 96.25 758 HIS B N 1
ATOM 12823 C CA . HIS B 1 758 ? -10.008 -2.881 20.859 1 96.25 758 HIS B CA 1
ATOM 12824 C C . HIS B 1 758 ? -11.07 -3.252 19.828 1 96.25 758 HIS B C 1
ATOM 12826 O O . HIS B 1 758 ? -12.25 -2.926 20.016 1 96.25 758 HIS B O 1
ATOM 12832 N N . VAL B 1 759 ? -10.703 -3.879 18.797 1 96.75 759 VAL B N 1
ATOM 12833 C CA . VAL B 1 759 ? -11.625 -4.16 17.688 1 96.75 759 VAL B CA 1
ATOM 12834 C C . VAL B 1 759 ? -12.703 -5.145 18.156 1 96.75 759 VAL B C 1
ATOM 12836 O O . VAL B 1 759 ? -13.797 -5.184 17.594 1 96.75 759 VAL B O 1
ATOM 12839 N N . ASP B 1 760 ? -12.43 -5.961 1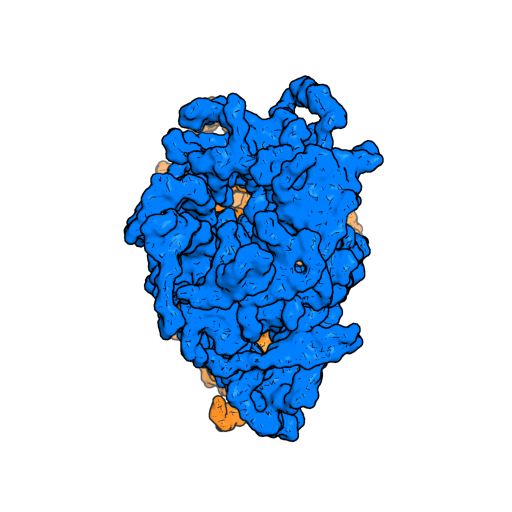9.188 1 95.94 760 ASP B N 1
ATOM 12840 C CA . ASP B 1 760 ? -13.383 -6.93 19.719 1 95.94 760 ASP B CA 1
ATOM 12841 C C . ASP B 1 760 ? -14.633 -6.238 20.266 1 95.94 760 ASP B C 1
ATOM 12843 O O . ASP B 1 760 ? -15.703 -6.84 20.328 1 95.94 760 ASP B O 1
ATOM 12847 N N . ARG B 1 761 ? -14.484 -4.977 20.594 1 96.44 761 ARG B N 1
ATOM 12848 C CA . ARG B 1 761 ? -15.594 -4.227 21.172 1 96.44 761 ARG B CA 1
ATOM 12849 C C . ARG B 1 761 ? -16.438 -3.578 20.094 1 96.44 761 ARG B C 1
ATOM 12851 O O . ARG B 1 761 ? -17.516 -3.049 20.359 1 96.44 761 ARG B O 1
ATOM 12858 N N . LEU B 1 762 ? -16 -3.582 18.875 1 97.5 762 LEU B N 1
ATOM 12859 C CA . LEU B 1 762 ? -16.797 -3.061 17.766 1 97.5 762 LEU B CA 1
ATOM 12860 C C . LEU B 1 762 ? -17.984 -3.975 17.484 1 97.5 762 LEU B C 1
ATOM 12862 O O . LEU B 1 762 ? -17.953 -5.168 17.781 1 97.5 762 LEU B O 1
ATOM 12866 N N . PRO B 1 763 ? -19 -3.451 16.906 1 96.19 763 PRO B N 1
ATOM 12867 C CA . PRO B 1 763 ? -20.219 -4.23 16.688 1 96.19 763 PRO B CA 1
ATOM 12868 C C . PRO B 1 763 ? -20 -5.414 15.742 1 96.19 763 PRO B C 1
ATOM 12870 O O . PRO B 1 763 ? -19.156 -5.336 14.836 1 96.19 763 PRO B O 1
ATOM 12873 N N . ASN B 1 764 ? -20.797 -6.473 15.906 1 94.69 764 ASN B N 1
ATOM 12874 C CA . ASN B 1 764 ? -20.766 -7.645 15.039 1 94.69 764 ASN B CA 1
ATOM 12875 C C . ASN B 1 764 ? -21.75 -7.5 13.875 1 94.69 764 ASN B C 1
ATOM 12877 O O . ASN B 1 764 ? -21.734 -8.297 12.938 1 94.69 764 ASN B O 1
ATOM 12881 N N . GLU B 1 765 ? -22.578 -6.457 14 1 95.19 765 GLU B N 1
ATOM 12882 C CA . GLU B 1 765 ? -23.562 -6.219 12.945 1 95.19 765 GLU B CA 1
ATOM 12883 C C . GLU B 1 765 ? -22.938 -5.441 11.781 1 95.19 765 GLU B C 1
ATOM 12885 O O . GLU B 1 765 ? -22.188 -4.484 12 1 95.19 765 GLU B O 1
ATOM 12890 N N . PRO B 1 766 ? -23.25 -5.824 10.609 1 95.12 766 PRO B N 1
ATOM 12891 C CA . PRO B 1 766 ? -22.719 -5.109 9.445 1 95.12 766 PRO B CA 1
ATOM 12892 C C . PRO B 1 766 ? -23.344 -3.727 9.273 1 95.12 766 PRO B C 1
ATOM 12894 O O . PRO B 1 766 ? -24.375 -3.428 9.883 1 95.12 766 PRO B O 1
ATOM 12897 N N . ASN B 1 767 ? -22.703 -2.869 8.516 1 96.12 767 ASN B N 1
ATOM 12898 C CA . ASN B 1 767 ? -23.203 -1.578 8.07 1 96.12 767 ASN B CA 1
ATOM 12899 C C . ASN B 1 767 ? -23.188 -0.548 9.195 1 96.12 767 ASN B C 1
ATOM 12901 O O . ASN B 1 767 ? -24.016 0.363 9.219 1 96.12 767 ASN B O 1
ATOM 12905 N N . ARG B 1 768 ? -22.297 -0.709 10.125 1 98.12 768 ARG B N 1
ATOM 12906 C CA . ARG B 1 768 ? -22.172 0.247 11.219 1 98.12 768 ARG B CA 1
ATOM 12907 C C . ARG B 1 768 ? -20.875 1.027 11.133 1 98.12 768 ARG B C 1
ATOM 12909 O O . ARG B 1 768 ? -20.672 2.006 11.852 1 98.12 768 ARG B O 1
ATOM 12916 N N . LEU B 1 769 ? -19.969 0.578 10.258 1 98.56 769 LEU B N 1
ATOM 12917 C CA . LEU B 1 769 ? -18.656 1.213 10.203 1 98.56 769 LEU B CA 1
ATOM 12918 C C . LEU B 1 769 ? -18.203 1.398 8.758 1 98.56 769 LEU B C 1
ATOM 12920 O O . LEU B 1 769 ? -18.125 0.43 7.996 1 98.56 769 LEU B O 1
ATOM 12924 N N . LEU B 1 770 ? -17.984 2.615 8.336 1 98.56 770 LEU B N 1
ATOM 12925 C CA . LEU B 1 770 ? -17.375 2.979 7.066 1 98.56 770 LEU B CA 1
ATOM 12926 C C . LEU B 1 770 ? -16.016 3.631 7.293 1 98.56 770 LEU B C 1
ATOM 12928 O O . LEU B 1 770 ? -15.906 4.625 8.016 1 98.56 770 LEU B O 1
ATOM 12932 N N . ILE B 1 771 ? -14.953 3.059 6.797 1 98.62 771 ILE B N 1
ATOM 12933 C CA . ILE B 1 771 ? -13.602 3.6 6.895 1 98.62 771 ILE B CA 1
ATOM 12934 C C . ILE B 1 771 ? -13.172 4.156 5.539 1 98.62 771 ILE B C 1
ATOM 12936 O O . ILE B 1 771 ? -13.258 3.469 4.52 1 98.62 771 ILE B O 1
ATOM 12940 N N . LEU B 1 772 ? -12.781 5.418 5.488 1 98.31 772 LEU B N 1
ATOM 12941 C CA . LEU B 1 772 ? -12.281 6.078 4.289 1 98.31 772 LEU B CA 1
ATOM 12942 C C . LEU B 1 772 ? -10.836 6.52 4.469 1 98.31 772 LEU B C 1
ATOM 12944 O O . LEU B 1 772 ? -10.453 6.98 5.547 1 98.31 772 LEU B O 1
ATOM 12948 N N . HIS B 1 773 ? -9.969 6.359 3.422 1 97.81 773 HIS B N 1
ATOM 12949 C CA . HIS B 1 773 ? -8.57 6.738 3.588 1 97.81 773 HIS B CA 1
ATOM 12950 C C . HIS B 1 773 ? -7.898 6.98 2.238 1 97.81 773 HIS B C 1
ATOM 12952 O O . HIS B 1 773 ? -8.164 6.266 1.271 1 97.81 773 HIS B O 1
ATOM 12958 N N . GLY B 1 774 ? -7.105 8.062 2.115 1 96.06 774 GLY B N 1
ATOM 12959 C CA . GLY B 1 774 ? -6.234 8.242 0.966 1 96.06 774 GLY B CA 1
ATOM 12960 C C . GLY B 1 774 ? -5.02 7.336 0.993 1 96.06 774 GLY B C 1
ATOM 12961 O O . GLY B 1 774 ? -4.352 7.211 2.023 1 96.06 774 GLY B O 1
ATOM 12962 N N . PHE B 1 775 ? -4.727 6.738 -0.124 1 93.31 775 PHE B N 1
ATOM 12963 C CA . PHE B 1 775 ? -3.686 5.723 -0.191 1 93.31 775 PHE B CA 1
ATOM 12964 C C . PHE B 1 775 ? -2.305 6.352 -0.061 1 93.31 775 PHE B C 1
ATOM 12966 O O . PHE B 1 775 ? -1.378 5.73 0.463 1 93.31 775 PHE B O 1
ATOM 12973 N N . LEU B 1 776 ? -2.156 7.617 -0.49 1 91.06 776 LEU B N 1
ATOM 12974 C CA . LEU B 1 776 ? -0.863 8.289 -0.525 1 91.06 776 LEU B CA 1
ATOM 12975 C C . LEU B 1 776 ? -0.68 9.18 0.701 1 91.06 776 LEU B C 1
ATOM 12977 O O . LEU B 1 776 ? 0.175 10.07 0.708 1 91.06 776 LEU B O 1
ATOM 12981 N N . ASP B 1 777 ? -1.445 8.984 1.749 1 92.38 777 ASP B N 1
ATOM 12982 C CA . ASP B 1 777 ? -1.451 9.828 2.943 1 92.38 777 ASP B CA 1
ATOM 12983 C C . ASP B 1 777 ? -0.085 9.82 3.627 1 92.38 777 ASP B C 1
ATOM 12985 O O . ASP B 1 777 ? 0.376 8.773 4.094 1 92.38 777 ASP B O 1
ATOM 12989 N N . GLU B 1 778 ? 0.509 11.008 3.703 1 89.19 778 GLU B N 1
ATOM 12990 C CA . GLU B 1 778 ? 1.83 11.117 4.316 1 89.19 778 GLU B CA 1
ATOM 12991 C C . GLU B 1 778 ? 1.734 11.625 5.75 1 89.19 778 GLU B C 1
ATOM 12993 O O . GLU B 1 778 ? 2.74 11.703 6.457 1 89.19 778 GLU B O 1
ATOM 12998 N N . ASN B 1 779 ? 0.542 11.984 6.137 1 91.88 779 ASN B N 1
ATOM 12999 C CA . ASN B 1 779 ? 0.325 12.414 7.512 1 91.88 779 ASN B CA 1
ATOM 13000 C C . ASN B 1 779 ? -0.107 11.25 8.398 1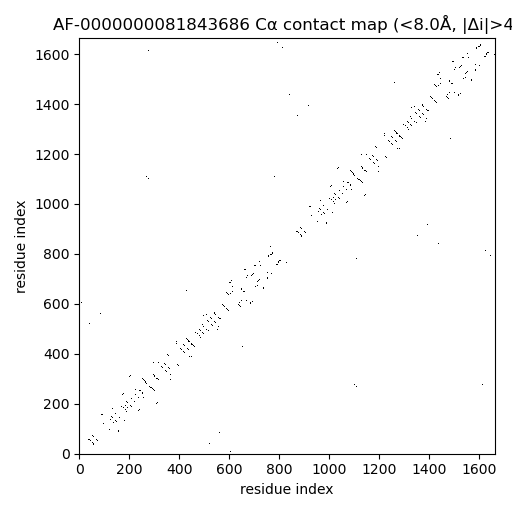 91.88 779 ASN B C 1
ATOM 13002 O O . ASN B 1 779 ? 0.615 10.859 9.32 1 91.88 779 ASN B O 1
ATOM 13006 N N . VAL B 1 780 ? -1.229 10.773 8.125 1 95.75 780 VAL B N 1
ATOM 13007 C CA . VAL B 1 780 ? -1.663 9.508 8.711 1 95.75 780 VAL B CA 1
ATOM 13008 C C . VAL B 1 780 ? -1.464 8.383 7.699 1 95.75 780 VAL B C 1
ATOM 13010 O O . VAL B 1 780 ? -2.342 8.117 6.875 1 95.75 780 VAL B O 1
ATOM 13013 N N . HIS B 1 781 ? -0.353 7.719 7.879 1 93.69 781 HIS B N 1
ATOM 13014 C CA . HIS B 1 781 ? 0.03 6.723 6.883 1 93.69 781 HIS B CA 1
ATOM 13015 C C . HIS B 1 781 ? -1.043 5.648 6.738 1 93.69 781 HIS B C 1
ATOM 13017 O O . HIS B 1 781 ? -1.698 5.285 7.719 1 93.69 781 HIS B O 1
ATOM 13023 N N . PHE B 1 782 ? -1.153 5.051 5.562 1 93.56 782 PHE B N 1
ATOM 13024 C CA . PHE B 1 782 ? -2.146 4.023 5.277 1 93.56 782 PHE B CA 1
ATOM 13025 C C . PHE B 1 782 ? -1.931 2.803 6.168 1 93.56 782 PHE B C 1
ATOM 13027 O O . PHE B 1 782 ? -2.842 1.99 6.344 1 93.56 782 PHE B O 1
ATOM 13034 N N . PHE B 1 783 ? -0.782 2.705 6.77 1 93.81 783 PHE B N 1
ATOM 13035 C CA . PHE B 1 783 ? -0.48 1.669 7.754 1 93.81 783 PHE B CA 1
ATOM 13036 C C . PHE B 1 783 ? -1.58 1.581 8.805 1 93.81 783 PHE B C 1
ATOM 13038 O O . PHE B 1 783 ? -1.966 0.486 9.219 1 93.81 783 PHE B O 1
ATOM 13045 N N . HIS B 1 784 ? -2.084 2.736 9.195 1 96.31 784 HIS B N 1
ATOM 13046 C CA . HIS B 1 784 ? -3.092 2.773 10.25 1 96.31 784 HIS B CA 1
ATOM 13047 C C . HIS B 1 784 ? -4.348 2.016 9.836 1 96.31 784 HIS B C 1
ATOM 13049 O O . HIS B 1 784 ? -4.863 1.194 10.594 1 96.31 784 HIS B O 1
ATOM 13055 N N . THR B 1 785 ? -4.844 2.299 8.648 1 96.69 785 THR B N 1
ATOM 13056 C CA . THR B 1 785 ? -6.02 1.602 8.141 1 96.69 785 THR B CA 1
ATOM 13057 C C . THR B 1 785 ? -5.711 0.129 7.891 1 96.69 785 THR B C 1
ATOM 13059 O O . THR B 1 785 ? -6.516 -0.745 8.219 1 96.69 785 THR B O 1
ATOM 13062 N N . ASN B 1 786 ? -4.566 -0.099 7.328 1 94.75 786 ASN B N 1
ATOM 13063 C CA . ASN B 1 786 ? -4.168 -1.472 7.039 1 94.75 786 ASN B CA 1
ATOM 13064 C C . ASN B 1 786 ? -4.102 -2.316 8.312 1 94.75 786 ASN B C 1
ATOM 13066 O O . ASN B 1 786 ? -4.547 -3.465 8.32 1 94.75 786 ASN B O 1
ATOM 13070 N N . PHE B 1 787 ? -3.51 -1.786 9.336 1 95.25 787 PHE B N 1
ATOM 13071 C CA . PHE B 1 787 ? -3.391 -2.488 10.609 1 95.25 787 PHE B CA 1
ATOM 13072 C C . PHE B 1 787 ? -4.762 -2.703 11.242 1 95.25 787 PHE B C 1
ATOM 13074 O O . PHE B 1 787 ? -5.051 -3.785 11.758 1 95.25 787 PHE B O 1
ATOM 13081 N N . LEU B 1 788 ? -5.613 -1.681 11.219 1 97.5 788 LEU B N 1
ATOM 13082 C CA . LEU B 1 788 ? -6.965 -1.799 11.758 1 97.5 788 LEU B CA 1
ATOM 13083 C C . LEU B 1 788 ? -7.742 -2.896 11.039 1 97.5 788 LEU B C 1
ATOM 13085 O O . LEU B 1 788 ? -8.367 -3.744 11.68 1 97.5 788 LEU B O 1
ATOM 13089 N N . VAL B 1 789 ? -7.719 -2.916 9.75 1 97 789 VAL B N 1
ATOM 13090 C CA . VAL B 1 789 ? -8.445 -3.885 8.938 1 97 789 VAL B CA 1
ATOM 13091 C C . VAL B 1 789 ? -7.938 -5.293 9.234 1 97 789 VAL B C 1
ATOM 13093 O O . VAL B 1 789 ? -8.727 -6.238 9.32 1 97 789 VAL B O 1
ATOM 13096 N N . SER B 1 790 ? -6.613 -5.445 9.367 1 95.31 790 SER B N 1
ATOM 13097 C CA . SER B 1 790 ? -6.043 -6.742 9.719 1 95.31 790 SER B CA 1
ATOM 13098 C C . SER B 1 790 ? -6.617 -7.258 11.039 1 95.31 790 SER B C 1
ATOM 13100 O O . SER B 1 790 ? -6.914 -8.445 11.172 1 95.31 790 SER B O 1
ATOM 13102 N N . GLN B 1 791 ? -6.75 -6.375 11.992 1 96.56 791 GLN B N 1
ATOM 13103 C CA . GLN B 1 791 ? -7.293 -6.758 13.289 1 96.56 791 GLN B CA 1
ATOM 13104 C C . GLN B 1 791 ? -8.781 -7.082 13.188 1 96.56 791 GLN B C 1
ATOM 13106 O O . GLN B 1 791 ? -9.266 -8.008 13.836 1 96.56 791 GLN B O 1
ATOM 13111 N N . LEU B 1 792 ? -9.508 -6.281 12.43 1 97.75 792 LEU B N 1
ATOM 13112 C CA . LEU B 1 792 ? -10.938 -6.523 12.234 1 97.75 792 LEU B CA 1
ATOM 13113 C C . LEU B 1 792 ? -11.172 -7.891 11.602 1 97.75 792 LEU B C 1
ATOM 13115 O O . LEU B 1 792 ? -12.07 -8.625 12.016 1 97.75 792 LEU B O 1
ATOM 13119 N N . ILE B 1 793 ? -10.367 -8.234 10.625 1 96.69 793 ILE B N 1
ATOM 13120 C CA . ILE B 1 793 ? -10.484 -9.508 9.93 1 96.69 793 ILE B CA 1
ATOM 13121 C C . ILE B 1 793 ? -10.188 -10.656 10.898 1 96.69 793 ILE B C 1
ATOM 13123 O O . ILE B 1 793 ? -10.914 -11.648 10.938 1 96.69 793 ILE B O 1
ATOM 13127 N N . ARG B 1 794 ? -9.164 -10.539 11.664 1 95.06 794 ARG B N 1
ATOM 13128 C CA . ARG B 1 794 ? -8.797 -11.555 12.641 1 95.06 794 ARG B CA 1
ATOM 13129 C C . ARG B 1 794 ? -9.922 -11.781 13.648 1 95.06 794 ARG B C 1
ATOM 13131 O O . ARG B 1 794 ? -10.18 -12.914 14.062 1 95.06 794 ARG B O 1
ATOM 13138 N N . ALA B 1 795 ? -10.586 -10.695 13.977 1 96.06 795 ALA B N 1
ATOM 13139 C CA . ALA B 1 795 ? -11.664 -10.773 14.961 1 96.06 795 ALA B CA 1
ATOM 13140 C C . ALA B 1 795 ? -12.984 -11.148 14.297 1 96.06 795 ALA B C 1
ATOM 13142 O O . ALA B 1 795 ? -13.992 -11.344 14.977 1 96.06 795 ALA B O 1
ATOM 13143 N N . GLY B 1 796 ? -13.047 -11.266 12.992 1 95.88 796 GLY B N 1
ATOM 13144 C CA . GLY B 1 796 ? -14.258 -11.609 12.258 1 95.88 796 GLY B CA 1
ATOM 13145 C C . GLY B 1 796 ? -15.297 -10.508 12.289 1 95.88 796 GLY B C 1
ATOM 13146 O O . GLY B 1 796 ? -16.5 -10.781 12.305 1 95.88 796 GLY B O 1
ATOM 13147 N N . LYS B 1 797 ? -14.859 -9.188 12.375 1 97.31 797 LYS B N 1
ATOM 13148 C CA . LYS B 1 797 ? -15.773 -8.055 12.484 1 97.31 797 LYS B CA 1
ATOM 13149 C C . LYS B 1 797 ? -16.141 -7.504 11.109 1 97.31 797 LYS B C 1
ATOM 13151 O O . LYS B 1 797 ? -15.289 -7.449 10.211 1 97.31 797 LYS B O 1
ATOM 13156 N N . PRO B 1 798 ? -17.422 -7.105 10.93 1 97.25 798 PRO B N 1
ATOM 13157 C CA . PRO B 1 798 ? -17.812 -6.484 9.664 1 97.25 798 PRO B CA 1
ATOM 13158 C C . PRO B 1 798 ? -17.406 -5.016 9.578 1 97.25 798 PRO B C 1
ATOM 13160 O O . PRO B 1 798 ? -17.359 -4.32 10.594 1 97.25 798 PRO B O 1
ATOM 13163 N N . TYR B 1 799 ? -17.094 -4.512 8.43 1 97.81 799 TYR B N 1
ATOM 13164 C CA . TYR B 1 799 ? -16.766 -3.119 8.133 1 97.81 799 TYR B CA 1
ATOM 13165 C C . TYR B 1 799 ? -16.875 -2.842 6.637 1 97.81 799 TYR B C 1
ATOM 13167 O O . TYR B 1 799 ? -16.984 -3.771 5.832 1 97.81 799 TYR B O 1
ATOM 13175 N N . ARG B 1 800 ? -16.984 -1.598 6.27 1 97.56 800 ARG B N 1
ATOM 13176 C CA . ARG B 1 800 ? -16.859 -1.153 4.887 1 97.56 800 ARG B CA 1
ATOM 13177 C C . ARG B 1 800 ? -15.617 -0.278 4.699 1 97.56 800 ARG B C 1
ATOM 13179 O O . ARG B 1 800 ? -15.328 0.583 5.535 1 97.56 800 ARG B O 1
ATOM 13186 N N . LEU B 1 801 ? -14.852 -0.603 3.668 1 98.06 801 LEU B N 1
ATOM 13187 C CA . LEU B 1 801 ? -13.617 0.125 3.402 1 98.06 801 LEU B CA 1
ATOM 13188 C C . LEU B 1 801 ? -13.688 0.849 2.062 1 98.06 801 LEU B C 1
ATOM 13190 O O . LEU B 1 801 ? -14.148 0.282 1.07 1 98.06 801 LEU B O 1
ATOM 13194 N N . GLN B 1 802 ? -13.375 2.123 2.033 1 98.12 802 GLN B N 1
ATOM 13195 C CA . GLN B 1 802 ? -13.227 2.92 0.819 1 98.12 802 GLN B CA 1
ATOM 13196 C C . GLN B 1 802 ? -11.844 3.561 0.747 1 98.12 802 GLN B C 1
ATOM 13198 O O . GLN B 1 802 ? -11.461 4.324 1.635 1 98.12 802 GLN B O 1
ATOM 13203 N N . ILE B 1 803 ? -11.078 3.207 -0.303 1 96.88 803 ILE B N 1
ATOM 13204 C CA . ILE B 1 803 ? -9.734 3.74 -0.475 1 96.88 803 ILE B CA 1
ATOM 13205 C C . ILE B 1 803 ? -9.703 4.684 -1.675 1 96.88 803 ILE B C 1
ATOM 13207 O O . ILE B 1 803 ? -10.336 4.418 -2.699 1 96.88 803 ILE B O 1
ATOM 13211 N N . TYR B 1 804 ? -9.016 5.766 -1.578 1 97 804 TYR B N 1
ATOM 13212 C CA . TYR B 1 804 ? -8.758 6.684 -2.68 1 97 804 TYR B CA 1
ATOM 13213 C C . TYR B 1 804 ? -7.289 6.652 -3.084 1 97 804 TYR B C 1
ATOM 13215 O O . TYR B 1 804 ? -6.457 7.332 -2.477 1 97 804 TYR B O 1
ATOM 13223 N N . PRO B 1 805 ? -6.969 5.984 -4.141 1 93.25 805 PRO B N 1
ATOM 13224 C CA . PRO B 1 805 ? -5.594 5.625 -4.496 1 93.25 805 PRO B CA 1
ATOM 13225 C C . PRO B 1 805 ? -4.719 6.848 -4.762 1 93.25 805 PRO B C 1
ATOM 13227 O O . PRO B 1 805 ? -3.514 6.82 -4.488 1 93.25 805 PRO B O 1
ATOM 13230 N N . ASN B 1 806 ? -5.27 7.977 -5.266 1 90.25 806 ASN B N 1
ATOM 13231 C CA . ASN B 1 806 ? -4.457 9.109 -5.695 1 90.25 806 ASN B CA 1
ATOM 13232 C C . ASN B 1 806 ? -4.566 10.281 -4.723 1 90.25 806 ASN B C 1
ATOM 13234 O O . ASN B 1 806 ? -4.215 11.414 -5.062 1 90.25 806 ASN B O 1
ATOM 13238 N N . GLU B 1 807 ? -5.098 9.961 -3.604 1 93.38 807 GLU B N 1
ATOM 13239 C CA . GLU B 1 807 ? -5.312 11.039 -2.65 1 93.38 807 GLU B CA 1
ATOM 13240 C C . GLU B 1 807 ? -4.406 10.898 -1.434 1 93.38 807 GLU B C 1
ATOM 13242 O O . GLU B 1 807 ? -3.977 9.789 -1.1 1 93.38 807 GLU B O 1
ATOM 13247 N N . ARG B 1 808 ? -4.113 11.984 -0.868 1 92.19 808 ARG B N 1
ATOM 13248 C CA . ARG B 1 808 ? -3.266 12.062 0.318 1 92.19 808 ARG B CA 1
ATOM 13249 C C . ARG B 1 808 ? -4.105 12.211 1.581 1 92.19 808 ARG B C 1
ATOM 13251 O O . ARG B 1 808 ? -5.164 11.594 1.708 1 92.19 808 ARG B O 1
ATOM 13258 N N . HIS B 1 809 ? -3.676 12.922 2.57 1 91.81 809 HIS B N 1
ATOM 13259 C CA . HIS B 1 809 ? -4.453 13.078 3.793 1 91.81 809 HIS B CA 1
ATOM 13260 C C . HIS B 1 809 ? -5.746 13.844 3.525 1 91.81 809 HIS B C 1
ATOM 13262 O O . HIS B 1 809 ? -6.773 13.578 4.152 1 91.81 809 HIS B O 1
ATOM 13268 N N . SER B 1 810 ? -5.641 14.805 2.648 1 89.88 810 SER B N 1
ATOM 13269 C CA . SER B 1 810 ? -6.832 15.5 2.186 1 89.88 810 SER B CA 1
ATOM 13270 C C . SER B 1 810 ? -7.262 15.008 0.809 1 89.88 810 SER B C 1
ATOM 13272 O O . SER B 1 810 ? -6.422 14.719 -0.046 1 89.88 810 SER B O 1
ATOM 13274 N N . ILE B 1 811 ? -8.523 14.953 0.648 1 91.19 811 ILE B N 1
ATOM 13275 C CA . ILE B 1 811 ? -9.055 14.609 -0.666 1 91.19 811 ILE B CA 1
ATOM 13276 C C . ILE B 1 811 ? -9.219 15.883 -1.5 1 91.19 811 ILE B C 1
ATOM 13278 O O . ILE B 1 811 ? -10.109 16.688 -1.236 1 91.19 811 ILE B O 1
ATOM 13282 N N . ARG B 1 812 ? -8.406 16.047 -2.52 1 85.38 812 ARG B N 1
ATOM 13283 C CA . ARG B 1 812 ? -8.375 17.328 -3.205 1 85.38 812 ARG B CA 1
ATOM 13284 C C . ARG B 1 812 ? -8.875 17.203 -4.637 1 85.38 812 ARG B C 1
ATOM 13286 O O . ARG B 1 812 ? -9.469 18.141 -5.18 1 85.38 812 ARG B O 1
ATOM 13293 N N . CYS B 1 813 ? -8.609 16.031 -5.207 1 87.31 813 CYS B N 1
ATOM 13294 C CA . CYS B 1 813 ? -9.109 15.828 -6.562 1 87.31 813 CYS B CA 1
ATOM 13295 C C . CYS B 1 813 ? -10.633 15.914 -6.598 1 87.31 813 CYS B C 1
ATOM 13297 O O . CYS B 1 813 ? -11.312 15.25 -5.812 1 87.31 813 CYS B O 1
ATOM 13299 N N . PRO B 1 814 ? -11.18 16.75 -7.453 1 88.12 814 PRO B N 1
ATOM 13300 C CA . PRO B 1 814 ? -12.633 16.938 -7.496 1 88.12 814 PRO B CA 1
ATOM 13301 C C . PRO B 1 814 ? -13.398 15.633 -7.66 1 88.12 814 PRO B C 1
ATOM 13303 O O . PRO B 1 814 ? -14.414 15.422 -6.992 1 88.12 814 PRO B O 1
ATOM 13306 N N . GLU B 1 815 ? -12.883 14.758 -8.5 1 93 815 GLU B N 1
ATOM 13307 C CA . GLU B 1 815 ? -13.57 13.492 -8.742 1 93 815 GLU B CA 1
ATOM 13308 C C . GLU B 1 815 ? -13.586 12.633 -7.48 1 93 815 GLU B C 1
ATOM 13310 O O . GLU B 1 815 ? -14.609 12.016 -7.156 1 93 815 GLU B O 1
ATOM 13315 N N . SER B 1 816 ? -12.445 12.594 -6.844 1 94.69 816 SER B N 1
ATOM 13316 C CA . SER B 1 816 ? -12.359 11.828 -5.602 1 94.69 816 SER B CA 1
ATOM 13317 C C . SER B 1 816 ? -13.266 12.422 -4.527 1 94.69 816 SER B C 1
ATOM 13319 O O . SER B 1 816 ? -13.906 11.688 -3.768 1 94.69 816 SER B O 1
ATOM 13321 N N . GLY B 1 817 ? -13.219 13.789 -4.473 1 93.56 817 GLY B N 1
ATOM 13322 C CA . GLY B 1 817 ? -14.078 14.453 -3.508 1 93.56 817 GLY B CA 1
ATOM 13323 C C . GLY B 1 817 ? -15.555 14.18 -3.734 1 93.56 817 GLY B C 1
ATOM 13324 O O . GLY B 1 817 ? -16.297 13.961 -2.781 1 93.56 817 GLY B O 1
ATOM 13325 N N . GLU B 1 818 ? -15.922 14.234 -4.938 1 94.31 818 GLU B N 1
ATOM 13326 C CA . GLU B 1 818 ? -17.312 13.945 -5.285 1 94.31 818 GLU B CA 1
ATOM 13327 C C . GLU B 1 818 ? -17.688 12.508 -4.906 1 94.31 818 GLU B C 1
ATOM 13329 O O . GLU B 1 818 ? -18.734 12.273 -4.305 1 94.31 818 GLU B O 1
ATOM 13334 N N . HIS B 1 819 ? -16.844 11.586 -5.332 1 96.69 819 HIS B N 1
ATOM 13335 C CA . HIS B 1 819 ? -17.094 10.188 -5.027 1 96.69 819 HIS B CA 1
ATOM 13336 C C . HIS B 1 819 ? -17.188 9.961 -3.521 1 96.69 819 HIS B C 1
ATOM 13338 O O . HIS B 1 819 ? -18.031 9.188 -3.059 1 96.69 819 HIS B O 1
ATOM 13344 N N . TYR B 1 820 ? -16.359 10.594 -2.82 1 96.12 820 TYR B N 1
ATOM 13345 C CA . TYR B 1 820 ? -16.359 10.523 -1.363 1 96.12 820 TYR B CA 1
ATOM 13346 C C . TYR B 1 820 ? -17.703 10.977 -0.798 1 96.12 820 TYR B C 1
ATOM 13348 O O . TYR B 1 820 ? -18.297 10.281 0.03 1 96.12 820 TYR B O 1
ATOM 13356 N N . GLU B 1 821 ? -18.156 12.102 -1.228 1 96.19 821 GLU B N 1
ATOM 13357 C CA . GLU B 1 821 ? -19.406 12.656 -0.729 1 96.19 821 GLU B CA 1
ATOM 13358 C C . GLU B 1 821 ? -20.594 11.742 -1.057 1 96.19 821 GLU B C 1
ATOM 13360 O O . GLU B 1 821 ? -21.469 11.539 -0.224 1 96.19 821 GLU B O 1
ATOM 13365 N N . ILE B 1 822 ? -20.609 11.18 -2.242 1 96.69 822 ILE B N 1
ATOM 13366 C CA . ILE B 1 822 ? -21.688 10.289 -2.643 1 96.69 822 ILE B CA 1
ATOM 13367 C C . ILE B 1 822 ? -21.688 9.039 -1.761 1 96.69 822 ILE B C 1
ATOM 13369 O O . ILE B 1 822 ? -22.734 8.602 -1.285 1 96.69 822 ILE B O 1
ATOM 13373 N N . THR B 1 823 ? -20.469 8.477 -1.595 1 97.38 823 THR B N 1
ATOM 13374 C CA . THR B 1 823 ? -20.328 7.262 -0.792 1 97.38 823 THR B CA 1
ATOM 13375 C C . THR B 1 823 ? -20.828 7.496 0.631 1 97.38 823 THR B C 1
ATOM 13377 O O . THR B 1 823 ? -21.531 6.656 1.192 1 97.38 823 THR B O 1
ATOM 13380 N N . LEU B 1 824 ? -20.453 8.594 1.164 1 97.38 824 LEU B N 1
ATOM 13381 C CA . LEU B 1 824 ? -20.844 8.93 2.525 1 97.38 824 LEU B CA 1
ATOM 13382 C C . LEU B 1 824 ? -22.359 9.094 2.621 1 97.38 824 LEU B C 1
ATOM 13384 O O . LEU B 1 824 ? -23 8.508 3.5 1 97.38 824 LEU B O 1
ATOM 13388 N N . LEU B 1 825 ? -22.984 9.891 1.73 1 97.12 825 LEU B N 1
ATOM 13389 C CA . LEU B 1 825 ? -24.422 10.133 1.755 1 97.12 825 LEU B CA 1
ATOM 13390 C C . LEU B 1 825 ? -25.188 8.836 1.527 1 97.12 825 LEU B C 1
ATOM 13392 O O . LEU B 1 825 ? -26.203 8.586 2.184 1 97.12 825 LEU B O 1
ATOM 13396 N N . HIS B 1 826 ? -24.672 8.047 0.629 1 97.06 826 HIS B N 1
ATOM 13397 C CA . HIS B 1 826 ? -25.312 6.777 0.347 1 97.06 826 HIS B CA 1
ATOM 13398 C C . HIS B 1 826 ? -25.266 5.852 1.561 1 97.06 826 HIS B C 1
ATOM 13400 O O . HIS B 1 826 ? -26.266 5.188 1.878 1 97.06 826 HIS B O 1
ATOM 13406 N N . PHE B 1 827 ? -24.172 5.762 2.199 1 97.56 827 PHE B N 1
ATOM 13407 C CA . PHE B 1 827 ? -24.016 4.926 3.385 1 97.56 827 PHE B CA 1
ATOM 13408 C C . PHE B 1 827 ? -24.969 5.371 4.488 1 97.56 827 PHE B C 1
ATOM 13410 O O . PHE B 1 827 ? -25.609 4.539 5.141 1 97.56 827 PHE B O 1
ATOM 13417 N N . LEU B 1 828 ? -25.094 6.68 4.684 1 97.94 828 LEU B N 1
ATOM 13418 C CA . LEU B 1 828 ? -25.953 7.215 5.734 1 97.94 828 LEU B CA 1
ATOM 13419 C C . LEU B 1 828 ? -27.422 6.953 5.418 1 97.94 828 LEU B C 1
ATOM 13421 O O . LEU B 1 828 ? -28.172 6.539 6.297 1 97.94 828 LEU B O 1
ATOM 13425 N N . GLN B 1 829 ? -27.859 7.152 4.199 1 96.5 829 GLN B N 1
ATOM 13426 C CA . GLN B 1 829 ? -29.266 6.973 3.865 1 96.5 829 GLN B CA 1
ATOM 13427 C C . GLN B 1 829 ? -29.672 5.504 3.971 1 96.5 829 GLN B C 1
ATOM 13429 O O . GLN B 1 829 ? -30.828 5.195 4.285 1 96.5 829 GLN B O 1
ATOM 13434 N N . GLN B 1 830 ? -28.656 4.609 3.762 1 95.12 830 GLN B N 1
ATOM 13435 C CA . GLN B 1 830 ? -28.953 3.182 3.816 1 95.12 830 GLN B CA 1
ATOM 13436 C C . GLN B 1 830 ? -29.031 2.691 5.258 1 95.12 830 GLN B C 1
ATOM 13438 O O . GLN B 1 830 ? -29.734 1.716 5.551 1 95.12 830 GLN B O 1
ATOM 13443 N N . ASN B 1 831 ? -28.391 3.4 6.145 1 95.69 831 ASN B N 1
ATOM 13444 C CA . ASN B 1 831 ? -28.203 2.768 7.445 1 95.69 831 ASN B CA 1
ATOM 13445 C C . ASN B 1 831 ? -28.781 3.623 8.57 1 95.69 831 ASN B C 1
ATOM 13447 O O . ASN B 1 831 ? -28.703 3.252 9.742 1 95.69 831 ASN B O 1
ATOM 13451 N N . LEU B 1 832 ? -29.281 4.809 8.227 1 95.88 832 LEU B N 1
ATOM 13452 C CA . LEU B 1 832 ? -30 5.645 9.188 1 95.88 832 LEU B CA 1
ATOM 13453 C C . LEU B 1 832 ? -31.438 5.875 8.742 1 95.88 832 LEU B C 1
ATOM 13455 O O . LEU B 1 832 ? -32.312 6.102 9.57 1 95.88 832 LEU B O 1
#

Secondary structure (DSSP, 8-state):
--HHHHTTB--PPPPPHHHHHHHHHHHHHHHHTT-----EEEEEEE--TTSSEEEEEEEEE--TT-SSBEEEEEEEES---TTSPPBPP-EESBSS---S-SSS---HHHHHHHHHTT----B---EEEETTTTEEEEEETTEEEEEE-STTSPPPSS-BPPEEE--SS-S--EEEEE-SS-TTEEEEEETTEEEEEETTT--EEE--------SSGGG--EEES---HHHHHHH-----EEE-S--BTTTTEEEEEEEEEE-TTSPEEEEE-S-GGG--EEEEE--BTTSPPPEEEEEEEEEEE-TTS-EEEEEEEE-SS-HHHHSTT--EEEEEEE-TTSS-EEEEEE-TTS-EEEEEEE-GGG-EE--S-HHHHHHHHHHHTTT---EEEEEEE-SS-------EEEPPPS-SSEEEEEEEESTTTSS-EEEEEEEESS-SSTTT-BPPEEEEEE-S-SSS-B--STT---EEETTTTEEEEEE-SS-TT--EEEEEESSS----EE-SPTTSEEEEEE-TTSSEEEEEEE-SSS--EEEEEEEES-TT-GGG-EEEEEEEEE--------S---EEEEEE-TTSPEEEEEEE--TT--TT-BEEEEEE---STT----SSS--TGGGHHHHHHHHTT-EEEEEE-TT-SSS-HHHHGGGTT-TTTTHHHHHHHHHHHHHH-TTEEEEEEEEEEETHHHHHHHHHHHH-TTT-SEEEEES----GGGSBHHHHHHHH--TTT-HHHHHHT-GGG-GGGS-SSSSSEEEEEETT-SSS-THHHHHHHHHHHHTT---EEEEETT--SS--SHHHHHHHHHHHHHHHHHH-/--HHHHHTB--PPPPPHHHHHHHHHHHHHHHHTT-----EEEEEEE--TTSSEEEEEEEEE--TT-SSBEEEEEEEES---TTSPPBPP-EESBSS---S-SSS---HHHHHHHHHTT----B---EEEETTTTEEEEEETTEEEEEE-STTSPPPSS-BPPEEE--SS-S--EEEEE-SS-TTEEEEEETTEEEEEETTT--EEE--------SSTTT--EEES---HHHHHHH-----EEE-S--BTTTTEEEEEEEEEE-TTSPEEEEE-S-GGG--EEEEE--BTTSPPPEEEEEEEEEEE-TTS-EEEEEEEE-SS-HHHHSTT--EEEEEEE-TTSS-EEEEEE-TTS-EEEEEEE-GGG-EE--S-HHHHHHHHHHHTTT---EEEEEEE-SS-------EEEPPPS-SSEEEEEEEESTTTSS-EEEEEEEESS-SSTTT-BPPEEEEEE-S-SSS-B--STT---EEETTTTEEEEEE-SS-TT--EEEEEESSS--PPEE-SPTTSEEEEEE-TTSSEEEEEEE-SSS--EEEEEEEES-TT-GGG-EEEEEEEEE--------S---EEEEEE-TTSPEEEEEEE--TT--TT-BEEEEEE---STT----SSS--TGGGHHHHHHHHTT-EEEEEE-TT-SSS-HHHHGGGTT-TTTTHHHHHHHHHHHHHH-TTEEEEEEEEEEETHHHHHHHHHHHH-TTT-SEEEEES----GGGSBHHHHHHHH--TTT-HHHHHHT-GGG-GGGS-SSSSSEEEEEETT-SSS-THHHHHHHHHHHHTT---EEEEETT--SS--SHHHHHHHHHHHHHHHHHH-

Sequence (1664 aa):
LSDTDVRFSFHVEKHSWDGLRKIIHNSRKNTGVVISKAPHDFQFVPKDEASPHSHRIYYLGMPYASRENALLYSDIPKKIRKDALLVLSWKPILDRFQASPHHGGFSREEELLRERKRLGVSGITSYEYHQPSGLFLFQANSSLHYCRDGANNSFITSPMDPTEIKSQNSGTRMDPKICPGDPTFIGFINNNDIWVTNIKTREERRLTFCHKGIDNPKDDSKSAGVATFVTQEEFDRFTGYWWSPVTHTGDFSVRILYEEVDESEVEIIHVPSPALEERKTDVYRYPRAGSKNPDITLKIAEIRTDSQGNIVSTQEKELPVAFTSLFPNVEYITRAGWTKDGRYAWAVMMDRRQQHLQLVLLPPALFIPAHNDKFRRHESLKVLGDSVHPFIIYQETSDVWINVHDIFHPFIQTSDDEFTFITVNESKTGFCHLYKITSVLHWTSPYDFKCPVKEEVMVTSGEWEVLANHGAKIWVDEAAKLVYFQGTKDSPLEHHLYVVSYESPGEVVRLTKPGFSHSCSVSQTFDMFISHYSSLTTSPCVHIYKLIGSDSDPLHKEPQLWASLMESSGHHFDPSTPEIFNFTGKSGFELYGMLYKPNHLVPGRKHPTVVFVYGGPQVQLVNNSYKGVKYLRLSTLASLGYVVLVIDGRGSCQRGLKFEGAVKDKMVTVLEDQVEGLHYIANKYKFVDLSRVAIHGWSYGGFLSLMGLVHRPETFKVAVAGAPVTLWTAYDTGYTERYLDTPDKNQKGYEACSVALHVDRLPNEPNRLLILHGFLDENVHFFHTNFLVSQLIRAGKPYRLQIYPNERHSIRCPESGEHYEITLLHFLQQNLLSDTDVRFSFHVEKHSWDGLRKIIHNSRKNTGVVISKAPHDFQFVPKDEASPHSHRIYYLGMPYASRENALLYSDIPKKIRKDALLVLSWKPILDRFQASPHHGGFSREEELLRERKRLGVSGITSYEYHQPSGLFLFQANSSLHYCRDGANNSFITSPMDPTEIKSQNSGTRMDPKICPGDPTFIGFINNNDIWVTNIKTREERRLTFCHKGIDNPKDDSKSAGVATFVTQEEFDRFTGYWWSPVTHTGDFSVRILYEEVDESEVEIIHVPSPALEERKTDVYRYPRAGSKNPDITLKIAEIRTDSQGNIVSTQEKELPVAFTSLFPNVEYITRAGWTKDGRYAWAVMMDRRQQHLQLVLLPPALFIPAHNDKFRRHESLKVLGDSVHPFIIYQETSDVWINVHDIFHPFIQTSDDEFTFITVNESKTGFCHLYKITSVLHWTSPYDFKCPVKEEVMVTSGEWEVLANHGAKIWVDEAAKLVYFQGTKDSPLEHHLYVVSYESPGEVVRLTKPGFSHSCSVSQTFDMFISHYSSLTTSPCVHIYKLIGSDSDPLHKEPQLWASLMESSGHHFDPSTPEIFNFTGKSGFELYGMLYKPNHLVPGRKHPTVVFVYGGPQVQLVNNSYKGVKYLRLSTLASLGYVVLVIDGRGSCQRGLKFEGAVKDKMVTVLEDQVEGLHYIANKYKFVDLSRVAIHGWSYGGFLSLMGLVHRPETFKVAVAGAPVTLWTAYDTGYTERYLDTPDKNQKGYEACSVALHVDRLPNEPNRLLILHGFLDENVHFFHTNFLVSQLIRAGKPYRLQIYPNERHSIRCPESGEHYEITLLHFLQQNL

InterPro domains:
  IPR001375 Peptidase S9, prolyl oligopeptidase, catalytic domain [PF00326] (632-832)
  IPR002469 Dipeptidylpeptidase IV, N-terminal domain [PF00930] (132-539)
  IPR029058 Alpha/Beta hydrolase fold [G3DSA:3.40.50.1820] (571-832)
  IPR029058 Alpha/Beta hydrolase fold [SSF53474] (578-832)
  IPR045785 Dipeptidyl peptidase 8 /9 ,N-terminal [PF19520] (9-120)
  IPR050278 Serine protease S9B/DPPIV [PTHR11731] (16-830)

Nearest PDB structures (foldseek):
  7svl-assembly2_C  TM=9.765E-01  e=0.000E+00  Homo sapiens
  7svl-assembly2_D  TM=9.710E-01  e=0.000E+00  Homo sapiens
  7jkq-assembly1_A  TM=9.666E-01  e=0.000E+00  Homo sapiens
  6eop-assembly2_C  TM=9.706E-01  e=0.000E+00  Homo sapiens
  6eoq-assembly1_C  TM=9.716E-01  e=0.000E+00  Homo sapiens

pLDDT: mean 91.44, std 9.43, range [34.62, 98.75]

Solvent-accessible surface area (backbone atoms only — not comparable to full-atom values): 87916 Å² total; per-residue (Å²): 124,57,75,74,56,59,76,34,46,48,74,56,77,79,65,52,58,65,50,40,48,49,53,52,51,53,55,47,59,62,44,59,75,64,59,62,57,72,69,43,80,75,44,71,40,80,48,56,86,87,45,70,30,45,30,36,37,36,28,34,30,35,51,91,95,46,92,35,28,34,54,30,34,36,72,38,61,67,71,73,63,87,92,50,90,44,70,51,65,84,38,52,51,52,51,91,71,78,31,53,57,88,76,71,76,72,55,70,70,54,48,52,49,33,59,63,66,66,57,86,76,49,35,40,82,58,73,46,75,42,65,79,66,11,38,35,39,36,56,38,63,61,33,44,33,34,46,75,48,26,61,88,37,70,69,71,90,62,50,38,78,66,45,71,58,82,71,91,65,86,68,55,59,38,82,70,42,70,27,69,47,45,69,50,34,35,36,29,32,46,79,42,11,34,31,38,33,27,72,79,82,64,48,69,48,78,70,51,79,52,44,76,82,56,86,52,65,87,76,43,41,34,26,30,34,52,44,52,70,49,39,29,67,64,60,66,29,81,61,19,58,37,59,32,46,44,54,42,76,90,58,47,28,43,41,30,43,28,31,38,35,38,38,74,74,23,45,72,33,48,42,64,36,88,54,64,89,60,38,42,61,40,83,41,78,51,37,26,32,71,56,46,66,57,48,65,40,65,33,36,40,37,40,28,30,49,96,84,66,46,76,74,48,74,46,50,22,27,52,85,60,57,50,55,73,76,40,70,71,56,60,41,74,67,45,69,44,51,40,84,80,42,67,27,35,35,39,32,33,23,23,72,49,28,27,41,37,39,37,33,38,35,43,64,78,47,41,36,72,65,57,94,46,69,66,60,39,51,52,50,52,61,69,50,54,90,78,59,70,56,37,30,50,42,74,49,65,35,94,62,52,59,82,74,60,57,58,69,47,72,52,87,67,90,50,88,56,43,48,44,33,38,35,66,49,34,62,85,78,32,22,32,26,41,31,40,38,29,17,33,72,51,60,79,48,93,86,70,31,42,24,54,69,75,43,76,41,68,37,50,85,67,99,34,34,48,55,34,40,82,86,34,64,71,48,74,40,74,88,80,36,32,37,35,39,36,26,20,79,90,34,74,43,30,34,36,44,33,38,30,29,67,80,64,50,72,72,71,40,73,64,56,71,82,89,31,21,47,49,73,51,70,33,91,81,69,42,34,33,37,38,40,31,19,11,60,89,35,51,58,27,29,37,32,28,34,51,46,66,53,84,88,43,62,84,71,40,41,67,37,86,61,36,27,70,41,69,46,64,84,70,79,64,71,80,60,61,60,42,78,49,72,50,71,45,94,86,67,49,78,34,43,27,32,38,28,57,31,68,71,71,52,88,82,27,20,20,34,27,37,37,46,38,50,61,36,68,80,44,72,83,58,52,35,39,51,60,64,78,90,44,42,64,56,42,50,42,8,63,56,38,24,30,31,39,33,55,43,29,52,9,19,48,76,63,35,46,71,40,27,43,57,30,53,51,34,74,62,64,38,54,54,44,51,54,51,52,51,50,51,48,37,72,73,34,77,42,50,28,68,84,30,19,32,29,34,18,51,36,60,6,5,31,47,14,51,46,39,33,43,78,34,48,85,52,28,52,29,23,36,20,26,41,32,59,24,44,56,63,73,35,44,34,62,58,41,18,43,38,36,43,40,51,88,83,23,49,66,37,48,56,74,57,13,54,45,80,45,50,85,54,38,59,60,56,67,77,29,37,40,39,36,36,25,50,44,12,80,76,53,43,43,62,29,55,46,52,33,51,45,40,27,31,63,68,62,43,50,67,42,51,46,76,38,58,86,20,31,76,59,73,71,52,65,42,53,39,50,36,50,52,38,53,52,54,51,54,44,53,73,66,82,125,57,76,75,55,58,77,34,45,47,76,58,76,80,65,53,59,65,51,41,48,49,52,53,51,54,56,47,58,63,44,60,74,64,60,57,58,70,68,42,78,74,44,71,40,79,48,56,87,88,45,70,31,45,30,37,37,36,29,32,30,36,51,91,93,45,91,35,29,34,56,30,35,37,72,39,61,67,72,73,62,88,92,51,90,43,71,51,65,84,38,52,50,52,50,92,72,77,32,54,59,88,76,73,76,73,55,68,70,54,48,52,50,31,58,62,64,67,56,86,76,49,34,40,82,58,73,46,75,43,66,80,66,12,39,35,40,36,55,36,64,61,35,43,33,34,46,74,46,25,61,88,38,71,68,72,89,60,52,37,78,65,44,72,59,83,71,91,66,86,70,56,60,38,80,71,43,69,28,70,47,46,70,51,33,34,37,30,32,46,81,41,12,34,31,37,32,28,74,79,81,64,49,69,48,78,70,51,78,51,44,76,81,56,87,52,66,87,77,43,40,34,26,30,35,52,45,51,69,50,39,29,69,64,61,65,28,81,61,17,58,38,58,31,46,42,54,41,76,91,59,46,28,44,40,31,41,28,31,38,35,39,37,75,74,24,44,70,34,49,42,63,36,88,54,66,86,59,38,43,61,40,84,40,78,50,37,26,32,71,55,46,66,57,49,66,40,64,33,36,42,37,38,28,30,49,97,83,65,46,76,72,46,75,46,48,23,27,52,85,59,57,48,54,72,74,40,70,70,56,61,42,73,67,45,69,44,51,40,84,79,42,66,26,34,35,38,32,33,22,23,71,52,30,28,42,36,38,36,32,38,34,42,64,77,47,40,36,71,66,57,93,47,68,65,60,40,50,51,51,51,60,68,48,54,90,78,60,69,57,38,31,50,42,73,50,63,37,94,64,53,60,82,74,61,57,57,70,45,74,52,88,67,90,50,88,55,42,49,44,32,36,36,66,48,34,60,84,78,31,23,33,25,41,30,41,37,30,17,33,73,51,61,78,50,94,87,69,31,42,24,53,69,74,42,77,43,69,36,47,84,67,98,33,34,48,53,33,42,83,85,35,62,72,48,74,39,74,90,80,36,33,37,34,37,37,27,19,78,91,34,75,41,30,34,36,44,33,38,30,28,66,80,65,49,72,69,71,39,74,63,55,71,84,86,30,20,45,49,72,50,72,35,92,82,68,43,35,34,38,39,40,32,19,13,60,87,35,51,57,27,29,38,31,29,35,50,47,67,53,83,89,44,63,84,71,38,42,65,37,88,61,36,27,68,40,71,48,65,83,70,80,64,71,83,60,61,60,43,78,48,72,50,72,44,96,86,66,47,78,33,42,26,32,40,29,58,32,70,68,72,52,88,81,26,20,20,32,28,38,36,45,38,49,60,36,67,81,44,71,82,59,50,34,39,52,61,62,78,87,45,41,64,56,42,51,42,9,64,56,37,25,31,31,38,35,55,42,30,53,9,20,47,75,63,34,46,70,39,26,42,57,30,54,51,35,73,63,63,36,54,54,45,50,54,52,51,52,50,52,48,37,73,72,35,77,42,49,27,66,83,26,19,33,28,34,18,52,36,59,6,5,30,47,15,51,47,38,32,42,76,34,48,84,51,28,53,29,22,36,20,27,42,33,58,24,43,55,63,73,35,44,34,64,60,42,18,43,39,37,43,41,52,89,82,23,50,65,39,48,55,73,56,12,53,45,79,44,48,83,54,37,58,60,56,67,76,28,38,39,40,36,36,25,49,44,12,81,77,54,44,43,61,28,55,44,51,32,51,43,39,27,30,64,67,62,42,50,68,43,50,46,78,37,58,87,21,29,75,58,72,70,54,65,44,53,39,50,37,49,52,38,53,52,54,50,52,46,57,74,66,84